Protein 2KSB (pdb70)

Organism: Homo sapiens (NCBI:txid9606)

GO terms:
  GO:0007189 adenylate cyclase-activating G protein-coupled receptor signaling pathway (P, IDA)
  GO:0007209 phospholipase C-activating tachykinin receptor signaling pathway (P, IDA)
  GO:0005886 plasma membrane (C, IDA)
  GO:0016496 substance P receptor activity (F, IDA)
  GO:0004995 tachykinin receptor activity (F, TAS)
  GO:0005886 plasma membrane (C, TAS)
  GO:0009582 detection of abiotic stimulus (P, TAS)
  GO:0006954 inflammatory response (P, TAS)
  GO:0007200 phospholipase C-activating G protein-coupled receptor signaling pathway (P, TAS)
  GO:0007217 tachykinin receptor signaling pathway (P, TAS)
  GO:0005515 protein binding (F, IPI)
  GO:0007217 tachykinin receptor signaling pathway (P, IDA)
  GO:0036126 sperm flagellum (C, IDA)
  GO:0061827 sperm head (C, IDA)
  GO:0097225 sperm midpiece (C, IDA)
  GO:0007204 positive regulation of cytosolic calcium ion concentration (P, IDA)
  GO:0016496 substance P receptor activity (F, IMP)
  GO:1902093 positive regulation of flagellated sperm motility (P, IMP)
  GO:0007217 tachykinin receptor signaling pathway (P, IMP)

B-factor: mean 202.48, std 189.64, range [1.0, 999.99]

CATH classification: 1.20.1070.10

Structure (mmCIF, N/CA/C/O backbone):
data_2KSB
#
_entry.id   2KSB
#
loop_
_entity.id
_entity.type
_entity.pdbx_description
1 polymer 'Substance-P receptor'
2 polymer 'Substance P'
#
loop_
_atom_site.group_PDB
_atom_site.id
_atom_site.type_symbol
_atom_site.label_atom_id
_atom_site.label_alt_id
_atom_site.label_comp_id
_atom_site.label_asym_id
_atom_site.label_entity_id
_atom_site.label_seq_id
_atom_site.pdbx_PDB_ins_code
_atom_site.Cartn_x
_atom_site.Cartn_y
_atom_site.Cartn_z
_atom_site.occupancy
_atom_site.B_iso_or_equiv
_atom_site.auth_seq_id
_atom_site.auth_comp_id
_atom_site.auth_asym_id
_atom_site.auth_atom_id
_atom_site.pdbx_PDB_model_num
ATOM 1 N N . ASP A 1 2 ? -17.547 -22.136 -19.670 1.00 97.08 2 ASP A N 1
ATOM 2 C CA . ASP A 1 2 ? -17.680 -21.690 -18.318 1.00 97.08 2 ASP A CA 1
ATOM 3 C C . ASP A 1 2 ? -17.663 -20.197 -18.311 1.00 97.08 2 ASP A C 1
ATOM 4 O O . ASP A 1 2 ? -18.325 -19.559 -17.494 1.00 97.08 2 ASP A O 1
ATOM 13 N N . ASN A 1 3 ? -16.905 -19.604 -19.247 1.00 123.41 3 ASN A N 1
ATOM 14 C CA . ASN A 1 3 ? -16.670 -18.192 -19.247 1.00 123.41 3 ASN A CA 1
ATOM 15 C C . ASN A 1 3 ? -17.370 -17.536 -20.404 1.00 123.41 3 ASN A C 1
ATOM 16 O O . ASN A 1 3 ? -17.692 -18.161 -21.412 1.00 123.41 3 ASN A O 1
ATOM 27 N N . VAL A 1 4 ? -17.654 -16.230 -20.223 1.00 151.30 4 VAL A N 1
ATOM 28 C CA . VAL A 1 4 ? -18.199 -15.311 -21.183 1.00 151.30 4 VAL A CA 1
ATOM 29 C C . VAL A 1 4 ? -17.307 -14.143 -20.961 1.00 151.30 4 VAL A C 1
ATOM 30 O O . VAL A 1 4 ? -16.240 -14.342 -20.398 1.00 151.30 4 VAL A O 1
ATOM 43 N N . LEU A 1 5 ? -17.648 -12.915 -21.389 1.00 169.25 5 LEU A N 1
ATOM 44 C CA . LEU A 1 5 ? -16.721 -11.859 -21.077 1.00 169.25 5 LEU A CA 1
ATOM 45 C C . LEU A 1 5 ? -16.634 -11.809 -19.571 1.00 169.25 5 LEU A C 1
ATOM 46 O O . LEU A 1 5 ? -15.557 -11.618 -19.008 1.00 169.25 5 LEU A O 1
ATOM 62 N N . PRO A 1 6 ? -17.743 -11.999 -18.908 1.00 185.76 6 PRO A N 1
ATOM 63 C CA . PRO A 1 6 ? -17.708 -12.153 -17.475 1.00 185.76 6 PRO A CA 1
ATOM 64 C C . PRO A 1 6 ? -17.338 -13.562 -17.105 1.00 185.76 6 PRO A C 1
ATOM 65 O O . PRO A 1 6 ? -17.350 -14.439 -17.968 1.00 185.76 6 PRO A O 1
ATOM 76 N N . VAL A 1 7 ? -17.036 -13.786 -15.810 1.00 145.47 7 VAL A N 1
ATOM 77 C CA . VAL A 1 7 ? -16.613 -15.028 -15.222 1.00 145.47 7 VAL A CA 1
ATOM 78 C C . VAL A 1 7 ? -17.705 -16.050 -15.321 1.00 145.47 7 VAL A C 1
ATOM 79 O O . VAL A 1 7 ? -17.433 -17.243 -15.250 1.00 145.47 7 VAL A O 1
ATOM 92 N N . ASP A 1 8 ? -18.982 -15.632 -15.396 1.00 102.76 8 ASP A N 1
ATOM 93 C CA . ASP A 1 8 ? -20.051 -16.594 -15.465 1.00 102.76 8 ASP A CA 1
ATOM 94 C C . ASP A 1 8 ? -20.244 -17.025 -16.888 1.00 102.76 8 ASP A C 1
ATOM 95 O O . ASP A 1 8 ? -19.859 -16.324 -17.821 1.00 102.76 8 ASP A O 1
ATOM 104 N N . SER A 1 9 ? -20.843 -18.218 -17.089 1.00 106.25 9 SER A N 1
ATOM 105 C CA . SER A 1 9 ? -21.095 -18.709 -18.414 1.00 106.25 9 SER A CA 1
ATOM 106 C C . SER A 1 9 ? -22.358 -18.085 -18.904 1.00 106.25 9 SER A C 1
ATOM 107 O O . SER A 1 9 ? -23.224 -17.694 -18.122 1.00 106.25 9 SER A O 1
ATOM 115 N N . ASP A 1 10 ? -22.499 -17.969 -20.235 1.00 157.81 10 ASP A N 1
ATOM 116 C CA . ASP A 1 10 ? -23.716 -17.407 -20.729 1.00 157.81 10 ASP A CA 1
ATOM 117 C C . ASP A 1 10 ? -24.527 -18.518 -21.299 1.00 157.81 10 ASP A C 1
ATOM 118 O O . ASP A 1 10 ? -25.029 -18.419 -22.418 1.00 157.81 10 ASP A O 1
ATOM 127 N N . LEU A 1 11 ? -24.724 -19.588 -20.501 1.00 150.20 11 LEU A N 1
ATOM 128 C CA . LEU A 1 11 ? -25.520 -20.687 -20.954 1.00 150.20 11 LEU A CA 1
ATOM 129 C C . LEU A 1 11 ? -26.844 -20.075 -21.211 1.00 150.20 11 LEU A C 1
ATOM 130 O O . LEU A 1 11 ? -27.469 -20.296 -22.249 1.00 150.20 11 LEU A O 1
ATOM 146 N N . SER A 1 12 ? -27.295 -19.252 -20.249 1.00 183.52 12 SER A N 1
ATOM 147 C CA . SER A 1 12 ? -28.474 -18.490 -20.473 1.00 183.52 12 SER A CA 1
ATOM 148 C C . SER A 1 12 ? -27.974 -17.256 -21.142 1.00 183.52 12 SER A C 1
ATOM 149 O O . SER A 1 12 ? -26.781 -16.980 -21.168 1.00 183.52 12 SER A O 1
ATOM 157 N N . PRO A 1 13 ? -28.854 -16.531 -21.726 1.00 235.61 13 PRO A N 1
ATOM 158 C CA . PRO A 1 13 ? -28.482 -15.284 -22.335 1.00 235.61 13 PRO A CA 1
ATOM 159 C C . PRO A 1 13 ? -28.291 -14.235 -21.280 1.00 235.61 13 PRO A C 1
ATOM 160 O O . PRO A 1 13 ? -28.090 -13.075 -21.634 1.00 235.61 13 PRO A O 1
ATOM 171 N N . ASN A 1 14 ? -28.345 -14.626 -19.991 1.00 113.77 14 ASN A N 1
ATOM 172 C CA . ASN A 1 14 ? -28.386 -13.736 -18.866 1.00 113.77 14 ASN A CA 1
ATOM 173 C C . ASN A 1 14 ? -27.211 -12.795 -18.805 1.00 113.77 14 ASN A C 1
ATOM 174 O O . ASN A 1 14 ? -27.399 -11.621 -18.497 1.00 113.77 14 ASN A O 1
ATOM 185 N N . ILE A 1 15 ? -25.977 -13.253 -19.093 1.00 150.85 15 ILE A N 1
ATOM 186 C CA . ILE A 1 15 ? -24.802 -12.429 -18.976 1.00 150.85 15 ILE A CA 1
ATOM 187 C C . ILE A 1 15 ? -24.975 -11.137 -19.721 1.00 150.85 15 ILE A C 1
ATOM 188 O O . ILE A 1 15 ? -25.494 -11.112 -20.838 1.00 150.85 15 ILE A O 1
ATOM 204 N N . SER A 1 16 ? -24.554 -10.015 -19.077 1.00 100.42 16 SER A N 1
ATOM 205 C CA . SER A 1 16 ? -24.619 -8.711 -19.685 1.00 100.42 16 SER A CA 1
ATOM 206 C C . SER A 1 16 ? -23.368 -7.970 -19.307 1.00 100.42 16 SER A C 1
ATOM 207 O O . SER A 1 16 ? -22.750 -8.251 -18.283 1.00 100.42 16 SER A O 1
ATOM 215 N N . THR A 1 17 ? -22.973 -6.968 -20.115 1.00 129.36 17 THR A N 1
ATOM 216 C CA . THR A 1 17 ? -21.728 -6.290 -19.879 1.00 129.36 17 THR A CA 1
ATOM 217 C C . THR A 1 17 ? -21.773 -5.552 -18.577 1.00 129.36 17 THR A C 1
ATOM 218 O O . THR A 1 17 ? -22.783 -4.965 -18.197 1.00 129.36 17 THR A O 1
ATOM 229 N N . ASN A 1 18 ? -20.621 -5.563 -17.880 1.00 112.34 18 ASN A N 1
ATOM 230 C CA . ASN A 1 18 ? -20.402 -4.971 -16.589 1.00 112.34 18 ASN A CA 1
ATOM 231 C C . ASN A 1 18 ? -20.603 -3.500 -16.752 1.00 112.34 18 ASN A C 1
ATOM 232 O O . ASN A 1 18 ? -20.820 -2.765 -15.789 1.00 112.34 18 ASN A O 1
ATOM 243 N N . THR A 1 19 ? -20.393 -3.021 -17.987 1.00 131.73 19 THR A N 1
ATOM 244 C CA . THR A 1 19 ? -20.599 -1.638 -18.308 1.00 131.73 19 THR A CA 1
ATOM 245 C C . THR A 1 19 ? -22.063 -1.297 -18.392 1.00 131.73 19 THR A C 1
ATOM 246 O O . THR A 1 19 ? -22.466 -0.194 -18.025 1.00 131.73 19 THR A O 1
ATOM 257 N N . SER A 1 20 ? -22.877 -2.201 -18.980 1.00 80.49 20 SER A N 1
ATOM 258 C CA . SER A 1 20 ? -24.275 -1.948 -19.226 1.00 80.49 20 SER A CA 1
ATOM 259 C C . SER A 1 20 ? -25.228 -2.217 -18.092 1.00 80.49 20 SER A C 1
ATOM 260 O O . SER A 1 20 ? -26.142 -1.424 -17.870 1.00 80.49 20 SER A O 1
ATOM 268 N N . GLU A 1 21 ? -25.075 -3.340 -17.353 1.00 98.98 21 GLU A N 1
ATOM 269 C CA . GLU A 1 21 ? -26.127 -3.698 -16.433 1.00 98.98 21 GLU A CA 1
ATOM 270 C C . GLU A 1 21 ? -25.570 -4.355 -15.198 1.00 98.98 21 GLU A C 1
ATOM 271 O O . GLU A 1 21 ? -24.386 -4.660 -15.140 1.00 98.98 21 GLU A O 1
ATOM 283 N N . PRO A 1 22 ? -26.445 -4.619 -14.244 1.00 246.95 22 PRO A N 1
ATOM 284 C CA . PRO A 1 22 ? -26.103 -5.057 -12.898 1.00 246.95 22 PRO A CA 1
ATOM 285 C C . PRO A 1 22 ? -25.378 -6.317 -12.460 1.00 246.95 22 PRO A C 1
ATOM 286 O O . PRO A 1 22 ? -25.114 -6.413 -11.282 1.00 246.95 22 PRO A O 1
ATOM 297 N N . ASN A 1 23 ? -25.091 -7.359 -13.225 1.00 269.62 23 ASN A N 1
ATOM 298 C CA . ASN A 1 23 ? -24.305 -8.443 -12.661 1.00 269.62 23 ASN A CA 1
ATOM 299 C C . ASN A 1 23 ? -24.956 -9.134 -11.484 1.00 269.62 23 ASN A C 1
ATOM 300 O O . ASN A 1 23 ? -24.294 -9.875 -10.758 1.00 269.62 23 ASN A O 1
ATOM 311 N N . GLN A 1 24 ? -26.277 -8.965 -11.294 1.00 86.80 24 GLN A N 1
ATOM 312 C CA . GLN A 1 24 ? -27.006 -9.560 -10.204 1.00 86.80 24 GLN A CA 1
ATOM 313 C C . GLN A 1 24 ? -27.013 -11.041 -10.413 1.00 86.80 24 GLN A C 1
ATOM 314 O O . GLN A 1 24 ? -27.164 -11.827 -9.483 1.00 86.80 24 GLN A O 1
ATOM 328 N N . PHE A 1 25 ? -26.917 -11.473 -11.673 1.00 85.91 25 PHE A N 1
ATOM 329 C CA . PHE A 1 25 ? -26.942 -12.874 -11.962 1.00 85.91 25 PHE A CA 1
ATOM 330 C C . PHE A 1 25 ? -25.716 -13.546 -11.414 1.00 85.91 25 PHE A C 1
ATOM 331 O O . PHE A 1 25 ? -25.740 -14.744 -11.137 1.00 85.91 25 PHE A O 1
ATOM 348 N N . VAL A 1 26 ? -24.591 -12.807 -11.326 1.00 82.00 26 VAL A N 1
ATOM 349 C CA . VAL A 1 26 ? -23.325 -13.329 -10.880 1.00 82.00 26 VAL A CA 1
ATOM 350 C C . VAL A 1 26 ? -23.360 -13.674 -9.416 1.00 82.00 26 VAL A C 1
ATOM 351 O O . VAL A 1 26 ? -22.793 -14.685 -9.001 1.00 82.00 26 VAL A O 1
ATOM 364 N N . GLN A 1 27 ? -24.010 -12.832 -8.586 1.00 120.73 27 GLN A N 1
ATOM 365 C CA . GLN A 1 27 ? -24.058 -13.076 -7.167 1.00 120.73 27 GLN A CA 1
ATOM 366 C C . GLN A 1 27 ? -25.313 -12.485 -6.627 1.00 120.73 27 GLN A C 1
ATOM 367 O O . GLN A 1 27 ? -25.973 -11.686 -7.283 1.00 120.73 27 GLN A O 1
ATOM 381 N N . PRO A 1 28 ? -25.635 -12.826 -5.412 1.00 87.86 28 PRO A N 1
ATOM 382 C CA . PRO A 1 28 ? -26.825 -12.314 -4.802 1.00 87.86 28 PRO A CA 1
ATOM 383 C C . PRO A 1 28 ? -26.721 -10.835 -4.649 1.00 87.86 28 PRO A C 1
ATOM 384 O O . PRO A 1 28 ? -25.615 -10.318 -4.499 1.00 87.86 28 PRO A O 1
ATOM 395 N N . ALA A 1 29 ? -27.871 -10.140 -4.702 1.00 36.46 29 ALA A N 1
ATOM 396 C CA . ALA A 1 29 ? -27.919 -8.710 -4.651 1.00 36.46 29 ALA A CA 1
ATOM 397 C C . ALA A 1 29 ? -27.384 -8.257 -3.336 1.00 36.46 29 ALA A C 1
ATOM 398 O O . ALA A 1 29 ? -26.689 -7.246 -3.253 1.00 36.46 29 ALA A O 1
ATOM 405 N N . TRP A 1 30 ? -27.697 -9.007 -2.267 1.00 150.60 30 TRP A N 1
ATOM 406 C CA . TRP A 1 30 ? -27.293 -8.613 -0.952 1.00 150.60 30 TRP A CA 1
ATOM 407 C C . TRP A 1 30 ? -25.795 -8.628 -0.909 1.00 150.60 30 TRP A C 1
ATOM 408 O O . TRP A 1 30 ? -25.175 -7.833 -0.209 1.00 150.60 30 TRP A O 1
ATOM 429 N N . GLN A 1 31 ? -25.158 -9.557 -1.642 1.00 123.26 31 GLN A N 1
ATOM 430 C CA . GLN A 1 31 ? -23.725 -9.651 -1.619 1.00 123.26 31 GLN A CA 1
ATOM 431 C C . GLN A 1 31 ? -23.155 -8.378 -2.144 1.00 123.26 31 GLN A C 1
ATOM 432 O O . GLN A 1 31 ? -22.071 -7.953 -1.758 1.00 123.26 31 GLN A O 1
ATOM 446 N N . ILE A 1 32 ? -23.862 -7.755 -3.087 1.00 120.14 32 ILE A N 1
ATOM 447 C CA . ILE A 1 32 ? -23.468 -6.494 -3.628 1.00 120.14 32 ILE A CA 1
ATOM 448 C C . ILE A 1 32 ? -23.449 -5.477 -2.536 1.00 120.14 32 ILE A C 1
ATOM 449 O O . ILE A 1 32 ? -22.487 -4.719 -2.412 1.00 120.14 32 ILE A O 1
ATOM 465 N N . VAL A 1 33 ? -24.519 -5.436 -1.717 1.00 112.19 33 VAL A N 1
ATOM 466 C CA . VAL A 1 33 ? -24.581 -4.458 -0.674 1.00 112.19 33 VAL A CA 1
ATOM 467 C C . VAL A 1 33 ? -23.521 -4.785 0.324 1.00 112.19 33 VAL A C 1
ATOM 468 O O . VAL A 1 33 ? -22.988 -3.896 0.984 1.00 112.19 33 VAL A O 1
ATOM 481 N N . LEU A 1 34 ? -23.202 -6.083 0.480 1.00 60.87 34 LEU A N 1
ATOM 482 C CA . LEU A 1 34 ? -22.214 -6.465 1.444 1.00 60.87 34 LEU A CA 1
ATOM 483 C C . LEU A 1 34 ? -20.890 -5.868 1.071 1.00 60.87 34 LEU A C 1
ATOM 484 O O . LEU A 1 34 ? -20.215 -5.284 1.918 1.00 60.87 34 LEU A O 1
ATOM 500 N N . TRP A 1 35 ? -20.481 -5.980 -0.209 1.00 157.57 35 TRP A N 1
ATOM 501 C CA . TRP A 1 35 ? -19.226 -5.415 -0.612 1.00 157.57 35 TRP A CA 1
ATOM 502 C C . TRP A 1 35 ? -19.270 -3.930 -0.511 1.00 157.57 35 TRP A C 1
ATOM 503 O O . TRP A 1 35 ? -18.273 -3.303 -0.157 1.00 157.57 35 TRP A O 1
ATOM 524 N N . ALA A 1 36 ? -20.430 -3.324 -0.810 1.00 47.06 36 ALA A N 1
ATOM 525 C CA . ALA A 1 36 ? -20.555 -1.903 -0.694 1.00 47.06 36 ALA A CA 1
ATOM 526 C C . ALA A 1 36 ? -20.352 -1.519 0.745 1.00 47.06 36 ALA A C 1
ATOM 527 O O . ALA A 1 36 ? -19.699 -0.520 1.041 1.00 47.06 36 ALA A O 1
ATOM 534 N N . ALA A 1 37 ? -20.910 -2.305 1.685 1.00 43.94 37 ALA A N 1
ATOM 535 C CA . ALA A 1 37 ? -20.805 -1.989 3.084 1.00 43.94 37 ALA A CA 1
ATOM 536 C C . ALA A 1 37 ? -19.370 -2.042 3.503 1.00 43.94 37 ALA A C 1
ATOM 537 O O . ALA A 1 37 ? -18.902 -1.188 4.255 1.00 43.94 37 ALA A O 1
ATOM 544 N N . ALA A 1 38 ? -18.626 -3.050 3.014 1.00 42.61 38 ALA A N 1
ATOM 545 C CA . ALA A 1 38 ? -17.265 -3.214 3.426 1.00 42.61 38 ALA A CA 1
ATOM 546 C C . ALA A 1 38 ? -16.494 -2.006 3.021 1.00 42.61 38 ALA A C 1
ATOM 547 O O . ALA A 1 38 ? -15.695 -1.477 3.790 1.00 42.61 38 ALA A O 1
ATOM 554 N N . TYR A 1 39 ? -16.730 -1.527 1.791 1.00 140.66 39 TYR A N 1
ATOM 555 C CA . TYR A 1 39 ? -16.023 -0.395 1.286 1.00 140.66 39 TYR A CA 1
ATOM 556 C C . TYR A 1 39 ? -16.356 0.840 2.068 1.00 140.66 39 TYR A C 1
ATOM 557 O O . TYR A 1 39 ? -15.471 1.632 2.383 1.00 140.66 39 TYR A O 1
ATOM 575 N N . THR A 1 40 ? -17.634 1.044 2.429 1.00 116.04 40 THR A N 1
ATOM 576 C CA . THR A 1 40 ? -17.971 2.267 3.100 1.00 116.04 40 THR A CA 1
ATOM 577 C C . THR A 1 40 ? -17.234 2.364 4.403 1.00 116.04 40 THR A C 1
ATOM 578 O O . THR A 1 40 ? -16.687 3.415 4.736 1.00 116.04 40 THR A O 1
ATOM 589 N N . VAL A 1 41 ? -17.182 1.264 5.177 1.00 97.16 41 VAL A N 1
ATOM 590 C CA . VAL A 1 41 ? -16.536 1.310 6.457 1.00 97.16 41 VAL A CA 1
ATOM 591 C C . VAL A 1 41 ? -15.080 1.558 6.250 1.00 97.16 41 VAL A C 1
ATOM 592 O O . VAL A 1 41 ? -14.450 2.312 6.991 1.00 97.16 41 VAL A O 1
ATOM 605 N N . ILE A 1 42 ? -14.514 0.935 5.204 1.00 54.85 42 ILE A N 1
ATOM 606 C CA . ILE A 1 42 ? -13.114 1.037 4.936 1.00 54.85 42 ILE A CA 1
ATOM 607 C C . ILE A 1 42 ? -12.771 2.469 4.682 1.00 54.85 42 ILE A C 1
ATOM 608 O O . ILE A 1 42 ? -11.743 2.956 5.145 1.00 54.85 42 ILE A O 1
ATOM 624 N N . VAL A 1 43 ? -13.637 3.197 3.957 1.00 45.39 43 VAL A N 1
ATOM 625 C CA . VAL A 1 43 ? -13.326 4.550 3.600 1.00 45.39 43 VAL A CA 1
ATOM 626 C C . VAL A 1 43 ? -13.080 5.333 4.845 1.00 45.39 43 VAL A C 1
ATOM 627 O O . VAL A 1 43 ? -12.152 6.137 4.908 1.00 45.39 43 VAL A O 1
ATOM 640 N N . VAL A 1 44 ? -13.910 5.124 5.877 1.00 48.64 44 VAL A N 1
ATOM 641 C CA . VAL A 1 44 ? -13.735 5.894 7.071 1.00 48.64 44 VAL A CA 1
ATOM 642 C C . VAL A 1 44 ? -12.405 5.592 7.690 1.00 48.64 44 VAL A C 1
ATOM 643 O O . VAL A 1 44 ? -11.623 6.497 7.980 1.00 48.64 44 VAL A O 1
ATOM 656 N N . THR A 1 45 ? -12.099 4.296 7.886 1.00 116.65 45 THR A N 1
ATOM 657 C CA . THR A 1 45 ? -10.895 3.936 8.581 1.00 116.65 45 THR A CA 1
ATOM 658 C C . THR A 1 45 ? -9.672 4.343 7.818 1.00 116.65 45 THR A C 1
ATOM 659 O O . THR A 1 45 ? -8.763 4.954 8.379 1.00 116.65 45 THR A O 1
ATOM 670 N N . SER A 1 46 ? -9.632 4.046 6.508 1.00 51.16 46 SER A N 1
ATOM 671 C CA . SER A 1 46 ? -8.464 4.290 5.717 1.00 51.16 46 SER A CA 1
ATOM 672 C C . SER A 1 46 ? -8.164 5.751 5.700 1.00 51.16 46 SER A C 1
ATOM 673 O O . SER A 1 46 ? -7.008 6.151 5.831 1.00 51.16 46 SER A O 1
ATOM 681 N N . VAL A 1 47 ? -9.197 6.592 5.521 1.00 44.30 47 VAL A N 1
ATOM 682 C CA . VAL A 1 47 ? -8.961 8.003 5.431 1.00 44.30 47 VAL A CA 1
ATOM 683 C C . VAL A 1 47 ? -8.440 8.540 6.728 1.00 44.30 47 VAL A C 1
ATOM 684 O O . VAL A 1 47 ? -7.438 9.252 6.753 1.00 44.30 47 VAL A O 1
ATOM 697 N N . VAL A 1 48 ? -9.101 8.202 7.850 1.00 48.82 48 VAL A N 1
ATOM 698 C CA . VAL A 1 48 ? -8.720 8.769 9.115 1.00 48.82 48 VAL A CA 1
ATOM 699 C C . VAL A 1 48 ? -7.340 8.335 9.505 1.00 48.82 48 VAL A C 1
ATOM 700 O O . VAL A 1 48 ? -6.512 9.150 9.908 1.00 48.82 48 VAL A O 1
ATOM 713 N N . GLY A 1 49 ? -7.049 7.029 9.390 1.00 58.70 49 GLY A N 1
ATOM 714 C CA . GLY A 1 49 ? -5.790 6.518 9.858 1.00 58.70 49 GLY A CA 1
ATOM 715 C C . GLY A 1 49 ? -4.635 7.075 9.083 1.00 58.70 49 GLY A C 1
ATOM 716 O O . GLY A 1 49 ? -3.610 7.429 9.661 1.00 58.70 49 GLY A O 1
ATOM 720 N N . ASN A 1 50 ? -4.756 7.131 7.747 1.00 101.40 50 ASN A N 1
ATOM 721 C CA . ASN A 1 50 ? -3.671 7.556 6.908 1.00 101.40 50 ASN A CA 1
ATOM 722 C C . ASN A 1 50 ? -3.451 9.023 7.022 1.00 101.40 50 ASN A C 1
ATOM 723 O O . ASN A 1 50 ? -2.321 9.489 6.884 1.00 101.40 50 ASN A O 1
ATOM 734 N N . VAL A 1 51 ? -4.538 9.791 7.212 1.00 103.57 51 VAL A N 1
ATOM 735 C CA . VAL A 1 51 ? -4.412 11.209 7.346 1.00 103.57 51 VAL A CA 1
ATOM 736 C C . VAL A 1 51 ? -3.687 11.483 8.623 1.00 103.57 51 VAL A C 1
ATOM 737 O O . VAL A 1 51 ? -2.853 12.383 8.687 1.00 103.57 51 VAL A O 1
ATOM 750 N N . VAL A 1 52 ? -3.988 10.697 9.676 1.00 61.89 52 VAL A N 1
ATOM 751 C CA . VAL A 1 52 ? -3.373 10.880 10.959 1.00 61.89 52 VAL A CA 1
ATOM 752 C C . VAL A 1 52 ? -1.896 10.678 10.824 1.00 61.89 52 VAL A C 1
ATOM 753 O O . VAL A 1 52 ? -1.114 11.434 11.396 1.00 61.89 52 VAL A O 1
ATOM 766 N N . VAL A 1 53 ? -1.472 9.642 10.074 1.00 70.01 53 VAL A N 1
ATOM 767 C CA . VAL A 1 53 ? -0.068 9.377 9.931 1.00 70.01 53 VAL A CA 1
ATOM 768 C C . VAL A 1 53 ? 0.589 10.529 9.237 1.00 70.01 53 VAL A C 1
ATOM 769 O O . VAL A 1 53 ? 1.571 11.082 9.729 1.00 70.01 53 VAL A O 1
ATOM 782 N N . MET A 1 54 ? 0.033 10.950 8.086 1.00 132.10 54 MET A N 1
ATOM 783 C CA . MET A 1 54 ? 0.636 11.996 7.313 1.00 132.10 54 MET A CA 1
ATOM 784 C C . MET A 1 54 ? 0.646 13.254 8.116 1.00 132.10 54 MET A C 1
ATOM 785 O O . MET A 1 54 ? 1.642 13.973 8.148 1.00 132.10 54 MET A O 1
ATOM 799 N N . TRP A 1 55 ? -0.474 13.544 8.795 1.00 104.50 55 TRP A N 1
ATOM 800 C CA . TRP A 1 55 ? -0.618 14.754 9.549 1.00 104.50 55 TRP A CA 1
ATOM 801 C C . TRP A 1 55 ? 0.358 14.784 10.678 1.00 104.50 55 TRP A C 1
ATOM 802 O O . TRP A 1 55 ? 1.027 15.793 10.888 1.00 104.50 55 TRP A O 1
ATOM 823 N N . ILE A 1 56 ? 0.471 13.674 11.433 1.00 142.96 56 ILE A N 1
ATOM 824 C CA . ILE A 1 56 ? 1.292 13.681 12.606 1.00 142.96 56 ILE A CA 1
ATOM 825 C C . ILE A 1 56 ? 2.725 13.909 12.262 1.00 142.96 56 ILE A C 1
ATOM 826 O O . ILE A 1 56 ? 3.365 14.787 12.834 1.00 142.96 56 ILE A O 1
ATOM 842 N N . ILE A 1 57 ? 3.275 13.156 11.297 1.00 158.32 57 ILE A N 1
ATOM 843 C CA . ILE A 1 57 ? 4.668 13.336 11.052 1.00 158.32 57 ILE A CA 1
ATOM 844 C C . ILE A 1 57 ? 4.945 14.712 10.538 1.00 158.32 57 ILE A C 1
ATOM 845 O O . ILE A 1 57 ? 5.899 15.349 10.978 1.00 158.32 57 ILE A O 1
ATOM 861 N N . LEU A 1 58 ? 4.114 15.246 9.628 1.00 137.11 58 LEU A N 1
ATOM 862 C CA . LEU A 1 58 ? 4.382 16.582 9.183 1.00 137.11 58 LEU A CA 1
ATOM 863 C C . LEU A 1 58 ? 4.247 17.530 10.337 1.00 137.11 58 LEU A C 1
ATOM 864 O O . LEU A 1 58 ? 5.055 18.444 10.491 1.00 137.11 58 LEU A O 1
ATOM 880 N N . ALA A 1 59 ? 3.218 17.332 11.184 1.00 54.66 59 ALA A N 1
ATOM 881 C CA . ALA A 1 59 ? 2.959 18.220 12.282 1.00 54.66 59 ALA A CA 1
ATOM 882 C C . ALA A 1 59 ? 4.081 18.191 13.272 1.00 54.66 59 ALA A C 1
ATOM 883 O O . ALA A 1 59 ? 4.532 19.244 13.714 1.00 54.66 59 ALA A O 1
ATOM 890 N N . HIS A 1 60 ? 4.589 16.996 13.627 1.00 127.18 60 HIS A N 1
ATOM 891 C CA . HIS A 1 60 ? 5.588 16.894 14.652 1.00 127.18 60 HIS A CA 1
ATOM 892 C C . HIS A 1 60 ? 6.944 16.965 14.037 1.00 127.18 60 HIS A C 1
ATOM 893 O O . HIS A 1 60 ? 7.360 16.082 13.291 1.00 127.18 60 HIS A O 1
ATOM 908 N N . LYS A 1 61 ? 7.693 18.013 14.410 1.00 87.93 61 LYS A N 1
ATOM 909 C CA . LYS A 1 61 ? 8.989 18.306 13.873 1.00 87.93 61 LYS A CA 1
ATOM 910 C C . LYS A 1 61 ? 9.942 17.188 14.145 1.00 87.93 61 LYS A C 1
ATOM 911 O O . LYS A 1 61 ? 10.797 16.885 13.318 1.00 87.93 61 LYS A O 1
ATOM 930 N N . ARG A 1 62 ? 9.840 16.548 15.318 1.00 131.12 62 ARG A N 1
ATOM 931 C CA . ARG A 1 62 ? 10.789 15.529 15.671 1.00 131.12 62 ARG A CA 1
ATOM 932 C C . ARG A 1 62 ? 10.705 14.361 14.749 1.00 131.12 62 ARG A C 1
ATOM 933 O O . ARG A 1 62 ? 11.722 13.725 14.475 1.00 131.12 62 ARG A O 1
ATOM 954 N N . MET A 1 63 ? 9.501 14.012 14.260 1.00 246.56 63 MET A N 1
ATOM 955 C CA . MET A 1 63 ? 9.484 12.816 13.467 1.00 246.56 63 MET A CA 1
ATOM 956 C C . MET A 1 63 ? 9.950 13.127 12.079 1.00 246.56 63 MET A C 1
ATOM 957 O O . MET A 1 63 ? 9.182 13.063 11.121 1.00 246.56 63 MET A O 1
ATOM 971 N N . ARG A 1 64 ? 11.250 13.440 11.925 1.00 339.35 64 ARG A N 1
ATOM 972 C CA . ARG A 1 64 ? 11.761 13.692 10.618 1.00 339.35 64 ARG A CA 1
ATOM 973 C C . ARG A 1 64 ? 12.871 12.739 10.439 1.00 339.35 64 ARG A C 1
ATOM 974 O O . ARG A 1 64 ? 14.022 13.009 10.780 1.00 339.35 64 ARG A O 1
ATOM 995 N N . THR A 1 65 ? 12.542 11.576 9.888 1.00 114.66 65 THR A N 1
ATOM 996 C CA . THR A 1 65 ? 13.589 10.661 9.631 1.00 114.66 65 THR A CA 1
ATOM 997 C C . THR A 1 65 ? 13.447 10.391 8.181 1.00 114.66 65 THR A C 1
ATOM 998 O O . THR A 1 65 ? 12.438 10.754 7.579 1.00 114.66 65 THR A O 1
ATOM 1009 N N . VAL A 1 66 ? 14.472 9.794 7.561 1.00 143.28 66 VAL A N 1
ATOM 1010 C CA . VAL A 1 66 ? 14.334 9.503 6.171 1.00 143.28 66 VAL A CA 1
ATOM 1011 C C . VAL A 1 66 ? 13.209 8.530 6.044 1.00 143.28 66 VAL A C 1
ATOM 1012 O O . VAL A 1 66 ? 12.367 8.631 5.152 1.00 143.28 66 VAL A O 1
ATOM 1025 N N . THR A 1 67 ? 13.144 7.581 6.992 1.00 160.22 67 THR A N 1
ATOM 1026 C CA . THR A 1 67 ? 12.155 6.552 6.936 1.00 160.22 67 THR A CA 1
ATOM 1027 C C . THR A 1 67 ? 10.805 7.185 6.960 1.00 160.22 67 THR A C 1
ATOM 1028 O O . THR A 1 67 ? 9.899 6.726 6.270 1.00 160.22 67 THR A O 1
ATOM 1039 N N . ASN A 1 68 ? 10.640 8.263 7.750 1.00 120.54 68 ASN A N 1
ATOM 1040 C CA . ASN A 1 68 ? 9.362 8.905 7.877 1.00 120.54 68 ASN A CA 1
ATOM 1041 C C . ASN A 1 68 ? 8.953 9.432 6.545 1.00 120.54 68 ASN A C 1
ATOM 1042 O O . ASN A 1 68 ? 7.763 9.519 6.250 1.00 120.54 68 ASN A O 1
ATOM 1053 N N . TYR A 1 69 ? 9.933 9.837 5.720 1.00 67.22 69 TYR A N 1
ATOM 1054 C CA . TYR A 1 69 ? 9.635 10.322 4.402 1.00 67.22 69 TYR A CA 1
ATOM 1055 C C . TYR A 1 69 ? 9.019 9.218 3.589 1.00 67.22 69 TYR A C 1
ATOM 1056 O O . TYR A 1 69 ? 8.052 9.435 2.864 1.00 67.22 69 TYR A O 1
ATOM 1074 N N . PHE A 1 70 ? 9.577 7.997 3.669 1.00 138.60 70 PHE A N 1
ATOM 1075 C CA . PHE A 1 70 ? 9.090 6.892 2.886 1.00 138.60 70 PHE A CA 1
ATOM 1076 C C . PHE A 1 70 ? 7.709 6.526 3.335 1.00 138.60 70 PHE A C 1
ATOM 1077 O O . PHE A 1 70 ? 6.851 6.199 2.515 1.00 138.60 70 PHE A O 1
ATOM 1094 N N . LEU A 1 71 ? 7.470 6.557 4.661 1.00 151.46 71 LEU A N 1
ATOM 1095 C CA . LEU A 1 71 ? 6.191 6.218 5.223 1.00 151.46 71 LEU A CA 1
ATOM 1096 C C . LEU A 1 71 ? 5.144 7.179 4.766 1.00 151.46 71 LEU A C 1
ATOM 1097 O O . LEU A 1 71 ? 3.996 6.781 4.579 1.00 151.46 71 LEU A O 1
ATOM 1113 N N . VAL A 1 72 ? 5.480 8.475 4.604 1.00 117.93 72 VAL A N 1
ATOM 1114 C CA . VAL A 1 72 ? 4.451 9.374 4.163 1.00 117.93 72 VAL A CA 1
ATOM 1115 C C . VAL A 1 72 ? 4.028 8.911 2.808 1.00 117.93 72 VAL A C 1
ATOM 1116 O O . VAL A 1 72 ? 2.845 8.949 2.477 1.00 117.93 72 VAL A O 1
ATOM 1129 N N . ASN A 1 73 ? 5.000 8.449 1.994 1.00 56.82 73 ASN A N 1
ATOM 1130 C CA . ASN A 1 73 ? 4.736 8.032 0.648 1.00 56.82 73 ASN A CA 1
ATOM 1131 C C . ASN A 1 73 ? 3.751 6.907 0.701 1.00 56.82 73 ASN A C 1
ATOM 1132 O O . ASN A 1 73 ? 2.764 6.901 -0.033 1.00 56.82 73 ASN A O 1
ATOM 1143 N N . LEU A 1 74 ? 3.980 5.933 1.600 1.00 145.30 74 LEU A N 1
ATOM 1144 C CA . LEU A 1 74 ? 3.073 4.827 1.734 1.00 145.30 74 LEU A CA 1
ATOM 1145 C C . LEU A 1 74 ? 1.730 5.347 2.140 1.00 145.30 74 LEU A C 1
ATOM 1146 O O . LEU A 1 74 ? 0.706 4.922 1.608 1.00 145.30 74 LEU A O 1
ATOM 1162 N N . ALA A 1 75 ? 1.704 6.289 3.102 1.00 45.71 75 ALA A N 1
ATOM 1163 C CA . ALA A 1 75 ? 0.462 6.780 3.627 1.00 45.71 75 ALA A CA 1
ATOM 1164 C C . ALA A 1 75 ? -0.297 7.430 2.519 1.00 45.71 75 ALA A C 1
ATOM 1165 O O . ALA A 1 75 ? -1.511 7.270 2.408 1.00 45.71 75 ALA A O 1
ATOM 1172 N N . PHE A 1 76 ? 0.418 8.174 1.660 1.00 105.61 76 PHE A N 1
ATOM 1173 C CA . PHE A 1 76 ? -0.174 8.879 0.560 1.00 105.61 76 PHE A CA 1
ATOM 1174 C C . PHE A 1 76 ? -0.804 7.897 -0.378 1.00 105.61 76 PHE A C 1
ATOM 1175 O O . PHE A 1 76 ? -1.897 8.136 -0.885 1.00 105.61 76 PHE A O 1
ATOM 1192 N N . ALA A 1 77 ? -0.124 6.768 -0.648 1.00 47.89 77 ALA A N 1
ATOM 1193 C CA . ALA A 1 77 ? -0.651 5.787 -1.556 1.00 47.89 77 ALA A CA 1
ATOM 1194 C C . ALA A 1 77 ? -1.941 5.262 -0.999 1.00 47.89 77 ALA A C 1
ATOM 1195 O O . ALA A 1 77 ? -2.886 5.016 -1.746 1.00 47.89 77 ALA A O 1
ATOM 1202 N N . GLU A 1 78 ? -2.007 5.055 0.332 1.00 124.53 78 GLU A N 1
ATOM 1203 C CA . GLU A 1 78 ? -3.204 4.560 0.957 1.00 124.53 78 GLU A CA 1
ATOM 1204 C C . GLU A 1 78 ? -4.298 5.580 0.848 1.00 124.53 78 GLU A C 1
ATOM 1205 O O . GLU A 1 78 ? -5.464 5.229 0.670 1.00 124.53 78 GLU A O 1
ATOM 1217 N N . ALA A 1 79 ? -3.955 6.875 0.969 1.00 35.89 79 ALA A N 1
ATOM 1218 C CA . ALA A 1 79 ? -4.936 7.924 0.919 1.00 35.89 79 ALA A CA 1
ATOM 1219 C C . ALA A 1 79 ? -5.600 7.935 -0.422 1.00 35.89 79 ALA A C 1
ATOM 1220 O O . ALA A 1 79 ? -6.814 8.107 -0.517 1.00 35.89 79 ALA A O 1
ATOM 1227 N N . SER A 1 80 ? -4.823 7.744 -1.503 1.00 88.97 80 SER A N 1
ATOM 1228 C CA . SER A 1 80 ? -5.403 7.781 -2.814 1.00 88.97 80 SER A CA 1
ATOM 1229 C C . SER A 1 80 ? -6.394 6.671 -2.884 1.00 88.97 80 SER A C 1
ATOM 1230 O O . SER A 1 80 ? -7.453 6.812 -3.487 1.00 88.97 80 SER A O 1
ATOM 1238 N N . MET A 1 81 ? -6.083 5.525 -2.262 1.00 239.91 81 MET A N 1
ATOM 1239 C CA . MET A 1 81 ? -6.990 4.423 -2.308 1.00 239.91 81 MET A CA 1
ATOM 1240 C C . MET A 1 81 ? -8.277 4.820 -1.646 1.00 239.91 81 MET A C 1
ATOM 1241 O O . MET A 1 81 ? -9.360 4.660 -2.207 1.00 239.91 81 MET A O 1
ATOM 1255 N N . ALA A 1 82 ? -8.191 5.397 -0.436 1.00 146.10 82 ALA A N 1
ATOM 1256 C CA . ALA A 1 82 ? -9.379 5.746 0.281 1.00 146.10 82 ALA A CA 1
ATOM 1257 C C . ALA A 1 82 ? -10.135 6.817 -0.442 1.00 146.10 82 ALA A C 1
ATOM 1258 O O . ALA A 1 82 ? -11.362 6.804 -0.449 1.00 146.10 82 ALA A O 1
ATOM 1265 N N . ALA A 1 83 ? -9.452 7.853 -0.961 1.00 91.74 83 ALA A N 1
ATOM 1266 C CA . ALA A 1 83 ? -10.205 8.860 -1.654 1.00 91.74 83 ALA A CA 1
ATOM 1267 C C . ALA A 1 83 ? -10.649 8.448 -3.029 1.00 91.74 83 ALA A C 1
ATOM 1268 O O . ALA A 1 83 ? -11.839 8.465 -3.334 1.00 91.74 83 ALA A O 1
ATOM 1275 N N . PHE A 1 84 ? -9.678 8.095 -3.902 1.00 197.45 84 PHE A N 1
ATOM 1276 C CA . PHE A 1 84 ? -9.944 7.802 -5.285 1.00 197.45 84 PHE A CA 1
ATOM 1277 C C . PHE A 1 84 ? -10.557 6.460 -5.561 1.00 197.45 84 PHE A C 1
ATOM 1278 O O . PHE A 1 84 ? -11.670 6.371 -6.076 1.00 197.45 84 PHE A O 1
ATOM 1295 N N . ASN A 1 85 ? -9.843 5.368 -5.208 1.00 242.60 85 ASN A N 1
ATOM 1296 C CA . ASN A 1 85 ? -10.309 4.086 -5.658 1.00 242.60 85 ASN A CA 1
ATOM 1297 C C . ASN A 1 85 ? -11.496 3.577 -4.916 1.00 242.60 85 ASN A C 1
ATOM 1298 O O . ASN A 1 85 ? -12.430 3.066 -5.529 1.00 242.60 85 ASN A O 1
ATOM 1309 N N . THR A 1 86 ? -11.523 3.723 -3.583 1.00 215.61 86 THR A N 1
ATOM 1310 C CA . THR A 1 86 ? -12.575 3.095 -2.838 1.00 215.61 86 THR A CA 1
ATOM 1311 C C . THR A 1 86 ? -13.891 3.709 -3.201 1.00 215.61 86 THR A C 1
ATOM 1312 O O . THR A 1 86 ? -14.902 3.015 -3.273 1.00 215.61 86 THR A O 1
ATOM 1323 N N . VAL A 1 87 ? -13.919 5.032 -3.448 1.00 87.19 87 VAL A N 1
ATOM 1324 C CA . VAL A 1 87 ? -15.165 5.696 -3.703 1.00 87.19 87 VAL A CA 1
ATOM 1325 C C . VAL A 1 87 ? -15.831 5.114 -4.915 1.00 87.19 87 VAL A C 1
ATOM 1326 O O . VAL A 1 87 ? -17.025 4.825 -4.885 1.00 87.19 87 VAL A O 1
ATOM 1339 N N . VAL A 1 88 ? -15.079 4.929 -6.018 1.00 231.82 88 VAL A N 1
ATOM 1340 C CA . VAL A 1 88 ? -15.633 4.416 -7.244 1.00 231.82 88 VAL A CA 1
ATOM 1341 C C . VAL A 1 88 ? -16.079 3.002 -7.044 1.00 231.82 88 VAL A C 1
ATOM 1342 O O . VAL A 1 88 ? -17.154 2.615 -7.501 1.00 231.82 88 VAL A O 1
ATOM 1355 N N . ASN A 1 89 ? -15.264 2.201 -6.329 1.00 364.98 89 ASN A N 1
ATOM 1356 C CA . ASN A 1 89 ? -15.558 0.815 -6.118 1.00 364.98 89 ASN A CA 1
ATOM 1357 C C . ASN A 1 89 ? -16.846 0.717 -5.349 1.00 364.98 89 ASN A C 1
ATOM 1358 O O . ASN A 1 89 ? -17.595 -0.244 -5.501 1.00 364.98 89 ASN A O 1
ATOM 1369 N N . PHE A 1 90 ? -17.106 1.676 -4.440 1.00 181.63 90 PHE A N 1
ATOM 1370 C CA . PHE A 1 90 ? -18.321 1.681 -3.671 1.00 181.63 90 PHE A CA 1
ATOM 1371 C C . PHE A 1 90 ? -19.517 1.963 -4.541 1.00 181.63 90 PHE A C 1
ATOM 1372 O O . PHE A 1 90 ? -20.545 1.295 -4.433 1.00 181.63 90 PHE A O 1
ATOM 1389 N N . THR A 1 91 ? -19.411 2.963 -5.439 1.00 269.02 91 THR A N 1
ATOM 1390 C CA . THR A 1 91 ? -20.516 3.390 -6.253 1.00 269.02 91 THR A CA 1
ATOM 1391 C C . THR A 1 91 ? -20.932 2.235 -7.076 1.00 269.02 91 THR A C 1
ATOM 1392 O O . THR A 1 91 ? -22.113 1.907 -7.187 1.00 269.02 91 THR A O 1
ATOM 1403 N N . TYR A 1 92 ? -19.936 1.564 -7.662 1.00 562.66 92 TYR A N 1
ATOM 1404 C CA . TYR A 1 92 ? -20.255 0.456 -8.484 1.00 562.66 92 TYR A CA 1
ATOM 1405 C C . TYR A 1 92 ? -20.975 -0.559 -7.703 1.00 562.66 92 TYR A C 1
ATOM 1406 O O . TYR A 1 92 ? -21.965 -1.092 -8.198 1.00 562.66 92 TYR A O 1
ATOM 1424 N N . ALA A 1 93 ? -20.493 -0.859 -6.487 1.00 446.75 93 ALA A N 1
ATOM 1425 C CA . ALA A 1 93 ? -20.988 -2.020 -5.821 1.00 446.75 93 ALA A CA 1
ATOM 1426 C C . ALA A 1 93 ? -22.442 -1.847 -5.616 1.00 446.75 93 ALA A C 1
ATOM 1427 O O . ALA A 1 93 ? -23.224 -2.745 -5.906 1.00 446.75 93 ALA A O 1
ATOM 1434 N N . VAL A 1 94 ? -22.866 -0.665 -5.158 1.00 370.05 94 VAL A N 1
ATOM 1435 C CA . VAL A 1 94 ? -24.270 -0.548 -4.948 1.00 370.05 94 VAL A CA 1
ATOM 1436 C C . VAL A 1 94 ? -25.037 -0.515 -6.240 1.00 370.05 94 VAL A C 1
ATOM 1437 O O . VAL A 1 94 ? -26.218 -0.855 -6.268 1.00 370.05 94 VAL A O 1
ATOM 1450 N N . HIS A 1 95 ? -24.408 -0.062 -7.339 1.00 354.91 95 HIS A N 1
ATOM 1451 C CA . HIS A 1 95 ? -25.033 -0.093 -8.640 1.00 354.91 95 HIS A CA 1
ATOM 1452 C C . HIS A 1 95 ? -25.081 -1.481 -9.224 1.00 354.91 95 HIS A C 1
ATOM 1453 O O . HIS A 1 95 ? -25.959 -1.784 -10.033 1.00 354.91 95 HIS A O 1
ATOM 1468 N N . ASN A 1 96 ? -24.139 -2.359 -8.824 1.00 462.44 96 ASN A N 1
ATOM 1469 C CA . ASN A 1 96 ? -24.015 -3.714 -9.299 1.00 462.44 96 ASN A CA 1
ATOM 1470 C C . ASN A 1 96 ? -23.273 -3.785 -10.600 1.00 462.44 96 ASN A C 1
ATOM 1471 O O . ASN A 1 96 ? -23.111 -4.877 -11.144 1.00 462.44 96 ASN A O 1
ATOM 1482 N N . GLU A 1 97 ? -22.747 -2.648 -11.106 1.00 652.37 97 GLU A N 1
ATOM 1483 C CA . GLU A 1 97 ? -21.880 -2.683 -12.253 1.00 652.37 97 GLU A CA 1
ATOM 1484 C C . GLU A 1 97 ? -21.282 -1.346 -12.514 1.00 652.37 97 GLU A C 1
ATOM 1485 O O . GLU A 1 97 ? -21.548 -0.366 -11.820 1.00 652.37 97 GLU A O 1
ATOM 1497 N N . TRP A 1 98 ? -20.429 -1.329 -13.552 1.00 905.99 98 TRP A N 1
ATOM 1498 C CA . TRP A 1 98 ? -19.602 -0.257 -14.005 1.00 905.99 98 TRP A CA 1
ATOM 1499 C C . TRP A 1 98 ? -20.477 0.738 -14.699 1.00 905.99 98 TRP A C 1
ATOM 1500 O O . TRP A 1 98 ? -20.625 0.730 -15.919 1.00 905.99 98 TRP A O 1
ATOM 1521 N N . TYR A 1 99 ? -21.060 1.663 -13.916 1.00 570.43 99 TYR A N 1
ATOM 1522 C CA . TYR A 1 99 ? -21.970 2.615 -14.486 1.00 570.43 99 TYR A CA 1
ATOM 1523 C C . TYR A 1 99 ? -21.194 3.527 -15.379 1.00 570.43 99 TYR A C 1
ATOM 1524 O O . TYR A 1 99 ? -21.676 3.959 -16.425 1.00 570.43 99 TYR A O 1
ATOM 1542 N N . TYR A 1 100 ? -19.959 3.837 -14.953 1.00 453.22 100 TYR A N 1
ATOM 1543 C CA . TYR A 1 100 ? -19.083 4.778 -15.575 1.00 453.22 100 TYR A CA 1
ATOM 1544 C C . TYR A 1 100 ? -18.725 4.346 -16.972 1.00 453.22 100 TYR A C 1
ATOM 1545 O O . TYR A 1 100 ? -18.560 5.195 -17.844 1.00 453.22 100 TYR A O 1
ATOM 1563 N N . GLY A 1 101 ? -18.552 3.035 -17.240 1.00 445.63 101 GLY A N 1
ATOM 1564 C CA . GLY A 1 101 ? -18.255 2.636 -18.596 1.00 445.63 101 GLY A CA 1
ATOM 1565 C C . GLY A 1 101 ? -16.771 2.444 -18.760 1.00 445.63 101 GLY A C 1
ATOM 1566 O O . GLY A 1 101 ? -15.999 2.732 -17.854 1.00 445.63 101 GLY A O 1
ATOM 1570 N N . LEU A 1 102 ? -16.332 2.040 -19.975 1.00 457.72 102 LEU A N 1
ATOM 1571 C CA . LEU A 1 102 ? -14.985 1.608 -20.275 1.00 457.72 102 LEU A CA 1
ATOM 1572 C C . LEU A 1 102 ? -13.962 2.643 -19.919 1.00 457.72 102 LEU A C 1
ATOM 1573 O O . LEU A 1 102 ? -12.905 2.300 -19.389 1.00 457.72 102 LEU A O 1
ATOM 1589 N N . PHE A 1 103 ? -14.224 3.931 -20.191 1.00 340.58 103 PHE A N 1
ATOM 1590 C CA . PHE A 1 103 ? -13.230 4.918 -19.874 1.00 340.58 103 PHE A CA 1
ATOM 1591 C C . PHE A 1 103 ? -12.931 4.864 -18.421 1.00 340.58 103 PHE A C 1
ATOM 1592 O O . PHE A 1 103 ? -11.769 4.854 -18.016 1.00 340.58 103 PHE A O 1
ATOM 1609 N N . TYR A 1 104 ? -13.981 4.823 -17.593 1.00 453.60 104 TYR A N 1
ATOM 1610 C CA . TYR A 1 104 ? -13.748 4.852 -16.189 1.00 453.60 104 TYR A CA 1
ATOM 1611 C C . TYR A 1 104 ? -13.098 3.594 -15.714 1.00 453.60 104 TYR A C 1
ATOM 1612 O O . TYR A 1 104 ? -12.347 3.637 -14.745 1.00 453.60 104 TYR A O 1
ATOM 1630 N N . CYS A 1 105 ? -13.386 2.435 -16.345 1.00 541.48 105 CYS A N 1
ATOM 1631 C CA . CYS A 1 105 ? -12.763 1.212 -15.914 1.00 541.48 105 CYS A CA 1
ATOM 1632 C C . CYS A 1 105 ? -11.297 1.454 -15.980 1.00 541.48 105 CYS A C 1
ATOM 1633 O O . CYS A 1 105 ? -10.565 1.037 -15.084 1.00 541.48 105 CYS A O 1
ATOM 1640 N N . LYS A 1 106 ? -10.859 2.154 -17.048 1.00 466.68 106 LYS A N 1
ATOM 1641 C CA . LYS A 1 106 ? -9.477 2.469 -17.260 1.00 466.68 106 LYS A CA 1
ATOM 1642 C C . LYS A 1 106 ? -8.978 3.394 -16.210 1.00 466.68 106 LYS A C 1
ATOM 1643 O O . LYS A 1 106 ? -7.916 3.175 -15.629 1.00 466.68 106 LYS A O 1
ATOM 1662 N N . PHE A 1 107 ? -9.739 4.460 -15.925 1.00 427.34 107 PHE A N 1
ATOM 1663 C CA . PHE A 1 107 ? -9.251 5.374 -14.944 1.00 427.34 107 PHE A CA 1
ATOM 1664 C C . PHE A 1 107 ? -9.128 4.623 -13.659 1.00 427.34 107 PHE A C 1
ATOM 1665 O O . PHE A 1 107 ? -8.084 4.665 -13.010 1.00 427.34 107 PHE A O 1
ATOM 1682 N N . HIS A 1 108 ? -10.179 3.860 -13.302 1.00 537.87 108 HIS A N 1
ATOM 1683 C CA . HIS A 1 108 ? -10.229 3.194 -12.041 1.00 537.87 108 HIS A CA 1
ATOM 1684 C C . HIS A 1 108 ? -9.209 2.119 -11.927 1.00 537.87 108 HIS A C 1
ATOM 1685 O O . HIS A 1 108 ? -8.670 1.892 -10.854 1.00 537.87 108 HIS A O 1
ATOM 1700 N N . ASN A 1 109 ? -8.914 1.379 -12.994 1.00 422.12 109 ASN A N 1
ATOM 1701 C CA . ASN A 1 109 ? -7.860 0.420 -12.845 1.00 422.12 109 ASN A CA 1
ATOM 1702 C C . ASN A 1 109 ? -6.512 1.092 -12.701 1.00 422.12 109 ASN A C 1
ATOM 1703 O O . ASN A 1 109 ? -5.710 0.698 -11.855 1.00 422.12 109 ASN A O 1
ATOM 1714 N N . PHE A 1 110 ? -6.227 2.141 -13.505 1.00 340.17 110 PHE A N 1
ATOM 1715 C CA . PHE A 1 110 ? -4.915 2.738 -13.522 1.00 340.17 110 PHE A CA 1
ATOM 1716 C C . PHE A 1 110 ? -4.518 3.253 -12.168 1.00 340.17 110 PHE A C 1
ATOM 1717 O O . PHE A 1 110 ? -3.426 2.943 -11.693 1.00 340.17 110 PHE A O 1
ATOM 1734 N N . PHE A 1 111 ? -5.376 4.045 -11.497 1.00 258.06 111 PHE A N 1
ATOM 1735 C CA . PHE A 1 111 ? -4.972 4.600 -10.228 1.00 258.06 111 PHE A CA 1
ATOM 1736 C C . PHE A 1 111 ? -4.772 3.528 -9.189 1.00 258.06 111 PHE A C 1
ATOM 1737 O O . PHE A 1 111 ? -3.779 3.555 -8.465 1.00 258.06 111 PHE A O 1
ATOM 1754 N N . PRO A 1 112 ? -5.674 2.598 -9.054 1.00 305.71 112 PRO A N 1
ATOM 1755 C CA . PRO A 1 112 ? -5.436 1.542 -8.112 1.00 305.71 112 PRO A CA 1
ATOM 1756 C C . PRO A 1 112 ? -4.234 0.699 -8.386 1.00 305.71 112 PRO A C 1
ATOM 1757 O O . PRO A 1 112 ? -3.650 0.178 -7.437 1.00 305.71 112 PRO A O 1
ATOM 1768 N N . ILE A 1 113 ? -3.868 0.508 -9.661 1.00 252.70 113 ILE A N 1
ATOM 1769 C CA . ILE A 1 113 ? -2.730 -0.298 -9.982 1.00 252.70 113 ILE A CA 1
ATOM 1770 C C . ILE A 1 113 ? -1.497 0.434 -9.577 1.00 252.70 113 ILE A C 1
ATOM 1771 O O . ILE A 1 113 ? -0.555 -0.144 -9.038 1.00 252.70 113 ILE A O 1
ATOM 1787 N N . ALA A 1 114 ? -1.490 1.754 -9.823 1.00 149.27 114 ALA A N 1
ATOM 1788 C CA . ALA A 1 114 ? -0.352 2.548 -9.493 1.00 149.27 114 ALA A CA 1
ATOM 1789 C C . ALA A 1 114 ? -0.141 2.453 -8.014 1.00 149.27 114 ALA A C 1
ATOM 1790 O O . ALA A 1 114 ? 0.991 2.328 -7.551 1.00 149.27 114 ALA A O 1
ATOM 1797 N N . ALA A 1 115 ? -1.236 2.482 -7.230 1.00 138.08 115 ALA A N 1
ATOM 1798 C CA . ALA A 1 115 ? -1.112 2.470 -5.800 1.00 138.08 115 ALA A CA 1
ATOM 1799 C C . ALA A 1 115 ? -0.447 1.209 -5.314 1.00 138.08 115 ALA A C 1
ATOM 1800 O O . ALA A 1 115 ? 0.429 1.270 -4.454 1.00 138.08 115 ALA A O 1
ATOM 1807 N N . VAL A 1 116 ? -0.841 0.031 -5.838 1.00 132.89 116 VAL A N 1
ATOM 1808 C CA . VAL A 1 116 ? -0.291 -1.226 -5.392 1.00 132.89 116 VAL A CA 1
ATOM 1809 C C . VAL A 1 116 ? 1.159 -1.339 -5.762 1.00 132.89 116 VAL A C 1
ATOM 1810 O O . VAL A 1 116 ? 1.976 -1.810 -4.969 1.00 132.89 116 VAL A O 1
ATOM 1823 N N . PHE A 1 117 ? 1.517 -0.926 -6.992 1.00 193.61 117 PHE A N 1
ATOM 1824 C CA . PHE A 1 117 ? 2.879 -1.058 -7.419 1.00 193.61 117 PHE A CA 1
ATOM 1825 C C . PHE A 1 117 ? 3.744 -0.203 -6.549 1.00 193.61 117 PHE A C 1
ATOM 1826 O O . PHE A 1 117 ? 4.798 -0.637 -6.087 1.00 193.61 117 PHE A O 1
ATOM 1843 N N . ALA A 1 118 ? 3.295 1.040 -6.294 1.00 63.83 118 ALA A N 1
ATOM 1844 C CA . ALA A 1 118 ? 4.059 2.007 -5.559 1.00 63.83 118 ALA A CA 1
ATOM 1845 C C . ALA A 1 118 ? 4.322 1.508 -4.172 1.00 63.83 118 ALA A C 1
ATOM 1846 O O . ALA A 1 118 ? 5.389 1.756 -3.614 1.00 63.83 118 ALA A O 1
ATOM 1853 N N . SER A 1 119 ? 3.339 0.821 -3.562 1.00 76.40 119 SER A N 1
ATOM 1854 C CA . SER A 1 119 ? 3.497 0.355 -2.214 1.00 76.40 119 SER A CA 1
ATOM 1855 C C . SER A 1 119 ? 4.602 -0.651 -2.114 1.00 76.40 119 SER A C 1
ATOM 1856 O O . SER A 1 119 ? 5.513 -0.488 -1.304 1.00 76.40 119 SER A O 1
ATOM 1864 N N . ILE A 1 120 ? 4.572 -1.704 -2.953 1.00 171.13 120 ILE A N 1
ATOM 1865 C CA . ILE A 1 120 ? 5.543 -2.754 -2.832 1.00 171.13 120 ILE A CA 1
ATOM 1866 C C . ILE A 1 120 ? 6.897 -2.171 -3.095 1.00 171.13 120 ILE A C 1
ATOM 1867 O O . ILE A 1 120 ? 7.860 -2.478 -2.395 1.00 171.13 120 ILE A O 1
ATOM 1883 N N . TYR A 1 121 ? 7.007 -1.291 -4.107 1.00 78.30 121 TYR A N 1
ATOM 1884 C CA . TYR A 1 121 ? 8.268 -0.685 -4.416 1.00 78.30 121 TYR A CA 1
ATOM 1885 C C . TYR A 1 121 ? 8.738 0.165 -3.277 1.00 78.30 121 TYR A C 1
ATOM 1886 O O . TYR A 1 121 ? 9.930 0.218 -2.993 1.00 78.30 121 TYR A O 1
ATOM 1904 N N . SER A 1 122 ? 7.831 0.887 -2.603 1.00 92.36 122 SER A N 1
ATOM 1905 C CA . SER A 1 122 ? 8.275 1.733 -1.531 1.00 92.36 122 SER A CA 1
ATOM 1906 C C . SER A 1 122 ? 8.789 0.881 -0.411 1.00 92.36 122 SER A C 1
ATOM 1907 O O . SER A 1 122 ? 9.763 1.230 0.253 1.00 92.36 122 SER A O 1
ATOM 1915 N N . MET A 1 123 ? 8.154 -0.283 -0.192 1.00 93.73 123 MET A N 1
ATOM 1916 C CA . MET A 1 123 ? 8.541 -1.179 0.859 1.00 93.73 123 MET A CA 1
ATOM 1917 C C . MET A 1 123 ? 9.941 -1.639 0.589 1.00 93.73 123 MET A C 1
ATOM 1918 O O . MET A 1 123 ? 10.698 -1.904 1.521 1.00 93.73 123 MET A O 1
ATOM 1932 N N . THR A 1 124 ? 10.316 -1.803 -0.695 1.00 132.74 124 THR A N 1
ATOM 1933 C CA . THR A 1 124 ? 11.649 -2.253 -0.984 1.00 132.74 124 THR A CA 1
ATOM 1934 C C . THR A 1 124 ? 12.625 -1.192 -0.592 1.00 132.74 124 THR A C 1
ATOM 1935 O O . THR A 1 124 ? 13.667 -1.476 -0.003 1.00 132.74 124 THR A O 1
ATOM 1946 N N . ALA A 1 125 ? 12.300 0.079 -0.886 1.00 43.39 125 ALA A N 1
ATOM 1947 C CA . ALA A 1 125 ? 13.223 1.130 -0.580 1.00 43.39 125 ALA A CA 1
ATOM 1948 C C . ALA A 1 125 ? 13.445 1.106 0.896 1.00 43.39 125 ALA A C 1
ATOM 1949 O O . ALA A 1 125 ? 14.578 1.197 1.364 1.00 43.39 125 ALA A O 1
ATOM 1956 N N . VAL A 1 126 ? 12.359 0.917 1.666 1.00 59.34 126 VAL A N 1
ATOM 1957 C CA . VAL A 1 126 ? 12.439 0.897 3.095 1.00 59.34 126 VAL A CA 1
ATOM 1958 C C . VAL A 1 126 ? 13.390 -0.192 3.507 1.00 59.34 126 VAL A C 1
ATOM 1959 O O . VAL A 1 126 ? 14.198 -0.003 4.414 1.00 59.34 126 VAL A O 1
ATOM 1972 N N . ALA A 1 127 ? 13.318 -1.368 2.854 1.00 69.68 127 ALA A N 1
ATOM 1973 C CA . ALA A 1 127 ? 14.155 -2.484 3.208 1.00 69.68 127 ALA A CA 1
ATOM 1974 C C . ALA A 1 127 ? 15.597 -2.152 2.979 1.00 69.68 127 ALA A C 1
ATOM 1975 O O . ALA A 1 127 ? 16.456 -2.442 3.812 1.00 69.68 127 ALA A O 1
ATOM 1982 N N . PHE A 1 128 ? 15.900 -1.524 1.833 1.00 106.98 128 PHE A N 1
ATOM 1983 C CA . PHE A 1 128 ? 17.253 -1.206 1.488 1.00 106.98 128 PHE A CA 1
ATOM 1984 C C . PHE A 1 128 ? 17.766 -0.205 2.472 1.00 106.98 128 PHE A C 1
ATOM 1985 O O . PHE A 1 128 ? 18.897 -0.313 2.943 1.00 106.98 128 PHE A O 1
ATOM 2002 N N . ASP A 1 129 ? 16.938 0.802 2.816 1.00 147.63 129 ASP A N 1
ATOM 2003 C CA . ASP A 1 129 ? 17.393 1.817 3.719 1.00 147.63 129 ASP A CA 1
ATOM 2004 C C . ASP A 1 129 ? 17.666 1.193 5.056 1.00 147.63 129 ASP A C 1
ATOM 2005 O O . ASP A 1 129 ? 18.598 1.588 5.752 1.00 147.63 129 ASP A O 1
ATOM 2014 N N . ARG A 1 130 ? 16.864 0.192 5.462 1.00 190.06 130 ARG A N 1
ATOM 2015 C CA . ARG A 1 130 ? 17.113 -0.448 6.722 1.00 190.06 130 ARG A CA 1
ATOM 2016 C C . ARG A 1 130 ? 18.448 -1.110 6.662 1.00 190.06 130 ARG A C 1
ATOM 2017 O O . ARG A 1 130 ? 19.227 -1.049 7.612 1.00 190.06 130 ARG A O 1
ATOM 2038 N N . TYR A 1 131 ? 18.748 -1.754 5.521 1.00 118.85 131 TYR A N 1
ATOM 2039 C CA . TYR A 1 131 ? 19.986 -2.456 5.385 1.00 118.85 131 TYR A CA 1
ATOM 2040 C C . TYR A 1 131 ? 21.097 -1.477 5.531 1.00 118.85 131 TYR A C 1
ATOM 2041 O O . TYR A 1 131 ? 22.062 -1.746 6.239 1.00 118.85 131 TYR A O 1
ATOM 2059 N N . MET A 1 132 ? 20.973 -0.303 4.885 1.00 102.50 132 MET A N 1
ATOM 2060 C CA . MET A 1 132 ? 22.008 0.693 4.904 1.00 102.50 132 MET A CA 1
ATOM 2061 C C . MET A 1 132 ? 22.220 1.186 6.306 1.00 102.50 132 MET A C 1
ATOM 2062 O O . MET A 1 132 ? 23.356 1.372 6.741 1.00 102.50 132 MET A O 1
ATOM 2076 N N . ALA A 1 133 ? 21.126 1.425 7.053 1.00 89.98 133 ALA A N 1
ATOM 2077 C CA . ALA A 1 133 ? 21.248 1.963 8.379 1.00 89.98 133 ALA A CA 1
ATOM 2078 C C . ALA A 1 133 ? 21.945 0.985 9.259 1.00 89.98 133 ALA A C 1
ATOM 2079 O O . ALA A 1 133 ? 22.779 1.359 10.083 1.00 89.98 133 ALA A O 1
ATOM 2086 N N . ILE A 1 134 ? 21.601 -0.305 9.127 1.00 106.09 134 ILE A N 1
ATOM 2087 C CA . ILE A 1 134 ? 22.209 -1.255 9.998 1.00 106.09 134 ILE A CA 1
ATOM 2088 C C . ILE A 1 134 ? 23.682 -1.371 9.724 1.00 106.09 134 ILE A C 1
ATOM 2089 O O . ILE A 1 134 ? 24.480 -1.294 10.656 1.00 106.09 134 ILE A O 1
ATOM 2105 N N . ILE A 1 135 ? 24.099 -1.573 8.453 1.00 227.74 135 ILE A N 1
ATOM 2106 C CA . ILE A 1 135 ? 25.508 -1.793 8.252 1.00 227.74 135 ILE A CA 1
ATOM 2107 C C . ILE A 1 135 ? 26.295 -0.529 8.401 1.00 227.74 135 ILE A C 1
ATOM 2108 O O . ILE A 1 135 ? 27.302 -0.502 9.107 1.00 227.74 135 ILE A O 1
ATOM 2124 N N . HIS A 1 136 ? 25.864 0.569 7.747 1.00 262.55 136 HIS A N 1
ATOM 2125 C CA . HIS A 1 136 ? 26.702 1.728 7.834 1.00 262.55 136 HIS A CA 1
ATOM 2126 C C . HIS A 1 136 ? 25.964 2.843 8.482 1.00 262.55 136 HIS A C 1
ATOM 2127 O O . HIS A 1 136 ? 25.178 3.572 7.883 1.00 262.55 136 HIS A O 1
ATOM 2142 N N . PRO A 1 137 ? 26.264 2.987 9.728 1.00 210.25 137 PRO A N 1
ATOM 2143 C CA . PRO A 1 137 ? 25.667 4.006 10.528 1.00 210.25 137 PRO A CA 1
ATOM 2144 C C . PRO A 1 137 ? 26.142 5.361 10.125 1.00 210.25 137 PRO A C 1
ATOM 2145 O O . PRO A 1 137 ? 25.567 6.334 10.609 1.00 210.25 137 PRO A O 1
ATOM 2156 N N . LEU A 1 138 ? 27.180 5.456 9.263 1.00 270.58 138 LEU A N 1
ATOM 2157 C CA . LEU A 1 138 ? 27.695 6.742 8.881 1.00 270.58 138 LEU A CA 1
ATOM 2158 C C . LEU A 1 138 ? 26.542 7.517 8.341 1.00 270.58 138 LEU A C 1
ATOM 2159 O O . LEU A 1 138 ? 25.999 7.216 7.279 1.00 270.58 138 LEU A O 1
ATOM 2175 N N . GLN A 1 139 ? 26.153 8.565 9.087 1.00 129.84 139 GLN A N 1
ATOM 2176 C CA . GLN A 1 139 ? 25.014 9.367 8.764 1.00 129.84 139 GLN A CA 1
ATOM 2177 C C . GLN A 1 139 ? 25.206 10.144 7.505 1.00 129.84 139 GLN A C 1
ATOM 2178 O O . GLN A 1 139 ? 24.269 10.263 6.718 1.00 129.84 139 GLN A O 1
ATOM 2192 N N . PRO A 1 140 ? 26.366 10.680 7.257 1.00 330.71 140 PRO A N 1
ATOM 2193 C CA . PRO A 1 140 ? 26.479 11.519 6.103 1.00 330.71 140 PRO A CA 1
ATOM 2194 C C . PRO A 1 140 ? 26.205 10.874 4.789 1.00 330.71 140 PRO A C 1
ATOM 2195 O O . PRO A 1 140 ? 25.807 11.593 3.874 1.00 330.71 140 PRO A O 1
ATOM 2206 N N . ARG A 1 141 ? 26.398 9.553 4.633 1.00 204.51 141 ARG A N 1
ATOM 2207 C CA . ARG A 1 141 ? 26.092 9.060 3.327 1.00 204.51 141 ARG A CA 1
ATOM 2208 C C . ARG A 1 141 ? 24.615 8.871 3.260 1.00 204.51 141 ARG A C 1
ATOM 2209 O O . ARG A 1 141 ? 24.107 7.756 3.358 1.00 204.51 141 ARG A O 1
ATOM 2230 N N . LEU A 1 142 ? 23.882 9.992 3.097 1.00 387.41 142 LEU A N 1
ATOM 2231 C CA . LEU A 1 142 ? 22.457 9.921 2.998 1.00 387.41 142 LEU A CA 1
ATOM 2232 C C . LEU A 1 142 ? 21.940 11.329 2.931 1.00 387.41 142 LEU A C 1
ATOM 2233 O O . LEU A 1 142 ? 22.543 12.236 3.502 1.00 387.41 142 LEU A O 1
ATOM 2249 N N . SER A 1 143 ? 20.827 11.560 2.204 1.00 166.22 143 SER A N 1
ATOM 2250 C CA . SER A 1 143 ? 20.292 12.893 2.162 1.00 166.22 143 SER A CA 1
ATOM 2251 C C . SER A 1 143 ? 18.797 12.830 2.135 1.00 166.22 143 SER A C 1
ATOM 2252 O O . SER A 1 143 ? 18.208 11.888 1.607 1.00 166.22 143 SER A O 1
ATOM 2260 N N . ALA A 1 144 ? 18.145 13.835 2.758 1.00 44.23 144 ALA A N 1
ATOM 2261 C CA . ALA A 1 144 ? 16.715 13.949 2.752 1.00 44.23 144 ALA A CA 1
ATOM 2262 C C . ALA A 1 144 ? 16.284 14.237 1.349 1.00 44.23 144 ALA A C 1
ATOM 2263 O O . ALA A 1 144 ? 15.308 13.675 0.856 1.00 44.23 144 ALA A O 1
ATOM 2270 N N . THR A 1 145 ? 17.042 15.104 0.654 1.00 28.80 145 THR A N 1
ATOM 2271 C CA . THR A 1 145 ? 16.689 15.533 -0.668 1.00 28.80 145 THR A CA 1
ATOM 2272 C C . THR A 1 145 ? 16.638 14.331 -1.549 1.00 28.80 145 THR A C 1
ATOM 2273 O O . THR A 1 145 ? 15.769 14.220 -2.412 1.00 28.80 145 THR A O 1
ATOM 2284 N N . ALA A 1 146 ? 17.581 13.397 -1.349 1.00 30.29 146 ALA A N 1
ATOM 2285 C CA . ALA A 1 146 ? 17.644 12.208 -2.145 1.00 30.29 146 ALA A CA 1
ATOM 2286 C C . ALA A 1 146 ? 16.394 11.411 -1.935 1.00 30.29 146 ALA A C 1
ATOM 2287 O O . ALA A 1 146 ? 15.851 10.840 -2.878 1.00 30.29 146 ALA A O 1
ATOM 2294 N N . THR A 1 147 ? 15.893 11.367 -0.686 1.00 46.11 147 THR A N 1
ATOM 2295 C CA . THR A 1 147 ? 14.745 10.565 -0.366 1.00 46.11 147 THR A CA 1
ATOM 2296 C C . THR A 1 147 ? 13.588 11.018 -1.198 1.00 46.11 147 THR A C 1
ATOM 2297 O O . THR A 1 147 ? 12.841 10.195 -1.727 1.00 46.11 147 THR A O 1
ATOM 2308 N N . LYS A 1 148 ? 13.404 12.346 -1.335 1.00 87.33 148 LYS A N 1
ATOM 2309 C CA . LYS A 1 148 ? 12.306 12.841 -2.115 1.00 87.33 148 LYS A CA 1
ATOM 2310 C C . LYS A 1 148 ? 12.501 12.375 -3.520 1.00 87.33 148 LYS A C 1
ATOM 2311 O O . LYS A 1 148 ? 11.559 11.943 -4.181 1.00 87.33 148 LYS A O 1
ATOM 2330 N N . VAL A 1 149 ? 13.752 12.446 -4.008 1.00 23.69 149 VAL A N 1
ATOM 2331 C CA . VAL A 1 149 ? 14.041 12.063 -5.357 1.00 23.69 149 VAL A CA 1
ATOM 2332 C C . VAL A 1 149 ? 13.698 10.618 -5.508 1.00 23.69 149 VAL A C 1
ATOM 2333 O O . VAL A 1 149 ? 13.117 10.212 -6.512 1.00 23.69 149 VAL A O 1
ATOM 2346 N N . VAL A 1 150 ? 14.053 9.804 -4.497 1.00 43.86 150 VAL A N 1
ATOM 2347 C CA . VAL A 1 150 ? 13.815 8.391 -4.544 1.00 43.86 150 VAL A CA 1
ATOM 2348 C C . VAL A 1 150 ? 12.343 8.129 -4.602 1.00 43.86 150 VAL A C 1
ATOM 2349 O O . VAL A 1 150 ? 11.886 7.311 -5.398 1.00 43.86 150 VAL A O 1
ATOM 2362 N N . ILE A 1 151 ? 11.554 8.839 -3.775 1.00 91.13 151 ILE A N 1
ATOM 2363 C CA . ILE A 1 151 ? 10.141 8.602 -3.719 1.00 91.13 151 ILE A CA 1
ATOM 2364 C C . ILE A 1 151 ? 9.563 8.883 -5.070 1.00 91.13 151 ILE A C 1
ATOM 2365 O O . ILE A 1 151 ? 8.728 8.133 -5.571 1.00 91.13 151 ILE A O 1
ATOM 2381 N N . CYS A 1 152 ? 10.006 9.976 -5.712 1.00 65.88 152 CYS A N 1
ATOM 2382 C CA . CYS A 1 152 ? 9.471 10.331 -6.993 1.00 65.88 152 CYS A CA 1
ATOM 2383 C C . CYS A 1 152 ? 9.788 9.238 -7.967 1.00 65.88 152 CYS A C 1
ATOM 2384 O O . CYS A 1 152 ? 8.972 8.906 -8.826 1.00 65.88 152 CYS A O 1
ATOM 2391 N N . VAL A 1 153 ? 10.991 8.650 -7.849 1.00 33.86 153 VAL A N 1
ATOM 2392 C CA . VAL A 1 153 ? 11.424 7.630 -8.760 1.00 33.86 153 VAL A CA 1
ATOM 2393 C C . VAL A 1 153 ? 10.505 6.451 -8.666 1.00 33.86 153 VAL A C 1
ATOM 2394 O O . VAL A 1 153 ? 10.127 5.881 -9.688 1.00 33.86 153 VAL A O 1
ATOM 2407 N N . ILE A 1 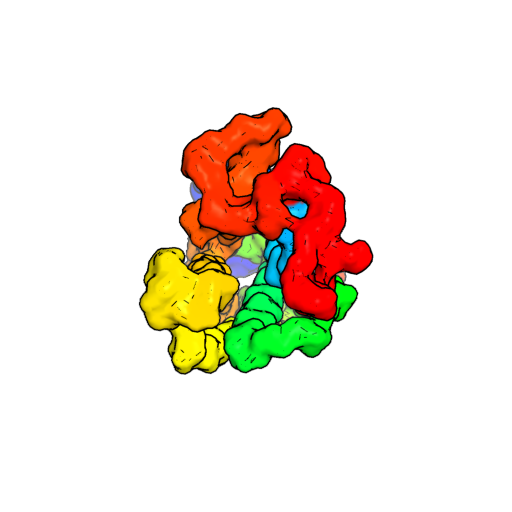154 ? 10.100 6.064 -7.438 1.00 146.52 154 ILE A N 1
ATOM 2408 C CA . ILE A 1 154 ? 9.274 4.899 -7.280 1.00 146.52 154 ILE A CA 1
ATOM 2409 C C . ILE A 1 154 ? 7.999 5.146 -8.019 1.00 146.52 154 ILE A C 1
ATOM 2410 O O . ILE A 1 154 ? 7.471 4.262 -8.693 1.00 146.52 154 ILE A O 1
ATOM 2426 N N . TRP A 1 155 ? 7.474 6.377 -7.928 1.00 75.44 155 TRP A N 1
ATOM 2427 C CA . TRP A 1 155 ? 6.264 6.679 -8.625 1.00 75.44 155 TRP A CA 1
ATOM 2428 C C . TRP A 1 155 ? 6.504 6.537 -10.099 1.00 75.44 155 TRP A C 1
ATOM 2429 O O . TRP A 1 155 ? 5.640 6.060 -10.828 1.00 75.44 155 TRP A O 1
ATOM 2450 N N . VAL A 1 156 ? 7.684 6.945 -10.598 1.00 43.64 156 VAL A N 1
ATOM 2451 C CA . VAL A 1 156 ? 7.915 6.865 -12.013 1.00 43.64 156 VAL A CA 1
ATOM 2452 C C . VAL A 1 156 ? 7.811 5.440 -12.462 1.00 43.64 156 VAL A C 1
ATOM 2453 O O . VAL A 1 156 ? 7.109 5.147 -13.427 1.00 43.64 156 VAL A O 1
ATOM 2466 N N . LEU A 1 157 ? 8.486 4.510 -11.756 1.00 102.57 157 LEU A N 1
ATOM 2467 C CA . LEU A 1 157 ? 8.476 3.125 -12.139 1.00 102.57 157 LEU A CA 1
ATOM 2468 C C . LEU A 1 157 ? 7.084 2.601 -12.032 1.00 102.57 157 LEU A C 1
ATOM 2469 O O . LEU A 1 157 ? 6.635 1.818 -12.868 1.00 102.57 157 LEU A O 1
ATOM 2485 N N . ALA A 1 158 ? 6.350 3.043 -10.998 1.00 58.16 158 ALA A N 1
ATOM 2486 C CA . ALA A 1 158 ? 5.017 2.557 -10.804 1.00 58.16 158 ALA A CA 1
ATOM 2487 C C . ALA A 1 158 ? 4.237 2.889 -12.033 1.00 58.16 158 ALA A C 1
ATOM 2488 O O . ALA A 1 158 ? 3.458 2.079 -12.531 1.00 58.16 158 ALA A O 1
ATOM 2495 N N . LEU A 1 159 ? 4.449 4.098 -12.574 1.00 121.11 159 LEU A N 1
ATOM 2496 C CA . LEU A 1 159 ? 3.767 4.491 -13.770 1.00 121.11 159 LEU A CA 1
ATOM 2497 C C . LEU A 1 159 ? 4.178 3.582 -14.888 1.00 121.11 159 LEU A C 1
ATOM 2498 O O . LEU A 1 159 ? 3.376 3.299 -15.776 1.00 121.11 159 LEU A O 1
ATOM 2514 N N . LEU A 1 160 ? 5.432 3.087 -14.884 1.00 153.15 160 LEU A N 1
ATOM 2515 C CA . LEU A 1 160 ? 5.841 2.243 -15.972 1.00 153.15 160 LEU A CA 1
ATOM 2516 C C . LEU A 1 160 ? 4.937 1.064 -16.067 1.00 153.15 160 LEU A C 1
ATOM 2517 O O . LEU A 1 160 ? 4.648 0.605 -17.167 1.00 153.15 160 LEU A O 1
ATOM 2533 N N . LEU A 1 161 ? 4.550 0.427 -14.955 1.00 133.67 161 LEU A N 1
ATOM 2534 C CA . LEU A 1 161 ? 3.565 -0.588 -15.201 1.00 133.67 161 LEU A CA 1
ATOM 2535 C C . LEU A 1 161 ? 2.173 -0.051 -15.332 1.00 133.67 161 LEU A C 1
ATOM 2536 O O . LEU A 1 161 ? 1.427 -0.420 -16.233 1.00 133.67 161 LEU A O 1
ATOM 2552 N N . ALA A 1 162 ? 1.781 0.876 -14.452 1.00 157.42 162 ALA A N 1
ATOM 2553 C CA . ALA A 1 162 ? 0.407 1.293 -14.424 1.00 157.42 162 ALA A CA 1
ATOM 2554 C C . ALA A 1 162 ? -0.010 1.942 -15.698 1.00 157.42 162 ALA A C 1
ATOM 2555 O O . ALA A 1 162 ? -1.138 1.749 -16.146 1.00 157.42 162 ALA A O 1
ATOM 2562 N N . PHE A 1 163 ? 0.866 2.767 -16.290 1.00 250.91 163 PHE A N 1
ATOM 2563 C CA . PHE A 1 163 ? 0.460 3.525 -17.441 1.00 250.91 163 PHE A CA 1
ATOM 2564 C C . PHE A 1 163 ? 0.339 2.728 -18.722 1.00 250.91 163 PHE A C 1
ATOM 2565 O O . PHE A 1 163 ? -0.547 3.013 -19.525 1.00 250.91 163 PHE A O 1
ATOM 2582 N N . PRO A 1 164 ? 1.163 1.753 -18.991 1.00 207.34 164 PRO A N 1
ATOM 2583 C CA . PRO A 1 164 ? 1.075 1.112 -20.281 1.00 207.34 164 PRO A CA 1
ATOM 2584 C C . PRO A 1 164 ? -0.212 0.464 -20.653 1.00 207.34 164 PRO A C 1
ATOM 2585 O O . PRO A 1 164 ? -0.481 0.356 -21.847 1.00 207.34 164 PRO A O 1
ATOM 2596 N N . GLN A 1 165 ? -1.030 0.035 -19.687 1.00 192.46 165 GLN A N 1
ATOM 2597 C CA . GLN A 1 165 ? -2.286 -0.550 -20.046 1.00 192.46 165 GLN A CA 1
ATOM 2598 C C . GLN A 1 165 ? -3.067 0.505 -20.782 1.00 192.46 165 GLN A C 1
ATOM 2599 O O . GLN A 1 165 ? -3.859 0.187 -21.668 1.00 192.46 165 GLN A O 1
ATOM 2613 N N . GLY A 1 166 ? -2.898 1.788 -20.387 1.00 261.00 166 GLY A N 1
ATOM 2614 C CA . GLY A 1 166 ? -3.549 2.905 -21.031 1.00 261.00 166 GLY A CA 1
ATOM 2615 C C . GLY A 1 166 ? -3.035 2.994 -22.428 1.00 261.00 166 GLY A C 1
ATOM 2616 O O . GLY A 1 166 ? -3.777 3.253 -23.376 1.00 261.00 166 GLY A O 1
ATOM 2620 N N . TYR A 1 167 ? -1.715 2.786 -22.586 1.00 491.40 167 TYR A N 1
ATOM 2621 C CA . TYR A 1 167 ? -1.127 2.688 -23.886 1.00 491.40 167 TYR A CA 1
ATOM 2622 C C . TYR A 1 167 ? -1.749 1.436 -24.400 1.00 491.40 167 TYR A C 1
ATOM 2623 O O . TYR A 1 167 ? -2.284 0.667 -23.605 1.00 491.40 167 TYR A O 1
ATOM 2641 N N . TYR A 1 168 ? -1.787 1.216 -25.726 1.00 386.10 168 TYR A N 1
ATOM 2642 C CA . TYR A 1 168 ? -2.471 0.029 -26.153 1.00 386.10 168 TYR A CA 1
ATOM 2643 C C . TYR A 1 168 ? -1.818 -1.170 -25.562 1.00 386.10 168 TYR A C 1
ATOM 2644 O O . TYR A 1 168 ? -0.758 -1.635 -25.974 1.00 386.10 168 TYR A O 1
ATOM 2662 N N . SER A 1 169 ? -2.528 -1.736 -24.581 1.00 289.80 169 SER A N 1
ATOM 2663 C CA . SER A 1 169 ? -2.073 -2.866 -23.862 1.00 289.80 169 SER A CA 1
ATOM 2664 C C . SER A 1 169 ? -3.333 -3.514 -23.396 1.00 289.80 169 SER A C 1
ATOM 2665 O O . SER A 1 169 ? -4.432 -3.202 -23.864 1.00 289.80 169 SER A O 1
ATOM 2673 N N . THR A 1 170 ? -3.182 -4.454 -22.456 1.00 402.06 170 THR A N 1
ATOM 2674 C CA . THR A 1 170 ? -4.289 -5.181 -21.898 1.00 402.06 170 THR A CA 1
ATOM 2675 C C . THR A 1 170 ? -5.217 -4.219 -21.175 1.00 402.06 170 THR A C 1
ATOM 2676 O O . THR A 1 170 ? -4.897 -3.031 -21.141 1.00 402.06 170 THR A O 1
ATOM 2687 N N . THR A 1 171 ? -6.400 -4.712 -20.648 1.00 690.53 171 THR A N 1
ATOM 2688 C CA . THR A 1 171 ? -7.421 -3.964 -19.873 1.00 690.53 171 THR A CA 1
ATOM 2689 C C . THR A 1 171 ? -8.471 -4.869 -19.102 1.00 690.53 171 THR A C 1
ATOM 2690 O O . THR A 1 171 ? -8.296 -6.078 -19.194 1.00 690.53 171 THR A O 1
ATOM 2701 N N . GLU A 1 172 ? -9.498 -4.339 -18.261 1.00 633.62 172 GLU A N 1
ATOM 2702 C CA . GLU A 1 172 ? -10.742 -5.066 -17.788 1.00 633.62 172 GLU A CA 1
ATOM 2703 C C . GLU A 1 172 ? -11.214 -5.068 -16.311 1.00 633.62 172 GLU A C 1
ATOM 2704 O O . GLU A 1 172 ? -10.443 -4.833 -15.388 1.00 633.62 172 GLU A O 1
ATOM 2716 N N . THR A 1 173 ? -12.540 -5.397 -16.061 1.00 617.99 173 THR A N 1
ATOM 2717 C CA . THR A 1 173 ? -13.202 -5.505 -14.751 1.00 617.99 173 THR A CA 1
ATOM 2718 C C . THR A 1 173 ? -13.000 -6.896 -14.151 1.00 617.99 173 THR A C 1
ATOM 2719 O O . THR A 1 173 ? -12.841 -7.876 -14.875 1.00 617.99 173 THR A O 1
ATOM 2730 N N . MET A 1 174 ? -13.050 -6.998 -12.792 1.00 434.98 174 MET A N 1
ATOM 2731 C CA . MET A 1 174 ? -12.811 -8.148 -11.921 1.00 434.98 174 MET A CA 1
ATOM 2732 C C . MET A 1 174 ? -14.026 -9.045 -11.759 1.00 434.98 174 MET A C 1
ATOM 2733 O O . MET A 1 174 ? -15.082 -8.680 -12.247 1.00 434.98 174 MET A O 1
ATOM 2747 N N . PRO A 1 175 ? -13.976 -10.201 -11.093 1.00 365.88 175 PRO A N 1
ATOM 2748 C CA . PRO A 1 175 ? -15.061 -11.148 -11.155 1.00 365.88 175 PRO A CA 1
ATOM 2749 C C . PRO A 1 175 ? -16.494 -10.734 -11.044 1.00 365.88 175 PRO A C 1
ATOM 2750 O O . PRO A 1 175 ? -17.199 -10.925 -12.025 1.00 365.88 175 PRO A O 1
ATOM 2761 N N . SER A 1 176 ? -16.986 -10.206 -9.900 1.00 635.81 176 SER A N 1
ATOM 2762 C CA . SER A 1 176 ? -18.367 -9.763 -9.792 1.00 635.81 176 SER A CA 1
ATOM 2763 C C . SER A 1 176 ? -18.363 -8.393 -10.316 1.00 635.81 176 SER A C 1
ATOM 2764 O O . SER A 1 176 ? -19.314 -7.638 -10.137 1.00 635.81 176 SER A O 1
ATOM 2772 N N . ARG A 1 177 ? -17.344 -8.083 -11.104 1.00 999.99 177 ARG A N 1
ATOM 2773 C CA . ARG A 1 177 ? -16.919 -6.830 -10.691 1.00 999.99 177 ARG A CA 1
ATOM 2774 C C . ARG A 1 177 ? -17.234 -5.523 -11.146 1.00 999.99 177 ARG A C 1
ATOM 2775 O O . ARG A 1 177 ? -17.710 -5.175 -12.221 1.00 999.99 177 ARG A O 1
ATOM 2796 N N . VAL A 1 178 ? -17.058 -4.770 -10.061 1.00 594.32 178 VAL A N 1
ATOM 2797 C CA . VAL A 1 178 ? -16.646 -3.468 -10.283 1.00 594.32 178 VAL A CA 1
ATOM 2798 C C . VAL A 1 178 ? -15.514 -3.059 -9.444 1.00 594.32 178 VAL A C 1
ATOM 2799 O O . VAL A 1 178 ? -15.565 -2.313 -8.469 1.00 594.32 178 VAL A O 1
ATOM 2812 N N . VAL A 1 179 ? -14.412 -3.650 -9.882 1.00 811.91 179 VAL A N 1
ATOM 2813 C CA . VAL A 1 179 ? -13.102 -3.245 -9.570 1.00 811.91 179 VAL A CA 1
ATOM 2814 C C . VAL A 1 179 ? -12.462 -3.557 -10.882 1.00 811.91 179 VAL A C 1
ATOM 2815 O O . VAL A 1 179 ? -12.900 -4.480 -11.566 1.00 811.91 179 VAL A O 1
ATOM 2828 N N . CYS A 1 180 ? -11.492 -2.755 -11.343 1.00 999.99 180 CYS A N 1
ATOM 2829 C CA . CYS A 1 180 ? -10.933 -3.077 -12.624 1.00 999.99 180 CYS A CA 1
ATOM 2830 C C . CYS A 1 180 ? -9.482 -3.372 -12.471 1.00 999.99 180 CYS A C 1
ATOM 2831 O O . CYS A 1 180 ? -8.813 -2.772 -11.636 1.00 999.99 180 CYS A O 1
ATOM 2838 N N . MET A 1 181 ? -8.977 -4.338 -13.276 1.00 431.86 181 MET A N 1
ATOM 2839 C CA . MET A 1 181 ? -7.610 -4.766 -13.196 1.00 431.86 181 MET A CA 1
ATOM 2840 C C . MET A 1 181 ? -7.114 -5.166 -14.559 1.00 431.86 181 MET A C 1
ATOM 2841 O O . MET A 1 181 ? -7.797 -5.018 -15.570 1.00 431.86 181 MET A O 1
ATOM 2855 N N . ILE A 1 182 ? -5.867 -5.676 -14.603 1.00 457.18 182 ILE A N 1
ATOM 2856 C CA . ILE A 1 182 ? -5.196 -6.075 -15.810 1.00 457.18 182 ILE A CA 1
ATOM 2857 C C . ILE A 1 182 ? -5.875 -7.303 -16.360 1.00 457.18 182 ILE A C 1
ATOM 2858 O O . ILE A 1 182 ? -6.414 -8.115 -15.609 1.00 457.18 182 ILE A O 1
ATOM 2874 N N . GLU A 1 183 ? -5.868 -7.450 -17.706 1.00 458.77 183 GLU A N 1
ATOM 2875 C CA . GLU A 1 183 ? -6.563 -8.502 -18.410 1.00 458.77 183 GLU A CA 1
ATOM 2876 C C . GLU A 1 183 ? -5.863 -9.827 -18.348 1.00 458.77 183 GLU A C 1
ATOM 2877 O O . GLU A 1 183 ? -5.087 -10.180 -19.232 1.00 458.77 183 GLU A O 1
ATOM 2889 N N . TRP A 1 184 ? -6.112 -10.591 -17.276 1.00 999.99 184 TRP A N 1
ATOM 2890 C CA . TRP A 1 184 ? -5.737 -11.973 -17.144 1.00 999.99 184 TRP A CA 1
ATOM 2891 C C . TRP A 1 184 ? -6.642 -12.896 -17.936 1.00 999.99 184 TRP A C 1
ATOM 2892 O O . TRP A 1 184 ? -6.162 -13.948 -18.361 1.00 999.99 184 TRP A O 1
ATOM 2913 N N . PRO A 1 185 ? -7.925 -12.631 -18.145 1.00 999.99 185 PRO A N 1
ATOM 2914 C CA . PRO A 1 185 ? -8.757 -13.604 -18.799 1.00 999.99 185 PRO A CA 1
ATOM 2915 C C . PRO A 1 185 ? -8.525 -13.975 -20.228 1.00 999.99 185 PRO A C 1
ATOM 2916 O O . PRO A 1 185 ? -8.519 -15.166 -20.530 1.00 999.99 185 PRO A O 1
ATOM 2927 N N . GLU A 1 186 ? -8.319 -13.005 -21.132 1.00 81.18 186 GLU A N 1
ATOM 2928 C CA . GLU A 1 186 ? -8.275 -13.393 -22.507 1.00 81.18 186 GLU A CA 1
ATOM 2929 C C . GLU A 1 186 ? -6.946 -13.026 -23.022 1.00 81.18 186 GLU A C 1
ATOM 2930 O O . GLU A 1 186 ? -6.158 -12.362 -22.351 1.00 81.18 186 GLU A O 1
ATOM 2942 N N . HIS A 1 187 ? -6.637 -13.459 -24.251 1.00 999.99 187 HIS A N 1
ATOM 2943 C CA . HIS A 1 187 ? -5.366 -13.052 -24.742 1.00 999.99 187 HIS A CA 1
ATOM 2944 C C . HIS A 1 187 ? -5.570 -12.048 -25.828 1.00 999.99 187 HIS A C 1
ATOM 2945 O O . HIS A 1 187 ? -4.793 -12.142 -26.770 1.00 999.99 187 HIS A O 1
ATOM 2960 N N . PRO A 1 188 ? -6.461 -11.051 -25.647 1.00 999.99 188 PRO A N 1
ATOM 2961 C CA . PRO A 1 188 ? -6.916 -10.109 -26.667 1.00 999.99 188 PRO A CA 1
ATOM 2962 C C . PRO A 1 188 ? -5.690 -9.732 -27.447 1.00 999.99 188 PRO A C 1
ATOM 2963 O O . PRO A 1 188 ? -4.873 -8.937 -26.991 1.00 999.99 188 PRO A O 1
ATOM 2974 N N . ASN A 1 189 ? -5.567 -10.351 -28.637 1.00 967.72 189 ASN A N 1
ATOM 2975 C CA . ASN A 1 189 ? -4.385 -10.422 -29.451 1.00 967.72 189 ASN A CA 1
ATOM 2976 C C . ASN A 1 189 ? -3.936 -9.081 -29.899 1.00 967.72 189 ASN A C 1
ATOM 2977 O O . ASN A 1 189 ? -2.746 -8.776 -29.842 1.00 967.72 189 ASN A O 1
ATOM 2988 N N . LYS A 1 190 ? -4.879 -8.237 -30.343 1.00 934.30 190 LYS A N 1
ATOM 2989 C CA . LYS A 1 190 ? -4.493 -6.970 -30.883 1.00 934.30 190 LYS A CA 1
ATOM 2990 C C . LYS A 1 190 ? -3.778 -6.243 -29.801 1.00 934.30 190 LYS A C 1
ATOM 2991 O O . LYS A 1 190 ? -2.811 -5.518 -30.028 1.00 934.30 190 LYS A O 1
ATOM 3010 N N . ILE A 1 191 ? -4.287 -6.459 -28.586 1.00 565.15 191 ILE A N 1
ATOM 3011 C CA . ILE A 1 191 ? -3.884 -5.914 -27.328 1.00 565.15 191 ILE A CA 1
ATOM 3012 C C . ILE A 1 191 ? -2.545 -6.419 -26.842 1.00 565.15 191 ILE A C 1
ATOM 3013 O O . ILE A 1 191 ? -1.859 -5.711 -26.101 1.00 565.15 191 ILE A O 1
ATOM 3029 N N . TYR A 1 192 ? -2.160 -7.669 -27.195 1.00 755.61 192 TYR A N 1
ATOM 3030 C CA . TYR A 1 192 ? -0.944 -8.257 -26.682 1.00 755.61 192 TYR A CA 1
ATOM 3031 C C . TYR A 1 192 ? -1.023 -8.370 -25.189 1.00 755.61 192 TYR A C 1
ATOM 3032 O O . TYR A 1 192 ? -0.173 -7.848 -24.468 1.00 755.61 192 TYR A O 1
ATOM 3050 N N . GLU A 1 193 ? -2.084 -9.044 -24.701 1.00 325.89 193 GLU A N 1
ATOM 3051 C CA . GLU A 1 193 ? -2.346 -9.250 -23.303 1.00 325.89 193 GLU A CA 1
ATOM 3052 C C . GLU A 1 193 ? -1.330 -10.130 -22.633 1.00 325.89 193 GLU A C 1
ATOM 3053 O O . GLU A 1 193 ? -0.752 -9.770 -21.609 1.00 325.89 193 GLU A O 1
ATOM 3065 N N . LYS A 1 194 ? -1.039 -11.289 -23.242 1.00 250.21 194 LYS A N 1
ATOM 3066 C CA . LYS A 1 194 ? -0.263 -12.333 -22.633 1.00 250.21 194 LYS A CA 1
ATOM 3067 C C . LYS A 1 194 ? 1.072 -11.835 -22.181 1.00 250.21 194 LYS A C 1
ATOM 3068 O O . LYS A 1 194 ? 1.511 -12.143 -21.072 1.00 250.21 194 LYS A O 1
ATOM 3087 N N . VAL A 1 195 ? 1.756 -11.055 -23.029 1.00 142.46 195 VAL A N 1
ATOM 3088 C CA . VAL A 1 195 ? 3.080 -10.621 -22.694 1.00 142.46 195 VAL A CA 1
ATOM 3089 C C . VAL A 1 195 ? 3.048 -9.732 -21.495 1.00 142.46 195 VAL A C 1
ATOM 3090 O O . VAL A 1 195 ? 3.848 -9.869 -20.569 1.00 142.46 195 VAL A O 1
ATOM 3103 N N . TYR A 1 196 ? 2.073 -8.817 -21.478 1.00 247.69 196 TYR A N 1
ATOM 3104 C CA . TYR A 1 196 ? 1.960 -7.788 -20.492 1.00 247.69 196 TYR A CA 1
ATOM 3105 C C . TYR A 1 196 ? 1.794 -8.427 -19.141 1.00 247.69 196 TYR A C 1
ATOM 3106 O O . TYR A 1 196 ? 2.399 -7.987 -18.165 1.00 247.69 196 TYR A O 1
ATOM 3124 N N . HIS A 1 197 ? 0.978 -9.496 -19.066 1.00 199.61 197 HIS A N 1
ATOM 3125 C CA . HIS A 1 197 ? 0.611 -10.183 -17.854 1.00 199.61 197 HIS A CA 1
ATOM 3126 C C . HIS A 1 197 ? 1.781 -10.760 -17.131 1.00 199.61 197 HIS A C 1
ATOM 3127 O O . HIS A 1 197 ? 1.944 -10.559 -15.927 1.00 199.61 197 HIS A O 1
ATOM 3142 N N . ILE A 1 198 ? 2.618 -11.524 -17.841 1.00 106.73 198 ILE A N 1
ATOM 3143 C CA . ILE A 1 198 ? 3.731 -12.138 -17.186 1.00 106.73 198 ILE A CA 1
ATOM 3144 C C . ILE A 1 198 ? 4.642 -11.052 -16.726 1.00 106.73 198 ILE A C 1
ATOM 3145 O O . ILE A 1 198 ? 5.102 -11.052 -15.585 1.00 106.73 198 ILE A O 1
ATOM 3161 N N . CYS A 1 199 ? 4.879 -10.069 -17.614 1.00 115.01 199 CYS A N 1
ATOM 3162 C CA . CYS A 1 199 ? 5.828 -9.022 -17.380 1.00 115.01 199 CYS A CA 1
ATOM 3163 C C . CYS A 1 199 ? 5.467 -8.266 -16.152 1.00 115.01 199 CYS A C 1
ATOM 3164 O O . CYS A 1 199 ? 6.301 -8.032 -15.279 1.00 115.01 199 CYS A O 1
ATOM 3171 N N . VAL A 1 200 ? 4.195 -7.871 -16.048 1.00 129.42 200 VAL A N 1
ATOM 3172 C CA . VAL A 1 200 ? 3.807 -7.039 -14.957 1.00 129.42 200 VAL A CA 1
ATOM 3173 C C . VAL A 1 200 ? 3.940 -7.743 -13.646 1.00 129.42 200 VAL A C 1
ATOM 3174 O O . VAL A 1 200 ? 4.545 -7.211 -12.719 1.00 129.42 200 VAL A O 1
ATOM 3187 N N . THR A 1 201 ? 3.411 -8.972 -13.523 1.00 172.48 201 THR A N 1
ATOM 3188 C CA . THR A 1 201 ? 3.400 -9.579 -12.223 1.00 172.48 201 THR A CA 1
ATOM 3189 C C . THR A 1 201 ? 4.789 -9.757 -11.736 1.00 172.48 201 THR A C 1
ATOM 3190 O O . THR A 1 201 ? 5.132 -9.287 -10.653 1.00 172.48 201 THR A O 1
ATOM 3201 N N . VAL A 1 202 ? 5.628 -10.408 -12.559 1.00 55.86 202 VAL A N 1
ATOM 3202 C CA . VAL A 1 202 ? 6.954 -10.731 -12.136 1.00 55.86 202 VAL A CA 1
ATOM 3203 C C . VAL A 1 202 ? 7.750 -9.494 -11.882 1.00 55.86 202 VAL A C 1
ATOM 3204 O O . VAL A 1 202 ? 8.293 -9.316 -10.794 1.00 55.86 202 VAL A O 1
ATOM 3217 N N . LEU A 1 203 ? 7.826 -8.589 -12.873 1.00 184.68 203 LEU A N 1
ATOM 3218 C CA . LEU A 1 203 ? 8.672 -7.448 -12.694 1.00 184.68 203 LEU A CA 1
ATOM 3219 C C . LEU A 1 203 ? 8.176 -6.565 -11.595 1.00 184.68 203 LEU A C 1
ATOM 3220 O O . LEU A 1 203 ? 8.944 -6.197 -10.708 1.00 184.68 203 LEU A O 1
ATOM 3236 N N . ILE A 1 204 ? 6.887 -6.173 -11.625 1.00 291.81 204 ILE A N 1
ATOM 3237 C CA . ILE A 1 204 ? 6.477 -5.234 -10.622 1.00 291.81 204 ILE A CA 1
ATOM 3238 C C . ILE A 1 204 ? 6.266 -5.825 -9.255 1.00 291.81 204 ILE A C 1
ATOM 3239 O O . ILE A 1 204 ? 6.746 -5.263 -8.278 1.00 291.81 204 ILE A O 1
ATOM 3255 N N . TYR A 1 205 ? 5.459 -6.899 -9.119 1.00 130.66 205 TYR A N 1
ATOM 3256 C CA . TYR A 1 205 ? 5.206 -7.481 -7.825 1.00 130.66 205 TYR A CA 1
ATOM 3257 C C . TYR A 1 205 ? 6.269 -8.430 -7.330 1.00 130.66 205 TYR A C 1
ATOM 3258 O O . TYR A 1 205 ? 6.828 -8.240 -6.252 1.00 130.66 205 TYR A O 1
ATOM 3276 N N . PHE A 1 206 ? 6.599 -9.468 -8.132 1.00 80.16 206 PHE A N 1
ATOM 3277 C CA . PHE A 1 206 ? 7.452 -10.540 -7.675 1.00 80.16 206 PHE A CA 1
ATOM 3278 C C . PHE A 1 206 ? 8.866 -10.134 -7.402 1.00 80.16 206 PHE A C 1
ATOM 3279 O O . PHE A 1 206 ? 9.408 -10.464 -6.348 1.00 80.16 206 PHE A O 1
ATOM 3296 N N . LEU A 1 207 ? 9.509 -9.411 -8.335 1.00 136.02 207 LEU A N 1
ATOM 3297 C CA . LEU A 1 207 ? 10.900 -9.100 -8.168 1.00 136.02 207 LEU A CA 1
ATOM 3298 C C . LEU A 1 207 ? 11.078 -8.241 -6.955 1.00 136.02 207 LEU A C 1
ATOM 3299 O O . LEU A 1 207 ? 11.965 -8.501 -6.144 1.00 136.02 207 LEU A O 1
ATOM 3315 N N . PRO A 1 208 ? 10.268 -7.237 -6.776 1.00 92.17 208 PRO A N 1
ATOM 3316 C CA . PRO A 1 208 ? 10.432 -6.389 -5.633 1.00 92.17 208 PRO A CA 1
ATOM 3317 C C . PRO A 1 208 ? 10.181 -7.147 -4.378 1.00 92.17 208 PRO A C 1
ATOM 3318 O O . PRO A 1 208 ? 10.704 -6.763 -3.335 1.00 92.17 208 PRO A O 1
ATOM 3329 N N . LEU A 1 209 ? 9.355 -8.202 -4.443 1.00 135.60 209 LEU A N 1
ATOM 3330 C CA . LEU A 1 209 ? 9.072 -8.953 -3.265 1.00 135.60 209 LEU A CA 1
ATOM 3331 C C . LEU A 1 209 ? 10.325 -9.685 -2.885 1.00 135.60 209 LEU A C 1
ATOM 3332 O O . LEU A 1 209 ? 10.683 -9.756 -1.711 1.00 135.60 209 LEU A O 1
ATOM 3348 N N . LEU A 1 210 ? 11.035 -10.240 -3.887 1.00 52.10 210 LEU A N 1
ATOM 3349 C CA . LEU A 1 210 ? 12.210 -11.020 -3.632 1.00 52.10 210 LEU A CA 1
ATOM 3350 C C . LEU A 1 210 ? 13.263 -10.154 -3.015 1.00 52.10 210 LEU A C 1
ATOM 3351 O O . LEU A 1 210 ? 13.896 -10.539 -2.033 1.00 52.10 210 LEU A O 1
ATOM 3367 N N . VAL A 1 211 ? 13.462 -8.941 -3.562 1.00 95.89 211 VAL A N 1
ATOM 3368 C CA . VAL A 1 211 ? 14.501 -8.082 -3.074 1.00 95.89 211 VAL A CA 1
ATOM 3369 C C . VAL A 1 211 ? 14.232 -7.755 -1.642 1.00 95.89 211 VAL A C 1
ATOM 3370 O O . VAL A 1 211 ? 15.138 -7.804 -0.811 1.00 95.89 211 VAL A O 1
ATOM 3383 N N . ILE A 1 212 ? 12.967 -7.446 -1.308 1.00 43.41 212 ILE A N 1
ATOM 3384 C CA . ILE A 1 212 ? 12.631 -7.084 0.035 1.00 43.41 212 ILE A CA 1
ATOM 3385 C C . ILE A 1 212 ? 12.963 -8.257 0.890 1.00 43.41 212 ILE A C 1
ATOM 3386 O O . ILE A 1 212 ? 13.520 -8.108 1.976 1.00 43.41 212 ILE A O 1
ATOM 3402 N N . GLY A 1 213 ? 12.627 -9.466 0.410 1.00 27.69 213 GLY A N 1
ATOM 3403 C CA . GLY A 1 213 ? 12.895 -10.648 1.172 1.00 27.69 213 GLY A CA 1
ATOM 3404 C C . GLY A 1 213 ? 14.375 -10.802 1.346 1.00 27.69 213 GLY A C 1
ATOM 3405 O O . GLY A 1 213 ? 14.841 -11.159 2.426 1.00 27.69 213 GLY A O 1
ATOM 3409 N N . TYR A 1 214 ? 15.154 -10.553 0.275 1.00 54.41 214 TYR A N 1
ATOM 3410 C CA . TYR A 1 214 ? 16.580 -10.723 0.338 1.00 54.41 214 TYR A CA 1
ATOM 3411 C C . TYR A 1 214 ? 17.183 -9.736 1.288 1.00 54.41 214 TYR A C 1
ATOM 3412 O O . TYR A 1 214 ? 17.973 -10.096 2.156 1.00 54.41 214 TYR A O 1
ATOM 3430 N N . ALA A 1 215 ? 16.797 -8.458 1.177 1.00 53.88 215 ALA A N 1
ATOM 3431 C CA . ALA A 1 215 ? 17.360 -7.439 2.014 1.00 53.88 215 ALA A CA 1
ATOM 3432 C C . ALA A 1 215 ? 17.022 -7.795 3.418 1.00 53.88 215 ALA A C 1
ATOM 3433 O O . ALA A 1 215 ? 17.782 -7.536 4.348 1.00 53.88 215 ALA A O 1
ATOM 3440 N N . TYR A 1 216 ? 15.842 -8.393 3.611 1.00 68.29 216 TYR A N 1
ATOM 3441 C CA . TYR A 1 216 ? 15.448 -8.779 4.927 1.00 68.29 216 TYR A CA 1
ATOM 3442 C C . TYR A 1 216 ? 16.447 -9.764 5.452 1.00 68.29 216 TYR A C 1
ATOM 3443 O O . TYR A 1 216 ? 16.824 -9.695 6.620 1.00 68.29 216 TYR A O 1
ATOM 3461 N N . THR A 1 217 ? 16.915 -10.708 4.608 1.00 107.59 217 THR A N 1
ATOM 3462 C CA . THR A 1 217 ? 17.797 -11.732 5.102 1.00 107.59 217 THR A CA 1
ATOM 3463 C C . THR A 1 217 ? 19.090 -11.136 5.564 1.00 107.59 217 THR A C 1
ATOM 3464 O O . THR A 1 217 ? 19.642 -11.565 6.575 1.00 107.59 217 THR A O 1
ATOM 3475 N N . VAL A 1 218 ? 19.618 -10.129 4.841 1.00 111.61 218 VAL A N 1
ATOM 3476 C CA . VAL A 1 218 ? 20.888 -9.575 5.218 1.00 111.61 218 VAL A CA 1
ATOM 3477 C C . VAL A 1 218 ? 20.780 -8.956 6.579 1.00 111.61 218 VAL A C 1
ATOM 3478 O O . VAL A 1 218 ? 21.694 -9.068 7.393 1.00 111.61 218 VAL A O 1
ATOM 3491 N N . VAL A 1 219 ? 19.639 -8.303 6.862 1.00 85.26 219 VAL A N 1
ATOM 3492 C CA . VAL A 1 219 ? 19.383 -7.637 8.108 1.00 85.26 219 VAL A CA 1
ATOM 3493 C C . VAL A 1 219 ? 19.380 -8.661 9.199 1.00 85.26 219 VAL A C 1
ATOM 3494 O O . VAL A 1 219 ? 19.554 -8.320 10.366 1.00 85.26 219 VAL A O 1
ATOM 3507 N N . GLY A 1 220 ? 19.135 -9.939 8.843 1.00 40.71 220 GLY A N 1
ATOM 3508 C CA . GLY A 1 220 ? 19.040 -11.012 9.795 1.00 40.71 220 GLY A CA 1
ATOM 3509 C C . GLY A 1 220 ? 20.322 -11.175 10.552 1.00 40.71 220 GLY A C 1
ATOM 3510 O O . GLY A 1 220 ? 20.302 -11.412 11.759 1.00 40.71 220 GLY A O 1
ATOM 3514 N N . ILE A 1 221 ? 21.475 -11.085 9.868 1.00 95.86 221 ILE A N 1
ATOM 3515 C CA . ILE A 1 221 ? 22.725 -11.253 10.553 1.00 95.86 221 ILE A CA 1
ATOM 3516 C C . ILE A 1 221 ? 22.880 -10.135 11.534 1.00 95.86 221 ILE A C 1
ATOM 3517 O O . ILE A 1 221 ? 23.250 -10.346 12.688 1.00 95.86 221 ILE A O 1
ATOM 3533 N N . THR A 1 222 ? 22.560 -8.907 11.093 1.00 144.37 222 THR A N 1
ATOM 3534 C CA . THR A 1 222 ? 22.729 -7.736 11.899 1.00 144.37 222 THR A CA 1
ATOM 3535 C C . THR A 1 222 ? 21.620 -7.686 12.898 1.00 144.37 222 THR A C 1
ATOM 3536 O O . THR A 1 222 ? 21.284 -8.703 13.501 1.00 144.37 222 THR A O 1
ATOM 3547 N N . LEU A 1 223 ? 21.038 -6.488 13.118 1.00 326.72 223 LEU A N 1
ATOM 3548 C CA . LEU A 1 223 ? 20.007 -6.344 14.103 1.00 326.72 223 LEU A CA 1
ATOM 3549 C C . LEU A 1 223 ? 18.937 -7.326 13.781 1.00 326.72 223 LEU A C 1
ATOM 3550 O O . LEU A 1 223 ? 18.497 -7.447 12.638 1.00 326.72 223 LEU A O 1
ATOM 3566 N N . TRP A 1 224 ? 18.504 -8.063 14.819 1.00 158.38 224 TRP A N 1
ATOM 3567 C CA . TRP A 1 224 ? 17.538 -9.105 14.660 1.00 158.38 224 TRP A CA 1
ATOM 3568 C C . TRP A 1 224 ? 16.369 -8.716 15.504 1.00 158.38 224 TRP A C 1
ATOM 3569 O O . TRP A 1 224 ? 16.258 -7.572 15.941 1.00 158.38 224 TRP A O 1
ATOM 3590 N N . ALA A 1 225 ? 15.435 -9.659 15.711 1.00 36.78 225 ALA A N 1
ATOM 3591 C CA . ALA A 1 225 ? 14.257 -9.393 16.478 1.00 36.78 225 ALA A CA 1
ATOM 3592 C C . ALA A 1 225 ? 14.637 -9.069 17.888 1.00 36.78 225 ALA A C 1
ATOM 3593 O O . ALA A 1 225 ? 14.094 -8.137 18.480 1.00 36.78 225 ALA A O 1
ATOM 3600 N N . SER A 1 226 ? 15.602 -9.812 18.463 1.00 85.46 226 SER A N 1
ATOM 3601 C CA . SER A 1 226 ? 15.914 -9.602 19.846 1.00 85.46 226 SER A CA 1
ATOM 3602 C C . SER A 1 226 ? 16.388 -8.201 20.051 1.00 85.46 226 SER A C 1
ATOM 3603 O O . SER A 1 226 ? 17.314 -7.736 19.388 1.00 85.46 226 SER A O 1
ATOM 3611 N N . GLU A 1 227 ? 15.730 -7.493 20.991 1.00 127.78 227 GLU A N 1
ATOM 3612 C CA . GLU A 1 227 ? 16.101 -6.158 21.359 1.00 127.78 227 GLU A CA 1
ATOM 3613 C C . GLU A 1 227 ? 15.648 -5.992 22.776 1.00 127.78 227 GLU A C 1
ATOM 3614 O O . GLU A 1 227 ? 14.482 -6.222 23.086 1.00 127.78 227 GLU A O 1
ATOM 3626 N N . ILE A 1 228 ? 16.558 -5.579 23.680 1.00 164.84 228 ILE A N 1
ATOM 3627 C CA . ILE A 1 228 ? 16.201 -5.405 25.060 1.00 164.84 228 ILE A CA 1
ATOM 3628 C C . ILE A 1 228 ? 15.650 -4.022 25.170 1.00 164.84 228 ILE A C 1
ATOM 3629 O O . ILE A 1 228 ? 16.156 -3.100 24.534 1.00 164.84 228 ILE A O 1
ATOM 3645 N N . PRO A 1 229 ? 14.611 -3.843 25.934 1.00 222.35 229 PRO A N 1
ATOM 3646 C CA . PRO A 1 229 ? 13.986 -2.558 26.013 1.00 222.35 229 PRO A CA 1
ATOM 3647 C C . PRO A 1 229 ? 14.906 -1.463 26.430 1.00 222.35 229 PRO A C 1
ATOM 3648 O O . PRO A 1 229 ? 14.811 -0.370 25.874 1.00 222.35 229 PRO A O 1
ATOM 3659 N N . GLY A 1 230 ? 15.809 -1.706 27.390 1.00 45.22 230 GLY A N 1
ATOM 3660 C CA . GLY A 1 230 ? 16.686 -0.634 27.736 1.00 45.22 230 GLY A CA 1
ATOM 3661 C C . GLY A 1 230 ? 17.792 -0.658 26.742 1.00 45.22 230 GLY A C 1
ATOM 3662 O O . GLY A 1 230 ? 17.955 -1.623 26.000 1.00 45.22 230 GLY A O 1
ATOM 3666 N N . ASP A 1 231 ? 18.591 0.416 26.704 1.00 107.57 231 ASP A N 1
ATOM 3667 C CA . ASP A 1 231 ? 19.705 0.439 25.812 1.00 107.57 231 ASP A CA 1
ATOM 3668 C C . ASP A 1 231 ? 20.581 -0.697 26.218 1.00 107.57 231 ASP A C 1
ATOM 3669 O O . ASP A 1 231 ? 21.024 -1.481 25.382 1.00 107.57 231 ASP A O 1
ATOM 3678 N N . SER A 1 232 ? 20.823 -0.840 27.532 1.00 167.96 232 SER A N 1
ATOM 3679 C CA . SER A 1 232 ? 21.735 -1.853 27.960 1.00 167.96 232 SER A CA 1
ATOM 3680 C C . SER A 1 232 ? 21.162 -3.192 27.644 1.00 167.96 232 SER A C 1
ATOM 3681 O O . SER A 1 232 ? 19.955 -3.408 27.741 1.00 167.96 232 SER A O 1
ATOM 3689 N N . SER A 1 233 ? 22.060 -4.106 27.222 1.00 280.68 233 SER A N 1
ATOM 3690 C CA . SER A 1 233 ? 21.804 -5.486 26.925 1.00 280.68 233 SER A CA 1
ATOM 3691 C C . SER A 1 233 ? 21.660 -5.666 25.449 1.00 280.68 233 SER A C 1
ATOM 3692 O O . SER A 1 233 ? 20.673 -5.261 24.840 1.00 280.68 233 SER A O 1
ATOM 3700 N N . ASP A 1 234 ? 22.692 -6.270 24.834 1.00 218.25 234 ASP A N 1
ATOM 3701 C CA . ASP A 1 234 ? 22.704 -6.647 23.451 1.00 218.25 234 ASP A CA 1
ATOM 3702 C C . ASP A 1 234 ? 22.425 -5.463 22.577 1.00 218.25 234 ASP A C 1
ATOM 3703 O O . ASP A 1 234 ? 22.232 -5.619 21.372 1.00 218.25 234 ASP A O 1
ATOM 3712 N N . ARG A 1 235 ? 22.442 -4.242 23.141 1.00 343.57 235 ARG A N 1
ATOM 3713 C CA . ARG A 1 235 ? 22.237 -3.076 22.339 1.00 343.57 235 ARG A CA 1
ATOM 3714 C C . ARG A 1 235 ? 23.439 -2.229 22.566 1.00 343.57 235 ARG A C 1
ATOM 3715 O O . ARG A 1 235 ? 23.920 -2.122 23.693 1.00 343.57 235 ARG A O 1
ATOM 3736 N N . TYR A 1 236 ? 23.984 -1.628 21.495 1.00 263.29 236 TYR A N 1
ATOM 3737 C CA . TYR A 1 236 ? 25.130 -0.793 21.697 1.00 263.29 236 TYR A CA 1
ATOM 3738 C C . TYR A 1 236 ? 24.700 0.607 21.417 1.00 263.29 236 TYR A C 1
ATOM 3739 O O . TYR A 1 236 ? 24.943 1.124 20.329 1.00 263.29 236 TYR A O 1
ATOM 3757 N N . HIS A 1 237 ? 24.068 1.240 22.429 1.00 261.92 237 HIS A N 1
ATOM 3758 C CA . HIS A 1 237 ? 23.556 2.583 22.412 1.00 261.92 237 HIS A CA 1
ATOM 3759 C C . HIS A 1 237 ? 22.072 2.522 22.274 1.00 261.92 237 HIS A C 1
ATOM 3760 O O . HIS A 1 237 ? 21.519 1.620 21.648 1.00 261.92 237 HIS A O 1
ATOM 3775 N N . GLU A 1 238 ? 21.395 3.503 22.898 1.00 106.81 238 GLU A N 1
ATOM 3776 C CA . GLU A 1 238 ? 19.967 3.589 22.926 1.00 106.81 238 GLU A CA 1
ATOM 3777 C C . GLU A 1 238 ? 19.493 3.771 21.528 1.00 106.81 238 GLU A C 1
ATOM 3778 O O . GLU A 1 238 ? 18.470 3.215 21.136 1.00 106.81 238 GLU A O 1
ATOM 3790 N N . GLN A 1 239 ? 20.232 4.555 20.727 1.00 112.20 239 GLN A N 1
ATOM 3791 C CA . GLN A 1 239 ? 19.786 4.768 19.385 1.00 112.20 239 GLN A CA 1
ATOM 3792 C C . GLN A 1 239 ? 19.781 3.444 18.697 1.00 112.20 239 GLN A C 1
ATOM 3793 O O . GLN A 1 239 ? 18.870 3.137 17.932 1.00 112.20 239 GLN A O 1
ATOM 3807 N N . VAL A 1 240 ? 20.806 2.614 18.962 1.00 45.41 240 VAL A N 1
ATOM 3808 C CA . VAL A 1 240 ? 20.894 1.325 18.341 1.00 45.41 240 VAL A CA 1
ATOM 3809 C C . VAL A 1 240 ? 19.742 0.483 18.787 1.00 45.41 240 VAL A C 1
ATOM 3810 O O . VAL A 1 240 ? 19.183 -0.278 18.000 1.00 45.41 240 VAL A O 1
ATOM 3823 N N . SER A 1 241 ? 19.378 0.576 20.078 1.00 97.62 241 SER A N 1
ATOM 3824 C CA . SER A 1 241 ? 18.305 -0.204 20.624 1.00 97.62 241 SER A CA 1
ATOM 3825 C C . SER A 1 241 ? 16.992 0.283 20.100 1.00 97.62 241 SER A C 1
ATOM 3826 O O . SER A 1 241 ? 16.049 -0.495 19.991 1.00 97.62 241 SER A O 1
ATOM 3834 N N . ALA A 1 242 ? 16.880 1.597 19.828 1.00 59.29 242 ALA A N 1
ATOM 3835 C CA . ALA A 1 242 ? 15.676 2.210 19.337 1.00 59.29 242 ALA A CA 1
ATOM 3836 C C . ALA A 1 242 ? 15.377 1.761 17.940 1.00 59.29 242 ALA A C 1
ATOM 3837 O O . ALA A 1 242 ? 14.221 1.532 17.592 1.00 59.29 242 ALA A O 1
ATOM 3844 N N . LYS A 1 243 ? 16.429 1.636 17.108 1.00 106.49 243 LYS A N 1
ATOM 3845 C CA . LYS A 1 243 ? 16.331 1.336 15.706 1.00 106.49 243 LYS A CA 1
ATOM 3846 C C . LYS A 1 243 ? 15.727 -0.012 15.497 1.00 106.49 243 LYS A C 1
ATOM 3847 O O . LYS A 1 243 ? 14.951 -0.218 14.565 1.00 106.49 243 LYS A O 1
ATOM 3866 N N . ARG A 1 244 ? 16.054 -0.963 16.380 1.00 106.62 244 ARG A N 1
ATOM 3867 C CA . ARG A 1 244 ? 15.590 -2.308 16.246 1.00 106.62 244 ARG A CA 1
ATOM 3868 C C . ARG A 1 244 ? 14.095 -2.294 16.275 1.00 106.62 244 ARG A C 1
ATOM 3869 O O . ARG A 1 244 ? 13.455 -3.170 15.700 1.00 106.62 244 ARG A O 1
ATOM 3890 N N . LYS A 1 245 ? 13.492 -1.334 16.998 1.00 75.97 245 LYS A N 1
ATOM 3891 C CA . LYS A 1 245 ? 12.062 -1.227 17.069 1.00 75.97 245 LYS A CA 1
ATOM 3892 C C . LYS A 1 245 ? 11.505 -0.865 15.721 1.00 75.97 245 LYS A C 1
ATOM 3893 O O . LYS A 1 245 ? 10.464 -1.376 15.312 1.00 75.97 245 LYS A O 1
ATOM 3912 N N . VAL A 1 246 ? 12.180 0.054 15.005 1.00 65.27 246 VAL A N 1
ATOM 3913 C CA . VAL A 1 246 ? 11.743 0.515 13.719 1.00 65.27 246 VAL A CA 1
ATOM 3914 C C . VAL A 1 246 ? 11.799 -0.607 12.734 1.00 65.27 246 VAL A C 1
ATOM 3915 O O . VAL A 1 246 ? 10.903 -0.753 11.904 1.00 65.27 246 VAL A O 1
ATOM 3928 N N . VAL A 1 247 ? 12.863 -1.430 12.793 1.00 107.94 247 VAL A N 1
ATOM 3929 C CA . VAL A 1 247 ? 13.010 -2.494 11.845 1.00 107.94 247 VAL A CA 1
ATOM 3930 C C . VAL A 1 247 ? 11.894 -3.483 12.001 1.00 107.94 247 VAL A C 1
ATOM 3931 O O . VAL A 1 247 ? 11.345 -3.963 11.012 1.00 107.94 247 VAL A O 1
ATOM 3944 N N . LYS A 1 248 ? 11.517 -3.815 13.250 1.00 87.98 248 LYS A N 1
ATOM 3945 C CA . LYS A 1 248 ? 10.502 -4.805 13.465 1.00 87.98 248 LYS A CA 1
ATOM 3946 C C . LYS A 1 248 ? 9.197 -4.342 12.897 1.00 87.98 248 LYS A C 1
ATOM 3947 O O . LYS A 1 248 ? 8.470 -5.125 12.288 1.00 87.98 248 LYS A O 1
ATOM 3966 N N . MET A 1 249 ? 8.857 -3.052 13.067 1.00 65.50 249 MET A N 1
ATOM 3967 C CA . MET A 1 249 ? 7.615 -2.587 12.523 1.00 65.50 249 MET A CA 1
ATOM 3968 C C . MET A 1 249 ? 7.676 -2.713 11.037 1.00 65.50 249 MET A C 1
ATOM 3969 O O . MET A 1 249 ? 6.717 -3.123 10.388 1.00 65.50 249 MET A O 1
ATOM 3983 N N . MET A 1 250 ? 8.831 -2.385 10.447 1.00 85.05 250 MET A N 1
ATOM 3984 C CA . MET A 1 250 ? 8.923 -2.428 9.021 1.00 85.05 250 MET A CA 1
ATOM 3985 C C . MET A 1 250 ? 8.681 -3.833 8.582 1.00 85.05 250 MET A C 1
ATOM 3986 O O . MET A 1 250 ? 8.073 -4.067 7.539 1.00 85.05 250 MET A O 1
ATOM 4000 N N . ILE A 1 251 ? 9.160 -4.812 9.369 1.00 42.25 251 ILE A N 1
ATOM 4001 C CA . ILE A 1 251 ? 8.964 -6.185 9.015 1.00 42.25 251 ILE A CA 1
ATOM 4002 C C . ILE A 1 251 ? 7.495 -6.488 9.022 1.00 42.25 251 ILE A C 1
ATOM 4003 O O . ILE A 1 251 ? 6.979 -7.102 8.089 1.00 42.25 251 ILE A O 1
ATOM 4019 N N . VAL A 1 252 ? 6.769 -6.047 10.069 1.00 91.01 252 VAL A N 1
ATOM 4020 C CA . VAL A 1 252 ? 5.375 -6.381 10.155 1.00 91.01 252 VAL A CA 1
ATOM 4021 C C . VAL A 1 252 ? 4.642 -5.752 9.013 1.00 91.01 252 VAL A C 1
ATOM 4022 O O . VAL A 1 252 ? 3.740 -6.360 8.439 1.00 91.01 252 VAL A O 1
ATOM 4035 N N . VAL A 1 253 ? 5.025 -4.518 8.641 1.00 66.09 253 VAL A N 1
ATOM 4036 C CA . VAL A 1 253 ? 4.359 -3.812 7.582 1.00 66.09 253 VAL A CA 1
ATOM 4037 C C . VAL A 1 253 ? 4.462 -4.639 6.339 1.00 66.09 253 VAL A C 1
ATOM 4038 O O . VAL A 1 253 ? 3.512 -4.740 5.564 1.00 66.09 253 VAL A O 1
ATOM 4051 N N . VAL A 1 254 ? 5.642 -5.234 6.103 1.00 52.39 254 VAL A N 1
ATOM 4052 C CA . VAL A 1 254 ? 5.837 -6.035 4.932 1.00 52.39 254 VAL A CA 1
ATOM 4053 C C . VAL A 1 254 ? 4.974 -7.264 4.991 1.00 52.39 254 VAL A C 1
ATOM 4054 O O . VAL A 1 254 ? 4.349 -7.638 4.000 1.00 52.39 254 VAL A O 1
ATOM 4067 N N . CYS A 1 255 ? 4.907 -7.922 6.165 1.00 46.42 255 CYS A N 1
ATOM 4068 C CA . CYS A 1 255 ? 4.205 -9.172 6.293 1.00 46.42 255 CYS A CA 1
ATOM 4069 C C . CYS A 1 255 ? 2.763 -8.977 5.978 1.00 46.42 255 CYS A C 1
ATOM 4070 O O . CYS A 1 255 ? 2.175 -9.736 5.208 1.00 46.42 255 CYS A O 1
ATOM 4077 N N . THR A 1 256 ? 2.161 -7.925 6.552 1.00 116.51 256 THR A N 1
ATOM 4078 C CA . THR A 1 256 ? 0.767 -7.688 6.351 1.00 116.51 256 THR A CA 1
ATOM 4079 C C . THR A 1 256 ? 0.537 -7.444 4.894 1.00 116.51 256 THR A C 1
ATOM 4080 O O . THR A 1 256 ? -0.454 -7.896 4.326 1.00 116.51 256 THR A O 1
ATOM 4091 N N . PHE A 1 257 ? 1.473 -6.735 4.245 1.00 65.18 257 PHE A N 1
ATOM 4092 C CA . PHE A 1 257 ? 1.357 -6.396 2.856 1.00 65.18 257 PHE A CA 1
ATOM 4093 C C . PHE A 1 257 ? 1.279 -7.652 2.042 1.00 65.18 257 PHE A C 1
ATOM 4094 O O . PHE A 1 257 ? 0.404 -7.796 1.189 1.00 65.18 257 PHE A O 1
ATOM 4111 N N . ALA A 1 258 ? 2.191 -8.607 2.300 1.00 51.33 258 ALA A N 1
ATOM 4112 C CA . ALA A 1 258 ? 2.263 -9.808 1.518 1.00 51.33 258 ALA A CA 1
ATOM 4113 C C . ALA A 1 258 ? 1.015 -10.606 1.674 1.00 51.33 258 ALA A C 1
ATOM 4114 O O . ALA A 1 258 ? 0.476 -11.130 0.700 1.00 51.33 258 ALA A O 1
ATOM 4121 N N . ILE A 1 259 ? 0.512 -10.713 2.912 1.00 126.30 259 ILE A N 1
ATOM 4122 C CA . ILE A 1 259 ? -0.636 -11.535 3.122 1.00 126.30 259 ILE A CA 1
ATOM 4123 C C . ILE A 1 259 ? -1.790 -10.963 2.362 1.00 126.30 259 ILE A C 1
ATOM 4124 O O . ILE A 1 259 ? -2.540 -11.692 1.715 1.00 126.30 259 ILE A O 1
ATOM 4140 N N . CYS A 1 260 ? -1.964 -9.632 2.413 1.00 133.94 260 CYS A N 1
ATOM 4141 C CA . CYS A 1 260 ? -3.098 -9.043 1.766 1.00 133.94 260 CYS A CA 1
ATOM 4142 C C . CYS A 1 260 ? -3.052 -9.198 0.272 1.00 133.94 260 CYS A C 1
ATOM 4143 O O . CYS A 1 260 ? -4.053 -9.557 -0.343 1.00 133.94 260 CYS A O 1
ATOM 4150 N N . TRP A 1 261 ? -1.913 -8.858 -0.356 1.00 134.84 261 TRP A N 1
ATOM 4151 C CA . TRP A 1 261 ? -1.745 -8.877 -1.786 1.00 134.84 261 TRP A CA 1
ATOM 4152 C C . TRP A 1 261 ? -1.461 -10.205 -2.416 1.00 134.84 261 TRP A C 1
ATOM 4153 O O . TRP A 1 261 ? -1.882 -10.447 -3.545 1.00 134.84 261 TRP A O 1
ATOM 4174 N N . LEU A 1 262 ? -0.737 -11.101 -1.727 1.00 72.23 262 LEU A N 1
ATOM 4175 C CA . LEU A 1 262 ? -0.216 -12.271 -2.378 1.00 72.23 262 LEU A CA 1
ATOM 4176 C C . LEU A 1 262 ? -1.304 -13.095 -2.983 1.00 72.23 262 LEU A C 1
ATOM 4177 O O . LEU A 1 262 ? -1.141 -13.583 -4.101 1.00 72.23 262 LEU A O 1
ATOM 4193 N N . PRO A 1 263 ? -2.408 -13.282 -2.333 1.00 106.13 263 PRO A N 1
ATOM 4194 C CA . PRO A 1 263 ? -3.419 -14.099 -2.928 1.00 106.13 263 PRO A CA 1
ATOM 4195 C C . PRO A 1 263 ? -3.883 -13.529 -4.230 1.00 106.13 263 PRO A C 1
ATOM 4196 O O . PRO A 1 263 ? -4.163 -14.296 -5.148 1.00 106.13 263 PRO A O 1
ATOM 4207 N N . PHE A 1 264 ? -3.960 -12.193 -4.350 1.00 128.35 264 PHE A N 1
ATOM 4208 C CA . PHE A 1 264 ? -4.433 -11.615 -5.573 1.00 128.35 264 PHE A CA 1
ATOM 4209 C C . PHE A 1 264 ? -3.466 -11.894 -6.679 1.00 128.35 264 PHE A C 1
ATOM 4210 O O . PHE A 1 264 ? -3.867 -12.274 -7.777 1.00 128.35 264 PHE A O 1
ATOM 4227 N N . HIS A 1 265 ? -2.159 -11.719 -6.412 1.00 100.73 265 HIS A N 1
ATOM 4228 C CA . HIS A 1 265 ? -1.148 -11.901 -7.415 1.00 100.73 265 HIS A CA 1
ATOM 4229 C C . HIS A 1 265 ? -1.114 -13.328 -7.861 1.00 100.73 265 HIS A C 1
ATOM 4230 O O . HIS A 1 265 ? -0.879 -13.596 -9.039 1.00 100.73 265 HIS A O 1
ATOM 4245 N N . ILE A 1 266 ? -1.307 -14.287 -6.933 1.00 172.72 266 ILE A N 1
ATOM 4246 C CA . ILE A 1 266 ? -1.261 -15.667 -7.328 1.00 172.72 266 ILE A CA 1
ATOM 4247 C C . ILE A 1 266 ? -2.401 -15.950 -8.259 1.00 172.72 266 ILE A C 1
ATOM 4248 O O . ILE A 1 266 ? -2.220 -16.581 -9.299 1.00 172.72 266 ILE A O 1
ATOM 4264 N N . PHE A 1 267 ? -3.609 -15.458 -7.922 1.00 249.23 267 PHE A N 1
ATOM 4265 C CA . PHE A 1 267 ? -4.771 -15.658 -8.739 1.00 249.23 267 PHE A CA 1
ATOM 4266 C C . PHE A 1 267 ? -4.573 -14.918 -10.021 1.00 249.23 267 PHE A C 1
ATOM 4267 O O . PHE A 1 267 ? -5.127 -15.262 -11.056 1.00 249.23 267 PHE A O 1
ATOM 4284 N N . PHE A 1 268 ? -3.792 -13.841 -9.988 1.00 259.78 268 PHE A N 1
ATOM 4285 C CA . PHE A 1 268 ? -3.515 -13.077 -11.167 1.00 259.78 268 PHE A CA 1
ATOM 4286 C C . PHE A 1 268 ? -2.946 -14.037 -12.181 1.00 259.78 268 PHE A C 1
ATOM 4287 O O . PHE A 1 268 ? -3.464 -14.175 -13.288 1.00 259.78 268 PHE A O 1
ATOM 4304 N N . LEU A 1 269 ? -1.868 -14.752 -11.801 1.00 233.11 269 LEU A N 1
ATOM 4305 C CA . LEU A 1 269 ? -1.156 -15.650 -12.674 1.00 233.11 269 LEU A CA 1
ATOM 4306 C C . LEU A 1 269 ? -1.938 -16.883 -13.037 1.00 233.11 269 LEU A C 1
ATOM 4307 O O . LEU A 1 269 ? -1.959 -17.265 -14.206 1.00 233.11 269 LEU A O 1
ATOM 4323 N N . LEU A 1 270 ? -2.615 -17.534 -12.067 1.00 169.54 270 LEU A N 1
ATOM 4324 C CA . LEU A 1 270 ? -3.203 -18.815 -12.360 1.00 169.54 270 LEU A CA 1
ATOM 4325 C C . LEU A 1 270 ? -4.227 -18.689 -13.450 1.00 169.54 270 LEU A C 1
ATOM 4326 O O . LEU A 1 270 ? -4.189 -19.466 -14.403 1.00 169.54 270 LEU A O 1
ATOM 4342 N N . PRO A 1 271 ? -5.133 -17.755 -13.387 1.00 255.47 271 PRO A N 1
ATOM 4343 C CA . PRO A 1 271 ? -6.000 -17.623 -14.516 1.00 255.47 271 PRO A CA 1
ATOM 4344 C C . PRO A 1 271 ? -5.308 -17.291 -15.798 1.00 255.47 271 PRO A C 1
ATOM 4345 O O . PRO A 1 271 ? -5.864 -17.595 -16.851 1.00 255.47 271 PRO A O 1
ATOM 4356 N N . TYR A 1 272 ? -4.118 -16.670 -15.759 1.00 279.03 272 TYR A N 1
ATOM 4357 C CA . TYR A 1 272 ? -3.420 -16.393 -16.980 1.00 279.03 272 TYR A CA 1
ATOM 4358 C C . TYR A 1 272 ? -3.068 -17.690 -17.643 1.00 279.03 272 TYR A C 1
ATOM 4359 O O . TYR A 1 272 ? -3.220 -17.831 -18.856 1.00 279.03 272 TYR A O 1
ATOM 4377 N N . ILE A 1 273 ? -2.569 -18.669 -16.862 1.00 162.21 273 ILE A N 1
ATOM 4378 C CA . ILE A 1 273 ? -2.181 -19.933 -17.418 1.00 162.21 273 ILE A CA 1
ATOM 4379 C C . ILE A 1 273 ? -3.388 -20.678 -17.891 1.00 162.21 273 ILE A C 1
ATOM 4380 O O . ILE A 1 273 ? -3.385 -21.233 -18.989 1.00 162.21 273 ILE A O 1
ATOM 4396 N N . ASN A 1 274 ? -4.463 -20.706 -17.080 1.00 128.13 274 ASN A N 1
ATOM 4397 C CA . ASN A 1 274 ? -5.616 -21.447 -17.491 1.00 128.13 274 ASN A CA 1
ATOM 4398 C C . ASN A 1 274 ? -6.791 -20.532 -17.453 1.00 128.13 274 ASN A C 1
ATOM 4399 O O . ASN A 1 274 ? -7.539 -20.477 -16.478 1.00 128.13 274 ASN A O 1
ATOM 4410 N N . PRO A 1 275 ? -6.962 -19.813 -18.516 1.00 278.35 275 PRO A N 1
ATOM 4411 C CA . PRO A 1 275 ? -8.096 -18.943 -18.588 1.00 278.35 275 PRO A CA 1
ATOM 4412 C C . PRO A 1 275 ? -9.243 -19.746 -19.084 1.00 278.35 275 PRO A C 1
ATOM 4413 O O . PRO A 1 275 ? -9.023 -20.838 -19.603 1.00 278.35 275 PRO A O 1
ATOM 4424 N N . ASP A 1 276 ? -10.471 -19.231 -18.921 1.00 312.91 276 ASP A N 1
ATOM 4425 C CA . ASP A 1 276 ? -11.621 -19.887 -19.457 1.00 312.91 276 ASP A CA 1
ATOM 4426 C C . ASP A 1 276 ? -11.818 -21.188 -18.757 1.00 312.91 276 ASP A C 1
ATOM 4427 O O . ASP A 1 276 ? -12.589 -22.035 -19.205 1.00 312.91 276 ASP A O 1
ATOM 4436 N N . LEU A 1 277 ? -11.150 -21.380 -17.610 1.00 353.54 277 LEU A N 1
ATOM 4437 C CA . LEU A 1 277 ? -11.378 -22.598 -16.902 1.00 353.54 277 LEU A CA 1
ATOM 4438 C C . LEU A 1 277 ? -11.599 -22.227 -15.485 1.00 353.54 277 LEU A C 1
ATOM 4439 O O . LEU A 1 277 ? -11.776 -21.052 -15.172 1.00 353.54 277 LEU A O 1
ATOM 4455 N N . TYR A 1 278 ? -11.644 -23.229 -14.594 1.00 251.26 278 TYR A N 1
ATOM 4456 C CA . TYR A 1 278 ? -11.860 -22.924 -13.217 1.00 251.26 278 TYR A CA 1
ATOM 4457 C C . TYR A 1 278 ? -10.631 -23.329 -12.471 1.00 251.26 278 TYR A C 1
ATOM 4458 O O . TYR A 1 278 ? -9.998 -24.327 -12.800 1.00 251.26 278 TYR A O 1
ATOM 4476 N N . LEU A 1 279 ? -10.237 -22.533 -11.457 1.00 175.26 279 LEU A N 1
ATOM 4477 C CA . LEU A 1 279 ? -9.072 -22.861 -10.688 1.00 175.26 279 LEU A CA 1
ATOM 4478 C C . LEU A 1 279 ? -9.578 -23.950 -9.804 1.00 175.26 279 LEU A C 1
ATOM 4479 O O . LEU A 1 279 ? -9.974 -25.003 -10.303 1.00 175.26 279 LEU A O 1
ATOM 4495 N N . LYS A 1 280 ? -9.551 -23.753 -8.473 1.00 99.07 280 LYS A N 1
ATOM 4496 C CA . LYS A 1 280 ? -10.178 -24.734 -7.644 1.00 99.07 280 LYS A CA 1
ATOM 4497 C C . LYS A 1 280 ? -11.585 -24.647 -8.121 1.00 99.07 280 LYS A C 1
ATOM 4498 O O . LYS A 1 280 ? -12.252 -25.645 -8.386 1.00 99.07 280 LYS A O 1
ATOM 4517 N N . LYS A 1 281 ? -12.034 -23.389 -8.266 1.00 243.21 281 LYS A N 1
ATOM 4518 C CA . LYS A 1 281 ? -13.276 -23.034 -8.876 1.00 243.21 281 LYS A CA 1
ATOM 4519 C C . LYS A 1 281 ? -13.007 -21.685 -9.454 1.00 243.21 281 LYS A C 1
ATOM 4520 O O . LYS A 1 281 ? -12.576 -20.783 -8.736 1.00 243.21 281 LYS A O 1
ATOM 4539 N N . PHE A 1 282 ? -13.223 -21.497 -10.769 1.00 201.04 282 PHE A N 1
ATOM 4540 C CA . PHE A 1 282 ? -12.973 -20.180 -11.264 1.00 201.04 282 PHE A CA 1
ATOM 4541 C C . PHE A 1 282 ? -14.271 -19.486 -11.194 1.00 201.04 282 PHE A C 1
ATOM 4542 O O . PHE A 1 282 ? -15.217 -19.822 -11.906 1.00 201.04 282 PHE A O 1
ATOM 4559 N N . ILE A 1 283 ? -14.348 -18.483 -10.314 1.00 201.36 283 ILE A N 1
ATOM 4560 C CA . ILE A 1 283 ? -15.623 -17.882 -10.167 1.00 201.36 283 ILE A CA 1
ATOM 4561 C C . ILE A 1 283 ? -15.440 -16.447 -9.846 1.00 201.36 283 ILE A C 1
ATOM 4562 O O . ILE A 1 283 ? -14.335 -15.943 -9.652 1.00 201.36 283 ILE A O 1
ATOM 4578 N N . GLN A 1 284 ? -16.584 -15.764 -9.819 1.00 203.82 284 GLN A N 1
ATOM 4579 C CA . GLN A 1 284 ? -16.737 -14.410 -9.436 1.00 203.82 284 GLN A CA 1
ATOM 4580 C C . GLN A 1 284 ? -16.257 -14.275 -8.025 1.00 203.82 284 GLN A C 1
ATOM 4581 O O . GLN A 1 284 ? -15.585 -13.315 -7.658 1.00 203.82 284 GLN A O 1
ATOM 4595 N N . GLN A 1 285 ? -16.596 -15.248 -7.175 1.00 215.06 285 GLN A N 1
ATOM 4596 C CA . GLN A 1 285 ? -16.316 -15.060 -5.786 1.00 215.06 285 GLN A CA 1
ATOM 4597 C C . GLN A 1 285 ? -14.853 -14.972 -5.504 1.00 215.06 285 GLN A C 1
ATOM 4598 O O . GLN A 1 285 ? -14.412 -14.086 -4.774 1.00 215.06 285 GLN A O 1
ATOM 4612 N N . VAL A 1 286 ? -14.049 -15.875 -6.085 1.00 125.28 286 VAL A N 1
ATOM 4613 C CA . VAL A 1 286 ? -12.673 -15.927 -5.684 1.00 125.28 286 VAL A CA 1
ATOM 4614 C C . VAL A 1 286 ? -11.918 -14.698 -6.045 1.00 125.28 286 VAL A C 1
ATOM 4615 O O . VAL A 1 286 ? -11.200 -14.130 -5.221 1.00 125.28 286 VAL A O 1
ATOM 4628 N N . TYR A 1 287 ? -12.083 -14.231 -7.287 1.00 268.90 287 TYR A N 1
ATOM 4629 C CA . TYR A 1 287 ? -11.266 -13.162 -7.766 1.00 268.90 287 TYR A CA 1
ATOM 4630 C C . TYR A 1 287 ? -11.588 -11.957 -6.943 1.00 268.90 287 TYR A C 1
ATOM 4631 O O . TYR A 1 287 ? -10.730 -11.134 -6.629 1.00 268.90 287 TYR A O 1
ATOM 4649 N N . LEU A 1 288 ? -12.877 -11.836 -6.604 1.00 280.88 288 LEU A N 1
ATOM 4650 C CA . LEU A 1 288 ? -13.463 -10.711 -5.950 1.00 280.88 288 LEU A CA 1
ATOM 4651 C C . LEU A 1 288 ? -12.941 -10.639 -4.563 1.00 280.88 288 LEU A C 1
ATOM 4652 O O . LEU A 1 288 ? -12.552 -9.570 -4.095 1.00 280.88 288 LEU A O 1
ATOM 4668 N N . ALA A 1 289 ? -12.903 -11.794 -3.880 1.00 184.47 289 ALA A N 1
ATOM 4669 C CA . ALA A 1 289 ? -12.560 -11.767 -2.494 1.00 184.47 289 ALA A CA 1
ATOM 4670 C C . ALA A 1 289 ? -11.193 -11.206 -2.345 1.00 184.47 289 ALA A C 1
ATOM 4671 O O . ALA A 1 289 ? -10.969 -10.305 -1.538 1.00 184.47 289 ALA A O 1
ATOM 4678 N N . ILE A 1 290 ? -10.244 -11.700 -3.156 1.00 167.92 290 ILE A N 1
ATOM 4679 C CA . ILE A 1 290 ? -8.889 -11.270 -2.991 1.00 167.92 290 ILE A CA 1
ATOM 4680 C C . ILE A 1 290 ? -8.690 -9.829 -3.355 1.00 167.92 290 ILE A C 1
ATOM 4681 O O . ILE A 1 290 ? -7.959 -9.124 -2.662 1.00 167.92 290 ILE A O 1
ATOM 4697 N N . MET A 1 291 ? -9.293 -9.339 -4.457 1.00 367.18 291 MET A N 1
ATOM 4698 C CA . MET A 1 291 ? -9.001 -7.981 -4.833 1.00 367.18 291 MET A CA 1
ATOM 4699 C C . MET A 1 291 ? -9.516 -7.024 -3.806 1.00 367.18 291 MET A C 1
ATOM 4700 O O . MET A 1 291 ? -8.879 -6.012 -3.516 1.00 367.18 291 MET A O 1
ATOM 4714 N N . TRP A 1 292 ? -10.704 -7.300 -3.242 1.00 173.97 292 TRP A N 1
ATOM 4715 C CA . TRP A 1 292 ? -11.240 -6.450 -2.218 1.00 173.97 292 TRP A CA 1
ATOM 4716 C C . TRP A 1 292 ? -10.401 -6.532 -0.976 1.00 173.97 292 TRP A C 1
ATOM 4717 O O . TRP A 1 292 ? -10.293 -5.553 -0.239 1.00 173.97 292 TRP A O 1
ATOM 4738 N N . LEU A 1 293 ? -9.807 -7.712 -0.703 1.00 119.66 293 LEU A N 1
ATOM 4739 C CA . LEU A 1 293 ? -8.983 -7.939 0.457 1.00 119.66 293 LEU A CA 1
ATOM 4740 C C . LEU A 1 293 ? -7.757 -7.080 0.385 1.00 119.66 293 LEU A C 1
ATOM 4741 O O . LEU A 1 293 ? -7.271 -6.578 1.398 1.00 119.66 293 LEU A O 1
ATOM 4757 N N . ALA A 1 294 ? -7.220 -6.900 -0.833 1.00 112.30 294 ALA A N 1
ATOM 4758 C CA . ALA A 1 294 ? -6.043 -6.115 -1.058 1.00 112.30 294 ALA A CA 1
ATOM 4759 C C . ALA A 1 294 ? -6.339 -4.717 -0.621 1.00 112.30 294 ALA A C 1
ATOM 4760 O O . ALA A 1 294 ? -5.469 -4.002 -0.127 1.00 112.30 294 ALA A O 1
ATOM 4767 N N . MET A 1 295 ? -7.596 -4.291 -0.809 1.00 174.17 295 MET A N 1
ATOM 4768 C CA . MET A 1 295 ? -8.017 -2.963 -0.481 1.00 174.17 295 MET A CA 1
ATOM 4769 C C . MET A 1 295 ? -7.882 -2.724 1.004 1.00 174.17 295 MET A C 1
ATOM 4770 O O . MET A 1 295 ? -7.631 -1.596 1.421 1.00 174.17 295 MET A O 1
ATOM 4784 N N . SER A 1 296 ? -8.065 -3.770 1.839 1.00 145.27 296 SER A N 1
ATOM 4785 C CA . SER A 1 296 ? -8.061 -3.681 3.283 1.00 145.27 296 SER A CA 1
ATOM 4786 C C . SER A 1 296 ? -6.721 -3.274 3.778 1.00 145.27 296 SER A C 1
ATOM 4787 O O . SER A 1 296 ? -6.575 -2.734 4.876 1.00 145.27 296 SER A O 1
ATOM 4795 N N . SER A 1 297 ? -5.701 -3.520 2.958 1.00 170.15 297 SER A N 1
ATOM 4796 C CA . SER A 1 297 ? -4.360 -3.255 3.364 1.00 170.15 297 SER A CA 1
ATOM 4797 C C . SER A 1 297 ? -4.263 -1.808 3.729 1.00 170.15 297 SER A C 1
ATOM 4798 O O . SER A 1 297 ? -3.612 -1.440 4.705 1.00 170.15 297 SER A O 1
ATOM 4806 N N . THR A 1 298 ? -5.005 -0.960 3.001 1.00 214.57 298 THR A N 1
ATOM 4807 C CA . THR A 1 298 ? -4.880 0.462 3.105 1.00 214.57 298 THR A CA 1
ATOM 4808 C C . THR A 1 298 ? -5.066 0.906 4.524 1.00 214.57 298 THR A C 1
ATOM 4809 O O . THR A 1 298 ? -4.528 1.943 4.905 1.00 214.57 298 THR A O 1
ATOM 4820 N N . MET A 1 299 ? -5.940 0.218 5.283 1.00 168.29 299 MET A N 1
ATOM 4821 C CA . MET A 1 299 ? -6.229 0.459 6.678 1.00 168.29 299 MET A CA 1
ATOM 4822 C C . MET A 1 299 ? -5.197 -0.049 7.653 1.00 168.29 299 MET A C 1
ATOM 4823 O O . MET A 1 299 ? -5.012 0.538 8.717 1.00 168.29 299 MET A O 1
ATOM 4837 N N . TYR A 1 300 ? -4.523 -1.177 7.349 1.00 167.15 300 TYR A N 1
ATOM 4838 C CA . TYR A 1 300 ? -3.711 -1.827 8.349 1.00 167.15 300 TYR A CA 1
ATOM 4839 C C . TYR A 1 300 ? -2.545 -1.011 8.813 1.00 167.15 300 TYR A C 1
ATOM 4840 O O . TYR A 1 300 ? -2.156 -1.111 9.973 1.00 167.15 300 TYR A O 1
ATOM 4858 N N . ASN A 1 301 ? -1.906 -0.211 7.947 1.00 165.13 301 ASN A N 1
ATOM 4859 C CA . ASN A 1 301 ? -0.695 0.383 8.433 1.00 165.13 301 ASN A CA 1
ATOM 4860 C C . ASN A 1 301 ? -0.898 1.325 9.581 1.00 165.13 301 ASN A C 1
ATOM 4861 O O . ASN A 1 301 ? -0.069 1.311 10.489 1.00 165.13 301 ASN A O 1
ATOM 4872 N N . PRO A 1 302 ? -1.917 2.133 9.659 1.00 123.92 302 PRO A N 1
ATOM 4873 C CA . PRO A 1 302 ? -1.999 3.007 10.792 1.00 123.92 302 PRO A CA 1
ATOM 4874 C C . PRO A 1 302 ? -2.116 2.232 12.068 1.00 123.92 302 PRO A C 1
ATOM 4875 O O . PRO A 1 302 ? -1.634 2.705 13.096 1.00 123.92 302 PRO A O 1
ATOM 4886 N N . ILE A 1 303 ? -2.758 1.048 12.040 1.00 110.55 303 ILE A N 1
ATOM 4887 C CA . ILE A 1 303 ? -2.895 0.305 13.260 1.00 110.55 303 ILE A CA 1
ATOM 4888 C C . ILE A 1 303 ? -1.555 -0.202 13.698 1.00 110.55 303 ILE A C 1
ATOM 4889 O O . ILE A 1 303 ? -1.220 -0.134 14.879 1.00 110.55 303 ILE A O 1
ATOM 4905 N N . ILE A 1 304 ? -0.740 -0.713 12.753 1.00 145.31 304 ILE A N 1
ATOM 4906 C CA . ILE A 1 304 ? 0.534 -1.265 13.120 1.00 145.31 304 ILE A CA 1
ATOM 4907 C C . ILE A 1 304 ? 1.362 -0.191 13.749 1.00 145.31 304 ILE A C 1
ATOM 4908 O O . ILE A 1 304 ? 2.037 -0.435 14.745 1.00 145.31 304 ILE A O 1
ATOM 4924 N N . TYR A 1 305 ? 1.315 1.045 13.219 1.00 246.68 305 TYR A N 1
ATOM 4925 C CA . TYR A 1 305 ? 2.144 2.083 13.772 1.00 246.68 305 TYR A CA 1
ATOM 4926 C C . TYR A 1 305 ? 1.834 2.260 15.223 1.00 246.68 305 TYR A C 1
ATOM 4927 O O . TYR A 1 305 ? 2.737 2.292 16.056 1.00 246.68 305 TYR A O 1
ATOM 4945 N N . CYS A 1 306 ? 0.540 2.375 15.570 1.00 64.43 306 CYS A N 1
ATOM 4946 C CA . CYS A 1 306 ? 0.197 2.693 16.925 1.00 64.43 306 CYS A CA 1
ATOM 4947 C C . CYS A 1 306 ? 0.678 1.615 17.826 1.00 64.43 306 CYS A C 1
ATOM 4948 O O . CYS A 1 306 ? 1.293 1.883 18.857 1.00 64.43 306 CYS A O 1
ATOM 4955 N N . CYS A 1 307 ? 0.402 0.358 17.458 1.00 80.72 307 CYS A N 1
ATOM 4956 C CA . CYS A 1 307 ? 0.798 -0.716 18.312 1.00 80.72 307 CYS A CA 1
ATOM 4957 C C . CYS A 1 307 ? 2.287 -0.811 18.366 1.00 80.72 307 CYS A C 1
ATOM 4958 O O . CYS A 1 307 ? 2.880 -0.965 19.434 1.00 80.72 307 CYS A O 1
ATOM 4965 N N . LEU A 1 308 ? 2.926 -0.719 17.186 1.00 140.44 308 LEU A N 1
ATOM 4966 C CA . LEU A 1 308 ? 4.332 -0.920 16.999 1.00 140.44 308 LEU A CA 1
ATOM 4967 C C . LEU A 1 308 ? 5.225 0.126 17.578 1.00 140.44 308 LEU A C 1
ATOM 4968 O O . LEU A 1 308 ? 6.326 -0.221 18.001 1.00 140.44 308 LEU A O 1
ATOM 4984 N N . ASN A 1 309 ? 4.859 1.425 17.581 1.00 178.87 309 ASN A N 1
ATOM 4985 C CA . ASN A 1 309 ? 5.871 2.284 18.123 1.00 178.87 309 ASN A CA 1
ATOM 4986 C C . ASN A 1 309 ? 5.323 3.324 19.047 1.00 178.87 309 ASN A C 1
ATOM 4987 O O . ASN A 1 309 ? 4.360 4.036 18.768 1.00 178.87 309 ASN A O 1
ATOM 4998 N N . ASP A 1 310 ? 5.983 3.436 20.209 1.00 110.22 310 ASP A N 1
ATOM 4999 C CA . ASP A 1 310 ? 5.567 4.348 21.226 1.00 110.22 310 ASP A CA 1
ATOM 5000 C C . ASP A 1 310 ? 5.707 5.760 20.741 1.00 110.22 310 ASP A C 1
ATOM 5001 O O . ASP A 1 310 ? 4.859 6.602 21.027 1.00 110.22 310 ASP A O 1
ATOM 5010 N N . ARG A 1 311 ? 6.763 6.055 19.960 1.00 174.78 311 ARG A N 1
ATOM 5011 C CA . ARG A 1 311 ? 7.028 7.410 19.562 1.00 174.78 311 ARG A CA 1
ATOM 5012 C C . ARG A 1 311 ? 5.846 7.963 18.838 1.00 174.78 311 ARG A C 1
ATOM 5013 O O . ARG A 1 311 ? 5.364 9.041 19.184 1.00 174.78 311 ARG A O 1
ATOM 5034 N N . PHE A 1 312 ? 5.336 7.232 17.827 1.00 161.84 312 PHE A N 1
ATOM 5035 C CA . PHE A 1 312 ? 4.180 7.696 17.113 1.00 161.84 312 PHE A CA 1
ATOM 5036 C C . PHE A 1 312 ? 3.032 7.720 18.053 1.00 161.84 312 PHE A C 1
ATOM 5037 O O . PHE A 1 312 ? 2.252 8.665 18.042 1.00 161.84 312 PHE A O 1
ATOM 5054 N N . ARG A 1 313 ? 2.904 6.683 18.900 1.00 117.20 313 ARG A N 1
ATOM 5055 C CA . ARG A 1 313 ? 1.746 6.579 19.737 1.00 117.20 313 ARG A CA 1
ATOM 5056 C C . ARG A 1 313 ? 1.632 7.809 20.571 1.00 117.20 313 ARG A C 1
ATOM 5057 O O . ARG A 1 313 ? 0.572 8.432 20.606 1.00 117.20 313 ARG A O 1
ATOM 5078 N N . LEU A 1 314 ? 2.726 8.202 21.247 1.00 112.60 314 LEU A N 1
ATOM 5079 C CA . LEU A 1 314 ? 2.673 9.346 22.110 1.00 112.60 314 LEU A CA 1
ATOM 5080 C C . LEU A 1 314 ? 2.499 10.605 21.323 1.00 112.60 314 LEU A C 1
ATOM 5081 O O . LEU A 1 314 ? 1.698 11.464 21.686 1.00 112.60 314 LEU A O 1
ATOM 5097 N N . GLY A 1 315 ? 3.248 10.750 20.216 1.00 101.46 315 GLY A N 1
ATOM 5098 C CA . GLY A 1 315 ? 3.174 11.946 19.435 1.00 101.46 315 GLY A CA 1
ATOM 5099 C C . GLY A 1 315 ? 1.800 12.108 18.841 1.00 101.46 315 GLY A C 1
ATOM 5100 O O . GLY A 1 315 ? 1.319 13.233 18.722 1.00 101.46 315 GLY A O 1
ATOM 5104 N N . PHE A 1 316 ? 1.148 11.003 18.412 1.00 151.49 316 PHE A N 1
ATOM 5105 C CA . PHE A 1 316 ? -0.165 11.067 17.808 1.00 151.49 316 PHE A CA 1
ATOM 5106 C C . PHE A 1 316 ? -1.141 11.614 18.794 1.00 151.49 316 PHE A C 1
ATOM 5107 O O . PHE A 1 316 ? -1.947 12.486 18.472 1.00 151.49 316 PHE A O 1
ATOM 5124 N N . LYS A 1 317 ? -1.076 11.091 20.029 1.00 142.32 317 LYS A N 1
ATOM 5125 C CA . LYS A 1 317 ? -1.978 11.412 21.092 1.00 142.32 317 LYS A CA 1
ATOM 5126 C C . LYS A 1 317 ? -1.858 12.877 21.336 1.00 142.32 317 LYS A C 1
ATOM 5127 O O . LYS A 1 317 ? -2.844 13.550 21.636 1.00 142.32 317 LYS A O 1
ATOM 5146 N N . HIS A 1 318 ? -0.630 13.411 21.205 1.00 109.09 318 HIS A N 1
ATOM 5147 C CA . HIS A 1 318 ? -0.450 14.814 21.411 1.00 109.09 318 HIS A CA 1
ATOM 5148 C C . HIS A 1 318 ? -1.311 15.511 20.417 1.00 109.09 318 HIS A C 1
ATOM 5149 O O . HIS A 1 318 ? -1.907 16.534 20.728 1.00 109.09 318 HIS A O 1
ATOM 5164 N N . ALA A 1 319 ? -1.340 15.013 19.168 1.00 76.11 319 ALA A N 1
ATOM 5165 C CA . ALA A 1 319 ? -2.128 15.620 18.133 1.00 76.11 319 ALA A CA 1
ATOM 5166 C C . ALA A 1 319 ? -3.594 15.483 18.422 1.00 76.11 319 ALA A C 1
ATOM 5167 O O . ALA A 1 319 ? -4.352 16.434 18.233 1.00 76.11 319 ALA A O 1
ATOM 5174 N N . PHE A 1 320 ? -4.038 14.296 18.890 1.00 120.24 320 PHE A N 1
ATOM 5175 C CA . PHE A 1 320 ? -5.447 14.076 19.060 1.00 120.24 320 PHE A CA 1
ATOM 5176 C C . PHE A 1 320 ? -5.982 15.051 20.051 1.00 120.24 320 PHE A C 1
ATOM 5177 O O . PHE A 1 320 ? -6.906 15.803 19.745 1.00 120.24 320 PHE A O 1
ATOM 5194 N N . ARG A 1 321 ? -5.409 15.097 21.268 1.00 192.73 321 ARG A N 1
ATOM 5195 C CA . ARG A 1 321 ? -5.925 16.096 22.146 1.00 192.73 321 ARG A CA 1
ATOM 5196 C C . ARG A 1 321 ? -5.354 17.348 21.596 1.00 192.73 321 ARG A C 1
ATOM 5197 O O . ARG A 1 321 ? -4.162 17.410 21.341 1.00 192.73 321 ARG A O 1
ATOM 5218 N N . CYS A 1 322 ? -6.169 18.392 21.397 1.00 176.29 322 CYS A N 1
ATOM 5219 C CA . CYS A 1 322 ? -5.661 19.554 20.722 1.00 176.29 322 CYS A CA 1
ATOM 5220 C C . CYS A 1 322 ? -4.503 20.099 21.488 1.00 176.29 322 CYS A C 1
ATOM 5221 O O . CYS A 1 322 ? -3.460 20.409 20.913 1.00 176.29 322 CYS A O 1
ATOM 5228 N N . CYS A 1 323 ? -4.645 20.176 22.820 1.00 69.68 323 CYS A N 1
ATOM 5229 C CA . CYS A 1 323 ? -3.583 20.662 23.646 1.00 69.68 323 CYS A CA 1
ATOM 5230 C C . CYS A 1 323 ? -2.626 19.534 23.802 1.00 69.68 323 CYS A C 1
ATOM 5231 O O . CYS A 1 323 ? -2.758 18.502 23.147 1.00 69.68 323 CYS A O 1
ATOM 5238 N N . PRO A 1 324 ? -1.596 19.727 24.570 1.00 191.05 324 PRO A N 1
ATOM 5239 C CA . PRO A 1 324 ? -0.705 18.635 24.796 1.00 191.05 324 PRO A CA 1
ATOM 5240 C C . PRO A 1 324 ? -1.387 17.455 25.410 1.00 191.05 324 PRO A C 1
ATOM 5241 O O . PRO A 1 324 ? -1.694 16.509 24.688 1.00 191.05 324 PRO A O 1
ATOM 5252 N N . PHE A 1 325 ? -1.693 17.522 26.723 1.00 287.03 325 PHE A N 1
ATOM 5253 C CA . PHE A 1 325 ? -2.370 16.455 27.403 1.00 287.03 325 PHE A CA 1
ATOM 5254 C C . PHE A 1 325 ? -1.722 15.152 27.069 1.00 287.03 325 PHE A C 1
ATOM 5255 O O . PHE A 1 325 ? -2.414 14.172 26.798 1.00 287.03 325 PHE A O 1
ATOM 5272 N N . ILE A 1 326 ? -0.379 15.072 27.064 1.00 292.29 326 ILE A N 1
ATOM 5273 C CA . ILE A 1 326 ? 0.100 13.774 26.714 1.00 292.29 326 ILE A CA 1
ATOM 5274 C C . ILE A 1 326 ? 0.579 13.075 27.921 1.00 292.29 326 ILE A C 1
ATOM 5275 O O . ILE A 1 326 ? 1.778 12.929 28.127 1.00 292.29 326 ILE A O 1
ATOM 5291 N N . SER A 1 327 ? -0.368 12.541 28.707 1.00 184.57 327 SER A N 1
ATOM 5292 C CA . SER A 1 327 ? -0.018 11.818 29.883 1.00 184.57 327 SER A CA 1
ATOM 5293 C C . SER A 1 327 ? 0.428 10.485 29.375 1.00 184.57 327 SER A C 1
ATOM 5294 O O . SER A 1 327 ? 0.924 10.374 28.258 1.00 184.57 327 SER A O 1
ATOM 5302 N N . ALA A 1 328 ? 0.294 9.433 30.19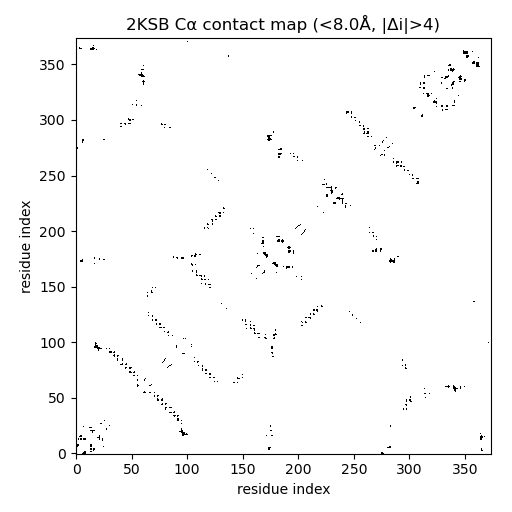0 1.00 274.56 328 ALA A N 1
ATOM 5303 C CA . ALA A 1 328 ? 0.628 8.111 29.752 1.00 274.56 328 ALA A CA 1
ATOM 5304 C C . ALA A 1 328 ? 2.108 7.881 29.652 1.00 274.56 328 ALA A C 1
ATOM 5305 O O . ALA A 1 328 ? 2.519 6.829 29.169 1.00 274.56 328 ALA A O 1
ATOM 5312 N N . GLY A 1 329 ? 2.960 8.811 30.128 1.00 268.24 329 GLY A N 1
ATOM 5313 C CA . GLY A 1 329 ? 4.361 8.479 30.167 1.00 268.24 329 GLY A CA 1
ATOM 5314 C C . GLY A 1 329 ? 5.138 9.035 29.013 1.00 268.24 329 GLY A C 1
ATOM 5315 O O . GLY A 1 329 ? 6.346 8.812 28.936 1.00 268.24 329 GLY A O 1
ATOM 5319 N N . ASP A 1 330 ? 4.490 9.777 28.096 1.00 200.06 330 ASP A N 1
ATOM 5320 C CA . ASP A 1 330 ? 5.191 10.375 26.992 1.00 200.06 330 ASP A CA 1
ATOM 5321 C C . ASP A 1 330 ? 6.016 9.354 26.272 1.00 200.06 330 ASP A C 1
ATOM 5322 O O . ASP A 1 330 ? 5.916 8.154 26.523 1.00 200.06 330 ASP A O 1
ATOM 5331 N N . TYR A 1 331 ? 6.845 9.833 25.323 1.00 114.44 331 TYR A N 1
ATOM 5332 C CA . TYR A 1 331 ? 7.692 8.978 24.548 1.00 114.44 331 TYR A CA 1
ATOM 5333 C C . TYR A 1 331 ? 8.665 8.333 25.477 1.00 114.44 331 TYR A C 1
ATOM 5334 O O . TYR A 1 331 ? 9.085 7.202 25.240 1.00 114.44 331 TYR A O 1
ATOM 5352 N N . GLU A 1 332 ? 9.061 9.065 26.540 1.00 263.81 332 GLU A N 1
ATOM 5353 C CA . GLU A 1 332 ? 10.025 8.631 27.513 1.00 263.81 332 GLU A CA 1
ATOM 5354 C C . GLU A 1 332 ? 11.272 8.286 26.787 1.00 263.81 332 GLU A C 1
ATOM 5355 O O . GLU A 1 332 ? 11.906 7.259 27.021 1.00 263.81 332 GLU A O 1
ATOM 5367 N N . GLY A 1 333 ? 11.639 9.197 25.876 1.00 103.79 333 GLY A N 1
ATOM 5368 C CA . GLY A 1 333 ? 12.790 9.110 25.042 1.00 103.79 333 GLY A CA 1
ATOM 5369 C C . GLY A 1 333 ? 12.658 10.309 24.187 1.00 103.79 333 GLY A C 1
ATOM 5370 O O . GLY A 1 333 ? 12.311 11.388 24.667 1.00 103.79 333 GLY A O 1
ATOM 5374 N N . LEU A 1 334 ? 12.923 10.167 22.884 1.00 117.30 334 LEU A N 1
ATOM 5375 C CA . LEU A 1 334 ? 12.716 11.332 22.101 1.00 117.30 334 LEU A CA 1
ATOM 5376 C C . LEU A 1 334 ? 11.292 11.294 21.678 1.00 117.30 334 LEU A C 1
ATOM 5377 O O . LEU A 1 334 ? 10.934 10.601 20.729 1.00 117.30 334 LEU A O 1
ATOM 5393 N N . GLU A 1 335 ? 10.409 11.982 22.423 1.00 231.58 335 GLU A N 1
ATOM 5394 C CA . GLU A 1 335 ? 9.128 12.152 21.833 1.00 231.58 335 GLU A CA 1
ATOM 5395 C C . GLU A 1 335 ? 9.532 13.007 20.710 1.00 231.58 335 GLU A C 1
ATOM 5396 O O . GLU A 1 335 ? 9.115 12.798 19.576 1.00 231.58 335 GLU A O 1
ATOM 5408 N N . MET A 1 336 ? 10.463 13.919 21.063 1.00 303.24 336 MET A N 1
ATOM 5409 C CA . MET A 1 336 ? 11.259 14.779 20.243 1.00 303.24 336 MET A CA 1
ATOM 5410 C C . MET A 1 336 ? 12.620 14.591 20.823 1.00 303.24 336 MET A C 1
ATOM 5411 O O . MET A 1 336 ? 12.748 14.072 21.930 1.00 303.24 336 MET A O 1
ATOM 5425 N N . LYS A 1 337 ? 13.685 14.982 20.104 1.00 112.72 337 LYS A N 1
ATOM 5426 C CA . LYS A 1 337 ? 14.963 14.793 20.720 1.00 112.72 337 LYS A CA 1
ATOM 5427 C C . LYS A 1 337 ? 15.017 15.625 21.959 1.00 112.72 337 LYS A C 1
ATOM 5428 O O . LYS A 1 337 ? 15.377 15.138 23.030 1.00 112.72 337 LYS A O 1
ATOM 5447 N N . SER A 1 338 ? 14.633 16.910 21.845 1.00 83.22 338 SER A N 1
ATOM 5448 C CA . SER A 1 338 ? 14.735 17.795 22.967 1.00 83.22 338 SER A CA 1
ATOM 5449 C C . SER A 1 338 ? 13.883 17.278 24.075 1.00 83.22 338 SER A C 1
ATOM 5450 O O . SER A 1 338 ? 14.377 16.904 25.137 1.00 83.22 338 SER A O 1
ATOM 5458 N N . THR A 1 339 ? 12.560 17.229 23.839 1.00 174.36 339 THR A N 1
ATOM 5459 C CA . THR A 1 339 ? 11.640 16.783 24.838 1.00 174.36 339 THR A CA 1
ATOM 5460 C C . THR A 1 339 ? 10.457 16.321 24.053 1.00 174.36 339 THR A C 1
ATOM 5461 O O . THR A 1 339 ? 10.601 15.508 23.142 1.00 174.36 339 THR A O 1
ATOM 5472 N N . ARG A 1 340 ? 9.255 16.840 24.371 1.00 202.73 340 ARG A N 1
ATOM 5473 C CA . ARG A 1 340 ? 8.088 16.483 23.624 1.00 202.73 340 ARG A CA 1
ATOM 5474 C C . ARG A 1 340 ? 8.351 16.923 22.230 1.00 202.73 340 ARG A C 1
ATOM 5475 O O . ARG A 1 340 ? 9.284 17.685 21.999 1.00 202.73 340 ARG A O 1
ATOM 5496 N N . TYR A 1 341 ? 7.613 16.381 21.245 1.00 180.62 341 TYR A N 1
ATOM 5497 C CA . TYR A 1 341 ? 7.811 16.861 19.912 1.00 180.62 341 TYR A CA 1
ATOM 5498 C C . TYR A 1 341 ? 6.462 17.138 19.342 1.00 180.62 341 TYR A C 1
ATOM 5499 O O . TYR A 1 341 ? 5.480 16.507 19.720 1.00 180.62 341 TYR A O 1
ATOM 5517 N N . LEU A 1 342 ? 6.375 18.131 18.441 1.00 145.25 342 LEU A N 1
ATOM 5518 C CA . LEU A 1 342 ? 5.141 18.469 17.789 1.00 145.25 342 LEU A CA 1
ATOM 5519 C C . LEU A 1 342 ? 5.481 19.588 16.848 1.00 145.25 342 LEU A C 1
ATOM 5520 O O . LEU A 1 342 ? 6.654 19.862 16.608 1.00 145.25 342 LEU A O 1
ATOM 5536 N N . GLN A 1 343 ? 4.475 20.222 16.218 1.00 66.05 343 GLN A N 1
ATOM 5537 C CA . GLN A 1 343 ? 4.746 21.372 15.409 1.00 66.05 343 GLN A CA 1
ATOM 5538 C C . GLN A 1 343 ? 5.222 22.429 16.340 1.00 66.05 343 GLN A C 1
ATOM 5539 O O . GLN A 1 343 ? 6.197 23.132 16.077 1.00 66.05 343 GLN A O 1
ATOM 5553 N N . THR A 1 344 ? 4.526 22.531 17.485 1.00 266.49 344 THR A N 1
ATOM 5554 C CA . THR A 1 344 ? 4.824 23.465 18.523 1.00 266.49 344 THR A CA 1
ATOM 5555 C C . THR A 1 344 ? 4.789 22.635 19.758 1.00 266.49 344 THR A C 1
ATOM 5556 O O . THR A 1 344 ? 5.080 21.443 19.712 1.00 266.49 344 THR A O 1
ATOM 5567 N N . GLN A 1 345 ? 4.467 23.226 20.915 1.00 219.20 345 GLN A N 1
ATOM 5568 C CA . GLN A 1 345 ? 4.431 22.399 22.078 1.00 219.20 345 GLN A CA 1
ATOM 5569 C C . GLN A 1 345 ? 5.817 21.940 22.351 1.00 219.20 345 GLN A C 1
ATOM 5570 O O . GLN A 1 345 ? 6.742 22.734 22.517 1.00 219.20 345 GLN A O 1
ATOM 5584 N N . GLY A 1 346 ? 5.957 20.607 22.434 1.00 94.78 346 GLY A N 1
ATOM 5585 C CA . GLY A 1 346 ? 7.178 19.952 22.769 1.00 94.78 346 GLY A CA 1
ATOM 5586 C C . GLY A 1 346 ? 8.249 20.158 21.743 1.00 94.78 346 GLY A C 1
ATOM 5587 O O . GLY A 1 346 ? 9.421 20.234 22.102 1.00 94.78 346 GLY A O 1
ATOM 5591 N N . SER A 1 347 ? 7.946 20.188 20.436 1.00 121.41 347 SER A N 1
ATOM 5592 C CA . SER A 1 347 ? 9.116 20.189 19.605 1.00 121.41 347 SER A CA 1
ATOM 5593 C C . SER A 1 347 ? 9.662 21.566 19.521 1.00 121.41 347 SER A C 1
ATOM 5594 O O . SER A 1 347 ? 9.206 22.379 18.719 1.00 121.41 347 SER A O 1
ATOM 5602 N N . VAL A 1 348 ? 10.719 21.822 20.317 1.00 85.34 348 VAL A N 1
ATOM 5603 C CA . VAL A 1 348 ? 11.311 23.121 20.393 1.00 85.34 348 VAL A CA 1
ATOM 5604 C C . VAL A 1 348 ? 12.074 23.379 19.140 1.00 85.34 348 VAL A C 1
ATOM 5605 O O . VAL A 1 348 ? 12.661 22.476 18.545 1.00 85.34 348 VAL A O 1
ATOM 5618 N N . TYR A 1 349 ? 12.068 24.655 18.715 1.00 267.57 349 TYR A N 1
ATOM 5619 C CA . TYR A 1 349 ? 12.749 25.083 17.533 1.00 267.57 349 TYR A CA 1
ATOM 5620 C C . TYR A 1 349 ? 14.189 24.731 17.683 1.00 267.57 349 TYR A C 1
ATOM 5621 O O . TYR A 1 349 ? 14.744 24.798 18.779 1.00 267.57 349 TYR A O 1
ATOM 5639 N N . LYS A 1 350 ? 14.821 24.329 16.563 1.00 226.10 350 LYS A N 1
ATOM 5640 C CA . LYS A 1 350 ? 16.199 23.943 16.570 1.00 226.10 350 LYS A CA 1
ATOM 5641 C C . LYS A 1 350 ? 16.435 22.956 17.663 1.00 226.10 350 LYS A C 1
ATOM 5642 O O . LYS A 1 350 ? 17.079 23.264 18.665 1.00 226.10 350 LYS A O 1
ATOM 5661 N N . VAL A 1 351 ? 15.885 21.736 17.486 1.00 154.84 351 VAL A N 1
ATOM 5662 C CA . VAL A 1 351 ? 16.066 20.676 18.432 1.00 154.84 351 VAL A CA 1
ATOM 5663 C C . VAL A 1 351 ? 17.535 20.564 18.687 1.00 154.84 351 VAL A C 1
ATOM 5664 O O . VAL A 1 351 ? 18.352 20.996 17.876 1.00 154.84 351 VAL A O 1
ATOM 5677 N N . SER A 1 352 ? 17.900 19.997 19.850 1.00 180.01 352 SER A N 1
ATOM 5678 C CA . SER A 1 352 ? 19.271 19.949 20.270 1.00 180.01 352 SER A CA 1
ATOM 5679 C C . SER A 1 352 ? 20.095 19.172 19.296 1.00 180.01 352 SER A C 1
ATOM 5680 O O . SER A 1 352 ? 19.579 18.420 18.471 1.00 180.01 352 SER A O 1
ATOM 5688 N N . ARG A 1 353 ? 21.428 19.377 19.377 1.00 333.78 353 ARG A N 1
ATOM 5689 C CA . ARG A 1 353 ? 22.378 18.744 18.508 1.00 333.78 353 ARG A CA 1
ATOM 5690 C C . ARG A 1 353 ? 23.210 17.838 19.358 1.00 333.78 353 ARG A C 1
ATOM 5691 O O . ARG A 1 353 ? 23.304 18.022 20.571 1.00 333.78 353 ARG A O 1
ATOM 5712 N N . LEU A 1 354 ? 23.823 16.811 18.736 1.00 335.20 354 LEU A N 1
ATOM 5713 C CA . LEU A 1 354 ? 24.638 15.900 19.483 1.00 335.20 354 LEU A CA 1
ATOM 5714 C C . LEU A 1 354 ? 26.022 15.965 18.910 1.00 335.20 354 LEU A C 1
ATOM 5715 O O . LEU A 1 354 ? 26.193 16.121 17.702 1.00 335.20 354 LEU A O 1
ATOM 5731 N N . GLU A 1 355 ? 27.048 15.878 19.784 1.00 266.47 355 GLU A N 1
ATOM 5732 C CA . GLU A 1 355 ? 28.424 15.909 19.368 1.00 266.47 355 GLU A CA 1
ATOM 5733 C C . GLU A 1 355 ? 28.839 17.330 19.191 1.00 266.47 355 GLU A C 1
ATOM 5734 O O . GLU A 1 355 ? 28.005 18.219 19.031 1.00 266.47 355 GLU A O 1
ATOM 5746 N N . THR A 1 356 ? 30.163 17.578 19.237 1.00 59.34 356 THR A N 1
ATOM 5747 C CA . THR A 1 356 ? 30.647 18.913 19.059 1.00 59.34 356 THR A CA 1
ATOM 5748 C C . THR A 1 356 ? 30.202 19.324 17.701 1.00 59.34 356 THR A C 1
ATOM 5749 O O . THR A 1 356 ? 29.655 20.410 17.512 1.00 59.34 356 THR A O 1
ATOM 5760 N N . THR A 1 357 ? 30.413 18.437 16.713 1.00 201.26 357 THR A N 1
ATOM 5761 C CA . THR A 1 357 ? 29.941 18.723 15.397 1.00 201.26 357 THR A CA 1
ATOM 5762 C C . THR A 1 357 ? 28.503 18.346 15.429 1.00 201.26 357 THR A C 1
ATOM 5763 O O . THR A 1 357 ? 28.024 17.810 16.428 1.00 201.26 357 THR A O 1
ATOM 5774 N N . ILE A 1 358 ? 27.755 18.625 14.350 1.00 56.23 358 ILE A N 1
ATOM 5775 C CA . ILE A 1 358 ? 26.376 18.262 14.424 1.00 56.23 358 ILE A CA 1
ATOM 5776 C C . ILE A 1 358 ? 26.278 16.929 13.762 1.00 56.23 358 ILE A C 1
ATOM 5777 O O . ILE A 1 358 ? 26.383 16.812 12.542 1.00 56.23 358 ILE A O 1
ATOM 5793 N N . SER A 1 359 ? 26.088 15.877 14.583 1.00 87.58 359 SER A N 1
ATOM 5794 C CA . SER A 1 359 ? 26.061 14.533 14.088 1.00 87.58 359 SER A CA 1
ATOM 5795 C C . SER A 1 359 ? 24.939 14.388 13.119 1.00 87.58 359 SER A C 1
ATOM 5796 O O . SER A 1 359 ? 25.153 14.068 11.951 1.00 87.58 359 SER A O 1
ATOM 5804 N N . THR A 1 360 ? 23.701 14.642 13.578 1.00 219.95 360 THR A N 1
ATOM 5805 C CA . THR A 1 360 ? 22.584 14.468 12.702 1.00 219.95 360 THR A CA 1
ATOM 5806 C C . THR A 1 360 ? 22.417 15.722 11.923 1.00 219.95 360 THR A C 1
ATOM 5807 O O . THR A 1 360 ? 22.822 16.793 12.364 1.00 219.95 360 THR A O 1
ATOM 5818 N N . VAL A 1 361 ? 21.829 15.624 10.717 1.00 121.79 361 VAL A N 1
ATOM 5819 C CA . VAL A 1 361 ? 21.626 16.846 10.011 1.00 121.79 361 VAL A CA 1
ATOM 5820 C C . VAL A 1 361 ? 20.376 17.428 10.576 1.00 121.79 361 VAL A C 1
ATOM 5821 O O . VAL A 1 361 ? 19.276 17.266 10.050 1.00 121.79 361 VAL A O 1
ATOM 5834 N N . VAL A 1 362 ? 20.536 18.137 11.705 1.00 53.85 362 VAL A N 1
ATOM 5835 C CA . VAL A 1 362 ? 19.421 18.737 12.365 1.00 53.85 362 VAL A CA 1
ATOM 5836 C C . VAL A 1 362 ? 19.972 19.896 13.121 1.00 53.85 362 VAL A C 1
ATOM 5837 O O . VAL A 1 362 ? 21.174 19.962 13.378 1.00 53.85 362 VAL A O 1
ATOM 5850 N N . GLY A 1 363 ? 19.110 20.860 13.482 1.00 196.55 363 GLY A N 1
ATOM 5851 C CA . GLY A 1 363 ? 19.597 21.985 14.214 1.00 196.55 363 GLY A CA 1
ATOM 5852 C C . GLY A 1 363 ? 20.385 22.798 13.244 1.00 196.55 363 GLY A C 1
ATOM 5853 O O . GLY A 1 363 ? 21.177 23.656 13.629 1.00 196.55 363 GLY A O 1
ATOM 5857 N N . ALA A 1 364 ? 20.179 22.531 11.941 1.00 35.88 364 ALA A N 1
ATOM 5858 C CA . ALA A 1 364 ? 20.898 23.234 10.923 1.00 35.88 364 ALA A CA 1
ATOM 5859 C C . ALA A 1 364 ? 20.487 24.697 10.987 1.00 35.88 364 ALA A C 1
ATOM 5860 O O . ALA A 1 364 ? 19.627 25.037 11.844 1.00 35.88 364 ALA A O 1
ATOM 5868 N N . ARG B 2 1 ? -25.613 -6.387 -23.866 1.00 1.00 365 ARG B N 1
ATOM 5869 C CA . ARG B 2 1 ? -24.860 -7.593 -23.416 1.00 1.00 365 ARG B CA 1
ATOM 5870 C C . ARG B 2 1 ? -23.372 -7.392 -23.739 1.00 1.00 365 ARG B C 1
ATOM 5871 O O . ARG B 2 1 ? -23.016 -6.544 -24.557 1.00 1.00 365 ARG B O 1
ATOM 5894 N N . PRO B 2 2 ? -22.510 -8.138 -23.096 1.00 1.00 366 PRO B N 1
ATOM 5895 C CA . PRO B 2 2 ? -21.028 -8.033 -23.293 1.00 1.00 366 PRO B CA 1
ATOM 5896 C C . PRO B 2 2 ? -20.557 -8.465 -24.689 1.00 1.00 366 PRO B C 1
ATOM 5897 O O . PRO B 2 2 ? -19.459 -8.102 -25.113 1.00 1.00 366 PRO B O 1
ATOM 5908 N N . LYS B 2 3 ? -21.374 -9.245 -25.398 1.00 1.00 367 LYS B N 1
ATOM 5909 C CA . LYS B 2 3 ? -20.998 -9.719 -26.738 1.00 1.00 367 LYS B CA 1
ATOM 5910 C C . LYS B 2 3 ? -21.297 -8.665 -27.819 1.00 1.00 367 LYS B C 1
ATOM 5911 O O . LYS B 2 3 ? -20.403 -8.300 -28.580 1.00 1.00 367 LYS B O 1
ATOM 5930 N N . PRO B 2 4 ? -22.517 -8.184 -27.923 1.00 1.00 368 PRO B N 1
ATOM 5931 C CA . PRO B 2 4 ? -22.880 -7.176 -28.958 1.00 1.00 368 PRO B CA 1
ATOM 5932 C C . PRO B 2 4 ? -22.066 -5.890 -28.810 1.00 1.00 368 PRO B C 1
ATOM 5933 O O . PRO B 2 4 ? -21.825 -5.181 -29.786 1.00 1.00 368 PRO B O 1
ATOM 5944 N N . GLN B 2 5 ? -21.636 -5.603 -27.582 1.00 1.00 369 GLN B N 1
ATOM 5945 C CA . GLN B 2 5 ? -20.839 -4.407 -27.310 1.00 1.00 369 GLN B CA 1
ATOM 5946 C C . GLN B 2 5 ? -19.359 -4.741 -27.341 1.00 1.00 369 GLN B C 1
ATOM 5947 O O . GLN B 2 5 ? -18.613 -4.393 -26.430 1.00 1.00 369 GLN B O 1
ATOM 5961 N N . GLN B 2 6 ? -18.939 -5.390 -28.415 1.00 1.00 370 GLN B N 1
ATOM 5962 C CA . GLN B 2 6 ? -17.539 -5.738 -28.580 1.00 1.00 370 GLN B CA 1
ATOM 5963 C C . GLN B 2 6 ? -16.816 -4.530 -29.148 1.00 1.00 370 GLN B C 1
ATOM 5964 O O . GLN B 2 6 ? -15.707 -4.632 -29.673 1.00 1.00 370 GLN B O 1
ATOM 5978 N N . PHE B 2 7 ? -17.478 -3.382 -29.034 1.00 1.00 371 PHE B N 1
ATOM 5979 C CA . PHE B 2 7 ? -16.932 -2.135 -29.533 1.00 1.00 371 PHE B CA 1
ATOM 5980 C C . PHE B 2 7 ? -15.840 -1.614 -28.605 1.00 1.00 371 PHE B C 1
ATOM 5981 O O . PHE B 2 7 ? -15.522 -0.425 -28.613 1.00 1.00 371 PHE B O 1
ATOM 5998 N N . PHE B 2 8 ? -15.271 -2.508 -27.802 1.00 1.00 372 PHE B N 1
ATOM 5999 C CA . PHE B 2 8 ? -14.219 -2.119 -26.872 1.00 1.00 372 PHE B CA 1
ATOM 6000 C C . PHE B 2 8 ? -12.911 -1.890 -27.620 1.00 1.00 372 PHE B C 1
ATOM 6001 O O . PHE B 2 8 ? -11.850 -1.758 -27.012 1.00 1.00 372 PHE B O 1
ATOM 6018 N N . GLY B 2 9 ? -12.992 -1.850 -28.945 1.00 1.00 373 GLY B N 1
ATOM 6019 C CA . GLY B 2 9 ? -11.806 -1.641 -29.766 1.00 1.00 373 GLY B CA 1
ATOM 6020 C C . GLY B 2 9 ? -11.118 -0.328 -29.409 1.00 1.00 373 GLY B C 1
ATOM 6021 O O . GLY B 2 9 ? -10.002 -0.061 -29.855 1.00 1.00 373 GLY B O 1
ATOM 6025 N N . LEU B 2 10 ? -11.790 0.494 -28.605 1.00 1.00 374 LEU B N 1
ATOM 6026 C CA . LEU B 2 10 ? -11.227 1.779 -28.201 1.00 1.00 374 LEU B CA 1
ATOM 6027 C C . LEU B 2 10 ? -10.050 1.579 -27.252 1.00 1.00 374 LEU B C 1
ATOM 6028 O O . LEU B 2 10 ? -9.026 2.251 -27.370 1.00 1.00 374 LEU B O 1
ATOM 6044 N N . MET B 2 11 ? -10.200 0.650 -26.312 1.00 1.00 375 MET B N 1
ATOM 6045 C CA . MET B 2 11 ? -9.141 0.370 -25.346 1.00 1.00 375 MET B CA 1
ATOM 6046 C C . MET B 2 11 ? -8.135 -0.615 -25.932 1.00 1.00 375 MET B C 1
ATOM 6047 O O . MET B 2 11 ? -8.331 -1.031 -27.061 1.00 1.00 375 MET B O 1
ATOM 6062 N N . ASP A 1 2 ? -17.482 -22.093 -19.706 1.00 97.08 2 ASP A N 2
ATOM 6063 C CA . ASP A 1 2 ? -17.619 -21.646 -18.355 1.00 97.08 2 ASP A CA 2
ATOM 6064 C C . ASP A 1 2 ? -17.598 -20.153 -18.349 1.00 97.08 2 ASP A C 2
ATOM 6065 O O . ASP A 1 2 ? -18.261 -19.512 -17.534 1.00 97.08 2 ASP A O 2
ATOM 6074 N N . ASN A 1 3 ? -16.835 -19.562 -19.282 1.00 123.41 3 ASN A N 2
ATOM 6075 C CA . ASN A 1 3 ? -16.596 -18.151 -19.283 1.00 123.41 3 ASN A CA 2
ATOM 6076 C C . ASN A 1 3 ? -17.290 -17.494 -20.442 1.00 123.41 3 ASN A C 2
ATOM 6077 O O . ASN A 1 3 ? -17.610 -18.119 -21.451 1.00 123.41 3 ASN A O 2
ATOM 6088 N N . VAL A 1 4 ? -17.571 -16.187 -20.263 1.00 151.30 4 VAL A N 2
ATOM 6089 C CA . VAL A 1 4 ? -18.111 -15.267 -21.226 1.00 151.30 4 VAL A CA 2
ATOM 6090 C C . VAL A 1 4 ? -17.216 -14.102 -21.002 1.00 151.30 4 VAL A C 2
ATOM 6091 O O . VAL A 1 4 ? -16.152 -14.303 -20.435 1.00 151.30 4 VAL A O 2
ATOM 6104 N N . LEU A 1 5 ? -17.553 -12.873 -21.432 1.00 169.25 5 LEU A N 2
ATOM 6105 C CA . LEU A 1 5 ? -16.624 -11.819 -21.117 1.00 169.25 5 LEU A CA 2
ATOM 6106 C C . LEU A 1 5 ? -16.542 -11.768 -19.611 1.00 169.25 5 LEU A C 2
ATOM 6107 O O . LEU A 1 5 ? -15.467 -11.580 -19.044 1.00 169.25 5 LEU A O 2
ATOM 6123 N N . PRO A 1 6 ? -17.654 -11.955 -18.952 1.00 185.76 6 PRO A N 2
ATOM 6124 C CA . PRO A 1 6 ? -17.624 -12.108 -17.519 1.00 185.76 6 PRO A CA 2
ATOM 6125 C C . PRO A 1 6 ? -17.259 -13.518 -17.146 1.00 185.76 6 PRO A C 2
ATOM 6126 O O . PRO A 1 6 ? -17.271 -14.395 -18.009 1.00 185.76 6 PRO A O 2
ATOM 6137 N N . VAL A 1 7 ? -16.963 -13.742 -15.850 1.00 145.47 7 VAL A N 2
ATOM 6138 C CA . VAL A 1 7 ? -16.545 -14.984 -15.260 1.00 145.47 7 VAL A CA 2
ATOM 6139 C C . VAL A 1 7 ? -17.639 -16.004 -15.362 1.00 145.47 7 VAL A C 2
ATOM 6140 O O . VAL A 1 7 ? -17.371 -17.197 -15.289 1.00 145.47 7 VAL A O 2
ATOM 6153 N N . ASP A 1 8 ? -18.915 -15.582 -15.442 1.00 102.76 8 ASP A N 2
ATOM 6154 C CA . ASP A 1 8 ? -19.986 -16.541 -15.514 1.00 102.76 8 ASP A CA 2
ATOM 6155 C C . ASP A 1 8 ? -20.175 -16.973 -16.937 1.00 102.76 8 ASP A C 2
ATOM 6156 O O . ASP A 1 8 ? -19.785 -16.274 -17.869 1.00 102.76 8 ASP A O 2
ATOM 6165 N N . SER A 1 9 ? -20.777 -18.165 -17.139 1.00 106.25 9 SER A N 2
ATOM 6166 C CA . SER A 1 9 ? -21.025 -18.656 -18.465 1.00 106.25 9 SER A CA 2
ATOM 6167 C C . SER A 1 9 ? -22.285 -18.029 -18.960 1.00 106.25 9 SER A C 2
ATOM 6168 O O . SER A 1 9 ? -23.153 -17.635 -18.181 1.00 106.25 9 SER A O 2
ATOM 6176 N N . ASP A 1 10 ? -22.421 -17.913 -20.291 1.00 157.81 10 ASP A N 2
ATOM 6177 C CA . ASP A 1 10 ? -23.635 -17.349 -20.790 1.00 157.81 10 ASP A CA 2
ATOM 6178 C C . ASP A 1 10 ? -24.447 -18.458 -21.362 1.00 157.81 10 ASP A C 2
ATOM 6179 O O . ASP A 1 10 ? -24.944 -18.358 -22.483 1.00 157.81 10 ASP A O 2
ATOM 6188 N N . LEU A 1 11 ? -24.649 -19.527 -20.564 1.00 150.20 11 LEU A N 2
ATOM 6189 C CA . LEU A 1 11 ? -25.447 -20.624 -21.019 1.00 150.20 11 LEU A CA 2
ATOM 6190 C C . LEU A 1 11 ? -26.768 -20.009 -21.281 1.00 150.20 11 LEU A C 2
ATOM 6191 O O . LEU A 1 11 ? -27.390 -20.229 -22.321 1.00 150.20 11 LEU A O 2
ATOM 6207 N N . SER A 1 12 ? -27.220 -19.184 -20.321 1.00 183.52 12 SER A N 2
ATOM 6208 C CA . SER A 1 12 ? -28.396 -18.419 -20.550 1.00 183.52 12 SER A CA 2
ATOM 6209 C C . SER A 1 12 ? -27.891 -17.187 -21.218 1.00 183.52 12 SER A C 2
ATOM 6210 O O . SER A 1 12 ? -26.697 -16.914 -21.240 1.00 183.52 12 SER A O 2
ATOM 6218 N N . PRO A 1 13 ? -28.767 -16.460 -21.806 1.00 235.61 13 PRO A N 2
ATOM 6219 C CA . PRO A 1 13 ? -28.389 -15.214 -22.414 1.00 235.61 13 PRO A CA 2
ATOM 6220 C C . PRO A 1 13 ? -28.199 -14.165 -21.359 1.00 235.61 13 PRO A C 2
ATOM 6221 O O . PRO A 1 13 ? -27.994 -13.006 -21.714 1.00 235.61 13 PRO A O 2
ATOM 6232 N N . ASN A 1 14 ? -28.259 -14.555 -20.070 1.00 113.77 14 ASN A N 2
ATOM 6233 C CA . ASN A 1 14 ? -28.302 -13.664 -18.946 1.00 113.77 14 ASN A CA 2
ATOM 6234 C C . ASN A 1 14 ? -27.124 -12.726 -18.882 1.00 113.77 14 ASN A C 2
ATOM 6235 O O . ASN A 1 14 ? -27.310 -11.551 -18.575 1.00 113.77 14 ASN A O 2
ATOM 6246 N N . ILE A 1 15 ? -25.891 -13.188 -19.165 1.00 150.85 15 ILE A N 2
ATOM 6247 C CA . ILE A 1 15 ? -24.714 -12.367 -19.044 1.00 150.85 15 ILE A CA 2
ATOM 6248 C C . ILE A 1 15 ? -24.881 -11.075 -19.791 1.00 150.85 15 ILE A C 2
ATOM 6249 O O . ILE A 1 15 ? -25.396 -11.049 -20.910 1.00 150.85 15 ILE A O 2
ATOM 6265 N N . SER A 1 16 ? -24.459 -9.953 -19.146 1.00 100.42 16 SER A N 2
ATOM 6266 C CA . SER A 1 16 ? -24.518 -8.650 -19.755 1.00 100.42 16 SER A CA 2
ATOM 6267 C C . SER A 1 16 ? -23.267 -7.912 -19.374 1.00 100.42 16 SER A C 2
ATOM 6268 O O . SER A 1 16 ? -22.653 -8.193 -18.347 1.00 100.42 16 SER A O 2
ATOM 6276 N N . THR A 1 17 ? -22.866 -6.911 -20.181 1.00 129.36 17 THR A N 2
ATOM 6277 C CA . THR A 1 17 ? -21.620 -6.236 -19.941 1.00 129.36 17 THR A CA 2
ATOM 6278 C C . THR A 1 17 ? -21.668 -5.497 -18.640 1.00 129.36 17 THR A C 2
ATOM 6279 O O . THR A 1 17 ? -22.678 -4.907 -18.264 1.00 129.36 17 THR A O 2
ATOM 6290 N N . ASN A 1 18 ? -20.519 -5.511 -17.939 1.00 112.34 18 ASN A N 2
ATOM 6291 C CA . ASN A 1 18 ? -20.303 -4.918 -16.647 1.00 112.34 18 ASN A CA 2
ATOM 6292 C C . ASN A 1 18 ? -20.499 -3.447 -16.812 1.00 112.34 18 ASN A C 2
ATOM 6293 O O . ASN A 1 18 ? -20.718 -2.711 -15.850 1.00 112.34 18 ASN A O 2
ATOM 6304 N N . THR A 1 19 ? -20.284 -2.969 -18.047 1.00 131.73 19 THR A N 2
ATOM 6305 C CA . THR A 1 19 ? -20.485 -1.586 -18.369 1.00 131.73 19 THR A CA 2
ATOM 6306 C C . THR A 1 19 ? -21.948 -1.241 -18.459 1.00 131.73 19 THR A C 2
ATOM 6307 O O . THR A 1 19 ? -22.349 -0.137 -18.094 1.00 131.73 19 THR A O 2
ATOM 6318 N N . SER A 1 20 ? -22.762 -2.144 -19.049 1.00 80.49 20 SER A N 2
ATOM 6319 C CA . SER A 1 20 ? -24.158 -1.887 -19.300 1.00 80.49 20 SER A CA 2
ATOM 6320 C C . SER A 1 20 ? -25.116 -2.153 -18.169 1.00 80.49 20 SER A C 2
ATOM 6321 O O . SER A 1 20 ? -26.029 -1.357 -17.951 1.00 80.49 20 SER A O 2
ATOM 6329 N N . GLU A 1 21 ? -24.969 -3.276 -17.429 1.00 98.98 21 GLU A N 2
ATOM 6330 C CA . GLU A 1 21 ? -26.025 -3.630 -16.512 1.00 98.98 21 GLU A CA 2
ATOM 6331 C C . GLU A 1 21 ? -25.474 -4.288 -15.275 1.00 98.98 21 GLU A C 2
ATOM 6332 O O . GLU A 1 21 ? -24.291 -4.596 -15.213 1.00 98.98 21 GLU A O 2
ATOM 6344 N N . PRO A 1 22 ? -26.353 -4.549 -14.324 1.00 246.95 22 PRO A N 2
ATOM 6345 C CA . PRO A 1 22 ? -26.017 -4.987 -12.976 1.00 246.95 22 PRO A CA 2
ATOM 6346 C C . PRO A 1 22 ? -25.297 -6.248 -12.535 1.00 246.95 22 PRO A C 2
ATOM 6347 O O . PRO A 1 22 ? -25.037 -6.344 -11.356 1.00 246.95 22 PRO A O 2
ATOM 6358 N N . ASN A 1 23 ? -25.010 -7.292 -13.298 1.00 269.62 23 ASN A N 2
ATOM 6359 C CA . ASN A 1 23 ? -24.229 -8.377 -12.731 1.00 269.62 23 ASN A CA 2
ATOM 6360 C C . ASN A 1 23 ? -24.886 -9.066 -11.555 1.00 269.62 23 ASN A C 2
ATOM 6361 O O . ASN A 1 23 ? -24.228 -9.808 -10.827 1.00 269.62 23 ASN A O 2
ATOM 6372 N N . GLN A 1 24 ? -26.207 -8.893 -11.370 1.00 86.80 24 GLN A N 2
ATOM 6373 C CA . GLN A 1 24 ? -26.941 -9.485 -10.282 1.00 86.80 24 GLN A CA 2
ATOM 6374 C C . GLN A 1 24 ? -26.951 -10.967 -10.490 1.00 86.80 24 GLN A C 2
ATOM 6375 O O . GLN A 1 24 ? -27.108 -11.751 -9.560 1.00 86.80 24 GLN A O 2
ATOM 6389 N N . PHE A 1 25 ? -26.852 -11.400 -11.750 1.00 85.91 25 PHE A N 2
ATOM 6390 C CA . PHE A 1 25 ? -26.880 -12.801 -12.038 1.00 85.91 25 PHE A CA 2
ATOM 6391 C C . PHE A 1 25 ? -25.657 -13.476 -11.485 1.00 85.91 25 PHE A C 2
ATOM 6392 O O . PHE A 1 25 ? -25.686 -14.673 -11.207 1.00 85.91 25 PHE A O 2
ATOM 6409 N N . VAL A 1 26 ? -24.531 -12.740 -11.393 1.00 82.00 26 VAL A N 2
ATOM 6410 C CA . VAL A 1 26 ? -23.268 -13.265 -10.943 1.00 82.00 26 VAL A CA 2
ATOM 6411 C C . VAL A 1 26 ? -23.309 -13.608 -9.479 1.00 82.00 26 VAL A C 2
ATOM 6412 O O . VAL A 1 26 ? -22.746 -14.621 -9.061 1.00 82.00 26 VAL A O 2
ATOM 6425 N N . GLN A 1 27 ? -23.960 -12.764 -8.651 1.00 120.73 27 GLN A N 2
ATOM 6426 C CA . GLN A 1 27 ? -24.013 -13.007 -7.232 1.00 120.73 27 GLN A CA 2
ATOM 6427 C C . GLN A 1 27 ? -25.269 -12.412 -6.697 1.00 120.73 27 GLN A C 2
ATOM 6428 O O . GLN A 1 27 ? -25.924 -11.612 -7.356 1.00 120.73 27 GLN A O 2
ATOM 6442 N N . PRO A 1 28 ? -25.596 -12.752 -5.483 1.00 87.86 28 PRO A N 2
ATOM 6443 C CA . PRO A 1 28 ? -26.787 -12.236 -4.878 1.00 87.86 28 PRO A CA 2
ATOM 6444 C C . PRO A 1 28 ? -26.679 -10.757 -4.725 1.00 87.86 28 PRO A C 2
ATOM 6445 O O . PRO A 1 28 ? -25.572 -10.243 -4.572 1.00 87.86 28 PRO A O 2
ATOM 6456 N N . ALA A 1 29 ? -27.827 -10.059 -4.783 1.00 36.46 29 ALA A N 2
ATOM 6457 C CA . ALA A 1 29 ? -27.872 -8.629 -4.733 1.00 36.46 29 ALA A CA 2
ATOM 6458 C C . ALA A 1 29 ? -27.340 -8.177 -3.417 1.00 36.46 29 ALA A C 2
ATOM 6459 O O . ALA A 1 29 ? -26.643 -7.167 -3.332 1.00 36.46 29 ALA A O 2
ATOM 6466 N N . TRP A 1 30 ? -27.659 -8.925 -2.348 1.00 150.60 30 TRP A N 2
ATOM 6467 C CA . TRP A 1 30 ? -27.258 -8.531 -1.032 1.00 150.60 30 TRP A CA 2
ATOM 6468 C C . TRP A 1 30 ? -25.761 -8.550 -0.984 1.00 150.60 30 TRP A C 2
ATOM 6469 O O . TRP A 1 30 ? -25.141 -7.756 -0.282 1.00 150.60 30 TRP A O 2
ATOM 6490 N N . GLN A 1 31 ? -25.124 -9.481 -1.714 1.00 123.26 31 GLN A N 2
ATOM 6491 C CA . GLN A 1 31 ? -23.691 -9.579 -1.686 1.00 123.26 31 GLN A CA 2
ATOM 6492 C C . GLN A 1 31 ? -23.116 -8.308 -2.210 1.00 123.26 31 GLN A C 2
ATOM 6493 O O . GLN A 1 31 ? -22.032 -7.885 -1.820 1.00 123.26 31 GLN A O 2
ATOM 6507 N N . ILE A 1 32 ? -23.818 -7.684 -3.156 1.00 120.14 32 ILE A N 2
ATOM 6508 C CA . ILE A 1 32 ? -23.418 -6.424 -3.696 1.00 120.14 32 ILE A CA 2
ATOM 6509 C C . ILE A 1 32 ? -23.401 -5.406 -2.605 1.00 120.14 32 ILE A C 2
ATOM 6510 O O . ILE A 1 32 ? -22.437 -4.651 -2.478 1.00 120.14 32 ILE A O 2
ATOM 6526 N N . VAL A 1 33 ? -24.473 -5.362 -1.790 1.00 112.19 33 VAL A N 2
ATOM 6527 C CA . VAL A 1 33 ? -24.537 -4.383 -0.747 1.00 112.19 33 VAL A CA 2
ATOM 6528 C C . VAL A 1 33 ? -23.481 -4.712 0.255 1.00 112.19 33 VAL A C 2
ATOM 6529 O O . VAL A 1 33 ? -22.948 -3.824 0.916 1.00 112.19 33 VAL A O 2
ATOM 6542 N N . LEU A 1 34 ? -23.166 -6.011 0.413 1.00 60.87 34 LEU A N 2
ATOM 6543 C CA . LEU A 1 34 ? -22.182 -6.395 1.380 1.00 60.87 34 LEU A CA 2
ATOM 6544 C C . LEU A 1 34 ? -20.855 -5.801 1.012 1.00 60.87 34 LEU A C 2
ATOM 6545 O O . LEU A 1 34 ? -20.182 -5.219 1.861 1.00 60.87 34 LEU A O 2
ATOM 6561 N N . TRP A 1 35 ? -20.442 -5.915 -0.267 1.00 157.57 35 TRP A N 2
ATOM 6562 C CA . TRP A 1 35 ? -19.184 -5.354 -0.666 1.00 157.57 35 TRP A CA 2
ATOM 6563 C C . TRP A 1 35 ? -19.225 -3.869 -0.566 1.00 157.57 35 TRP A C 2
ATOM 6564 O O . TRP A 1 35 ? -18.227 -3.244 -0.209 1.00 157.57 35 TRP A O 2
ATOM 6585 N N . ALA A 1 36 ? -20.382 -3.260 -0.870 1.00 47.06 36 ALA A N 2
ATOM 6586 C CA . ALA A 1 36 ? -20.504 -1.839 -0.755 1.00 47.06 36 ALA A CA 2
ATOM 6587 C C . ALA A 1 36 ? -20.305 -1.454 0.684 1.00 47.06 36 ALA A C 2
ATOM 6588 O O . ALA A 1 36 ? -19.650 -0.457 0.982 1.00 47.06 36 ALA A O 2
ATOM 6595 N N . ALA A 1 37 ? -20.868 -2.238 1.623 1.00 43.94 37 ALA A N 2
ATOM 6596 C CA . ALA A 1 37 ? -20.767 -1.921 3.022 1.00 43.94 37 ALA A CA 2
ATOM 6597 C C . ALA A 1 37 ? -19.334 -1.978 3.446 1.00 43.94 37 ALA A C 2
ATOM 6598 O O . ALA A 1 37 ? -18.866 -1.124 4.199 1.00 43.94 37 ALA A O 2
ATOM 6605 N N . ALA A 1 38 ? -18.591 -2.988 2.961 1.00 42.61 38 ALA A N 2
ATOM 6606 C CA . ALA A 1 38 ? -17.232 -3.155 3.378 1.00 42.61 38 ALA A CA 2
ATOM 6607 C C . ALA A 1 38 ? -16.456 -1.950 2.974 1.00 42.61 38 ALA A C 2
ATOM 6608 O O . ALA A 1 38 ? -15.659 -1.422 3.746 1.00 42.61 38 ALA A O 2
ATOM 6615 N N . TYR A 1 39 ? -16.687 -1.471 1.743 1.00 140.66 39 TYR A N 2
ATOM 6616 C CA . TYR A 1 39 ? -15.975 -0.341 1.240 1.00 140.66 39 TYR A CA 2
ATOM 6617 C C . TYR A 1 39 ? -16.307 0.895 2.020 1.00 140.66 39 TYR A C 2
ATOM 6618 O O . TYR A 1 39 ? -15.421 1.685 2.337 1.00 140.66 39 TYR A O 2
ATOM 6636 N N . THR A 1 40 ? -17.586 1.103 2.376 1.00 116.04 40 THR A N 2
ATOM 6637 C CA . THR A 1 40 ? -17.922 2.327 3.045 1.00 116.04 40 THR A CA 2
ATOM 6638 C C . THR A 1 40 ? -17.190 2.423 4.351 1.00 116.04 40 THR A C 2
ATOM 6639 O O . THR A 1 40 ? -16.641 3.473 4.685 1.00 116.04 40 THR A O 2
ATOM 6650 N N . VAL A 1 41 ? -17.143 1.324 5.126 1.00 97.16 41 VAL A N 2
ATOM 6651 C CA . VAL A 1 41 ? -16.502 1.369 6.408 1.00 97.16 41 VAL A CA 2
ATOM 6652 C C . VAL A 1 41 ? -15.044 1.613 6.206 1.00 97.16 41 VAL A C 2
ATOM 6653 O O . VAL A 1 41 ? -14.415 2.366 6.949 1.00 97.16 41 VAL A O 2
ATOM 6666 N N . ILE A 1 42 ? -14.476 0.988 5.162 1.00 54.85 42 ILE A N 2
ATOM 6667 C CA . ILE A 1 42 ? -13.075 1.086 4.899 1.00 54.85 42 ILE A CA 2
ATOM 6668 C C . ILE A 1 42 ? -12.727 2.517 4.645 1.00 54.85 42 ILE A C 2
ATOM 6669 O O . ILE A 1 42 ? -11.700 3.001 5.112 1.00 54.85 42 ILE A O 2
ATOM 6685 N N . VAL A 1 43 ? -13.589 3.247 3.917 1.00 45.39 43 VAL A N 2
ATOM 6686 C CA . VAL A 1 43 ? -13.273 4.598 3.560 1.00 45.39 43 VAL A CA 2
ATOM 6687 C C . VAL A 1 43 ? -13.029 5.382 4.805 1.00 45.39 43 VAL A C 2
ATOM 6688 O O . VAL A 1 43 ? -12.100 6.183 4.871 1.00 45.39 43 VAL A O 2
ATOM 6701 N N . VAL A 1 44 ? -13.864 5.176 5.834 1.00 48.64 44 VAL A N 2
ATOM 6702 C CA . VAL A 1 44 ? -13.691 5.946 7.029 1.00 48.64 44 VAL A CA 2
ATOM 6703 C C . VAL A 1 44 ? -12.364 5.641 7.652 1.00 48.64 44 VAL A C 2
ATOM 6704 O O . VAL A 1 44 ? -11.580 6.544 7.945 1.00 48.64 44 VAL A O 2
ATOM 6717 N N . THR A 1 45 ? -12.062 4.344 7.850 1.00 116.65 45 THR A N 2
ATOM 6718 C CA . THR A 1 45 ? -10.861 3.982 8.550 1.00 116.65 45 THR A CA 2
ATOM 6719 C C . THR A 1 45 ? -9.635 4.385 7.791 1.00 116.65 45 THR A C 2
ATOM 6720 O O . THR A 1 45 ? -8.726 4.994 8.355 1.00 116.65 45 THR A O 2
ATOM 6731 N N . SER A 1 46 ? -9.591 4.087 6.481 1.00 51.16 46 SER A N 2
ATOM 6732 C CA . SER A 1 46 ? -8.419 4.327 5.694 1.00 51.16 46 SER A CA 2
ATOM 6733 C C . SER A 1 46 ? -8.115 5.787 5.677 1.00 51.16 46 SER A C 2
ATOM 6734 O O . SER A 1 46 ? -6.959 6.184 5.812 1.00 51.16 46 SER A O 2
ATOM 6742 N N . VAL A 1 47 ? -9.146 6.631 5.494 1.00 44.30 47 VAL A N 2
ATOM 6743 C CA . VAL A 1 47 ? -8.906 8.041 5.404 1.00 44.30 47 VAL A CA 2
ATOM 6744 C C . VAL A 1 47 ? -8.388 8.578 6.702 1.00 44.30 47 VAL A C 2
ATOM 6745 O O . VAL A 1 47 ? -7.384 9.287 6.730 1.00 44.30 47 VAL A O 2
ATOM 6758 N N . VAL A 1 48 ? -9.054 8.242 7.822 1.00 48.82 48 VAL A N 2
ATOM 6759 C CA . VAL A 1 48 ? -8.676 8.809 9.088 1.00 48.82 48 VAL A CA 2
ATOM 6760 C C . VAL A 1 48 ? -7.298 8.372 9.483 1.00 48.82 48 VAL A C 2
ATOM 6761 O O . VAL A 1 48 ? -6.469 9.185 9.889 1.00 48.82 48 VAL A O 2
ATOM 6774 N N . GLY A 1 49 ? -7.010 7.065 9.370 1.00 58.70 49 GLY A N 2
ATOM 6775 C CA . GLY A 1 49 ? -5.754 6.551 9.843 1.00 58.70 49 GLY A CA 2
ATOM 6776 C C . GLY A 1 49 ? -4.595 7.105 9.072 1.00 58.70 49 GLY A C 2
ATOM 6777 O O . GLY A 1 49 ? -3.571 7.456 9.653 1.00 58.70 49 GLY A O 2
ATOM 6781 N N . ASN A 1 50 ? -4.711 7.160 7.735 1.00 101.40 50 ASN A N 2
ATOM 6782 C CA . ASN A 1 50 ? -3.622 7.581 6.900 1.00 101.40 50 ASN A CA 2
ATOM 6783 C C . ASN A 1 50 ? -3.399 9.048 7.014 1.00 101.40 50 ASN A C 2
ATOM 6784 O O . ASN A 1 50 ? -2.267 9.511 6.879 1.00 101.40 50 ASN A O 2
ATOM 6795 N N . VAL A 1 51 ? -4.484 9.819 7.199 1.00 103.57 51 VAL A N 2
ATOM 6796 C CA . VAL A 1 51 ? -4.355 11.237 7.333 1.00 103.57 51 VAL A CA 2
ATOM 6797 C C . VAL A 1 51 ? -3.634 11.510 8.612 1.00 103.57 51 VAL A C 2
ATOM 6798 O O . VAL A 1 51 ? -2.798 12.408 8.678 1.00 103.57 51 VAL A O 2
ATOM 6811 N N . VAL A 1 52 ? -3.941 10.725 9.665 1.00 61.89 52 VAL A N 2
ATOM 6812 C CA . VAL A 1 52 ? -3.330 10.908 10.950 1.00 61.89 52 VAL A CA 2
ATOM 6813 C C . VAL A 1 52 ? -1.853 10.702 10.820 1.00 61.89 52 VAL A C 2
ATOM 6814 O O . VAL A 1 52 ? -1.071 11.456 11.394 1.00 61.89 52 VAL A O 2
ATOM 6827 N N . VAL A 1 53 ? -1.429 9.664 10.072 1.00 70.01 53 VAL A N 2
ATOM 6828 C CA . VAL A 1 53 ? -0.025 9.395 9.934 1.00 70.01 53 VAL A CA 2
ATOM 6829 C C . VAL A 1 53 ? 0.638 10.545 9.242 1.00 70.01 53 VAL A C 2
ATOM 6830 O O . VAL A 1 53 ? 1.619 11.096 9.737 1.00 70.01 53 VAL A O 2
ATOM 6843 N N . MET A 1 54 ? 0.087 10.967 8.089 1.00 132.10 54 MET A N 2
ATOM 6844 C CA . MET A 1 54 ? 0.695 12.010 7.317 1.00 132.10 54 MET A CA 2
ATOM 6845 C C . MET A 1 54 ? 0.706 13.269 8.119 1.00 132.10 54 MET A C 2
ATOM 6846 O O . MET A 1 54 ? 1.703 13.985 8.154 1.00 132.10 54 MET A O 2
ATOM 6860 N N . TRP A 1 55 ? -0.416 13.562 8.794 1.00 104.50 55 TRP A N 2
ATOM 6861 C CA . TRP A 1 55 ? -0.559 14.773 9.547 1.00 104.50 55 TRP A CA 2
ATOM 6862 C C . TRP A 1 55 ? 0.413 14.802 10.679 1.00 104.50 55 TRP A C 2
ATOM 6863 O O . TRP A 1 55 ? 1.084 15.809 10.891 1.00 104.50 55 TRP A O 2
ATOM 6884 N N . ILE A 1 56 ? 0.520 13.692 11.435 1.00 142.96 56 ILE A N 2
ATOM 6885 C CA . ILE A 1 56 ? 1.337 13.698 12.611 1.00 142.96 56 ILE A CA 2
ATOM 6886 C C . ILE A 1 56 ? 2.772 13.921 12.272 1.00 142.96 56 ILE A C 2
ATOM 6887 O O . ILE A 1 56 ? 3.412 14.798 12.846 1.00 142.96 56 ILE A O 2
ATOM 6903 N N . ILE A 1 57 ? 3.323 13.166 11.310 1.00 158.32 57 ILE A N 2
ATOM 6904 C CA . ILE A 1 57 ? 4.717 13.343 11.069 1.00 158.32 57 ILE A CA 2
ATOM 6905 C C . ILE A 1 57 ? 5.000 14.717 10.555 1.00 158.32 57 ILE A C 2
ATOM 6906 O O . ILE A 1 57 ? 5.954 15.352 10.998 1.00 158.32 57 ILE A O 2
ATOM 6922 N N . LEU A 1 58 ? 4.174 15.253 9.642 1.00 137.11 58 LEU A N 2
ATOM 6923 C CA . LEU A 1 58 ? 4.447 16.588 9.197 1.00 137.11 58 LEU A CA 2
ATOM 6924 C C . LEU A 1 58 ? 4.310 17.537 10.350 1.00 137.11 58 LEU A C 2
ATOM 6925 O O . LEU A 1 58 ? 5.120 18.449 10.506 1.00 137.11 58 LEU A O 2
ATOM 6941 N N . ALA A 1 59 ? 3.278 17.342 11.193 1.00 54.66 59 ALA A N 2
ATOM 6942 C CA . ALA A 1 59 ? 3.017 18.232 12.290 1.00 54.66 59 ALA A CA 2
ATOM 6943 C C . ALA A 1 59 ? 4.135 18.201 13.284 1.00 54.66 59 ALA A C 2
ATOM 6944 O O . ALA A 1 59 ? 4.588 19.253 13.727 1.00 54.66 59 ALA A O 2
ATOM 6951 N N . HIS A 1 60 ? 4.639 17.005 13.642 1.00 127.18 60 HIS A N 2
ATOM 6952 C CA . HIS A 1 60 ? 5.634 16.901 14.670 1.00 127.18 60 HIS A CA 2
ATOM 6953 C C . HIS A 1 60 ? 6.992 16.968 14.060 1.00 127.18 60 HIS A C 2
ATOM 6954 O O . HIS A 1 60 ? 7.409 16.083 13.316 1.00 127.18 60 HIS A O 2
ATOM 6969 N N . LYS A 1 61 ? 7.743 18.014 14.435 1.00 87.93 61 LYS A N 2
ATOM 6970 C CA . LYS A 1 61 ? 9.042 18.303 13.902 1.00 87.93 61 LYS A CA 2
ATOM 6971 C C . LYS A 1 61 ? 9.991 17.183 14.178 1.00 87.93 61 LYS A C 2
ATOM 6972 O O . LYS A 1 61 ? 10.848 16.877 13.355 1.00 87.93 61 LYS A O 2
ATOM 6991 N N . ARG A 1 62 ? 9.883 16.544 15.351 1.00 131.12 62 ARG A N 2
ATOM 6992 C CA . ARG A 1 62 ? 10.828 15.523 15.708 1.00 131.12 62 ARG A CA 2
ATOM 6993 C C . ARG A 1 62 ? 10.744 14.354 14.787 1.00 131.12 62 ARG A C 2
ATOM 6994 O O . ARG A 1 62 ? 11.760 13.715 14.517 1.00 131.12 62 ARG A O 2
ATOM 7015 N N . MET A 1 63 ? 9.541 14.008 14.294 1.00 246.56 63 MET A N 2
ATOM 7016 C CA . MET A 1 63 ? 9.524 12.812 13.502 1.00 246.56 63 MET A CA 2
ATOM 7017 C C . MET A 1 63 ? 9.995 13.120 12.115 1.00 246.56 63 MET A C 2
ATOM 7018 O O . MET A 1 63 ? 9.230 13.058 11.155 1.00 246.56 63 MET A O 2
ATOM 7032 N N . ARG A 1 64 ? 11.297 13.430 11.966 1.00 339.35 64 ARG A N 2
ATOM 7033 C CA . ARG A 1 64 ? 11.813 13.680 10.660 1.00 339.35 64 ARG A CA 2
ATOM 7034 C C . ARG A 1 64 ? 12.921 12.724 10.486 1.00 339.35 64 ARG A C 2
ATOM 7035 O O . ARG A 1 64 ? 14.071 12.991 10.831 1.00 339.35 64 ARG A O 2
ATOM 7056 N N . THR A 1 65 ? 12.591 11.561 9.935 1.00 114.66 65 THR A N 2
ATOM 7057 C CA . THR A 1 65 ? 13.636 10.643 9.682 1.00 114.66 65 THR A CA 2
ATOM 7058 C C . THR A 1 65 ? 13.499 10.372 8.232 1.00 114.66 65 THR A C 2
ATOM 7059 O O . THR A 1 65 ? 12.493 10.738 7.626 1.00 114.66 65 THR A O 2
ATOM 7070 N N . VAL A 1 66 ? 14.524 9.772 7.616 1.00 143.28 66 VAL A N 2
ATOM 7071 C CA . VAL A 1 66 ? 14.391 9.481 6.225 1.00 143.28 66 VAL A CA 2
ATOM 7072 C C . VAL A 1 66 ? 13.263 8.510 6.095 1.00 143.28 66 VAL A C 2
ATOM 7073 O O . VAL A 1 66 ? 12.425 8.613 5.200 1.00 143.28 66 VAL A O 2
ATOM 7086 N N . THR A 1 67 ? 13.193 7.562 7.044 1.00 160.22 67 THR A N 2
ATOM 7087 C CA . THR A 1 67 ? 12.201 6.536 6.985 1.00 160.22 67 THR A CA 2
ATOM 7088 C C . THR A 1 67 ? 10.853 7.172 7.004 1.00 160.22 67 THR A C 2
ATOM 7089 O O . THR A 1 67 ? 9.948 6.715 6.311 1.00 160.22 67 THR A O 2
ATOM 7100 N N . ASN A 1 68 ? 10.688 8.251 7.792 1.00 120.54 68 ASN A N 2
ATOM 7101 C CA . ASN A 1 68 ? 9.411 8.897 7.914 1.00 120.54 68 ASN A CA 2
ATOM 7102 C C . ASN A 1 68 ? 9.008 9.424 6.580 1.00 120.54 68 ASN A C 2
ATOM 7103 O O . ASN A 1 68 ? 7.819 9.514 6.281 1.00 120.54 68 ASN A O 2
ATOM 7114 N N . TYR A 1 69 ? 9.992 9.826 5.759 1.00 67.22 69 TYR A N 2
ATOM 7115 C CA . TYR A 1 69 ? 9.700 10.311 4.439 1.00 67.22 69 TYR A CA 2
ATOM 7116 C C . TYR A 1 69 ? 9.084 9.208 3.625 1.00 67.22 69 TYR A C 2
ATOM 7117 O O . TYR A 1 69 ? 8.120 9.427 2.896 1.00 67.22 69 TYR A O 2
ATOM 7135 N N . PHE A 1 70 ? 9.638 7.985 3.708 1.00 138.60 70 PHE A N 2
ATOM 7136 C CA . PHE A 1 70 ? 9.151 6.881 2.924 1.00 138.60 70 PHE A CA 2
ATOM 7137 C C . PHE A 1 70 ? 7.768 6.519 3.368 1.00 138.60 70 PHE A C 2
ATOM 7138 O O . PHE A 1 70 ? 6.912 6.194 2.545 1.00 138.60 70 PHE A O 2
ATOM 7155 N N . LEU A 1 71 ? 7.524 6.552 4.693 1.00 151.46 71 LEU A N 2
ATOM 7156 C CA . LEU A 1 71 ? 6.242 6.216 5.251 1.00 151.46 71 LEU A CA 2
ATOM 7157 C C . LEU A 1 71 ? 5.200 7.180 4.790 1.00 151.46 71 LEU A C 2
ATOM 7158 O O . LEU A 1 71 ? 4.051 6.785 4.599 1.00 151.46 71 LEU A O 2
ATOM 7174 N N . VAL A 1 72 ? 5.539 8.475 4.628 1.00 117.93 72 VAL A N 2
ATOM 7175 C CA . VAL A 1 72 ? 4.514 9.376 4.182 1.00 117.93 72 VAL A CA 2
ATOM 7176 C C . VAL A 1 72 ? 4.095 8.913 2.826 1.00 117.93 72 VAL A C 2
ATOM 7177 O O . VAL A 1 72 ? 2.913 8.954 2.491 1.00 117.93 72 VAL A O 2
ATOM 7190 N N . ASN A 1 73 ? 5.069 8.448 2.016 1.00 56.82 73 ASN A N 2
ATOM 7191 C CA . ASN A 1 73 ? 4.808 8.031 0.669 1.00 56.82 73 ASN A CA 2
ATOM 7192 C C . ASN A 1 73 ? 3.820 6.909 0.720 1.00 56.82 73 ASN A C 2
ATOM 7193 O O . ASN A 1 73 ? 2.836 6.905 -0.018 1.00 56.82 73 ASN A O 2
ATOM 7204 N N . LEU A 1 74 ? 4.043 5.935 1.620 1.00 145.30 74 LEU A N 2
ATOM 7205 C CA . LEU A 1 74 ? 3.133 4.831 1.752 1.00 145.30 74 LEU A CA 2
ATOM 7206 C C . LEU A 1 74 ? 1.790 5.355 2.153 1.00 145.30 74 LEU A C 2
ATOM 7207 O O . LEU A 1 74 ? 0.767 4.932 1.617 1.00 145.30 74 LEU A O 2
ATOM 7223 N N . ALA A 1 75 ? 1.763 6.298 3.114 1.00 45.71 75 ALA A N 2
ATOM 7224 C CA . ALA A 1 75 ? 0.521 6.792 3.634 1.00 45.71 75 ALA A CA 2
ATOM 7225 C C . ALA A 1 75 ? -0.233 7.443 2.523 1.00 45.71 75 ALA A C 2
ATOM 7226 O O . ALA A 1 75 ? -1.447 7.287 2.408 1.00 45.71 75 ALA A O 2
ATOM 7233 N N . PHE A 1 76 ? 0.487 8.185 1.666 1.00 105.61 76 PHE A N 2
ATOM 7234 C CA . PHE A 1 76 ? -0.099 8.891 0.563 1.00 105.61 76 PHE A CA 2
ATOM 7235 C C . PHE A 1 76 ? -0.728 7.910 -0.376 1.00 105.61 76 PHE A C 2
ATOM 7236 O O . PHE A 1 76 ? -1.819 8.151 -0.887 1.00 105.61 76 PHE A O 2
ATOM 7253 N N . ALA A 1 77 ? -0.050 6.779 -0.643 1.00 47.89 77 ALA A N 2
ATOM 7254 C CA . ALA A 1 77 ? -0.577 5.798 -1.552 1.00 47.89 77 ALA A CA 2
ATOM 7255 C C . ALA A 1 77 ? -1.870 5.277 -0.999 1.00 47.89 77 ALA A C 2
ATOM 7256 O O . ALA A 1 77 ? -2.813 5.033 -1.749 1.00 47.89 77 ALA A O 2
ATOM 7263 N N . GLU A 1 78 ? -1.941 5.071 0.332 1.00 124.53 78 GLU A N 2
ATOM 7264 C CA . GLU A 1 78 ? -3.142 4.580 0.953 1.00 124.53 78 GLU A CA 2
ATOM 7265 C C . GLU A 1 78 ? -4.233 5.603 0.839 1.00 124.53 78 GLU A C 2
ATOM 7266 O O . GLU A 1 78 ? -5.399 5.255 0.657 1.00 124.53 78 GLU A O 2
ATOM 7278 N N . ALA A 1 79 ? -3.887 6.897 0.961 1.00 35.89 79 ALA A N 2
ATOM 7279 C CA . ALA A 1 79 ? -4.865 7.948 0.906 1.00 35.89 79 ALA A CA 2
ATOM 7280 C C . ALA A 1 79 ? -5.524 7.960 -0.437 1.00 35.89 79 ALA A C 2
ATOM 7281 O O . ALA A 1 79 ? -6.737 8.135 -0.536 1.00 35.89 79 ALA A O 2
ATOM 7288 N N . SER A 1 80 ? -4.744 7.766 -1.515 1.00 88.97 80 SER A N 2
ATOM 7289 C CA . SER A 1 80 ? -5.319 7.804 -2.828 1.00 88.97 80 SER A CA 2
ATOM 7290 C C . SER A 1 80 ? -6.313 6.697 -2.901 1.00 88.97 80 SER A C 2
ATOM 7291 O O . SER A 1 80 ? -7.369 6.840 -3.508 1.00 88.97 80 SER A O 2
ATOM 7299 N N . MET A 1 81 ? -6.007 5.550 -2.277 1.00 239.91 81 MET A N 2
ATOM 7300 C CA . MET A 1 81 ? -6.917 4.451 -2.325 1.00 239.91 81 MET A CA 2
ATOM 7301 C C . MET A 1 81 ? -8.205 4.851 -1.668 1.00 239.91 81 MET A C 2
ATOM 7302 O O . MET A 1 81 ? -9.286 4.694 -2.233 1.00 239.91 81 MET A O 2
ATOM 7316 N N . ALA A 1 82 ? -8.122 5.429 -0.458 1.00 146.10 82 ALA A N 2
ATOM 7317 C CA . ALA A 1 82 ? -9.311 5.782 0.254 1.00 146.10 82 ALA A CA 2
ATOM 7318 C C . ALA A 1 82 ? -10.062 6.854 -0.472 1.00 146.10 82 ALA A C 2
ATOM 7319 O O . ALA A 1 82 ? -11.289 6.844 -0.484 1.00 146.10 82 ALA A O 2
ATOM 7326 N N . ALA A 1 83 ? -9.374 7.888 -0.990 1.00 91.74 83 ALA A N 2
ATOM 7327 C CA . ALA A 1 83 ? -10.122 8.896 -1.686 1.00 91.74 83 ALA A CA 2
ATOM 7328 C C . ALA A 1 83 ? -10.562 8.485 -3.062 1.00 91.74 83 ALA A C 2
ATOM 7329 O O . ALA A 1 83 ? -11.751 8.505 -3.371 1.00 91.74 83 ALA A O 2
ATOM 7336 N N . PHE A 1 84 ? -9.589 8.128 -3.932 1.00 197.45 84 PHE A N 2
ATOM 7337 C CA . PHE A 1 84 ? -9.851 7.835 -5.315 1.00 197.45 84 PHE A CA 2
ATOM 7338 C C . PHE A 1 84 ? -10.467 6.495 -5.593 1.00 197.45 84 PHE A C 2
ATOM 7339 O O . PHE A 1 84 ? -11.578 6.408 -6.111 1.00 197.45 84 PHE A O 2
ATOM 7356 N N . ASN A 1 85 ? -9.757 5.401 -5.236 1.00 242.60 85 ASN A N 2
ATOM 7357 C CA . ASN A 1 85 ? -10.225 4.120 -5.687 1.00 242.60 85 ASN A CA 2
ATOM 7358 C C . ASN A 1 85 ? -11.416 3.615 -4.949 1.00 242.60 85 ASN A C 2
ATOM 7359 O O . ASN A 1 85 ? -12.349 3.106 -5.565 1.00 242.60 85 ASN A O 2
ATOM 7370 N N . THR A 1 86 ? -11.447 3.762 -3.616 1.00 215.61 86 THR A N 2
ATOM 7371 C CA . THR A 1 86 ? -12.503 3.137 -2.874 1.00 215.61 86 THR A CA 2
ATOM 7372 C C . THR A 1 86 ? -13.816 3.754 -3.242 1.00 215.61 86 THR A C 2
ATOM 7373 O O . THR A 1 86 ? -14.829 3.063 -3.317 1.00 215.61 86 THR A O 2
ATOM 7384 N N . VAL A 1 87 ? -13.840 5.077 -3.490 1.00 87.19 87 VAL A N 2
ATOM 7385 C CA . VAL A 1 87 ? -15.083 5.744 -3.750 1.00 87.19 87 VAL A CA 2
ATOM 7386 C C . VAL A 1 87 ? -15.746 5.163 -4.964 1.00 87.19 87 VAL A C 2
ATOM 7387 O O . VAL A 1 87 ? -16.941 4.877 -4.938 1.00 87.19 87 VAL A O 2
ATOM 7400 N N . VAL A 1 88 ? -14.991 4.975 -6.064 1.00 231.82 88 VAL A N 2
ATOM 7401 C CA . VAL A 1 88 ? -15.542 4.463 -7.292 1.00 231.82 88 VAL A CA 2
ATOM 7402 C C . VAL A 1 88 ? -15.992 3.050 -7.093 1.00 231.82 88 VAL A C 2
ATOM 7403 O O . VAL A 1 88 ? -17.067 2.666 -7.553 1.00 231.82 88 VAL A O 2
ATOM 7416 N N . ASN A 1 89 ? -15.182 2.247 -6.374 1.00 364.98 89 ASN A N 2
ATOM 7417 C CA . ASN A 1 89 ? -15.481 0.862 -6.163 1.00 364.98 89 ASN A CA 2
ATOM 7418 C C . ASN A 1 89 ? -16.771 0.768 -5.399 1.00 364.98 89 ASN A C 2
ATOM 7419 O O . ASN A 1 89 ? -17.522 -0.191 -5.553 1.00 364.98 89 ASN A O 2
ATOM 7430 N N . PHE A 1 90 ? -17.032 1.729 -4.491 1.00 181.63 90 PHE A N 2
ATOM 7431 C CA . PHE A 1 90 ? -18.250 1.737 -3.727 1.00 181.63 90 PHE A CA 2
ATOM 7432 C C . PHE A 1 90 ? -19.442 2.022 -4.601 1.00 181.63 90 PHE A C 2
ATOM 7433 O O . PHE A 1 90 ? -20.472 1.357 -4.496 1.00 181.63 90 PHE A O 2
ATOM 7450 N N . THR A 1 91 ? -19.330 3.021 -5.499 1.00 269.02 91 THR A N 2
ATOM 7451 C CA . THR A 1 91 ? -20.431 3.450 -6.318 1.00 269.02 91 THR A CA 2
ATOM 7452 C C . THR A 1 91 ? -20.847 2.296 -7.141 1.00 269.02 91 THR A C 2
ATOM 7453 O O . THR A 1 91 ? -22.029 1.971 -7.256 1.00 269.02 91 THR A O 2
ATOM 7464 N N . TYR A 1 92 ? -19.851 1.622 -7.723 1.00 562.66 92 TYR A N 2
ATOM 7465 C CA . TYR A 1 92 ? -20.170 0.514 -8.546 1.00 562.66 92 TYR A CA 2
ATOM 7466 C C . TYR A 1 92 ? -20.895 -0.499 -7.766 1.00 562.66 92 TYR A C 2
ATOM 7467 O O . TYR A 1 92 ? -21.885 -1.029 -8.265 1.00 562.66 92 TYR A O 2
ATOM 7485 N N . ALA A 1 93 ? -20.419 -0.799 -6.548 1.00 446.75 93 ALA A N 2
ATOM 7486 C CA . ALA A 1 93 ? -20.919 -1.958 -5.883 1.00 446.75 93 ALA A CA 2
ATOM 7487 C C . ALA A 1 93 ? -22.373 -1.781 -5.684 1.00 446.75 93 ALA A C 2
ATOM 7488 O O . ALA A 1 93 ? -23.157 -2.677 -5.976 1.00 446.75 93 ALA A O 2
ATOM 7495 N N . VAL A 1 94 ? -22.796 -0.598 -5.228 1.00 370.05 94 VAL A N 2
ATOM 7496 C CA . VAL A 1 94 ? -24.200 -0.477 -5.023 1.00 370.05 94 VAL A CA 2
ATOM 7497 C C . VAL A 1 94 ? -24.962 -0.443 -6.318 1.00 370.05 94 VAL A C 2
ATOM 7498 O O . VAL A 1 94 ? -26.144 -0.780 -6.350 1.00 370.05 94 VAL A O 2
ATOM 7511 N N . HIS A 1 95 ? -24.328 0.008 -7.415 1.00 354.91 95 HIS A N 2
ATOM 7512 C CA . HIS A 1 95 ? -24.949 -0.023 -8.718 1.00 354.91 95 HIS A CA 2
ATOM 7513 C C . HIS A 1 95 ? -24.998 -1.411 -9.301 1.00 354.91 95 HIS A C 2
ATOM 7514 O O . HIS A 1 95 ? -25.874 -1.712 -10.113 1.00 354.91 95 HIS A O 2
ATOM 7529 N N . ASN A 1 96 ? -24.060 -2.291 -8.897 1.00 462.44 96 ASN A N 2
ATOM 7530 C CA . ASN A 1 96 ? -23.938 -3.647 -9.371 1.00 462.44 96 ASN A CA 2
ATOM 7531 C C . ASN A 1 96 ? -23.192 -3.721 -10.669 1.00 462.44 96 ASN A C 2
ATOM 7532 O O . ASN A 1 96 ? -23.031 -4.813 -11.212 1.00 462.44 96 ASN A O 2
ATOM 7543 N N . GLU A 1 97 ? -22.661 -2.585 -11.174 1.00 652.37 97 GLU A N 2
ATOM 7544 C CA . GLU A 1 97 ? -21.790 -2.623 -12.318 1.00 652.37 97 GLU A CA 2
ATOM 7545 C C . GLU A 1 97 ? -21.188 -1.288 -12.578 1.00 652.37 97 GLU A C 2
ATOM 7546 O O . GLU A 1 97 ? -21.453 -0.307 -11.886 1.00 652.37 97 GLU A O 2
ATOM 7558 N N . TRP A 1 98 ? -20.331 -1.274 -13.613 1.00 905.99 98 TRP A N 2
ATOM 7559 C CA . TRP A 1 98 ? -19.499 -0.205 -14.064 1.00 905.99 98 TRP A CA 2
ATOM 7560 C C . TRP A 1 98 ? -20.369 0.792 -14.762 1.00 905.99 98 TRP A C 2
ATOM 7561 O O . TRP A 1 98 ? -20.513 0.784 -15.982 1.00 905.99 98 TRP A O 2
ATOM 7582 N N . TYR A 1 99 ? -20.953 1.719 -13.981 1.00 570.43 99 TYR A N 2
ATOM 7583 C CA . TYR A 1 99 ? -21.858 2.673 -14.555 1.00 570.43 99 TYR A CA 2
ATOM 7584 C C . TYR A 1 99 ? -21.077 3.583 -15.446 1.00 570.43 99 TYR A C 2
ATOM 7585 O O . TYR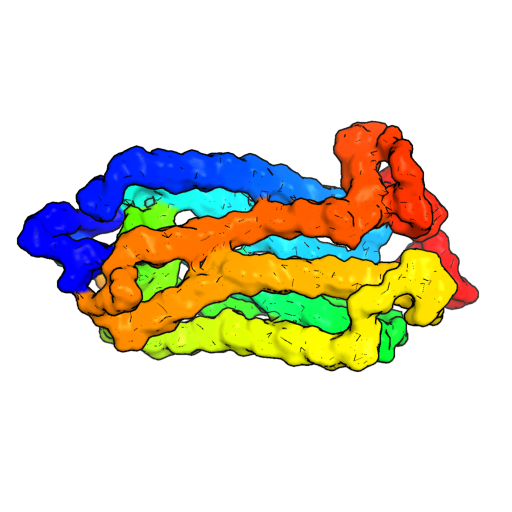 A 1 99 ? -21.554 4.015 -16.494 1.00 570.43 99 TYR A O 2
ATOM 7603 N N . TYR A 1 100 ? -19.842 3.890 -15.016 1.00 453.22 100 TYR A N 2
ATOM 7604 C CA . TYR A 1 100 ? -18.962 4.828 -15.635 1.00 453.22 100 TYR A CA 2
ATOM 7605 C C . TYR A 1 100 ? -18.600 4.394 -17.031 1.00 453.22 100 TYR A C 2
ATOM 7606 O O . TYR A 1 100 ? -18.429 5.242 -17.903 1.00 453.22 100 TYR A O 2
ATOM 7624 N N . GLY A 1 101 ? -18.429 3.082 -17.297 1.00 445.63 101 GLY A N 2
ATOM 7625 C CA . GLY A 1 101 ? -18.129 2.681 -18.652 1.00 445.63 101 GLY A CA 2
ATOM 7626 C C . GLY A 1 101 ? -16.644 2.485 -18.811 1.00 445.63 101 GLY A C 2
ATOM 7627 O O . GLY A 1 101 ? -15.875 2.772 -17.902 1.00 445.63 101 GLY A O 2
ATOM 7631 N N . LEU A 1 102 ? -16.202 2.079 -20.024 1.00 457.72 102 LEU A N 2
ATOM 7632 C CA . LEU A 1 102 ? -14.855 1.644 -20.319 1.00 457.72 102 LEU A CA 2
ATOM 7633 C C . LEU A 1 102 ? -13.831 2.676 -19.960 1.00 457.72 102 LEU A C 2
ATOM 7634 O O . LEU A 1 102 ? -12.777 2.331 -19.426 1.00 457.72 102 LEU A O 2
ATOM 7650 N N . PHE A 1 103 ? -14.089 3.965 -20.234 1.00 340.58 103 PHE A N 2
ATOM 7651 C CA . PHE A 1 103 ? -13.093 4.949 -19.914 1.00 340.58 103 PHE A CA 2
ATOM 7652 C C . PHE A 1 103 ? -12.799 4.896 -18.460 1.00 340.58 103 PHE A C 2
ATOM 7653 O O . PHE A 1 103 ? -11.639 4.883 -18.051 1.00 340.58 103 PHE A O 2
ATOM 7670 N N . TYR A 1 104 ? -13.852 4.858 -17.635 1.00 453.60 104 TYR A N 2
ATOM 7671 C CA . TYR A 1 104 ? -13.624 4.887 -16.231 1.00 453.60 104 TYR A CA 2
ATOM 7672 C C . TYR A 1 104 ? -12.979 3.628 -15.752 1.00 453.60 104 TYR A C 2
ATOM 7673 O O . TYR A 1 104 ? -12.232 3.670 -14.781 1.00 453.60 104 TYR A O 2
ATOM 7691 N N . CYS A 1 105 ? -13.268 2.469 -16.384 1.00 541.48 105 CYS A N 2
ATOM 7692 C CA . CYS A 1 105 ? -12.650 1.245 -15.950 1.00 541.48 105 CYS A CA 2
ATOM 7693 C C . CYS A 1 105 ? -11.183 1.483 -16.010 1.00 541.48 105 CYS A C 2
ATOM 7694 O O . CYS A 1 105 ? -10.455 1.065 -15.112 1.00 541.48 105 CYS A O 2
ATOM 7701 N N . LYS A 1 106 ? -10.739 2.181 -17.077 1.00 466.68 106 LYS A N 2
ATOM 7702 C CA . LYS A 1 106 ? -9.356 2.492 -17.285 1.00 466.68 106 LYS A CA 2
ATOM 7703 C C . LYS A 1 106 ? -8.858 3.417 -16.234 1.00 466.68 106 LYS A C 2
ATOM 7704 O O . LYS A 1 106 ? -7.799 3.195 -15.649 1.00 466.68 106 LYS A O 2
ATOM 7723 N N . PHE A 1 107 ? -9.617 4.485 -15.952 1.00 427.34 107 PHE A N 2
ATOM 7724 C CA . PHE A 1 107 ? -9.130 5.398 -14.970 1.00 427.34 107 PHE A CA 2
ATOM 7725 C C . PHE A 1 107 ? -9.014 4.648 -13.684 1.00 427.34 107 PHE A C 2
ATOM 7726 O O . PHE A 1 107 ? -7.972 4.688 -13.031 1.00 427.34 107 PHE A O 2
ATOM 7743 N N . HIS A 1 108 ? -10.068 3.888 -13.330 1.00 537.87 108 HIS A N 2
ATOM 7744 C CA . HIS A 1 108 ? -10.124 3.223 -12.069 1.00 537.87 108 HIS A CA 2
ATOM 7745 C C . HIS A 1 108 ? -9.108 2.146 -11.951 1.00 537.87 108 HIS A C 2
ATOM 7746 O O . HIS A 1 108 ? -8.573 1.918 -10.876 1.00 537.87 108 HIS A O 2
ATOM 7761 N N . ASN A 1 109 ? -8.811 1.404 -13.016 1.00 422.12 109 ASN A N 2
ATOM 7762 C CA . ASN A 1 109 ? -7.760 0.442 -12.863 1.00 422.12 109 ASN A CA 2
ATOM 7763 C C . ASN A 1 109 ? -6.411 1.111 -12.714 1.00 422.12 109 ASN A C 2
ATOM 7764 O O . ASN A 1 109 ? -5.613 0.715 -11.865 1.00 422.12 109 ASN A O 2
ATOM 7775 N N . PHE A 1 110 ? -6.120 2.159 -13.518 1.00 340.17 110 PHE A N 2
ATOM 7776 C CA . PHE A 1 110 ? -4.806 2.752 -13.531 1.00 340.17 110 PHE A CA 2
ATOM 7777 C C . PHE A 1 110 ? -4.413 3.267 -12.176 1.00 340.17 110 PHE A C 2
ATOM 7778 O O . PHE A 1 110 ? -3.323 2.954 -11.697 1.00 340.17 110 PHE A O 2
ATOM 7795 N N . PHE A 1 111 ? -5.271 4.062 -11.508 1.00 258.06 111 PHE A N 2
ATOM 7796 C CA . PHE A 1 111 ? -4.870 4.617 -10.238 1.00 258.06 111 PHE A CA 2
ATOM 7797 C C . PHE A 1 111 ? -4.677 3.545 -9.198 1.00 258.06 111 PHE A C 2
ATOM 7798 O O . PHE A 1 111 ? -3.686 3.570 -8.470 1.00 258.06 111 PHE A O 2
ATOM 7815 N N . PRO A 1 112 ? -5.582 2.617 -9.065 1.00 305.71 112 PRO A N 2
ATOM 7816 C CA . PRO A 1 112 ? -5.350 1.561 -8.122 1.00 305.71 112 PRO A CA 2
ATOM 7817 C C . PRO A 1 112 ? -4.149 0.715 -8.391 1.00 305.71 112 PRO A C 2
ATOM 7818 O O . PRO A 1 112 ? -3.570 0.193 -7.440 1.00 305.71 112 PRO A O 2
ATOM 7829 N N . ILE A 1 113 ? -3.779 0.522 -9.665 1.00 252.70 113 ILE A N 2
ATOM 7830 C CA . ILE A 1 113 ? -2.642 -0.287 -9.981 1.00 252.70 113 ILE A CA 2
ATOM 7831 C C . ILE A 1 113 ? -1.408 0.442 -9.572 1.00 252.70 113 ILE A C 2
ATOM 7832 O O . ILE A 1 113 ? -0.470 -0.138 -9.029 1.00 252.70 113 ILE A O 2
ATOM 7848 N N . ALA A 1 114 ? -1.397 1.762 -9.819 1.00 149.27 114 ALA A N 2
ATOM 7849 C CA . ALA A 1 114 ? -0.258 2.553 -9.486 1.00 149.27 114 ALA A CA 2
ATOM 7850 C C . ALA A 1 114 ? -0.053 2.458 -8.006 1.00 149.27 114 ALA A C 2
ATOM 7851 O O . ALA A 1 114 ? 1.077 2.331 -7.539 1.00 149.27 114 ALA A O 2
ATOM 7858 N N . ALA A 1 115 ? -1.150 2.491 -7.226 1.00 138.08 115 ALA A N 2
ATOM 7859 C CA . ALA A 1 115 ? -1.031 2.480 -5.795 1.00 138.08 115 ALA A CA 2
ATOM 7860 C C . ALA A 1 115 ? -0.371 1.217 -5.306 1.00 138.08 115 ALA A C 2
ATOM 7861 O O . ALA A 1 115 ? 0.502 1.277 -4.443 1.00 138.08 115 ALA A O 2
ATOM 7868 N N . VAL A 1 116 ? -0.767 0.040 -5.831 1.00 132.89 116 VAL A N 2
ATOM 7869 C CA . VAL A 1 116 ? -0.222 -1.218 -5.382 1.00 132.89 116 VAL A CA 2
ATOM 7870 C C . VAL A 1 116 ? 1.229 -1.335 -5.746 1.00 132.89 116 VAL A C 2
ATOM 7871 O O . VAL A 1 116 ? 2.042 -1.808 -4.950 1.00 132.89 116 VAL A O 2
ATOM 7884 N N . PHE A 1 117 ? 1.593 -0.924 -6.976 1.00 193.61 117 PHE A N 2
ATOM 7885 C CA . PHE A 1 117 ? 2.956 -1.060 -7.398 1.00 193.61 117 PHE A CA 2
ATOM 7886 C C . PHE A 1 117 ? 3.820 -0.207 -6.525 1.00 193.61 117 PHE A C 2
ATOM 7887 O O . PHE A 1 117 ? 4.871 -0.643 -6.059 1.00 193.61 117 PHE A O 2
ATOM 7904 N N . ALA A 1 118 ? 3.374 1.038 -6.273 1.00 63.83 118 ALA A N 2
ATOM 7905 C CA . ALA A 1 118 ? 4.137 2.003 -5.536 1.00 63.83 118 ALA A CA 2
ATOM 7906 C C . ALA A 1 118 ? 4.394 1.505 -4.147 1.00 63.83 118 ALA A C 2
ATOM 7907 O O . ALA A 1 118 ? 5.460 1.750 -3.586 1.00 63.83 118 ALA A O 2
ATOM 7914 N N . SER A 1 119 ? 3.407 0.821 -3.540 1.00 76.40 119 SER A N 2
ATOM 7915 C CA . SER A 1 119 ? 3.559 0.355 -2.191 1.00 76.40 119 SER A CA 2
ATOM 7916 C C . SER A 1 119 ? 4.661 -0.654 -2.087 1.00 76.40 119 SER A C 2
ATOM 7917 O O . SER A 1 119 ? 5.570 -0.493 -1.274 1.00 76.40 119 SER A O 2
ATOM 7925 N N . ILE A 1 120 ? 4.631 -1.707 -2.925 1.00 171.13 120 ILE A N 2
ATOM 7926 C CA . ILE A 1 120 ? 5.599 -2.760 -2.800 1.00 171.13 120 ILE A CA 2
ATOM 7927 C C . ILE A 1 120 ? 6.956 -2.180 -3.059 1.00 171.13 120 ILE A C 2
ATOM 7928 O O . ILE A 1 120 ? 7.915 -2.489 -2.355 1.00 171.13 120 ILE A O 2
ATOM 7944 N N . TYR A 1 121 ? 7.072 -1.301 -4.071 1.00 78.30 121 TYR A N 2
ATOM 7945 C CA . TYR A 1 121 ? 8.335 -0.699 -4.376 1.00 78.30 121 TYR A CA 2
ATOM 7946 C C . TYR A 1 121 ? 8.803 0.151 -3.236 1.00 78.30 121 TYR A C 2
ATOM 7947 O O . TYR A 1 121 ? 9.995 0.201 -2.948 1.00 78.30 121 TYR A O 2
ATOM 7965 N N . SER A 1 122 ? 7.896 0.875 -2.565 1.00 92.36 122 SER A N 2
ATOM 7966 C CA . SER A 1 122 ? 8.338 1.721 -1.493 1.00 92.36 122 SER A CA 2
ATOM 7967 C C . SER A 1 122 ? 8.846 0.868 -0.370 1.00 92.36 122 SER A C 2
ATOM 7968 O O . SER A 1 122 ? 9.819 1.215 0.297 1.00 92.36 122 SER A O 2
ATOM 7976 N N . MET A 1 123 ? 8.207 -0.294 -0.153 1.00 93.73 123 MET A N 2
ATOM 7977 C CA . MET A 1 123 ? 8.588 -1.190 0.900 1.00 93.73 123 MET A CA 2
ATOM 7978 C C . MET A 1 123 ? 9.988 -1.654 0.636 1.00 93.73 123 MET A C 2
ATOM 7979 O O . MET A 1 123 ? 10.741 -1.920 1.571 1.00 93.73 123 MET A O 2
ATOM 7993 N N . THR A 1 124 ? 10.367 -1.820 -0.647 1.00 132.74 124 THR A N 2
ATOM 7994 C CA . THR A 1 124 ? 11.700 -2.273 -0.931 1.00 132.74 124 THR A CA 2
ATOM 7995 C C . THR A 1 124 ? 12.677 -1.215 -0.536 1.00 132.74 124 THR A C 2
ATOM 7996 O O . THR A 1 124 ? 13.717 -1.501 0.057 1.00 132.74 124 THR A O 2
ATOM 8007 N N . ALA A 1 125 ? 12.357 0.057 -0.832 1.00 43.39 125 ALA A N 2
ATOM 8008 C CA . ALA A 1 125 ? 13.281 1.106 -0.524 1.00 43.39 125 ALA A CA 2
ATOM 8009 C C . ALA A 1 125 ? 13.498 1.082 0.953 1.00 43.39 125 ALA A C 2
ATOM 8010 O O . ALA A 1 125 ? 14.630 1.171 1.425 1.00 43.39 125 ALA A O 2
ATOM 8017 N N . VAL A 1 126 ? 12.409 0.897 1.720 1.00 59.34 126 VAL A N 2
ATOM 8018 C CA . VAL A 1 126 ? 12.484 0.877 3.149 1.00 59.34 126 VAL A CA 2
ATOM 8019 C C . VAL A 1 126 ? 13.430 -0.214 3.565 1.00 59.34 126 VAL A C 2
ATOM 8020 O O . VAL A 1 126 ? 14.236 -0.026 4.475 1.00 59.34 126 VAL A O 2
ATOM 8033 N N . ALA A 1 127 ? 13.358 -1.390 2.913 1.00 69.68 127 ALA A N 2
ATOM 8034 C CA . ALA A 1 127 ? 14.191 -2.508 3.270 1.00 69.68 127 ALA A CA 2
ATOM 8035 C C . ALA A 1 127 ? 15.634 -2.180 3.046 1.00 69.68 127 ALA A C 2
ATOM 8036 O O . ALA A 1 127 ? 16.489 -2.472 3.882 1.00 69.68 127 ALA A O 2
ATOM 8043 N N . PHE A 1 128 ? 15.943 -1.554 1.901 1.00 106.98 128 PHE A N 2
ATOM 8044 C CA . PHE A 1 128 ? 17.298 -1.239 1.560 1.00 106.98 128 PHE A CA 2
ATOM 8045 C C . PHE A 1 128 ? 17.810 -0.239 2.545 1.00 106.98 128 PHE A C 2
ATOM 8046 O O . PHE A 1 128 ? 18.939 -0.350 3.021 1.00 106.98 128 PHE A O 2
ATOM 8063 N N . ASP A 1 129 ? 16.984 0.770 2.886 1.00 147.63 129 ASP A N 2
ATOM 8064 C CA . ASP A 1 129 ? 17.438 1.785 3.790 1.00 147.63 129 ASP A CA 2
ATOM 8065 C C . ASP A 1 129 ? 17.705 1.161 5.128 1.00 147.63 129 ASP A C 2
ATOM 8066 O O . ASP A 1 129 ? 18.635 1.554 5.827 1.00 147.63 129 ASP A O 2
ATOM 8075 N N . ARG A 1 130 ? 16.899 0.162 5.532 1.00 190.06 130 ARG A N 2
ATOM 8076 C CA . ARG A 1 130 ? 17.141 -0.477 6.793 1.00 190.06 130 ARG A CA 2
ATOM 8077 C C . ARG A 1 130 ? 18.475 -1.143 6.738 1.00 190.06 130 ARG A C 2
ATOM 8078 O O . ARG A 1 130 ? 19.251 -1.083 7.691 1.00 190.06 130 ARG A O 2
ATOM 8099 N N . TYR A 1 131 ? 18.777 -1.788 5.599 1.00 118.85 131 TYR A N 2
ATOM 8100 C CA . TYR A 1 131 ? 20.014 -2.494 5.468 1.00 118.85 131 TYR A CA 2
ATOM 8101 C C . TYR A 1 131 ? 21.127 -1.518 5.617 1.00 118.85 131 TYR A C 2
ATOM 8102 O O . TYR A 1 131 ? 22.089 -1.789 6.329 1.00 118.85 131 TYR A O 2
ATOM 8120 N N . MET A 1 132 ? 21.008 -0.344 4.970 1.00 102.50 132 MET A N 2
ATOM 8121 C CA . MET A 1 132 ? 22.046 0.650 4.992 1.00 102.50 132 MET A CA 2
ATOM 8122 C C . MET A 1 132 ? 22.254 1.143 6.394 1.00 102.50 132 MET A C 2
ATOM 8123 O O . MET A 1 132 ? 23.389 1.326 6.833 1.00 102.50 132 MET A O 2
ATOM 8137 N N . ALA A 1 133 ? 21.158 1.385 7.137 1.00 89.98 133 ALA A N 2
ATOM 8138 C CA . ALA A 1 133 ? 21.277 1.924 8.463 1.00 89.98 133 ALA A CA 2
ATOM 8139 C C . ALA A 1 133 ? 21.968 0.945 9.346 1.00 89.98 133 ALA A C 2
ATOM 8140 O O . ALA A 1 133 ? 22.800 1.317 10.173 1.00 89.98 133 ALA A O 2
ATOM 8147 N N . ILE A 1 134 ? 21.621 -0.344 9.214 1.00 106.09 134 ILE A N 2
ATOM 8148 C CA . ILE A 1 134 ? 22.224 -1.295 10.088 1.00 106.09 134 ILE A CA 2
ATOM 8149 C C . ILE A 1 134 ? 23.697 -1.415 9.819 1.00 106.09 134 ILE A C 2
ATOM 8150 O O . ILE A 1 134 ? 24.492 -1.340 10.754 1.00 106.09 134 ILE A O 2
ATOM 8166 N N . ILE A 1 135 ? 24.118 -1.619 8.550 1.00 227.74 135 ILE A N 2
ATOM 8167 C CA . ILE A 1 135 ? 25.527 -1.843 8.354 1.00 227.74 135 ILE A CA 2
ATOM 8168 C C . ILE A 1 135 ? 26.317 -0.581 8.505 1.00 227.74 135 ILE A C 2
ATOM 8169 O O . ILE A 1 135 ? 27.322 -0.556 9.214 1.00 227.74 135 ILE A O 2
ATOM 8185 N N . HIS A 1 136 ? 25.891 0.517 7.849 1.00 262.55 136 HIS A N 2
ATOM 8186 C CA . HIS A 1 136 ? 26.732 1.674 7.938 1.00 262.55 136 HIS A CA 2
ATOM 8187 C C . HIS A 1 136 ? 25.995 2.792 8.582 1.00 262.55 136 HIS A C 2
ATOM 8188 O O . HIS A 1 136 ? 25.213 3.522 7.980 1.00 262.55 136 HIS A O 2
ATOM 8203 N N . PRO A 1 137 ? 26.291 2.936 9.829 1.00 210.25 137 PRO A N 2
ATOM 8204 C CA . PRO A 1 137 ? 25.694 3.957 10.626 1.00 210.25 137 PRO A CA 2
ATOM 8205 C C . PRO A 1 137 ? 26.174 5.310 10.224 1.00 210.25 137 PRO A C 2
ATOM 8206 O O . PRO A 1 137 ? 25.599 6.285 10.705 1.00 210.25 137 PRO A O 2
ATOM 8217 N N . LEU A 1 138 ? 27.215 5.402 9.366 1.00 270.58 138 LEU A N 2
ATOM 8218 C CA . LEU A 1 138 ? 27.735 6.686 8.985 1.00 270.58 138 LEU A CA 2
ATOM 8219 C C . LEU A 1 138 ? 26.586 7.464 8.440 1.00 270.58 138 LEU A C 2
ATOM 8220 O O . LEU A 1 138 ? 26.046 7.164 7.376 1.00 270.58 138 LEU A O 2
ATOM 8236 N N . GLN A 1 139 ? 26.197 8.514 9.184 1.00 129.84 139 GLN A N 2
ATOM 8237 C CA . GLN A 1 139 ? 25.061 9.318 8.856 1.00 129.84 139 GLN A CA 2
ATOM 8238 C C . GLN A 1 139 ? 25.259 10.094 7.597 1.00 129.84 139 GLN A C 2
ATOM 8239 O O . GLN A 1 139 ? 24.326 10.215 6.807 1.00 129.84 139 GLN A O 2
ATOM 8253 N N . PRO A 1 140 ? 26.422 10.627 7.353 1.00 330.71 140 PRO A N 2
ATOM 8254 C CA . PRO A 1 140 ? 26.541 11.465 6.199 1.00 330.71 140 PRO A CA 2
ATOM 8255 C C . PRO A 1 140 ? 26.270 10.819 4.884 1.00 330.71 140 PRO A C 2
ATOM 8256 O O . PRO A 1 140 ? 25.877 11.539 3.968 1.00 330.71 140 PRO A O 2
ATOM 8267 N N . ARG A 1 141 ? 26.460 9.498 4.730 1.00 204.51 141 ARG A N 2
ATOM 8268 C CA . ARG A 1 141 ? 26.157 9.005 3.423 1.00 204.51 141 ARG A CA 2
ATOM 8269 C C . ARG A 1 141 ? 24.680 8.819 3.351 1.00 204.51 141 ARG A C 2
ATOM 8270 O O . ARG A 1 141 ? 24.169 7.706 3.448 1.00 204.51 141 ARG A O 2
ATOM 8291 N N . LEU A 1 142 ? 23.951 9.942 3.185 1.00 387.41 142 LEU A N 2
ATOM 8292 C CA . LEU A 1 142 ? 22.526 9.875 3.081 1.00 387.41 142 LEU A CA 2
ATOM 8293 C C . LEU A 1 142 ? 22.013 11.284 3.011 1.00 387.41 142 LEU A C 2
ATOM 8294 O O . LEU A 1 142 ? 22.616 12.190 3.584 1.00 387.41 142 LEU A O 2
ATOM 8310 N N . SER A 1 143 ? 20.903 11.518 2.280 1.00 166.22 143 SER A N 2
ATOM 8311 C CA . SER A 1 143 ? 20.372 12.852 2.235 1.00 166.22 143 SER A CA 2
ATOM 8312 C C . SER A 1 143 ? 18.877 12.793 2.203 1.00 166.22 143 SER A C 2
ATOM 8313 O O . SER A 1 143 ? 18.287 11.852 1.673 1.00 166.22 143 SER A O 2
ATOM 8321 N N . ALA A 1 144 ? 18.225 13.800 2.823 1.00 44.23 144 ALA A N 2
ATOM 8322 C CA . ALA A 1 144 ? 16.795 13.918 2.812 1.00 44.23 144 ALA A CA 2
ATOM 8323 C C . ALA A 1 144 ? 16.370 14.206 1.407 1.00 44.23 144 ALA A C 2
ATOM 8324 O O . ALA A 1 144 ? 15.394 13.646 0.911 1.00 44.23 144 ALA A O 2
ATOM 8331 N N . THR A 1 145 ? 17.133 15.071 0.714 1.00 28.80 145 THR A N 2
ATOM 8332 C CA . THR A 1 145 ? 16.786 15.499 -0.610 1.00 28.80 145 THR A CA 2
ATOM 8333 C C . THR A 1 145 ? 16.735 14.297 -1.490 1.00 28.80 145 THR A C 2
ATOM 8334 O O . THR A 1 145 ? 15.868 14.188 -2.356 1.00 28.80 145 THR A O 2
ATOM 8345 N N . ALA A 1 146 ? 17.674 13.361 -1.286 1.00 30.29 146 ALA A N 2
ATOM 8346 C CA . ALA A 1 146 ? 17.737 12.171 -2.081 1.00 30.29 146 ALA A CA 2
ATOM 8347 C C . ALA A 1 146 ? 16.484 11.377 -1.875 1.00 30.29 146 ALA A C 2
ATOM 8348 O O . ALA A 1 146 ? 15.943 10.807 -2.819 1.00 30.29 146 ALA A O 2
ATOM 8355 N N . THR A 1 147 ? 15.979 11.336 -0.627 1.00 46.11 147 THR A N 2
ATOM 8356 C CA . THR A 1 147 ? 14.827 10.537 -0.311 1.00 46.11 147 THR A CA 2
ATOM 8357 C C . THR A 1 147 ? 13.675 10.992 -1.147 1.00 46.11 147 THR A C 2
ATOM 8358 O O . THR A 1 147 ? 12.927 10.171 -1.678 1.00 46.11 147 THR A O 2
ATOM 8369 N N . LYS A 1 148 ? 13.495 12.321 -1.286 1.00 87.33 148 LYS A N 2
ATOM 8370 C CA . LYS A 1 148 ? 12.401 12.818 -2.070 1.00 87.33 148 LYS A CA 2
ATOM 8371 C C . LYS A 1 148 ? 12.599 12.350 -3.474 1.00 87.33 148 LYS A C 2
ATOM 8372 O O . LYS A 1 148 ? 11.659 11.920 -4.138 1.00 87.33 148 LYS A O 2
ATOM 8391 N N . VAL A 1 149 ? 13.852 12.418 -3.958 1.00 23.69 149 VAL A N 2
ATOM 8392 C CA . VAL A 1 149 ? 14.145 12.033 -5.305 1.00 23.69 149 VAL A CA 2
ATOM 8393 C C . VAL A 1 149 ? 13.799 10.589 -5.457 1.00 23.69 149 VAL A C 2
ATOM 8394 O O . VAL A 1 149 ? 13.220 10.184 -6.462 1.00 23.69 149 VAL A O 2
ATOM 8407 N N . VAL A 1 150 ? 14.148 9.775 -4.444 1.00 43.86 150 VAL A N 2
ATOM 8408 C CA . VAL A 1 150 ? 13.907 8.362 -4.491 1.00 43.86 150 VAL A CA 2
ATOM 8409 C C . VAL A 1 150 ? 12.434 8.104 -4.554 1.00 43.86 150 VAL A C 2
ATOM 8410 O O . VAL A 1 150 ? 11.978 7.287 -5.351 1.00 43.86 150 VAL A O 2
ATOM 8423 N N . ILE A 1 151 ? 11.644 8.817 -3.730 1.00 91.13 151 ILE A N 2
ATOM 8424 C CA . ILE A 1 151 ? 10.230 8.584 -3.679 1.00 91.13 151 ILE A CA 2
ATOM 8425 C C . ILE A 1 151 ? 9.658 8.865 -5.032 1.00 91.13 151 ILE A C 2
ATOM 8426 O O . ILE A 1 151 ? 8.823 8.117 -5.535 1.00 91.13 151 ILE A O 2
ATOM 8442 N N . CYS A 1 152 ? 10.106 9.956 -5.673 1.00 65.88 152 CYS A N 2
ATOM 8443 C CA . CYS A 1 152 ? 9.576 10.312 -6.956 1.00 65.88 152 CYS A CA 2
ATOM 8444 C C . CYS A 1 152 ? 9.894 9.217 -7.928 1.00 65.88 152 CYS A C 2
ATOM 8445 O O . CYS A 1 152 ? 9.080 8.887 -8.790 1.00 65.88 152 CYS A O 2
ATOM 8452 N N . VAL A 1 153 ? 11.095 8.626 -7.806 1.00 33.86 153 VAL A N 2
ATOM 8453 C CA . VAL A 1 153 ? 11.528 7.605 -8.714 1.00 33.86 153 VAL A CA 2
ATOM 8454 C C . VAL A 1 153 ? 10.606 6.428 -8.623 1.00 33.86 153 VAL A C 2
ATOM 8455 O O . VAL A 1 153 ? 10.230 5.858 -9.646 1.00 33.86 153 VAL A O 2
ATOM 8468 N N . ILE A 1 154 ? 10.196 6.043 -7.396 1.00 146.52 154 ILE A N 2
ATOM 8469 C CA . ILE A 1 154 ? 9.366 4.880 -7.240 1.00 146.52 154 ILE A CA 2
ATOM 8470 C C . ILE A 1 154 ? 8.094 5.130 -7.984 1.00 146.52 154 ILE A C 2
ATOM 8471 O O . ILE A 1 154 ? 7.566 4.247 -8.659 1.00 146.52 154 ILE A O 2
ATOM 8487 N N . TRP A 1 155 ? 7.572 6.363 -7.896 1.00 75.44 155 TRP A N 2
ATOM 8488 C CA . TRP A 1 155 ? 6.366 6.667 -8.597 1.00 75.44 155 TRP A CA 2
ATOM 8489 C C . TRP A 1 155 ? 6.610 6.524 -10.070 1.00 75.44 155 TRP A C 2
ATOM 8490 O O . TRP A 1 155 ? 5.748 6.048 -10.802 1.00 75.44 155 TRP A O 2
ATOM 8511 N N . VAL A 1 156 ? 7.793 6.928 -10.565 1.00 43.64 156 VAL A N 2
ATOM 8512 C CA . VAL A 1 156 ? 8.029 6.846 -11.979 1.00 43.64 156 VAL A CA 2
ATOM 8513 C C . VAL A 1 156 ? 7.923 5.421 -12.428 1.00 43.64 156 VAL A C 2
ATOM 8514 O O . VAL A 1 156 ? 7.224 5.130 -13.395 1.00 43.64 156 VAL A O 2
ATOM 8527 N N . LEU A 1 157 ? 8.593 4.490 -11.719 1.00 102.57 157 LEU A N 2
ATOM 8528 C CA . LEU A 1 157 ? 8.581 3.105 -12.101 1.00 102.57 157 LEU A CA 2
ATOM 8529 C C . LEU A 1 157 ? 7.187 2.585 -11.998 1.00 102.57 157 LEU A C 2
ATOM 8530 O O . LEU A 1 157 ? 6.739 1.802 -12.835 1.00 102.57 157 LEU A O 2
ATOM 8546 N N . ALA A 1 158 ? 6.450 3.029 -10.967 1.00 58.16 158 ALA A N 2
ATOM 8547 C CA . ALA A 1 158 ? 5.115 2.547 -10.778 1.00 58.16 158 ALA A CA 2
ATOM 8548 C C . ALA A 1 158 ? 4.341 2.880 -12.010 1.00 58.16 158 ALA A C 2
ATOM 8549 O O . ALA A 1 158 ? 3.561 2.072 -12.510 1.00 58.16 158 ALA A O 2
ATOM 8556 N N . LEU A 1 159 ? 4.558 4.088 -12.551 1.00 121.11 159 LEU A N 2
ATOM 8557 C CA . LEU A 1 159 ? 3.881 4.482 -13.749 1.00 121.11 159 LEU A CA 2
ATOM 8558 C C . LEU A 1 159 ? 4.294 3.571 -14.865 1.00 121.11 159 LEU A C 2
ATOM 8559 O O . LEU A 1 159 ? 3.494 3.290 -15.756 1.00 121.11 159 LEU A O 2
ATOM 8575 N N . LEU A 1 160 ? 5.546 3.073 -14.856 1.00 153.15 160 LEU A N 2
ATOM 8576 C CA . LEU A 1 160 ? 5.957 2.227 -15.942 1.00 153.15 160 LEU A CA 2
ATOM 8577 C C . LEU A 1 160 ? 5.050 1.050 -16.040 1.00 153.15 160 LEU A C 2
ATOM 8578 O O . LEU A 1 160 ? 4.764 0.591 -17.140 1.00 153.15 160 LEU A O 2
ATOM 8594 N N . LEU A 1 161 ? 4.658 0.415 -14.929 1.00 133.67 161 LEU A N 2
ATOM 8595 C CA . LEU A 1 161 ? 3.671 -0.597 -15.177 1.00 133.67 161 LEU A CA 2
ATOM 8596 C C . LEU A 1 161 ? 2.281 -0.057 -15.314 1.00 133.67 161 LEU A C 2
ATOM 8597 O O . LEU A 1 161 ? 1.537 -0.425 -16.217 1.00 133.67 161 LEU A O 2
ATOM 8613 N N . ALA A 1 162 ? 1.888 0.872 -14.436 1.00 157.42 162 ALA A N 2
ATOM 8614 C CA . ALA A 1 162 ? 0.515 1.292 -14.413 1.00 157.42 162 ALA A CA 2
ATOM 8615 C C . ALA A 1 162 ? 0.104 1.942 -15.689 1.00 157.42 162 ALA A C 2
ATOM 8616 O O . ALA A 1 162 ? -1.023 1.751 -16.141 1.00 157.42 162 ALA A O 2
ATOM 8623 N N . PHE A 1 163 ? 0.984 2.764 -16.278 1.00 250.91 163 PHE A N 2
ATOM 8624 C CA . PHE A 1 163 ? 0.585 3.522 -17.431 1.00 250.91 163 PHE A CA 2
ATOM 8625 C C . PHE A 1 163 ? 0.466 2.725 -18.712 1.00 250.91 163 PHE A C 2
ATOM 8626 O O . PHE A 1 163 ? -0.416 3.011 -19.519 1.00 250.91 163 PHE A O 2
ATOM 8643 N N . PRO A 1 164 ? 1.288 1.747 -18.978 1.00 207.34 164 PRO A N 2
ATOM 8644 C CA . PRO A 1 164 ? 1.203 1.105 -20.267 1.00 207.34 164 PRO A CA 2
ATOM 8645 C C . PRO A 1 164 ? -0.084 0.461 -20.644 1.00 207.34 164 PRO A C 2
ATOM 8646 O O . PRO A 1 164 ? -0.349 0.352 -21.838 1.00 207.34 164 PRO A O 2
ATOM 8657 N N . GLN A 1 165 ? -0.907 0.034 -19.680 1.00 192.46 165 GLN A N 2
ATOM 8658 C CA . GLN A 1 165 ? -2.163 -0.548 -20.043 1.00 192.46 165 GLN A CA 2
ATOM 8659 C C . GLN A 1 165 ? -2.939 0.509 -20.783 1.00 192.46 165 GLN A C 2
ATOM 8660 O O . GLN A 1 165 ? -3.728 0.192 -21.671 1.00 192.46 165 GLN A O 2
ATOM 8674 N N . GLY A 1 166 ? -2.768 1.792 -20.388 1.00 261.00 166 GLY A N 2
ATOM 8675 C CA . GLY A 1 166 ? -3.413 2.910 -21.035 1.00 261.00 166 GLY A CA 2
ATOM 8676 C C . GLY A 1 166 ? -2.894 2.997 -22.430 1.00 261.00 166 GLY A C 2
ATOM 8677 O O . GLY A 1 166 ? -3.632 3.257 -23.381 1.00 261.00 166 GLY A O 2
ATOM 8681 N N . TYR A 1 167 ? -1.574 2.785 -22.583 1.00 491.40 167 TYR A N 2
ATOM 8682 C CA . TYR A 1 167 ? -0.982 2.685 -23.881 1.00 491.40 167 TYR A CA 2
ATOM 8683 C C . TYR A 1 167 ? -1.605 1.434 -24.397 1.00 491.40 167 TYR A C 2
ATOM 8684 O O . TYR A 1 167 ? -2.145 0.667 -23.603 1.00 491.40 167 TYR A O 2
ATOM 8702 N N . TYR A 1 168 ? -1.639 1.213 -25.723 1.00 386.10 168 TYR A N 2
ATOM 8703 C CA . TYR A 1 168 ? -2.325 0.028 -26.151 1.00 386.10 168 TYR A CA 2
ATOM 8704 C C . TYR A 1 168 ? -1.677 -1.173 -25.557 1.00 386.10 168 TYR A C 2
ATOM 8705 O O . TYR A 1 168 ? -0.617 -1.641 -25.965 1.00 386.10 168 TYR A O 2
ATOM 8723 N N . SER A 1 169 ? -2.392 -1.736 -24.578 1.00 289.80 169 SER A N 2
ATOM 8724 C CA . SER A 1 169 ? -1.943 -2.867 -23.857 1.00 289.80 169 SER A CA 2
ATOM 8725 C C . SER A 1 169 ? -3.206 -3.511 -23.395 1.00 289.80 169 SER A C 2
ATOM 8726 O O . SER A 1 169 ? -4.302 -3.197 -23.867 1.00 289.80 169 SER A O 2
ATOM 8734 N N . THR A 1 170 ? -3.061 -4.451 -22.454 1.00 402.06 170 THR A N 2
ATOM 8735 C CA . THR A 1 170 ? -4.172 -5.175 -21.899 1.00 402.06 170 THR A CA 2
ATOM 8736 C C . THR A 1 170 ? -5.100 -4.210 -21.180 1.00 402.06 170 THR A C 2
ATOM 8737 O O . THR A 1 170 ? -4.777 -3.022 -21.146 1.00 402.06 170 THR A O 2
ATOM 8748 N N . THR A 1 171 ? -6.286 -4.699 -20.657 1.00 690.53 171 THR A N 2
ATOM 8749 C CA . THR A 1 171 ? -7.308 -3.948 -19.886 1.00 690.53 171 THR A CA 2
ATOM 8750 C C . THR A 1 171 ? -8.363 -4.850 -19.118 1.00 690.53 171 THR A C 2
ATOM 8751 O O . THR A 1 171 ? -8.190 -6.059 -19.209 1.00 690.53 171 THR A O 2
ATOM 8762 N N . GLU A 1 172 ? -9.391 -4.316 -18.281 1.00 633.62 172 GLU A N 2
ATOM 8763 C CA . GLU A 1 172 ? -10.639 -5.040 -17.812 1.00 633.62 172 GLU A CA 2
ATOM 8764 C C . GLU A 1 172 ? -11.116 -5.039 -16.337 1.00 633.62 172 GLU A C 2
ATOM 8765 O O . GLU A 1 172 ? -10.348 -4.806 -15.411 1.00 633.62 172 GLU A O 2
ATOM 8777 N N . THR A 1 173 ? -12.444 -5.365 -16.091 1.00 617.99 173 THR A N 2
ATOM 8778 C CA . THR A 1 173 ? -13.111 -5.470 -14.783 1.00 617.99 173 THR A CA 2
ATOM 8779 C C . THR A 1 173 ? -12.914 -6.861 -14.182 1.00 617.99 173 THR A C 2
ATOM 8780 O O . THR A 1 173 ? -12.755 -7.842 -14.904 1.00 617.99 173 THR A O 2
ATOM 8791 N N . MET A 1 174 ? -12.969 -6.962 -12.823 1.00 434.98 174 MET A N 2
ATOM 8792 C CA . MET A 1 174 ? -12.737 -8.112 -11.950 1.00 434.98 174 MET A CA 2
ATOM 8793 C C . MET A 1 174 ? -13.955 -9.006 -11.792 1.00 434.98 174 MET A C 2
ATOM 8794 O O . MET A 1 174 ? -15.008 -8.638 -12.284 1.00 434.98 174 MET A O 2
ATOM 8808 N N . PRO A 1 175 ? -13.910 -10.161 -11.125 1.00 365.88 175 PRO A N 2
ATOM 8809 C CA . PRO A 1 175 ? -14.997 -11.106 -11.190 1.00 365.88 175 PRO A CA 2
ATOM 8810 C C . PRO A 1 175 ? -16.429 -10.688 -11.084 1.00 365.88 175 PRO A C 2
ATOM 8811 O O . PRO A 1 175 ? -17.131 -10.878 -12.068 1.00 365.88 175 PRO A O 2
ATOM 8822 N N . SER A 1 176 ? -16.924 -10.158 -9.942 1.00 635.81 176 SER A N 2
ATOM 8823 C CA . SER A 1 176 ? -18.304 -9.711 -9.840 1.00 635.81 176 SER A CA 2
ATOM 8824 C C . SER A 1 176 ? -18.295 -8.341 -10.365 1.00 635.81 176 SER A C 2
ATOM 8825 O O . SER A 1 176 ? -19.245 -7.584 -10.189 1.00 635.81 176 SER A O 2
ATOM 8833 N N . ARG A 1 177 ? -17.272 -8.034 -11.149 1.00 999.99 177 ARG A N 2
ATOM 8834 C CA . ARG A 1 177 ? -16.845 -6.782 -10.736 1.00 999.99 177 ARG A CA 2
ATOM 8835 C C . ARG A 1 177 ? -17.155 -5.475 -11.193 1.00 999.99 177 ARG A C 2
ATOM 8836 O O . ARG A 1 177 ? -17.627 -5.126 -12.270 1.00 999.99 177 ARG A O 2
ATOM 8857 N N . VAL A 1 178 ? -16.981 -4.721 -10.108 1.00 594.32 178 VAL A N 2
ATOM 8858 C CA . VAL A 1 178 ? -16.565 -3.421 -10.329 1.00 594.32 178 VAL A CA 2
ATOM 8859 C C . VAL A 1 178 ? -15.435 -3.014 -9.486 1.00 594.32 178 VAL A C 2
ATOM 8860 O O . VAL A 1 178 ? -15.487 -2.267 -8.512 1.00 594.32 178 VAL A O 2
ATOM 8873 N N . VAL A 1 179 ? -14.333 -3.608 -9.920 1.00 811.91 179 VAL A N 2
ATOM 8874 C CA . VAL A 1 179 ? -13.023 -3.207 -9.604 1.00 811.91 179 VAL A CA 2
ATOM 8875 C C . VAL A 1 179 ? -12.379 -3.521 -10.913 1.00 811.91 179 VAL A C 2
ATOM 8876 O O . VAL A 1 179 ? -12.817 -4.444 -11.598 1.00 811.91 179 VAL A O 2
ATOM 8889 N N . CYS A 1 180 ? -11.405 -2.722 -11.371 1.00 999.99 180 CYS A N 2
ATOM 8890 C CA . CYS A 1 180 ? -10.843 -3.046 -12.650 1.00 999.99 180 CYS A CA 2
ATOM 8891 C C . CYS A 1 180 ? -9.393 -3.345 -12.492 1.00 999.99 180 CYS A C 2
ATOM 8892 O O . CYS A 1 180 ? -8.726 -2.746 -11.655 1.00 999.99 180 CYS A O 2
ATOM 8899 N N . MET A 1 181 ? -8.888 -4.313 -13.294 1.00 431.86 181 MET A N 2
ATOM 8900 C CA . MET A 1 181 ? -7.522 -4.745 -13.209 1.00 431.86 181 MET A CA 2
ATOM 8901 C C . MET A 1 181 ? -7.022 -5.147 -14.570 1.00 431.86 181 MET A C 2
ATOM 8902 O O . MET A 1 181 ? -7.702 -4.998 -15.584 1.00 431.86 181 MET A O 2
ATOM 8916 N N . ILE A 1 182 ? -5.777 -5.660 -14.609 1.00 457.18 182 ILE A N 2
ATOM 8917 C CA . ILE A 1 182 ? -5.102 -6.062 -15.814 1.00 457.18 182 ILE A CA 2
ATOM 8918 C C . ILE A 1 182 ? -5.783 -7.288 -16.365 1.00 457.18 182 ILE A C 2
ATOM 8919 O O . ILE A 1 182 ? -6.327 -8.098 -15.615 1.00 457.18 182 ILE A O 2
ATOM 8935 N N . GLU A 1 183 ? -5.771 -7.436 -17.711 1.00 458.77 183 GLU A N 2
ATOM 8936 C CA . GLU A 1 183 ? -6.467 -8.487 -18.417 1.00 458.77 183 GLU A CA 2
ATOM 8937 C C . GLU A 1 183 ? -5.770 -9.814 -18.351 1.00 458.77 183 GLU A C 2
ATOM 8938 O O . GLU A 1 183 ? -4.992 -10.170 -19.232 1.00 458.77 183 GLU A O 2
ATOM 8950 N N . TRP A 1 184 ? -6.025 -10.576 -17.280 1.00 999.99 184 TRP A N 2
ATOM 8951 C CA . TRP A 1 184 ? -5.654 -11.959 -17.145 1.00 999.99 184 TRP A CA 2
ATOM 8952 C C . TRP A 1 184 ? -6.559 -12.881 -17.940 1.00 999.99 184 TRP A C 2
ATOM 8953 O O . TRP A 1 184 ? -6.080 -13.934 -18.362 1.00 999.99 184 TRP A O 2
ATOM 8974 N N . PRO A 1 185 ? -7.840 -12.612 -18.154 1.00 999.99 185 PRO A N 2
ATOM 8975 C CA . PRO A 1 185 ? -8.673 -13.584 -18.810 1.00 999.99 185 PRO A CA 2
ATOM 8976 C C . PRO A 1 185 ? -8.437 -13.956 -20.238 1.00 999.99 185 PRO A C 2
ATOM 8977 O O . PRO A 1 185 ? -8.433 -15.147 -20.539 1.00 999.99 185 PRO A O 2
ATOM 8988 N N . GLU A 1 186 ? -8.225 -12.987 -21.142 1.00 81.18 186 GLU A N 2
ATOM 8989 C CA . GLU A 1 186 ? -8.177 -13.376 -22.516 1.00 81.18 186 GLU A CA 2
ATOM 8990 C C . GLU A 1 186 ? -6.845 -13.013 -23.027 1.00 81.18 186 GLU A C 2
ATOM 8991 O O . GLU A 1 186 ? -6.058 -12.351 -22.353 1.00 81.18 186 GLU A O 2
ATOM 9003 N N . HIS A 1 187 ? -6.533 -13.448 -24.254 1.00 999.99 187 HIS A N 2
ATOM 9004 C CA . HIS A 1 187 ? -5.259 -13.045 -24.741 1.00 999.99 187 HIS A CA 2
ATOM 9005 C C . HIS A 1 187 ? -5.457 -12.041 -25.829 1.00 999.99 187 HIS A C 2
ATOM 9006 O O . HIS A 1 187 ? -4.677 -12.138 -26.768 1.00 999.99 187 HIS A O 2
ATOM 9021 N N . PRO A 1 188 ? -6.346 -11.042 -25.651 1.00 999.99 188 PRO A N 2
ATOM 9022 C CA . PRO A 1 188 ? -6.795 -10.099 -26.674 1.00 999.99 188 PRO A CA 2
ATOM 9023 C C . PRO A 1 188 ? -5.565 -9.726 -27.450 1.00 999.99 188 PRO A C 2
ATOM 9024 O O . PRO A 1 188 ? -4.747 -8.933 -26.991 1.00 999.99 188 PRO A O 2
ATOM 9035 N N . ASN A 1 189 ? -5.439 -10.346 -28.639 1.00 967.72 189 ASN A N 2
ATOM 9036 C CA . ASN A 1 189 ? -4.255 -10.421 -29.449 1.00 967.72 189 ASN A CA 2
ATOM 9037 C C . ASN A 1 189 ? -3.801 -9.081 -29.896 1.00 967.72 189 ASN A C 2
ATOM 9038 O O . ASN A 1 189 ? -2.610 -8.779 -29.835 1.00 967.72 189 ASN A O 2
ATOM 9049 N N . LYS A 1 190 ? -4.740 -8.235 -30.344 1.00 934.30 190 LYS A N 2
ATOM 9050 C CA . LYS A 1 190 ? -4.348 -6.969 -30.883 1.00 934.30 190 LYS A CA 2
ATOM 9051 C C . LYS A 1 190 ? -3.635 -6.244 -29.799 1.00 934.30 190 LYS A C 2
ATOM 9052 O O . LYS A 1 190 ? -2.666 -5.521 -30.023 1.00 934.30 190 LYS A O 2
ATOM 9071 N N . ILE A 1 191 ? -4.149 -6.457 -28.586 1.00 565.15 191 ILE A N 2
ATOM 9072 C CA . ILE A 1 191 ? -3.749 -5.913 -27.327 1.00 565.15 191 ILE A CA 2
ATOM 9073 C C . ILE A 1 191 ? -2.413 -6.421 -26.836 1.00 565.15 191 ILE A C 2
ATOM 9074 O O . ILE A 1 191 ? -1.728 -5.714 -26.093 1.00 565.15 191 ILE A O 2
ATOM 9090 N N . TYR A 1 192 ? -2.030 -7.672 -27.187 1.00 755.61 192 TYR A N 2
ATOM 9091 C CA . TYR A 1 192 ? -0.818 -8.263 -26.669 1.00 755.61 192 TYR A CA 2
ATOM 9092 C C . TYR A 1 192 ? -0.902 -8.375 -25.176 1.00 755.61 192 TYR A C 2
ATOM 9093 O O . TYR A 1 192 ? -0.054 -7.854 -24.452 1.00 755.61 192 TYR A O 2
ATOM 9111 N N . GLU A 1 193 ? -1.967 -9.045 -24.691 1.00 325.89 193 GLU A N 2
ATOM 9112 C CA . GLU A 1 193 ? -2.234 -9.250 -23.294 1.00 325.89 193 GLU A CA 2
ATOM 9113 C C . GLU A 1 193 ? -1.223 -10.132 -22.620 1.00 325.89 193 GLU A C 2
ATOM 9114 O O . GLU A 1 193 ? -0.648 -9.773 -21.594 1.00 325.89 193 GLU A O 2
ATOM 9126 N N . LYS A 1 194 ? -0.933 -11.292 -23.227 1.00 250.21 194 LYS A N 2
ATOM 9127 C CA . LYS A 1 194 ? -0.162 -12.338 -22.615 1.00 250.21 194 LYS A CA 2
ATOM 9128 C C . LYS A 1 194 ? 1.173 -11.843 -22.158 1.00 250.21 194 LYS A C 2
ATOM 9129 O O . LYS A 1 194 ? 1.607 -12.151 -21.047 1.00 250.21 194 LYS A O 2
ATOM 9148 N N . VAL A 1 195 ? 1.862 -11.065 -23.004 1.00 142.46 195 VAL A N 2
ATOM 9149 C CA . VAL A 1 195 ? 3.186 -10.634 -22.665 1.00 142.46 195 VAL A CA 2
ATOM 9150 C C . VAL A 1 195 ? 3.152 -9.745 -21.467 1.00 142.46 195 VAL A C 2
ATOM 9151 O O . VAL A 1 195 ? 3.948 -9.883 -20.538 1.00 142.46 195 VAL A O 2
ATOM 9164 N N . TYR A 1 196 ? 2.179 -8.827 -21.454 1.00 247.69 196 TYR A N 2
ATOM 9165 C CA . TYR A 1 196 ? 2.066 -7.797 -20.469 1.00 247.69 196 TYR A CA 2
ATOM 9166 C C . TYR A 1 196 ? 1.893 -8.435 -19.118 1.00 247.69 196 TYR A C 2
ATOM 9167 O O . TYR A 1 196 ? 2.496 -7.995 -18.140 1.00 247.69 196 TYR A O 2
ATOM 9185 N N . HIS A 1 197 ? 1.074 -9.501 -19.045 1.00 199.61 197 HIS A N 2
ATOM 9186 C CA . HIS A 1 197 ? 0.701 -10.187 -17.834 1.00 199.61 197 HIS A CA 2
ATOM 9187 C C . HIS A 1 197 ? 1.867 -10.766 -17.107 1.00 199.61 197 HIS A C 2
ATOM 9188 O O . HIS A 1 197 ? 2.026 -10.565 -15.902 1.00 199.61 197 HIS A O 2
ATOM 9203 N N . ILE A 1 198 ? 2.704 -11.533 -17.813 1.00 106.73 198 ILE A N 2
ATOM 9204 C CA . ILE A 1 198 ? 3.813 -12.149 -17.154 1.00 106.73 198 ILE A CA 2
ATOM 9205 C C . ILE A 1 198 ? 4.726 -11.065 -16.691 1.00 106.73 198 ILE A C 2
ATOM 9206 O O . ILE A 1 198 ? 5.182 -11.066 -15.549 1.00 106.73 198 ILE A O 2
ATOM 9222 N N . CYS A 1 199 ? 4.968 -10.084 -17.579 1.00 115.01 199 CYS A N 2
ATOM 9223 C CA . CYS A 1 199 ? 5.919 -9.039 -17.342 1.00 115.01 199 CYS A CA 2
ATOM 9224 C C . CYS A 1 199 ? 5.556 -8.281 -16.116 1.00 115.01 199 CYS A C 2
ATOM 9225 O O . CYS A 1 199 ? 6.387 -8.049 -15.240 1.00 115.01 199 CYS A O 2
ATOM 9232 N N . VAL A 1 200 ? 4.285 -7.883 -16.017 1.00 129.42 200 VAL A N 2
ATOM 9233 C CA . VAL A 1 200 ? 3.895 -7.049 -14.928 1.00 129.42 200 VAL A CA 2
ATOM 9234 C C . VAL A 1 200 ? 4.021 -7.752 -13.616 1.00 129.42 200 VAL A C 2
ATOM 9235 O O . VAL A 1 200 ? 4.625 -7.221 -12.687 1.00 129.42 200 VAL A O 2
ATOM 9248 N N . THR A 1 201 ? 3.489 -8.980 -13.494 1.00 172.48 201 THR A N 2
ATOM 9249 C CA . THR A 1 201 ? 3.472 -9.586 -12.194 1.00 172.48 201 THR A CA 2
ATOM 9250 C C . THR A 1 201 ? 4.858 -9.767 -11.702 1.00 172.48 201 THR A C 2
ATOM 9251 O O . THR A 1 201 ? 5.199 -9.297 -10.618 1.00 172.48 201 THR A O 2
ATOM 9262 N N . VAL A 1 202 ? 5.699 -10.421 -12.521 1.00 55.86 202 VAL A N 2
ATOM 9263 C CA . VAL A 1 202 ? 7.022 -10.747 -12.093 1.00 55.86 202 VAL A CA 2
ATOM 9264 C C . VAL A 1 202 ? 7.821 -9.512 -11.837 1.00 55.86 202 VAL A C 2
ATOM 9265 O O . VAL A 1 202 ? 8.360 -9.335 -10.748 1.00 55.86 202 VAL A O 2
ATOM 9278 N N . LEU A 1 203 ? 7.902 -8.608 -12.829 1.00 184.68 203 LEU A N 2
ATOM 9279 C CA . LEU A 1 203 ? 8.751 -7.469 -12.648 1.00 184.68 203 LEU A CA 2
ATOM 9280 C C . LEU A 1 203 ? 8.253 -6.584 -11.551 1.00 184.68 203 LEU A C 2
ATOM 9281 O O . LEU A 1 203 ? 9.019 -6.217 -10.661 1.00 184.68 203 LEU A O 2
ATOM 9297 N N . ILE A 1 204 ? 6.965 -6.189 -11.586 1.00 291.81 204 ILE A N 2
ATOM 9298 C CA . ILE A 1 204 ? 6.554 -5.248 -10.585 1.00 291.81 204 ILE A CA 2
ATOM 9299 C C . ILE A 1 204 ? 6.337 -5.837 -9.218 1.00 291.81 204 ILE A C 2
ATOM 9300 O O . ILE A 1 204 ? 6.815 -5.276 -8.240 1.00 291.81 204 ILE A O 2
ATOM 9316 N N . TYR A 1 205 ? 5.527 -6.909 -9.084 1.00 130.66 205 TYR A N 2
ATOM 9317 C CA . TYR A 1 205 ? 5.267 -7.489 -7.791 1.00 130.66 205 TYR A CA 2
ATOM 9318 C C . TYR A 1 205 ? 6.326 -8.441 -7.291 1.00 130.66 205 TYR A C 2
ATOM 9319 O O . TYR A 1 205 ? 6.882 -8.252 -6.212 1.00 130.66 205 TYR A O 2
ATOM 9337 N N . PHE A 1 206 ? 6.656 -9.480 -8.091 1.00 80.16 206 PHE A N 2
ATOM 9338 C CA . PHE A 1 206 ? 7.505 -10.554 -7.631 1.00 80.16 206 PHE A CA 2
ATOM 9339 C C . PHE A 1 206 ? 8.919 -10.152 -7.353 1.00 80.16 206 PHE A C 2
ATOM 9340 O O . PHE A 1 206 ? 9.456 -10.482 -6.297 1.00 80.16 206 PHE A O 2
ATOM 9357 N N . LEU A 1 207 ? 9.567 -9.431 -8.284 1.00 136.02 207 LEU A N 2
ATOM 9358 C CA . LEU A 1 207 ? 10.958 -9.124 -8.112 1.00 136.02 207 LEU A CA 2
ATOM 9359 C C . LEU A 1 207 ? 11.134 -8.264 -6.899 1.00 136.02 207 LEU A C 2
ATOM 9360 O O . LEU A 1 207 ? 12.018 -8.526 -6.085 1.00 136.02 207 LEU A O 2
ATOM 9376 N N . PRO A 1 208 ? 10.326 -7.258 -6.724 1.00 92.17 208 PRO A N 2
ATOM 9377 C CA . PRO A 1 208 ? 10.489 -6.410 -5.581 1.00 92.17 208 PRO A CA 2
ATOM 9378 C C . PRO A 1 208 ? 10.231 -7.166 -4.326 1.00 92.17 208 PRO A C 2
ATOM 9379 O O . PRO A 1 208 ? 10.751 -6.783 -3.282 1.00 92.17 208 PRO A O 2
ATOM 9390 N N . LEU A 1 209 ? 9.403 -8.219 -4.394 1.00 135.60 209 LEU A N 2
ATOM 9391 C CA . LEU A 1 209 ? 9.113 -8.968 -3.216 1.00 135.60 209 LEU A CA 2
ATOM 9392 C C . LEU A 1 209 ? 10.363 -9.703 -2.831 1.00 135.60 209 LEU A C 2
ATOM 9393 O O . LEU A 1 209 ? 10.717 -9.774 -1.656 1.00 135.60 209 LEU A O 2
ATOM 9409 N N . LEU A 1 210 ? 11.075 -10.261 -3.830 1.00 52.10 210 LEU A N 2
ATOM 9410 C CA . LEU A 1 210 ? 12.247 -11.044 -3.571 1.00 52.10 210 LEU A CA 2
ATOM 9411 C C . LEU A 1 210 ? 13.300 -10.180 -2.950 1.00 52.10 210 LEU A C 2
ATOM 9412 O O . LEU A 1 210 ? 13.929 -10.566 -1.966 1.00 52.10 210 LEU A O 2
ATOM 9428 N N . VAL A 1 211 ? 13.504 -8.968 -3.498 1.00 95.89 211 VAL A N 2
ATOM 9429 C CA . VAL A 1 211 ? 14.544 -8.111 -3.006 1.00 95.89 211 VAL A CA 2
ATOM 9430 C C . VAL A 1 211 ? 14.271 -7.783 -1.576 1.00 95.89 211 VAL A C 2
ATOM 9431 O O . VAL A 1 211 ? 15.174 -7.833 -0.741 1.00 95.89 211 VAL A O 2
ATOM 9444 N N . 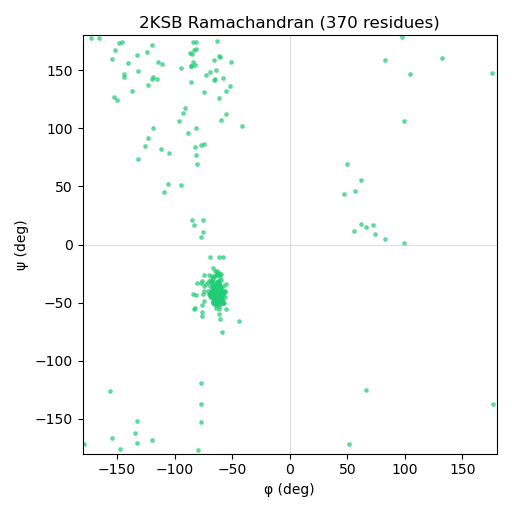ILE A 1 212 ? 13.005 -7.470 -1.246 1.00 43.41 212 ILE A N 2
ATOM 9445 C CA . ILE A 1 212 ? 12.666 -7.106 0.095 1.00 43.41 212 ILE A CA 2
ATOM 9446 C C . ILE A 1 212 ? 12.992 -8.280 0.952 1.00 43.41 212 ILE A C 2
ATOM 9447 O O . ILE A 1 212 ? 13.545 -8.131 2.040 1.00 43.41 212 ILE A O 2
ATOM 9463 N N . GLY A 1 213 ? 12.654 -9.488 0.472 1.00 27.69 213 GLY A N 2
ATOM 9464 C CA . GLY A 1 213 ? 12.916 -10.670 1.236 1.00 27.69 213 GLY A CA 2
ATOM 9465 C C . GLY A 1 213 ? 14.395 -10.828 1.415 1.00 27.69 213 GLY A C 2
ATOM 9466 O O . GLY A 1 213 ? 14.856 -11.185 2.497 1.00 27.69 213 GLY A O 2
ATOM 9470 N N . TYR A 1 214 ? 15.179 -10.582 0.347 1.00 54.41 214 TYR A N 2
ATOM 9471 C CA . TYR A 1 214 ? 16.604 -10.755 0.415 1.00 54.41 214 TYR A CA 2
ATOM 9472 C C . TYR A 1 214 ? 17.206 -9.769 1.366 1.00 54.41 214 TYR A C 2
ATOM 9473 O O . TYR A 1 214 ? 17.992 -10.131 2.237 1.00 54.41 214 TYR A O 2
ATOM 9491 N N . ALA A 1 215 ? 16.824 -8.490 1.253 1.00 53.88 215 ALA A N 2
ATOM 9492 C CA . ALA A 1 215 ? 17.387 -7.472 2.091 1.00 53.88 215 ALA A CA 2
ATOM 9493 C C . ALA A 1 215 ? 17.043 -7.826 3.494 1.00 53.88 215 ALA A C 2
ATOM 9494 O O . ALA A 1 215 ? 17.800 -7.569 4.427 1.00 53.88 215 ALA A O 2
ATOM 9501 N N . TYR A 1 216 ? 15.861 -8.421 3.683 1.00 68.29 216 TYR A N 2
ATOM 9502 C CA . TYR A 1 216 ? 15.461 -8.805 4.998 1.00 68.29 216 TYR A CA 2
ATOM 9503 C C . TYR A 1 216 ? 16.455 -9.792 5.528 1.00 68.29 216 TYR A C 2
ATOM 9504 O O . TYR A 1 216 ? 16.828 -9.724 6.697 1.00 68.29 216 TYR A O 2
ATOM 9522 N N . THR A 1 217 ? 16.924 -10.738 4.686 1.00 107.59 217 THR A N 2
ATOM 9523 C CA . THR A 1 217 ? 17.801 -11.764 5.184 1.00 107.59 217 THR A CA 2
ATOM 9524 C C . THR A 1 217 ? 19.094 -11.171 5.650 1.00 107.59 217 THR A C 2
ATOM 9525 O O . THR A 1 217 ? 19.642 -11.601 6.663 1.00 107.59 217 THR A O 2
ATOM 9536 N N . VAL A 1 218 ? 19.628 -10.166 4.928 1.00 111.61 218 VAL A N 2
ATOM 9537 C CA . VAL A 1 218 ? 20.898 -9.615 5.309 1.00 111.61 218 VAL A CA 2
ATOM 9538 C C . VAL A 1 218 ? 20.786 -8.995 6.669 1.00 111.61 218 VAL A C 2
ATOM 9539 O O . VAL A 1 218 ? 21.697 -9.109 7.487 1.00 111.61 218 VAL A O 2
ATOM 9552 N N . VAL A 1 219 ? 19.646 -8.339 6.948 1.00 85.26 219 VAL A N 2
ATOM 9553 C CA . VAL A 1 219 ? 19.388 -7.671 8.192 1.00 85.26 219 VAL A CA 2
ATOM 9554 C C . VAL A 1 219 ? 19.378 -8.694 9.284 1.00 85.26 219 VAL A C 2
ATOM 9555 O O . VAL A 1 219 ? 19.549 -8.353 10.451 1.00 85.26 219 VAL A O 2
ATOM 9568 N N . GLY A 1 220 ? 19.131 -9.972 8.928 1.00 40.71 220 GLY A N 2
ATOM 9569 C CA . GLY A 1 220 ? 19.030 -11.044 9.881 1.00 40.71 220 GLY A CA 2
ATOM 9570 C C . GLY A 1 220 ? 20.309 -11.210 10.642 1.00 40.71 220 GLY A C 2
ATOM 9571 O O . GLY A 1 220 ? 20.284 -11.446 11.849 1.00 40.71 220 GLY A O 2
ATOM 9575 N N . ILE A 1 221 ? 21.464 -11.123 9.962 1.00 95.86 221 ILE A N 2
ATOM 9576 C CA . ILE A 1 221 ? 22.711 -11.294 10.652 1.00 95.86 221 ILE A CA 2
ATOM 9577 C C . ILE A 1 221 ? 22.866 -10.176 11.633 1.00 95.86 221 ILE A C 2
ATOM 9578 O O . ILE A 1 221 ? 23.231 -10.387 12.788 1.00 95.86 221 ILE A O 2
ATOM 9594 N N . THR A 1 222 ? 22.551 -8.947 11.190 1.00 144.37 222 THR A N 2
ATOM 9595 C CA . THR A 1 222 ? 22.720 -7.776 11.995 1.00 144.37 222 THR A CA 2
ATOM 9596 C C . THR A 1 222 ? 21.607 -7.723 12.990 1.00 144.37 222 THR A C 2
ATOM 9597 O O . THR A 1 222 ? 21.267 -8.738 13.593 1.00 144.37 222 THR A O 2
ATOM 9608 N N . LEU A 1 223 ? 21.028 -6.523 13.207 1.00 326.72 223 LEU A N 2
ATOM 9609 C CA . LEU A 1 223 ? 19.994 -6.376 14.189 1.00 326.72 223 LEU A CA 2
ATOM 9610 C C . LEU A 1 223 ? 18.922 -7.355 13.864 1.00 326.72 223 LEU A C 2
ATOM 9611 O O . LEU A 1 223 ? 18.486 -7.476 12.719 1.00 326.72 223 LEU A O 2
ATOM 9627 N N . TRP A 1 224 ? 18.484 -8.090 14.901 1.00 158.38 224 TRP A N 2
ATOM 9628 C CA . TRP A 1 224 ? 17.516 -9.130 14.739 1.00 158.38 224 TRP A CA 2
ATOM 9629 C C . TRP A 1 224 ? 16.345 -8.737 15.578 1.00 158.38 224 TRP A C 2
ATOM 9630 O O . TRP A 1 224 ? 16.235 -7.592 16.014 1.00 158.38 224 TRP A O 2
ATOM 9651 N N . ALA A 1 225 ? 15.407 -9.677 15.783 1.00 36.78 225 ALA A N 2
ATOM 9652 C CA . ALA A 1 225 ? 14.227 -9.408 16.545 1.00 36.78 225 ALA A CA 2
ATOM 9653 C C . ALA A 1 225 ? 14.603 -9.084 17.957 1.00 36.78 225 ALA A C 2
ATOM 9654 O O . ALA A 1 225 ? 14.061 -8.150 18.546 1.00 36.78 225 ALA A O 2
ATOM 9661 N N . SER A 1 226 ? 15.564 -9.829 18.535 1.00 85.46 226 SER A N 2
ATOM 9662 C CA . SER A 1 226 ? 15.872 -9.619 19.919 1.00 85.46 226 SER A CA 2
ATOM 9663 C C . SER A 1 226 ? 16.349 -8.219 20.125 1.00 85.46 226 SER A C 2
ATOM 9664 O O . SER A 1 226 ? 17.278 -7.757 19.465 1.00 85.46 226 SER A O 2
ATOM 9672 N N . GLU A 1 227 ? 15.689 -7.508 21.062 1.00 127.78 227 GLU A N 2
ATOM 9673 C CA . GLU A 1 227 ? 16.063 -6.174 21.431 1.00 127.78 227 GLU A CA 2
ATOM 9674 C C . GLU A 1 227 ? 15.605 -6.006 22.846 1.00 127.78 227 GLU A C 2
ATOM 9675 O O . GLU A 1 227 ? 14.437 -6.233 23.152 1.00 127.78 227 GLU A O 2
ATOM 9687 N N . ILE A 1 228 ? 16.513 -5.595 23.753 1.00 164.84 228 ILE A N 2
ATOM 9688 C CA . ILE A 1 228 ? 16.151 -5.419 25.131 1.00 164.84 228 ILE A CA 2
ATOM 9689 C C . ILE A 1 228 ? 15.604 -4.034 25.239 1.00 164.84 228 ILE A C 2
ATOM 9690 O O . ILE A 1 228 ? 16.114 -3.114 24.604 1.00 164.84 228 ILE A O 2
ATOM 9706 N N . PRO A 1 229 ? 14.563 -3.852 25.999 1.00 222.35 229 PRO A N 2
ATOM 9707 C CA . PRO A 1 229 ? 13.941 -2.565 26.075 1.00 222.35 229 PRO A CA 2
ATOM 9708 C C . PRO A 1 229 ? 14.862 -1.472 26.494 1.00 222.35 229 PRO A C 2
ATOM 9709 O O . PRO A 1 229 ? 14.772 -0.379 25.937 1.00 222.35 229 PRO A O 2
ATOM 9720 N N . GLY A 1 230 ? 15.761 -1.717 27.457 1.00 45.22 230 GLY A N 2
ATOM 9721 C CA . GLY A 1 230 ? 16.640 -0.647 27.806 1.00 45.22 230 GLY A CA 2
ATOM 9722 C C . GLY A 1 230 ? 17.749 -0.675 26.816 1.00 45.22 230 GLY A C 2
ATOM 9723 O O . GLY A 1 230 ? 17.912 -1.641 26.075 1.00 45.22 230 GLY A O 2
ATOM 9727 N N . ASP A 1 231 ? 18.551 0.397 26.780 1.00 107.57 231 ASP A N 2
ATOM 9728 C CA . ASP A 1 231 ? 19.668 0.417 25.892 1.00 107.57 231 ASP A CA 2
ATOM 9729 C C . ASP A 1 231 ? 20.540 -0.721 26.302 1.00 107.57 231 ASP A C 2
ATOM 9730 O O . ASP A 1 231 ? 20.984 -1.507 25.468 1.00 107.57 231 ASP A O 2
ATOM 9739 N N . SER A 1 232 ? 20.777 -0.864 27.617 1.00 167.96 232 SER A N 2
ATOM 9740 C CA . SER A 1 232 ? 21.685 -1.879 28.048 1.00 167.96 232 SER A CA 2
ATOM 9741 C C . SER A 1 232 ? 21.109 -3.217 27.731 1.00 167.96 232 SER A C 2
ATOM 9742 O O . SER A 1 232 ? 19.901 -3.430 27.824 1.00 167.96 232 SER A O 2
ATOM 9750 N N . SER A 1 233 ? 22.006 -4.134 27.313 1.00 280.68 233 SER A N 2
ATOM 9751 C CA . SER A 1 233 ? 21.748 -5.513 27.016 1.00 280.68 233 SER A CA 2
ATOM 9752 C C . SER A 1 233 ? 21.608 -5.694 25.540 1.00 280.68 233 SER A C 2
ATOM 9753 O O . SER A 1 233 ? 20.625 -5.287 24.927 1.00 280.68 233 SER A O 2
ATOM 9761 N N . ASP A 1 234 ? 22.641 -6.301 24.929 1.00 218.25 234 ASP A N 2
ATOM 9762 C CA . ASP A 1 234 ? 22.657 -6.679 23.546 1.00 218.25 234 ASP A CA 2
ATOM 9763 C C . ASP A 1 234 ? 22.384 -5.495 22.671 1.00 218.25 234 ASP A C 2
ATOM 9764 O O . ASP A 1 234 ? 22.195 -5.651 21.465 1.00 218.25 234 ASP A O 2
ATOM 9773 N N . ARG A 1 235 ? 22.402 -4.273 23.234 1.00 343.57 235 ARG A N 2
ATOM 9774 C CA . ARG A 1 235 ? 22.203 -3.107 22.430 1.00 343.57 235 ARG A CA 2
ATOM 9775 C C . ARG A 1 235 ? 23.407 -2.263 22.661 1.00 343.57 235 ARG A C 2
ATOM 9776 O O . ARG A 1 235 ? 23.884 -2.157 23.789 1.00 343.57 235 ARG A O 2
ATOM 9797 N N . TYR A 1 236 ? 23.957 -1.665 21.591 1.00 263.29 236 TYR A N 2
ATOM 9798 C CA . TYR A 1 236 ? 25.104 -0.833 21.797 1.00 263.29 236 TYR A CA 2
ATOM 9799 C C . TYR A 1 236 ? 24.679 0.568 21.514 1.00 263.29 236 TYR A C 2
ATOM 9800 O O . TYR A 1 236 ? 24.927 1.084 20.427 1.00 263.29 236 TYR A O 2
ATOM 9818 N N . HIS A 1 237 ? 24.045 1.204 22.524 1.00 261.92 237 HIS A N 2
ATOM 9819 C CA . HIS A 1 237 ? 23.537 2.548 22.504 1.00 261.92 237 HIS A CA 2
ATOM 9820 C C . HIS A 1 237 ? 22.053 2.491 22.361 1.00 261.92 237 HIS A C 2
ATOM 9821 O O . HIS A 1 237 ? 21.500 1.590 21.733 1.00 261.92 237 HIS A O 2
ATOM 9836 N N . GLU A 1 238 ? 21.377 3.474 22.982 1.00 106.81 238 GLU A N 2
ATOM 9837 C CA . GLU A 1 238 ? 19.949 3.564 23.004 1.00 106.81 238 GLU A CA 2
ATOM 9838 C C . GLU A 1 238 ? 19.480 3.746 21.605 1.00 106.81 238 GLU A C 2
ATOM 9839 O O . GLU A 1 238 ? 18.457 3.193 21.209 1.00 106.81 238 GLU A O 2
ATOM 9851 N N . GLN A 1 239 ? 20.224 4.528 20.806 1.00 112.20 239 GLN A N 2
ATOM 9852 C CA . GLN A 1 239 ? 19.783 4.741 19.462 1.00 112.20 239 GLN A CA 2
ATOM 9853 C C . GLN A 1 239 ? 19.777 3.416 18.775 1.00 112.20 239 GLN A C 2
ATOM 9854 O O . GLN A 1 239 ? 18.868 3.111 18.007 1.00 112.20 239 GLN A O 2
ATOM 9868 N N . VAL A 1 240 ? 20.799 2.584 19.044 1.00 45.41 240 VAL A N 2
ATOM 9869 C CA . VAL A 1 240 ? 20.886 1.294 18.424 1.00 45.41 240 VAL A CA 2
ATOM 9870 C C . VAL A 1 240 ? 19.730 0.455 18.867 1.00 45.41 240 VAL A C 2
ATOM 9871 O O . VAL A 1 240 ? 19.172 -0.305 18.078 1.00 45.41 240 VAL A O 2
ATOM 9884 N N . SER A 1 241 ? 19.362 0.550 20.156 1.00 97.62 241 SER A N 2
ATOM 9885 C CA . SER A 1 241 ? 18.285 -0.226 20.699 1.00 97.62 241 SER A CA 2
ATOM 9886 C C . SER A 1 241 ? 16.975 0.264 20.170 1.00 97.62 241 SER A C 2
ATOM 9887 O O . SER A 1 241 ? 16.030 -0.512 20.058 1.00 97.62 241 SER A O 2
ATOM 9895 N N . ALA A 1 242 ? 16.867 1.578 19.897 1.00 59.29 242 ALA A N 2
ATOM 9896 C CA . ALA A 1 242 ? 15.667 2.194 19.401 1.00 59.29 242 ALA A CA 2
ATOM 9897 C C . ALA A 1 242 ? 15.372 1.744 18.003 1.00 59.29 242 ALA A C 2
ATOM 9898 O O . ALA A 1 242 ? 14.216 1.518 17.652 1.00 59.29 242 ALA A O 2
ATOM 9905 N N . LYS A 1 243 ? 16.426 1.616 17.175 1.00 106.49 243 LYS A N 2
ATOM 9906 C CA . LYS A 1 243 ? 16.332 1.315 15.773 1.00 106.49 243 LYS A CA 2
ATOM 9907 C C . LYS A 1 243 ? 15.726 -0.031 15.563 1.00 106.49 243 LYS A C 2
ATOM 9908 O O . LYS A 1 243 ? 14.952 -0.236 14.628 1.00 106.49 243 LYS A O 2
ATOM 9927 N N . ARG A 1 244 ? 16.047 -0.983 16.448 1.00 106.62 244 ARG A N 2
ATOM 9928 C CA . ARG A 1 244 ? 15.580 -2.326 16.313 1.00 106.62 244 ARG A CA 2
ATOM 9929 C C . ARG A 1 244 ? 14.085 -2.308 16.337 1.00 106.62 244 ARG A C 2
ATOM 9930 O O . ARG A 1 244 ? 13.445 -3.183 15.760 1.00 106.62 244 ARG A O 2
ATOM 9951 N N . LYS A 1 245 ? 13.482 -1.346 17.057 1.00 75.97 245 LYS A N 2
ATOM 9952 C CA . LYS A 1 245 ? 12.052 -1.236 17.123 1.00 75.97 245 LYS A CA 2
ATOM 9953 C C . LYS A 1 245 ? 11.501 -0.873 15.773 1.00 75.97 245 LYS A C 2
ATOM 9954 O O . LYS A 1 245 ? 10.460 -1.382 15.360 1.00 75.97 245 LYS A O 2
ATOM 9973 N N . VAL A 1 246 ? 12.180 0.044 15.058 1.00 65.27 246 VAL A N 2
ATOM 9974 C CA . VAL A 1 246 ? 11.749 0.505 13.771 1.00 65.27 246 VAL A CA 2
ATOM 9975 C C . VAL A 1 246 ? 11.806 -0.618 12.787 1.00 65.27 246 VAL A C 2
ATOM 9976 O O . VAL A 1 246 ? 10.912 -0.762 11.953 1.00 65.27 246 VAL A O 2
ATOM 9989 N N . VAL A 1 247 ? 12.867 -1.444 12.850 1.00 107.94 247 VAL A N 2
ATOM 9990 C CA . VAL A 1 247 ? 13.015 -2.509 11.903 1.00 107.94 247 VAL A CA 2
ATOM 9991 C C . VAL A 1 247 ? 11.896 -3.495 12.056 1.00 107.94 247 VAL A C 2
ATOM 9992 O O . VAL A 1 247 ? 11.349 -3.974 11.065 1.00 107.94 247 VAL A O 2
ATOM 10005 N N . LYS A 1 248 ? 11.514 -3.825 13.304 1.00 87.98 248 LYS A N 2
ATOM 10006 C CA . LYS A 1 248 ? 10.495 -4.812 13.516 1.00 87.98 248 LYS A CA 2
ATOM 10007 C C . LYS A 1 248 ? 9.193 -4.346 12.943 1.00 87.98 248 LYS A C 2
ATOM 10008 O O . LYS A 1 248 ? 8.466 -5.128 12.332 1.00 87.98 248 LYS A O 2
ATOM 10027 N N . MET A 1 249 ? 8.856 -3.055 13.111 1.00 65.50 249 MET A N 2
ATOM 10028 C CA . MET A 1 249 ? 7.617 -2.587 12.562 1.00 65.50 249 MET A CA 2
ATOM 10029 C C . MET A 1 249 ? 7.683 -2.714 11.076 1.00 65.50 249 MET A C 2
ATOM 10030 O O . MET A 1 249 ? 6.725 -3.122 10.424 1.00 65.50 249 MET A O 2
ATOM 10044 N N . MET A 1 250 ? 8.841 -2.390 10.490 1.00 85.05 250 MET A N 2
ATOM 10045 C CA . MET A 1 250 ? 8.938 -2.434 9.065 1.00 85.05 250 MET A CA 2
ATOM 10046 C C . MET A 1 250 ? 8.694 -3.839 8.626 1.00 85.05 250 MET A C 2
ATOM 10047 O O . MET A 1 250 ? 8.089 -4.072 7.581 1.00 85.05 250 MET A O 2
ATOM 10061 N N . ILE A 1 251 ? 9.168 -4.818 9.415 1.00 42.25 251 ILE A N 2
ATOM 10062 C CA . ILE A 1 251 ? 8.969 -6.191 9.061 1.00 42.25 251 ILE A CA 2
ATOM 10063 C C . ILE A 1 251 ? 7.499 -6.490 9.063 1.00 42.25 251 ILE A C 2
ATOM 10064 O O . ILE A 1 251 ? 6.985 -7.104 8.129 1.00 42.25 251 ILE A O 2
ATOM 10080 N N . VAL A 1 252 ? 6.771 -6.047 10.108 1.00 91.01 252 VAL A N 2
ATOM 10081 C CA . VAL A 1 252 ? 5.376 -6.377 10.189 1.00 91.01 252 VAL A CA 2
ATOM 10082 C C . VAL A 1 252 ? 4.648 -5.747 9.044 1.00 91.01 252 VAL A C 2
ATOM 10083 O O . VAL A 1 252 ? 3.747 -6.353 8.467 1.00 91.01 252 VAL A O 2
ATOM 10096 N N . VAL A 1 253 ? 5.036 -4.514 8.672 1.00 66.09 253 VAL A N 2
ATOM 10097 C CA . VAL A 1 253 ? 4.376 -3.807 7.611 1.00 66.09 253 VAL A CA 2
ATOM 10098 C C . VAL A 1 253 ? 4.481 -4.635 6.368 1.00 66.09 253 VAL A C 2
ATOM 10099 O O . VAL A 1 253 ? 3.533 -4.734 5.590 1.00 66.09 253 VAL A O 2
ATOM 10112 N N . VAL A 1 254 ? 5.660 -5.234 6.137 1.00 52.39 254 VAL A N 2
ATOM 10113 C CA . VAL A 1 254 ? 5.857 -6.036 4.967 1.00 52.39 254 VAL A CA 2
ATOM 10114 C C . VAL A 1 254 ? 4.991 -7.263 5.024 1.00 52.39 254 VAL A C 2
ATOM 10115 O O . VAL A 1 254 ? 4.368 -7.636 4.031 1.00 52.39 254 VAL A O 2
ATOM 10128 N N . CYS A 1 255 ? 4.918 -7.920 6.198 1.00 46.42 255 CYS A N 2
ATOM 10129 C CA . CYS A 1 255 ? 4.212 -9.168 6.325 1.00 46.42 255 CYS A CA 2
ATOM 10130 C C . CYS A 1 255 ? 2.772 -8.969 6.005 1.00 46.42 255 CYS A C 2
ATOM 10131 O O . CYS A 1 255 ? 2.184 -9.727 5.233 1.00 46.42 255 CYS A O 2
ATOM 10138 N N . THR A 1 256 ? 2.170 -7.915 6.576 1.00 116.51 256 THR A N 2
ATOM 10139 C CA . THR A 1 256 ? 0.778 -7.675 6.370 1.00 116.51 256 THR A CA 2
ATOM 10140 C C . THR A 1 256 ? 0.554 -7.431 4.912 1.00 116.51 256 THR A C 2
ATOM 10141 O O . THR A 1 256 ? -0.437 -7.881 4.340 1.00 116.51 256 THR A O 2
ATOM 10152 N N . PHE A 1 257 ? 1.494 -6.725 4.265 1.00 65.18 257 PHE A N 2
ATOM 10153 C CA . PHE A 1 257 ? 1.384 -6.387 2.876 1.00 65.18 257 PHE A CA 2
ATOM 10154 C C . PHE A 1 257 ? 1.305 -7.643 2.062 1.00 65.18 257 PHE A C 2
ATOM 10155 O O . PHE A 1 257 ? 0.433 -7.785 1.206 1.00 65.18 257 PHE A O 2
ATOM 10172 N N . ALA A 1 258 ? 2.214 -8.600 2.324 1.00 51.33 258 ALA A N 2
ATOM 10173 C CA . ALA A 1 258 ? 2.285 -9.802 1.543 1.00 51.33 258 ALA A CA 2
ATOM 10174 C C . ALA A 1 258 ? 1.035 -10.597 1.696 1.00 51.33 258 ALA A C 2
ATOM 10175 O O . ALA A 1 258 ? 0.498 -11.120 0.720 1.00 51.33 258 ALA A O 2
ATOM 10182 N N . ILE A 1 259 ? 0.527 -10.701 2.932 1.00 126.30 259 ILE A N 2
ATOM 10183 C CA . ILE A 1 259 ? -0.624 -11.520 3.138 1.00 126.30 259 ILE A CA 2
ATOM 10184 C C . ILE A 1 259 ? -1.774 -10.946 2.374 1.00 126.30 259 ILE A C 2
ATOM 10185 O O . ILE A 1 259 ? -2.523 -11.673 1.725 1.00 126.30 259 ILE A O 2
ATOM 10201 N N . CYS A 1 260 ? -1.944 -9.614 2.423 1.00 133.94 260 CYS A N 2
ATOM 10202 C CA . CYS A 1 260 ? -3.074 -9.023 1.772 1.00 133.94 260 CYS A CA 2
ATOM 10203 C C . CYS A 1 260 ? -3.024 -9.179 0.278 1.00 133.94 260 CYS A C 2
ATOM 10204 O O . CYS A 1 260 ? -4.023 -9.536 -0.340 1.00 133.94 260 CYS A O 2
ATOM 10211 N N . TRP A 1 261 ? -1.881 -8.842 -0.346 1.00 134.84 261 TRP A N 2
ATOM 10212 C CA . TRP A 1 261 ? -1.708 -8.863 -1.775 1.00 134.84 261 TRP A CA 2
ATOM 10213 C C . TRP A 1 261 ? -1.426 -10.192 -2.403 1.00 134.84 261 TRP A C 2
ATOM 10214 O O . TRP A 1 261 ? -1.843 -10.434 -3.534 1.00 134.84 261 TRP A O 2
ATOM 10235 N N . LEU A 1 262 ? -0.707 -11.089 -1.711 1.00 72.23 262 LEU A N 2
ATOM 10236 C CA . LEU A 1 262 ? -0.186 -12.261 -2.360 1.00 72.23 262 LEU A CA 2
ATOM 10237 C C . LEU A 1 262 ? -1.274 -13.083 -2.968 1.00 72.23 262 LEU A C 2
ATOM 10238 O O . LEU A 1 262 ? -1.109 -13.572 -4.085 1.00 72.23 262 LEU A O 2
ATOM 10254 N N . PRO A 1 263 ? -2.381 -13.266 -2.322 1.00 106.13 263 PRO A N 2
ATOM 10255 C CA . PRO A 1 263 ? -3.392 -14.081 -2.920 1.00 106.13 263 PRO A CA 2
ATOM 10256 C C . PRO A 1 263 ? -3.850 -13.511 -4.224 1.00 106.13 263 PRO A C 2
ATOM 10257 O O . PRO A 1 263 ? -4.129 -14.278 -5.142 1.00 106.13 263 PRO A O 2
ATOM 10268 N N . PHE A 1 264 ? -3.923 -12.175 -4.345 1.00 128.35 264 PHE A N 2
ATOM 10269 C CA . PHE A 1 264 ? -4.390 -11.596 -5.570 1.00 128.35 264 PHE A CA 2
ATOM 10270 C C . PHE A 1 264 ? -3.420 -11.879 -6.672 1.00 128.35 264 PHE A C 2
ATOM 10271 O O . PHE A 1 264 ? -3.818 -12.258 -7.772 1.00 128.35 264 PHE A O 2
ATOM 10288 N N . HIS A 1 265 ? -2.114 -11.707 -6.401 1.00 100.73 265 HIS A N 2
ATOM 10289 C CA . HIS A 1 265 ? -1.100 -11.892 -7.400 1.00 100.73 265 HIS A CA 2
ATOM 10290 C C . HIS A 1 265 ? -1.068 -13.320 -7.845 1.00 100.73 265 HIS A C 2
ATOM 10291 O O . HIS A 1 265 ? -0.829 -13.589 -9.022 1.00 100.73 265 HIS A O 2
ATOM 10306 N N . ILE A 1 266 ? -1.267 -14.278 -6.917 1.00 172.72 266 ILE A N 2
ATOM 10307 C CA . ILE A 1 266 ? -1.223 -15.658 -7.311 1.00 172.72 266 ILE A CA 2
ATOM 10308 C C . ILE A 1 266 ? -2.360 -15.939 -8.246 1.00 172.72 266 ILE A C 2
ATOM 10309 O O . ILE A 1 266 ? -2.177 -16.571 -9.285 1.00 172.72 266 ILE A O 2
ATOM 10325 N N . PHE A 1 267 ? -3.568 -15.443 -7.913 1.00 249.23 267 PHE A N 2
ATOM 10326 C CA . PHE A 1 267 ? -4.728 -15.641 -8.734 1.00 249.23 267 PHE A CA 2
ATOM 10327 C C . PHE A 1 267 ? -4.523 -14.902 -10.016 1.00 249.23 267 PHE A C 2
ATOM 10328 O O . PHE A 1 267 ? -5.074 -15.246 -11.053 1.00 249.23 267 PHE A O 2
ATOM 10345 N N . PHE A 1 268 ? -3.740 -13.827 -9.981 1.00 259.78 268 PHE A N 2
ATOM 10346 C CA . PHE A 1 268 ? -3.456 -13.065 -11.160 1.00 259.78 268 PHE A CA 2
ATOM 10347 C C . PHE A 1 268 ? -2.886 -14.027 -12.171 1.00 259.78 268 PHE A C 2
ATOM 10348 O O . PHE A 1 268 ? -3.401 -14.165 -13.280 1.00 259.78 268 PHE A O 2
ATOM 10365 N N . LEU A 1 269 ? -1.812 -14.745 -11.787 1.00 233.11 269 LEU A N 2
ATOM 10366 C CA . LEU A 1 269 ? -1.099 -15.645 -12.656 1.00 233.11 269 LEU A CA 2
ATOM 10367 C C . LEU A 1 269 ? -1.883 -16.876 -13.021 1.00 233.11 269 LEU A C 2
ATOM 10368 O O . LEU A 1 269 ? -1.901 -17.259 -14.190 1.00 233.11 269 LEU A O 2
ATOM 10384 N N . LEU A 1 270 ? -2.565 -17.525 -12.053 1.00 169.54 270 LEU A N 2
ATOM 10385 C CA . LEU A 1 270 ? -3.155 -18.805 -12.347 1.00 169.54 270 LEU A CA 2
ATOM 10386 C C . LEU A 1 270 ? -4.175 -18.677 -13.441 1.00 169.54 270 LEU A C 2
ATOM 10387 O O . LEU A 1 270 ? -4.136 -19.454 -14.394 1.00 169.54 270 LEU A O 2
ATOM 10403 N N . PRO A 1 271 ? -5.079 -17.740 -13.382 1.00 255.47 271 PRO A N 2
ATOM 10404 C CA . PRO A 1 271 ? -5.941 -17.607 -14.514 1.00 255.47 271 PRO A CA 2
ATOM 10405 C C . PRO A 1 271 ? -5.244 -17.277 -15.794 1.00 255.47 271 PRO A C 2
ATOM 10406 O O . PRO A 1 271 ? -5.797 -17.581 -16.849 1.00 255.47 271 PRO A O 2
ATOM 10417 N N . TYR A 1 272 ? -4.053 -16.660 -15.751 1.00 279.03 272 TYR A N 2
ATOM 10418 C CA . TYR A 1 272 ? -3.349 -16.385 -16.970 1.00 279.03 272 TYR A CA 2
ATOM 10419 C C . TYR A 1 272 ? -2.999 -17.684 -17.631 1.00 279.03 272 TYR A C 2
ATOM 10420 O O . TYR A 1 272 ? -3.147 -17.825 -18.844 1.00 279.03 272 TYR A O 2
ATOM 10438 N N . ILE A 1 273 ? -2.505 -18.663 -16.847 1.00 162.21 273 ILE A N 2
ATOM 10439 C CA . ILE A 1 273 ? -2.118 -19.929 -17.401 1.00 162.21 273 ILE A CA 2
ATOM 10440 C C . ILE A 1 273 ? -3.326 -20.671 -17.878 1.00 162.21 273 ILE A C 2
ATOM 10441 O O . ILE A 1 273 ? -3.320 -21.227 -18.975 1.00 162.21 273 ILE A O 2
ATOM 10457 N N . ASN A 1 274 ? -4.403 -20.696 -17.071 1.00 128.13 274 ASN A N 2
ATOM 10458 C CA . ASN A 1 274 ? -5.557 -21.434 -17.485 1.00 128.13 274 ASN A CA 2
ATOM 10459 C C . ASN A 1 274 ? -6.730 -20.516 -17.452 1.00 128.13 274 ASN A C 2
ATOM 10460 O O . ASN A 1 274 ? -7.481 -20.458 -16.480 1.00 128.13 274 ASN A O 2
ATOM 10471 N N . PRO A 1 275 ? -6.895 -19.797 -18.516 1.00 278.35 275 PRO A N 2
ATOM 10472 C CA . PRO A 1 275 ? -8.026 -18.924 -18.593 1.00 278.35 275 PRO A CA 2
ATOM 10473 C C . PRO A 1 275 ? -9.174 -19.724 -19.092 1.00 278.35 275 PRO A C 2
ATOM 10474 O O . PRO A 1 275 ? -8.955 -20.817 -19.610 1.00 278.35 275 PRO A O 2
ATOM 10485 N N . ASP A 1 276 ? -10.401 -19.206 -18.934 1.00 312.91 276 ASP A N 2
ATOM 10486 C CA . ASP A 1 276 ? -11.551 -19.859 -19.473 1.00 312.91 276 ASP A CA 2
ATOM 10487 C C . ASP A 1 276 ? -11.754 -21.159 -18.773 1.00 312.91 276 ASP A C 2
ATOM 10488 O O . ASP A 1 276 ? -12.525 -22.005 -19.223 1.00 312.91 276 ASP A O 2
ATOM 10497 N N . LEU A 1 277 ? -11.090 -21.352 -17.624 1.00 353.54 277 LEU A N 2
ATOM 10498 C CA . LEU A 1 277 ? -11.324 -22.569 -16.916 1.00 353.54 277 LEU A CA 2
ATOM 10499 C C . LEU A 1 277 ? -11.549 -22.197 -15.500 1.00 353.54 277 LEU A C 2
ATOM 10500 O O . LEU A 1 277 ? -11.724 -21.021 -15.188 1.00 353.54 277 LEU A O 2
ATOM 10516 N N . TYR A 1 278 ? -11.600 -23.198 -14.608 1.00 251.26 278 TYR A N 2
ATOM 10517 C CA . TYR A 1 278 ? -11.820 -22.891 -13.232 1.00 251.26 278 TYR A CA 2
ATOM 10518 C C . TYR A 1 278 ? -10.595 -23.299 -12.482 1.00 251.26 278 TYR A C 2
ATOM 10519 O O . TYR A 1 278 ? -9.963 -24.299 -12.808 1.00 251.26 278 TYR A O 2
ATOM 10537 N N . LEU A 1 279 ? -10.202 -22.503 -11.467 1.00 175.26 279 LEU A N 2
ATOM 10538 C CA . LEU A 1 279 ? -9.041 -22.834 -10.693 1.00 175.26 279 LEU A CA 2
ATOM 10539 C C . LEU A 1 279 ? -9.553 -23.921 -9.810 1.00 175.26 279 LEU A C 2
ATOM 10540 O O . LEU A 1 279 ? -9.950 -24.973 -10.310 1.00 175.26 279 LEU A O 2
ATOM 10556 N N . LYS A 1 280 ? -9.530 -23.723 -8.479 1.00 99.07 280 LYS A N 2
ATOM 10557 C CA . LYS A 1 280 ? -10.162 -24.702 -7.652 1.00 99.07 280 LYS A CA 2
ATOM 10558 C C . LYS A 1 280 ? -11.567 -24.611 -8.134 1.00 99.07 280 LYS A C 2
ATOM 10559 O O . LYS A 1 280 ? -12.236 -25.608 -8.401 1.00 99.07 280 LYS A O 2
ATOM 10578 N N . LYS A 1 281 ? -12.013 -23.352 -8.282 1.00 243.21 281 LYS A N 2
ATOM 10579 C CA . LYS A 1 281 ? -13.252 -22.995 -8.896 1.00 243.21 281 LYS A CA 2
ATOM 10580 C C . LYS A 1 281 ? -12.977 -21.647 -9.474 1.00 243.21 281 LYS A C 2
ATOM 10581 O O . LYS A 1 281 ? -12.546 -20.745 -8.755 1.00 243.21 281 LYS A O 2
ATOM 10600 N N . PHE A 1 282 ? -13.188 -21.459 -10.790 1.00 201.04 282 PHE A N 2
ATOM 10601 C CA . PHE A 1 282 ? -12.933 -20.143 -11.285 1.00 201.04 282 PHE A CA 2
ATOM 10602 C C . PHE A 1 282 ? -14.229 -19.446 -11.220 1.00 201.04 282 PHE A C 2
ATOM 10603 O O . PHE A 1 282 ? -15.173 -19.780 -11.935 1.00 201.04 282 PHE A O 2
ATOM 10620 N N . ILE A 1 283 ? -14.306 -18.442 -10.341 1.00 201.36 283 ILE A N 2
ATOM 10621 C CA . ILE A 1 283 ? -15.580 -17.837 -10.199 1.00 201.36 283 ILE A CA 2
ATOM 10622 C C . ILE A 1 283 ? -15.395 -16.403 -9.879 1.00 201.36 283 ILE A C 2
ATOM 10623 O O . ILE A 1 283 ? -14.289 -15.901 -9.681 1.00 201.36 283 ILE A O 2
ATOM 10639 N N . GLN A 1 284 ? -16.537 -15.717 -9.856 1.00 203.82 284 GLN A N 2
ATOM 10640 C CA . GLN A 1 284 ? -16.688 -14.362 -9.475 1.00 203.82 284 GLN A CA 2
ATOM 10641 C C . GLN A 1 284 ? -16.212 -14.227 -8.062 1.00 203.82 284 GLN A C 2
ATOM 10642 O O . GLN A 1 284 ? -15.539 -13.269 -7.693 1.00 203.82 284 GLN A O 2
ATOM 10656 N N . GLN A 1 285 ? -16.557 -15.199 -7.212 1.00 215.06 285 GLN A N 2
ATOM 10657 C CA . GLN A 1 285 ? -16.281 -15.010 -5.823 1.00 215.06 285 GLN A CA 2
ATOM 10658 C C . GLN A 1 285 ? -14.819 -14.926 -5.536 1.00 215.06 285 GLN A C 2
ATOM 10659 O O . GLN A 1 285 ? -14.378 -14.041 -4.805 1.00 215.06 285 GLN A O 2
ATOM 10673 N N . VAL A 1 286 ? -14.016 -15.832 -6.113 1.00 125.28 286 VAL A N 2
ATOM 10674 C CA . VAL A 1 286 ? -12.641 -15.887 -5.707 1.00 125.28 286 VAL A CA 2
ATOM 10675 C C . VAL A 1 286 ? -11.882 -14.660 -6.066 1.00 125.28 286 VAL A C 2
ATOM 10676 O O . VAL A 1 286 ? -11.165 -14.093 -5.240 1.00 125.28 286 VAL A O 2
ATOM 10689 N N . TYR A 1 287 ? -12.041 -14.194 -7.309 1.00 268.90 287 TYR A N 2
ATOM 10690 C CA . TYR A 1 287 ? -11.220 -13.127 -7.786 1.00 268.90 287 TYR A CA 2
ATOM 10691 C C . TYR A 1 287 ? -11.541 -11.921 -6.965 1.00 268.90 287 TYR A C 2
ATOM 10692 O O . TYR A 1 287 ? -10.682 -11.100 -6.649 1.00 268.90 287 TYR A O 2
ATOM 10710 N N . LEU A 1 288 ? -12.831 -11.796 -6.631 1.00 280.88 288 LEU A N 2
ATOM 10711 C CA . LEU A 1 288 ? -13.416 -10.669 -5.980 1.00 280.88 288 LEU A CA 2
ATOM 10712 C C . LEU A 1 288 ? -12.899 -10.597 -4.591 1.00 280.88 288 LEU A C 2
ATOM 10713 O O . LEU A 1 288 ? -12.509 -9.529 -4.122 1.00 280.88 288 LEU A O 2
ATOM 10729 N N . ALA A 1 289 ? -12.867 -11.752 -3.907 1.00 184.47 289 ALA A N 2
ATOM 10730 C CA . ALA A 1 289 ? -12.528 -11.725 -2.520 1.00 184.47 289 ALA A CA 2
ATOM 10731 C C . ALA A 1 289 ? -11.161 -11.167 -2.366 1.00 184.47 289 ALA A C 2
ATOM 10732 O O . ALA A 1 289 ? -10.937 -10.266 -1.559 1.00 184.47 289 ALA A O 2
ATOM 10739 N N . ILE A 1 290 ? -10.210 -11.664 -3.174 1.00 167.92 290 ILE A N 2
ATOM 10740 C CA . ILE A 1 290 ? -8.854 -11.238 -3.004 1.00 167.92 290 ILE A CA 2
ATOM 10741 C C . ILE A 1 290 ? -8.650 -9.798 -3.368 1.00 167.92 290 ILE A C 2
ATOM 10742 O O . ILE A 1 290 ? -7.920 -9.094 -2.673 1.00 167.92 290 ILE A O 2
ATOM 10758 N N . MET A 1 291 ? -9.248 -9.307 -4.473 1.00 367.18 291 MET A N 2
ATOM 10759 C CA . MET A 1 291 ? -8.951 -7.950 -4.849 1.00 367.18 291 MET A CA 2
ATOM 10760 C C . MET A 1 291 ? -9.467 -6.991 -3.824 1.00 367.18 291 MET A C 2
ATOM 10761 O O . MET A 1 291 ? -8.829 -5.980 -3.533 1.00 367.18 291 MET A O 2
ATOM 10775 N N . TRP A 1 292 ? -10.658 -7.263 -3.264 1.00 173.97 292 TRP A N 2
ATOM 10776 C CA . TRP A 1 292 ? -11.195 -6.411 -2.243 1.00 173.97 292 TRP A CA 2
ATOM 10777 C C . TRP A 1 292 ? -10.361 -6.494 -0.998 1.00 173.97 292 TRP A C 2
ATOM 10778 O O . TRP A 1 292 ? -10.253 -5.515 -0.261 1.00 173.97 292 TRP A O 2
ATOM 10799 N N . LEU A 1 293 ? -9.771 -7.676 -0.722 1.00 119.66 293 LEU A N 2
ATOM 10800 C CA . LEU A 1 293 ? -8.952 -7.904 0.441 1.00 119.66 293 LEU A CA 2
ATOM 10801 C C . LEU A 1 293 ? -7.723 -7.048 0.373 1.00 119.66 293 LEU A C 2
ATOM 10802 O O . LEU A 1 293 ? -7.240 -6.547 1.387 1.00 119.66 293 LEU A O 2
ATOM 10818 N N . ALA A 1 294 ? -7.182 -6.871 -0.843 1.00 112.30 294 ALA A N 2
ATOM 10819 C CA . ALA A 1 294 ? -6.002 -6.089 -1.065 1.00 112.30 294 ALA A CA 2
ATOM 10820 C C . ALA A 1 294 ? -6.296 -4.690 -0.630 1.00 112.30 294 ALA A C 2
ATOM 10821 O O . ALA A 1 294 ? -5.425 -3.977 -0.133 1.00 112.30 294 ALA A O 2
ATOM 10828 N N . MET A 1 295 ? -7.551 -4.261 -0.822 1.00 174.17 295 MET A N 2
ATOM 10829 C CA . MET A 1 295 ? -7.969 -2.931 -0.497 1.00 174.17 295 MET A CA 2
ATOM 10830 C C . MET A 1 295 ? -7.839 -2.692 0.988 1.00 174.17 295 MET A C 2
ATOM 10831 O O . MET A 1 295 ? -7.587 -1.564 1.406 1.00 174.17 295 MET A O 2
ATOM 10845 N N . SER A 1 296 ? -8.028 -3.737 1.824 1.00 145.27 296 SER A N 2
ATOM 10846 C CA . SER A 1 296 ? -8.029 -3.647 3.267 1.00 145.27 296 SER A CA 2
ATOM 10847 C C . SER A 1 296 ? -6.689 -3.243 3.767 1.00 145.27 296 SER A C 2
ATOM 10848 O O . SER A 1 296 ? -6.546 -2.702 4.865 1.00 145.27 296 SER A O 2
ATOM 10856 N N . SER A 1 297 ? -5.667 -3.492 2.951 1.00 170.15 297 SER A N 2
ATOM 10857 C CA . SER A 1 297 ? -4.327 -3.230 3.361 1.00 170.15 297 SER A CA 2
ATOM 10858 C C . SER A 1 297 ? -4.227 -1.783 3.726 1.00 170.15 297 SER A C 2
ATOM 10859 O O . SER A 1 297 ? -3.579 -1.416 4.704 1.00 170.15 297 SER A O 2
ATOM 10867 N N . THR A 1 298 ? -4.965 -0.934 2.994 1.00 214.57 298 THR A N 2
ATOM 10868 C CA . THR A 1 298 ? -4.836 0.488 3.098 1.00 214.57 298 THR A CA 2
ATOM 10869 C C . THR A 1 298 ? -5.026 0.933 4.516 1.00 214.57 298 THR A C 2
ATOM 10870 O O . THR A 1 298 ? -4.487 1.969 4.898 1.00 214.57 298 THR A O 2
ATOM 10881 N N . MET A 1 299 ? -5.905 0.248 5.272 1.00 168.29 299 MET A N 2
ATOM 10882 C CA . MET A 1 299 ? -6.198 0.491 6.666 1.00 168.29 299 MET A CA 2
ATOM 10883 C C . MET A 1 299 ? -5.171 -0.019 7.645 1.00 168.29 299 MET A C 2
ATOM 10884 O O . MET A 1 299 ? -4.988 0.568 8.709 1.00 168.29 299 MET A O 2
ATOM 10898 N N . TYR A 1 300 ? -4.499 -1.149 7.344 1.00 167.15 300 TYR A N 2
ATOM 10899 C CA . TYR A 1 300 ? -3.692 -1.800 8.348 1.00 167.15 300 TYR A CA 2
ATOM 10900 C C . TYR A 1 300 ? -2.525 -0.987 8.815 1.00 167.15 300 TYR A C 2
ATOM 10901 O O . TYR A 1 300 ? -2.141 -1.087 9.977 1.00 167.15 300 TYR A O 2
ATOM 10919 N N . ASN A 1 301 ? -1.881 -0.189 7.951 1.00 165.13 301 ASN A N 2
ATOM 10920 C CA . ASN A 1 301 ? -0.670 0.402 8.441 1.00 165.13 301 ASN A CA 2
ATOM 10921 C C . ASN A 1 301 ? -0.875 1.345 9.587 1.00 165.13 301 ASN A C 2
ATOM 10922 O O . ASN A 1 301 ? -0.049 1.330 10.498 1.00 165.13 301 ASN A O 2
ATOM 10933 N N . PRO A 1 302 ? -1.892 2.156 9.661 1.00 123.92 302 PRO A N 2
ATOM 10934 C CA . PRO A 1 302 ? -1.976 3.031 10.793 1.00 123.92 302 PRO A CA 2
ATOM 10935 C C . PRO A 1 302 ? -2.099 2.257 12.069 1.00 123.92 302 PRO A C 2
ATOM 10936 O O . PRO A 1 302 ? -1.620 2.730 13.099 1.00 123.92 302 PRO A O 2
ATOM 10947 N N . ILE A 1 303 ? -2.744 1.075 12.040 1.00 110.55 303 ILE A N 2
ATOM 10948 C CA . ILE A 1 303 ? -2.888 0.333 13.260 1.00 110.55 303 ILE A CA 2
ATOM 10949 C C . ILE A 1 303 ? -1.550 -0.177 13.703 1.00 110.55 303 ILE A C 2
ATOM 10950 O O . ILE A 1 303 ? -1.219 -0.109 14.885 1.00 110.55 303 ILE A O 2
ATOM 10966 N N . ILE A 1 304 ? -0.733 -0.691 12.761 1.00 145.31 304 ILE A N 2
ATOM 10967 C CA . ILE A 1 304 ? 0.538 -1.246 13.133 1.00 145.31 304 ILE A CA 2
ATOM 10968 C C . ILE A 1 304 ? 1.366 -0.174 13.764 1.00 145.31 304 ILE A C 2
ATOM 10969 O O . ILE A 1 304 ? 2.037 -0.419 14.763 1.00 145.31 304 ILE A O 2
ATOM 10985 N N . TYR A 1 305 ? 1.324 1.062 13.233 1.00 246.68 305 TYR A N 2
ATOM 10986 C CA . TYR A 1 305 ? 2.154 2.098 13.788 1.00 246.68 305 TYR A CA 2
ATOM 10987 C C . TYR A 1 305 ? 1.840 2.277 15.238 1.00 246.68 305 TYR A C 2
ATOM 10988 O O . TYR A 1 305 ? 2.740 2.307 16.074 1.00 246.68 305 TYR A O 2
ATOM 11006 N N . CYS A 1 306 ? 0.545 2.396 15.581 1.00 64.43 306 CYS A N 2
ATOM 11007 C CA . CYS A 1 306 ? 0.198 2.716 16.934 1.00 64.43 306 CYS A CA 2
ATOM 11008 C C . CYS A 1 306 ? 0.673 1.637 17.838 1.00 64.43 306 CYS A C 2
ATOM 11009 O O . CYS A 1 306 ? 1.285 1.904 18.871 1.00 64.43 306 CYS A O 2
ATOM 11016 N N . CYS A 1 307 ? 0.395 0.380 17.469 1.00 80.72 307 CYS A N 2
ATOM 11017 C CA . CYS A 1 307 ? 0.785 -0.694 18.326 1.00 80.72 307 CYS A CA 2
ATOM 11018 C C . CYS A 1 307 ? 2.273 -0.793 18.385 1.00 80.72 307 CYS A C 2
ATOM 11019 O O . CYS A 1 307 ? 2.862 -0.948 19.455 1.00 80.72 307 CYS A O 2
ATOM 11026 N N . LEU A 1 308 ? 2.917 -0.703 17.207 1.00 140.44 308 LEU A N 2
ATOM 11027 C CA . LEU A 1 308 ? 4.323 -0.908 17.025 1.00 140.44 308 LEU A CA 2
ATOM 11028 C C . LEU A 1 308 ? 5.217 0.136 17.607 1.00 140.44 308 LEU A C 2
ATOM 11029 O O . LEU A 1 308 ? 6.315 -0.214 18.034 1.00 140.44 308 LEU A O 2
ATOM 11045 N N . ASN A 1 309 ? 4.854 1.436 17.607 1.00 178.87 309 ASN A N 2
ATOM 11046 C CA . ASN A 1 309 ? 5.866 2.292 18.152 1.00 178.87 309 ASN A CA 2
ATOM 11047 C C . ASN A 1 309 ? 5.318 3.335 19.074 1.00 178.87 309 ASN A C 2
ATOM 11048 O O . ASN A 1 309 ? 4.358 4.049 18.791 1.00 178.87 309 ASN A O 2
ATOM 11059 N N . ASP A 1 310 ? 5.974 3.446 20.238 1.00 110.22 310 ASP A N 2
ATOM 11060 C CA . ASP A 1 310 ? 5.557 4.359 21.253 1.00 110.22 310 ASP A CA 2
ATOM 11061 C C . ASP A 1 310 ? 5.702 5.771 20.767 1.00 110.22 310 ASP A C 2
ATOM 11062 O O . ASP A 1 310 ? 4.855 6.615 21.050 1.00 110.22 310 ASP A O 2
ATOM 11071 N N . ARG A 1 311 ? 6.762 6.062 19.990 1.00 174.78 311 ARG A N 2
ATOM 11072 C CA . ARG A 1 311 ? 7.032 7.416 19.592 1.00 174.78 311 ARG A CA 2
ATOM 11073 C C . ARG A 1 311 ? 5.854 7.972 18.863 1.00 174.78 311 ARG A C 2
ATOM 11074 O O . ARG A 1 311 ? 5.373 9.052 19.207 1.00 174.78 311 ARG A O 2
ATOM 11095 N N . PHE A 1 312 ? 5.345 7.242 17.851 1.00 161.84 312 PHE A N 2
ATOM 11096 C CA . PHE A 1 312 ? 4.193 7.708 17.133 1.00 161.84 312 PHE A CA 2
ATOM 11097 C C . PHE A 1 312 ? 3.042 7.736 18.069 1.00 161.84 312 PHE A C 2
ATOM 11098 O O . PHE A 1 312 ? 2.264 8.683 18.054 1.00 161.84 312 PHE A O 2
ATOM 11115 N N . ARG A 1 313 ? 2.908 6.700 18.916 1.00 117.20 313 ARG A N 2
ATOM 11116 C CA . ARG A 1 313 ? 1.747 6.599 19.749 1.00 117.20 313 ARG A CA 2
ATOM 11117 C C . ARG A 1 313 ? 1.633 7.830 20.582 1.00 117.20 313 ARG A C 2
ATOM 11118 O O . ARG A 1 313 ? 0.575 8.456 20.612 1.00 117.20 313 ARG A O 2
ATOM 11139 N N . LEU A 1 314 ? 2.726 8.221 21.261 1.00 112.60 314 LEU A N 2
ATOM 11140 C CA . LEU A 1 314 ? 2.673 9.366 22.123 1.00 112.60 314 LEU A CA 2
ATOM 11141 C C . LEU A 1 314 ? 2.505 10.625 21.335 1.00 112.60 314 LEU A C 2
ATOM 11142 O O . LEU A 1 314 ? 1.705 11.486 21.694 1.00 112.60 314 LEU A O 2
ATOM 11158 N N . GLY A 1 315 ? 3.258 10.767 20.230 1.00 101.46 315 GLY A N 2
ATOM 11159 C CA . GLY A 1 315 ? 3.190 11.962 19.448 1.00 101.46 315 GLY A CA 2
ATOM 11160 C C . GLY A 1 315 ? 1.819 12.128 18.849 1.00 101.46 315 GLY A C 2
ATOM 11161 O O . GLY A 1 315 ? 1.341 13.254 18.728 1.00 101.46 315 GLY A O 2
ATOM 11165 N N . PHE A 1 316 ? 1.165 11.024 18.419 1.00 151.49 316 PHE A N 2
ATOM 11166 C CA . PHE A 1 316 ? -0.145 11.091 17.810 1.00 151.49 316 PHE A CA 2
ATOM 11167 C C . PHE A 1 316 ? -1.123 11.641 18.792 1.00 151.49 316 PHE A C 2
ATOM 11168 O O . PHE A 1 316 ? -1.926 12.515 18.467 1.00 151.49 316 PHE A O 2
ATOM 11185 N N . LYS A 1 317 ? -1.064 11.119 20.028 1.00 142.32 317 LYS A N 2
ATOM 11186 C CA . LYS A 1 317 ? -1.969 11.443 21.087 1.00 142.32 317 LYS A CA 2
ATOM 11187 C C . LYS A 1 317 ? -1.846 12.908 21.331 1.00 142.32 317 LYS A C 2
ATOM 11188 O O . LYS A 1 317 ? -2.831 13.584 21.627 1.00 142.32 317 LYS A O 2
ATOM 11207 N N . HIS A 1 318 ? -0.616 13.439 21.204 1.00 109.09 318 HIS A N 2
ATOM 11208 C CA . HIS A 1 318 ? -0.433 14.841 21.409 1.00 109.09 318 HIS A CA 2
ATOM 11209 C C . HIS A 1 318 ? -1.289 15.540 20.412 1.00 109.09 318 HIS A C 2
ATOM 11210 O O . HIS A 1 318 ? -1.883 16.565 20.720 1.00 109.09 318 HIS A O 2
ATOM 11225 N N . ALA A 1 319 ? -1.315 15.041 19.163 1.00 76.11 319 ALA A N 2
ATOM 11226 C CA . ALA A 1 319 ? -2.098 15.649 18.125 1.00 76.11 319 ALA A CA 2
ATOM 11227 C C . ALA A 1 319 ? -3.565 15.517 18.409 1.00 76.11 319 ALA A C 2
ATOM 11228 O O . ALA A 1 319 ? -4.320 16.469 18.216 1.00 76.11 319 ALA A O 2
ATOM 11235 N N . PHE A 1 320 ? -4.014 14.331 18.876 1.00 120.24 320 PHE A N 2
ATOM 11236 C CA . PHE A 1 320 ? -5.424 14.115 19.041 1.00 120.24 320 PHE A CA 2
ATOM 11237 C C . PHE A 1 320 ? -5.960 15.092 20.029 1.00 120.24 320 PHE A C 2
ATOM 11238 O O . PHE A 1 320 ? -6.881 15.846 19.720 1.00 120.24 320 PHE A O 2
ATOM 11255 N N . ARG A 1 321 ? -5.391 15.137 21.248 1.00 192.73 321 ARG A N 2
ATOM 11256 C CA . ARG A 1 321 ? -5.907 16.138 22.124 1.00 192.73 321 ARG A CA 2
ATOM 11257 C C . ARG A 1 321 ? -5.331 17.388 21.575 1.00 192.73 321 ARG A C 2
ATOM 11258 O O . ARG A 1 321 ? -4.138 17.447 21.324 1.00 192.73 321 ARG A O 2
ATOM 11279 N N . CYS A 1 322 ? -6.143 18.434 21.372 1.00 176.29 322 CYS A N 2
ATOM 11280 C CA . CYS A 1 322 ? -5.629 19.595 20.698 1.00 176.29 322 CYS A CA 2
ATOM 11281 C C . CYS A 1 322 ? -4.473 20.137 21.468 1.00 176.29 322 CYS A C 2
ATOM 11282 O O . CYS A 1 322 ? -3.427 20.444 20.897 1.00 176.29 322 CYS A O 2
ATOM 11289 N N . CYS A 1 323 ? -4.619 20.215 22.800 1.00 69.68 323 CYS A N 2
ATOM 11290 C CA . CYS A 1 323 ? -3.559 20.699 23.629 1.00 69.68 323 CYS A CA 2
ATOM 11291 C C . CYS A 1 323 ? -2.605 19.569 23.789 1.00 69.68 323 CYS A C 2
ATOM 11292 O O . CYS A 1 323 ? -2.738 18.537 23.134 1.00 69.68 323 CYS A O 2
ATOM 11299 N N . PRO A 1 324 ? -1.577 19.760 24.561 1.00 191.05 324 PRO A N 2
ATOM 11300 C CA . PRO A 1 324 ? -0.690 18.665 24.791 1.00 191.05 324 PRO A CA 2
ATOM 11301 C C . PRO A 1 324 ? -1.377 17.488 25.403 1.00 191.05 324 PRO A C 2
ATOM 11302 O O . PRO A 1 324 ? -1.684 16.542 24.681 1.00 191.05 324 PRO A O 2
ATOM 11313 N N . PHE A 1 325 ? -1.688 17.556 26.715 1.00 287.03 325 PHE A N 2
ATOM 11314 C CA . PHE A 1 325 ? -2.370 16.492 27.393 1.00 287.03 325 PHE A CA 2
ATOM 11315 C C . PHE A 1 325 ? -1.724 15.187 27.062 1.00 287.03 325 PHE A C 2
ATOM 11316 O O . PHE A 1 325 ? -2.418 14.208 26.790 1.00 287.03 325 PHE A O 2
ATOM 11333 N N . ILE A 1 326 ? -0.382 15.103 27.062 1.00 292.29 326 ILE A N 2
ATOM 11334 C CA . ILE A 1 326 ? 0.095 13.804 26.715 1.00 292.29 326 ILE A CA 2
ATOM 11335 C C . ILE A 1 326 ? 0.568 13.104 27.924 1.00 292.29 326 ILE A C 2
ATOM 11336 O O . ILE A 1 326 ? 1.766 12.955 28.134 1.00 292.29 326 ILE A O 2
ATOM 11352 N N . SER A 1 327 ? -0.383 12.573 28.707 1.00 184.57 327 SER A N 2
ATOM 11353 C CA . SER A 1 327 ? -0.039 11.850 29.885 1.00 184.57 327 SER A CA 2
ATOM 11354 C C . SER A 1 327 ? 0.405 10.516 29.379 1.00 184.57 327 SER A C 2
ATOM 11355 O O . SER A 1 327 ? 0.905 10.403 28.264 1.00 184.57 327 SER A O 2
ATOM 11363 N N . ALA A 1 328 ? 0.266 9.465 30.195 1.00 274.56 328 ALA A N 2
ATOM 11364 C CA . ALA A 1 328 ? 0.598 8.142 29.759 1.00 274.56 328 ALA A CA 2
ATOM 11365 C C . ALA A 1 328 ? 2.077 7.908 29.664 1.00 274.56 328 ALA A C 2
ATOM 11366 O O . ALA A 1 328 ? 2.487 6.854 29.183 1.00 274.56 328 ALA A O 2
ATOM 11373 N N . GLY A 1 329 ? 2.930 8.836 30.142 1.00 268.24 329 GLY A N 2
ATOM 11374 C CA . GLY A 1 329 ? 4.330 8.500 30.187 1.00 268.24 329 GLY A CA 2
ATOM 11375 C C . GLY A 1 329 ? 5.113 9.053 29.035 1.00 268.24 329 GLY A C 2
ATOM 11376 O O . GLY A 1 329 ? 6.320 8.827 28.962 1.00 268.24 329 GLY A O 2
ATOM 11380 N N . ASP A 1 330 ? 4.470 9.796 28.115 1.00 200.06 330 ASP A N 2
ATOM 11381 C CA . ASP A 1 330 ? 5.176 10.392 27.013 1.00 200.06 330 ASP A CA 2
ATOM 11382 C C . ASP A 1 330 ? 6.001 9.368 26.297 1.00 200.06 330 ASP A C 2
ATOM 11383 O O . ASP A 1 330 ? 5.897 8.168 26.548 1.00 200.06 330 ASP A O 2
ATOM 11392 N N . TYR A 1 331 ? 6.835 9.844 25.351 1.00 114.44 331 TYR A N 2
ATOM 11393 C CA . TYR A 1 331 ? 7.682 8.986 24.579 1.00 114.44 331 TYR A CA 2
ATOM 11394 C C . TYR A 1 331 ? 8.650 8.339 25.512 1.00 114.44 331 TYR A C 2
ATOM 11395 O O . TYR A 1 331 ? 9.068 7.207 25.277 1.00 114.44 331 TYR A O 2
ATOM 11413 N N . GLU A 1 332 ? 9.044 9.071 26.576 1.00 263.81 332 GLU A N 2
ATOM 11414 C CA . GLU A 1 332 ? 10.004 8.635 27.553 1.00 263.81 332 GLU A CA 2
ATOM 11415 C C . GLU A 1 332 ? 11.252 8.286 26.831 1.00 263.81 332 GLU A C 2
ATOM 11416 O O . GLU A 1 332 ? 11.883 7.258 27.068 1.00 263.81 332 GLU A O 2
ATOM 11428 N N . GLY A 1 333 ? 11.625 9.196 25.921 1.00 103.79 333 GLY A N 2
ATOM 11429 C CA . GLY A 1 333 ? 12.779 9.105 25.091 1.00 103.79 333 GLY A CA 2
ATOM 11430 C C . GLY A 1 333 ? 12.653 10.304 24.235 1.00 103.79 333 GLY A C 2
ATOM 11431 O O . GLY A 1 333 ? 12.307 11.384 24.713 1.00 103.79 333 GLY A O 2
ATOM 11435 N N . LEU A 1 334 ? 12.922 10.160 22.933 1.00 117.30 334 LEU A N 2
ATOM 11436 C CA . LEU A 1 334 ? 12.721 11.325 22.148 1.00 117.30 334 LEU A CA 2
ATOM 11437 C C . LEU A 1 334 ? 11.298 11.291 21.720 1.00 117.30 334 LEU A C 2
ATOM 11438 O O . LEU A 1 334 ? 10.942 10.598 20.770 1.00 117.30 334 LEU A O 2
ATOM 11454 N N . GLU A 1 335 ? 10.415 11.982 22.462 1.00 231.58 335 GLU A N 2
ATOM 11455 C CA . GLU A 1 335 ? 9.136 12.155 21.867 1.00 231.58 335 GLU A CA 2
ATOM 11456 C C . GLU A 1 335 ? 9.546 13.008 20.745 1.00 231.58 335 GLU A C 2
ATOM 11457 O O . GLU A 1 335 ? 9.133 12.799 19.609 1.00 231.58 335 GLU A O 2
ATOM 11469 N N . MET A 1 336 ? 10.479 13.917 21.100 1.00 303.24 336 MET A N 2
ATOM 11470 C CA . MET A 1 336 ? 11.280 14.775 20.283 1.00 303.24 336 MET A CA 2
ATOM 11471 C C . MET A 1 336 ? 12.638 14.584 20.868 1.00 303.24 336 MET A C 2
ATOM 11472 O O . MET A 1 336 ? 12.761 14.065 21.975 1.00 303.24 336 MET A O 2
ATOM 11486 N N . LYS A 1 337 ? 13.707 14.971 20.152 1.00 112.72 337 LYS A N 2
ATOM 11487 C CA . LYS A 1 337 ? 14.982 14.779 20.773 1.00 112.72 337 LYS A CA 2
ATOM 11488 C C . LYS A 1 337 ? 15.034 15.612 22.011 1.00 112.72 337 LYS A C 2
ATOM 11489 O O . LYS A 1 337 ? 15.389 15.125 23.084 1.00 112.72 337 LYS A O 2
ATOM 11508 N N . SER A 1 338 ? 14.654 16.898 21.895 1.00 83.22 338 SER A N 2
ATOM 11509 C CA . SER A 1 338 ? 14.754 17.784 23.017 1.00 83.22 338 SER A CA 2
ATOM 11510 C C . SER A 1 338 ? 13.897 17.270 24.122 1.00 83.22 338 SER A C 2
ATOM 11511 O O . SER A 1 338 ? 14.386 16.895 25.186 1.00 83.22 338 SER A O 2
ATOM 11519 N N . THR A 1 339 ? 12.574 17.224 23.882 1.00 174.36 339 THR A N 2
ATOM 11520 C CA . THR A 1 339 ? 11.650 16.781 24.878 1.00 174.36 339 THR A CA 2
ATOM 11521 C C . THR A 1 339 ? 10.468 16.322 24.089 1.00 174.36 339 THR A C 2
ATOM 11522 O O . THR A 1 339 ? 10.613 15.508 23.179 1.00 174.36 339 THR A O 2
ATOM 11533 N N . ARG A 1 340 ? 9.267 16.844 24.402 1.00 202.73 340 ARG A N 2
ATOM 11534 C CA . ARG A 1 340 ? 8.101 16.490 23.651 1.00 202.73 340 ARG A CA 2
ATOM 11535 C C . ARG A 1 340 ? 8.370 16.928 22.258 1.00 202.73 340 ARG A C 2
ATOM 11536 O O . ARG A 1 340 ? 9.306 17.687 22.030 1.00 202.73 340 ARG A O 2
ATOM 11557 N N . TYR A 1 341 ? 7.634 16.387 21.271 1.00 180.62 341 TYR A N 2
ATOM 11558 C CA . TYR A 1 341 ? 7.838 16.866 19.938 1.00 180.62 341 TYR A CA 2
ATOM 11559 C C . TYR A 1 341 ? 6.492 17.146 19.363 1.00 180.62 341 TYR A C 2
ATOM 11560 O O . TYR A 1 341 ? 5.507 16.518 19.738 1.00 180.62 341 TYR A O 2
ATOM 11578 N N . LEU A 1 342 ? 6.411 18.138 18.461 1.00 145.25 342 LEU A N 2
ATOM 11579 C CA . LEU A 1 342 ? 5.180 18.479 17.804 1.00 145.25 342 LEU A CA 2
ATOM 11580 C C . LEU A 1 342 ? 5.526 19.597 16.864 1.00 145.25 342 LEU A C 2
ATOM 11581 O O . LEU A 1 342 ? 6.701 19.867 16.628 1.00 145.25 342 LEU A O 2
ATOM 11597 N N . GLN A 1 343 ? 4.524 20.233 16.230 1.00 66.05 343 GLN A N 2
ATOM 11598 C CA . GLN A 1 343 ? 4.801 21.381 15.421 1.00 66.05 343 GLN A CA 2
ATOM 11599 C C . GLN A 1 343 ? 5.277 22.438 16.353 1.00 66.05 343 GLN A C 2
ATOM 11600 O O . GLN A 1 343 ? 6.254 23.138 16.093 1.00 66.05 343 GLN A O 2
ATOM 11614 N N . THR A 1 344 ? 4.577 22.542 17.495 1.00 266.49 344 THR A N 2
ATOM 11615 C CA . THR A 1 344 ? 4.874 23.476 18.534 1.00 266.49 344 THR A CA 2
ATOM 11616 C C . THR A 1 344 ? 4.832 22.647 19.769 1.00 266.49 344 THR A C 2
ATOM 11617 O O . THR A 1 344 ? 5.120 21.455 19.725 1.00 266.49 344 THR A O 2
ATOM 11628 N N . GLN A 1 345 ? 4.508 23.240 20.925 1.00 219.20 345 GLN A N 2
ATOM 11629 C CA . GLN A 1 345 ? 4.465 22.414 22.088 1.00 219.20 345 GLN A CA 2
ATOM 11630 C C . GLN A 1 345 ? 5.849 21.952 22.366 1.00 219.20 345 GLN A C 2
ATOM 11631 O O . GLN A 1 345 ? 6.776 22.743 22.535 1.00 219.20 345 GLN A O 2
ATOM 11645 N N . GLY A 1 346 ? 5.985 20.618 22.451 1.00 94.78 346 GLY A N 2
ATOM 11646 C CA . GLY A 1 346 ? 7.203 19.960 22.791 1.00 94.78 346 GLY A CA 2
ATOM 11647 C C . GLY A 1 346 ? 8.279 20.163 21.768 1.00 94.78 346 GLY A C 2
ATOM 11648 O O . GLY A 1 346 ? 9.449 20.236 22.131 1.00 94.78 346 GLY A O 2
ATOM 11652 N N . SER A 1 347 ? 7.980 20.193 20.460 1.00 121.41 347 SER A N 2
ATOM 11653 C CA . SER A 1 347 ? 9.153 20.190 19.633 1.00 121.41 347 SER A CA 2
ATOM 11654 C C . SER A 1 347 ? 9.703 21.565 19.550 1.00 121.41 347 SER A C 2
ATOM 11655 O O . SER A 1 347 ? 9.252 22.379 18.746 1.00 121.41 347 SER A O 2
ATOM 11663 N N . VAL A 1 348 ? 10.758 21.819 20.350 1.00 85.34 348 VAL A N 2
ATOM 11664 C CA . VAL A 1 348 ? 11.353 23.117 20.427 1.00 85.34 348 VAL A CA 2
ATOM 11665 C C . VAL A 1 348 ? 12.121 23.372 19.176 1.00 85.34 348 VAL A C 2
ATOM 11666 O O . VAL A 1 348 ? 12.708 22.467 18.584 1.00 85.34 348 VAL A O 2
ATOM 11679 N N . TYR A 1 349 ? 12.120 24.648 18.751 1.00 267.57 349 TYR A N 2
ATOM 11680 C CA . TYR A 1 349 ? 12.806 25.073 17.571 1.00 267.57 349 TYR A CA 2
ATOM 11681 C C . TYR A 1 349 ? 14.245 24.717 17.726 1.00 267.57 349 TYR A C 2
ATOM 11682 O O . TYR A 1 349 ? 14.796 24.784 18.824 1.00 267.57 349 TYR A O 2
ATOM 11700 N N . LYS A 1 350 ? 14.880 24.313 16.609 1.00 226.10 350 LYS A N 2
ATOM 11701 C CA . LYS A 1 350 ? 16.257 23.923 16.621 1.00 226.10 350 LYS A CA 2
ATOM 11702 C C . LYS A 1 350 ? 16.486 22.936 17.715 1.00 226.10 350 LYS A C 2
ATOM 11703 O O . LYS A 1 350 ? 17.128 23.243 18.719 1.00 226.10 350 LYS A O 2
ATOM 11722 N N . VAL A 1 351 ? 15.934 21.718 17.537 1.00 154.84 351 VAL A N 2
ATOM 11723 C CA . VAL A 1 351 ? 16.109 20.658 18.485 1.00 154.84 351 VAL A CA 2
ATOM 11724 C C . VAL A 1 351 ? 17.576 20.542 18.745 1.00 154.84 351 VAL A C 2
ATOM 11725 O O . VAL A 1 351 ? 18.397 20.971 17.936 1.00 154.84 351 VAL A O 2
ATOM 11738 N N . SER A 1 352 ? 17.936 19.975 19.909 1.00 180.01 352 SER A N 2
ATOM 11739 C CA . SER A 1 352 ? 19.305 19.924 20.334 1.00 180.01 352 SER A CA 2
ATOM 11740 C C . SER A 1 352 ? 20.131 19.144 19.364 1.00 180.01 352 SER A C 2
ATOM 11741 O O . SER A 1 352 ? 19.615 18.393 18.538 1.00 180.01 352 SER A O 2
ATOM 11749 N N . ARG A 1 353 ? 21.464 19.345 19.449 1.00 333.78 353 ARG A N 2
ATOM 11750 C CA . ARG A 1 353 ? 22.415 18.709 18.584 1.00 333.78 353 ARG A CA 2
ATOM 11751 C C . ARG A 1 353 ? 23.242 17.802 19.438 1.00 333.78 353 ARG A C 2
ATOM 11752 O O . ARG A 1 353 ? 23.332 17.986 20.651 1.00 333.78 353 ARG A O 2
ATOM 11773 N N . LEU A 1 354 ? 23.854 16.773 18.819 1.00 335.20 354 LEU A N 2
ATOM 11774 C CA . LEU A 1 354 ? 24.664 15.860 19.569 1.00 335.20 354 LEU A CA 2
ATOM 11775 C C . LEU A 1 354 ? 26.050 15.921 19.001 1.00 335.20 354 LEU A C 2
ATOM 11776 O O . LEU A 1 354 ? 26.226 16.076 17.794 1.00 335.20 354 LEU A O 2
ATOM 11792 N N . GLU A 1 355 ? 27.073 15.832 19.879 1.00 266.47 355 GLU A N 2
ATOM 11793 C CA . GLU A 1 355 ? 28.451 15.859 19.468 1.00 266.47 355 GLU A CA 2
ATOM 11794 C C . GLU A 1 355 ? 28.870 17.279 19.291 1.00 266.47 355 GLU A C 2
ATOM 11795 O O . GLU A 1 355 ? 28.039 18.170 19.128 1.00 266.47 355 GLU A O 2
ATOM 11807 N N . THR A 1 356 ? 30.194 17.523 19.342 1.00 59.34 356 THR A N 2
ATOM 11808 C CA . THR A 1 356 ? 30.683 18.857 19.164 1.00 59.34 356 THR A CA 2
ATOM 11809 C C . THR A 1 356 ? 30.243 19.268 17.805 1.00 59.34 356 THR A C 2
ATOM 11810 O O . THR A 1 356 ? 29.700 20.355 17.613 1.00 59.34 356 THR A O 2
ATOM 11821 N N . THR A 1 357 ? 30.456 18.380 16.818 1.00 201.26 357 THR A N 2
ATOM 11822 C CA . THR A 1 357 ? 29.989 18.666 15.500 1.00 201.26 357 THR A CA 2
ATOM 11823 C C . THR A 1 357 ? 28.550 18.293 15.527 1.00 201.26 357 THR A C 2
ATOM 11824 O O . THR A 1 357 ? 28.066 17.759 16.525 1.00 201.26 357 THR A O 2
ATOM 11835 N N . ILE A 1 358 ? 27.806 18.573 14.445 1.00 56.23 358 ILE A N 2
ATOM 11836 C CA . ILE A 1 358 ? 26.426 18.214 14.515 1.00 56.23 358 ILE A CA 2
ATOM 11837 C C . ILE A 1 358 ? 26.327 16.881 13.853 1.00 56.23 358 ILE A C 2
ATOM 11838 O O . ILE A 1 358 ? 26.436 16.762 12.634 1.00 56.23 358 ILE A O 2
ATOM 11854 N N . SER A 1 359 ? 26.131 15.830 14.674 1.00 87.58 359 SER A N 2
ATOM 11855 C CA . SER A 1 359 ? 26.103 14.485 14.180 1.00 87.58 359 SER A CA 2
ATOM 11856 C C . SER A 1 359 ? 24.984 14.343 13.207 1.00 87.58 359 SER A C 2
ATOM 11857 O O . SER A 1 359 ? 25.201 14.021 12.040 1.00 87.58 359 SER A O 2
ATOM 11865 N N . THR A 1 360 ? 23.745 14.600 13.662 1.00 219.95 360 THR A N 2
ATOM 11866 C CA . THR A 1 360 ? 22.630 14.429 12.782 1.00 219.95 360 THR A CA 2
ATOM 11867 C C . THR A 1 360 ? 22.469 15.682 12.002 1.00 219.95 360 THR A C 2
ATOM 11868 O O . THR A 1 360 ? 22.876 16.753 12.443 1.00 219.95 360 THR A O 2
ATOM 11879 N N . VAL A 1 361 ? 21.886 15.585 10.794 1.00 121.79 361 VAL A N 2
ATOM 11880 C CA . VAL A 1 361 ? 21.688 16.807 10.086 1.00 121.79 361 VAL A CA 2
ATOM 11881 C C . VAL A 1 361 ? 20.438 17.393 10.646 1.00 121.79 361 VAL A C 2
ATOM 11882 O O . VAL A 1 361 ? 19.339 17.233 10.116 1.00 121.79 361 VAL A O 2
ATOM 11895 N N . VAL A 1 362 ? 20.596 18.102 11.775 1.00 53.85 362 VAL A N 2
ATOM 11896 C CA . VAL A 1 362 ? 19.480 18.706 12.431 1.00 53.85 362 VAL A CA 2
ATOM 11897 C C . VAL A 1 362 ? 20.031 19.864 13.188 1.00 53.85 362 VAL A C 2
ATOM 11898 O O . VAL A 1 362 ? 21.233 19.927 13.449 1.00 53.85 362 VAL A O 2
ATOM 11911 N N . GLY A 1 363 ? 19.171 20.830 13.545 1.00 196.55 363 GLY A N 2
ATOM 11912 C CA . GLY A 1 363 ? 19.658 21.955 14.278 1.00 196.55 363 GLY A CA 2
ATOM 11913 C C . GLY A 1 363 ? 20.451 22.765 13.310 1.00 196.55 363 GLY A C 2
ATOM 11914 O O . GLY A 1 363 ? 21.244 23.621 13.698 1.00 196.55 363 GLY A O 2
ATOM 11918 N N . ALA A 1 364 ? 20.249 22.497 12.007 1.00 35.88 364 ALA A N 2
ATOM 11919 C CA . ALA A 1 364 ? 20.974 23.198 10.991 1.00 35.88 364 ALA A CA 2
ATOM 11920 C C . ALA A 1 364 ? 20.566 24.662 11.052 1.00 35.88 364 ALA A C 2
ATOM 11921 O O . ALA A 1 364 ? 19.704 25.005 11.906 1.00 35.88 364 ALA A O 2
ATOM 11929 N N . ARG B 2 1 ? -22.023 -13.178 -25.404 1.00 1.00 365 ARG B N 2
ATOM 11930 C CA . ARG B 2 1 ? -20.935 -13.567 -26.348 1.00 1.00 365 ARG B CA 2
ATOM 11931 C C . ARG B 2 1 ? -20.189 -12.296 -26.786 1.00 1.00 365 ARG B C 2
ATOM 11932 O O . ARG B 2 1 ? -20.702 -11.186 -26.643 1.00 1.00 365 ARG B O 2
ATOM 11955 N N . PRO B 2 2 ? -18.992 -12.445 -27.292 1.00 1.00 366 PRO B N 2
ATOM 11956 C CA . PRO B 2 2 ? -18.142 -11.295 -27.738 1.00 1.00 366 PRO B CA 2
ATOM 11957 C C . PRO B 2 2 ? -18.704 -10.546 -28.956 1.00 1.00 366 PRO B C 2
ATOM 11958 O O . PRO B 2 2 ? -18.331 -9.400 -29.206 1.00 1.00 366 PRO B O 2
ATOM 11969 N N . LYS B 2 3 ? -19.588 -11.192 -29.717 1.00 1.00 367 LYS B N 2
ATOM 11970 C CA . LYS B 2 3 ? -20.166 -10.558 -30.912 1.00 1.00 367 LYS B CA 2
ATOM 11971 C C . LYS B 2 3 ? -21.354 -9.647 -30.554 1.00 1.00 367 LYS B C 2
ATOM 11972 O O . LYS B 2 3 ? -21.355 -8.473 -30.920 1.00 1.00 367 LYS B O 2
ATOM 11991 N N . PRO B 2 4 ? -22.362 -10.147 -29.873 1.00 1.00 368 PRO B N 2
ATOM 11992 C CA . PRO B 2 4 ? -23.550 -9.326 -29.509 1.00 1.00 368 PRO B CA 2
ATOM 11993 C C . PRO B 2 4 ? -23.170 -8.129 -28.637 1.00 1.00 368 PRO B C 2
ATOM 11994 O O . PRO B 2 4 ? -23.841 -7.098 -28.654 1.00 1.00 368 PRO B O 2
ATOM 12005 N N . GLN B 2 5 ? -22.080 -8.272 -27.884 1.00 1.00 369 GLN B N 2
ATOM 12006 C CA . GLN B 2 5 ? -21.605 -7.195 -27.014 1.00 1.00 369 GLN B CA 2
ATOM 12007 C C . GLN B 2 5 ? -20.545 -6.373 -27.724 1.00 1.00 369 GLN B C 2
ATOM 12008 O O . GLN B 2 5 ? -19.476 -6.115 -27.179 1.00 1.00 369 GLN B O 2
ATOM 12022 N N . GLN B 2 6 ? -20.871 -5.936 -28.931 1.00 1.00 370 GLN B N 2
ATOM 12023 C CA . GLN B 2 6 ? -19.957 -5.110 -29.699 1.00 1.00 370 GLN B CA 2
ATOM 12024 C C . GLN B 2 6 ? -20.122 -3.671 -29.242 1.00 1.00 370 GLN B C 2
ATOM 12025 O O . GLN B 2 6 ? -19.711 -2.728 -29.919 1.00 1.00 370 GLN B O 2
ATOM 12039 N N . PHE B 2 7 ? -20.741 -3.527 -28.073 1.00 1.00 371 PHE B N 2
ATOM 12040 C CA . PHE B 2 7 ? -20.986 -2.220 -27.497 1.00 1.00 371 PHE B CA 2
ATOM 12041 C C . PHE B 2 7 ? -19.706 -1.641 -26.905 1.00 1.00 371 PHE B C 2
ATOM 12042 O O . PHE B 2 7 ? -19.750 -0.756 -26.050 1.00 1.00 371 PHE B O 2
ATOM 12059 N N . PHE B 2 8 ? -18.563 -2.147 -27.361 1.00 1.00 372 PHE B N 2
ATOM 12060 C CA . PHE B 2 8 ? -17.280 -1.671 -26.862 1.00 1.00 372 PHE B CA 2
ATOM 12061 C C . PHE B 2 8 ? -16.961 -0.300 -27.451 1.00 1.00 372 PHE B C 2
ATOM 12062 O O . PHE B 2 8 ? -15.841 0.194 -27.330 1.00 1.00 372 PHE B O 2
ATOM 12079 N N . GLY B 2 9 ? -17.951 0.306 -28.095 1.00 1.00 373 GLY B N 2
ATOM 12080 C CA . GLY B 2 9 ? -17.763 1.617 -28.702 1.00 1.00 373 GLY B CA 2
ATOM 12081 C C . GLY B 2 9 ? -17.327 2.645 -27.662 1.00 1.00 373 GLY B C 2
ATOM 12082 O O . GLY B 2 9 ? -16.937 3.761 -28.006 1.00 1.00 373 GLY B O 2
ATOM 12086 N N . LEU B 2 10 ? -17.400 2.266 -26.387 1.00 1.00 374 LEU B N 2
ATOM 12087 C CA . LEU B 2 10 ? -17.012 3.171 -25.309 1.00 1.00 374 LEU B CA 2
ATOM 12088 C C . LEU B 2 10 ? -15.503 3.393 -25.308 1.00 1.00 374 LEU B C 2
ATOM 12089 O O . LEU B 2 10 ? -15.032 4.516 -25.128 1.00 1.00 374 LEU B O 2
ATOM 12105 N N . MET B 2 11 ? -14.747 2.317 -25.511 1.00 1.00 375 MET B N 2
ATOM 12106 C CA . MET B 2 11 ? -13.290 2.407 -25.531 1.00 1.00 375 MET B CA 2
ATOM 12107 C C . MET B 2 11 ? -12.801 2.813 -26.917 1.00 1.00 375 MET B C 2
ATOM 12108 O O . MET B 2 11 ? -13.634 2.993 -27.788 1.00 1.00 375 MET B O 2
ATOM 12123 N N . ASP A 1 2 ? -17.637 -21.739 -19.838 1.00 97.08 2 ASP A N 3
ATOM 12124 C CA . ASP A 1 2 ? -17.769 -21.302 -18.483 1.00 97.08 2 ASP A CA 3
ATOM 12125 C C . ASP A 1 2 ? -17.743 -19.809 -18.465 1.00 97.08 2 ASP A C 3
ATOM 12126 O O . ASP A 1 2 ? -18.402 -19.174 -17.644 1.00 97.08 2 ASP A O 3
ATOM 12135 N N . ASN A 1 3 ? -16.980 -19.214 -19.396 1.00 123.41 3 ASN A N 3
ATOM 12136 C CA . ASN A 1 3 ? -16.737 -17.803 -19.385 1.00 123.41 3 ASN A CA 3
ATOM 12137 C C . ASN A 1 3 ? -17.432 -17.134 -20.537 1.00 123.41 3 ASN A C 3
ATOM 12138 O O . ASN A 1 3 ? -17.756 -17.750 -21.550 1.00 123.41 3 ASN A O 3
ATOM 12149 N N . VAL A 1 4 ? -17.708 -15.828 -20.347 1.00 151.30 4 VAL A N 3
ATOM 12150 C CA . VAL A 1 4 ? -18.246 -14.899 -21.300 1.00 151.30 4 VAL A CA 3
ATOM 12151 C C . VAL A 1 4 ? -17.347 -13.738 -21.068 1.00 151.30 4 VAL A C 3
ATOM 12152 O O . VAL A 1 4 ? -16.282 -13.948 -20.506 1.00 151.30 4 VAL A O 3
ATOM 12165 N N . LEU A 1 5 ? -17.681 -12.504 -21.487 1.00 169.25 5 LEU A N 3
ATOM 12166 C CA . LEU A 1 5 ? -16.747 -11.457 -21.166 1.00 169.25 5 LEU A CA 3
ATOM 12167 C C . LEU A 1 5 ? -16.661 -11.419 -19.660 1.00 169.25 5 LEU A C 3
ATOM 12168 O O . LEU A 1 5 ? -15.584 -11.238 -19.095 1.00 169.25 5 LEU A O 3
ATOM 12184 N N . PRO A 1 6 ? -17.772 -11.607 -18.999 1.00 185.76 6 PRO A N 3
ATOM 12185 C CA . PRO A 1 6 ? -17.739 -11.772 -17.568 1.00 185.76 6 PRO A CA 3
ATOM 12186 C C . PRO A 1 6 ? -17.378 -13.186 -17.208 1.00 185.76 6 PRO A C 3
ATOM 12187 O O . PRO A 1 6 ? -17.395 -14.056 -18.078 1.00 185.76 6 PRO A O 3
ATOM 12198 N N . VAL A 1 7 ? -17.079 -13.422 -15.915 1.00 145.47 7 VAL A N 3
ATOM 12199 C CA . VAL A 1 7 ? -16.664 -14.671 -15.336 1.00 145.47 7 VAL A CA 3
ATOM 12200 C C . VAL A 1 7 ? -17.762 -15.685 -15.443 1.00 145.47 7 VAL A C 3
ATOM 12201 O O . VAL A 1 7 ? -17.497 -16.880 -15.381 1.00 145.47 7 VAL A O 3
ATOM 12214 N N . ASP A 1 8 ? -19.036 -15.259 -15.516 1.00 102.76 8 ASP A N 3
ATOM 12215 C CA . ASP A 1 8 ? -20.111 -16.214 -15.594 1.00 102.76 8 ASP A CA 3
ATOM 12216 C C . ASP A 1 8 ? -20.306 -16.633 -17.020 1.00 102.76 8 ASP A C 3
ATOM 12217 O O . ASP A 1 8 ? -19.915 -15.927 -17.947 1.00 102.76 8 ASP A O 3
ATOM 12226 N N . SER A 1 9 ? -20.912 -17.820 -17.231 1.00 106.25 9 SER A N 3
ATOM 12227 C CA . SER A 1 9 ? -21.165 -18.300 -18.559 1.00 106.25 9 SER A CA 3
ATOM 12228 C C . SER A 1 9 ? -22.424 -17.664 -19.046 1.00 106.25 9 SER A C 3
ATOM 12229 O O . SER A 1 9 ? -23.288 -17.274 -18.262 1.00 106.25 9 SER A O 3
ATOM 12237 N N . ASP A 1 10 ? -22.563 -17.537 -20.376 1.00 157.81 10 ASP A N 3
ATOM 12238 C CA . ASP A 1 10 ? -23.776 -16.964 -20.867 1.00 157.81 10 ASP A CA 3
ATOM 12239 C C . ASP A 1 10 ? -24.594 -18.066 -21.446 1.00 157.81 10 ASP A C 3
ATOM 12240 O O . ASP A 1 10 ? -25.094 -17.955 -22.564 1.00 157.81 10 ASP A O 3
ATOM 12249 N N . LEU A 1 11 ? -24.798 -19.141 -20.656 1.00 150.20 11 LEU A N 3
ATOM 12250 C CA . LEU A 1 11 ? -25.600 -20.231 -21.118 1.00 150.20 11 LEU A CA 3
ATOM 12251 C C . LEU A 1 11 ? -26.920 -19.609 -21.372 1.00 150.20 11 LEU A C 3
ATOM 12252 O O . LEU A 1 11 ? -27.546 -19.819 -22.412 1.00 150.20 11 LEU A O 3
ATOM 12268 N N . SER A 1 12 ? -27.367 -18.791 -20.404 1.00 183.52 12 SER A N 3
ATOM 12269 C CA . SER A 1 12 ? -28.541 -18.020 -20.623 1.00 183.52 12 SER A CA 3
ATOM 12270 C C . SER A 1 12 ? -28.033 -16.784 -21.282 1.00 183.52 12 SER A C 3
ATOM 12271 O O . SER A 1 12 ? -26.838 -16.515 -21.305 1.00 183.52 12 SER A O 3
ATOM 12279 N N . PRO A 1 13 ? -28.908 -16.049 -21.861 1.00 235.61 13 PRO A N 3
ATOM 12280 C CA . PRO A 1 13 ? -28.528 -14.800 -22.461 1.00 235.61 13 PRO A CA 3
ATOM 12281 C C . PRO A 1 13 ? -28.331 -13.760 -21.397 1.00 235.61 13 PRO A C 3
ATOM 12282 O O . PRO A 1 13 ? -28.123 -12.599 -21.742 1.00 235.61 13 PRO A O 3
ATOM 12293 N N . ASN A 1 14 ? -28.389 -14.161 -20.111 1.00 113.77 14 ASN A N 3
ATOM 12294 C CA . ASN A 1 14 ? -28.426 -13.279 -18.980 1.00 113.77 14 ASN A CA 3
ATOM 12295 C C . ASN A 1 14 ? -27.245 -12.346 -18.911 1.00 113.77 14 ASN A C 3
ATOM 12296 O O . ASN A 1 14 ? -27.426 -11.173 -18.594 1.00 113.77 14 ASN A O 3
ATOM 12307 N N . ILE A 1 15 ? -26.013 -12.809 -19.201 1.00 150.85 15 ILE A N 3
ATOM 12308 C CA . ILE A 1 15 ? -24.834 -11.993 -19.077 1.00 150.85 15 ILE A CA 3
ATOM 12309 C C . ILE A 1 15 ? -24.998 -10.694 -19.812 1.00 150.85 15 ILE A C 3
ATOM 12310 O O . ILE A 1 15 ? -25.516 -10.658 -20.929 1.00 150.85 15 ILE A O 3
ATOM 12326 N N . SER A 1 16 ? -24.571 -9.580 -19.159 1.00 100.42 16 SER A N 3
ATOM 12327 C CA . SER A 1 16 ? -24.627 -8.271 -19.757 1.00 100.42 16 SER A CA 3
ATOM 12328 C C . SER A 1 16 ? -23.372 -7.541 -19.373 1.00 100.42 16 SER A C 3
ATOM 12329 O O . SER A 1 16 ? -22.757 -7.833 -18.350 1.00 100.42 16 SER A O 3
ATOM 12337 N N . THR A 1 17 ? -22.970 -6.535 -20.173 1.00 129.36 17 THR A N 3
ATOM 12338 C CA . THR A 1 17 ? -21.721 -5.866 -19.930 1.00 129.36 17 THR A CA 3
ATOM 12339 C C . THR A 1 17 ? -21.763 -5.138 -18.623 1.00 129.36 17 THR A C 3
ATOM 12340 O O . THR A 1 17 ? -22.770 -4.548 -18.239 1.00 129.36 17 THR A O 3
ATOM 12351 N N . ASN A 1 18 ? -20.612 -5.161 -17.925 1.00 112.34 18 ASN A N 3
ATOM 12352 C CA . ASN A 1 18 ? -20.390 -4.581 -16.629 1.00 112.34 18 ASN A CA 3
ATOM 12353 C C . ASN A 1 18 ? -20.582 -3.107 -16.781 1.00 112.34 18 ASN A C 3
ATOM 12354 O O . ASN A 1 18 ? -20.796 -2.378 -15.813 1.00 112.34 18 ASN A O 3
ATOM 12365 N N . THR A 1 19 ? -20.368 -2.620 -18.012 1.00 131.73 19 THR A N 3
ATOM 12366 C CA . THR A 1 19 ? -20.565 -1.233 -18.323 1.00 131.73 19 THR A CA 3
ATOM 12367 C C . THR A 1 19 ? -22.027 -0.883 -18.406 1.00 131.73 19 THR A C 3
ATOM 12368 O O . THR A 1 19 ? -22.424 0.220 -18.031 1.00 131.73 19 THR A O 3
ATOM 12379 N N . SER A 1 20 ? -22.846 -1.777 -19.001 1.00 80.49 20 SER A N 3
ATOM 12380 C CA . SER A 1 20 ? -24.242 -1.514 -19.246 1.00 80.49 20 SER A CA 3
ATOM 12381 C C . SER A 1 20 ? -25.198 -1.786 -18.115 1.00 80.49 20 SER A C 3
ATOM 12382 O O . SER A 1 20 ? -26.107 -0.989 -17.888 1.00 80.49 20 SER A O 3
ATOM 12390 N N . GLU A 1 21 ? -25.053 -2.915 -17.385 1.00 98.98 21 GLU A N 3
ATOM 12391 C CA . GLU A 1 21 ? -26.108 -3.274 -16.468 1.00 98.98 21 GLU A CA 3
ATOM 12392 C C . GLU A 1 21 ? -25.556 -3.944 -15.238 1.00 98.98 21 GLU A C 3
ATOM 12393 O O . GLU A 1 21 ? -24.374 -4.256 -15.181 1.00 98.98 21 GLU A O 3
ATOM 12405 N N . PRO A 1 22 ? -26.433 -4.209 -14.287 1.00 246.95 22 PRO A N 3
ATOM 12406 C CA . PRO A 1 22 ? -26.095 -4.660 -12.944 1.00 246.95 22 PRO A CA 3
ATOM 12407 C C . PRO A 1 22 ? -25.378 -5.927 -12.515 1.00 246.95 22 PRO A C 3
ATOM 12408 O O . PRO A 1 22 ? -25.116 -6.034 -11.337 1.00 246.95 22 PRO A O 3
ATOM 12419 N N . ASN A 1 23 ? -25.097 -6.965 -13.288 1.00 269.62 23 ASN A N 3
ATOM 12420 C CA . ASN A 1 23 ? -24.318 -8.058 -12.731 1.00 269.62 23 ASN A CA 3
ATOM 12421 C C . ASN A 1 23 ? -24.974 -8.754 -11.560 1.00 269.62 23 ASN A C 3
ATOM 12422 O O . ASN A 1 23 ? -24.317 -9.505 -10.839 1.00 269.62 23 ASN A O 3
ATOM 12433 N N . GLN A 1 24 ? -26.294 -8.579 -11.370 1.00 86.80 24 GLN A N 3
ATOM 12434 C CA . GLN A 1 24 ? -27.028 -9.178 -10.285 1.00 86.80 24 GLN A CA 3
ATOM 12435 C C . GLN A 1 24 ? -27.044 -10.657 -10.505 1.00 86.80 24 GLN A C 3
ATOM 12436 O O . GLN A 1 24 ? -27.200 -11.449 -9.581 1.00 86.80 24 GLN A O 3
ATOM 12450 N N . PHE A 1 25 ? -26.949 -11.080 -11.768 1.00 85.91 25 PHE A N 3
ATOM 12451 C CA . PHE A 1 25 ? -26.983 -12.478 -12.068 1.00 85.91 25 PHE A CA 3
ATOM 12452 C C . PHE A 1 25 ? -25.761 -13.162 -11.524 1.00 85.91 25 PHE A C 3
ATOM 12453 O O . PHE A 1 25 ? -25.793 -14.362 -11.256 1.00 85.91 25 PHE A O 3
ATOM 12470 N N . VAL A 1 26 ? -24.632 -12.431 -11.430 1.00 82.00 26 VAL A N 3
ATOM 12471 C CA . VAL A 1 26 ? -23.369 -12.964 -10.987 1.00 82.00 26 VAL A CA 3
ATOM 12472 C C . VAL A 1 26 ? -23.408 -13.320 -9.525 1.00 82.00 26 VAL A C 3
ATOM 12473 O O . VAL A 1 26 ? -22.847 -14.337 -9.118 1.00 82.00 26 VAL A O 3
ATOM 12486 N N . GLN A 1 27 ? -24.053 -12.480 -8.689 1.00 120.73 27 GLN A N 3
ATOM 12487 C CA . GLN A 1 27 ? -24.104 -12.735 -7.272 1.00 120.73 27 GLN A CA 3
ATOM 12488 C C . GLN A 1 27 ? -25.356 -12.140 -6.729 1.00 120.73 27 GLN A C 3
ATOM 12489 O O . GLN A 1 27 ? -26.011 -11.332 -7.379 1.00 120.73 27 GLN A O 3
ATOM 12503 N N . PRO A 1 28 ? -25.681 -12.488 -5.517 1.00 87.86 28 PRO A N 3
ATOM 12504 C CA . PRO A 1 28 ? -26.869 -11.974 -4.904 1.00 87.86 28 PRO A CA 3
ATOM 12505 C C . PRO A 1 28 ? -26.756 -10.497 -4.740 1.00 87.86 28 PRO A C 3
ATOM 12506 O O . PRO A 1 28 ? -25.647 -9.987 -4.585 1.00 87.86 28 PRO A O 3
ATOM 12517 N N . ALA A 1 29 ? -27.901 -9.794 -4.788 1.00 36.46 29 ALA A N 3
ATOM 12518 C CA . ALA A 1 29 ? -27.941 -8.364 -4.727 1.00 36.46 29 ALA A CA 3
ATOM 12519 C C . ALA A 1 29 ? -27.404 -7.925 -3.408 1.00 36.46 29 ALA A C 3
ATOM 12520 O O . ALA A 1 29 ? -26.703 -6.919 -3.316 1.00 36.46 29 ALA A O 3
ATOM 12527 N N . TRP A 1 30 ? -27.723 -8.681 -2.345 1.00 150.60 30 TRP A N 3
ATOM 12528 C CA . TRP A 1 30 ? -27.317 -8.299 -1.026 1.00 150.60 30 TRP A CA 3
ATOM 12529 C C . TRP A 1 30 ? -25.820 -8.324 -0.982 1.00 150.60 30 TRP A C 3
ATOM 12530 O O . TRP A 1 30 ? -25.195 -7.538 -0.276 1.00 150.60 30 TRP A O 3
ATOM 12551 N N . GLN A 1 31 ? -25.188 -9.251 -1.722 1.00 123.26 31 GLN A N 3
ATOM 12552 C CA . GLN A 1 31 ? -23.755 -9.354 -1.698 1.00 123.26 31 GLN A CA 3
ATOM 12553 C C . GLN A 1 31 ? -23.177 -8.080 -2.213 1.00 123.26 31 GLN A C 3
ATOM 12554 O O . GLN A 1 31 ? -22.091 -7.665 -1.823 1.00 123.26 31 GLN A O 3
ATOM 12568 N N . ILE A 1 32 ? -23.879 -7.446 -3.152 1.00 120.14 32 ILE A N 3
ATOM 12569 C CA . ILE A 1 32 ? -23.477 -6.183 -3.683 1.00 120.14 32 ILE A CA 3
ATOM 12570 C C . ILE A 1 32 ? -23.453 -5.175 -2.583 1.00 120.14 32 ILE A C 3
ATOM 12571 O O . ILE A 1 32 ? -22.486 -4.424 -2.453 1.00 120.14 32 ILE A O 3
ATOM 12587 N N . VAL A 1 33 ? -24.523 -5.134 -1.765 1.00 112.19 33 VAL A N 3
ATOM 12588 C CA . VAL A 1 33 ? -24.580 -4.163 -0.714 1.00 112.19 33 VAL A CA 3
ATOM 12589 C C . VAL A 1 33 ? -23.523 -4.504 0.282 1.00 112.19 33 VAL A C 3
ATOM 12590 O O . VAL A 1 33 ? -22.986 -3.624 0.949 1.00 112.19 33 VAL A O 3
ATOM 12603 N N . LEU A 1 34 ? -23.212 -5.805 0.428 1.00 60.87 34 LEU A N 3
ATOM 12604 C CA . LEU A 1 34 ? -22.228 -6.201 1.390 1.00 60.87 34 LEU A CA 3
ATOM 12605 C C . LEU A 1 34 ? -20.900 -5.609 1.023 1.00 60.87 34 LEU A C 3
ATOM 12606 O O . LEU A 1 34 ? -20.222 -5.035 1.875 1.00 60.87 34 LEU A O 3
ATOM 12622 N N . TRP A 1 35 ? -20.490 -5.714 -0.258 1.00 157.57 35 TRP A N 3
ATOM 12623 C CA . TRP A 1 35 ? -19.231 -5.153 -0.655 1.00 157.57 35 TRP A CA 3
ATOM 12624 C C . TRP A 1 35 ? -19.266 -3.669 -0.543 1.00 157.57 35 TRP A C 3
ATOM 12625 O O . TRP A 1 35 ? -18.266 -3.051 -0.183 1.00 157.57 35 TRP A O 3
ATOM 12646 N N . ALA A 1 36 ? -20.422 -3.054 -0.838 1.00 47.06 36 ALA A N 3
ATOM 12647 C CA . ALA A 1 36 ? -20.539 -1.633 -0.712 1.00 47.06 36 ALA A CA 3
ATOM 12648 C C . ALA A 1 36 ? -20.335 -1.261 0.731 1.00 47.06 36 ALA A C 3
ATOM 12649 O O . ALA A 1 36 ? -19.676 -0.268 1.035 1.00 47.06 36 ALA A O 3
ATOM 12656 N N . ALA A 1 37 ? -20.898 -2.051 1.664 1.00 43.94 37 ALA A N 3
ATOM 12657 C CA . ALA A 1 37 ? -20.793 -1.746 3.066 1.00 43.94 37 ALA A CA 3
ATOM 12658 C C . ALA A 1 37 ? -19.359 -1.811 3.485 1.00 43.94 37 ALA A C 3
ATOM 12659 O O . ALA A 1 37 ? -18.886 -0.965 4.244 1.00 43.94 37 ALA A O 3
ATOM 12666 N N . ALA A 1 38 ? -18.620 -2.820 2.989 1.00 42.61 38 ALA A N 3
ATOM 12667 C CA . ALA A 1 38 ? -17.261 -2.995 3.401 1.00 42.61 38 ALA A CA 3
ATOM 12668 C C . ALA A 1 38 ? -16.482 -1.789 3.006 1.00 42.61 38 ALA A C 3
ATOM 12669 O O . ALA A 1 38 ? -15.680 -1.271 3.780 1.00 42.61 38 ALA A O 3
ATOM 12676 N N . TYR A 1 39 ? -16.714 -1.299 1.780 1.00 140.66 39 TYR A N 3
ATOM 12677 C CA . TYR A 1 39 ? -16.000 -0.168 1.284 1.00 140.66 39 TYR A CA 3
ATOM 12678 C C . TYR A 1 39 ? -16.326 1.064 2.075 1.00 140.66 39 TYR A C 3
ATOM 12679 O O . TYR A 1 39 ? -15.436 1.848 2.397 1.00 140.66 39 TYR A O 3
ATOM 12697 N N . THR A 1 40 ? -17.603 1.273 2.436 1.00 116.04 40 THR A N 3
ATOM 12698 C CA . THR A 1 40 ? -17.933 2.492 3.116 1.00 116.04 40 THR A CA 3
ATOM 12699 C C . THR A 1 40 ? -17.197 2.575 4.421 1.00 116.04 40 THR A C 3
ATOM 12700 O O . THR A 1 40 ? -16.643 3.620 4.762 1.00 116.04 40 THR A O 3
ATOM 12711 N N . VAL A 1 41 ? -17.152 1.469 5.186 1.00 97.16 41 VAL A N 3
ATOM 12712 C CA . VAL A 1 41 ? -16.507 1.501 6.467 1.00 97.16 41 VAL A CA 3
ATOM 12713 C C . VAL A 1 41 ? -15.049 1.742 6.263 1.00 97.16 41 VAL A C 3
ATOM 12714 O O . VAL A 1 41 ? -14.415 2.486 7.011 1.00 97.16 41 VAL A O 3
ATOM 12727 N N . ILE A 1 42 ? -14.486 1.123 5.213 1.00 54.85 42 ILE A N 3
ATOM 12728 C CA . ILE A 1 42 ? -13.085 1.219 4.947 1.00 54.85 42 ILE A CA 3
ATOM 12729 C C . ILE A 1 42 ? -12.733 2.651 4.704 1.00 54.85 42 ILE A C 3
ATOM 12730 O O . ILE A 1 42 ? -11.703 3.128 5.172 1.00 54.85 42 ILE A O 3
ATOM 12746 N N . VAL A 1 43 ? -13.594 3.389 3.984 1.00 45.39 43 VAL A N 3
ATOM 12747 C CA . VAL A 1 43 ? -13.275 4.743 3.638 1.00 45.39 43 VAL A CA 3
ATOM 12748 C C . VAL A 1 43 ? -13.025 5.515 4.889 1.00 45.39 43 VAL A C 3
ATOM 12749 O O . VAL A 1 43 ? -12.092 6.313 4.959 1.00 45.39 43 VAL A O 3
ATOM 12762 N N . VAL A 1 44 ? -13.857 5.303 5.918 1.00 48.64 44 VAL A N 3
ATOM 12763 C CA . VAL A 1 44 ? -13.678 6.063 7.118 1.00 48.64 44 VAL A CA 3
ATOM 12764 C C . VAL A 1 44 ? -12.351 5.748 7.736 1.00 48.64 44 VAL A C 3
ATOM 12765 O O . VAL A 1 44 ? -11.564 6.646 8.034 1.00 48.64 44 VAL A O 3
ATOM 12778 N N . THR A 1 45 ? -12.053 4.449 7.923 1.00 116.65 45 THR A N 3
ATOM 12779 C CA . THR A 1 45 ? -10.852 4.076 8.616 1.00 116.65 45 THR A CA 3
ATOM 12780 C C . THR A 1 45 ? -9.626 4.482 7.857 1.00 116.65 45 THR A C 3
ATOM 12781 O O . THR A 1 45 ? -8.713 5.083 8.423 1.00 116.65 45 THR A O 3
ATOM 12792 N N . SER A 1 46 ? -9.586 4.195 6.545 1.00 51.16 46 SER A N 3
ATOM 12793 C CA . SER A 1 46 ? -8.416 4.437 5.757 1.00 51.16 46 SER A CA 3
ATOM 12794 C C . SER A 1 46 ? -8.107 5.897 5.751 1.00 51.16 46 SER A C 3
ATOM 12795 O O . SER A 1 46 ? -6.949 6.289 5.886 1.00 51.16 46 SER A O 3
ATOM 12803 N N . VAL A 1 47 ? -9.135 6.745 5.578 1.00 44.30 47 VAL A N 3
ATOM 12804 C CA . VAL A 1 47 ? -8.890 8.155 5.499 1.00 44.30 47 VAL A CA 3
ATOM 12805 C C . VAL A 1 47 ? -8.367 8.679 6.800 1.00 44.30 47 VAL A C 3
ATOM 12806 O O . VAL A 1 47 ? -7.361 9.385 6.831 1.00 44.30 47 VAL A O 3
ATOM 12819 N N . VAL A 1 48 ? -9.031 8.337 7.919 1.00 48.82 48 VAL A N 3
ATOM 12820 C CA . VAL A 1 48 ? -8.648 8.892 9.189 1.00 48.82 48 VAL A CA 3
ATOM 12821 C C . VAL A 1 48 ? -7.271 8.447 9.576 1.00 48.82 48 VAL A C 3
ATOM 12822 O O . VAL A 1 48 ? -6.438 9.253 9.986 1.00 48.82 48 VAL A O 3
ATOM 12835 N N . GLY A 1 49 ? -6.988 7.140 9.452 1.00 58.70 49 GLY A N 3
ATOM 12836 C CA . GLY A 1 49 ? -5.732 6.617 9.917 1.00 58.70 49 GLY A CA 3
ATOM 12837 C C . GLY A 1 49 ? -4.573 7.173 9.147 1.00 58.70 49 GLY A C 3
ATOM 12838 O O . GLY A 1 49 ? -3.547 7.517 9.729 1.00 58.70 49 GLY A O 3
ATOM 12842 N N . ASN A 1 50 ? -4.693 7.240 7.812 1.00 101.40 50 ASN A N 3
ATOM 12843 C CA . ASN A 1 50 ? -3.604 7.665 6.977 1.00 101.40 50 ASN A CA 3
ATOM 12844 C C . ASN A 1 50 ? -3.376 9.130 7.102 1.00 101.40 50 ASN A C 3
ATOM 12845 O O . ASN A 1 50 ? -2.243 9.590 6.969 1.00 101.40 50 ASN A O 3
ATOM 12856 N N . VAL A 1 51 ? -4.458 9.903 7.297 1.00 103.57 51 VAL A N 3
ATOM 12857 C CA . VAL A 1 51 ? -4.323 11.319 7.442 1.00 103.57 51 VAL A CA 3
ATOM 12858 C C . VAL A 1 51 ? -3.598 11.579 8.722 1.00 103.57 51 VAL A C 3
ATOM 12859 O O . VAL A 1 51 ? -2.759 12.473 8.793 1.00 103.57 51 VAL A O 3
ATOM 12872 N N . VAL A 1 52 ? -3.905 10.787 9.768 1.00 61.89 52 VAL A N 3
ATOM 12873 C CA . VAL A 1 52 ? -3.290 10.956 11.053 1.00 61.89 52 VAL A CA 3
ATOM 12874 C C . VAL A 1 52 ? -1.814 10.746 10.918 1.00 61.89 52 VAL A C 3
ATOM 12875 O O . VAL A 1 52 ? -1.028 11.493 11.496 1.00 61.89 52 VAL A O 3
ATOM 12888 N N . VAL A 1 53 ? -1.396 9.713 10.160 1.00 70.01 53 VAL A N 3
ATOM 12889 C CA . VAL A 1 53 ? 0.007 9.441 10.017 1.00 70.01 53 VAL A CA 3
ATOM 12890 C C . VAL A 1 53 ? 0.672 10.594 9.332 1.00 70.01 53 VAL A C 3
ATOM 12891 O O . VAL A 1 53 ? 1.657 11.137 9.829 1.00 70.01 53 VAL A O 3
ATOM 12904 N N . MET A 1 54 ? 0.119 11.027 8.184 1.00 132.10 54 MET A N 3
ATOM 12905 C CA . MET A 1 54 ? 0.729 12.075 7.419 1.00 132.10 54 MET A CA 3
ATOM 12906 C C . MET A 1 54 ? 0.746 13.327 8.232 1.00 132.10 54 MET A C 3
ATOM 12907 O O . MET A 1 54 ? 1.747 14.040 8.270 1.00 132.10 54 MET A O 3
ATOM 12921 N N . TRP A 1 55 ? -0.373 13.619 8.912 1.00 104.50 55 TRP A N 3
ATOM 12922 C CA . TRP A 1 55 ? -0.510 14.824 9.675 1.00 104.50 55 TRP A CA 3
ATOM 12923 C C . TRP A 1 55 ? 0.465 14.839 10.805 1.00 104.50 55 TRP A C 3
ATOM 12924 O O . TRP A 1 55 ? 1.140 15.843 11.023 1.00 104.50 55 TRP A O 3
ATOM 12945 N N . ILE A 1 56 ? 0.571 13.723 11.552 1.00 142.96 56 ILE A N 3
ATOM 12946 C CA . ILE A 1 56 ? 1.391 13.716 12.725 1.00 142.96 56 ILE A CA 3
ATOM 12947 C C . ILE A 1 56 ? 2.825 13.938 12.384 1.00 142.96 56 ILE A C 3
ATOM 12948 O O . ILE A 1 56 ? 3.470 14.808 12.964 1.00 142.96 56 ILE A O 3
ATOM 12964 N N . ILE A 1 57 ? 3.372 13.189 11.414 1.00 158.32 57 ILE A N 3
ATOM 12965 C CA . ILE A 1 57 ? 4.766 13.362 11.172 1.00 158.32 57 ILE A CA 3
ATOM 12966 C C . ILE A 1 57 ? 5.052 14.740 10.668 1.00 158.32 57 ILE A C 3
ATOM 12967 O O . ILE A 1 57 ? 6.009 15.368 11.114 1.00 158.32 57 ILE A O 3
ATOM 12983 N N . LEU A 1 58 ? 4.225 15.286 9.762 1.00 137.11 58 LEU A N 3
ATOM 12984 C CA . LEU A 1 58 ? 4.501 16.624 9.327 1.00 137.11 58 LEU A CA 3
ATOM 12985 C C . LEU A 1 58 ? 4.371 17.564 10.488 1.00 137.11 58 LEU A C 3
ATOM 12986 O O . LEU A 1 58 ? 5.185 18.472 10.650 1.00 137.11 58 LEU A O 3
ATOM 13002 N N . ALA A 1 59 ? 3.340 17.366 11.333 1.00 54.66 59 ALA A N 3
ATOM 13003 C CA . ALA A 1 59 ? 3.086 18.247 12.437 1.00 54.66 59 ALA A CA 3
ATOM 13004 C C . ALA A 1 59 ? 4.207 18.204 13.428 1.00 54.66 59 ALA A C 3
ATOM 13005 O O . ALA A 1 59 ? 4.664 19.250 13.878 1.00 54.66 59 ALA A O 3
ATOM 13012 N N . HIS A 1 60 ? 4.707 17.003 13.774 1.00 127.18 60 HIS A N 3
ATOM 13013 C CA . HIS A 1 60 ? 5.704 16.887 14.799 1.00 127.18 60 HIS A CA 3
ATOM 13014 C C . HIS A 1 60 ? 7.061 16.954 14.186 1.00 127.18 60 HIS A C 3
ATOM 13015 O O . HIS A 1 60 ? 7.473 16.075 13.434 1.00 127.18 60 HIS A O 3
ATOM 13030 N N . LYS A 1 61 ? 7.816 17.995 14.568 1.00 87.93 61 LYS A N 3
ATOM 13031 C CA . LYS A 1 61 ? 9.115 18.284 14.034 1.00 87.93 61 LYS A CA 3
ATOM 13032 C C . LYS A 1 61 ? 10.061 17.158 14.298 1.00 87.93 61 LYS A C 3
ATOM 13033 O O . LYS A 1 61 ? 10.914 16.856 13.470 1.00 87.93 61 LYS A O 3
ATOM 13052 N N . ARG A 1 62 ? 9.954 16.510 15.466 1.00 131.12 62 ARG A N 3
ATOM 13053 C CA . ARG A 1 62 ? 10.896 15.483 15.812 1.00 131.12 62 ARG A CA 3
ATOM 13054 C C . ARG A 1 62 ? 10.806 14.322 14.882 1.00 131.12 62 ARG A C 3
ATOM 13055 O O . ARG A 1 62 ? 11.819 13.682 14.604 1.00 131.12 62 ARG A O 3
ATOM 13076 N N . MET A 1 63 ? 9.600 13.984 14.389 1.00 246.56 63 MET A N 3
ATOM 13077 C CA . MET A 1 63 ? 9.577 12.794 13.587 1.00 246.56 63 MET A CA 3
ATOM 13078 C C . MET A 1 63 ? 10.046 13.113 12.202 1.00 246.56 63 MET A C 3
ATOM 13079 O O . MET A 1 63 ? 9.278 13.061 11.242 1.00 246.56 63 MET A O 3
ATOM 13093 N N . ARG A 1 64 ? 11.348 13.419 12.051 1.00 339.35 64 ARG A N 3
ATOM 13094 C CA . ARG A 1 64 ? 11.861 13.678 10.746 1.00 339.35 64 ARG A CA 3
ATOM 13095 C C . ARG A 1 64 ? 12.966 12.720 10.561 1.00 339.35 64 ARG A C 3
ATOM 13096 O O . ARG A 1 64 ? 14.118 12.980 10.905 1.00 339.35 64 ARG A O 3
ATOM 13117 N N . THR A 1 65 ? 12.630 11.563 10.001 1.00 114.66 65 THR A N 3
ATOM 13118 C CA . THR A 1 65 ? 13.672 10.644 9.738 1.00 114.66 65 THR A CA 3
ATOM 13119 C C . THR A 1 65 ? 13.529 10.386 8.286 1.00 114.66 65 THR A C 3
ATOM 13120 O O . THR A 1 65 ? 12.523 10.759 7.686 1.00 114.66 65 THR A O 3
ATOM 13131 N N . VAL A 1 66 ? 14.551 9.787 7.662 1.00 143.28 66 VAL A N 3
ATOM 13132 C CA . VAL A 1 66 ? 14.413 9.507 6.270 1.00 143.28 66 VAL A CA 3
ATOM 13133 C C . VAL A 1 66 ? 13.282 8.542 6.135 1.00 143.28 66 VAL A C 3
ATOM 13134 O O . VAL A 1 66 ? 12.441 8.655 5.243 1.00 143.28 66 VAL A O 3
ATOM 13147 N N . THR A 1 67 ? 13.210 7.587 7.075 1.00 160.22 67 THR A N 3
ATOM 13148 C CA . THR A 1 67 ? 12.215 6.564 7.011 1.00 160.22 67 THR A CA 3
ATOM 13149 C C . THR A 1 67 ? 10.869 7.205 7.038 1.00 160.22 67 THR A C 3
ATOM 13150 O O . THR A 1 67 ? 9.961 6.757 6.344 1.00 160.22 67 THR A O 3
ATOM 13161 N N . ASN A 1 68 ? 10.710 8.278 7.836 1.00 120.54 68 ASN A N 3
ATOM 13162 C CA . ASN A 1 68 ? 9.436 8.927 7.967 1.00 120.54 68 ASN A CA 3
ATOM 13163 C C . ASN A 1 68 ? 9.031 9.467 6.639 1.00 120.54 68 ASN A C 3
ATOM 13164 O O . ASN A 1 68 ? 7.842 9.563 6.343 1.00 120.54 68 ASN A O 3
ATOM 13175 N N . TYR A 1 69 ? 10.014 9.872 5.818 1.00 67.22 69 TYR A N 3
ATOM 13176 C CA . TYR A 1 69 ? 9.721 10.369 4.503 1.00 67.22 69 TYR A CA 3
ATOM 13177 C C . TYR A 1 69 ? 9.099 9.275 3.681 1.00 67.22 69 TYR A C 3
ATOM 13178 O O . TYR A 1 69 ? 8.134 9.503 2.957 1.00 67.22 69 TYR A O 3
ATOM 13196 N N . PHE A 1 70 ? 9.649 8.050 3.752 1.00 138.60 70 PHE A N 3
ATOM 13197 C CA . PHE A 1 70 ? 9.156 6.954 2.961 1.00 138.60 70 PHE A CA 3
ATOM 13198 C C . PHE A 1 70 ? 7.772 6.593 3.406 1.00 138.60 70 PHE A C 3
ATOM 13199 O O . PHE A 1 70 ? 6.913 6.277 2.582 1.00 138.60 70 PHE A O 3
ATOM 13216 N N . LEU A 1 71 ? 7.532 6.615 4.732 1.00 151.46 71 LEU A N 3
ATOM 13217 C CA . LEU A 1 71 ? 6.251 6.280 5.290 1.00 151.46 71 LEU A CA 3
ATOM 13218 C C . LEU A 1 71 ? 5.210 7.250 4.839 1.00 151.46 71 LEU A C 3
ATOM 13219 O O . LEU A 1 71 ? 4.060 6.861 4.648 1.00 151.46 71 LEU A O 3
ATOM 13235 N N . VAL A 1 72 ? 5.554 8.546 4.688 1.00 117.93 72 VAL A N 3
ATOM 13236 C CA . VAL A 1 72 ? 4.531 9.454 4.253 1.00 117.93 72 VAL A CA 3
ATOM 13237 C C . VAL A 1 72 ? 4.106 9.004 2.894 1.00 117.93 72 VAL A C 3
ATOM 13238 O O . VAL A 1 72 ? 2.924 9.052 2.562 1.00 117.93 72 VAL A O 3
ATOM 13251 N N . ASN A 1 73 ? 5.076 8.542 2.077 1.00 56.82 73 ASN A N 3
ATOM 13252 C CA . ASN A 1 73 ? 4.811 8.137 0.728 1.00 56.82 73 ASN A CA 3
ATOM 13253 C C . ASN A 1 73 ? 3.819 7.018 0.771 1.00 56.82 73 ASN A C 3
ATOM 13254 O O . ASN A 1 73 ? 2.833 7.023 0.036 1.00 56.82 73 ASN A O 3
ATOM 13265 N N . LEU A 1 74 ? 4.041 6.036 1.663 1.00 145.30 74 LEU A N 3
ATOM 13266 C CA . LEU A 1 74 ? 3.128 4.934 1.788 1.00 145.30 74 LEU A CA 3
ATOM 13267 C C . LEU A 1 74 ? 1.787 5.459 2.197 1.00 145.30 74 LEU A C 3
ATOM 13268 O O . LEU A 1 74 ? 0.761 5.045 1.661 1.00 145.30 74 LEU A O 3
ATOM 13284 N N . ALA A 1 75 ? 1.766 6.394 3.166 1.00 45.71 75 ALA A N 3
ATOM 13285 C CA . ALA A 1 75 ? 0.527 6.889 3.693 1.00 45.71 75 ALA A CA 3
ATOM 13286 C C . ALA A 1 75 ? -0.227 7.552 2.590 1.00 45.71 75 ALA A C 3
ATOM 13287 O O . ALA A 1 75 ? -1.442 7.400 2.476 1.00 45.71 75 ALA A O 3
ATOM 13294 N N . PHE A 1 76 ? 0.493 8.298 1.737 1.00 105.61 76 PHE A N 3
ATOM 13295 C CA . PHE A 1 76 ? -0.094 9.015 0.642 1.00 105.61 76 PHE A CA 3
ATOM 13296 C C . PHE A 1 76 ? -0.729 8.044 -0.304 1.00 105.61 76 PHE A C 3
ATOM 13297 O O . PHE A 1 76 ? -1.820 8.293 -0.810 1.00 105.61 76 PHE A O 3
ATOM 13314 N N . ALA A 1 77 ? -0.055 6.913 -0.582 1.00 47.89 77 ALA A N 3
ATOM 13315 C CA . ALA A 1 77 ? -0.588 5.942 -1.498 1.00 47.89 77 ALA A CA 3
ATOM 13316 C C . ALA A 1 77 ? -1.881 5.421 -0.946 1.00 47.89 77 ALA A C 3
ATOM 13317 O O . ALA A 1 77 ? -2.827 5.186 -1.696 1.00 47.89 77 ALA A O 3
ATOM 13324 N N . GLU A 1 78 ? -1.950 5.204 0.383 1.00 124.53 78 GLU A N 3
ATOM 13325 C CA . GLU A 1 78 ? -3.150 4.711 1.003 1.00 124.53 78 GLU A CA 3
ATOM 13326 C C . GLU A 1 78 ? -4.238 5.739 0.901 1.00 124.53 78 GLU A C 3
ATOM 13327 O O . GLU A 1 78 ? -5.406 5.396 0.720 1.00 124.53 78 GLU A O 3
ATOM 13339 N N . ALA A 1 79 ? -3.887 7.031 1.032 1.00 35.89 79 ALA A N 3
ATOM 13340 C CA . ALA A 1 79 ? -4.862 8.086 0.990 1.00 35.89 79 ALA A CA 3
ATOM 13341 C C . ALA A 1 79 ? -5.524 8.111 -0.352 1.00 35.89 79 ALA A C 3
ATOM 13342 O O . ALA A 1 79 ? -6.737 8.292 -0.447 1.00 35.89 79 ALA A O 3
ATOM 13349 N N . SER A 1 80 ? -4.748 7.924 -1.434 1.00 88.97 80 SER A N 3
ATOM 13350 C CA . SER A 1 80 ? -5.326 7.974 -2.745 1.00 88.97 80 SER A CA 3
ATOM 13351 C C . SER A 1 80 ? -6.324 6.871 -2.824 1.00 88.97 80 SER A C 3
ATOM 13352 O O . SER A 1 80 ? -7.381 7.023 -3.427 1.00 88.97 80 SER A O 3
ATOM 13360 N N . MET A 1 81 ? -6.020 5.719 -2.211 1.00 239.91 81 MET A N 3
ATOM 13361 C CA . MET A 1 81 ? -6.934 4.622 -2.266 1.00 239.91 81 MET A CA 3
ATOM 13362 C C . MET A 1 81 ? -8.219 5.022 -1.602 1.00 239.91 81 MET A C 3
ATOM 13363 O O . MET A 1 81 ? -9.303 4.873 -2.165 1.00 239.91 81 MET A O 3
ATOM 13377 N N . ALA A 1 82 ? -8.131 5.590 -0.387 1.00 146.10 82 ALA A N 3
ATOM 13378 C CA . ALA A 1 82 ? -9.317 5.940 0.331 1.00 146.10 82 ALA A CA 3
ATOM 13379 C C . ALA A 1 82 ? -10.066 7.021 -0.384 1.00 146.10 82 ALA A C 3
ATOM 13380 O O . ALA A 1 82 ? -11.293 7.016 -0.392 1.00 146.10 82 ALA A O 3
ATOM 13387 N N . ALA A 1 83 ? -9.376 8.057 -0.895 1.00 91.74 83 ALA A N 3
ATOM 13388 C CA . ALA A 1 83 ? -10.123 9.074 -1.581 1.00 91.74 83 ALA A CA 3
ATOM 13389 C C . ALA A 1 83 ? -10.568 8.675 -2.959 1.00 91.74 83 ALA A C 3
ATOM 13390 O O . ALA A 1 83 ? -11.757 8.702 -3.265 1.00 91.74 83 ALA A O 3
ATOM 13397 N N . PHE A 1 84 ? -9.598 8.323 -3.834 1.00 197.45 84 PHE A N 3
ATOM 13398 C CA . PHE A 1 84 ? -9.865 8.042 -5.219 1.00 197.45 84 PHE A CA 3
ATOM 13399 C C . PHE A 1 84 ? -10.486 6.706 -5.506 1.00 197.45 84 PHE A C 3
ATOM 13400 O O . PHE A 1 84 ? -11.599 6.628 -6.023 1.00 197.45 84 PHE A O 3
ATOM 13417 N N . ASN A 1 85 ? -9.779 5.607 -5.161 1.00 242.60 85 ASN A N 3
ATOM 13418 C CA . ASN A 1 85 ? -10.252 4.331 -5.621 1.00 242.60 85 ASN A CA 3
ATOM 13419 C C . ASN A 1 85 ? -11.443 3.824 -4.884 1.00 242.60 85 ASN A C 3
ATOM 13420 O O . ASN A 1 85 ? -12.379 3.323 -5.502 1.00 242.60 85 ASN A O 3
ATOM 13431 N N . THR A 1 86 ? -11.470 3.960 -3.550 1.00 215.61 86 THR A N 3
ATOM 13432 C CA . THR A 1 86 ? -12.527 3.333 -2.811 1.00 215.61 86 THR A CA 3
ATOM 13433 C C . THR A 1 86 ? -13.839 3.957 -3.170 1.00 215.61 86 THR A C 3
ATOM 13434 O O . THR A 1 86 ? -14.854 3.270 -3.248 1.00 215.61 86 THR A O 3
ATOM 13445 N N . VAL A 1 87 ? -13.858 5.282 -3.407 1.00 87.19 87 VAL A N 3
ATOM 13446 C CA . VAL A 1 87 ? -15.100 5.956 -3.658 1.00 87.19 87 VAL A CA 3
ATOM 13447 C C . VAL A 1 87 ? -15.768 5.387 -4.875 1.00 87.19 87 VAL A C 3
ATOM 13448 O O . VAL A 1 87 ? -16.964 5.105 -4.848 1.00 87.19 87 VAL A O 3
ATOM 13461 N N . VAL A 1 88 ? -15.017 5.206 -5.979 1.00 231.82 88 VAL A N 3
ATOM 13462 C CA . VAL A 1 88 ? -15.573 4.706 -7.209 1.00 231.82 88 VAL A CA 3
ATOM 13463 C C . VAL A 1 88 ? -16.027 3.293 -7.020 1.00 231.82 88 VAL A C 3
ATOM 13464 O O . VAL A 1 88 ? -17.104 2.916 -7.481 1.00 231.82 88 VAL A O 3
ATOM 13477 N N . ASN A 1 89 ? -15.218 2.482 -6.311 1.00 364.98 89 ASN A N 3
ATOM 13478 C CA . ASN A 1 89 ? -15.521 1.096 -6.110 1.00 364.98 89 ASN A CA 3
ATOM 13479 C C . ASN A 1 89 ? -16.810 1.000 -5.343 1.00 364.98 89 ASN A C 3
ATOM 13480 O O . ASN A 1 89 ? -17.565 0.045 -5.503 1.00 364.98 89 ASN A O 3
ATOM 13491 N N . PHE A 1 90 ? -17.065 1.954 -4.427 1.00 181.63 90 PHE A N 3
ATOM 13492 C CA . PHE A 1 90 ? -18.280 1.960 -3.659 1.00 181.63 90 PHE A CA 3
ATOM 13493 C C . PHE A 1 90 ? -19.474 2.256 -4.528 1.00 181.63 90 PHE A C 3
ATOM 13494 O O . PHE A 1 90 ? -20.506 1.594 -4.426 1.00 181.63 90 PHE A O 3
ATOM 13511 N N . THR A 1 91 ? -19.361 3.262 -5.418 1.00 269.02 91 THR A N 3
ATOM 13512 C CA . THR A 1 91 ? -20.463 3.702 -6.230 1.00 269.02 91 THR A CA 3
ATOM 13513 C C . THR A 1 91 ? -20.885 2.556 -7.062 1.00 269.02 91 THR A C 3
ATOM 13514 O O . THR A 1 91 ? -22.068 2.236 -7.177 1.00 269.02 91 THR A O 3
ATOM 13525 N N . TYR A 1 92 ? -19.893 1.883 -7.652 1.00 562.66 92 TYR A N 3
ATOM 13526 C CA . TYR A 1 92 ? -20.218 0.784 -8.483 1.00 562.66 92 TYR A CA 3
ATOM 13527 C C . TYR A 1 92 ? -20.944 -0.233 -7.710 1.00 562.66 92 TYR A C 3
ATOM 13528 O O . TYR A 1 92 ? -21.937 -0.756 -8.210 1.00 562.66 92 TYR A O 3
ATOM 13546 N N . ALA A 1 93 ? -20.465 -0.545 -6.496 1.00 446.75 93 ALA A N 3
ATOM 13547 C CA . ALA A 1 93 ? -20.968 -1.708 -5.840 1.00 446.75 93 ALA A CA 3
ATOM 13548 C C . ALA A 1 93 ? -22.421 -1.528 -5.635 1.00 446.75 93 ALA A C 3
ATOM 13549 O O . ALA A 1 93 ? -23.208 -2.419 -5.932 1.00 446.75 93 ALA A O 3
ATOM 13556 N N . VAL A 1 94 ? -22.838 -0.347 -5.168 1.00 370.05 94 VAL A N 3
ATOM 13557 C CA . VAL A 1 94 ? -24.242 -0.223 -4.958 1.00 370.05 94 VAL A CA 3
ATOM 13558 C C . VAL A 1 94 ? -25.007 -0.175 -6.251 1.00 370.05 94 VAL A C 3
ATOM 13559 O O . VAL A 1 94 ? -26.190 -0.508 -6.282 1.00 370.05 94 VAL A O 3
ATOM 13572 N N . HIS A 1 95 ? -24.375 0.282 -7.346 1.00 354.91 95 HIS A N 3
ATOM 13573 C CA . HIS A 1 95 ? -24.999 0.265 -8.647 1.00 354.91 95 HIS A CA 3
ATOM 13574 C C . HIS A 1 95 ? -25.055 -1.118 -9.242 1.00 354.91 95 HIS A C 3
ATOM 13575 O O . HIS A 1 95 ? -25.934 -1.410 -10.054 1.00 354.91 95 HIS A O 3
ATOM 13590 N N . ASN A 1 96 ? -24.118 -2.005 -8.848 1.00 462.44 96 ASN A N 3
ATOM 13591 C CA . ASN A 1 96 ? -24.002 -3.357 -9.333 1.00 462.44 96 ASN A CA 3
ATOM 13592 C C . ASN A 1 96 ? -23.259 -3.423 -10.634 1.00 462.44 96 ASN A C 3
ATOM 13593 O O . ASN A 1 96 ? -23.104 -4.511 -11.186 1.00 462.44 96 ASN A O 3
ATOM 13604 N N . GLU A 1 97 ? -22.726 -2.285 -11.131 1.00 652.37 97 GLU A N 3
ATOM 13605 C CA . GLU A 1 97 ? -21.858 -2.317 -12.277 1.00 652.37 97 GLU A CA 3
ATOM 13606 C C . GLU A 1 97 ? -21.252 -0.981 -12.528 1.00 652.37 97 GLU A C 3
ATOM 13607 O O . GLU A 1 97 ? -21.513 -0.005 -11.826 1.00 652.37 97 GLU A O 3
ATOM 13619 N N . TRP A 1 98 ? -20.398 -0.962 -13.565 1.00 905.99 98 TRP A N 3
ATOM 13620 C CA . TRP A 1 98 ? -19.564 0.109 -14.009 1.00 905.99 98 TRP A CA 3
ATOM 13621 C C . TRP A 1 98 ? -20.432 1.114 -14.696 1.00 905.99 98 TRP A C 3
ATOM 13622 O O . TRP A 1 98 ? -20.579 1.116 -15.916 1.00 905.99 98 TRP A O 3
ATOM 13643 N N . TYR A 1 99 ? -21.010 2.037 -13.906 1.00 570.43 99 TYR A N 3
ATOM 13644 C CA . TYR A 1 99 ? -21.914 2.999 -14.470 1.00 570.43 99 TYR A CA 3
ATOM 13645 C C . TYR A 1 99 ? -21.132 3.913 -15.355 1.00 570.43 99 TYR A C 3
ATOM 13646 O O . TYR A 1 99 ? -21.610 4.356 -16.398 1.00 570.43 99 TYR A O 3
ATOM 13664 N N . TYR A 1 100 ? -19.895 4.212 -14.926 1.00 453.22 100 TYR A N 3
ATOM 13665 C CA . TYR A 1 100 ? -19.013 5.152 -15.540 1.00 453.22 100 TYR A CA 3
ATOM 13666 C C . TYR A 1 100 ? -18.656 4.729 -16.940 1.00 453.22 100 TYR A C 3
ATOM 13667 O O . TYR A 1 100 ? -18.485 5.583 -17.805 1.00 453.22 100 TYR A O 3
ATOM 13685 N N . GLY A 1 101 ? -18.491 3.419 -17.218 1.00 445.63 101 GLY A N 3
ATOM 13686 C CA . GLY A 1 101 ? -18.195 3.028 -18.576 1.00 445.63 101 GLY A CA 3
ATOM 13687 C C . GLY A 1 101 ? -16.712 2.828 -18.741 1.00 445.63 101 GLY A C 3
ATOM 13688 O O . GLY A 1 101 ? -15.939 3.105 -17.832 1.00 445.63 101 GLY A O 3
ATOM 13692 N N . LEU A 1 102 ? -16.275 2.431 -19.958 1.00 457.72 102 LEU A N 3
ATOM 13693 C CA . LEU A 1 102 ? -14.930 1.993 -20.260 1.00 457.72 102 LEU A CA 3
ATOM 13694 C C . LEU A 1 102 ? -13.901 3.019 -19.896 1.00 457.72 102 LEU A C 3
ATOM 13695 O O . LEU A 1 102 ? -12.847 2.666 -19.367 1.00 457.72 102 LEU A O 3
ATOM 13711 N N . PHE A 1 103 ? -14.155 4.311 -20.158 1.00 340.58 103 PHE A N 3
ATOM 13712 C CA . PHE A 1 103 ? -13.155 5.289 -19.833 1.00 340.58 103 PHE A CA 3
ATOM 13713 C C . PHE A 1 103 ? -12.858 5.222 -18.380 1.00 340.58 103 PHE A C 3
ATOM 13714 O O . PHE A 1 103 ? -11.696 5.202 -17.974 1.00 340.58 103 PHE A O 3
ATOM 13731 N N . TYR A 1 104 ? -13.909 5.181 -17.553 1.00 453.60 104 TYR A N 3
ATOM 13732 C CA . TYR A 1 104 ? -13.677 5.198 -16.149 1.00 453.60 104 TYR A CA 3
ATOM 13733 C C . TYR A 1 104 ? -13.035 3.933 -15.683 1.00 453.60 104 TYR A C 3
ATOM 13734 O O . TYR A 1 104 ? -12.285 3.964 -14.713 1.00 453.60 104 TYR A O 3
ATOM 13752 N N . CYS A 1 105 ? -13.330 2.780 -16.323 1.00 541.48 105 CYS A N 3
ATOM 13753 C CA . CYS A 1 105 ? -12.714 1.550 -15.901 1.00 541.48 105 CYS A CA 3
ATOM 13754 C C . CYS A 1 105 ? -11.247 1.784 -15.964 1.00 541.48 105 CYS A C 3
ATOM 13755 O O . CYS A 1 105 ? -10.518 1.356 -15.070 1.00 541.48 105 CYS A O 3
ATOM 13762 N N . LYS A 1 106 ? -10.804 2.489 -17.026 1.00 466.68 106 LYS A N 3
ATOM 13763 C CA . LYS A 1 106 ? -9.420 2.798 -17.234 1.00 466.68 106 LYS A CA 3
ATOM 13764 C C . LYS A 1 106 ? -8.916 3.711 -16.177 1.00 466.68 106 LYS A C 3
ATOM 13765 O O . LYS A 1 106 ? -7.856 3.482 -15.597 1.00 466.68 106 LYS A O 3
ATOM 13784 N N . PHE A 1 107 ? -9.671 4.780 -15.884 1.00 427.34 107 PHE A N 3
ATOM 13785 C CA . PHE A 1 107 ? -9.178 5.683 -14.896 1.00 427.34 107 PHE A CA 3
ATOM 13786 C C . PHE A 1 107 ? -9.061 4.922 -13.617 1.00 427.34 107 PHE A C 3
ATOM 13787 O O . PHE A 1 107 ? -8.017 4.953 -12.967 1.00 427.34 107 PHE A O 3
ATOM 13804 N N . HIS A 1 108 ? -10.117 4.163 -13.266 1.00 537.87 108 HIS A N 3
ATOM 13805 C CA . HIS A 1 108 ? -10.172 3.487 -12.011 1.00 537.87 108 HIS A CA 3
ATOM 13806 C C . HIS A 1 108 ? -9.158 2.405 -11.904 1.00 537.87 108 HIS A C 3
ATOM 13807 O O . HIS A 1 108 ? -8.622 2.167 -10.832 1.00 537.87 108 HIS A O 3
ATOM 13822 N N . ASN A 1 109 ? -8.867 1.672 -12.976 1.00 422.12 109 ASN A N 3
ATOM 13823 C CA . ASN A 1 109 ? -7.819 0.705 -12.834 1.00 422.12 109 ASN A CA 3
ATOM 13824 C C . ASN A 1 109 ? -6.467 1.368 -12.683 1.00 422.12 109 ASN A C 3
ATOM 13825 O O . ASN A 1 109 ? -5.668 0.962 -11.840 1.00 422.12 109 ASN A O 3
ATOM 13836 N N . PHE A 1 110 ? -6.175 2.421 -13.479 1.00 340.17 110 PHE A N 3
ATOM 13837 C CA . PHE A 1 110 ? -4.859 3.010 -13.490 1.00 340.17 110 PHE A CA 3
ATOM 13838 C C . PHE A 1 110 ? -4.460 3.512 -12.132 1.00 340.17 110 PHE A C 3
ATOM 13839 O O . PHE A 1 110 ? -3.371 3.192 -11.659 1.00 340.17 110 PHE A O 3
ATOM 13856 N N . PHE A 1 111 ? -5.314 4.305 -11.456 1.00 258.06 111 PHE A N 3
ATOM 13857 C CA . PHE A 1 111 ? -4.908 4.847 -10.182 1.00 258.06 111 PHE A CA 3
ATOM 13858 C C . PHE A 1 111 ? -4.715 3.766 -9.151 1.00 258.06 111 PHE A C 3
ATOM 13859 O O . PHE A 1 111 ? -3.723 3.782 -8.426 1.00 258.06 111 PHE A O 3
ATOM 13876 N N . PRO A 1 112 ? -5.623 2.841 -9.024 1.00 305.71 112 PRO A N 3
ATOM 13877 C CA . PRO A 1 112 ? -5.393 1.776 -8.090 1.00 305.71 112 PRO A CA 3
ATOM 13878 C C . PRO A 1 112 ? -4.195 0.928 -8.370 1.00 305.71 112 PRO A C 3
ATOM 13879 O O . PRO A 1 112 ? -3.615 0.396 -7.424 1.00 305.71 112 PRO A O 3
ATOM 13890 N N . ILE A 1 113 ? -3.829 0.745 -9.646 1.00 252.70 113 ILE A N 3
ATOM 13891 C CA . ILE A 1 113 ? -2.696 -0.066 -9.972 1.00 252.70 113 ILE A CA 3
ATOM 13892 C C . ILE A 1 113 ? -1.459 0.655 -9.560 1.00 252.70 113 ILE A C 3
ATOM 13893 O O . ILE A 1 113 ? -0.521 0.068 -9.025 1.00 252.70 113 ILE A O 3
ATOM 13909 N N . ALA A 1 114 ? -1.444 1.977 -9.796 1.00 149.27 114 ALA A N 3
ATOM 13910 C CA . ALA A 1 114 ? -0.301 2.762 -9.459 1.00 149.27 114 ALA A CA 3
ATOM 13911 C C . ALA A 1 114 ? -0.092 2.654 -7.981 1.00 149.27 114 ALA A C 3
ATOM 13912 O O . ALA A 1 114 ? 1.039 2.519 -7.518 1.00 149.27 114 ALA A O 3
ATOM 13919 N N . ALA A 1 115 ? -1.188 2.684 -7.197 1.00 138.08 115 ALA A N 3
ATOM 13920 C CA . ALA A 1 115 ? -1.065 2.660 -5.767 1.00 138.08 115 ALA A CA 3
ATOM 13921 C C . ALA A 1 115 ? -0.408 1.392 -5.291 1.00 138.08 115 ALA A C 3
ATOM 13922 O O . ALA A 1 115 ? 0.467 1.441 -4.429 1.00 138.08 115 ALA A O 3
ATOM 13929 N N . VAL A 1 116 ? -0.809 0.220 -5.824 1.00 132.89 116 VAL A N 3
ATOM 13930 C CA . VAL A 1 116 ? -0.267 -1.044 -5.387 1.00 132.89 116 VAL A CA 3
ATOM 13931 C C . VAL A 1 116 ? 1.183 -1.163 -5.757 1.00 132.89 116 VAL A C 3
ATOM 13932 O O . VAL A 1 116 ? 1.996 -1.645 -4.966 1.00 132.89 116 VAL A O 3
ATOM 13945 N N . PHE A 1 117 ? 1.544 -0.743 -6.983 1.00 193.61 117 PHE A N 3
ATOM 13946 C CA . PHE A 1 117 ? 2.906 -0.880 -7.410 1.00 193.61 117 PHE A CA 3
ATOM 13947 C C . PHE A 1 117 ? 3.775 -0.037 -6.533 1.00 193.61 117 PHE A C 3
ATOM 13948 O O . PHE A 1 117 ? 4.826 -0.481 -6.073 1.00 193.61 117 PHE A O 3
ATOM 13965 N N . ALA A 1 118 ? 3.334 1.207 -6.269 1.00 63.83 118 ALA A N 3
ATOM 13966 C CA . ALA A 1 118 ? 4.103 2.164 -5.526 1.00 63.83 118 ALA A CA 3
ATOM 13967 C C . ALA A 1 118 ? 4.362 1.653 -4.142 1.00 63.83 118 ALA A C 3
ATOM 13968 O O . ALA A 1 118 ? 5.430 1.890 -3.581 1.00 63.83 118 ALA A O 3
ATOM 13975 N N . SER A 1 119 ? 3.374 0.967 -3.538 1.00 76.40 119 SER A N 3
ATOM 13976 C CA . SER A 1 119 ? 3.528 0.490 -2.194 1.00 76.40 119 SER A CA 3
ATOM 13977 C C . SER A 1 119 ? 4.627 -0.524 -2.100 1.00 76.40 119 SER A C 3
ATOM 13978 O O . SER A 1 119 ? 5.538 -0.372 -1.288 1.00 76.40 119 SER A O 3
ATOM 13986 N N . ILE A 1 120 ? 4.591 -1.570 -2.948 1.00 171.13 120 ILE A N 3
ATOM 13987 C CA . ILE A 1 120 ? 5.555 -2.627 -2.834 1.00 171.13 120 ILE A CA 3
ATOM 13988 C C . ILE A 1 120 ? 6.913 -2.050 -3.091 1.00 171.13 120 ILE A C 3
ATOM 13989 O O . ILE A 1 120 ? 7.874 -2.368 -2.393 1.00 171.13 120 ILE A O 3
ATOM 14005 N N . TYR A 1 121 ? 7.029 -1.163 -4.096 1.00 78.30 121 TYR A N 3
ATOM 14006 C CA . TYR A 1 121 ? 8.294 -0.562 -4.400 1.00 78.30 121 TYR A CA 3
ATOM 14007 C C . TYR A 1 121 ? 8.768 0.276 -3.254 1.00 78.30 121 TYR A C 3
ATOM 14008 O O . TYR A 1 121 ? 9.961 0.320 -2.968 1.00 78.30 121 TYR A O 3
ATOM 14026 N N . SER A 1 122 ? 7.865 0.998 -2.575 1.00 92.36 122 SER A N 3
ATOM 14027 C CA . SER A 1 122 ? 8.313 1.833 -1.496 1.00 92.36 122 SER A CA 3
ATOM 14028 C C . SER A 1 122 ? 8.821 0.970 -0.382 1.00 92.36 122 SER A C 3
ATOM 14029 O O . SER A 1 122 ? 9.797 1.308 0.285 1.00 92.36 122 SER A O 3
ATOM 14037 N N . MET A 1 123 ? 8.179 -0.192 -0.173 1.00 93.73 123 MET A N 3
ATOM 14038 C CA . MET A 1 123 ? 8.560 -1.098 0.872 1.00 93.73 123 MET A CA 3
ATOM 14039 C C . MET A 1 123 ? 9.957 -1.565 0.599 1.00 93.73 123 MET A C 3
ATOM 14040 O O . MET A 1 123 ? 10.712 -1.841 1.530 1.00 93.73 123 MET A O 3
ATOM 14054 N N . THR A 1 124 ? 10.332 -1.721 -0.685 1.00 132.74 124 THR A N 3
ATOM 14055 C CA . THR A 1 124 ? 11.663 -2.177 -0.977 1.00 132.74 124 THR A CA 3
ATOM 14056 C C . THR A 1 124 ? 12.645 -1.125 -0.576 1.00 132.74 124 THR A C 3
ATOM 14057 O O . THR A 1 124 ? 13.684 -1.420 0.012 1.00 132.74 124 THR A O 3
ATOM 14068 N N . ALA A 1 125 ? 12.328 0.150 -0.860 1.00 43.39 125 ALA A N 3
ATOM 14069 C CA . ALA A 1 125 ? 13.257 1.193 -0.546 1.00 43.39 125 ALA A CA 3
ATOM 14070 C C . ALA A 1 125 ? 13.477 1.156 0.930 1.00 43.39 125 ALA A C 3
ATOM 14071 O O . ALA A 1 125 ? 14.610 1.237 1.400 1.00 43.39 125 ALA A O 3
ATOM 14078 N N . VAL A 1 126 ? 12.390 0.968 1.698 1.00 59.34 126 VAL A N 3
ATOM 14079 C CA . VAL A 1 126 ? 12.468 0.937 3.127 1.00 59.34 126 VAL A CA 3
ATOM 14080 C C . VAL A 1 126 ? 13.412 -0.161 3.531 1.00 59.34 126 VAL A C 3
ATOM 14081 O O . VAL A 1 126 ? 14.220 0.016 4.440 1.00 59.34 126 VAL A O 3
ATOM 14094 N N . ALA A 1 127 ? 13.334 -1.332 2.869 1.00 69.68 127 ALA A N 3
ATOM 14095 C CA . ALA A 1 127 ? 14.163 -2.455 3.216 1.00 69.68 127 ALA A CA 3
ATOM 14096 C C . ALA A 1 127 ? 15.608 -2.130 2.990 1.00 69.68 127 ALA A C 3
ATOM 14097 O O . ALA A 1 127 ? 16.464 -2.432 3.822 1.00 69.68 127 ALA A O 3
ATOM 14104 N N . PHE A 1 128 ? 15.915 -1.496 1.849 1.00 106.98 128 PHE A N 3
ATOM 14105 C CA . PHE A 1 128 ? 17.271 -1.183 1.508 1.00 106.98 128 PHE A CA 3
ATOM 14106 C C . PHE A 1 128 ? 17.789 -0.193 2.500 1.00 106.98 128 PHE A C 3
ATOM 14107 O O . PHE A 1 128 ? 18.919 -0.311 2.971 1.00 106.98 128 PHE A O 3
ATOM 14124 N N . ASP A 1 129 ? 16.967 0.817 2.851 1.00 147.63 129 ASP A N 3
ATOM 14125 C CA . ASP A 1 129 ? 17.427 1.822 3.762 1.00 147.63 129 ASP A CA 3
ATOM 14126 C C . ASP A 1 129 ? 17.695 1.186 5.094 1.00 147.63 129 ASP A C 3
ATOM 14127 O O . ASP A 1 129 ? 18.629 1.570 5.794 1.00 147.63 129 ASP A O 3
ATOM 14136 N N . ARG A 1 130 ? 16.887 0.187 5.492 1.00 190.06 130 ARG A N 3
ATOM 14137 C CA . ARG A 1 130 ? 17.131 -0.464 6.747 1.00 190.06 130 ARG A CA 3
ATOM 14138 C C . ARG A 1 130 ? 18.462 -1.134 6.684 1.00 190.06 130 ARG A C 3
ATOM 14139 O O . ARG A 1 130 ? 19.240 -1.085 7.635 1.00 190.06 130 ARG A O 3
ATOM 14160 N N . TYR A 1 131 ? 18.759 -1.771 5.538 1.00 118.85 131 TYR A N 3
ATOM 14161 C CA . TYR A 1 131 ? 19.992 -2.479 5.398 1.00 118.85 131 TYR A CA 3
ATOM 14162 C C . TYR A 1 131 ? 21.109 -1.508 5.552 1.00 118.85 131 TYR A C 3
ATOM 14163 O O . TYR A 1 131 ? 22.072 -1.789 6.259 1.00 118.85 131 TYR A O 3
ATOM 14181 N N . MET A 1 132 ? 20.993 -0.329 4.915 1.00 102.50 132 MET A N 3
ATOM 14182 C CA . MET A 1 132 ? 22.034 0.661 4.942 1.00 102.50 132 MET A CA 3
ATOM 14183 C C . MET A 1 132 ? 22.248 1.142 6.348 1.00 102.50 132 MET A C 3
ATOM 14184 O O . MET A 1 132 ? 23.385 1.317 6.786 1.00 102.50 132 MET A O 3
ATOM 14198 N N . ALA A 1 133 ? 21.155 1.382 7.096 1.00 89.98 133 ALA A N 3
ATOM 14199 C CA . ALA A 1 133 ? 21.279 1.909 8.426 1.00 89.98 133 ALA A CA 3
ATOM 14200 C C . ALA A 1 133 ? 21.969 0.920 9.299 1.00 89.98 133 ALA A C 3
ATOM 14201 O O . ALA A 1 133 ? 22.804 1.283 10.127 1.00 89.98 133 ALA A O 3
ATOM 14208 N N . ILE A 1 134 ? 21.617 -0.367 9.157 1.00 106.09 134 ILE A N 3
ATOM 14209 C CA . ILE A 1 134 ? 22.219 -1.327 10.022 1.00 106.09 134 ILE A CA 3
ATOM 14210 C C . ILE A 1 134 ? 23.691 -1.450 9.748 1.00 106.09 134 ILE A C 3
ATOM 14211 O O . ILE A 1 134 ? 24.489 -1.385 10.681 1.00 106.09 134 ILE A O 3
ATOM 14227 N N . ILE A 1 135 ? 24.108 -1.645 8.476 1.00 227.74 135 ILE A N 3
ATOM 14228 C CA . ILE A 1 135 ? 25.516 -1.872 8.274 1.00 227.74 135 ILE A CA 3
ATOM 14229 C C . ILE A 1 135 ? 26.310 -0.614 8.434 1.00 227.74 135 ILE A C 3
ATOM 14230 O O . ILE A 1 135 ? 27.317 -0.599 9.141 1.00 227.74 135 ILE A O 3
ATOM 14246 N N . HIS A 1 136 ? 25.887 0.492 7.788 1.00 262.55 136 HIS A N 3
ATOM 14247 C CA . HIS A 1 136 ? 26.732 1.645 7.884 1.00 262.55 136 HIS A CA 3
ATOM 14248 C C . HIS A 1 136 ? 26.000 2.759 8.540 1.00 262.55 136 HIS A C 3
ATOM 14249 O O . HIS A 1 136 ? 25.219 3.498 7.946 1.00 262.55 136 HIS A O 3
ATOM 14264 N N . PRO A 1 137 ? 26.300 2.892 9.787 1.00 210.25 137 PRO A N 3
ATOM 14265 C CA . PRO A 1 137 ? 25.708 3.908 10.595 1.00 210.25 137 PRO A CA 3
ATOM 14266 C C . PRO A 1 137 ? 26.192 5.264 10.202 1.00 210.25 137 PRO A C 3
ATOM 14267 O O . PRO A 1 137 ? 25.622 6.236 10.693 1.00 210.25 137 PRO A O 3
ATOM 14278 N N . LEU A 1 138 ? 27.231 5.359 9.342 1.00 270.58 138 LEU A N 3
ATOM 14279 C CA . LEU A 1 138 ? 27.754 6.644 8.970 1.00 270.58 138 LEU A CA 3
ATOM 14280 C C . LEU A 1 138 ? 26.607 7.431 8.435 1.00 270.58 138 LEU A C 3
ATOM 14281 O O . LEU A 1 138 ? 26.063 7.141 7.370 1.00 270.58 138 LEU A O 3
ATOM 14297 N N . GLN A 1 139 ? 26.223 8.475 9.189 1.00 129.84 139 GLN A N 3
ATOM 14298 C CA . GLN A 1 139 ? 25.089 9.287 8.871 1.00 129.84 139 GLN A CA 3
ATOM 14299 C C . GLN A 1 139 ? 25.287 10.072 7.618 1.00 129.84 139 GLN A C 3
ATOM 14300 O O . GLN A 1 139 ? 24.352 10.203 6.831 1.00 129.84 139 GLN A O 3
ATOM 14314 N N . PRO A 1 140 ? 26.451 10.603 7.375 1.00 330.71 140 PRO A N 3
ATOM 14315 C CA . PRO A 1 140 ? 26.570 11.450 6.228 1.00 330.71 140 PRO A CA 3
ATOM 14316 C C . PRO A 1 140 ? 26.293 10.816 4.908 1.00 330.71 140 PRO A C 3
ATOM 14317 O O . PRO A 1 140 ? 25.900 11.545 3.999 1.00 330.71 140 PRO A O 3
ATOM 14328 N N . ARG A 1 141 ? 26.478 9.496 4.743 1.00 204.51 141 ARG A N 3
ATOM 14329 C CA . ARG A 1 141 ? 26.170 9.014 3.433 1.00 204.51 141 ARG A CA 3
ATOM 14330 C C . ARG A 1 141 ? 24.692 8.835 3.363 1.00 204.51 141 ARG A C 3
ATOM 14331 O O . ARG A 1 141 ? 24.178 7.722 3.452 1.00 204.51 141 ARG A O 3
ATOM 14352 N N . LEU A 1 142 ? 23.966 9.962 3.208 1.00 387.41 142 LEU A N 3
ATOM 14353 C CA . LEU A 1 142 ? 22.541 9.900 3.107 1.00 387.41 142 LEU A CA 3
ATOM 14354 C C . LEU A 1 142 ? 22.033 11.312 3.050 1.00 387.41 142 LEU A C 3
ATOM 14355 O O . LEU A 1 142 ? 22.641 12.211 3.629 1.00 387.41 142 LEU A O 3
ATOM 14371 N N . SER A 1 143 ? 20.922 11.555 2.324 1.00 166.22 143 SER A N 3
ATOM 14372 C CA . SER A 1 143 ? 20.395 12.891 2.292 1.00 166.22 143 SER A CA 3
ATOM 14373 C C . SER A 1 143 ? 18.900 12.838 2.263 1.00 166.22 143 SER A C 3
ATOM 14374 O O . SER A 1 143 ? 18.305 11.903 1.727 1.00 166.22 143 SER A O 3
ATOM 14382 N N . ALA A 1 144 ? 18.253 13.842 2.893 1.00 44.23 144 ALA A N 3
ATOM 14383 C CA . ALA A 1 144 ? 16.824 13.965 2.887 1.00 44.23 144 ALA A CA 3
ATOM 14384 C C . ALA A 1 144 ? 16.396 14.266 1.486 1.00 44.23 144 ALA A C 3
ATOM 14385 O O . ALA A 1 144 ? 15.417 13.714 0.988 1.00 44.23 144 ALA A O 3
ATOM 14392 N N . THR A 1 145 ? 17.160 15.134 0.798 1.00 28.80 145 THR A N 3
ATOM 14393 C CA . THR A 1 145 ? 16.811 15.575 -0.521 1.00 28.80 145 THR A CA 3
ATOM 14394 C C . THR A 1 145 ? 16.753 14.380 -1.411 1.00 28.80 145 THR A C 3
ATOM 14395 O O . THR A 1 145 ? 15.884 14.281 -2.276 1.00 28.80 145 THR A O 3
ATOM 14406 N N . ALA A 1 146 ? 17.690 13.439 -1.217 1.00 30.29 146 ALA A N 3
ATOM 14407 C CA . ALA A 1 146 ? 17.747 12.255 -2.022 1.00 30.29 146 ALA A CA 3
ATOM 14408 C C . ALA A 1 146 ? 16.492 11.465 -1.820 1.00 30.29 146 ALA A C 3
ATOM 14409 O O . ALA A 1 146 ? 15.946 10.904 -2.767 1.00 30.29 146 ALA A O 3
ATOM 14416 N N . THR A 1 147 ? 15.989 11.414 -0.571 1.00 46.11 147 THR A N 3
ATOM 14417 C CA . THR A 1 147 ? 14.836 10.617 -0.258 1.00 46.11 147 THR A CA 3
ATOM 14418 C C . THR A 1 147 ? 13.683 11.083 -1.088 1.00 46.11 147 THR A C 3
ATOM 14419 O O . THR A 1 147 ? 12.931 10.269 -1.624 1.00 46.11 147 THR A O 3
ATOM 14430 N N . LYS A 1 148 ? 13.507 12.413 -1.215 1.00 87.33 148 LYS A N 3
ATOM 14431 C CA . LYS A 1 148 ? 12.413 12.921 -1.992 1.00 87.33 148 LYS A CA 3
ATOM 14432 C C . LYS A 1 148 ? 12.606 12.464 -3.401 1.00 87.33 148 LYS A C 3
ATOM 14433 O O . LYS A 1 148 ? 11.662 12.043 -4.066 1.00 87.33 148 LYS A O 3
ATOM 14452 N N . VAL A 1 149 ? 13.858 12.531 -3.887 1.00 23.69 149 VAL A N 3
ATOM 14453 C CA . VAL A 1 149 ? 14.146 12.157 -5.239 1.00 23.69 149 VAL A CA 3
ATOM 14454 C C . VAL A 1 149 ? 13.794 10.715 -5.401 1.00 23.69 149 VAL A C 3
ATOM 14455 O O . VAL A 1 149 ? 13.212 10.320 -6.408 1.00 23.69 149 VAL A O 3
ATOM 14468 N N . VAL A 1 150 ? 14.143 9.891 -4.396 1.00 43.86 150 VAL A N 3
ATOM 14469 C CA . VAL A 1 150 ? 13.897 8.480 -4.454 1.00 43.86 150 VAL A CA 3
ATOM 14470 C C . VAL A 1 150 ? 12.423 8.228 -4.515 1.00 43.86 150 VAL A C 3
ATOM 14471 O O . VAL A 1 150 ? 11.962 7.419 -5.318 1.00 43.86 150 VAL A O 3
ATOM 14484 N N . ILE A 1 151 ? 11.638 8.936 -3.683 1.00 91.13 151 ILE A N 3
ATOM 14485 C CA . ILE A 1 151 ? 10.223 8.707 -3.630 1.00 91.13 151 ILE A CA 3
ATOM 14486 C C . ILE A 1 151 ? 9.648 9.002 -4.980 1.00 91.13 151 ILE A C 3
ATOM 14487 O O . ILE A 1 151 ? 8.809 8.261 -5.487 1.00 91.13 151 ILE A O 3
ATOM 14503 N N . CYS A 1 152 ? 10.098 10.097 -5.613 1.00 65.88 152 CYS A N 3
ATOM 14504 C CA . CYS A 1 152 ? 9.567 10.465 -6.892 1.00 65.88 152 CYS A CA 3
ATOM 14505 C C . CYS A 1 152 ? 9.878 9.378 -7.874 1.00 65.88 152 CYS A C 3
ATOM 14506 O O . CYS A 1 152 ? 9.061 9.057 -8.736 1.00 65.88 152 CYS A O 3
ATOM 14513 N N . VAL A 1 153 ? 11.077 8.782 -7.759 1.00 33.86 153 VAL A N 3
ATOM 14514 C CA . VAL A 1 153 ? 11.505 7.766 -8.677 1.00 33.86 153 VAL A CA 3
ATOM 14515 C C . VAL A 1 153 ? 10.579 6.592 -8.593 1.00 33.86 153 VAL A C 3
ATOM 14516 O O . VAL A 1 153 ? 10.198 6.032 -9.620 1.00 33.86 153 VAL A O 3
ATOM 14529 N N . ILE A 1 154 ? 10.170 6.198 -7.369 1.00 146.52 154 ILE A N 3
ATOM 14530 C CA . ILE A 1 154 ? 9.337 5.037 -7.220 1.00 146.52 154 ILE A CA 3
ATOM 14531 C C . ILE A 1 154 ? 8.064 5.297 -7.958 1.00 146.52 154 ILE A C 3
ATOM 14532 O O . ILE A 1 154 ? 7.531 4.422 -8.639 1.00 146.52 154 ILE A O 3
ATOM 14548 N N . TRP A 1 155 ? 7.547 6.531 -7.858 1.00 75.44 155 TRP A N 3
ATOM 14549 C CA . TRP A 1 155 ? 6.339 6.846 -8.554 1.00 75.44 155 TRP A CA 3
ATOM 14550 C C . TRP A 1 155 ? 6.580 6.713 -10.029 1.00 75.44 155 TRP A C 3
ATOM 14551 O O . TRP A 1 155 ? 5.713 6.247 -10.762 1.00 75.44 155 TRP A O 3
ATOM 14572 N N . VAL A 1 156 ? 7.762 7.118 -10.524 1.00 43.64 156 VAL A N 3
ATOM 14573 C CA . VAL A 1 156 ? 7.994 7.047 -11.939 1.00 43.64 156 VAL A CA 3
ATOM 14574 C C . VAL A 1 156 ? 7.882 5.626 -12.399 1.00 43.64 156 VAL A C 3
ATOM 14575 O O . VAL A 1 156 ? 7.179 5.345 -13.367 1.00 43.64 156 VAL A O 3
ATOM 14588 N N . LEU A 1 157 ? 8.551 4.687 -11.700 1.00 102.57 157 LEU A N 3
ATOM 14589 C CA . LEU A 1 157 ? 8.533 3.305 -12.093 1.00 102.57 157 LEU A CA 3
ATOM 14590 C C . LEU A 1 157 ? 7.137 2.789 -11.991 1.00 102.57 157 LEU A C 3
ATOM 14591 O O . LEU A 1 157 ? 6.684 2.015 -12.834 1.00 102.57 157 LEU A O 3
ATOM 14607 N N . ALA A 1 158 ? 6.405 3.227 -10.955 1.00 58.16 158 ALA A N 3
ATOM 14608 C CA . ALA A 1 158 ? 5.069 2.748 -10.765 1.00 58.16 158 ALA A CA 3
ATOM 14609 C C . ALA A 1 158 ? 4.292 3.094 -11.993 1.00 58.16 158 ALA A C 3
ATOM 14610 O O . ALA A 1 158 ? 3.509 2.293 -12.497 1.00 58.16 158 ALA A O 3
ATOM 14617 N N . LEU A 1 159 ? 4.512 4.306 -12.524 1.00 121.11 159 LEU A N 3
ATOM 14618 C CA . LEU A 1 159 ? 3.833 4.712 -13.718 1.00 121.11 159 LEU A CA 3
ATOM 14619 C C . LEU A 1 159 ? 4.240 3.809 -14.842 1.00 121.11 159 LEU A C 3
ATOM 14620 O O . LEU A 1 159 ? 3.437 3.538 -15.733 1.00 121.11 159 LEU A O 3
ATOM 14636 N N . LEU A 1 160 ? 5.491 3.306 -14.841 1.00 153.15 160 LEU A N 3
ATOM 14637 C CA . LEU A 1 160 ? 5.896 2.468 -15.935 1.00 153.15 160 LEU A CA 3
ATOM 14638 C C . LEU A 1 160 ? 4.985 1.296 -16.040 1.00 153.15 160 LEU A C 3
ATOM 14639 O O . LEU A 1 160 ? 4.694 0.847 -17.143 1.00 153.15 160 LEU A O 3
ATOM 14655 N N . LEU A 1 161 ? 4.593 0.652 -14.933 1.00 133.67 161 LEU A N 3
ATOM 14656 C CA . LEU A 1 161 ? 3.602 -0.355 -15.188 1.00 133.67 161 LEU A CA 3
ATOM 14657 C C . LEU A 1 161 ? 2.213 0.192 -15.316 1.00 133.67 161 LEU A C 3
ATOM 14658 O O . LEU A 1 161 ? 1.466 -0.166 -16.220 1.00 133.67 161 LEU A O 3
ATOM 14674 N N . ALA A 1 162 ? 1.826 1.114 -14.429 1.00 157.42 162 ALA A N 3
ATOM 14675 C CA . ALA A 1 162 ? 0.455 1.540 -14.399 1.00 157.42 162 ALA A CA 3
ATOM 14676 C C . ALA A 1 162 ? 0.043 2.201 -15.668 1.00 157.42 162 ALA A C 3
ATOM 14677 O O . ALA A 1 162 ? -1.086 2.018 -16.119 1.00 157.42 162 ALA A O 3
ATOM 14684 N N . PHE A 1 163 ? 0.924 3.025 -16.253 1.00 250.91 163 PHE A N 3
ATOM 14685 C CA . PHE A 1 163 ? 0.524 3.794 -17.399 1.00 250.91 163 PHE A CA 3
ATOM 14686 C C . PHE A 1 163 ? 0.399 3.008 -18.686 1.00 250.91 163 PHE A C 3
ATOM 14687 O O . PHE A 1 163 ? -0.484 3.304 -19.487 1.00 250.91 163 PHE A O 3
ATOM 14704 N N . PRO A 1 164 ? 1.217 2.030 -18.962 1.00 207.34 164 PRO A N 3
ATOM 14705 C CA . PRO A 1 164 ? 1.127 1.399 -20.257 1.00 207.34 164 PRO A CA 3
ATOM 14706 C C . PRO A 1 164 ? -0.164 0.762 -20.635 1.00 207.34 164 PRO A C 3
ATOM 14707 O O . PRO A 1 164 ? -0.432 0.665 -21.830 1.00 207.34 164 PRO A O 3
ATOM 14718 N N . GLN A 1 165 ? -0.985 0.331 -19.673 1.00 192.46 165 GLN A N 3
ATOM 14719 C CA . GLN A 1 165 ? -2.245 -0.244 -20.037 1.00 192.46 165 GLN A CA 3
ATOM 14720 C C . GLN A 1 165 ? -3.018 0.821 -20.766 1.00 192.46 165 GLN A C 3
ATOM 14721 O O . GLN A 1 165 ? -3.812 0.515 -21.655 1.00 192.46 165 GLN A O 3
ATOM 14735 N N . GLY A 1 166 ? -2.842 2.100 -20.361 1.00 261.00 166 GLY A N 3
ATOM 14736 C CA . GLY A 1 166 ? -3.486 3.226 -20.997 1.00 261.00 166 GLY A CA 3
ATOM 14737 C C . GLY A 1 166 ? -2.970 3.322 -22.393 1.00 261.00 166 GLY A C 3
ATOM 14738 O O . GLY A 1 166 ? -3.709 3.593 -23.339 1.00 261.00 166 GLY A O 3
ATOM 14742 N N . TYR A 1 167 ? -1.651 3.108 -22.551 1.00 491.40 167 TYR A N 3
ATOM 14743 C CA . TYR A 1 167 ? -1.062 3.016 -23.851 1.00 491.40 167 TYR A CA 3
ATOM 14744 C C . TYR A 1 167 ? -1.692 1.772 -24.375 1.00 491.40 167 TYR A C 3
ATOM 14745 O O . TYR A 1 167 ? -2.232 1.000 -23.587 1.00 491.40 167 TYR A O 3
ATOM 14763 N N . TYR A 1 168 ? -1.730 1.562 -25.703 1.00 386.10 168 TYR A N 3
ATOM 14764 C CA . TYR A 1 168 ? -2.421 0.383 -26.140 1.00 386.10 168 TYR A CA 3
ATOM 14765 C C . TYR A 1 168 ? -1.775 -0.825 -25.557 1.00 386.10 168 TYR A C 3
ATOM 14766 O O . TYR A 1 168 ? -0.718 -1.293 -25.972 1.00 386.10 168 TYR A O 3
ATOM 14784 N N . SER A 1 169 ? -2.490 -1.394 -24.581 1.00 289.80 169 SER A N 3
ATOM 14785 C CA . SER A 1 169 ? -2.042 -2.532 -23.870 1.00 289.80 169 SER A CA 3
ATOM 14786 C C . SER A 1 169 ? -3.307 -3.176 -23.410 1.00 289.80 169 SER A C 3
ATOM 14787 O O . SER A 1 169 ? -4.403 -2.854 -23.877 1.00 289.80 169 SER A O 3
ATOM 14795 N N . THR A 1 170 ? -3.162 -4.124 -22.477 1.00 402.06 170 THR A N 3
ATOM 14796 C CA . THR A 1 170 ? -4.274 -4.848 -21.926 1.00 402.06 170 THR A CA 3
ATOM 14797 C C . THR A 1 170 ? -5.197 -3.886 -21.196 1.00 402.06 170 THR A C 3
ATOM 14798 O O . THR A 1 170 ? -4.870 -2.701 -21.153 1.00 402.06 170 THR A O 3
ATOM 14809 N N . THR A 1 171 ? -6.383 -4.376 -20.674 1.00 690.53 171 THR A N 3
ATOM 14810 C CA . THR A 1 171 ? -7.400 -3.628 -19.894 1.00 690.53 171 THR A CA 3
ATOM 14811 C C . THR A 1 171 ? -8.457 -4.532 -19.131 1.00 690.53 171 THR A C 3
ATOM 14812 O O . THR A 1 171 ? -8.289 -5.742 -19.232 1.00 690.53 171 THR A O 3
ATOM 14823 N N . GLU A 1 172 ? -9.481 -4.002 -18.287 1.00 633.62 172 GLU A N 3
ATOM 14824 C CA . GLU A 1 172 ? -10.730 -4.725 -17.821 1.00 633.62 172 GLU A CA 3
ATOM 14825 C C . GLU A 1 172 ? -11.203 -4.736 -16.344 1.00 633.62 172 GLU A C 3
ATOM 14826 O O . GLU A 1 172 ? -10.432 -4.512 -15.419 1.00 633.62 172 GLU A O 3
ATOM 14838 N N . THR A 1 173 ? -12.532 -5.059 -16.098 1.00 617.99 173 THR A N 3
ATOM 14839 C CA . THR A 1 173 ? -13.195 -5.172 -14.789 1.00 617.99 173 THR A CA 3
ATOM 14840 C C . THR A 1 173 ? -13.002 -6.569 -14.200 1.00 617.99 173 THR A C 3
ATOM 14841 O O . THR A 1 173 ? -12.849 -7.545 -14.931 1.00 617.99 173 THR A O 3
ATOM 14852 N N . MET A 1 174 ? -13.054 -6.681 -12.842 1.00 434.98 174 MET A N 3
ATOM 14853 C CA . MET A 1 174 ? -12.823 -7.839 -11.979 1.00 434.98 174 MET A CA 3
ATOM 14854 C C . MET A 1 174 ? -14.044 -8.730 -11.825 1.00 434.98 174 MET A C 3
ATOM 14855 O O . MET A 1 174 ? -15.097 -8.355 -12.311 1.00 434.98 174 MET A O 3
ATOM 14869 N N . PRO A 1 175 ? -14.001 -9.891 -11.168 1.00 365.88 175 PRO A N 3
ATOM 14870 C CA . PRO A 1 175 ? -15.092 -10.831 -11.238 1.00 365.88 175 PRO A CA 3
ATOM 14871 C C . PRO A 1 175 ? -16.523 -10.409 -11.125 1.00 365.88 175 PRO A C 3
ATOM 14872 O O . PRO A 1 175 ? -17.228 -10.589 -12.108 1.00 365.88 175 PRO A O 3
ATOM 14883 N N . SER A 1 176 ? -17.012 -9.887 -9.977 1.00 635.81 176 SER A N 3
ATOM 14884 C CA . SER A 1 176 ? -18.391 -9.436 -9.867 1.00 635.81 176 SER A CA 3
ATOM 14885 C C . SER A 1 176 ? -18.378 -8.063 -10.381 1.00 635.81 176 SER A C 3
ATOM 14886 O O . SER A 1 176 ? -19.324 -7.303 -10.197 1.00 635.81 176 SER A O 3
ATOM 14894 N N . ARG A 1 177 ? -17.356 -7.753 -11.166 1.00 999.99 177 ARG A N 3
ATOM 14895 C CA . ARG A 1 177 ? -16.924 -6.506 -10.743 1.00 999.99 177 ARG A CA 3
ATOM 14896 C C . ARG A 1 177 ? -17.231 -5.193 -11.188 1.00 999.99 177 ARG A C 3
ATOM 14897 O O . ARG A 1 177 ? -17.704 -4.834 -12.261 1.00 999.99 177 ARG A O 3
ATOM 14918 N N . VAL A 1 178 ? -17.051 -4.450 -10.097 1.00 594.32 178 VAL A N 3
ATOM 14919 C CA . VAL A 1 178 ? -16.631 -3.149 -10.309 1.00 594.32 178 VAL A CA 3
ATOM 14920 C C . VAL A 1 178 ? -15.497 -2.753 -9.466 1.00 594.32 178 VAL A C 3
ATOM 14921 O O . VAL A 1 178 ? -15.545 -2.014 -8.485 1.00 594.32 178 VAL A O 3
ATOM 14934 N N . VAL A 1 179 ? -14.398 -3.347 -9.907 1.00 811.91 179 VAL A N 3
ATOM 14935 C CA . VAL A 1 179 ? -13.086 -2.953 -9.591 1.00 811.91 179 VAL A CA 3
ATOM 14936 C C . VAL A 1 179 ? -12.447 -3.259 -10.905 1.00 811.91 179 VAL A C 3
ATOM 14937 O O . VAL A 1 179 ? -12.890 -4.174 -11.596 1.00 811.91 179 VAL A O 3
ATOM 14950 N N . CYS A 1 180 ? -11.472 -2.459 -11.359 1.00 999.99 180 CYS A N 3
ATOM 14951 C CA . CYS A 1 180 ? -10.914 -2.775 -12.642 1.00 999.99 180 CYS A CA 3
ATOM 14952 C C . CYS A 1 180 ? -9.464 -3.080 -12.490 1.00 999.99 180 CYS A C 3
ATOM 14953 O O . CYS A 1 180 ? -8.793 -2.490 -11.650 1.00 999.99 180 CYS A O 3
ATOM 14960 N N . MET A 1 181 ? -8.965 -4.043 -13.302 1.00 431.86 181 MET A N 3
ATOM 14961 C CA . MET A 1 181 ? -7.600 -4.479 -13.224 1.00 431.86 181 MET A CA 3
ATOM 14962 C C . MET A 1 181 ? -7.106 -4.872 -14.589 1.00 431.86 181 MET A C 3
ATOM 14963 O O . MET A 1 181 ? -7.787 -4.712 -15.600 1.00 431.86 181 MET A O 3
ATOM 14977 N N . ILE A 1 182 ? -5.862 -5.389 -14.636 1.00 457.18 182 ILE A N 3
ATOM 14978 C CA . ILE A 1 182 ? -5.192 -5.783 -15.846 1.00 457.18 182 ILE A CA 3
ATOM 14979 C C . ILE A 1 182 ? -5.878 -7.003 -16.406 1.00 457.18 182 ILE A C 3
ATOM 14980 O O . ILE A 1 182 ? -6.423 -7.817 -15.661 1.00 457.18 182 ILE A O 3
ATOM 14996 N N . GLU A 1 183 ? -5.871 -7.140 -17.753 1.00 458.77 183 GLU A N 3
ATOM 14997 C CA . GLU A 1 183 ? -6.571 -8.182 -18.465 1.00 458.77 183 GLU A CA 3
ATOM 14998 C C . GLU A 1 183 ? -5.880 -9.512 -18.413 1.00 458.77 183 GLU A C 3
ATOM 14999 O O . GLU A 1 183 ? -5.105 -9.863 -19.299 1.00 458.77 183 GLU A O 3
ATOM 15011 N N . TRP A 1 184 ? -6.134 -10.282 -17.347 1.00 999.99 184 TRP A N 3
ATOM 15012 C CA . TRP A 1 184 ? -5.768 -11.668 -17.225 1.00 999.99 184 TRP A CA 3
ATOM 15013 C C . TRP A 1 184 ? -6.678 -12.579 -18.025 1.00 999.99 184 TRP A C 3
ATOM 15014 O O . TRP A 1 184 ? -6.204 -13.631 -18.457 1.00 999.99 184 TRP A O 3
ATOM 15035 N N . PRO A 1 185 ? -7.959 -12.304 -18.233 1.00 999.99 185 PRO A N 3
ATOM 15036 C CA . PRO A 1 185 ? -8.796 -13.267 -18.895 1.00 999.99 185 PRO A CA 3
ATOM 15037 C C . PRO A 1 185 ? -8.565 -13.629 -20.327 1.00 999.99 185 PRO A C 3
ATOM 15038 O O . PRO A 1 185 ? -8.566 -14.818 -20.638 1.00 999.99 185 PRO A O 3
ATOM 15049 N N . GLU A 1 186 ? -8.352 -12.653 -21.223 1.00 81.18 186 GLU A N 3
ATOM 15050 C CA . GLU A 1 186 ? -8.310 -13.031 -22.601 1.00 81.18 186 GLU A CA 3
ATOM 15051 C C . GLU A 1 186 ? -6.978 -12.668 -23.112 1.00 81.18 186 GLU A C 3
ATOM 15052 O O . GLU A 1 186 ? -6.186 -12.014 -22.435 1.00 81.18 186 GLU A O 3
ATOM 15064 N N . HIS A 1 187 ? -6.670 -13.094 -24.344 1.00 999.99 187 HIS A N 3
ATOM 15065 C CA . HIS A 1 187 ? -5.397 -12.691 -24.831 1.00 999.99 187 HIS A CA 3
ATOM 15066 C C . HIS A 1 187 ? -5.593 -11.677 -25.909 1.00 999.99 187 HIS A C 3
ATOM 15067 O O . HIS A 1 187 ? -4.816 -11.769 -26.851 1.00 999.99 187 HIS A O 3
ATOM 15082 N N . PRO A 1 188 ? -6.479 -10.676 -25.721 1.00 999.99 188 PRO A N 3
ATOM 15083 C CA . PRO A 1 188 ? -6.927 -9.724 -26.735 1.00 999.99 188 PRO A CA 3
ATOM 15084 C C . PRO A 1 188 ? -5.698 -9.348 -27.511 1.00 999.99 188 PRO A C 3
ATOM 15085 O O . PRO A 1 188 ? -4.876 -8.562 -27.048 1.00 999.99 188 PRO A O 3
ATOM 15096 N N . ASN A 1 189 ? -5.578 -9.959 -28.705 1.00 967.72 189 ASN A N 3
ATOM 15097 C CA . ASN A 1 189 ? -4.395 -10.031 -29.519 1.00 967.72 189 ASN A CA 3
ATOM 15098 C C . ASN A 1 189 ? -3.938 -8.690 -29.956 1.00 967.72 189 ASN A C 3
ATOM 15099 O O . ASN A 1 189 ? -2.746 -8.392 -29.896 1.00 967.72 189 ASN A O 3
ATOM 15110 N N . LYS A 1 190 ? -4.875 -7.836 -30.395 1.00 934.30 190 LYS A N 3
ATOM 15111 C CA . LYS A 1 190 ? -4.481 -6.568 -30.925 1.00 934.30 190 LYS A CA 3
ATOM 15112 C C . LYS A 1 190 ? -3.763 -5.853 -29.836 1.00 934.30 190 LYS A C 3
ATOM 15113 O O . LYS A 1 190 ? -2.791 -5.133 -30.057 1.00 934.30 190 LYS A O 3
ATOM 15132 N N . ILE A 1 191 ? -4.274 -6.076 -28.624 1.00 565.15 191 ILE A N 3
ATOM 15133 C CA . ILE A 1 191 ? -3.869 -5.543 -27.361 1.00 565.15 191 ILE A CA 3
ATOM 15134 C C . ILE A 1 191 ? -2.533 -6.059 -26.878 1.00 565.15 191 ILE A C 3
ATOM 15135 O O . ILE A 1 191 ? -1.844 -5.361 -26.131 1.00 565.15 191 ILE A O 3
ATOM 15151 N N . TYR A 1 192 ? -2.156 -7.309 -27.240 1.00 755.61 192 TYR A N 3
ATOM 15152 C CA . TYR A 1 192 ? -0.944 -7.908 -26.730 1.00 755.61 192 TYR A CA 3
ATOM 15153 C C . TYR A 1 192 ? -1.025 -8.032 -25.238 1.00 755.61 192 TYR A C 3
ATOM 15154 O O . TYR A 1 192 ? -0.172 -7.521 -24.513 1.00 755.61 192 TYR A O 3
ATOM 15172 N N . GLU A 1 193 ? -2.090 -8.703 -24.756 1.00 325.89 193 GLU A N 3
ATOM 15173 C CA . GLU A 1 193 ? -2.355 -8.918 -23.360 1.00 325.89 193 GLU A CA 3
ATOM 15174 C C . GLU A 1 193 ? -1.345 -9.810 -22.696 1.00 325.89 193 GLU A C 3
ATOM 15175 O O . GLU A 1 193 ? -0.765 -9.461 -21.669 1.00 325.89 193 GLU A O 3
ATOM 15187 N N . LYS A 1 194 ? -1.060 -10.966 -23.314 1.00 250.21 194 LYS A N 3
ATOM 15188 C CA . LYS A 1 194 ? -0.291 -12.019 -22.712 1.00 250.21 194 LYS A CA 3
ATOM 15189 C C . LYS A 1 194 ? 1.046 -11.533 -22.255 1.00 250.21 194 LYS A C 3
ATOM 15190 O O . LYS A 1 194 ? 1.483 -11.852 -21.148 1.00 250.21 194 LYS A O 3
ATOM 15209 N N . VAL A 1 195 ? 1.736 -10.751 -23.097 1.00 142.46 195 VAL A N 3
ATOM 15210 C CA . VAL A 1 195 ? 3.062 -10.327 -22.757 1.00 142.46 195 VAL A CA 3
ATOM 15211 C C . VAL A 1 195 ? 3.035 -9.447 -21.551 1.00 142.46 195 VAL A C 3
ATOM 15212 O O . VAL A 1 195 ? 3.833 -9.596 -20.626 1.00 142.46 195 VAL A O 3
ATOM 15225 N N . TYR A 1 196 ? 2.065 -8.526 -21.528 1.00 247.69 196 TYR A N 3
ATOM 15226 C CA . TYR A 1 196 ? 1.958 -7.504 -20.5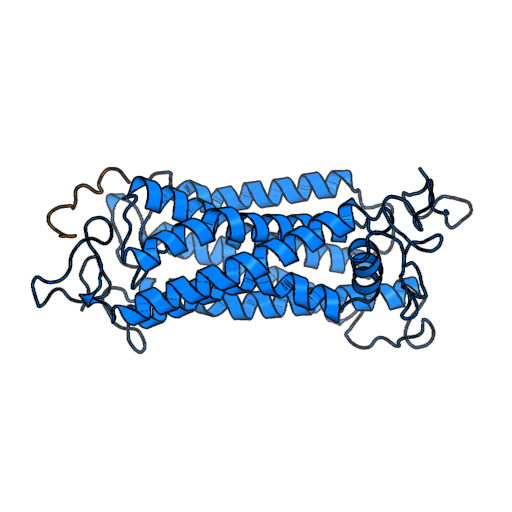35 1.00 247.69 196 TYR A CA 3
ATOM 15227 C C . TYR A 1 196 ? 1.786 -8.152 -19.189 1.00 247.69 196 TYR A C 3
ATOM 15228 O O . TYR A 1 196 ? 2.393 -7.724 -18.209 1.00 247.69 196 TYR A O 3
ATOM 15246 N N . HIS A 1 197 ? 0.964 -9.217 -19.122 1.00 199.61 197 HIS A N 3
ATOM 15247 C CA . HIS A 1 197 ? 0.592 -9.911 -17.916 1.00 199.61 197 HIS A CA 3
ATOM 15248 C C . HIS A 1 197 ? 1.757 -10.501 -17.196 1.00 199.61 197 HIS A C 3
ATOM 15249 O O . HIS A 1 197 ? 1.921 -10.310 -15.991 1.00 199.61 197 HIS A O 3
ATOM 15264 N N . ILE A 1 198 ? 2.590 -11.264 -17.912 1.00 106.73 198 ILE A N 3
ATOM 15265 C CA . ILE A 1 198 ? 3.699 -11.890 -17.260 1.00 106.73 198 ILE A CA 3
ATOM 15266 C C . ILE A 1 198 ? 4.616 -10.813 -16.791 1.00 106.73 198 ILE A C 3
ATOM 15267 O O . ILE A 1 198 ? 5.075 -10.825 -15.650 1.00 106.73 198 ILE A O 3
ATOM 15283 N N . CYS A 1 199 ? 4.860 -9.825 -17.672 1.00 115.01 199 CYS A N 3
ATOM 15284 C CA . CYS A 1 199 ? 5.815 -8.785 -17.429 1.00 115.01 199 CYS A CA 3
ATOM 15285 C C . CYS A 1 199 ? 5.458 -8.037 -16.195 1.00 115.01 199 CYS A C 3
ATOM 15286 O O . CYS A 1 199 ? 6.292 -7.814 -15.320 1.00 115.01 199 CYS A O 3
ATOM 15293 N N . VAL A 1 200 ? 4.188 -7.635 -16.089 1.00 129.42 200 VAL A N 3
ATOM 15294 C CA . VAL A 1 200 ? 3.804 -6.809 -14.992 1.00 129.42 200 VAL A CA 3
ATOM 15295 C C . VAL A 1 200 ? 3.932 -7.523 -13.687 1.00 129.42 200 VAL A C 3
ATOM 15296 O O . VAL A 1 200 ? 4.539 -7.002 -12.755 1.00 129.42 200 VAL A O 3
ATOM 15309 N N . THR A 1 201 ? 3.395 -8.750 -13.574 1.00 172.48 201 THR A N 3
ATOM 15310 C CA . THR A 1 201 ? 3.379 -9.367 -12.278 1.00 172.48 201 THR A CA 3
ATOM 15311 C C . THR A 1 201 ? 4.767 -9.557 -11.791 1.00 172.48 201 THR A C 3
ATOM 15312 O O . THR A 1 201 ? 5.112 -9.097 -10.705 1.00 172.48 201 THR A O 3
ATOM 15323 N N . VAL A 1 202 ? 5.602 -10.207 -12.619 1.00 55.86 202 VAL A N 3
ATOM 15324 C CA . VAL A 1 202 ? 6.926 -10.541 -12.197 1.00 55.86 202 VAL A CA 3
ATOM 15325 C C . VAL A 1 202 ? 7.729 -9.311 -11.933 1.00 55.86 202 VAL A C 3
ATOM 15326 O O . VAL A 1 202 ? 8.272 -9.145 -10.843 1.00 55.86 202 VAL A O 3
ATOM 15339 N N . LEU A 1 203 ? 7.812 -8.399 -12.917 1.00 184.68 203 LEU A N 3
ATOM 15340 C CA . LEU A 1 203 ? 8.665 -7.265 -12.728 1.00 184.68 203 LEU A CA 3
ATOM 15341 C C . LEU A 1 203 ? 8.173 -6.387 -11.623 1.00 184.68 203 LEU A C 3
ATOM 15342 O O . LEU A 1 203 ? 8.942 -6.030 -10.733 1.00 184.68 203 LEU A O 3
ATOM 15358 N N . ILE A 1 204 ? 6.886 -5.987 -11.651 1.00 291.81 204 ILE A N 3
ATOM 15359 C CA . ILE A 1 204 ? 6.481 -5.053 -10.642 1.00 291.81 204 ILE A CA 3
ATOM 15360 C C . ILE A 1 204 ? 6.265 -5.653 -9.279 1.00 291.81 204 ILE A C 3
ATOM 15361 O O . ILE A 1 204 ? 6.748 -5.102 -8.298 1.00 291.81 204 ILE A O 3
ATOM 15377 N N . TYR A 1 205 ? 5.452 -6.723 -9.152 1.00 130.66 205 TYR A N 3
ATOM 15378 C CA . TYR A 1 205 ? 5.194 -7.313 -7.863 1.00 130.66 205 TYR A CA 3
ATOM 15379 C C . TYR A 1 205 ? 6.251 -8.273 -7.374 1.00 130.66 205 TYR A C 3
ATOM 15380 O O . TYR A 1 205 ? 6.810 -8.094 -6.294 1.00 130.66 205 TYR A O 3
ATOM 15398 N N . PHE A 1 206 ? 6.575 -9.307 -8.184 1.00 80.16 206 PHE A N 3
ATOM 15399 C CA . PHE A 1 206 ? 7.421 -10.387 -7.734 1.00 80.16 206 PHE A CA 3
ATOM 15400 C C . PHE A 1 206 ? 8.837 -9.992 -7.457 1.00 80.16 206 PHE A C 3
ATOM 15401 O O . PHE A 1 206 ? 9.376 -10.333 -6.405 1.00 80.16 206 PHE A O 3
ATOM 15418 N N . LEU A 1 207 ? 9.486 -9.266 -8.384 1.00 136.02 207 LEU A N 3
ATOM 15419 C CA . LEU A 1 207 ? 10.878 -8.965 -8.213 1.00 136.02 207 LEU A CA 3
ATOM 15420 C C . LEU A 1 207 ? 11.060 -8.116 -6.994 1.00 136.02 207 LEU A C 3
ATOM 15421 O O . LEU A 1 207 ? 11.945 -8.387 -6.184 1.00 136.02 207 LEU A O 3
ATOM 15437 N N . PRO A 1 208 ? 10.256 -7.108 -6.808 1.00 92.17 208 PRO A N 3
ATOM 15438 C CA . PRO A 1 208 ? 10.425 -6.270 -5.658 1.00 92.17 208 PRO A CA 3
ATOM 15439 C C . PRO A 1 208 ? 10.168 -7.036 -4.409 1.00 92.17 208 PRO A C 3
ATOM 15440 O O . PRO A 1 208 ? 10.692 -6.663 -3.363 1.00 92.17 208 PRO A O 3
ATOM 15451 N N . LEU A 1 209 ? 9.335 -8.085 -4.483 1.00 135.60 209 LEU A N 3
ATOM 15452 C CA . LEU A 1 209 ? 9.047 -8.844 -3.311 1.00 135.60 209 LEU A CA 3
ATOM 15453 C C . LEU A 1 209 ? 10.295 -9.586 -2.935 1.00 135.60 209 LEU A C 3
ATOM 15454 O O . LEU A 1 209 ? 10.652 -9.668 -1.762 1.00 135.60 209 LEU A O 3
ATOM 15470 N N . LEU A 1 210 ? 11.003 -10.138 -3.941 1.00 52.10 210 LEU A N 3
ATOM 15471 C CA . LEU A 1 210 ? 12.173 -10.927 -3.691 1.00 52.10 210 LEU A CA 3
ATOM 15472 C C . LEU A 1 210 ? 13.230 -10.072 -3.066 1.00 52.10 210 LEU A C 3
ATOM 15473 O O . LEU A 1 210 ? 13.860 -10.468 -2.087 1.00 52.10 210 LEU A O 3
ATOM 15489 N N . VAL A 1 211 ? 13.437 -8.856 -3.604 1.00 95.89 211 VAL A N 3
ATOM 15490 C CA . VAL A 1 211 ? 14.481 -8.007 -3.109 1.00 95.89 211 VAL A CA 3
ATOM 15491 C C . VAL A 1 211 ? 14.213 -7.690 -1.674 1.00 95.89 211 VAL A C 3
ATOM 15492 O O . VAL A 1 211 ? 15.118 -7.750 -0.843 1.00 95.89 211 VAL A O 3
ATOM 15505 N N . ILE A 1 212 ? 12.949 -7.375 -1.339 1.00 43.41 212 ILE A N 3
ATOM 15506 C CA . ILE A 1 212 ? 12.614 -7.022 0.006 1.00 43.41 212 ILE A CA 3
ATOM 15507 C C . ILE A 1 212 ? 12.938 -8.203 0.853 1.00 43.41 212 ILE A C 3
ATOM 15508 O O . ILE A 1 212 ? 13.495 -8.066 1.940 1.00 43.41 212 ILE A O 3
ATOM 15524 N N . GLY A 1 213 ? 12.595 -9.406 0.363 1.00 27.69 213 GLY A N 3
ATOM 15525 C CA . GLY A 1 213 ? 12.855 -10.596 1.116 1.00 27.69 213 GLY A CA 3
ATOM 15526 C C . GLY A 1 213 ? 14.334 -10.760 1.290 1.00 27.69 213 GLY A C 3
ATOM 15527 O O . GLY A 1 213 ? 14.797 -11.128 2.368 1.00 27.69 213 GLY A O 3
ATOM 15531 N N . TYR A 1 214 ? 15.116 -10.508 0.222 1.00 54.41 214 TYR A N 3
ATOM 15532 C CA . TYR A 1 214 ? 16.541 -10.687 0.285 1.00 54.41 214 TYR A CA 3
ATOM 15533 C C . TYR A 1 214 ? 17.149 -9.711 1.243 1.00 54.41 214 TYR A C 3
ATOM 15534 O O . TYR A 1 214 ? 17.936 -10.082 2.109 1.00 54.41 214 TYR A O 3
ATOM 15552 N N . ALA A 1 215 ? 16.771 -8.430 1.141 1.00 53.88 215 ALA A N 3
ATOM 15553 C CA . ALA A 1 215 ? 17.339 -7.421 1.987 1.00 53.88 215 ALA A CA 3
ATOM 15554 C C . ALA A 1 215 ? 16.998 -7.785 3.388 1.00 53.88 215 ALA A C 3
ATOM 15555 O O . ALA A 1 215 ? 17.758 -7.538 4.320 1.00 53.88 215 ALA A O 3
ATOM 15562 N N . TYR A 1 216 ? 15.814 -8.377 3.575 1.00 68.29 216 TYR A N 3
ATOM 15563 C CA . TYR A 1 216 ? 15.416 -8.771 4.888 1.00 68.29 216 TYR A CA 3
ATOM 15564 C C . TYR A 1 216 ? 16.409 -9.766 5.406 1.00 68.29 216 TYR A C 3
ATOM 15565 O O . TYR A 1 216 ? 16.785 -9.708 6.575 1.00 68.29 216 TYR A O 3
ATOM 15583 N N . THR A 1 217 ? 16.872 -10.706 4.555 1.00 107.59 217 THR A N 3
ATOM 15584 C CA . THR A 1 217 ? 17.747 -11.740 5.042 1.00 107.59 217 THR A CA 3
ATOM 15585 C C . THR A 1 217 ? 19.043 -11.155 5.510 1.00 107.59 217 THR A C 3
ATOM 15586 O O . THR A 1 217 ? 19.592 -11.595 6.518 1.00 107.59 217 THR A O 3
ATOM 15597 N N . VAL A 1 218 ? 19.578 -10.146 4.795 1.00 111.61 218 VAL A N 3
ATOM 15598 C CA . VAL A 1 218 ? 20.851 -9.602 5.177 1.00 111.61 218 VAL A CA 3
ATOM 15599 C C . VAL A 1 218 ? 20.746 -8.993 6.543 1.00 111.61 218 VAL A C 3
ATOM 15600 O O . VAL A 1 218 ? 21.658 -9.117 7.357 1.00 111.61 218 VAL A O 3
ATOM 15613 N N . VAL A 1 219 ? 19.609 -8.335 6.830 1.00 85.26 219 VAL A N 3
ATOM 15614 C CA . VAL A 1 219 ? 19.355 -7.677 8.081 1.00 85.26 219 VAL A CA 3
ATOM 15615 C C . VAL A 1 219 ? 19.345 -8.709 9.164 1.00 85.26 219 VAL A C 3
ATOM 15616 O O . VAL A 1 219 ? 19.520 -8.378 10.333 1.00 85.26 219 VAL A O 3
ATOM 15629 N N . GLY A 1 220 ? 19.093 -9.983 8.798 1.00 40.71 220 GLY A N 3
ATOM 15630 C CA . GLY A 1 220 ? 18.990 -11.063 9.742 1.00 40.71 220 GLY A CA 3
ATOM 15631 C C . GLY A 1 220 ? 20.271 -11.239 10.498 1.00 40.71 220 GLY A C 3
ATOM 15632 O O . GLY A 1 220 ? 20.248 -11.485 11.704 1.00 40.71 220 GLY A O 3
ATOM 15636 N N . ILE A 1 221 ? 21.425 -11.151 9.816 1.00 95.86 221 ILE A N 3
ATOM 15637 C CA . ILE A 1 221 ? 22.673 -11.332 10.501 1.00 95.86 221 ILE A CA 3
ATOM 15638 C C . ILE A 1 221 ? 22.834 -10.223 11.490 1.00 95.86 221 ILE A C 3
ATOM 15639 O O . ILE A 1 221 ? 23.202 -10.445 12.643 1.00 95.86 221 ILE A O 3
ATOM 15655 N N . THR A 1 222 ? 22.522 -8.989 11.059 1.00 144.37 222 THR A N 3
ATOM 15656 C CA . THR A 1 222 ? 22.697 -7.826 11.874 1.00 144.37 222 THR A CA 3
ATOM 15657 C C . THR A 1 222 ? 21.588 -7.776 12.872 1.00 144.37 222 THR A C 3
ATOM 15658 O O . THR A 1 222 ? 21.245 -8.796 13.467 1.00 144.37 222 THR A O 3
ATOM 15669 N N . LEU A 1 223 ? 21.013 -6.577 13.101 1.00 326.72 223 LEU A N 3
ATOM 15670 C CA . LEU A 1 223 ? 19.982 -6.434 14.086 1.00 326.72 223 LEU A CA 3
ATOM 15671 C C . LEU A 1 223 ? 18.906 -7.407 13.755 1.00 326.72 223 LEU A C 3
ATOM 15672 O O . LEU A 1 223 ? 18.467 -7.516 12.611 1.00 326.72 223 LEU A O 3
ATOM 15688 N N . TRP A 1 224 ? 18.468 -8.149 14.787 1.00 158.38 224 TRP A N 3
ATOM 15689 C CA . TRP A 1 224 ? 17.496 -9.184 14.620 1.00 158.38 224 TRP A CA 3
ATOM 15690 C C . TRP A 1 224 ? 16.328 -8.794 15.466 1.00 158.38 224 TRP A C 3
ATOM 15691 O O . TRP A 1 224 ? 16.224 -7.653 15.911 1.00 158.38 224 TRP A O 3
ATOM 15712 N N . ALA A 1 225 ? 15.388 -9.733 15.665 1.00 36.78 225 ALA A N 3
ATOM 15713 C CA . ALA A 1 225 ? 14.211 -9.466 16.433 1.00 36.78 225 ALA A CA 3
ATOM 15714 C C . ALA A 1 225 ? 14.592 -9.155 17.845 1.00 36.78 225 ALA A C 3
ATOM 15715 O O . ALA A 1 225 ? 14.054 -8.224 18.444 1.00 36.78 225 ALA A O 3
ATOM 15722 N N . SER A 1 226 ? 15.552 -9.908 18.416 1.00 85.46 226 SER A N 3
ATOM 15723 C CA . SER A 1 226 ? 15.864 -9.710 19.800 1.00 85.46 226 SER A CA 3
ATOM 15724 C C . SER A 1 226 ? 16.346 -8.314 20.016 1.00 85.46 226 SER A C 3
ATOM 15725 O O . SER A 1 226 ? 17.276 -7.849 19.358 1.00 85.46 226 SER A O 3
ATOM 15733 N N . GLU A 1 227 ? 15.692 -7.609 20.961 1.00 127.78 227 GLU A N 3
ATOM 15734 C CA . GLU A 1 227 ? 16.071 -6.279 21.340 1.00 127.78 227 GLU A CA 3
ATOM 15735 C C . GLU A 1 227 ? 15.617 -6.121 22.758 1.00 127.78 227 GLU A C 3
ATOM 15736 O O . GLU A 1 227 ? 14.450 -6.346 23.065 1.00 127.78 227 GLU A O 3
ATOM 15748 N N . ILE A 1 228 ? 16.529 -5.721 23.665 1.00 164.84 228 ILE A N 3
ATOM 15749 C CA . ILE A 1 228 ? 16.172 -5.555 25.046 1.00 164.84 228 ILE A CA 3
ATOM 15750 C C . ILE A 1 228 ? 15.629 -4.169 25.166 1.00 164.84 228 ILE A C 3
ATOM 15751 O O . ILE A 1 228 ? 16.141 -3.246 24.538 1.00 164.84 228 ILE A O 3
ATOM 15767 N N . PRO A 1 229 ? 14.591 -3.990 25.931 1.00 222.35 229 PRO A N 3
ATOM 15768 C CA . PRO A 1 229 ? 13.973 -2.702 26.019 1.00 222.35 229 PRO A CA 3
ATOM 15769 C C . PRO A 1 229 ? 14.900 -1.616 26.445 1.00 222.35 229 PRO A C 3
ATOM 15770 O O . PRO A 1 229 ? 14.812 -0.518 25.898 1.00 222.35 229 PRO A O 3
ATOM 15781 N N . GLY A 1 230 ? 15.800 -1.871 27.404 1.00 45.22 230 GLY A N 3
ATOM 15782 C CA . GLY A 1 230 ? 16.684 -0.807 27.759 1.00 45.22 230 GLY A CA 3
ATOM 15783 C C . GLY A 1 230 ? 17.790 -0.831 26.766 1.00 45.22 230 GLY A C 3
ATOM 15784 O O . GLY A 1 230 ? 17.948 -1.791 26.017 1.00 45.22 230 GLY A O 3
ATOM 15788 N N . ASP A 1 231 ? 18.596 0.239 26.737 1.00 107.57 231 ASP A N 3
ATOM 15789 C CA . ASP A 1 231 ? 19.711 0.262 25.846 1.00 107.57 231 ASP A CA 3
ATOM 15790 C C . ASP A 1 231 ? 20.579 -0.883 26.244 1.00 107.57 231 ASP A C 3
ATOM 15791 O O . ASP A 1 231 ? 21.018 -1.663 25.402 1.00 107.57 231 ASP A O 3
ATOM 15800 N N . SER A 1 232 ? 20.819 -1.037 27.557 1.00 167.96 232 SER A N 3
ATOM 15801 C CA . SER A 1 232 ? 21.725 -2.059 27.978 1.00 167.96 232 SER A CA 3
ATOM 15802 C C . SER A 1 232 ? 21.144 -3.392 27.651 1.00 167.96 232 SER A C 3
ATOM 15803 O O . SER A 1 232 ? 19.936 -3.601 27.746 1.00 167.96 232 SER A O 3
ATOM 15811 N N . SER A 1 233 ? 22.037 -4.308 27.223 1.00 280.68 233 SER A N 3
ATOM 15812 C CA . SER A 1 233 ? 21.773 -5.684 26.916 1.00 280.68 233 SER A CA 3
ATOM 15813 C C . SER A 1 233 ? 21.629 -5.852 25.438 1.00 280.68 233 SER A C 3
ATOM 15814 O O . SER A 1 233 ? 20.645 -5.437 24.831 1.00 280.68 233 SER A O 3
ATOM 15822 N N . ASP A 1 234 ? 22.658 -6.458 24.819 1.00 218.25 234 ASP A N 3
ATOM 15823 C CA . ASP A 1 234 ? 22.669 -6.824 23.434 1.00 218.25 234 ASP A CA 3
ATOM 15824 C C . ASP A 1 234 ? 22.398 -5.632 22.568 1.00 218.25 234 ASP A C 3
ATOM 15825 O O . ASP A 1 234 ? 22.205 -5.778 21.362 1.00 218.25 234 ASP A O 3
ATOM 15834 N N . ARG A 1 235 ? 22.422 -4.415 23.142 1.00 343.57 235 ARG A N 3
ATOM 15835 C CA . ARG A 1 235 ? 22.224 -3.242 22.348 1.00 343.57 235 ARG A CA 3
ATOM 15836 C C . ARG A 1 235 ? 23.431 -2.404 22.583 1.00 343.57 235 ARG A C 3
ATOM 15837 O O . ARG A 1 235 ? 23.912 -2.309 23.711 1.00 343.57 235 ARG A O 3
ATOM 15858 N N . TYR A 1 236 ? 23.981 -1.799 21.517 1.00 263.29 236 TYR A N 3
ATOM 15859 C CA . TYR A 1 236 ? 25.132 -0.972 21.726 1.00 263.29 236 TYR A CA 3
ATOM 15860 C C . TYR A 1 236 ? 24.711 0.433 21.457 1.00 263.29 236 TYR A C 3
ATOM 15861 O O . TYR A 1 236 ? 24.958 0.956 20.373 1.00 263.29 236 TYR A O 3
ATOM 15879 N N . HIS A 1 237 ? 24.082 1.062 22.473 1.00 261.92 237 HIS A N 3
ATOM 15880 C CA . HIS A 1 237 ? 23.578 2.408 22.466 1.00 261.92 237 HIS A CA 3
ATOM 15881 C C . HIS A 1 237 ? 22.094 2.357 22.326 1.00 261.92 237 HIS A C 3
ATOM 15882 O O . HIS A 1 237 ? 21.536 1.463 21.693 1.00 261.92 237 HIS A O 3
ATOM 15897 N N . GLU A 1 238 ? 21.422 3.337 22.957 1.00 106.81 238 GLU A N 3
ATOM 15898 C CA . GLU A 1 238 ? 19.995 3.432 22.984 1.00 106.81 238 GLU A CA 3
ATOM 15899 C C . GLU A 1 238 ? 19.523 3.627 21.587 1.00 106.81 238 GLU A C 3
ATOM 15900 O O . GLU A 1 238 ? 18.497 3.081 21.190 1.00 106.81 238 GLU A O 3
ATOM 15912 N N . GLN A 1 239 ? 20.267 4.413 20.793 1.00 112.20 239 GLN A N 3
ATOM 15913 C CA . GLN A 1 239 ? 19.824 4.639 19.452 1.00 112.20 239 GLN A CA 3
ATOM 15914 C C . GLN A 1 239 ? 19.812 3.320 18.754 1.00 112.20 239 GLN A C 3
ATOM 15915 O O . GLN A 1 239 ? 18.899 3.025 17.986 1.00 112.20 239 GLN A O 3
ATOM 15929 N N . VAL A 1 240 ? 20.831 2.482 19.014 1.00 45.41 240 VAL A N 3
ATOM 15930 C CA . VAL A 1 240 ? 20.912 1.197 18.383 1.00 45.41 240 VAL A CA 3
ATOM 15931 C C . VAL A 1 240 ? 19.754 0.359 18.821 1.00 45.41 240 VAL A C 3
ATOM 15932 O O . VAL A 1 240 ? 19.191 -0.393 18.028 1.00 45.41 240 VAL A O 3
ATOM 15945 N N . SER A 1 241 ? 19.390 0.444 20.113 1.00 97.62 241 SER A N 3
ATOM 15946 C CA . SER A 1 241 ? 18.312 -0.333 20.652 1.00 97.62 241 SER A CA 3
ATOM 15947 C C . SER A 1 241 ? 17.002 0.166 20.131 1.00 97.62 241 SER A C 3
ATOM 15948 O O . SER A 1 241 ? 16.054 -0.606 20.015 1.00 97.62 241 SER A O 3
ATOM 15956 N N . ALA A 1 242 ? 16.898 1.482 19.868 1.00 59.29 242 ALA A N 3
ATOM 15957 C CA . ALA A 1 242 ? 15.698 2.106 19.381 1.00 59.29 242 ALA A CA 3
ATOM 15958 C C . ALA A 1 242 ? 15.398 1.670 17.980 1.00 59.29 242 ALA A C 3
ATOM 15959 O O . ALA A 1 242 ? 14.241 1.451 17.630 1.00 59.29 242 ALA A O 3
ATOM 15966 N N . LYS A 1 243 ? 16.450 1.545 17.148 1.00 106.49 243 LYS A N 3
ATOM 15967 C CA . LYS A 1 243 ? 16.351 1.256 15.744 1.00 106.49 243 LYS A CA 3
ATOM 15968 C C . LYS A 1 243 ? 15.739 -0.087 15.524 1.00 106.49 243 LYS A C 3
ATOM 15969 O O . LYS A 1 243 ? 14.963 -0.281 14.590 1.00 106.49 243 LYS A O 3
ATOM 15988 N N . ARG A 1 244 ? 16.060 -1.046 16.400 1.00 106.62 244 ARG A N 3
ATOM 15989 C CA . ARG A 1 244 ? 15.588 -2.387 16.256 1.00 106.62 244 ARG A CA 3
ATOM 15990 C C . ARG A 1 244 ? 14.093 -2.364 16.284 1.00 106.62 244 ARG A C 3
ATOM 15991 O O . ARG A 1 244 ? 13.448 -3.232 15.701 1.00 106.62 244 ARG A O 3
ATOM 16012 N N . LYS A 1 245 ? 13.495 -1.406 17.013 1.00 75.97 245 LYS A N 3
ATOM 16013 C CA . LYS A 1 245 ? 12.066 -1.291 17.084 1.00 75.97 245 LYS A CA 3
ATOM 16014 C C . LYS A 1 245 ? 11.512 -0.915 15.738 1.00 75.97 245 LYS A C 3
ATOM 16015 O O . LYS A 1 245 ? 10.468 -1.417 15.324 1.00 75.97 245 LYS A O 3
ATOM 16034 N N . VAL A 1 246 ? 12.193 0.005 15.030 1.00 65.27 246 VAL A N 3
ATOM 16035 C CA . VAL A 1 246 ? 11.760 0.478 13.747 1.00 65.27 246 VAL A CA 3
ATOM 16036 C C . VAL A 1 246 ? 11.810 -0.636 12.754 1.00 65.27 246 VAL A C 3
ATOM 16037 O O . VAL A 1 246 ? 10.914 -0.771 11.922 1.00 65.27 246 VAL A O 3
ATOM 16050 N N . VAL A 1 247 ? 12.869 -1.466 12.807 1.00 107.94 247 VAL A N 3
ATOM 16051 C CA . VAL A 1 247 ? 13.011 -2.524 11.851 1.00 107.94 247 VAL A CA 3
ATOM 16052 C C . VAL A 1 247 ? 11.888 -3.507 11.999 1.00 107.94 247 VAL A C 3
ATOM 16053 O O . VAL A 1 247 ? 11.337 -3.976 11.006 1.00 107.94 247 VAL A O 3
ATOM 16066 N N . LYS A 1 248 ? 11.508 -3.847 13.245 1.00 87.98 248 LYS A N 3
ATOM 16067 C CA . LYS A 1 248 ? 10.487 -4.832 13.451 1.00 87.98 248 LYS A CA 3
ATOM 16068 C C . LYS A 1 248 ? 9.185 -4.357 12.886 1.00 87.98 248 LYS A C 3
ATOM 16069 O O . LYS A 1 248 ? 8.454 -5.131 12.270 1.00 87.98 248 LYS A O 3
ATOM 16088 N N . MET A 1 249 ? 8.853 -3.066 13.065 1.00 65.50 249 MET A N 3
ATOM 16089 C CA . MET A 1 249 ? 7.615 -2.589 12.524 1.00 65.50 249 MET A CA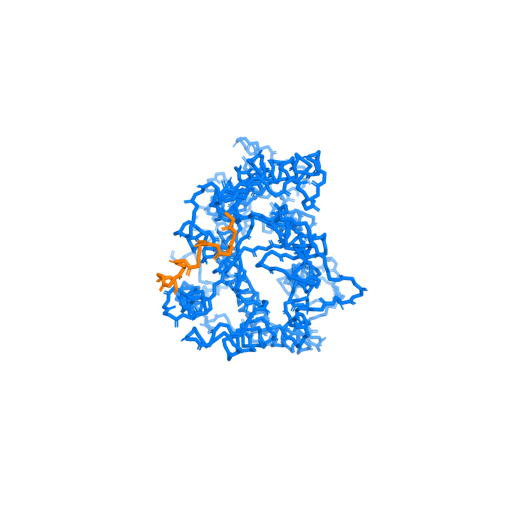 3
ATOM 16090 C C . MET A 1 249 ? 7.676 -2.704 11.037 1.00 65.50 249 MET A C 3
ATOM 16091 O O . MET A 1 249 ? 6.715 -3.103 10.384 1.00 65.50 249 MET A O 3
ATOM 16105 N N . MET A 1 250 ? 8.834 -2.379 10.451 1.00 85.05 250 MET A N 3
ATOM 16106 C CA . MET A 1 250 ? 8.927 -2.412 9.024 1.00 85.05 250 MET A CA 3
ATOM 16107 C C . MET A 1 250 ? 8.676 -3.812 8.574 1.00 85.05 250 MET A C 3
ATOM 16108 O O . MET A 1 250 ? 8.068 -4.034 7.529 1.00 85.05 250 MET A O 3
ATOM 16122 N N . ILE A 1 251 ? 9.149 -4.800 9.354 1.00 42.25 251 ILE A N 3
ATOM 16123 C CA . ILE A 1 251 ? 8.945 -6.169 8.990 1.00 42.25 251 ILE A CA 3
ATOM 16124 C C . ILE A 1 251 ? 7.474 -6.463 8.993 1.00 42.25 251 ILE A C 3
ATOM 16125 O O . ILE A 1 251 ? 6.955 -7.066 8.055 1.00 42.25 251 ILE A O 3
ATOM 16141 N N . VAL A 1 252 ? 6.750 -6.025 10.043 1.00 91.01 252 VAL A N 3
ATOM 16142 C CA . VAL A 1 252 ? 5.354 -6.351 10.125 1.00 91.01 252 VAL A CA 3
ATOM 16143 C C . VAL A 1 252 ? 4.625 -5.709 8.987 1.00 91.01 252 VAL A C 3
ATOM 16144 O O . VAL A 1 252 ? 3.720 -6.307 8.408 1.00 91.01 252 VAL A O 3
ATOM 16157 N N . VAL A 1 253 ? 5.016 -4.475 8.625 1.00 66.09 253 VAL A N 3
ATOM 16158 C CA . VAL A 1 253 ? 4.356 -3.757 7.571 1.00 66.09 253 VAL A CA 3
ATOM 16159 C C . VAL A 1 253 ? 4.455 -4.575 6.322 1.00 66.09 253 VAL A C 3
ATOM 16160 O O . VAL A 1 253 ? 3.505 -4.664 5.545 1.00 66.09 253 VAL A O 3
ATOM 16173 N N . VAL A 1 254 ? 5.631 -5.175 6.082 1.00 52.39 254 VAL A N 3
ATOM 16174 C CA . VAL A 1 254 ? 5.822 -5.968 4.905 1.00 52.39 254 VAL A CA 3
ATOM 16175 C C . VAL A 1 254 ? 4.952 -7.193 4.954 1.00 52.39 254 VAL A C 3
ATOM 16176 O O . VAL A 1 254 ? 4.325 -7.555 3.960 1.00 52.39 254 VAL A O 3
ATOM 16189 N N . CYS A 1 255 ? 4.880 -7.859 6.123 1.00 46.42 255 CYS A N 3
ATOM 16190 C CA . CYS A 1 255 ? 4.170 -9.106 6.241 1.00 46.42 255 CYS A CA 3
ATOM 16191 C C . CYS A 1 255 ? 2.730 -8.900 5.926 1.00 46.42 255 CYS A C 3
ATOM 16192 O O . CYS A 1 255 ? 2.138 -9.649 5.150 1.00 46.42 255 CYS A O 3
ATOM 16199 N N . THR A 1 256 ? 2.133 -7.848 6.508 1.00 116.51 256 THR A N 3
ATOM 16200 C CA . THR A 1 256 ? 0.741 -7.601 6.307 1.00 116.51 256 THR A CA 3
ATOM 16201 C C . THR A 1 256 ? 0.514 -7.345 4.852 1.00 116.51 256 THR A C 3
ATOM 16202 O O . THR A 1 256 ? -0.479 -7.786 4.280 1.00 116.51 256 THR A O 3
ATOM 16213 N N . PHE A 1 257 ? 1.455 -6.637 4.209 1.00 65.18 257 PHE A N 3
ATOM 16214 C CA . PHE A 1 257 ? 1.342 -6.286 2.823 1.00 65.18 257 PHE A CA 3
ATOM 16215 C C . PHE A 1 257 ? 1.257 -7.536 1.999 1.00 65.18 257 PHE A C 3
ATOM 16216 O O . PHE A 1 257 ? 0.382 -7.668 1.144 1.00 65.18 257 PHE A O 3
ATOM 16233 N N . ALA A 1 258 ? 2.163 -8.498 2.251 1.00 51.33 258 ALA A N 3
ATOM 16234 C CA . ALA A 1 258 ? 2.228 -9.693 1.460 1.00 51.33 258 ALA A CA 3
ATOM 16235 C C . ALA A 1 258 ? 0.975 -10.485 1.609 1.00 51.33 258 ALA A C 3
ATOM 16236 O O . ALA A 1 258 ? 0.434 -10.998 0.630 1.00 51.33 258 ALA A O 3
ATOM 16243 N N . ILE A 1 259 ? 0.471 -10.598 2.845 1.00 126.30 259 ILE A N 3
ATOM 16244 C CA . ILE A 1 259 ? -0.682 -11.415 3.048 1.00 126.30 259 ILE A CA 3
ATOM 16245 C C . ILE A 1 259 ? -1.832 -10.830 2.291 1.00 126.30 259 ILE A C 3
ATOM 16246 O O . ILE A 1 259 ? -2.586 -11.550 1.638 1.00 126.30 259 ILE A O 3
ATOM 16262 N N . CYS A 1 260 ? -1.998 -9.498 2.352 1.00 133.94 260 CYS A N 3
ATOM 16263 C CA . CYS A 1 260 ? -3.128 -8.898 1.709 1.00 133.94 260 CYS A CA 3
ATOM 16264 C C . CYS A 1 260 ? -3.082 -9.042 0.214 1.00 133.94 260 CYS A C 3
ATOM 16265 O O . CYS A 1 260 ? -4.084 -9.390 -0.405 1.00 133.94 260 CYS A O 3
ATOM 16272 N N . TRP A 1 261 ? -1.940 -8.704 -0.411 1.00 134.84 261 TRP A N 3
ATOM 16273 C CA . TRP A 1 261 ? -1.771 -8.713 -1.841 1.00 134.84 261 TRP A CA 3
ATOM 16274 C C . TRP A 1 261 ? -1.494 -10.038 -2.480 1.00 134.84 261 TRP A C 3
ATOM 16275 O O . TRP A 1 261 ? -1.916 -10.269 -3.612 1.00 134.84 261 TRP A O 3
ATOM 16296 N N . LEU A 1 262 ? -0.776 -10.943 -1.798 1.00 72.23 262 LEU A N 3
ATOM 16297 C CA . LEU A 1 262 ? -0.262 -12.112 -2.457 1.00 72.23 262 LEU A CA 3
ATOM 16298 C C . LEU A 1 262 ? -1.354 -12.924 -3.069 1.00 72.23 262 LEU A C 3
ATOM 16299 O O . LEU A 1 262 ? -1.193 -13.405 -4.191 1.00 72.23 262 LEU A O 3
ATOM 16315 N N . PRO A 1 263 ? -2.460 -13.109 -2.422 1.00 106.13 263 PRO A N 3
ATOM 16316 C CA . PRO A 1 263 ? -3.476 -13.916 -3.024 1.00 106.13 263 PRO A CA 3
ATOM 16317 C C . PRO A 1 263 ? -3.935 -13.333 -4.322 1.00 106.13 263 PRO A C 3
ATOM 16318 O O . PRO A 1 263 ? -4.219 -14.091 -5.246 1.00 106.13 263 PRO A O 3
ATOM 16329 N N . PHE A 1 264 ? -4.004 -11.996 -4.432 1.00 128.35 264 PHE A N 3
ATOM 16330 C CA . PHE A 1 264 ? -4.472 -11.406 -5.651 1.00 128.35 264 PHE A CA 3
ATOM 16331 C C . PHE A 1 264 ? -3.506 -11.682 -6.758 1.00 128.35 264 PHE A C 3
ATOM 16332 O O . PHE A 1 264 ? -3.908 -12.051 -7.859 1.00 128.35 264 PHE A O 3
ATOM 16349 N N . HIS A 1 265 ? -2.198 -11.517 -6.488 1.00 100.73 265 HIS A N 3
ATOM 16350 C CA . HIS A 1 265 ? -1.187 -11.698 -7.492 1.00 100.73 265 HIS A CA 3
ATOM 16351 C C . HIS A 1 265 ? -1.162 -13.121 -7.949 1.00 100.73 265 HIS A C 3
ATOM 16352 O O . HIS A 1 265 ? -0.927 -13.382 -9.129 1.00 100.73 265 HIS A O 3
ATOM 16367 N N . ILE A 1 266 ? -1.361 -14.086 -7.028 1.00 172.72 266 ILE A N 3
ATOM 16368 C CA . ILE A 1 266 ? -1.323 -15.463 -7.434 1.00 172.72 266 ILE A CA 3
ATOM 16369 C C . ILE A 1 266 ? -2.464 -15.732 -8.368 1.00 172.72 266 ILE A C 3
ATOM 16370 O O . ILE A 1 266 ? -2.286 -16.356 -9.412 1.00 172.72 266 ILE A O 3
ATOM 16386 N N . PHE A 1 267 ? -3.669 -15.236 -8.028 1.00 249.23 267 PHE A N 3
ATOM 16387 C CA . PHE A 1 267 ? -4.832 -15.422 -8.848 1.00 249.23 267 PHE A CA 3
ATOM 16388 C C . PHE A 1 267 ? -4.628 -14.674 -10.124 1.00 249.23 267 PHE A C 3
ATOM 16389 O O . PHE A 1 267 ? -5.183 -15.006 -11.162 1.00 249.23 267 PHE A O 3
ATOM 16406 N N . PHE A 1 268 ? -3.841 -13.602 -10.082 1.00 259.78 268 PHE A N 3
ATOM 16407 C CA . PHE A 1 268 ? -3.558 -12.831 -11.255 1.00 259.78 268 PHE A CA 3
ATOM 16408 C C . PHE A 1 268 ? -2.994 -13.786 -12.276 1.00 259.78 268 PHE A C 3
ATOM 16409 O O . PHE A 1 268 ? -3.512 -13.913 -13.384 1.00 259.78 268 PHE A O 3
ATOM 16426 N N . LEU A 1 269 ? -1.921 -14.511 -11.900 1.00 233.11 269 LEU A N 3
ATOM 16427 C CA . LEU A 1 269 ? -1.213 -15.406 -12.779 1.00 233.11 269 LEU A CA 3
ATOM 16428 C C . LEU A 1 269 ? -2.003 -16.632 -13.152 1.00 233.11 269 LEU A C 3
ATOM 16429 O O . LEU A 1 269 ? -2.025 -17.005 -14.324 1.00 233.11 269 LEU A O 3
ATOM 16445 N N . LEU A 1 270 ? -2.684 -17.286 -12.188 1.00 169.54 270 LEU A N 3
ATOM 16446 C CA . LEU A 1 270 ? -3.280 -18.561 -12.491 1.00 169.54 270 LEU A CA 3
ATOM 16447 C C . LEU A 1 270 ? -4.302 -18.421 -13.581 1.00 169.54 270 LEU A C 3
ATOM 16448 O O . LEU A 1 270 ? -4.268 -19.190 -14.540 1.00 169.54 270 LEU A O 3
ATOM 16464 N N . PRO A 1 271 ? -5.202 -17.482 -13.512 1.00 255.47 271 PRO A N 3
ATOM 16465 C CA . PRO A 1 271 ? -6.068 -17.336 -14.640 1.00 255.47 271 PRO A CA 3
ATOM 16466 C C . PRO A 1 271 ? -5.372 -16.998 -15.919 1.00 255.47 271 PRO A C 3
ATOM 16467 O O . PRO A 1 271 ? -5.929 -17.291 -16.975 1.00 255.47 271 PRO A O 3
ATOM 16478 N N . TYR A 1 272 ? -4.179 -16.385 -15.875 1.00 279.03 272 TYR A N 3
ATOM 16479 C CA . TYR A 1 272 ? -3.478 -16.103 -17.093 1.00 279.03 272 TYR A CA 3
ATOM 16480 C C . TYR A 1 272 ? -3.133 -17.397 -17.765 1.00 279.03 272 TYR A C 3
ATOM 16481 O O . TYR A 1 272 ? -3.285 -17.528 -18.980 1.00 279.03 272 TYR A O 3
ATOM 16499 N N . ILE A 1 273 ? -2.641 -18.385 -16.991 1.00 162.21 273 ILE A N 3
ATOM 16500 C CA . ILE A 1 273 ? -2.260 -19.647 -17.557 1.00 162.21 273 ILE A CA 3
ATOM 16501 C C . ILE A 1 273 ? -3.471 -20.381 -18.036 1.00 162.21 273 ILE A C 3
ATOM 16502 O O . ILE A 1 273 ? -3.471 -20.927 -19.139 1.00 162.21 273 ILE A O 3
ATOM 16518 N N . ASN A 1 274 ? -4.547 -20.408 -17.227 1.00 128.13 274 ASN A N 3
ATOM 16519 C CA . ASN A 1 274 ? -5.704 -21.139 -17.644 1.00 128.13 274 ASN A CA 3
ATOM 16520 C C . ASN A 1 274 ? -6.874 -20.217 -17.600 1.00 128.13 274 ASN A C 3
ATOM 16521 O O . ASN A 1 274 ? -7.622 -20.165 -16.625 1.00 128.13 274 ASN A O 3
ATOM 16532 N N . PRO A 1 275 ? -7.039 -19.489 -18.658 1.00 278.35 275 PRO A N 3
ATOM 16533 C CA . PRO A 1 275 ? -8.168 -18.612 -18.724 1.00 278.35 275 PRO A CA 3
ATOM 16534 C C . PRO A 1 275 ? -9.319 -19.404 -19.227 1.00 278.35 275 PRO A C 3
ATOM 16535 O O . PRO A 1 275 ? -9.106 -20.493 -19.754 1.00 278.35 275 PRO A O 3
ATOM 16546 N N . ASP A 1 276 ? -10.544 -18.883 -19.061 1.00 312.91 276 ASP A N 3
ATOM 16547 C CA . ASP A 1 276 ? -11.698 -19.528 -19.603 1.00 312.91 276 ASP A CA 3
ATOM 16548 C C . ASP A 1 276 ? -11.903 -20.833 -18.913 1.00 312.91 276 ASP A C 3
ATOM 16549 O O . ASP A 1 276 ? -12.679 -21.672 -19.368 1.00 312.91 276 ASP A O 3
ATOM 16558 N N . LEU A 1 277 ? -11.238 -21.037 -17.767 1.00 353.54 277 LEU A N 3
ATOM 16559 C CA . LEU A 1 277 ? -11.474 -22.259 -17.069 1.00 353.54 277 LEU A CA 3
ATOM 16560 C C . LEU A 1 277 ? -11.694 -21.898 -15.649 1.00 353.54 277 LEU A C 3
ATOM 16561 O O . LEU A 1 277 ? -11.864 -20.724 -15.327 1.00 353.54 277 LEU A O 3
ATOM 16577 N N . TYR A 1 278 ? -11.746 -22.906 -14.766 1.00 251.26 278 TYR A N 3
ATOM 16578 C CA . TYR A 1 278 ? -11.961 -22.610 -13.387 1.00 251.26 278 TYR A CA 3
ATOM 16579 C C . TYR A 1 278 ? -10.735 -23.029 -12.643 1.00 251.26 278 TYR A C 3
ATOM 16580 O O . TYR A 1 278 ? -10.108 -24.028 -12.979 1.00 251.26 278 TYR A O 3
ATOM 16598 N N . LEU A 1 279 ? -10.337 -22.243 -11.623 1.00 175.26 279 LEU A N 3
ATOM 16599 C CA . LEU A 1 279 ? -9.175 -22.584 -10.855 1.00 175.26 279 LEU A CA 3
ATOM 16600 C C . LEU A 1 279 ? -9.688 -23.676 -9.980 1.00 175.26 279 LEU A C 3
ATOM 16601 O O . LEU A 1 279 ? -10.090 -24.723 -10.487 1.00 175.26 279 LEU A O 3
ATOM 16617 N N . LYS A 1 280 ? -9.661 -23.490 -8.647 1.00 99.07 280 LYS A N 3
ATOM 16618 C CA . LYS A 1 280 ? -10.295 -24.473 -7.826 1.00 99.07 280 LYS A CA 3
ATOM 16619 C C . LYS A 1 280 ? -11.701 -24.374 -8.304 1.00 99.07 280 LYS A C 3
ATOM 16620 O O . LYS A 1 280 ? -12.374 -25.366 -8.577 1.00 99.07 280 LYS A O 3
ATOM 16639 N N . LYS A 1 281 ? -12.142 -23.112 -8.440 1.00 243.21 281 LYS A N 3
ATOM 16640 C CA . LYS A 1 281 ? -13.382 -22.745 -9.048 1.00 243.21 281 LYS A CA 3
ATOM 16641 C C . LYS A 1 281 ? -13.104 -21.393 -9.615 1.00 243.21 281 LYS A C 3
ATOM 16642 O O . LYS A 1 281 ? -12.668 -20.499 -8.890 1.00 243.21 281 LYS A O 3
ATOM 16661 N N . PHE A 1 282 ? -13.317 -21.194 -10.929 1.00 201.04 282 PHE A N 3
ATOM 16662 C CA . PHE A 1 282 ? -13.059 -19.875 -11.414 1.00 201.04 282 PHE A CA 3
ATOM 16663 C C . PHE A 1 282 ? -14.353 -19.173 -11.340 1.00 201.04 282 PHE A C 3
ATOM 16664 O O . PHE A 1 282 ? -15.300 -19.498 -12.055 1.00 201.04 282 PHE A O 3
ATOM 16681 N N . ILE A 1 283 ? -14.424 -18.177 -10.452 1.00 201.36 283 ILE A N 3
ATOM 16682 C CA . ILE A 1 283 ? -15.696 -17.569 -10.302 1.00 201.36 283 ILE A CA 3
ATOM 16683 C C . ILE A 1 283 ? -15.504 -16.138 -9.970 1.00 201.36 283 ILE A C 3
ATOM 16684 O O . ILE A 1 283 ? -14.397 -15.642 -9.771 1.00 201.36 283 ILE A O 3
ATOM 16700 N N . GLN A 1 284 ? -16.644 -15.448 -9.938 1.00 203.82 284 GLN A N 3
ATOM 16701 C CA . GLN A 1 284 ? -16.789 -14.096 -9.545 1.00 203.82 284 GLN A CA 3
ATOM 16702 C C . GLN A 1 284 ? -16.310 -13.975 -8.133 1.00 203.82 284 GLN A C 3
ATOM 16703 O O . GLN A 1 284 ? -15.632 -13.022 -7.758 1.00 203.82 284 GLN A O 3
ATOM 16717 N N . GLN A 1 285 ? -16.656 -14.952 -7.291 1.00 215.06 285 GLN A N 3
ATOM 16718 C CA . GLN A 1 285 ? -16.376 -14.776 -5.900 1.00 215.06 285 GLN A CA 3
ATOM 16719 C C . GLN A 1 285 ? -14.912 -14.699 -5.616 1.00 215.06 285 GLN A C 3
ATOM 16720 O O . GLN A 1 285 ? -14.467 -13.822 -4.879 1.00 215.06 285 GLN A O 3
ATOM 16734 N N . VAL A 1 286 ? -14.113 -15.603 -6.203 1.00 125.28 286 VAL A N 3
ATOM 16735 C CA . VAL A 1 286 ? -12.738 -15.666 -5.801 1.00 125.28 286 VAL A CA 3
ATOM 16736 C C . VAL A 1 286 ? -11.975 -14.439 -6.152 1.00 125.28 286 VAL A C 3
ATOM 16737 O O . VAL A 1 286 ? -11.255 -13.882 -5.324 1.00 125.28 286 VAL A O 3
ATOM 16750 N N . TYR A 1 287 ? -12.136 -13.962 -7.391 1.00 268.90 287 TYR A N 3
ATOM 16751 C CA . TYR A 1 287 ? -11.312 -12.894 -7.861 1.00 268.90 287 TYR A CA 3
ATOM 16752 C C . TYR A 1 287 ? -11.628 -11.693 -7.029 1.00 268.90 287 TYR A C 3
ATOM 16753 O O . TYR A 1 287 ? -10.765 -10.878 -6.708 1.00 268.90 287 TYR A O 3
ATOM 16771 N N . LEU A 1 288 ? -12.916 -11.567 -6.690 1.00 280.88 288 LEU A N 3
ATOM 16772 C CA . LEU A 1 288 ? -13.496 -10.444 -6.028 1.00 280.88 288 LEU A CA 3
ATOM 16773 C C . LEU A 1 288 ? -12.975 -10.385 -4.640 1.00 280.88 288 LEU A C 3
ATOM 16774 O O . LEU A 1 288 ? -12.580 -9.322 -4.164 1.00 280.88 288 LEU A O 3
ATOM 16790 N N . ALA A 1 289 ? -12.945 -11.546 -3.966 1.00 184.47 289 ALA A N 3
ATOM 16791 C CA . ALA A 1 289 ? -12.603 -11.531 -2.580 1.00 184.47 289 ALA A CA 3
ATOM 16792 C C . ALA A 1 289 ? -11.232 -10.980 -2.425 1.00 184.47 289 ALA A C 3
ATOM 16793 O O . ALA A 1 289 ? -11.004 -10.086 -1.611 1.00 184.47 289 ALA A O 3
ATOM 16800 N N . ILE A 1 290 ? -10.286 -11.473 -3.239 1.00 167.92 290 ILE A N 3
ATOM 16801 C CA . ILE A 1 290 ? -8.928 -11.053 -3.070 1.00 167.92 290 ILE A CA 3
ATOM 16802 C C . ILE A 1 290 ? -8.720 -9.611 -3.423 1.00 167.92 290 ILE A C 3
ATOM 16803 O O . ILE A 1 290 ? -7.985 -8.915 -2.724 1.00 167.92 290 ILE A O 3
ATOM 16819 N N . MET A 1 291 ? -9.319 -9.108 -4.521 1.00 367.18 291 MET A N 3
ATOM 16820 C CA . MET A 1 291 ? -9.018 -7.749 -4.887 1.00 367.18 291 MET A CA 3
ATOM 16821 C C . MET A 1 291 ? -9.529 -6.797 -3.853 1.00 367.18 291 MET A C 3
ATOM 16822 O O . MET A 1 291 ? -8.886 -5.791 -3.555 1.00 367.18 291 MET A O 3
ATOM 16836 N N . TRP A 1 292 ? -10.719 -7.070 -3.292 1.00 173.97 292 TRP A N 3
ATOM 16837 C CA . TRP A 1 292 ? -11.250 -6.225 -2.262 1.00 173.97 292 TRP A CA 3
ATOM 16838 C C . TRP A 1 292 ? -10.413 -6.321 -1.020 1.00 173.97 292 TRP A C 3
ATOM 16839 O O . TRP A 1 292 ? -10.300 -5.349 -0.276 1.00 173.97 292 TRP A O 3
ATOM 16860 N N . LEU A 1 293 ? -9.827 -7.507 -0.756 1.00 119.66 293 LEU A N 3
ATOM 16861 C CA . LEU A 1 293 ? -9.005 -7.748 0.403 1.00 119.66 293 LEU A CA 3
ATOM 16862 C C . LEU A 1 293 ? -7.774 -6.896 0.339 1.00 119.66 293 LEU A C 3
ATOM 16863 O O . LEU A 1 293 ? -7.286 -6.405 1.356 1.00 119.66 293 LEU A O 3
ATOM 16879 N N . ALA A 1 294 ? -7.235 -6.710 -0.877 1.00 112.30 294 ALA A N 3
ATOM 16880 C CA . ALA A 1 294 ? -6.053 -5.930 -1.095 1.00 112.30 294 ALA A CA 3
ATOM 16881 C C . ALA A 1 294 ? -6.340 -4.534 -0.648 1.00 112.30 294 ALA A C 3
ATOM 16882 O O . ALA A 1 294 ? -5.466 -3.828 -0.148 1.00 112.30 294 ALA A O 3
ATOM 16889 N N . MET A 1 295 ? -7.595 -4.099 -0.834 1.00 174.17 295 MET A N 3
ATOM 16890 C CA . MET A 1 295 ? -8.008 -2.771 -0.496 1.00 174.17 295 MET A CA 3
ATOM 16891 C C . MET A 1 295 ? -7.873 -2.544 0.991 1.00 174.17 295 MET A C 3
ATOM 16892 O O . MET A 1 295 ? -7.615 -1.421 1.417 1.00 174.17 295 MET A O 3
ATOM 16906 N N . SER A 1 296 ? -8.063 -3.595 1.818 1.00 145.27 296 SER A N 3
ATOM 16907 C CA . SER A 1 296 ? -8.060 -3.517 3.262 1.00 145.27 296 SER A CA 3
ATOM 16908 C C . SER A 1 296 ? -6.718 -3.122 3.762 1.00 145.27 296 SER A C 3
ATOM 16909 O O . SER A 1 296 ? -6.569 -2.591 4.864 1.00 145.27 296 SER A O 3
ATOM 16917 N N . SER A 1 297 ? -5.698 -3.368 2.941 1.00 170.15 297 SER A N 3
ATOM 16918 C CA . SER A 1 297 ? -4.356 -3.114 3.350 1.00 170.15 297 SER A CA 3
ATOM 16919 C C . SER A 1 297 ? -4.251 -1.671 3.726 1.00 170.15 297 SER A C 3
ATOM 16920 O O . SER A 1 297 ? -3.598 -1.314 4.705 1.00 170.15 297 SER A O 3
ATOM 16928 N N . THR A 1 298 ? -4.987 -0.813 3.004 1.00 214.57 298 THR A N 3
ATOM 16929 C CA . THR A 1 298 ? -4.853 0.608 3.119 1.00 214.57 298 THR A CA 3
ATOM 16930 C C . THR A 1 298 ? -5.038 1.042 4.541 1.00 214.57 298 THR A C 3
ATOM 16931 O O . THR A 1 298 ? -4.494 2.073 4.930 1.00 214.57 298 THR A O 3
ATOM 16942 N N . MET A 1 299 ? -5.917 0.353 5.294 1.00 168.29 299 MET A N 3
ATOM 16943 C CA . MET A 1 299 ? -6.205 0.586 6.690 1.00 168.29 299 MET A CA 3
ATOM 16944 C C . MET A 1 299 ? -5.177 0.064 7.662 1.00 168.29 299 MET A C 3
ATOM 16945 O O . MET A 1 299 ? -4.990 0.642 8.731 1.00 168.29 299 MET A O 3
ATOM 16959 N N . TYR A 1 300 ? -4.510 -1.066 7.350 1.00 167.15 300 TYR A N 3
ATOM 16960 C CA . TYR A 1 300 ? -3.703 -1.728 8.346 1.00 167.15 300 TYR A CA 3
ATOM 16961 C C . TYR A 1 300 ? -2.532 -0.923 8.817 1.00 167.15 300 TYR A C 3
ATOM 16962 O O . TYR A 1 300 ? -2.145 -1.034 9.977 1.00 167.15 300 TYR A O 3
ATOM 16980 N N . ASN A 1 301 ? -1.888 -0.120 7.958 1.00 165.13 301 ASN A N 3
ATOM 16981 C CA . ASN A 1 301 ? -0.674 0.462 8.450 1.00 165.13 301 ASN A CA 3
ATOM 16982 C C . ASN A 1 301 ? -0.872 1.397 9.605 1.00 165.13 301 ASN A C 3
ATOM 16983 O O . ASN A 1 301 ? -0.044 1.371 10.513 1.00 165.13 301 ASN A O 3
ATOM 16994 N N . PRO A 1 302 ? -1.886 2.211 9.688 1.00 123.92 302 PRO A N 3
ATOM 16995 C CA . PRO A 1 302 ? -1.964 3.076 10.827 1.00 123.92 302 PRO A CA 3
ATOM 16996 C C . PRO A 1 302 ? -2.087 2.292 12.097 1.00 123.92 302 PRO A C 3
ATOM 16997 O O . PRO A 1 302 ? -1.603 2.755 13.129 1.00 123.92 302 PRO A O 3
ATOM 17008 N N . ILE A 1 303 ? -2.736 1.113 12.060 1.00 110.55 303 ILE A N 3
ATOM 17009 C CA . ILE A 1 303 ? -2.878 0.361 13.274 1.00 110.55 303 ILE A CA 3
ATOM 17010 C C . ILE A 1 303 ? -1.542 -0.157 13.709 1.00 110.55 303 ILE A C 3
ATOM 17011 O O . ILE A 1 303 ? -1.207 -0.100 14.891 1.00 110.55 303 ILE A O 3
ATOM 17027 N N . ILE A 1 304 ? -0.729 -0.666 12.761 1.00 145.31 304 ILE A N 3
ATOM 17028 C CA . ILE A 1 304 ? 0.541 -1.229 13.125 1.00 145.31 304 ILE A CA 3
ATOM 17029 C C . ILE A 1 304 ? 1.375 -0.165 13.763 1.00 145.31 304 ILE A C 3
ATOM 17030 O O . ILE A 1 304 ? 2.048 -0.420 14.757 1.00 145.31 304 ILE A O 3
ATOM 17046 N N . TYR A 1 305 ? 1.336 1.076 13.242 1.00 246.68 305 TYR A N 3
ATOM 17047 C CA . TYR A 1 305 ? 2.171 2.104 13.804 1.00 246.68 305 TYR A CA 3
ATOM 17048 C C . TYR A 1 305 ? 1.861 2.272 15.256 1.00 246.68 305 TYR A C 3
ATOM 17049 O O . TYR A 1 305 ? 2.763 2.292 16.090 1.00 246.68 305 TYR A O 3
ATOM 17067 N N . CYS A 1 306 ? 0.567 2.393 15.603 1.00 64.43 306 CYS A N 3
ATOM 17068 C CA . CYS A 1 306 ? 0.225 2.702 16.960 1.00 64.43 306 CYS A CA 3
ATOM 17069 C C . CYS A 1 306 ? 0.699 1.615 17.853 1.00 64.43 306 CYS A C 3
ATOM 17070 O O . CYS A 1 306 ? 1.314 1.871 18.886 1.00 64.43 306 CYS A O 3
ATOM 17077 N N . CYS A 1 307 ? 0.415 0.362 17.475 1.00 80.72 307 CYS A N 3
ATOM 17078 C CA . CYS A 1 307 ? 0.804 -0.721 18.321 1.00 80.72 307 CYS A CA 3
ATOM 17079 C C . CYS A 1 307 ? 2.292 -0.825 18.376 1.00 80.72 307 CYS A C 3
ATOM 17080 O O . CYS A 1 307 ? 2.883 -0.991 19.443 1.00 80.72 307 CYS A O 3
ATOM 17087 N N . LEU A 1 308 ? 2.933 -0.728 17.197 1.00 140.44 308 LEU A N 3
ATOM 17088 C CA . LEU A 1 308 ? 4.338 -0.936 17.010 1.00 140.44 308 LEU A CA 3
ATOM 17089 C C . LEU A 1 308 ? 5.237 0.100 17.597 1.00 140.44 308 LEU A C 3
ATOM 17090 O O . LEU A 1 308 ? 6.335 -0.257 18.019 1.00 140.44 308 LEU A O 3
ATOM 17106 N N . ASN A 1 309 ? 4.878 1.401 17.610 1.00 178.87 309 ASN A N 3
ATOM 17107 C CA . ASN A 1 309 ? 5.895 2.250 18.159 1.00 178.87 309 ASN A CA 3
ATOM 17108 C C . ASN A 1 309 ? 5.353 3.286 19.091 1.00 178.87 309 ASN A C 3
ATOM 17109 O O . ASN A 1 309 ? 4.394 4.006 18.816 1.00 178.87 309 ASN A O 3
ATOM 17120 N N . ASP A 1 310 ? 6.012 3.385 20.254 1.00 110.22 310 ASP A N 3
ATOM 17121 C CA . ASP A 1 310 ? 5.601 4.292 21.278 1.00 110.22 310 ASP A CA 3
ATOM 17122 C C . ASP A 1 310 ? 5.750 5.706 20.804 1.00 110.22 310 ASP A C 3
ATOM 17123 O O . ASP A 1 310 ? 4.907 6.551 21.095 1.00 110.22 310 ASP A O 3
ATOM 17132 N N . ARG A 1 311 ? 6.809 6.001 20.026 1.00 174.78 311 ARG A N 3
ATOM 17133 C CA . ARG A 1 311 ? 7.082 7.357 19.638 1.00 174.78 311 ARG A CA 3
ATOM 17134 C C . ARG A 1 311 ? 5.904 7.923 18.918 1.00 174.78 311 ARG A C 3
ATOM 17135 O O . ARG A 1 311 ? 5.428 9.001 19.271 1.00 174.78 311 ARG A O 3
ATOM 17156 N N . PHE A 1 312 ? 5.391 7.203 17.901 1.00 161.84 312 PHE A N 3
ATOM 17157 C CA . PHE A 1 312 ? 4.238 7.679 17.189 1.00 161.84 312 PHE A CA 3
ATOM 17158 C C . PHE A 1 312 ? 3.089 7.703 18.128 1.00 161.84 312 PHE A C 3
ATOM 17159 O O . PHE A 1 312 ? 2.315 8.653 18.124 1.00 161.84 312 PHE A O 3
ATOM 17176 N N . ARG A 1 313 ? 2.954 6.661 18.967 1.00 117.20 313 ARG A N 3
ATOM 17177 C CA . ARG A 1 313 ? 1.795 6.557 19.802 1.00 117.20 313 ARG A CA 3
ATOM 17178 C C . ARG A 1 313 ? 1.688 7.782 20.646 1.00 117.20 313 ARG A C 3
ATOM 17179 O O . ARG A 1 313 ? 0.632 8.411 20.685 1.00 117.20 313 ARG A O 3
ATOM 17200 N N . LEU A 1 314 ? 2.784 8.163 21.326 1.00 112.60 314 LEU A N 3
ATOM 17201 C CA . LEU A 1 314 ? 2.737 9.300 22.197 1.00 112.60 314 LEU A CA 3
ATOM 17202 C C . LEU A 1 314 ? 2.571 10.566 21.420 1.00 112.60 314 LEU A C 3
ATOM 17203 O O . LEU A 1 314 ? 1.775 11.427 21.789 1.00 112.60 314 LEU A O 3
ATOM 17219 N N . GLY A 1 315 ? 3.322 10.715 20.315 1.00 101.46 315 GLY A N 3
ATOM 17220 C CA . GLY A 1 315 ? 3.256 11.918 19.543 1.00 101.46 315 GLY A CA 3
ATOM 17221 C C . GLY A 1 315 ? 1.884 12.092 18.949 1.00 101.46 315 GLY A C 3
ATOM 17222 O O . GLY A 1 315 ? 1.410 13.221 18.838 1.00 101.46 315 GLY A O 3
ATOM 17226 N N . PHE A 1 316 ? 1.225 10.995 18.511 1.00 151.49 316 PHE A N 3
ATOM 17227 C CA . PHE A 1 316 ? -0.087 11.071 17.906 1.00 151.49 316 PHE A CA 3
ATOM 17228 C C . PHE A 1 316 ? -1.060 11.617 18.895 1.00 151.49 316 PHE A C 3
ATOM 17229 O O . PHE A 1 316 ? -1.861 12.496 18.579 1.00 151.49 316 PHE A O 3
ATOM 17246 N N . LYS A 1 317 ? -1.000 11.084 20.126 1.00 142.32 317 LYS A N 3
ATOM 17247 C CA . LYS A 1 317 ? -1.901 11.402 21.191 1.00 142.32 317 LYS A CA 3
ATOM 17248 C C . LYS A 1 317 ? -1.772 12.865 21.446 1.00 142.32 317 LYS A C 3
ATOM 17249 O O . LYS A 1 317 ? -2.754 13.541 21.751 1.00 142.32 317 LYS A O 3
ATOM 17268 N N . HIS A 1 318 ? -0.541 13.392 21.320 1.00 109.09 318 HIS A N 3
ATOM 17269 C CA . HIS A 1 318 ? -0.352 14.793 21.537 1.00 109.09 318 HIS A CA 3
ATOM 17270 C C . HIS A 1 318 ? -1.208 15.502 20.548 1.00 109.09 318 HIS A C 3
ATOM 17271 O O . HIS A 1 318 ? -1.798 16.527 20.866 1.00 109.09 318 HIS A O 3
ATOM 17286 N N . ALA A 1 319 ? -1.239 15.014 19.295 1.00 76.11 319 ALA A N 3
ATOM 17287 C CA . ALA A 1 319 ? -2.022 15.634 18.264 1.00 76.11 319 ALA A CA 3
ATOM 17288 C C . ALA A 1 319 ? -3.489 15.503 18.551 1.00 76.11 319 ALA A C 3
ATOM 17289 O O . ALA A 1 319 ? -4.241 16.460 18.368 1.00 76.11 319 ALA A O 3
ATOM 17296 N N . PHE A 1 320 ? -3.941 14.316 19.009 1.00 120.24 320 PHE A N 3
ATOM 17297 C CA . PHE A 1 320 ? -5.351 14.103 19.176 1.00 120.24 320 PHE A CA 3
ATOM 17298 C C . PHE A 1 320 ? -5.881 15.074 20.174 1.00 120.24 320 PHE A C 3
ATOM 17299 O O . PHE A 1 320 ? -6.801 15.834 19.873 1.00 120.24 320 PHE A O 3
ATOM 17316 N N . ARG A 1 321 ? -5.309 15.107 21.392 1.00 192.73 321 ARG A N 3
ATOM 17317 C CA . ARG A 1 321 ? -5.820 16.102 22.277 1.00 192.73 321 ARG A CA 3
ATOM 17318 C C . ARG A 1 321 ? -5.241 17.355 21.737 1.00 192.73 321 ARG A C 3
ATOM 17319 O O . ARG A 1 321 ? -4.048 17.412 21.484 1.00 192.73 321 ARG A O 3
ATOM 17340 N N . CYS A 1 322 ? -6.049 18.405 21.546 1.00 176.29 322 CYS A N 3
ATOM 17341 C CA . CYS A 1 322 ? -5.534 19.569 20.880 1.00 176.29 322 CYS A CA 3
ATOM 17342 C C . CYS A 1 322 ? -4.373 20.101 21.651 1.00 176.29 322 CYS A C 3
ATOM 17343 O O . CYS A 1 322 ? -3.328 20.409 21.079 1.00 176.29 322 CYS A O 3
ATOM 17350 N N . CYS A 1 323 ? -4.516 20.169 22.984 1.00 69.68 323 CYS A N 3
ATOM 17351 C CA . CYS A 1 323 ? -3.451 20.642 23.814 1.00 69.68 323 CYS A CA 3
ATOM 17352 C C . CYS A 1 323 ? -2.502 19.507 23.962 1.00 69.68 323 CYS A C 3
ATOM 17353 O O . CYS A 1 323 ? -2.639 18.481 23.299 1.00 69.68 323 CYS A O 3
ATOM 17360 N N . PRO A 1 324 ? -1.471 19.688 24.733 1.00 191.05 324 PRO A N 3
ATOM 17361 C CA . PRO A 1 324 ? -0.587 18.589 24.951 1.00 191.05 324 PRO A CA 3
ATOM 17362 C C . PRO A 1 324 ? -1.277 17.409 25.555 1.00 191.05 324 PRO A C 3
ATOM 17363 O O . PRO A 1 324 ? -1.589 16.470 24.826 1.00 191.05 324 PRO A O 3
ATOM 17374 N N . PHE A 1 325 ? -1.583 17.468 26.869 1.00 287.03 325 PHE A N 3
ATOM 17375 C CA . PHE A 1 325 ? -2.268 16.400 27.540 1.00 287.03 325 PHE A CA 3
ATOM 17376 C C . PHE A 1 325 ? -1.627 15.095 27.197 1.00 287.03 325 PHE A C 3
ATOM 17377 O O . PHE A 1 325 ? -2.325 14.122 26.918 1.00 287.03 325 PHE A O 3
ATOM 17394 N N . ILE A 1 326 ? -0.285 15.007 27.192 1.00 292.29 326 ILE A N 3
ATOM 17395 C CA . ILE A 1 326 ? 0.187 13.709 26.833 1.00 292.29 326 ILE A CA 3
ATOM 17396 C C . ILE A 1 326 ? 0.660 12.998 28.035 1.00 292.29 326 ILE A C 3
ATOM 17397 O O . ILE A 1 326 ? 1.858 12.843 28.241 1.00 292.29 326 ILE A O 3
ATOM 17413 N N . SER A 1 327 ? -0.291 12.464 28.816 1.00 184.57 327 SER A N 3
ATOM 17414 C CA . SER A 1 327 ? 0.054 11.730 29.987 1.00 184.57 327 SER A CA 3
ATOM 17415 C C . SER A 1 327 ? 0.492 10.398 29.469 1.00 184.57 327 SER A C 3
ATOM 17416 O O . SER A 1 327 ? 0.989 10.292 28.351 1.00 184.57 327 SER A O 3
ATOM 17424 N N . ALA A 1 328 ? 0.351 9.340 30.276 1.00 274.56 328 ALA A N 3
ATOM 17425 C CA . ALA A 1 328 ? 0.677 8.020 29.828 1.00 274.56 328 ALA A CA 3
ATOM 17426 C C . ALA A 1 328 ? 2.156 7.782 29.727 1.00 274.56 328 ALA A C 3
ATOM 17427 O O . ALA A 1 328 ? 2.561 6.731 29.237 1.00 274.56 328 ALA A O 3
ATOM 17434 N N . GLY A 1 329 ? 3.013 8.703 30.211 1.00 268.24 329 GLY A N 3
ATOM 17435 C CA . GLY A 1 329 ? 4.412 8.362 30.249 1.00 268.24 329 GLY A CA 3
ATOM 17436 C C . GLY A 1 329 ? 5.194 8.922 29.100 1.00 268.24 329 GLY A C 3
ATOM 17437 O O . GLY A 1 329 ? 6.400 8.692 29.022 1.00 268.24 329 GLY A O 3
ATOM 17441 N N . ASP A 1 330 ? 4.551 9.675 28.188 1.00 200.06 330 ASP A N 3
ATOM 17442 C CA . ASP A 1 330 ? 5.257 10.277 27.089 1.00 200.06 330 ASP A CA 3
ATOM 17443 C C . ASP A 1 330 ? 6.076 9.256 26.362 1.00 200.06 330 ASP A C 3
ATOM 17444 O O . ASP A 1 330 ? 5.968 8.055 26.604 1.00 200.06 330 ASP A O 3
ATOM 17453 N N . TYR A 1 331 ? 6.909 9.737 25.417 1.00 114.44 331 TYR A N 3
ATOM 17454 C CA . TYR A 1 331 ? 7.751 8.883 24.637 1.00 114.44 331 TYR A CA 3
ATOM 17455 C C . TYR A 1 331 ? 8.719 8.225 25.562 1.00 114.44 331 TYR A C 3
ATOM 17456 O O . TYR A 1 331 ? 9.133 7.094 25.316 1.00 114.44 331 TYR A O 3
ATOM 17474 N N . GLU A 1 332 ? 9.119 8.947 26.630 1.00 263.81 332 GLU A N 3
ATOM 17475 C CA . GLU A 1 332 ? 10.079 8.499 27.601 1.00 263.81 332 GLU A CA 3
ATOM 17476 C C . GLU A 1 332 ? 11.325 8.152 26.873 1.00 263.81 332 GLU A C 3
ATOM 17477 O O . GLU A 1 332 ? 11.952 7.120 27.100 1.00 263.81 332 GLU A O 3
ATOM 17489 N N . GLY A 1 333 ? 11.698 9.068 25.970 1.00 103.79 333 GLY A N 3
ATOM 17490 C CA . GLY A 1 333 ? 12.850 8.980 25.136 1.00 103.79 333 GLY A CA 3
ATOM 17491 C C . GLY A 1 333 ? 12.726 10.187 24.290 1.00 103.79 333 GLY A C 3
ATOM 17492 O O . GLY A 1 333 ? 12.385 11.264 24.778 1.00 103.79 333 GLY A O 3
ATOM 17496 N N . LEU A 1 334 ? 12.991 10.053 22.986 1.00 117.30 334 LEU A N 3
ATOM 17497 C CA . LEU A 1 334 ? 12.792 11.225 22.212 1.00 117.30 334 LEU A CA 3
ATOM 17498 C C . LEU A 1 334 ? 11.368 11.199 21.787 1.00 117.30 334 LEU A C 3
ATOM 17499 O O . LEU A 1 334 ? 11.007 10.515 20.833 1.00 117.30 334 LEU A O 3
ATOM 17515 N N . GLU A 1 335 ? 10.488 11.887 22.537 1.00 231.58 335 GLU A N 3
ATOM 17516 C CA . GLU A 1 335 ? 9.209 12.069 21.947 1.00 231.58 335 GLU A CA 3
ATOM 17517 C C . GLU A 1 335 ? 9.619 12.930 20.831 1.00 231.58 335 GLU A C 3
ATOM 17518 O O . GLU A 1 335 ? 9.202 12.732 19.695 1.00 231.58 335 GLU A O 3
ATOM 17530 N N . MET A 1 336 ? 10.555 13.834 21.192 1.00 303.24 336 MET A N 3
ATOM 17531 C CA . MET A 1 336 ? 11.357 14.695 20.379 1.00 303.24 336 MET A CA 3
ATOM 17532 C C . MET A 1 336 ? 12.717 14.494 20.959 1.00 303.24 336 MET A C 3
ATOM 17533 O O . MET A 1 336 ? 12.841 13.966 22.062 1.00 303.24 336 MET A O 3
ATOM 17547 N N . LYS A 1 337 ? 13.785 14.884 20.244 1.00 112.72 337 LYS A N 3
ATOM 17548 C CA . LYS A 1 337 ? 15.061 14.683 20.859 1.00 112.72 337 LYS A CA 3
ATOM 17549 C C . LYS A 1 337 ? 15.119 15.505 22.105 1.00 112.72 337 LYS A C 3
ATOM 17550 O O . LYS A 1 337 ? 15.475 15.008 23.172 1.00 112.72 337 LYS A O 3
ATOM 17569 N N . SER A 1 338 ? 14.743 16.793 22.000 1.00 83.22 338 SER A N 3
ATOM 17570 C CA . SER A 1 338 ? 14.849 17.669 23.129 1.00 83.22 338 SER A CA 3
ATOM 17571 C C . SER A 1 338 ? 13.993 17.149 24.232 1.00 83.22 338 SER A C 3
ATOM 17572 O O . SER A 1 338 ? 14.484 16.764 25.292 1.00 83.22 338 SER A O 3
ATOM 17580 N N . THR A 1 339 ? 12.670 17.110 23.995 1.00 174.36 339 THR A N 3
ATOM 17581 C CA . THR A 1 339 ? 11.747 16.662 24.989 1.00 174.36 339 THR A CA 3
ATOM 17582 C C . THR A 1 339 ? 10.561 16.213 24.200 1.00 174.36 339 THR A C 3
ATOM 17583 O O . THR A 1 339 ? 10.701 15.406 23.283 1.00 174.36 339 THR A O 3
ATOM 17594 N N . ARG A 1 340 ? 9.362 16.737 24.521 1.00 202.73 340 ARG A N 3
ATOM 17595 C CA . ARG A 1 340 ? 8.194 16.392 23.770 1.00 202.73 340 ARG A CA 3
ATOM 17596 C C . ARG A 1 340 ? 8.461 16.841 22.380 1.00 202.73 340 ARG A C 3
ATOM 17597 O O . ARG A 1 340 ? 9.399 17.599 22.155 1.00 202.73 340 ARG A O 3
ATOM 17618 N N . TYR A 1 341 ? 7.720 16.311 21.390 1.00 180.62 341 TYR A N 3
ATOM 17619 C CA . TYR A 1 341 ? 7.922 16.800 20.061 1.00 180.62 341 TYR A CA 3
ATOM 17620 C C . TYR A 1 341 ? 6.576 17.090 19.492 1.00 180.62 341 TYR A C 3
ATOM 17621 O O . TYR A 1 341 ? 5.590 16.462 19.864 1.00 180.62 341 TYR A O 3
ATOM 17639 N N . LEU A 1 342 ? 6.496 18.090 18.598 1.00 145.25 342 LEU A N 3
ATOM 17640 C CA . LEU A 1 342 ? 5.264 18.441 17.948 1.00 145.25 342 LEU A CA 3
ATOM 17641 C C . LEU A 1 342 ? 5.612 19.565 17.016 1.00 145.25 342 LEU A C 3
ATOM 17642 O O . LEU A 1 342 ? 6.787 19.833 16.779 1.00 145.25 342 LEU A O 3
ATOM 17658 N N . GLN A 1 343 ? 4.610 20.210 16.390 1.00 66.05 343 GLN A N 3
ATOM 17659 C CA . GLN A 1 343 ? 4.889 21.364 15.590 1.00 66.05 343 GLN A CA 3
ATOM 17660 C C . GLN A 1 343 ? 5.371 22.411 16.529 1.00 66.05 343 GLN A C 3
ATOM 17661 O O . GLN A 1 343 ? 6.350 23.110 16.272 1.00 66.05 343 GLN A O 3
ATOM 17675 N N . THR A 1 344 ? 4.674 22.509 17.674 1.00 266.49 344 THR A N 3
ATOM 17676 C CA . THR A 1 344 ? 4.977 23.433 18.720 1.00 266.49 344 THR A CA 3
ATOM 17677 C C . THR A 1 344 ? 4.936 22.594 19.948 1.00 266.49 344 THR A C 3
ATOM 17678 O O . THR A 1 344 ? 5.220 21.400 19.894 1.00 266.49 344 THR A O 3
ATOM 17689 N N . GLN A 1 345 ? 4.616 23.178 21.110 1.00 219.20 345 GLN A N 3
ATOM 17690 C CA . GLN A 1 345 ? 4.574 22.342 22.266 1.00 219.20 345 GLN A CA 3
ATOM 17691 C C . GLN A 1 345 ? 5.957 21.873 22.537 1.00 219.20 345 GLN A C 3
ATOM 17692 O O . GLN A 1 345 ? 6.887 22.660 22.710 1.00 219.20 345 GLN A O 3
ATOM 17706 N N . GLY A 1 346 ? 6.089 20.538 22.610 1.00 94.78 346 GLY A N 3
ATOM 17707 C CA . GLY A 1 346 ? 7.306 19.873 22.941 1.00 94.78 346 GLY A CA 3
ATOM 17708 C C . GLY A 1 346 ? 8.379 20.081 21.917 1.00 94.78 346 GLY A C 3
ATOM 17709 O O . GLY A 1 346 ? 9.551 20.147 22.278 1.00 94.78 346 GLY A O 3
ATOM 17713 N N . SER A 1 347 ? 8.077 20.122 20.610 1.00 121.41 347 SER A N 3
ATOM 17714 C CA . SER A 1 347 ? 9.248 20.123 19.780 1.00 121.41 347 SER A CA 3
ATOM 17715 C C . SER A 1 347 ? 9.802 21.497 19.707 1.00 121.41 347 SER A C 3
ATOM 17716 O O . SER A 1 347 ? 9.352 22.319 18.911 1.00 121.41 347 SER A O 3
ATOM 17724 N N . VAL A 1 348 ? 10.860 21.740 20.506 1.00 85.34 348 VAL A N 3
ATOM 17725 C CA . VAL A 1 348 ? 11.460 23.035 20.593 1.00 85.34 348 VAL A CA 3
ATOM 17726 C C . VAL A 1 348 ? 12.226 23.298 19.342 1.00 85.34 348 VAL A C 3
ATOM 17727 O O . VAL A 1 348 ? 12.808 22.396 18.741 1.00 85.34 348 VAL A O 3
ATOM 17740 N N . TYR A 1 349 ? 12.228 24.577 18.927 1.00 267.57 349 TYR A N 3
ATOM 17741 C CA . TYR A 1 349 ? 12.913 25.010 17.749 1.00 267.57 349 TYR A CA 3
ATOM 17742 C C . TYR A 1 349 ? 14.350 24.648 17.897 1.00 267.57 349 TYR A C 3
ATOM 17743 O O . TYR A 1 349 ? 14.905 24.703 18.994 1.00 267.57 349 TYR A O 3
ATOM 17761 N N . LYS A 1 350 ? 14.981 24.251 16.775 1.00 226.10 350 LYS A N 3
ATOM 17762 C CA . LYS A 1 350 ? 16.357 23.856 16.780 1.00 226.10 350 LYS A CA 3
ATOM 17763 C C . LYS A 1 350 ? 16.586 22.860 17.866 1.00 226.10 350 LYS A C 3
ATOM 17764 O O . LYS A 1 350 ? 17.230 23.156 18.871 1.00 226.10 350 LYS A O 3
ATOM 17783 N N . VAL A 1 351 ? 16.028 21.644 17.679 1.00 154.84 351 VAL A N 3
ATOM 17784 C CA . VAL A 1 351 ? 16.202 20.576 18.617 1.00 154.84 351 VAL A CA 3
ATOM 17785 C C . VAL A 1 351 ? 17.670 20.453 18.872 1.00 154.84 351 VAL A C 3
ATOM 17786 O O . VAL A 1 351 ? 18.490 20.886 18.065 1.00 154.84 351 VAL A O 3
ATOM 17799 N N . SER A 1 352 ? 18.030 19.875 20.031 1.00 180.01 352 SER A N 3
ATOM 17800 C CA . SER A 1 352 ? 19.401 19.816 20.452 1.00 180.01 352 SER A CA 3
ATOM 17801 C C . SER A 1 352 ? 20.221 19.041 19.473 1.00 180.01 352 SER A C 3
ATOM 17802 O O . SER A 1 352 ? 19.701 18.298 18.642 1.00 180.01 352 SER A O 3
ATOM 17810 N N . ARG A 1 353 ? 21.555 19.237 19.557 1.00 333.78 353 ARG A N 3
ATOM 17811 C CA . ARG A 1 353 ? 22.502 18.605 18.684 1.00 333.78 353 ARG A CA 3
ATOM 17812 C C . ARG A 1 353 ? 23.328 17.688 19.528 1.00 333.78 353 ARG A C 3
ATOM 17813 O O . ARG A 1 353 ? 23.422 17.862 20.742 1.00 333.78 353 ARG A O 3
ATOM 17834 N N . LEU A 1 354 ? 23.935 16.662 18.898 1.00 335.20 354 LEU A N 3
ATOM 17835 C CA . LEU A 1 354 ? 24.744 15.740 19.639 1.00 335.20 354 LEU A CA 3
ATOM 17836 C C . LEU A 1 354 ? 26.129 15.801 19.068 1.00 335.20 354 LEU A C 3
ATOM 17837 O O . LEU A 1 354 ? 26.302 15.965 17.861 1.00 335.20 354 LEU A O 3
ATOM 17853 N N . GLU A 1 355 ? 27.153 15.701 19.942 1.00 266.47 355 GLU A N 3
ATOM 17854 C CA . GLU A 1 355 ? 28.530 15.727 19.527 1.00 266.47 355 GLU A CA 3
ATOM 17855 C C . GLU A 1 355 ? 28.954 17.146 19.361 1.00 266.47 355 GLU A C 3
ATOM 17856 O O . GLU A 1 355 ? 28.125 18.042 19.208 1.00 266.47 355 GLU A O 3
ATOM 17868 N N . THR A 1 356 ? 30.279 17.386 19.410 1.00 59.34 356 THR A N 3
ATOM 17869 C CA . THR A 1 356 ? 30.771 18.719 19.243 1.00 59.34 356 THR A CA 3
ATOM 17870 C C . THR A 1 356 ? 30.330 19.143 17.888 1.00 59.34 356 THR A C 3
ATOM 17871 O O . THR A 1 356 ? 29.790 20.234 17.707 1.00 59.34 356 THR A O 3
ATOM 17882 N N . THR A 1 357 ? 30.537 18.263 16.893 1.00 201.26 357 THR A N 3
ATOM 17883 C CA . THR A 1 357 ? 30.067 18.562 15.579 1.00 201.26 357 THR A CA 3
ATOM 17884 C C . THR A 1 357 ? 28.627 18.193 15.607 1.00 201.26 357 THR A C 3
ATOM 17885 O O . THR A 1 357 ? 28.144 17.652 16.602 1.00 201.26 357 THR A O 3
ATOM 17896 N N . ILE A 1 358 ? 27.882 18.485 14.530 1.00 56.23 358 ILE A N 3
ATOM 17897 C CA . ILE A 1 358 ? 26.501 18.130 14.600 1.00 56.23 358 ILE A CA 3
ATOM 17898 C C . ILE A 1 358 ? 26.395 16.802 13.927 1.00 56.23 358 ILE A C 3
ATOM 17899 O O . ILE A 1 358 ? 26.500 16.694 12.707 1.00 56.23 358 ILE A O 3
ATOM 17915 N N . SER A 1 359 ? 26.198 15.745 14.740 1.00 87.58 359 SER A N 3
ATOM 17916 C CA . SER A 1 359 ? 26.163 14.405 14.235 1.00 87.58 359 SER A CA 3
ATOM 17917 C C . SER A 1 359 ? 25.041 14.275 13.264 1.00 87.58 359 SER A C 3
ATOM 17918 O O . SER A 1 359 ? 25.254 13.962 12.094 1.00 87.58 359 SER A O 3
ATOM 17926 N N . THR A 1 360 ? 23.804 14.533 13.724 1.00 219.95 360 THR A N 3
ATOM 17927 C CA . THR A 1 360 ? 22.687 14.372 12.846 1.00 219.95 360 THR A CA 3
ATOM 17928 C C . THR A 1 360 ? 22.528 15.633 12.076 1.00 219.95 360 THR A C 3
ATOM 17929 O O . THR A 1 360 ? 22.940 16.698 12.525 1.00 219.95 360 THR A O 3
ATOM 17940 N N . VAL A 1 361 ? 21.941 15.548 10.869 1.00 121.79 361 VAL A N 3
ATOM 17941 C CA . VAL A 1 361 ? 21.746 16.776 10.172 1.00 121.79 361 VAL A CA 3
ATOM 17942 C C . VAL A 1 361 ? 20.499 17.362 10.740 1.00 121.79 361 VAL A C 3
ATOM 17943 O O . VAL A 1 361 ? 19.399 17.210 10.212 1.00 121.79 361 VAL A O 3
ATOM 17956 N N . VAL A 1 362 ? 20.662 18.061 11.875 1.00 53.85 362 VAL A N 3
ATOM 17957 C CA . VAL A 1 362 ? 19.550 18.663 12.538 1.00 53.85 362 VAL A CA 3
ATOM 17958 C C . VAL A 1 362 ? 20.108 19.813 13.304 1.00 53.85 362 VAL A C 3
ATOM 17959 O O . VAL A 1 362 ? 21.310 19.869 13.562 1.00 53.85 362 VAL A O 3
ATOM 17972 N N . GLY A 1 363 ? 19.251 20.779 13.671 1.00 196.55 363 GLY A N 3
ATOM 17973 C CA . GLY A 1 363 ? 19.745 21.896 14.412 1.00 196.55 363 GLY A CA 3
ATOM 17974 C C . GLY A 1 363 ? 20.538 22.711 13.449 1.00 196.55 363 GLY A C 3
ATOM 17975 O O . GLY A 1 363 ? 21.335 23.561 13.841 1.00 196.55 363 GLY A O 3
ATOM 17979 N N . ALA A 1 364 ? 20.332 22.455 12.144 1.00 35.88 364 ALA A N 3
ATOM 17980 C CA . ALA A 1 364 ? 21.056 23.162 11.132 1.00 35.88 364 ALA A CA 3
ATOM 17981 C C . ALA A 1 364 ? 20.654 24.627 11.207 1.00 35.88 364 ALA A C 3
ATOM 17982 O O . ALA A 1 364 ? 19.795 24.965 12.066 1.00 35.88 364 ALA A O 3
ATOM 17990 N N . ARG B 2 1 ? -14.432 -1.812 -30.455 1.00 1.00 365 ARG B N 3
ATOM 17991 C CA . ARG B 2 1 ? -13.429 -2.755 -31.032 1.00 1.00 365 ARG B CA 3
ATOM 17992 C C . ARG B 2 1 ? -14.012 -4.175 -30.996 1.00 1.00 365 ARG B C 3
ATOM 17993 O O . ARG B 2 1 ? -14.965 -4.445 -30.264 1.00 1.00 365 ARG B O 3
ATOM 18016 N N . PRO B 2 2 ? -13.471 -5.069 -31.784 1.00 1.00 366 PRO B N 3
ATOM 18017 C CA . PRO B 2 2 ? -13.953 -6.485 -31.870 1.00 1.00 366 PRO B CA 3
ATOM 18018 C C . PRO B 2 2 ? -13.728 -7.294 -30.584 1.00 1.00 366 PRO B C 3
ATOM 18019 O O . PRO B 2 2 ? -14.375 -8.321 -30.377 1.00 1.00 366 PRO B O 3
ATOM 18030 N N . LYS B 2 3 ? -12.808 -6.845 -29.730 1.00 1.00 367 LYS B N 3
ATOM 18031 C CA . LYS B 2 3 ? -12.515 -7.564 -28.481 1.00 1.00 367 LYS B CA 3
ATOM 18032 C C . LYS B 2 3 ? -13.518 -7.206 -27.370 1.00 1.00 367 LYS B C 3
ATOM 18033 O O . LYS B 2 3 ? -14.136 -8.098 -26.793 1.00 1.00 367 LYS B O 3
ATOM 18052 N N . PRO B 2 4 ? -13.685 -5.943 -27.042 1.00 1.00 368 PRO B N 3
ATOM 18053 C CA . PRO B 2 4 ? -14.624 -5.528 -25.964 1.00 1.00 368 PRO B CA 3
ATOM 18054 C C . PRO B 2 4 ? -16.063 -5.946 -26.270 1.00 1.00 368 PRO B C 3
ATOM 18055 O O . PRO B 2 4 ? -16.862 -6.170 -25.360 1.00 1.00 368 PRO B O 3
ATOM 18066 N N . GLN B 2 5 ? -16.381 -6.060 -27.558 1.00 1.00 369 GLN B N 3
ATOM 18067 C CA . GLN B 2 5 ? -17.722 -6.463 -27.983 1.00 1.00 369 GLN B CA 3
ATOM 18068 C C . GLN B 2 5 ? -17.770 -7.959 -28.229 1.00 1.00 369 GLN B C 3
ATOM 18069 O O . GLN B 2 5 ? -18.244 -8.416 -29.265 1.00 1.00 369 GLN B O 3
ATOM 18083 N N . GLN B 2 6 ? -17.305 -8.718 -27.248 1.00 1.00 370 GLN B N 3
ATOM 18084 C CA . GLN B 2 6 ? -17.326 -10.167 -27.346 1.00 1.00 370 GLN B CA 3
ATOM 18085 C C . GLN B 2 6 ? -18.706 -10.648 -26.932 1.00 1.00 370 GLN B C 3
ATOM 18086 O O . GLN B 2 6 ? -18.912 -11.822 -26.624 1.00 1.00 370 GLN B O 3
ATOM 18100 N N . PHE B 2 7 ? -19.644 -9.705 -26.927 1.00 1.00 371 PHE B N 3
ATOM 18101 C CA . PHE B 2 7 ? -21.013 -9.995 -26.548 1.00 1.00 371 PHE B CA 3
ATOM 18102 C C . PHE B 2 7 ? -21.739 -10.734 -27.668 1.00 1.00 371 PHE B C 3
ATOM 18103 O O . PHE B 2 7 ? -22.969 -10.734 -27.727 1.00 1.00 371 PHE B O 3
ATOM 18120 N N . PHE B 2 8 ? -20.974 -11.357 -28.557 1.00 1.00 372 PHE B N 3
ATOM 18121 C CA . PHE B 2 8 ? -21.561 -12.089 -29.671 1.00 1.00 372 PHE B CA 3
ATOM 18122 C C . PHE B 2 8 ? -22.151 -13.409 -29.183 1.00 1.00 372 PHE B C 3
ATOM 18123 O O . PHE B 2 8 ? -22.509 -14.273 -29.980 1.00 1.00 372 PHE B O 3
ATOM 18140 N N . GLY B 2 9 ? -22.240 -13.561 -27.867 1.00 1.00 373 GLY B N 3
ATOM 18141 C CA . GLY B 2 9 ? -22.782 -14.781 -27.285 1.00 1.00 373 GLY B CA 3
ATOM 18142 C C . GLY B 2 9 ? -24.204 -15.036 -27.774 1.00 1.00 373 GLY B C 3
ATOM 18143 O O . GLY B 2 9 ? -24.764 -16.108 -27.546 1.00 1.00 373 GLY B O 3
ATOM 18147 N N . LEU B 2 10 ? -24.787 -14.043 -28.442 1.00 1.00 374 LEU B N 3
ATOM 18148 C CA . LEU B 2 10 ? -26.149 -14.177 -28.952 1.00 1.00 374 LEU B CA 3
ATOM 18149 C C . LEU B 2 10 ? -26.198 -15.175 -30.104 1.00 1.00 374 LEU B C 3
ATOM 18150 O O . LEU B 2 10 ? -27.110 -15.999 -30.185 1.00 1.00 374 LEU B O 3
ATOM 18166 N N . MET B 2 11 ? -25.211 -15.100 -30.993 1.00 1.00 375 MET B N 3
ATOM 18167 C CA . MET B 2 11 ? -25.153 -16.005 -32.139 1.00 1.00 375 MET B CA 3
ATOM 18168 C C . MET B 2 11 ? -24.482 -17.317 -31.747 1.00 1.00 375 MET B C 3
ATOM 18169 O O . MET B 2 11 ? -24.093 -17.440 -30.598 1.00 1.00 375 MET B O 3
ATOM 18184 N N . ASP A 1 2 ? -17.784 -22.161 -19.452 1.00 97.08 2 ASP A N 4
ATOM 18185 C CA . ASP A 1 2 ? -17.906 -21.715 -18.099 1.00 97.08 2 ASP A CA 4
ATOM 18186 C C . ASP A 1 2 ? -17.890 -20.222 -18.091 1.00 97.08 2 ASP A C 4
ATOM 18187 O O . ASP A 1 2 ? -18.546 -19.585 -17.268 1.00 97.08 2 ASP A O 4
ATOM 18196 N N . ASN A 1 3 ? -17.141 -19.628 -19.034 1.00 123.41 3 ASN A N 4
ATOM 18197 C CA . ASN A 1 3 ? -16.907 -18.216 -19.035 1.00 123.41 3 ASN A CA 4
ATOM 18198 C C . ASN A 1 3 ? -17.618 -17.560 -20.186 1.00 123.41 3 ASN A C 4
ATOM 18199 O O . ASN A 1 3 ? -17.949 -18.185 -21.191 1.00 123.41 3 ASN A O 4
ATOM 18210 N N . VAL A 1 4 ? -17.902 -16.255 -20.002 1.00 151.30 4 VAL A N 4
ATOM 18211 C CA . VAL A 1 4 ? -18.457 -15.336 -20.957 1.00 151.30 4 VAL A CA 4
ATOM 18212 C C . VAL A 1 4 ? -17.564 -14.167 -20.742 1.00 151.30 4 VAL A C 4
ATOM 18213 O O . VAL A 1 4 ? -16.492 -14.365 -20.189 1.00 151.30 4 VAL A O 4
ATOM 18226 N N . LEU A 1 5 ? -17.910 -12.939 -21.167 1.00 169.25 5 LEU A N 4
ATOM 18227 C CA . LEU A 1 5 ? -16.981 -11.882 -20.863 1.00 169.25 5 LEU A CA 4
ATOM 18228 C C . LEU A 1 5 ? -16.881 -11.833 -19.358 1.00 169.25 5 LEU A C 4
ATOM 18229 O O . LEU A 1 5 ? -15.799 -11.641 -18.804 1.00 169.25 5 LEU A O 4
ATOM 18245 N N . PRO A 1 6 ? -17.984 -12.024 -18.685 1.00 185.76 6 PRO A N 4
ATOM 18246 C CA . PRO A 1 6 ? -17.936 -12.179 -17.252 1.00 185.76 6 PRO A CA 4
ATOM 18247 C C . PRO A 1 6 ? -17.561 -13.587 -16.886 1.00 185.76 6 PRO A C 4
ATOM 18248 O O . PRO A 1 6 ? -17.580 -14.464 -17.749 1.00 185.76 6 PRO A O 4
ATOM 18259 N N . VAL A 1 7 ? -17.248 -13.811 -15.594 1.00 145.47 7 VAL A N 4
ATOM 18260 C CA . VAL A 1 7 ? -16.818 -15.053 -15.010 1.00 145.47 7 VAL A CA 4
ATOM 18261 C C . VAL A 1 7 ? -17.910 -16.076 -15.100 1.00 145.47 7 VAL A C 4
ATOM 18262 O O . VAL A 1 7 ? -17.636 -17.269 -15.031 1.00 145.47 7 VAL A O 4
ATOM 18275 N N . ASP A 1 8 ? -19.188 -15.660 -15.163 1.00 102.76 8 ASP A N 4
ATOM 18276 C CA . ASP A 1 8 ? -20.257 -16.623 -15.223 1.00 102.76 8 ASP A CA 4
ATOM 18277 C C . ASP A 1 8 ? -20.462 -17.053 -16.645 1.00 102.76 8 ASP A C 4
ATOM 18278 O O . ASP A 1 8 ? -20.086 -16.352 -17.581 1.00 102.76 8 ASP A O 4
ATOM 18287 N N . SER A 1 9 ? -21.061 -18.247 -16.841 1.00 106.25 9 SER A N 4
ATOM 18288 C CA . SER A 1 9 ? -21.324 -18.738 -18.163 1.00 106.25 9 SER A CA 4
ATOM 18289 C C . SER A 1 9 ? -22.592 -18.115 -18.642 1.00 106.25 9 SER A C 4
ATOM 18290 O O . SER A 1 9 ? -23.452 -17.725 -17.852 1.00 106.25 9 SER A O 4
ATOM 18298 N N . ASP A 1 10 ? -22.745 -17.999 -19.972 1.00 157.81 10 ASP A N 4
ATOM 18299 C CA . ASP A 1 10 ? -23.967 -17.438 -20.455 1.00 157.81 10 ASP A CA 4
ATOM 18300 C C . ASP A 1 10 ? -24.782 -18.549 -21.018 1.00 157.81 10 ASP A C 4
ATOM 18301 O O . ASP A 1 10 ? -25.294 -18.451 -22.132 1.00 157.81 10 ASP A O 4
ATOM 18310 N N . LEU A 1 11 ? -24.971 -19.620 -20.219 1.00 150.20 11 LEU A N 4
ATOM 18311 C CA . LEU A 1 11 ? -25.770 -20.720 -20.665 1.00 150.20 11 LEU A CA 4
ATOM 18312 C C . LEU A 1 11 ? -27.097 -20.109 -20.910 1.00 150.20 11 LEU A C 4
ATOM 18313 O O . LEU A 1 11 ? -27.730 -20.330 -21.942 1.00 150.20 11 LEU A O 4
ATOM 18329 N N . SER A 1 12 ? -27.540 -19.287 -19.944 1.00 183.52 12 SER A N 4
ATOM 18330 C CA . SER A 1 12 ? -28.722 -18.526 -20.157 1.00 183.52 12 SER A CA 4
ATOM 18331 C C . SER A 1 12 ? -28.229 -17.291 -20.830 1.00 183.52 12 SER A C 4
ATOM 18332 O O . SER A 1 12 ? -27.036 -17.014 -20.867 1.00 183.52 12 SER A O 4
ATOM 18340 N N . PRO A 1 13 ? -29.115 -16.567 -21.406 1.00 235.61 13 PRO A N 4
ATOM 18341 C CA . PRO A 1 13 ? -28.749 -15.319 -22.018 1.00 235.61 13 PRO A CA 4
ATOM 18342 C C . PRO A 1 13 ? -28.550 -14.270 -20.964 1.00 235.61 13 PRO A C 4
ATOM 18343 O O . PRO A 1 13 ? -28.353 -13.110 -21.320 1.00 235.61 13 PRO A O 4
ATOM 18354 N N . ASN A 1 14 ? -28.592 -14.662 -19.675 1.00 113.77 14 ASN A N 4
ATOM 18355 C CA . ASN A 1 14 ? -28.624 -13.772 -18.549 1.00 113.77 14 ASN A CA 4
ATOM 18356 C C . ASN A 1 14 ? -27.450 -12.830 -18.498 1.00 113.77 14 ASN A C 4
ATOM 18357 O O . ASN A 1 14 ? -27.636 -11.656 -18.188 1.00 113.77 14 ASN A O 4
ATOM 18368 N N . ILE A 1 15 ? -26.218 -13.287 -18.798 1.00 150.85 15 ILE A N 4
ATOM 18369 C CA . ILE A 1 15 ? -25.043 -12.461 -18.691 1.00 150.85 15 ILE A CA 4
ATOM 18370 C C . ILE A 1 15 ? -25.224 -11.169 -19.434 1.00 150.85 15 ILE A C 4
ATOM 18371 O O . ILE A 1 15 ? -25.753 -11.145 -20.546 1.00 150.85 15 ILE A O 4
ATOM 18387 N N . SER A 1 16 ? -24.798 -10.047 -18.793 1.00 100.42 16 SER A N 4
ATOM 18388 C CA . SER A 1 16 ? -24.870 -8.743 -19.400 1.00 100.42 16 SER A CA 4
ATOM 18389 C C . SER A 1 16 ? -23.616 -8.001 -19.033 1.00 100.42 16 SER A C 4
ATOM 18390 O O . SER A 1 16 ? -22.989 -8.282 -18.014 1.00 100.42 16 SER A O 4
ATOM 18398 N N . THR A 1 17 ? -23.229 -6.998 -19.844 1.00 129.36 17 THR A N 4
ATOM 18399 C CA . THR A 1 17 ? -21.983 -6.319 -19.619 1.00 129.36 17 THR A CA 4
ATOM 18400 C C . THR A 1 17 ? -22.017 -5.581 -18.316 1.00 129.36 17 THR A C 4
ATOM 18401 O O . THR A 1 17 ? -23.025 -4.996 -17.927 1.00 129.36 17 THR A O 4
ATOM 18412 N N . ASN A 1 18 ? -20.859 -5.591 -17.629 1.00 112.34 18 ASN A N 4
ATOM 18413 C CA . ASN A 1 18 ? -20.629 -5.000 -16.340 1.00 112.34 18 ASN A CA 4
ATOM 18414 C C . ASN A 1 18 ? -20.833 -3.529 -16.501 1.00 112.34 18 ASN A C 4
ATOM 18415 O O . ASN A 1 18 ? -21.043 -2.794 -15.536 1.00 112.34 18 ASN A O 4
ATOM 18426 N N . THR A 1 19 ? -20.635 -3.049 -17.738 1.00 131.73 19 THR A N 4
ATOM 18427 C CA . THR A 1 19 ? -20.845 -1.666 -18.056 1.00 131.73 19 THR A CA 4
ATOM 18428 C C . THR A 1 19 ? -22.310 -1.327 -18.127 1.00 131.73 19 THR A C 4
ATOM 18429 O O . THR A 1 19 ? -22.711 -0.224 -17.756 1.00 131.73 19 THR A O 4
ATOM 18440 N N . SER A 1 20 ? -23.128 -2.231 -18.708 1.00 80.49 20 SER A N 4
ATOM 18441 C CA . SER A 1 20 ? -24.529 -1.980 -18.942 1.00 80.49 20 SER A CA 4
ATOM 18442 C C . SER A 1 20 ? -25.471 -2.250 -17.800 1.00 80.49 20 SER A C 4
ATOM 18443 O O . SER A 1 20 ? -26.384 -1.458 -17.569 1.00 80.49 20 SER A O 4
ATOM 18451 N N . GLU A 1 21 ? -25.311 -3.373 -17.062 1.00 98.98 21 GLU A N 4
ATOM 18452 C CA . GLU A 1 21 ? -26.354 -3.733 -16.133 1.00 98.98 21 GLU A CA 4
ATOM 18453 C C . GLU A 1 21 ? -25.786 -4.389 -14.903 1.00 98.98 21 GLU A C 4
ATOM 18454 O O . GLU A 1 21 ? -24.601 -4.693 -14.856 1.00 98.98 21 GLU A O 4
ATOM 18466 N N . PRO A 1 22 ? -26.652 -4.655 -13.942 1.00 246.95 22 PRO A N 4
ATOM 18467 C CA . PRO A 1 22 ? -26.298 -5.093 -12.599 1.00 246.95 22 PRO A CA 4
ATOM 18468 C C . PRO A 1 22 ? -25.567 -6.352 -12.168 1.00 246.95 22 PRO A C 4
ATOM 18469 O O . PRO A 1 22 ? -25.293 -6.448 -10.992 1.00 246.95 22 PRO A O 4
ATOM 18480 N N . ASN A 1 23 ? -25.286 -7.394 -12.936 1.00 269.62 23 ASN A N 4
ATOM 18481 C CA . ASN A 1 23 ? -24.494 -8.477 -12.379 1.00 269.62 23 ASN A CA 4
ATOM 18482 C C . ASN A 1 23 ? -25.134 -9.169 -11.196 1.00 269.62 23 ASN A C 4
ATOM 18483 O O . ASN A 1 23 ? -24.465 -9.910 -10.477 1.00 269.62 23 ASN A O 4
ATOM 18494 N N . GLN A 1 24 ? -26.453 -9.001 -10.995 1.00 86.80 24 GLN A N 4
ATOM 18495 C CA . GLN A 1 24 ? -27.172 -9.597 -9.899 1.00 86.80 24 GLN A CA 4
ATOM 18496 C C . GLN A 1 24 ? -27.179 -11.078 -10.108 1.00 86.80 24 GLN A C 4
ATOM 18497 O O . GLN A 1 24 ? -27.321 -11.865 -9.177 1.00 86.80 24 GLN A O 4
ATOM 18511 N N . PHE A 1 25 ? -27.094 -11.510 -11.369 1.00 85.91 25 PHE A N 4
ATOM 18512 C CA . PHE A 1 25 ? -27.120 -12.911 -11.658 1.00 85.91 25 PHE A CA 4
ATOM 18513 C C . PHE A 1 25 ? -25.889 -13.582 -11.121 1.00 85.91 25 PHE A C 4
ATOM 18514 O O . PHE A 1 25 ? -25.909 -14.780 -10.844 1.00 85.91 25 PHE A O 4
ATOM 18531 N N . VAL A 1 26 ? -24.764 -12.842 -11.043 1.00 82.00 26 VAL A N 4
ATOM 18532 C CA . VAL A 1 26 ? -23.493 -13.362 -10.608 1.00 82.00 26 VAL A CA 4
ATOM 18533 C C . VAL A 1 26 ? -23.515 -13.708 -9.144 1.00 82.00 26 VAL A C 4
ATOM 18534 O O . VAL A 1 26 ? -22.943 -14.718 -8.735 1.00 82.00 26 VAL A O 4
ATOM 18547 N N . GLN A 1 27 ? -24.158 -12.867 -8.308 1.00 120.73 27 GLN A N 4
ATOM 18548 C CA . GLN A 1 27 ? -24.194 -13.111 -6.889 1.00 120.73 27 GLN A CA 4
ATOM 18549 C C . GLN A 1 27 ? -25.444 -12.522 -6.338 1.00 120.73 27 GLN A C 4
ATOM 18550 O O . GLN A 1 27 ? -26.111 -11.723 -6.987 1.00 120.73 27 GLN A O 4
ATOM 18564 N N . PRO A 1 28 ? -25.755 -12.864 -5.120 1.00 87.86 28 PRO A N 4
ATOM 18565 C CA . PRO A 1 28 ? -26.940 -12.353 -4.499 1.00 87.86 28 PRO A CA 4
ATOM 18566 C C . PRO A 1 28 ? -26.837 -10.874 -4.347 1.00 87.86 28 PRO A C 4
ATOM 18567 O O . PRO A 1 28 ? -25.730 -10.356 -4.206 1.00 87.86 28 PRO A O 4
ATOM 18578 N N . ALA A 1 29 ? -27.988 -10.180 -4.389 1.00 36.46 29 ALA A N 4
ATOM 18579 C CA . ALA A 1 29 ? -28.037 -8.750 -4.337 1.00 36.46 29 ALA A CA 4
ATOM 18580 C C . ALA A 1 29 ? -27.491 -8.297 -3.027 1.00 36.46 29 ALA A C 4
ATOM 18581 O O . ALA A 1 29 ? -26.796 -7.285 -2.950 1.00 36.46 29 ALA A O 4
ATOM 18588 N N . TRP A 1 30 ? -27.793 -9.048 -1.956 1.00 150.60 30 TRP A N 4
ATOM 18589 C CA . TRP A 1 30 ? -27.378 -8.654 -0.644 1.00 150.60 30 TRP A CA 4
ATOM 18590 C C . TRP A 1 30 ? -25.880 -8.667 -0.614 1.00 150.60 30 TRP A C 4
ATOM 18591 O O . TRP A 1 30 ? -25.255 -7.872 0.080 1.00 150.60 30 TRP A O 4
ATOM 18612 N N . GLN A 1 31 ? -25.248 -9.595 -1.353 1.00 123.26 31 GLN A N 4
ATOM 18613 C CA . GLN A 1 31 ? -23.815 -9.688 -1.343 1.00 123.26 31 GLN A CA 4
ATOM 18614 C C . GLN A 1 31 ? -23.251 -8.414 -1.873 1.00 123.26 31 GLN A C 4
ATOM 18615 O O . GLN A 1 31 ? -22.164 -7.988 -1.496 1.00 123.26 31 GLN A O 4
ATOM 18629 N N . ILE A 1 32 ? -23.967 -7.791 -2.809 1.00 120.14 32 ILE A N 4
ATOM 18630 C CA . ILE A 1 32 ? -23.579 -6.530 -3.353 1.00 120.14 32 ILE A CA 4
ATOM 18631 C C . ILE A 1 32 ? -23.552 -5.513 -2.261 1.00 120.14 32 ILE A C 4
ATOM 18632 O O . ILE A 1 32 ? -22.589 -4.754 -2.145 1.00 120.14 32 ILE A O 4
ATOM 18648 N N . VAL A 1 33 ? -24.614 -5.474 -1.433 1.00 112.19 33 VAL A N 4
ATOM 18649 C CA . VAL A 1 33 ? -24.668 -4.496 -0.389 1.00 112.19 33 VAL A CA 4
ATOM 18650 C C . VAL A 1 33 ? -23.599 -4.822 0.600 1.00 112.19 33 VAL A C 4
ATOM 18651 O O . VAL A 1 33 ? -23.061 -3.933 1.255 1.00 112.19 33 VAL A O 4
ATOM 18664 N N . LEU A 1 34 ? -23.277 -6.120 0.753 1.00 60.87 34 LEU A N 4
ATOM 18665 C CA . LEU A 1 34 ? -22.280 -6.501 1.708 1.00 60.87 34 LEU A CA 4
ATOM 18666 C C . LEU A 1 34 ? -20.960 -5.903 1.323 1.00 60.87 34 LEU A C 4
ATOM 18667 O O . LEU A 1 34 ? -20.279 -5.318 2.164 1.00 60.87 34 LEU A O 4
ATOM 18683 N N . TRP A 1 35 ? -20.563 -6.014 0.040 1.00 157.57 35 TRP A N 4
ATOM 18684 C CA . TRP A 1 35 ? -19.312 -5.447 -0.374 1.00 157.57 35 TRP A CA 4
ATOM 18685 C C . TRP A 1 35 ? -19.356 -3.963 -0.273 1.00 157.57 35 TRP A C 4
ATOM 18686 O O . TRP A 1 35 ? -18.357 -3.335 0.073 1.00 157.57 35 TRP A O 4
ATOM 18707 N N . ALA A 1 36 ? -20.520 -3.358 -0.561 1.00 47.06 36 ALA A N 4
ATOM 18708 C CA . ALA A 1 36 ? -20.645 -1.937 -0.443 1.00 47.06 36 ALA A CA 4
ATOM 18709 C C . ALA A 1 36 ? -20.430 -1.553 0.994 1.00 47.06 36 ALA A C 4
ATOM 18710 O O . ALA A 1 36 ? -19.775 -0.553 1.284 1.00 47.06 36 ALA A O 4
ATOM 18717 N N . ALA A 1 37 ? -20.979 -2.340 1.938 1.00 43.94 37 ALA A N 4
ATOM 18718 C CA . ALA A 1 37 ? -20.862 -2.024 3.337 1.00 43.94 37 ALA A CA 4
ATOM 18719 C C . ALA A 1 37 ? -19.423 -2.076 3.743 1.00 43.94 37 ALA A C 4
ATOM 18720 O O . ALA A 1 37 ? -18.949 -1.222 4.491 1.00 43.94 37 ALA A O 4
ATOM 18727 N N . ALA A 1 38 ? -18.682 -3.083 3.247 1.00 42.61 38 ALA A N 4
ATOM 18728 C CA . ALA A 1 38 ? -17.317 -3.246 3.647 1.00 42.61 38 ALA A CA 4
ATOM 18729 C C . ALA A 1 38 ? -16.551 -2.037 3.235 1.00 42.61 38 ALA A C 4
ATOM 18730 O O . ALA A 1 38 ? -15.746 -1.507 3.998 1.00 42.61 38 ALA A O 4
ATOM 18737 N N . TYR A 1 39 ? -16.799 -1.558 2.008 1.00 140.66 39 TYR A N 4
ATOM 18738 C CA . TYR A 1 39 ? -16.097 -0.425 1.497 1.00 140.66 39 TYR A CA 4
ATOM 18739 C C . TYR A 1 39 ? -16.425 0.810 2.282 1.00 140.66 39 TYR A C 4
ATOM 18740 O O . TYR A 1 39 ? -15.538 1.602 2.590 1.00 140.66 39 TYR A O 4
ATOM 18758 N N . THR A 1 40 ? -17.700 1.012 2.655 1.00 116.04 40 THR A N 4
ATOM 18759 C CA . THR A 1 40 ? -18.032 2.235 3.329 1.00 116.04 40 THR A CA 4
ATOM 18760 C C . THR A 1 40 ? -17.284 2.332 4.625 1.00 116.04 40 THR A C 4
ATOM 18761 O O . THR A 1 40 ? -16.735 3.383 4.954 1.00 116.04 40 THR A O 4
ATOM 18772 N N . VAL A 1 41 ? -17.224 1.232 5.398 1.00 97.16 41 VAL A N 4
ATOM 18773 C CA . VAL A 1 41 ? -16.566 1.278 6.673 1.00 97.16 41 VAL A CA 4
ATOM 18774 C C . VAL A 1 41 ? -15.112 1.528 6.453 1.00 97.16 41 VAL A C 4
ATOM 18775 O O . VAL A 1 41 ? -14.477 2.282 7.189 1.00 97.16 41 VAL A O 4
ATOM 18788 N N . ILE A 1 42 ? -14.555 0.906 5.402 1.00 54.85 42 ILE A N 4
ATOM 18789 C CA . ILE A 1 42 ? -13.158 1.009 5.121 1.00 54.85 42 ILE A CA 4
ATOM 18790 C C . ILE A 1 42 ? -12.818 2.442 4.865 1.00 54.85 42 ILE A C 4
ATOM 18791 O O . ILE A 1 42 ? -11.787 2.929 5.319 1.00 54.85 42 ILE A O 4
ATOM 18807 N N . VAL A 1 43 ? -13.691 3.169 4.148 1.00 45.39 43 VAL A N 4
ATOM 18808 C CA . VAL A 1 43 ? -13.385 4.522 3.789 1.00 45.39 43 VAL A CA 4
ATOM 18809 C C . VAL A 1 43 ? -13.129 5.305 5.032 1.00 45.39 43 VAL A C 4
ATOM 18810 O O . VAL A 1 43 ? -12.201 6.110 5.087 1.00 45.39 43 VAL A O 4
ATOM 18823 N N . VAL A 1 44 ? -13.949 5.095 6.071 1.00 48.64 44 VAL A N 4
ATOM 18824 C CA . VAL A 1 44 ? -13.765 5.865 7.263 1.00 48.64 44 VAL A CA 4
ATOM 18825 C C . VAL A 1 44 ? -12.429 5.564 7.871 1.00 48.64 44 VAL A C 4
ATOM 18826 O O . VAL A 1 44 ? -11.645 6.470 8.154 1.00 48.64 44 VAL A O 4
ATOM 18839 N N . THR A 1 45 ? -12.120 4.268 8.063 1.00 116.65 45 THR A N 4
ATOM 18840 C CA . THR A 1 45 ? -10.909 3.909 8.748 1.00 116.65 45 THR A CA 4
ATOM 18841 C C . THR A 1 45 ? -9.694 4.318 7.974 1.00 116.65 45 THR A C 4
ATOM 18842 O O . THR A 1 45 ? -8.780 4.930 8.527 1.00 116.65 45 THR A O 4
ATOM 18853 N N . SER A 1 46 ? -9.665 4.021 6.664 1.00 51.16 46 SER A N 4
ATOM 18854 C CA . SER A 1 46 ? -8.504 4.267 5.862 1.00 51.16 46 SER A CA 4
ATOM 18855 C C . SER A 1 46 ? -8.206 5.728 5.843 1.00 51.16 46 SER A C 4
ATOM 18856 O O . SER A 1 46 ? -7.049 6.129 5.964 1.00 51.16 46 SER A O 4
ATOM 18864 N N . VAL A 1 47 ? -9.241 6.568 5.674 1.00 44.30 47 VAL A N 4
ATOM 18865 C CA . VAL A 1 47 ? -9.008 7.979 5.582 1.00 44.30 47 VAL A CA 4
ATOM 18866 C C . VAL A 1 47 ? -8.476 8.516 6.875 1.00 44.30 47 VAL A C 4
ATOM 18867 O O . VAL A 1 47 ? -7.474 9.229 6.891 1.00 44.30 47 VAL A O 4
ATOM 18880 N N . VAL A 1 48 ? -9.126 8.177 8.002 1.00 48.82 48 VAL A N 4
ATOM 18881 C CA . VAL A 1 48 ? -8.735 8.744 9.264 1.00 48.82 48 VAL A CA 4
ATOM 18882 C C . VAL A 1 48 ? -7.351 8.312 9.642 1.00 48.82 48 VAL A C 4
ATOM 18883 O O . VAL A 1 48 ? -6.520 9.127 10.038 1.00 48.82 48 VAL A O 4
ATOM 18896 N N . GLY A 1 49 ? -7.060 7.006 9.524 1.00 58.70 49 GLY A N 4
ATOM 18897 C CA . GLY A 1 49 ? -5.796 6.496 9.980 1.00 58.70 49 GLY A CA 4
ATOM 18898 C C . GLY A 1 49 ? -4.649 7.055 9.195 1.00 58.70 49 GLY A C 4
ATOM 18899 O O . GLY A 1 49 ? -3.619 7.409 9.764 1.00 58.70 49 GLY A O 4
ATOM 18903 N N . ASN A 1 50 ? -4.781 7.111 7.860 1.00 101.40 50 ASN A N 4
ATOM 18904 C CA . ASN A 1 50 ? -3.704 7.537 7.012 1.00 101.40 50 ASN A CA 4
ATOM 18905 C C . ASN A 1 50 ? -3.485 9.004 7.125 1.00 101.40 50 ASN A C 4
ATOM 18906 O O . ASN A 1 50 ? -2.357 9.472 6.977 1.00 101.40 50 ASN A O 4
ATOM 18917 N N . VAL A 1 51 ? -4.571 9.771 7.324 1.00 103.57 51 VAL A N 4
ATOM 18918 C CA . VAL A 1 51 ? -4.445 11.189 7.458 1.00 103.57 51 VAL A CA 4
ATOM 18919 C C . VAL A 1 51 ? -3.709 11.464 8.728 1.00 103.57 51 VAL A C 4
ATOM 18920 O O . VAL A 1 51 ? -2.876 12.365 8.785 1.00 103.57 51 VAL A O 4
ATOM 18933 N N . VAL A 1 52 ? -4.000 10.677 9.784 1.00 61.89 52 VAL A N 4
ATOM 18934 C CA . VAL A 1 52 ? -3.374 10.860 11.061 1.00 61.89 52 VAL A CA 4
ATOM 18935 C C . VAL A 1 52 ? -1.898 10.660 10.913 1.00 61.89 52 VAL A C 4
ATOM 18936 O O . VAL A 1 52 ? -1.112 11.416 11.478 1.00 61.89 52 VAL A O 4
ATOM 18949 N N . VAL A 1 53 ? -1.480 9.624 10.159 1.00 70.01 53 VAL A N 4
ATOM 18950 C CA . VAL A 1 53 ? -0.077 9.361 10.004 1.00 70.01 53 VAL A CA 4
ATOM 18951 C C . VAL A 1 53 ? 0.573 10.514 9.304 1.00 70.01 53 VAL A C 4
ATOM 18952 O O . VAL A 1 53 ? 1.559 11.068 9.788 1.00 70.01 53 VAL A O 4
ATOM 18965 N N . MET A 1 54 ? 0.006 10.935 8.158 1.00 132.10 54 MET A N 4
ATOM 18966 C CA . MET A 1 54 ? 0.602 11.982 7.380 1.00 132.10 54 MET A CA 4
ATOM 18967 C C . MET A 1 54 ? 0.617 13.239 8.184 1.00 132.10 54 MET A C 4
ATOM 18968 O O . MET A 1 54 ? 1.613 13.959 8.207 1.00 132.10 54 MET A O 4
ATOM 18982 N N . TRP A 1 55 ? -0.497 13.528 8.873 1.00 104.50 55 TRP A N 4
ATOM 18983 C CA . TRP A 1 55 ? -0.635 14.738 9.628 1.00 104.50 55 TRP A CA 4
ATOM 18984 C C . TRP A 1 55 ? 0.350 14.768 10.749 1.00 104.50 55 TRP A C 4
ATOM 18985 O O . TRP A 1 55 ? 1.020 15.778 10.953 1.00 104.50 55 TRP A O 4
ATOM 19006 N N . ILE A 1 56 ? 0.471 13.658 11.502 1.00 142.96 56 ILE A N 4
ATOM 19007 C CA . ILE A 1 56 ? 1.303 13.666 12.668 1.00 142.96 56 ILE A CA 4
ATOM 19008 C C . ILE A 1 56 ? 2.732 13.895 12.311 1.00 142.96 56 ILE A C 4
ATOM 19009 O O . ILE A 1 56 ? 3.376 14.774 12.878 1.00 142.96 56 ILE A O 4
ATOM 19025 N N . ILE A 1 57 ? 3.274 13.143 11.341 1.00 158.32 57 ILE A N 4
ATOM 19026 C CA . ILE A 1 57 ? 4.665 13.325 11.084 1.00 158.32 57 ILE A CA 4
ATOM 19027 C C . ILE A 1 57 ? 4.936 14.701 10.568 1.00 158.32 57 ILE A C 4
ATOM 19028 O O . ILE A 1 57 ? 5.893 15.339 11.000 1.00 158.32 57 ILE A O 4
ATOM 19044 N N . LEU A 1 58 ? 4.097 15.234 9.666 1.00 137.11 58 LEU A N 4
ATOM 19045 C CA . LEU A 1 58 ? 4.359 16.571 9.219 1.00 137.11 58 LEU A CA 4
ATOM 19046 C C . LEU A 1 58 ? 4.233 17.518 10.374 1.00 137.11 58 LEU A C 4
ATOM 19047 O O . LEU A 1 58 ? 5.042 18.433 10.521 1.00 137.11 58 LEU A O 4
ATOM 19063 N N . ALA A 1 59 ? 3.212 17.319 11.230 1.00 54.66 59 ALA A N 4
ATOM 19064 C CA . ALA A 1 59 ? 2.962 18.206 12.331 1.00 54.66 59 ALA A CA 4
ATOM 19065 C C . ALA A 1 59 ? 4.093 18.178 13.311 1.00 54.66 59 ALA A C 4
ATOM 19066 O O . ALA A 1 59 ? 4.547 19.232 13.749 1.00 54.66 59 ALA A O 4
ATOM 19073 N N . HIS A 1 60 ? 4.605 16.984 13.661 1.00 127.18 60 HIS A N 4
ATOM 19074 C CA . HIS A 1 60 ? 5.613 16.882 14.677 1.00 127.18 60 HIS A CA 4
ATOM 19075 C C . HIS A 1 60 ? 6.964 16.955 14.050 1.00 127.18 60 HIS A C 4
ATOM 19076 O O . HIS A 1 60 ? 7.374 16.073 13.300 1.00 127.18 60 HIS A O 4
ATOM 19091 N N . LYS A 1 61 ? 7.715 18.004 14.417 1.00 87.93 61 LYS A N 4
ATOM 19092 C CA . LYS A 1 61 ? 9.006 18.298 13.868 1.00 87.93 61 LYS A CA 4
ATOM 19093 C C . LYS A 1 61 ? 9.962 17.181 14.132 1.00 87.93 61 LYS A C 4
ATOM 19094 O O . LYS A 1 61 ? 10.810 16.879 13.297 1.00 87.93 61 LYS A O 4
ATOM 19113 N N . ARG A 1 62 ? 9.871 16.541 15.305 1.00 131.12 62 ARG A N 4
ATOM 19114 C CA . ARG A 1 62 ? 10.824 15.522 15.649 1.00 131.12 62 ARG A CA 4
ATOM 19115 C C . ARG A 1 62 ? 10.733 14.355 14.728 1.00 131.12 62 ARG A C 4
ATOM 19116 O O . ARG A 1 62 ? 11.749 13.720 14.445 1.00 131.12 62 ARG A O 4
ATOM 19137 N N . MET A 1 63 ? 9.526 14.005 14.249 1.00 246.56 63 MET A N 4
ATOM 19138 C CA . MET A 1 63 ? 9.503 12.809 13.456 1.00 246.56 63 MET A CA 4
ATOM 19139 C C . MET A 1 63 ? 9.956 13.121 12.064 1.00 246.56 63 MET A C 4
ATOM 19140 O O . MET A 1 63 ? 9.180 13.056 11.113 1.00 246.56 63 MET A O 4
ATOM 19154 N N . ARG A 1 64 ? 11.254 13.435 11.899 1.00 339.35 64 ARG A N 4
ATOM 19155 C CA . ARG A 1 64 ? 11.754 13.688 10.587 1.00 339.35 64 ARG A CA 4
ATOM 19156 C C . ARG A 1 64 ? 12.863 12.736 10.398 1.00 339.35 64 ARG A C 4
ATOM 19157 O O . ARG A 1 64 ? 14.017 13.007 10.729 1.00 339.35 64 ARG A O 4
ATOM 19178 N N . THR A 1 65 ? 12.530 11.573 9.850 1.00 114.66 65 THR A N 4
ATOM 19179 C CA . THR A 1 65 ? 13.576 10.659 9.583 1.00 114.66 65 THR A CA 4
ATOM 19180 C C . THR A 1 65 ? 13.421 10.389 8.135 1.00 114.66 65 THR A C 4
ATOM 19181 O O . THR A 1 65 ? 12.407 10.752 7.542 1.00 114.66 65 THR A O 4
ATOM 19192 N N . VAL A 1 66 ? 14.441 9.794 7.505 1.00 143.28 66 VAL A N 4
ATOM 19193 C CA . VAL A 1 66 ? 14.291 9.503 6.117 1.00 143.28 66 VAL A CA 4
ATOM 19194 C C . VAL A 1 66 ? 13.166 8.529 5.999 1.00 143.28 66 VAL A C 4
ATOM 19195 O O . VAL A 1 66 ? 12.316 8.629 5.115 1.00 143.28 66 VAL A O 4
ATOM 19208 N N . THR A 1 67 ? 13.111 7.580 6.947 1.00 160.22 67 THR A N 4
ATOM 19209 C CA . THR A 1 67 ? 12.122 6.550 6.900 1.00 160.22 67 THR A CA 4
ATOM 19210 C C . THR A 1 67 ? 10.772 7.181 6.936 1.00 160.22 67 THR A C 4
ATOM 19211 O O . THR A 1 67 ? 9.860 6.721 6.254 1.00 160.22 67 THR A O 4
ATOM 19222 N N . ASN A 1 68 ? 10.613 8.259 7.728 1.00 120.54 68 ASN A N 4
ATOM 19223 C CA . ASN A 1 68 ? 9.335 8.899 7.866 1.00 120.54 68 ASN A CA 4
ATOM 19224 C C . ASN A 1 68 ? 8.914 9.426 6.538 1.00 120.54 68 ASN A C 4
ATOM 19225 O O . ASN A 1 68 ? 7.721 9.512 6.254 1.00 120.54 68 ASN A O 4
ATOM 19236 N N . TYR A 1 69 ? 9.886 9.833 5.705 1.00 67.22 69 TYR A N 4
ATOM 19237 C CA . TYR A 1 69 ? 9.576 10.318 4.389 1.00 67.22 69 TYR A CA 4
ATOM 19238 C C . TYR A 1 69 ? 8.954 9.213 3.581 1.00 67.22 69 TYR A C 4
ATOM 19239 O O . TYR A 1 69 ? 7.981 9.430 2.865 1.00 67.22 69 TYR A O 4
ATOM 19257 N N . PHE A 1 70 ? 9.514 7.993 3.656 1.00 138.60 70 PHE A N 4
ATOM 19258 C CA . PHE A 1 70 ? 9.021 6.888 2.877 1.00 138.60 70 PHE A CA 4
ATOM 19259 C C . PHE A 1 70 ? 7.645 6.520 3.338 1.00 138.60 70 PHE A C 4
ATOM 19260 O O . PHE A 1 70 ? 6.780 6.192 2.526 1.00 138.60 70 PHE A O 4
ATOM 19277 N N . LEU A 1 71 ? 7.417 6.550 4.666 1.00 151.46 71 LEU A N 4
ATOM 19278 C CA . LEU A 1 71 ? 6.144 6.210 5.239 1.00 151.46 71 LEU A CA 4
ATOM 19279 C C . LEU A 1 71 ? 5.092 7.170 4.792 1.00 151.46 71 LEU A C 4
ATOM 19280 O O . LEU A 1 71 ? 3.943 6.771 4.615 1.00 151.46 71 LEU A O 4
ATOM 19296 N N . VAL A 1 72 ? 5.425 8.466 4.628 1.00 117.93 72 VAL A N 4
ATOM 19297 C CA . VAL A 1 72 ? 4.391 9.364 4.196 1.00 117.93 72 VAL A CA 4
ATOM 19298 C C . VAL A 1 72 ? 3.957 8.901 2.845 1.00 117.93 72 VAL A C 4
ATOM 19299 O O . VAL A 1 72 ? 2.771 8.938 2.524 1.00 117.93 72 VAL A O 4
ATOM 19312 N N . ASN A 1 73 ? 4.922 8.441 2.022 1.00 56.82 73 ASN A N 4
ATOM 19313 C CA . ASN A 1 73 ? 4.647 8.024 0.678 1.00 56.82 73 ASN A CA 4
ATOM 19314 C C . ASN A 1 73 ? 3.663 6.898 0.739 1.00 56.82 73 ASN A C 4
ATOM 19315 O O . ASN A 1 73 ? 2.670 6.891 0.014 1.00 56.82 73 ASN A O 4
ATOM 19326 N N . LEU A 1 74 ? 3.901 5.924 1.636 1.00 145.30 74 LEU A N 4
ATOM 19327 C CA . LEU A 1 74 ? 2.997 4.817 1.778 1.00 145.30 74 LEU A CA 4
ATOM 19328 C C . LEU A 1 74 ? 1.657 5.335 2.196 1.00 145.30 74 LEU A C 4
ATOM 19329 O O . LEU A 1 74 ? 0.628 4.909 1.673 1.00 145.30 74 LEU A O 4
ATOM 19345 N N . ALA A 1 75 ? 1.638 6.277 3.158 1.00 45.71 75 ALA A N 4
ATOM 19346 C CA . ALA A 1 75 ? 0.400 6.767 3.694 1.00 45.71 75 ALA A CA 4
ATOM 19347 C C . ALA A 1 75 ? -0.369 7.416 2.593 1.00 45.71 75 ALA A C 4
ATOM 19348 O O . ALA A 1 75 ? -1.584 7.255 2.493 1.00 45.71 75 ALA A O 4
ATOM 19355 N N . PHE A 1 76 ? 0.338 8.161 1.728 1.00 105.61 76 PHE A N 4
ATOM 19356 C CA . PHE A 1 76 ? -0.265 8.866 0.634 1.00 105.61 76 PHE A CA 4
ATOM 19357 C C . PHE A 1 76 ? -0.902 7.883 -0.299 1.00 105.61 76 PHE A C 4
ATOM 19358 O O . PHE A 1 76 ? -2.000 8.122 -0.796 1.00 105.61 76 PHE A O 4
ATOM 19375 N N . ALA A 1 77 ? -0.223 6.755 -0.575 1.00 47.89 77 ALA A N 4
ATOM 19376 C CA . ALA A 1 77 ? -0.757 5.774 -1.479 1.00 47.89 77 ALA A CA 4
ATOM 19377 C C . ALA A 1 77 ? -2.042 5.248 -0.911 1.00 47.89 77 ALA A C 4
ATOM 19378 O O . ALA A 1 77 ? -2.993 5.001 -1.649 1.00 47.89 77 ALA A O 4
ATOM 19385 N N . GLU A 1 78 ? -2.096 5.040 0.421 1.00 124.53 78 GLU A N 4
ATOM 19386 C CA . GLU A 1 78 ? -3.287 4.544 1.056 1.00 124.53 78 GLU A CA 4
ATOM 19387 C C . GLU A 1 78 ? -4.383 5.562 0.957 1.00 124.53 78 GLU A C 4
ATOM 19388 O O . GLU A 1 78 ? -5.550 5.210 0.789 1.00 124.53 78 GLU A O 4
ATOM 19400 N N . ALA A 1 79 ? -4.040 6.858 1.076 1.00 35.89 79 ALA A N 4
ATOM 19401 C CA . ALA A 1 79 ? -5.023 7.906 1.035 1.00 35.89 79 ALA A CA 4
ATOM 19402 C C . ALA A 1 79 ? -5.698 7.917 -0.301 1.00 35.89 79 ALA A C 4
ATOM 19403 O O . ALA A 1 79 ? -6.913 8.087 -0.385 1.00 35.89 79 ALA A O 4
ATOM 19410 N N . SER A 1 80 ? -4.931 7.727 -1.388 1.00 88.97 80 SER A N 4
ATOM 19411 C CA . SER A 1 80 ? -5.522 7.763 -2.694 1.00 88.97 80 SER A CA 4
ATOM 19412 C C . SER A 1 80 ? -6.513 6.652 -2.756 1.00 88.97 80 SER A C 4
ATOM 19413 O O . SER A 1 80 ? -7.577 6.793 -3.349 1.00 88.97 80 SER A O 4
ATOM 19421 N N . MET A 1 81 ? -6.195 5.507 -2.137 1.00 239.91 81 MET A N 4
ATOM 19422 C CA . MET A 1 81 ? -7.101 4.404 -2.175 1.00 239.91 81 MET A CA 4
ATOM 19423 C C . MET A 1 81 ? -8.383 4.799 -1.502 1.00 239.91 81 MET A C 4
ATOM 19424 O O . MET A 1 81 ? -9.471 4.638 -2.053 1.00 239.91 81 MET A O 4
ATOM 19438 N N . ALA A 1 82 ? -8.287 5.376 -0.292 1.00 146.10 82 ALA A N 4
ATOM 19439 C CA . ALA A 1 82 ? -9.469 5.723 0.435 1.00 146.10 82 ALA A CA 4
ATOM 19440 C C . ALA A 1 82 ? -10.232 6.794 -0.281 1.00 146.10 82 ALA A C 4
ATOM 19441 O O . ALA A 1 82 ? -11.459 6.780 -0.277 1.00 146.10 82 ALA A O 4
ATOM 19448 N N . ALA A 1 83 ? -9.555 7.831 -0.805 1.00 91.74 83 ALA A N 4
ATOM 19449 C CA . ALA A 1 83 ? -10.315 8.837 -1.491 1.00 91.74 83 ALA A CA 4
ATOM 19450 C C . ALA A 1 83 ? -10.771 8.425 -2.863 1.00 91.74 83 ALA A C 4
ATOM 19451 O O . ALA A 1 83 ? -11.963 8.441 -3.157 1.00 91.74 83 ALA A O 4
ATOM 19458 N N . PHE A 1 84 ? -9.807 8.073 -3.744 1.00 197.45 84 PHE A N 4
ATOM 19459 C CA . PHE A 1 84 ? -10.085 7.781 -5.125 1.00 197.45 84 PHE A CA 4
ATOM 19460 C C . PHE A 1 84 ? -10.699 6.438 -5.396 1.00 197.45 84 PHE A C 4
ATOM 19461 O O . PHE A 1 84 ? -11.817 6.348 -5.901 1.00 197.45 84 PHE A O 4
ATOM 19478 N N . ASN A 1 85 ? -9.981 5.347 -5.050 1.00 242.60 85 ASN A N 4
ATOM 19479 C CA . ASN A 1 85 ? -10.450 4.064 -5.496 1.00 242.60 85 ASN A CA 4
ATOM 19480 C C . ASN A 1 85 ? -11.629 3.554 -4.744 1.00 242.60 85 ASN A C 4
ATOM 19481 O O . ASN A 1 85 ? -12.568 3.042 -5.349 1.00 242.60 85 ASN A O 4
ATOM 19492 N N . THR A 1 86 ? -11.645 3.699 -3.410 1.00 215.61 86 THR A N 4
ATOM 19493 C CA . THR A 1 86 ? -12.690 3.070 -2.656 1.00 215.61 86 THR A CA 4
ATOM 19494 C C . THR A 1 86 ? -14.009 3.683 -3.007 1.00 215.61 86 THR A C 4
ATOM 19495 O O . THR A 1 86 ? -15.020 2.988 -3.071 1.00 215.61 86 THR A O 4
ATOM 19506 N N . VAL A 1 87 ? -14.041 5.006 -3.254 1.00 87.19 87 VAL A N 4
ATOM 19507 C CA . VAL A 1 87 ? -15.290 5.669 -3.498 1.00 87.19 87 VAL A CA 4
ATOM 19508 C C . VAL A 1 87 ? -15.966 5.086 -4.704 1.00 87.19 87 VAL A C 4
ATOM 19509 O O . VAL A 1 87 ? -17.159 4.796 -4.663 1.00 87.19 87 VAL A O 4
ATOM 19522 N N . VAL A 1 88 ? -15.223 4.903 -5.813 1.00 231.82 88 VAL A N 4
ATOM 19523 C CA . VAL A 1 88 ? -15.788 4.389 -7.035 1.00 231.82 88 VAL A CA 4
ATOM 19524 C C . VAL A 1 88 ? -16.230 2.975 -6.831 1.00 231.82 88 VAL A C 4
ATOM 19525 O O . VAL A 1 88 ? -17.309 2.587 -7.279 1.00 231.82 88 VAL A O 4
ATOM 19538 N N . ASN A 1 89 ? -15.408 2.174 -6.124 1.00 364.98 89 ASN A N 4
ATOM 19539 C CA . ASN A 1 89 ? -15.699 0.788 -5.911 1.00 364.98 89 ASN A CA 4
ATOM 19540 C C . ASN A 1 89 ? -16.980 0.688 -5.130 1.00 364.98 89 ASN A C 4
ATOM 19541 O O . ASN A 1 89 ? -17.729 -0.273 -5.276 1.00 364.98 89 ASN A O 4
ATOM 19552 N N . PHE A 1 90 ? -17.233 1.647 -4.219 1.00 181.63 90 PHE A N 4
ATOM 19553 C CA . PHE A 1 90 ? -18.441 1.650 -3.439 1.00 181.63 90 PHE A CA 4
ATOM 19554 C C . PHE A 1 90 ? -19.645 1.931 -4.298 1.00 181.63 90 PHE A C 4
ATOM 19555 O O . PHE A 1 90 ? -20.671 1.262 -4.181 1.00 181.63 90 PHE A O 4
ATOM 19572 N N . THR A 1 91 ? -19.548 2.932 -5.197 1.00 269.02 91 THR A N 4
ATOM 19573 C CA . THR A 1 91 ? -20.661 3.358 -6.001 1.00 269.02 91 THR A CA 4
ATOM 19574 C C . THR A 1 91 ? -21.083 2.203 -6.821 1.00 269.02 91 THR A C 4
ATOM 19575 O O . THR A 1 91 ? -22.264 1.874 -6.921 1.00 269.02 91 THR A O 4
ATOM 19586 N N . TYR A 1 92 ? -20.091 1.533 -7.416 1.00 562.66 92 TYR A N 4
ATOM 19587 C CA . TYR A 1 92 ? -20.416 0.425 -8.235 1.00 562.66 92 TYR A CA 4
ATOM 19588 C C . TYR A 1 92 ? -21.128 -0.591 -7.448 1.00 562.66 92 TYR A C 4
ATOM 19589 O O . TYR A 1 92 ? -22.122 -1.125 -7.934 1.00 562.66 92 TYR A O 4
ATOM 19607 N N . ALA A 1 93 ? -20.635 -0.891 -6.236 1.00 446.75 93 ALA A N 4
ATOM 19608 C CA . ALA A 1 93 ? -21.123 -2.053 -5.566 1.00 446.75 93 ALA A CA 4
ATOM 19609 C C . ALA A 1 93 ? -22.576 -1.881 -5.349 1.00 446.75 93 ALA A C 4
ATOM 19610 O O . ALA A 1 93 ? -23.359 -2.780 -5.632 1.00 446.75 93 ALA A O 4
ATOM 19617 N N . VAL A 1 94 ? -22.997 -0.700 -4.886 1.00 370.05 94 VAL A N 4
ATOM 19618 C CA . VAL A 1 94 ? -24.399 -0.584 -4.664 1.00 370.05 94 VAL A CA 4
ATOM 19619 C C . VAL A 1 94 ? -25.177 -0.552 -5.949 1.00 370.05 94 VAL A C 4
ATOM 19620 O O . VAL A 1 94 ? -26.358 -0.893 -5.967 1.00 370.05 94 VAL A O 4
ATOM 19633 N N . HIS A 1 95 ? -24.559 -0.098 -7.054 1.00 354.91 95 HIS A N 4
ATOM 19634 C CA . HIS A 1 95 ? -25.195 -0.129 -8.349 1.00 354.91 95 HIS A CA 4
ATOM 19635 C C . HIS A 1 95 ? -25.247 -1.517 -8.933 1.00 354.91 95 HIS A C 4
ATOM 19636 O O . HIS A 1 95 ? -26.132 -1.820 -9.734 1.00 354.91 95 HIS A O 4
ATOM 19651 N N . ASN A 1 96 ? -24.300 -2.394 -8.542 1.00 462.44 96 ASN A N 4
ATOM 19652 C CA . ASN A 1 96 ? -24.179 -3.749 -9.018 1.00 462.44 96 ASN A CA 4
ATOM 19653 C C . ASN A 1 96 ? -23.449 -3.818 -10.326 1.00 462.44 96 ASN A C 4
ATOM 19654 O O . ASN A 1 96 ? -23.290 -4.910 -10.871 1.00 462.44 96 ASN A O 4
ATOM 19665 N N . GLU A 1 97 ? -22.928 -2.681 -10.836 1.00 652.37 97 GLU A N 4
ATOM 19666 C CA . GLU A 1 97 ? -22.071 -2.715 -11.991 1.00 652.37 97 GLU A CA 4
ATOM 19667 C C . GLU A 1 97 ? -21.477 -1.377 -12.256 1.00 652.37 97 GLU A C 4
ATOM 19668 O O . GLU A 1 97 ? -21.738 -0.397 -11.560 1.00 652.37 97 GLU A O 4
ATOM 19680 N N . TRP A 1 98 ? -20.633 -1.359 -13.302 1.00 905.99 98 TRP A N 4
ATOM 19681 C CA . TRP A 1 98 ? -19.812 -0.286 -13.762 1.00 905.99 98 TRP A CA 4
ATOM 19682 C C . TRP A 1 98 ? -20.694 0.709 -14.448 1.00 905.99 98 TRP A C 4
ATOM 19683 O O . TRP A 1 98 ? -20.852 0.701 -15.666 1.00 905.99 98 TRP A O 4
ATOM 19704 N N . TYR A 1 99 ? -21.271 1.633 -13.659 1.00 570.43 99 TYR A N 4
ATOM 19705 C CA . TYR A 1 99 ? -22.187 2.584 -14.221 1.00 570.43 99 TYR A CA 4
ATOM 19706 C C . TYR A 1 99 ? -21.419 3.497 -15.120 1.00 570.43 99 TYR A C 4
ATOM 19707 O O . TYR A 1 99 ? -21.911 3.929 -16.162 1.00 570.43 99 TYR A O 4
ATOM 19725 N N . TYR A 1 100 ? -20.181 3.808 -14.705 1.00 453.22 100 TYR A N 4
ATOM 19726 C CA . TYR A 1 100 ? -19.312 4.750 -15.335 1.00 453.22 100 TYR A CA 4
ATOM 19727 C C . TYR A 1 100 ? -18.966 4.319 -16.735 1.00 453.22 100 TYR A C 4
ATOM 19728 O O . TYR A 1 100 ? -18.809 5.169 -17.608 1.00 453.22 100 TYR A O 4
ATOM 19746 N N . GLY A 1 101 ? -18.794 3.008 -17.005 1.00 445.63 101 GLY A N 4
ATOM 19747 C CA . GLY A 1 101 ? -18.508 2.610 -18.364 1.00 445.63 101 GLY A CA 4
ATOM 19748 C C . GLY A 1 101 ? -17.025 2.420 -18.541 1.00 445.63 101 GLY A C 4
ATOM 19749 O O . GLY A 1 101 ? -16.246 2.708 -17.642 1.00 445.63 101 GLY A O 4
ATOM 19753 N N . LEU A 1 102 ? -16.597 2.017 -19.760 1.00 457.72 102 LEU A N 4
ATOM 19754 C CA . LEU A 1 102 ? -15.252 1.586 -20.072 1.00 457.72 102 LEU A CA 4
ATOM 19755 C C . LEU A 1 102 ? -14.227 2.622 -19.725 1.00 457.72 102 LEU A C 4
ATOM 19756 O O . LEU A 1 102 ? -13.165 2.280 -19.204 1.00 457.72 102 LEU A O 4
ATOM 19772 N N . PHE A 1 103 ? -14.493 3.910 -19.994 1.00 340.58 103 PHE A N 4
ATOM 19773 C CA . PHE A 1 103 ? -13.497 4.898 -19.685 1.00 340.58 103 PHE A CA 4
ATOM 19774 C C . PHE A 1 103 ? -13.185 4.844 -18.235 1.00 340.58 103 PHE A C 4
ATOM 19775 O O . PHE A 1 103 ? -12.020 4.835 -17.840 1.00 340.58 103 PHE A O 4
ATOM 19792 N N . TYR A 1 104 ? -14.228 4.801 -17.398 1.00 453.60 104 TYR A N 4
ATOM 19793 C CA . TYR A 1 104 ? -13.982 4.830 -15.996 1.00 453.60 104 TYR A CA 4
ATOM 19794 C C . TYR A 1 104 ? -13.327 3.573 -15.527 1.00 453.60 104 TYR A C 4
ATOM 19795 O O . TYR A 1 104 ? -12.567 3.616 -14.565 1.00 453.60 104 TYR A O 4
ATOM 19813 N N . CYS A 1 105 ? -13.619 2.414 -16.156 1.00 541.48 105 CYS A N 4
ATOM 19814 C CA . CYS A 1 105 ? -12.991 1.191 -15.731 1.00 541.48 105 CYS A CA 4
ATOM 19815 C C . CYS A 1 105 ? -11.526 1.435 -15.810 1.00 541.48 105 CYS A C 4
ATOM 19816 O O . CYS A 1 105 ? -10.786 1.018 -14.920 1.00 541.48 105 CYS A O 4
ATOM 19823 N N . LYS A 1 106 ? -11.098 2.135 -16.881 1.00 466.68 106 LYS A N 4
ATOM 19824 C CA . LYS A 1 106 ? -9.718 2.452 -17.105 1.00 466.68 106 LYS A CA 4
ATOM 19825 C C . LYS A 1 106 ? -9.211 3.377 -16.060 1.00 466.68 106 LYS A C 4
ATOM 19826 O O . LYS A 1 106 ? -8.144 3.159 -15.488 1.00 466.68 106 LYS A O 4
ATOM 19845 N N . PHE A 1 107 ? -9.971 4.442 -15.767 1.00 427.34 107 PHE A N 4
ATOM 19846 C CA . PHE A 1 107 ? -9.475 5.356 -14.790 1.00 427.34 107 PHE A CA 4
ATOM 19847 C C . PHE A 1 107 ? -9.340 4.605 -13.507 1.00 427.34 107 PHE A C 4
ATOM 19848 O O . PHE A 1 107 ? -8.290 4.648 -12.867 1.00 427.34 107 PHE A O 4
ATOM 19865 N N . HIS A 1 108 ? -10.387 3.841 -13.141 1.00 537.87 108 HIS A N 4
ATOM 19866 C CA . HIS A 1 108 ? -10.425 3.174 -11.880 1.00 537.87 108 HIS A CA 4
ATOM 19867 C C . HIS A 1 108 ? -9.403 2.100 -11.775 1.00 537.87 108 HIS A C 4
ATOM 19868 O O . HIS A 1 108 ? -8.854 1.874 -10.707 1.00 537.87 108 HIS A O 4
ATOM 19883 N N . ASN A 1 109 ? -9.117 1.361 -12.845 1.00 422.12 109 ASN A N 4
ATOM 19884 C CA . ASN A 1 109 ? -8.060 0.403 -12.705 1.00 422.12 109 ASN A CA 4
ATOM 19885 C C . ASN A 1 109 ? -6.712 1.076 -12.573 1.00 422.12 109 ASN A C 4
ATOM 19886 O O . ASN A 1 109 ? -5.902 0.683 -11.734 1.00 422.12 109 ASN A O 4
ATOM 19897 N N . PHE A 1 110 ? -6.435 2.126 -13.379 1.00 340.17 110 PHE A N 4
ATOM 19898 C CA . PHE A 1 110 ? -5.124 2.724 -13.408 1.00 340.17 110 PHE A CA 4
ATOM 19899 C C . PHE A 1 110 ? -4.715 3.239 -12.057 1.00 340.17 110 PHE A C 4
ATOM 19900 O O . PHE A 1 110 ? -3.619 2.930 -11.592 1.00 340.17 110 PHE A O 4
ATOM 19917 N N . PHE A 1 111 ? -5.568 4.030 -11.378 1.00 258.06 111 PHE A N 4
ATOM 19918 C CA . PHE A 1 111 ? -5.154 4.585 -10.113 1.00 258.06 111 PHE A CA 4
ATOM 19919 C C . PHE A 1 111 ? -4.943 3.513 -9.076 1.00 258.06 111 PHE A C 4
ATOM 19920 O O . PHE A 1 111 ? -3.944 3.541 -8.361 1.00 258.06 111 PHE A O 4
ATOM 19937 N N . PRO A 1 112 ? -5.843 2.582 -8.933 1.00 305.71 112 PRO A N 4
ATOM 19938 C CA . PRO A 1 112 ? -5.596 1.526 -7.994 1.00 305.71 112 PRO A CA 4
ATOM 19939 C C . PRO A 1 112 ? -4.395 0.684 -8.279 1.00 305.71 112 PRO A C 4
ATOM 19940 O O . PRO A 1 112 ? -3.803 0.164 -7.335 1.00 305.71 112 PRO A O 4
ATOM 19951 N N . ILE A 1 113 ? -4.041 0.494 -9.557 1.00 252.70 113 ILE A N 4
ATOM 19952 C CA . ILE A 1 113 ? -2.905 -0.310 -9.888 1.00 252.70 113 ILE A CA 4
ATOM 19953 C C . ILE A 1 113 ? -1.669 0.423 -9.494 1.00 252.70 113 ILE A C 4
ATOM 19954 O O . ILE A 1 113 ? -0.721 -0.155 -8.963 1.00 252.70 113 ILE A O 4
ATOM 19970 N N . ALA A 1 114 ? -1.665 1.743 -9.739 1.00 149.27 114 ALA A N 4
ATOM 19971 C CA . ALA A 1 114 ? -0.525 2.538 -9.419 1.00 149.27 114 ALA A CA 4
ATOM 19972 C C . ALA A 1 114 ? -0.301 2.443 -7.942 1.00 149.27 114 ALA A C 4
ATOM 19973 O O . ALA A 1 114 ? 0.835 2.319 -7.489 1.00 149.27 114 ALA A O 4
ATOM 19980 N N . ALA A 1 115 ? -1.389 2.470 -7.149 1.00 138.08 115 ALA A N 4
ATOM 19981 C CA . ALA A 1 115 ? -1.253 2.458 -5.720 1.00 138.08 115 ALA A CA 4
ATOM 19982 C C . ALA A 1 115 ? -0.582 1.197 -5.240 1.00 138.08 115 ALA A C 4
ATOM 19983 O O . ALA A 1 115 ? 0.302 1.259 -4.388 1.00 138.08 115 ALA A O 4
ATOM 19990 N N . VAL A 1 116 ? -0.979 0.019 -5.761 1.00 132.89 116 VAL A N 4
ATOM 19991 C CA . VAL A 1 116 ? -0.424 -1.237 -5.320 1.00 132.89 116 VAL A CA 4
ATOM 19992 C C . VAL A 1 116 ? 1.023 -1.349 -5.703 1.00 132.89 116 VAL A C 4
ATOM 19993 O O . VAL A 1 116 ? 1.847 -1.819 -4.917 1.00 132.89 116 VAL A O 4
ATOM 20006 N N . PHE A 1 117 ? 1.369 -0.935 -6.936 1.00 193.61 117 PHE A N 4
ATOM 20007 C CA . PHE A 1 117 ? 2.728 -1.065 -7.375 1.00 193.61 117 PHE A CA 4
ATOM 20008 C C . PHE A 1 117 ? 3.599 -0.210 -6.513 1.00 193.61 117 PHE A C 4
ATOM 20009 O O . PHE A 1 117 ? 4.658 -0.643 -6.060 1.00 193.61 117 PHE A O 4
ATOM 20026 N N . ALA A 1 118 ? 3.151 1.033 -6.253 1.00 63.83 118 ALA A N 4
ATOM 20027 C CA . ALA A 1 118 ? 3.921 2.000 -5.525 1.00 63.83 118 ALA A CA 4
ATOM 20028 C C . ALA A 1 118 ? 4.197 1.501 -4.140 1.00 63.83 118 ALA A C 4
ATOM 20029 O O . ALA A 1 118 ? 5.268 1.750 -3.592 1.00 63.83 118 ALA A O 4
ATOM 20036 N N . SER A 1 119 ? 3.220 0.813 -3.522 1.00 76.40 119 SER A N 4
ATOM 20037 C CA . SER A 1 119 ? 3.390 0.347 -2.175 1.00 76.40 119 SER A CA 4
ATOM 20038 C C . SER A 1 119 ? 4.497 -0.658 -2.085 1.00 76.40 119 SER A C 4
ATOM 20039 O O . SER A 1 119 ? 5.415 -0.495 -1.283 1.00 76.40 119 SER A O 4
ATOM 20047 N N . ILE A 1 120 ? 4.461 -1.711 -2.924 1.00 171.13 120 ILE A N 4
ATOM 20048 C CA . ILE A 1 120 ? 5.434 -2.760 -2.812 1.00 171.13 120 ILE A CA 4
ATOM 20049 C C . ILE A 1 120 ? 6.785 -2.176 -3.087 1.00 171.13 120 ILE A C 4
ATOM 20050 O O . ILE A 1 120 ? 7.754 -2.482 -2.396 1.00 171.13 120 ILE A O 4
ATOM 20066 N N . TYR A 1 121 ? 6.885 -1.295 -4.100 1.00 78.30 121 TYR A N 4
ATOM 20067 C CA . TYR A 1 121 ? 8.143 -0.688 -4.420 1.00 78.30 121 TYR A CA 4
ATOM 20068 C C . TYR A 1 121 ? 8.622 0.162 -3.285 1.00 78.30 121 TYR A C 4
ATOM 20069 O O . TYR A 1 121 ? 9.816 0.216 -3.011 1.00 78.30 121 TYR A O 4
ATOM 20087 N N . SER A 1 122 ? 7.720 0.883 -2.602 1.00 92.36 122 SER A N 4
ATOM 20088 C CA . SER A 1 122 ? 8.173 1.729 -1.534 1.00 92.36 122 SER A CA 4
ATOM 20089 C C . SER A 1 122 ? 8.697 0.877 -0.419 1.00 92.36 122 SER A C 4
ATOM 20090 O O . SER A 1 122 ? 9.677 1.227 0.236 1.00 92.36 122 SER A O 4
ATOM 20098 N N . MET A 1 123 ? 8.066 -0.287 -0.195 1.00 93.73 123 MET A N 4
ATOM 20099 C CA . MET A 1 123 ? 8.463 -1.183 0.852 1.00 93.73 123 MET A CA 4
ATOM 20100 C C . MET A 1 123 ? 9.861 -1.642 0.570 1.00 93.73 123 MET A C 4
ATOM 20101 O O . MET A 1 123 ? 10.626 -1.906 1.495 1.00 93.73 123 MET A O 4
ATOM 20115 N N . THR A 1 124 ? 10.225 -1.805 -0.717 1.00 132.74 124 THR A N 4
ATOM 20116 C CA . THR A 1 124 ? 11.555 -2.253 -1.018 1.00 132.74 124 THR A CA 4
ATOM 20117 C C . THR A 1 124 ? 12.534 -1.192 -0.635 1.00 132.74 124 THR A C 4
ATOM 20118 O O . THR A 1 124 ? 13.581 -1.475 -0.055 1.00 132.74 124 THR A O 4
ATOM 20129 N N . ALA A 1 125 ? 12.205 0.079 -0.925 1.00 43.39 125 ALA A N 4
ATOM 20130 C CA . ALA A 1 125 ? 13.129 1.131 -0.627 1.00 43.39 125 ALA A CA 4
ATOM 20131 C C . ALA A 1 125 ? 13.365 1.107 0.847 1.00 43.39 125 ALA A C 4
ATOM 20132 O O . ALA A 1 125 ? 14.502 1.199 1.305 1.00 43.39 125 ALA A O 4
ATOM 20139 N N . VAL A 1 126 ? 12.286 0.916 1.626 1.00 59.34 126 VAL A N 4
ATOM 20140 C CA . VAL A 1 126 ? 12.378 0.896 3.055 1.00 59.34 126 VAL A CA 4
ATOM 20141 C C . VAL A 1 126 ? 13.334 -0.192 3.458 1.00 59.34 126 VAL A C 4
ATOM 20142 O O . VAL A 1 126 ? 14.150 -0.003 4.358 1.00 59.34 126 VAL A O 4
ATOM 20155 N N . ALA A 1 127 ? 13.257 -1.368 2.805 1.00 69.68 127 ALA A N 4
ATOM 20156 C CA . ALA A 1 127 ? 14.099 -2.483 3.151 1.00 69.68 127 ALA A CA 4
ATOM 20157 C C . ALA A 1 127 ? 15.538 -2.150 2.910 1.00 69.68 127 ALA A C 4
ATOM 20158 O O . ALA A 1 127 ? 16.405 -2.439 3.735 1.00 69.68 127 ALA A O 4
ATOM 20165 N N . PHE A 1 128 ? 15.830 -1.521 1.761 1.00 106.98 128 PHE A N 4
ATOM 20166 C CA . PHE A 1 128 ? 17.180 -1.201 1.404 1.00 106.98 128 PHE A CA 4
ATOM 20167 C C . PHE A 1 128 ? 17.701 -0.200 2.384 1.00 106.98 128 PHE A C 4
ATOM 20168 O O . PHE A 1 128 ? 18.836 -0.307 2.845 1.00 106.98 128 PHE A O 4
ATOM 20185 N N . ASP A 1 129 ? 16.875 0.806 2.736 1.00 147.63 129 ASP A N 4
ATOM 20186 C CA . ASP A 1 129 ? 17.337 1.821 3.635 1.00 147.63 129 ASP A CA 4
ATOM 20187 C C . ASP A 1 129 ? 17.622 1.197 4.969 1.00 147.63 129 ASP A C 4
ATOM 20188 O O . ASP A 1 129 ? 18.560 1.593 5.657 1.00 147.63 129 ASP A O 4
ATOM 20197 N N . ARG A 1 130 ? 16.825 0.195 5.382 1.00 190.06 130 ARG A N 4
ATOM 20198 C CA . ARG A 1 130 ? 17.085 -0.445 6.640 1.00 190.06 130 ARG A CA 4
ATOM 20199 C C . ARG A 1 130 ? 18.421 -1.106 6.568 1.00 190.06 130 ARG A C 4
ATOM 20200 O O . ARG A 1 130 ? 19.208 -1.044 7.511 1.00 190.06 130 ARG A O 4
ATOM 20221 N N . TYR A 1 131 ? 18.711 -1.749 5.424 1.00 118.85 131 TYR A N 4
ATOM 20222 C CA . TYR A 1 131 ? 19.949 -2.450 5.277 1.00 118.85 131 TYR A CA 4
ATOM 20223 C C . TYR A 1 131 ? 21.060 -1.470 5.413 1.00 118.85 131 TYR A C 4
ATOM 20224 O O . TYR A 1 131 ? 22.031 -1.738 6.113 1.00 118.85 131 TYR A O 4
ATOM 20242 N N . MET A 1 132 ? 20.929 -0.296 4.769 1.00 102.50 132 MET A N 4
ATOM 20243 C CA . MET A 1 132 ? 21.963 0.701 4.779 1.00 102.50 132 MET A CA 4
ATOM 20244 C C . MET A 1 132 ? 22.187 1.194 6.179 1.00 102.50 132 MET A C 4
ATOM 20245 O O . MET A 1 132 ? 23.327 1.381 6.604 1.00 102.50 132 MET A O 4
ATOM 20259 N N . ALA A 1 133 ? 21.099 1.432 6.936 1.00 89.98 133 ALA A N 4
ATOM 20260 C CA . ALA A 1 133 ? 21.232 1.969 8.261 1.00 89.98 133 ALA A CA 4
ATOM 20261 C C . ALA A 1 133 ? 21.938 0.992 9.134 1.00 89.98 133 ALA A C 4
ATOM 20262 O O . ALA A 1 133 ? 22.779 1.367 9.951 1.00 89.98 133 ALA A O 4
ATOM 20269 N N . ILE A 1 134 ? 21.594 -0.298 9.005 1.00 106.09 134 ILE A N 4
ATOM 20270 C CA . ILE A 1 134 ? 22.211 -1.248 9.870 1.00 106.09 134 ILE A CA 4
ATOM 20271 C C . ILE A 1 134 ? 23.682 -1.362 9.583 1.00 106.09 134 ILE A C 4
ATOM 20272 O O . ILE A 1 134 ? 24.488 -1.285 10.508 1.00 106.09 134 ILE A O 4
ATOM 20288 N N . ILE A 1 135 ? 24.088 -1.564 8.308 1.00 227.74 135 ILE A N 4
ATOM 20289 C CA . ILE A 1 135 ? 25.495 -1.782 8.095 1.00 227.74 135 ILE A CA 4
ATOM 20290 C C . ILE A 1 135 ? 26.282 -0.517 8.237 1.00 227.74 135 ILE A C 4
ATOM 20291 O O . ILE A 1 135 ? 27.295 -0.489 8.934 1.00 227.74 135 ILE A O 4
ATOM 20307 N N . HIS A 1 136 ? 25.844 0.580 7.588 1.00 262.55 136 HIS A N 4
ATOM 20308 C CA . HIS A 1 136 ? 26.682 1.740 7.668 1.00 262.55 136 HIS A CA 4
ATOM 20309 C C . HIS A 1 136 ? 25.948 2.854 8.322 1.00 262.55 136 HIS A C 4
ATOM 20310 O O . HIS A 1 136 ? 25.156 3.583 7.731 1.00 262.55 136 HIS A O 4
ATOM 20325 N N . PRO A 1 137 ? 26.259 2.998 9.566 1.00 210.25 137 PRO A N 4
ATOM 20326 C CA . PRO A 1 137 ? 25.668 4.016 10.371 1.00 210.25 137 PRO A CA 4
ATOM 20327 C C . PRO A 1 137 ? 26.138 5.372 9.965 1.00 210.25 137 PRO A C 4
ATOM 20328 O O . PRO A 1 137 ? 25.567 6.344 10.454 1.00 210.25 137 PRO A O 4
ATOM 20339 N N . LEU A 1 138 ? 27.168 5.468 9.093 1.00 270.58 138 LEU A N 4
ATOM 20340 C CA . LEU A 1 138 ? 27.679 6.755 8.707 1.00 270.58 138 LEU A CA 4
ATOM 20341 C C . LEU A 1 138 ? 26.520 7.529 8.178 1.00 270.58 138 LEU A C 4
ATOM 20342 O O . LEU A 1 138 ? 25.968 7.228 7.121 1.00 270.58 138 LEU A O 4
ATOM 20358 N N . GLN A 1 139 ? 26.137 8.576 8.928 1.00 129.84 139 GLN A N 4
ATOM 20359 C CA . GLN A 1 139 ? 24.994 9.377 8.615 1.00 129.84 139 GLN A CA 4
ATOM 20360 C C . GLN A 1 139 ? 25.174 10.155 7.355 1.00 129.84 139 GLN A C 4
ATOM 20361 O O . GLN A 1 139 ? 24.230 10.273 6.576 1.00 129.84 139 GLN A O 4
ATOM 20375 N N . PRO A 1 140 ? 26.331 10.692 7.096 1.00 330.71 140 PRO A N 4
ATOM 20376 C CA . PRO A 1 140 ? 26.433 11.532 5.942 1.00 330.71 140 PRO A CA 4
ATOM 20377 C C . PRO A 1 140 ? 26.148 10.887 4.630 1.00 330.71 140 PRO A C 4
ATOM 20378 O O . PRO A 1 140 ? 25.742 11.606 3.719 1.00 330.71 140 PRO A O 4
ATOM 20389 N N . ARG A 1 141 ? 26.341 9.566 4.472 1.00 204.51 141 ARG A N 4
ATOM 20390 C CA . ARG A 1 141 ? 26.024 9.073 3.169 1.00 204.51 141 ARG A CA 4
ATOM 20391 C C . ARG A 1 141 ? 24.547 8.883 3.115 1.00 204.51 141 ARG A C 4
ATOM 20392 O O . ARG A 1 141 ? 24.041 7.767 3.217 1.00 204.51 141 ARG A O 4
ATOM 20413 N N . LEU A 1 142 ? 23.811 10.003 2.958 1.00 387.41 142 LEU A N 4
ATOM 20414 C CA . LEU A 1 142 ? 22.386 9.930 2.872 1.00 387.41 142 LEU A CA 4
ATOM 20415 C C . LEU A 1 142 ? 21.867 11.338 2.810 1.00 387.41 142 LEU A C 4
ATOM 20416 O O . LEU A 1 142 ? 22.474 12.245 3.376 1.00 387.41 142 LEU A O 4
ATOM 20432 N N . SER A 1 143 ? 20.747 11.568 2.093 1.00 166.22 143 SER A N 4
ATOM 20433 C CA . SER A 1 143 ? 20.210 12.900 2.056 1.00 166.22 143 SER A CA 4
ATOM 20434 C C . SER A 1 143 ? 18.715 12.836 2.042 1.00 166.22 143 SER A C 4
ATOM 20435 O O . SER A 1 143 ? 18.123 11.893 1.519 1.00 166.22 143 SER A O 4
ATOM 20443 N N . ALA A 1 144 ? 18.068 13.840 2.671 1.00 44.23 144 ALA A N 4
ATOM 20444 C CA . ALA A 1 144 ? 16.638 13.953 2.678 1.00 44.23 144 ALA A CA 4
ATOM 20445 C C . ALA A 1 144 ? 16.194 14.241 1.279 1.00 44.23 144 ALA A C 4
ATOM 20446 O O . ALA A 1 144 ? 15.214 13.678 0.794 1.00 44.23 144 ALA A O 4
ATOM 20453 N N . THR A 1 145 ? 16.945 15.109 0.578 1.00 28.80 145 THR A N 4
ATOM 20454 C CA . THR A 1 145 ? 16.580 15.538 -0.741 1.00 28.80 145 THR A CA 4
ATOM 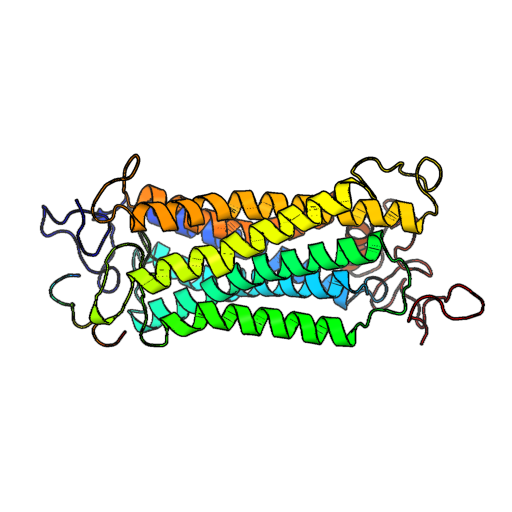20455 C C . THR A 1 145 ? 16.522 14.336 -1.622 1.00 28.80 145 THR A C 4
ATOM 20456 O O . THR A 1 145 ? 15.646 14.224 -2.477 1.00 28.80 145 THR A O 4
ATOM 20467 N N . ALA A 1 146 ? 17.468 13.403 -1.431 1.00 30.29 146 ALA A N 4
ATOM 20468 C CA . ALA A 1 146 ? 17.525 12.214 -2.228 1.00 30.29 146 ALA A CA 4
ATOM 20469 C C . ALA A 1 146 ? 16.278 11.416 -2.007 1.00 30.29 146 ALA A C 4
ATOM 20470 O O . ALA A 1 146 ? 15.727 10.844 -2.945 1.00 30.29 146 ALA A O 4
ATOM 20477 N N . THR A 1 147 ? 15.788 11.371 -0.753 1.00 46.11 147 THR A N 4
ATOM 20478 C CA . THR A 1 147 ? 14.644 10.568 -0.424 1.00 46.11 147 THR A CA 4
ATOM 20479 C C . THR A 1 147 ? 13.479 11.020 -1.245 1.00 46.11 147 THR A C 4
ATOM 20480 O O . THR A 1 147 ? 12.728 10.196 -1.768 1.00 46.11 147 THR A O 4
ATOM 20491 N N . LYS A 1 148 ? 13.292 12.347 -1.380 1.00 87.33 148 LYS A N 4
ATOM 20492 C CA . LYS A 1 148 ? 12.187 12.842 -2.150 1.00 87.33 148 LYS A CA 4
ATOM 20493 C C . LYS A 1 148 ? 12.370 12.376 -3.557 1.00 87.33 148 LYS A C 4
ATOM 20494 O O . LYS A 1 148 ? 11.423 11.943 -4.210 1.00 87.33 148 LYS A O 4
ATOM 20513 N N . VAL A 1 149 ? 13.616 12.449 -4.056 1.00 23.69 149 VAL A N 4
ATOM 20514 C CA . VAL A 1 149 ? 13.894 12.066 -5.408 1.00 23.69 149 VAL A CA 4
ATOM 20515 C C . VAL A 1 149 ? 13.551 10.621 -5.556 1.00 23.69 149 VAL A C 4
ATOM 20516 O O . VAL A 1 149 ? 12.962 10.215 -6.555 1.00 23.69 149 VAL A O 4
ATOM 20529 N N . VAL A 1 150 ? 13.916 9.807 -4.549 1.00 43.86 150 VAL A N 4
ATOM 20530 C CA . VAL A 1 150 ? 13.679 8.394 -4.594 1.00 43.86 150 VAL A CA 4
ATOM 20531 C C . VAL A 1 150 ? 12.207 8.130 -4.639 1.00 43.86 150 VAL A C 4
ATOM 20532 O O . VAL A 1 150 ? 11.744 7.312 -5.431 1.00 43.86 150 VAL A O 4
ATOM 20545 N N . ILE A 1 151 ? 11.424 8.839 -3.805 1.00 91.13 151 ILE A N 4
ATOM 20546 C CA . ILE A 1 151 ? 10.012 8.601 -3.736 1.00 91.13 151 ILE A CA 4
ATOM 20547 C C . ILE A 1 151 ? 9.422 8.882 -5.082 1.00 91.13 151 ILE A C 4
ATOM 20548 O O . ILE A 1 151 ? 8.583 8.131 -5.576 1.00 91.13 151 ILE A O 4
ATOM 20564 N N . CYS A 1 152 ? 9.858 9.975 -5.728 1.00 65.88 152 CYS A N 4
ATOM 20565 C CA . CYS A 1 152 ? 9.311 10.330 -7.004 1.00 65.88 152 CYS A CA 4
ATOM 20566 C C . CYS A 1 152 ? 9.621 9.238 -7.981 1.00 65.88 152 CYS A C 4
ATOM 20567 O O . CYS A 1 152 ? 8.798 8.905 -8.833 1.00 65.88 152 CYS A O 4
ATOM 20574 N N . VAL A 1 153 ? 10.826 8.651 -7.874 1.00 33.86 153 VAL A N 4
ATOM 20575 C CA . VAL A 1 153 ? 11.252 7.632 -8.789 1.00 33.86 153 VAL A CA 4
ATOM 20576 C C . VAL A 1 153 ? 10.335 6.452 -8.687 1.00 33.86 153 VAL A C 4
ATOM 20577 O O . VAL A 1 153 ? 9.948 5.882 -9.706 1.00 33.86 153 VAL A O 4
ATOM 20590 N N . ILE A 1 154 ? 9.941 6.064 -7.456 1.00 146.52 154 ILE A N 4
ATOM 20591 C CA . ILE A 1 154 ? 9.117 4.898 -7.291 1.00 146.52 154 ILE A CA 4
ATOM 20592 C C . ILE A 1 154 ? 7.836 5.144 -8.018 1.00 146.52 154 ILE A C 4
ATOM 20593 O O . ILE A 1 154 ? 7.303 4.260 -8.688 1.00 146.52 154 ILE A O 4
ATOM 20609 N N . TRP A 1 155 ? 7.310 6.374 -7.922 1.00 75.44 155 TRP A N 4
ATOM 20610 C CA . TRP A 1 155 ? 6.094 6.675 -8.608 1.00 75.44 155 TRP A CA 4
ATOM 20611 C C . TRP A 1 155 ? 6.321 6.534 -10.085 1.00 75.44 155 TRP A C 4
ATOM 20612 O O . TRP A 1 155 ? 5.451 6.056 -10.806 1.00 75.44 155 TRP A O 4
ATOM 20633 N N . VAL A 1 156 ? 7.496 6.943 -10.594 1.00 43.64 156 VAL A N 4
ATOM 20634 C CA . VAL A 1 156 ? 7.715 6.864 -12.011 1.00 43.64 156 VAL A CA 4
ATOM 20635 C C . VAL A 1 156 ? 7.608 5.439 -12.459 1.00 43.64 156 VAL A C 4
ATOM 20636 O O . VAL A 1 156 ? 6.898 5.146 -13.418 1.00 43.64 156 VAL A O 4
ATOM 20649 N N . LEU A 1 157 ? 8.290 4.510 -11.760 1.00 102.57 157 LEU A N 4
ATOM 20650 C CA . LEU A 1 157 ? 8.278 3.125 -12.143 1.00 102.57 157 LEU A CA 4
ATOM 20651 C C . LEU A 1 157 ? 6.888 2.599 -12.024 1.00 102.57 157 LEU A C 4
ATOM 20652 O O . LEU A 1 157 ? 6.432 1.816 -12.856 1.00 102.57 157 LEU A O 4
ATOM 20668 N N . ALA A 1 158 ? 6.163 3.040 -10.983 1.00 58.16 158 ALA A N 4
ATOM 20669 C CA . ALA A 1 158 ? 4.832 2.553 -10.778 1.00 58.16 158 ALA A CA 4
ATOM 20670 C C . ALA A 1 158 ? 4.041 2.884 -12.000 1.00 58.16 158 ALA A C 4
ATOM 20671 O O . ALA A 1 158 ? 3.258 2.074 -12.491 1.00 58.16 158 ALA A O 4
ATOM 20678 N N . LEU A 1 159 ? 4.247 4.094 -12.542 1.00 121.11 159 LEU A N 4
ATOM 20679 C CA . LEU A 1 159 ? 3.554 4.486 -13.732 1.00 121.11 159 LEU A CA 4
ATOM 20680 C C . LEU A 1 159 ? 3.956 3.578 -14.854 1.00 121.11 159 LEU A C 4
ATOM 20681 O O . LEU A 1 159 ? 3.146 3.295 -15.735 1.00 121.11 159 LEU A O 4
ATOM 20697 N N . LEU A 1 160 ? 5.210 3.084 -14.861 1.00 153.15 160 LEU A N 4
ATOM 20698 C CA . LEU A 1 160 ? 5.611 2.241 -15.953 1.00 153.15 160 LEU A CA 4
ATOM 20699 C C . LEU A 1 160 ? 4.707 1.061 -16.040 1.00 153.15 160 LEU A C 4
ATOM 20700 O O . LEU A 1 160 ? 4.409 0.602 -17.138 1.00 153.15 160 LEU A O 4
ATOM 20716 N N . LEU A 1 161 ? 4.330 0.424 -14.925 1.00 133.67 161 LEU A N 4
ATOM 20717 C CA . LEU A 1 161 ? 3.344 -0.592 -15.163 1.00 133.67 161 LEU A CA 4
ATOM 20718 C C . LEU A 1 161 ? 1.951 -0.057 -15.281 1.00 133.67 161 LEU A C 4
ATOM 20719 O O . LEU A 1 161 ? 1.197 -0.426 -16.176 1.00 133.67 161 LEU A O 4
ATOM 20735 N N . ALA A 1 162 ? 1.566 0.870 -14.398 1.00 157.42 162 ALA A N 4
ATOM 20736 C CA . ALA A 1 162 ? 0.191 1.285 -14.357 1.00 157.42 162 ALA A CA 4
ATOM 20737 C C . ALA A 1 162 ? -0.238 1.934 -15.627 1.00 157.42 162 ALA A C 4
ATOM 20738 O O . ALA A 1 162 ? -1.369 1.740 -16.065 1.00 157.42 162 ALA A O 4
ATOM 20745 N N . PHE A 1 163 ? 0.632 2.760 -16.227 1.00 250.91 163 PHE A N 4
ATOM 20746 C CA . PHE A 1 163 ? 0.215 3.518 -17.374 1.00 250.91 163 PHE A CA 4
ATOM 20747 C C . PHE A 1 163 ? 0.084 2.721 -18.654 1.00 250.91 163 PHE A C 4
ATOM 20748 O O . PHE A 1 163 ? -0.809 3.006 -19.449 1.00 250.91 163 PHE A O 4
ATOM 20765 N N . PRO A 1 164 ? 0.907 1.747 -18.931 1.00 207.34 164 PRO A N 4
ATOM 20766 C CA . PRO A 1 164 ? 0.808 1.107 -20.220 1.00 207.34 164 PRO A CA 4
ATOM 20767 C C . PRO A 1 164 ? -0.482 0.457 -20.581 1.00 207.34 164 PRO A C 4
ATOM 20768 O O . PRO A 1 164 ? -0.761 0.350 -21.772 1.00 207.34 164 PRO A O 4
ATOM 20779 N N . GLN A 1 165 ? -1.291 0.027 -19.608 1.00 192.46 165 GLN A N 4
ATOM 20780 C CA . GLN A 1 165 ? -2.549 -0.559 -19.956 1.00 192.46 165 GLN A CA 4
ATOM 20781 C C . GLN A 1 165 ? -3.338 0.496 -20.685 1.00 192.46 165 GLN A C 4
ATOM 20782 O O . GLN A 1 165 ? -4.137 0.177 -21.564 1.00 192.46 165 GLN A O 4
ATOM 20796 N N . GLY A 1 166 ? -3.167 1.779 -20.291 1.00 261.00 166 GLY A N 4
ATOM 20797 C CA . GLY A 1 166 ? -3.825 2.895 -20.928 1.00 261.00 166 GLY A CA 4
ATOM 20798 C C . GLY A 1 166 ? -3.323 2.985 -22.330 1.00 261.00 166 GLY A C 4
ATOM 20799 O O . GLY A 1 166 ? -4.074 3.244 -23.271 1.00 261.00 166 GLY A O 4
ATOM 20803 N N . TYR A 1 167 ? -2.004 2.779 -22.500 1.00 491.40 167 TYR A N 4
ATOM 20804 C CA . TYR A 1 167 ? -1.428 2.682 -23.805 1.00 491.40 167 TYR A CA 4
ATOM 20805 C C . TYR A 1 167 ? -2.053 1.429 -24.314 1.00 491.40 167 TYR A C 4
ATOM 20806 O O . TYR A 1 167 ? -2.580 0.659 -23.514 1.00 491.40 167 TYR A O 4
ATOM 20824 N N . TYR A 1 168 ? -2.102 1.209 -25.639 1.00 386.10 168 TYR A N 4
ATOM 20825 C CA . TYR A 1 168 ? -2.789 0.022 -26.061 1.00 386.10 168 TYR A CA 4
ATOM 20826 C C . TYR A 1 168 ? -2.129 -1.177 -25.476 1.00 386.10 168 TYR A C 4
ATOM 20827 O O . TYR A 1 168 ? -1.073 -1.640 -25.897 1.00 386.10 168 TYR A O 4
ATOM 20845 N N . SER A 1 169 ? -2.830 -1.744 -24.489 1.00 289.80 169 SER A N 4
ATOM 20846 C CA . SER A 1 169 ? -2.368 -2.873 -23.774 1.00 289.80 169 SER A CA 4
ATOM 20847 C C . SER A 1 169 ? -3.623 -3.523 -23.297 1.00 289.80 169 SER A C 4
ATOM 20848 O O . SER A 1 169 ? -4.726 -3.212 -23.756 1.00 289.80 169 SER A O 4
ATOM 20856 N N . THR A 1 170 ? -3.463 -4.463 -22.359 1.00 402.06 170 THR A N 4
ATOM 20857 C CA . THR A 1 170 ? -4.564 -5.191 -21.792 1.00 402.06 170 THR A CA 4
ATOM 20858 C C . THR A 1 170 ? -5.486 -4.231 -21.060 1.00 402.06 170 THR A C 4
ATOM 20859 O O . THR A 1 170 ? -5.167 -3.042 -21.028 1.00 402.06 170 THR A O 4
ATOM 20870 N N . THR A 1 171 ? -6.664 -4.725 -20.523 1.00 690.53 171 THR A N 4
ATOM 20871 C CA . THR A 1 171 ? -7.679 -3.978 -19.739 1.00 690.53 171 THR A CA 4
ATOM 20872 C C . THR A 1 171 ? -8.721 -4.885 -18.959 1.00 690.53 171 THR A C 4
ATOM 20873 O O . THR A 1 171 ? -8.546 -6.093 -19.052 1.00 690.53 171 THR A O 4
ATOM 20884 N N . GLU A 1 172 ? -9.741 -4.356 -18.108 1.00 633.62 172 GLU A N 4
ATOM 20885 C CA . GLU A 1 172 ? -10.980 -5.084 -17.625 1.00 633.62 172 GLU A CA 4
ATOM 20886 C C . GLU A 1 172 ? -11.439 -5.087 -16.143 1.00 633.62 172 GLU A C 4
ATOM 20887 O O . GLU A 1 172 ? -10.660 -4.852 -15.227 1.00 633.62 172 GLU A O 4
ATOM 20899 N N . THR A 1 173 ? -12.763 -5.418 -15.882 1.00 617.99 173 THR A N 4
ATOM 20900 C CA . THR A 1 173 ? -13.413 -5.527 -14.566 1.00 617.99 173 THR A CA 4
ATOM 20901 C C . THR A 1 173 ? -13.204 -6.918 -13.968 1.00 617.99 173 THR A C 4
ATOM 20902 O O . THR A 1 173 ? -13.051 -7.897 -14.694 1.00 617.99 173 THR A O 4
ATOM 20913 N N . MET A 1 174 ? -13.242 -7.020 -12.609 1.00 434.98 174 MET A N 4
ATOM 20914 C CA . MET A 1 174 ? -12.994 -8.170 -11.741 1.00 434.98 174 MET A CA 4
ATOM 20915 C C . MET A 1 174 ? -14.207 -9.069 -11.568 1.00 434.98 174 MET A C 4
ATOM 20916 O O . MET A 1 174 ? -15.267 -8.705 -12.047 1.00 434.98 174 MET A O 4
ATOM 20930 N N . PRO A 1 175 ? -14.150 -10.225 -10.903 1.00 365.88 175 PRO A N 4
ATOM 20931 C CA . PRO A 1 175 ? -15.234 -11.173 -10.956 1.00 365.88 175 PRO A CA 4
ATOM 20932 C C . PRO A 1 175 ? -16.667 -10.760 -10.832 1.00 365.88 175 PRO A C 4
ATOM 20933 O O . PRO A 1 175 ? -17.380 -10.952 -11.807 1.00 365.88 175 PRO A O 4
ATOM 20944 N N . SER A 1 176 ? -17.149 -10.233 -9.683 1.00 635.81 176 SER A N 4
ATOM 20945 C CA . SER A 1 176 ? -18.530 -9.792 -9.563 1.00 635.81 176 SER A CA 4
ATOM 20946 C C . SER A 1 176 ? -18.532 -8.422 -10.087 1.00 635.81 176 SER A C 4
ATOM 20947 O O . SER A 1 176 ? -19.482 -7.668 -9.899 1.00 635.81 176 SER A O 4
ATOM 20955 N N . ARG A 1 177 ? -17.520 -8.110 -10.883 1.00 999.99 177 ARG A N 4
ATOM 20956 C CA . ARG A 1 177 ? -17.093 -6.857 -10.474 1.00 999.99 177 ARG A CA 4
ATOM 20957 C C . ARG A 1 177 ? -17.413 -5.550 -10.926 1.00 999.99 177 ARG A C 4
ATOM 20958 O O . ARG A 1 177 ? -17.899 -5.202 -11.996 1.00 999.99 177 ARG A O 4
ATOM 20979 N N . VAL A 1 178 ? -17.228 -4.797 -9.842 1.00 594.32 178 VAL A N 4
ATOM 20980 C CA . VAL A 1 178 ? -16.819 -3.495 -10.067 1.00 594.32 178 VAL A CA 4
ATOM 20981 C C . VAL A 1 178 ? -15.680 -3.085 -9.238 1.00 594.32 178 VAL A C 4
ATOM 20982 O O . VAL A 1 178 ? -15.724 -2.339 -8.262 1.00 594.32 178 VAL A O 4
ATOM 20995 N N . VAL A 1 179 ? -14.582 -3.675 -9.686 1.00 811.91 179 VAL A N 4
ATOM 20996 C CA . VAL A 1 179 ? -13.269 -3.268 -9.385 1.00 811.91 179 VAL A CA 4
ATOM 20997 C C . VAL A 1 179 ? -12.641 -3.579 -10.703 1.00 811.91 179 VAL A C 4
ATOM 20998 O O . VAL A 1 179 ? -13.084 -4.502 -11.384 1.00 811.91 179 VAL A O 4
ATOM 21011 N N . CYS A 1 180 ? -11.676 -2.776 -11.172 1.00 999.99 180 CYS A N 4
ATOM 21012 C CA . CYS A 1 180 ? -11.128 -3.097 -12.458 1.00 999.99 180 CYS A CA 4
ATOM 21013 C C . CYS A 1 180 ? -9.675 -3.391 -12.318 1.00 999.99 180 CYS A C 4
ATOM 21014 O O . CYS A 1 180 ? -8.999 -2.790 -11.489 1.00 999.99 180 CYS A O 4
ATOM 21021 N N . MET A 1 181 ? -9.176 -4.356 -13.128 1.00 431.86 181 MET A N 4
ATOM 21022 C CA . MET A 1 181 ? -7.808 -4.783 -13.060 1.00 431.86 181 MET A CA 4
ATOM 21023 C C . MET A 1 181 ? -7.324 -5.182 -14.428 1.00 431.86 181 MET A C 4
ATOM 21024 O O . MET A 1 181 ? -8.016 -5.034 -15.433 1.00 431.86 181 MET A O 4
ATOM 21038 N N . ILE A 1 182 ? -6.077 -5.690 -14.483 1.00 457.18 182 ILE A N 4
ATOM 21039 C CA . ILE A 1 182 ? -5.416 -6.088 -15.696 1.00 457.18 182 ILE A CA 4
ATOM 21040 C C . ILE A 1 182 ? -6.099 -7.317 -16.240 1.00 457.18 182 ILE A C 4
ATOM 21041 O O . ILE A 1 182 ? -6.630 -8.130 -15.485 1.00 457.18 182 ILE A O 4
ATOM 21057 N N . GLU A 1 183 ? -6.103 -7.463 -17.586 1.00 458.77 183 GLU A N 4
ATOM 21058 C CA . GLU A 1 183 ? -6.803 -8.516 -18.285 1.00 458.77 183 GLU A CA 4
ATOM 21059 C C . GLU A 1 183 ? -6.102 -9.840 -18.229 1.00 458.77 183 GLU A C 4
ATOM 21060 O O . GLU A 1 183 ? -5.333 -10.192 -19.120 1.00 458.77 183 GLU A O 4
ATOM 21072 N N . TRP A 1 184 ? -6.340 -10.605 -17.155 1.00 999.99 184 TRP A N 4
ATOM 21073 C CA . TRP A 1 184 ? -5.963 -11.986 -17.027 1.00 999.99 184 TRP A CA 4
ATOM 21074 C C . TRP A 1 184 ? -6.874 -12.910 -17.811 1.00 999.99 184 TRP A C 4
ATOM 21075 O O . TRP A 1 184 ? -6.396 -13.961 -18.241 1.00 999.99 184 TRP A O 4
ATOM 21096 N N . PRO A 1 185 ? -8.159 -12.646 -18.009 1.00 999.99 185 PRO A N 4
ATOM 21097 C CA . PRO A 1 185 ? -8.996 -13.620 -18.656 1.00 999.99 185 PRO A CA 4
ATOM 21098 C C . PRO A 1 185 ? -8.776 -13.990 -20.087 1.00 999.99 185 PRO A C 4
ATOM 21099 O O . PRO A 1 185 ? -8.771 -15.181 -20.389 1.00 999.99 185 PRO A O 4
ATOM 21110 N N . GLU A 1 186 ? -8.579 -13.020 -20.992 1.00 81.18 186 GLU A N 4
ATOM 21111 C CA . GLU A 1 186 ? -8.547 -13.407 -22.368 1.00 81.18 186 GLU A CA 4
ATOM 21112 C C . GLU A 1 186 ? -7.223 -13.039 -22.895 1.00 81.18 186 GLU A C 4
ATOM 21113 O O . GLU A 1 186 ? -6.429 -12.374 -22.230 1.00 81.18 186 GLU A O 4
ATOM 21125 N N . HIS A 1 187 ? -6.924 -13.471 -24.126 1.00 999.99 187 HIS A N 4
ATOM 21126 C CA . HIS A 1 187 ? -5.658 -13.063 -24.628 1.00 999.99 187 HIS A CA 4
ATOM 21127 C C . HIS A 1 187 ? -5.872 -12.058 -25.712 1.00 999.99 187 HIS A C 4
ATOM 21128 O O . HIS A 1 187 ? -5.104 -12.151 -26.661 1.00 999.99 187 HIS A O 4
ATOM 21143 N N . PRO A 1 188 ? -6.763 -11.062 -25.523 1.00 999.99 188 PRO A N 4
ATOM 21144 C CA . PRO A 1 188 ? -7.228 -10.121 -26.539 1.00 999.99 188 PRO A CA 4
ATOM 21145 C C . PRO A 1 188 ? -6.009 -9.742 -27.329 1.00 999.99 188 PRO A C 4
ATOM 21146 O O . PRO A 1 188 ? -5.189 -8.946 -26.880 1.00 999.99 188 PRO A O 4
ATOM 21157 N N . ASN A 1 189 ? -5.896 -10.361 -28.521 1.00 967.72 189 ASN A N 4
ATOM 21158 C CA . ASN A 1 189 ? -4.721 -10.430 -29.345 1.00 967.72 189 ASN A CA 4
ATOM 21159 C C . ASN A 1 189 ? -4.278 -9.088 -29.797 1.00 967.72 189 ASN A C 4
ATOM 21160 O O . ASN A 1 189 ? -3.087 -8.782 -29.750 1.00 967.72 189 ASN A O 4
ATOM 21171 N N . LYS A 1 190 ? -5.225 -8.245 -30.232 1.00 934.30 190 LYS A N 4
ATOM 21172 C CA . LYS A 1 190 ? -4.845 -6.978 -30.775 1.00 934.30 190 LYS A CA 4
ATOM 21173 C C . LYS A 1 190 ? -4.122 -6.250 -29.699 1.00 934.30 190 LYS A C 4
ATOM 21174 O O . LYS A 1 190 ? -3.157 -5.524 -29.934 1.00 934.30 190 LYS A O 4
ATOM 21193 N N . ILE A 1 191 ? -4.620 -6.467 -28.480 1.00 565.15 191 ILE A N 4
ATOM 21194 C CA . ILE A 1 191 ? -4.206 -5.922 -27.225 1.00 565.15 191 ILE A CA 4
ATOM 21195 C C . ILE A 1 191 ? -2.862 -6.426 -26.751 1.00 565.15 191 ILE A C 4
ATOM 21196 O O . ILE A 1 191 ? -2.171 -5.717 -26.016 1.00 565.15 191 ILE A O 4
ATOM 21212 N N . TYR A 1 192 ? -2.479 -7.675 -27.108 1.00 755.61 192 TYR A N 4
ATOM 21213 C CA . TYR A 1 192 ? -1.258 -8.262 -26.606 1.00 755.61 192 TYR A CA 4
ATOM 21214 C C . TYR A 1 192 ? -1.324 -8.376 -25.112 1.00 755.61 192 TYR A C 4
ATOM 21215 O O . TYR A 1 192 ? -0.468 -7.853 -24.399 1.00 755.61 192 TYR A O 4
ATOM 21233 N N . GLU A 1 193 ? -2.380 -9.051 -24.615 1.00 325.89 193 GLU A N 4
ATOM 21234 C CA . GLU A 1 193 ? -2.629 -9.258 -23.215 1.00 325.89 193 GLU A CA 4
ATOM 21235 C C . GLU A 1 193 ? -1.606 -10.137 -22.554 1.00 325.89 193 GLU A C 4
ATOM 21236 O O . GLU A 1 193 ? -1.020 -9.777 -21.535 1.00 325.89 193 GLU A O 4
ATOM 21248 N N . LYS A 1 194 ? -1.320 -11.296 -23.166 1.00 250.21 194 LYS A N 4
ATOM 21249 C CA . LYS A 1 194 ? -0.537 -12.339 -22.564 1.00 250.21 194 LYS A CA 4
ATOM 21250 C C . LYS A 1 194 ? 0.801 -11.840 -22.124 1.00 250.21 194 LYS A C 4
ATOM 21251 O O . LYS A 1 194 ? 1.250 -12.148 -21.019 1.00 250.21 194 LYS A O 4
ATOM 21270 N N . VAL A 1 195 ? 1.477 -11.059 -22.978 1.00 142.46 195 VAL A N 4
ATOM 21271 C CA . VAL A 1 195 ? 2.803 -10.623 -22.654 1.00 142.46 195 VAL A CA 4
ATOM 21272 C C . VAL A 1 195 ? 2.781 -9.735 -21.455 1.00 142.46 195 VAL A C 4
ATOM 21273 O O . VAL A 1 195 ? 3.589 -9.871 -20.536 1.00 142.46 195 VAL A O 4
ATOM 21286 N N . TYR A 1 196 ? 1.805 -8.821 -21.429 1.00 247.69 196 TYR A N 4
ATOM 21287 C CA . TYR A 1 196 ? 1.700 -7.792 -20.442 1.00 247.69 196 TYR A CA 4
ATOM 21288 C C . TYR A 1 196 ? 1.547 -8.432 -19.089 1.00 247.69 196 TYR A C 4
ATOM 21289 O O . TYR A 1 196 ? 2.160 -7.992 -18.119 1.00 247.69 196 TYR A O 4
ATOM 21307 N N . HIS A 1 197 ? 0.732 -9.502 -19.008 1.00 199.61 197 HIS A N 4
ATOM 21308 C CA . HIS A 1 197 ? 0.377 -10.190 -17.793 1.00 199.61 197 HIS A CA 4
ATOM 21309 C C . HIS A 1 197 ? 1.554 -10.766 -17.080 1.00 199.61 197 HIS A C 4
ATOM 21310 O O . HIS A 1 197 ? 1.727 -10.565 -15.878 1.00 199.61 197 HIS A O 4
ATOM 21325 N N . ILE A 1 198 ? 2.385 -11.528 -17.798 1.00 106.73 198 ILE A N 4
ATOM 21326 C CA . ILE A 1 198 ? 3.505 -12.142 -17.153 1.00 106.73 198 ILE A CA 4
ATOM 21327 C C . ILE A 1 198 ? 4.419 -11.055 -16.701 1.00 106.73 198 ILE A C 4
ATOM 21328 O O . ILE A 1 198 ? 4.889 -11.055 -15.564 1.00 106.73 198 ILE A O 4
ATOM 21344 N N . CYS A 1 199 ? 4.647 -10.071 -17.590 1.00 115.01 199 CYS A N 4
ATOM 21345 C CA . CYS A 1 199 ? 5.597 -9.023 -17.364 1.00 115.01 199 CYS A CA 4
ATOM 21346 C C . CYS A 1 199 ? 5.246 -8.268 -16.133 1.00 115.01 199 CYS A C 4
ATOM 21347 O O . CYS A 1 199 ? 6.087 -8.033 -15.267 1.00 115.01 199 CYS A O 4
ATOM 21354 N N . VAL A 1 200 ? 3.974 -7.874 -16.018 1.00 129.42 200 VAL A N 4
ATOM 21355 C CA . VAL A 1 200 ? 3.595 -7.043 -14.923 1.00 129.42 200 VAL A CA 4
ATOM 21356 C C . VAL A 1 200 ? 3.740 -7.747 -13.613 1.00 129.42 200 VAL A C 4
ATOM 21357 O O . VAL A 1 200 ? 4.353 -7.215 -12.692 1.00 129.42 200 VAL A O 4
ATOM 21370 N N . THR A 1 201 ? 3.214 -8.977 -13.486 1.00 172.48 201 THR A N 4
ATOM 21371 C CA . THR A 1 201 ? 3.215 -9.584 -12.186 1.00 172.48 201 THR A CA 4
ATOM 21372 C C . THR A 1 201 ? 4.608 -9.761 -11.712 1.00 172.48 201 THR A C 4
ATOM 21373 O O . THR A 1 201 ? 4.960 -9.291 -10.632 1.00 172.48 201 THR A O 4
ATOM 21384 N N . VAL A 1 202 ? 5.441 -10.411 -12.542 1.00 55.86 202 VAL A N 4
ATOM 21385 C CA . VAL A 1 202 ? 6.771 -10.733 -12.131 1.00 55.86 202 VAL A CA 4
ATOM 21386 C C . VAL A 1 202 ? 7.568 -9.495 -11.884 1.00 55.86 202 VAL A C 4
ATOM 21387 O O . VAL A 1 202 ? 8.120 -9.317 -10.801 1.00 55.86 202 VAL A O 4
ATOM 21400 N N . LEU A 1 203 ? 7.634 -8.590 -12.875 1.00 184.68 203 LEU A N 4
ATOM 21401 C CA . LEU A 1 203 ? 8.480 -7.448 -12.703 1.00 184.68 203 LEU A CA 4
ATOM 21402 C C . LEU A 1 203 ? 7.993 -6.566 -11.600 1.00 184.68 203 LEU A C 4
ATOM 21403 O O . LEU A 1 203 ? 8.769 -6.197 -10.719 1.00 184.68 203 LEU A O 4
ATOM 21419 N N . ILE A 1 204 ? 6.704 -6.175 -11.618 1.00 291.81 204 ILE A N 4
ATOM 21420 C CA . ILE A 1 204 ? 6.301 -5.237 -10.611 1.00 291.81 204 ILE A CA 4
ATOM 21421 C C . ILE A 1 204 ? 6.103 -5.828 -9.243 1.00 291.81 204 ILE A C 4
ATOM 21422 O O . ILE A 1 204 ? 6.591 -5.266 -8.270 1.00 291.81 204 ILE A O 4
ATOM 21438 N N . TYR A 1 205 ? 5.299 -6.903 -9.100 1.00 130.66 205 TYR A N 4
ATOM 21439 C CA . TYR A 1 205 ? 5.058 -7.486 -7.804 1.00 130.66 205 TYR A CA 4
ATOM 21440 C C . TYR A 1 205 ? 6.126 -8.434 -7.318 1.00 130.66 205 TYR A C 4
ATOM 21441 O O . TYR A 1 205 ? 6.694 -8.244 -6.245 1.00 130.66 205 TYR A O 4
ATOM 21459 N N . PHE A 1 206 ? 6.450 -9.471 -8.124 1.00 80.16 206 PHE A N 4
ATOM 21460 C CA . PHE A 1 206 ? 7.308 -10.543 -7.675 1.00 80.16 206 PHE A CA 4
ATOM 21461 C C . PHE A 1 206 ? 8.724 -10.135 -7.414 1.00 80.16 206 PHE A C 4
ATOM 21462 O O . PHE A 1 206 ? 9.276 -10.465 -6.365 1.00 80.16 206 PHE A O 4
ATOM 21479 N N . LEU A 1 207 ? 9.358 -9.411 -8.352 1.00 136.02 207 LEU A N 4
ATOM 21480 C CA . LEU A 1 207 ? 10.750 -9.099 -8.198 1.00 136.02 207 LEU A CA 4
ATOM 21481 C C . LEU A 1 207 ? 10.938 -8.240 -6.986 1.00 136.02 207 LEU A C 4
ATOM 21482 O O . LEU A 1 207 ? 11.832 -8.500 -6.183 1.00 136.02 207 LEU A O 4
ATOM 21498 N N . PRO A 1 208 ? 10.128 -7.237 -6.799 1.00 92.17 208 PRO A N 4
ATOM 21499 C CA . PRO A 1 208 ? 10.302 -6.389 -5.658 1.00 92.17 208 PRO A CA 4
ATOM 21500 C C . PRO A 1 208 ? 10.063 -7.148 -4.401 1.00 92.17 208 PRO A C 4
ATOM 21501 O O . PRO A 1 208 ? 10.594 -6.764 -3.362 1.00 92.17 208 PRO A O 4
ATOM 21512 N N . LEU A 1 209 ? 9.237 -8.204 -4.459 1.00 135.60 209 LEU A N 4
ATOM 21513 C CA . LEU A 1 209 ? 8.965 -8.955 -3.279 1.00 135.60 209 LEU A CA 4
ATOM 21514 C C . LEU A 1 209 ? 10.222 -9.686 -2.910 1.00 135.60 209 LEU A C 4
ATOM 21515 O O . LEU A 1 209 ? 10.591 -9.757 -1.739 1.00 135.60 209 LEU A O 4
ATOM 21531 N N . LEU A 1 210 ? 10.924 -10.240 -3.918 1.00 52.10 210 LEU A N 4
ATOM 21532 C CA . LEU A 1 210 ? 12.102 -11.019 -3.674 1.00 52.10 210 LEU A CA 4
ATOM 21533 C C . LEU A 1 210 ? 13.160 -10.152 -3.066 1.00 52.10 210 LEU A C 4
ATOM 21534 O O . LEU A 1 210 ? 13.802 -10.537 -2.090 1.00 52.10 210 LEU A O 4
ATOM 21550 N N . VAL A 1 211 ? 13.352 -8.939 -3.614 1.00 95.89 211 VAL A N 4
ATOM 21551 C CA . VAL A 1 211 ? 14.395 -8.079 -3.135 1.00 95.89 211 VAL A CA 4
ATOM 21552 C C . VAL A 1 211 ? 14.138 -7.753 -1.701 1.00 95.89 211 VAL A C 4
ATOM 21553 O O . VAL A 1 211 ? 15.052 -7.801 -0.878 1.00 95.89 211 VAL A O 4
ATOM 21566 N N . ILE A 1 212 ? 12.876 -7.445 -1.356 1.00 43.41 212 ILE A N 4
ATOM 21567 C CA . ILE A 1 212 ? 12.551 -7.084 -0.010 1.00 43.41 212 ILE A CA 4
ATOM 21568 C C . ILE A 1 212 ? 12.892 -8.257 0.842 1.00 43.41 212 ILE A C 4
ATOM 21569 O O . ILE A 1 212 ? 13.459 -8.107 1.923 1.00 43.41 212 ILE A O 4
ATOM 21585 N N . GLY A 1 213 ? 12.553 -9.466 0.365 1.00 27.69 213 GLY A N 4
ATOM 21586 C CA . GLY A 1 213 ? 12.829 -10.648 1.124 1.00 27.69 213 GLY A CA 4
ATOM 21587 C C . GLY A 1 213 ? 14.311 -10.800 1.285 1.00 27.69 213 GLY A C 4
ATOM 21588 O O . GLY A 1 213 ? 14.787 -11.157 2.360 1.00 27.69 213 GLY A O 4
ATOM 21592 N N . TYR A 1 214 ? 15.080 -10.550 0.207 1.00 54.41 214 TYR A N 4
ATOM 21593 C CA . TYR A 1 214 ? 16.507 -10.719 0.257 1.00 54.41 214 TYR A CA 4
ATOM 21594 C C . TYR A 1 214 ? 17.117 -9.731 1.202 1.00 54.41 214 TYR A C 4
ATOM 21595 O O . TYR A 1 214 ? 17.915 -10.091 2.063 1.00 54.41 214 TYR A O 4
ATOM 21613 N N . ALA A 1 215 ? 16.729 -8.454 1.095 1.00 53.88 215 ALA A N 4
ATOM 21614 C CA . ALA A 1 215 ? 17.298 -7.435 1.927 1.00 53.88 215 ALA A CA 4
ATOM 21615 C C . ALA A 1 215 ? 16.973 -7.791 3.334 1.00 53.88 215 ALA A C 4
ATOM 21616 O O . ALA A 1 215 ? 17.741 -7.532 4.258 1.00 53.88 215 ALA A O 4
ATOM 21623 N N . TYR A 1 216 ? 15.795 -8.391 3.537 1.00 68.29 216 TYR A N 4
ATOM 21624 C CA . TYR A 1 216 ? 15.413 -8.777 4.857 1.00 68.29 216 TYR A CA 4
ATOM 21625 C C . TYR A 1 216 ? 16.418 -9.762 5.373 1.00 68.29 216 TYR A C 4
ATOM 21626 O O . TYR A 1 216 ? 16.805 -9.693 6.537 1.00 68.29 216 TYR A O 4
ATOM 21644 N N . THR A 1 217 ? 16.879 -10.705 4.524 1.00 107.59 217 THR A N 4
ATOM 21645 C CA . THR A 1 217 ? 17.767 -11.728 5.010 1.00 107.59 217 THR A CA 4
ATOM 21646 C C . THR A 1 217 ? 19.063 -11.131 5.461 1.00 107.59 217 THR A C 4
ATOM 21647 O O . THR A 1 217 ? 19.625 -11.560 6.467 1.00 107.59 217 THR A O 4
ATOM 21658 N N . VAL A 1 218 ? 19.584 -10.123 4.733 1.00 111.61 218 VAL A N 4
ATOM 21659 C CA . VAL A 1 218 ? 20.856 -9.568 5.099 1.00 111.61 218 VAL A CA 4
ATOM 21660 C C . VAL A 1 218 ? 20.760 -8.949 6.462 1.00 111.61 218 VAL A C 4
ATOM 21661 O O . VAL A 1 218 ? 21.681 -9.061 7.267 1.00 111.61 218 VAL A O 4
ATOM 21674 N N . VAL A 1 219 ? 19.621 -8.298 6.755 1.00 85.26 219 VAL A N 4
ATOM 21675 C CA . VAL A 1 219 ? 19.375 -7.632 8.003 1.00 85.26 219 VAL A CA 4
ATOM 21676 C C . VAL A 1 219 ? 19.383 -8.657 9.094 1.00 85.26 219 VAL A C 4
ATOM 21677 O O . VAL A 1 219 ? 19.567 -8.316 10.259 1.00 85.26 219 VAL A O 4
ATOM 21690 N N . GLY A 1 220 ? 19.136 -9.935 8.740 1.00 40.71 220 GLY A N 4
ATOM 21691 C CA . GLY A 1 220 ? 19.050 -11.008 9.692 1.00 40.71 220 GLY A CA 4
ATOM 21692 C C . GLY A 1 220 ? 20.339 -11.170 10.438 1.00 40.71 220 GLY A C 4
ATOM 21693 O O . GLY A 1 220 ? 20.330 -11.408 11.645 1.00 40.71 220 GLY A O 4
ATOM 21697 N N . ILE A 1 221 ? 21.486 -11.079 9.744 1.00 95.86 221 ILE A N 4
ATOM 21698 C CA . ILE A 1 221 ? 22.742 -11.246 10.417 1.00 95.86 221 ILE A CA 4
ATOM 21699 C C . ILE A 1 221 ? 22.905 -10.128 11.397 1.00 95.86 221 ILE A C 4
ATOM 21700 O O . ILE A 1 221 ? 23.285 -10.339 12.548 1.00 95.86 221 ILE A O 4
ATOM 21716 N N . THR A 1 222 ? 22.580 -8.900 10.960 1.00 144.37 222 THR A N 4
ATOM 21717 C CA . THR A 1 222 ? 22.755 -7.729 11.764 1.00 144.37 222 THR A CA 4
ATOM 21718 C C . THR A 1 222 ? 21.654 -7.681 12.773 1.00 144.37 222 THR A C 4
ATOM 21719 O O . THR A 1 222 ? 21.325 -8.698 13.379 1.00 144.37 222 THR A O 4
ATOM 21730 N N . LEU A 1 223 ? 21.073 -6.483 12.999 1.00 326.72 223 LEU A N 4
ATOM 21731 C CA . LEU A 1 223 ? 20.051 -6.341 13.993 1.00 326.72 223 LEU A CA 4
ATOM 21732 C C . LEU A 1 223 ? 18.979 -7.324 13.680 1.00 326.72 223 LEU A C 4
ATOM 21733 O O . LEU A 1 223 ? 18.529 -7.445 12.541 1.00 326.72 223 LEU A O 4
ATOM 21749 N N . TRP A 1 224 ? 18.556 -8.061 14.722 1.00 158.38 224 TRP A N 4
ATOM 21750 C CA . TRP A 1 224 ? 17.590 -9.104 14.571 1.00 158.38 224 TRP A CA 4
ATOM 21751 C C . TRP A 1 224 ? 16.428 -8.717 15.425 1.00 158.38 224 TRP A C 4
ATOM 21752 O O . TRP A 1 224 ? 16.319 -7.573 15.864 1.00 158.38 224 TRP A O 4
ATOM 21773 N N . ALA A 1 225 ? 15.497 -9.661 15.640 1.00 36.78 225 ALA A N 4
ATOM 21774 C CA . ALA A 1 225 ? 14.325 -9.396 16.418 1.00 36.78 225 ALA A CA 4
ATOM 21775 C C . ALA A 1 225 ? 14.717 -9.072 17.824 1.00 36.78 225 ALA A C 4
ATOM 21776 O O . ALA A 1 225 ? 14.178 -8.141 18.421 1.00 36.78 225 ALA A O 4
ATOM 21783 N N . SER A 1 226 ? 15.688 -9.815 18.391 1.00 85.46 226 SER A N 4
ATOM 21784 C CA . SER A 1 226 ? 16.012 -9.605 19.771 1.00 85.46 226 SER A CA 4
ATOM 21785 C C . SER A 1 226 ? 16.486 -8.203 19.972 1.00 85.46 226 SER A C 4
ATOM 21786 O O . SER A 1 226 ? 17.406 -7.737 19.301 1.00 85.46 226 SER A O 4
ATOM 21794 N N . GLU A 1 227 ? 15.836 -7.496 20.918 1.00 127.78 227 GLU A N 4
ATOM 21795 C CA . GLU A 1 227 ? 16.209 -6.161 21.283 1.00 127.78 227 GLU A CA 4
ATOM 21796 C C . GLU A 1 227 ? 15.768 -5.996 22.704 1.00 127.78 227 GLU A C 4
ATOM 21797 O O . GLU A 1 227 ? 14.605 -6.227 23.024 1.00 127.78 227 GLU A O 4
ATOM 21809 N N . ILE A 1 228 ? 16.686 -5.582 23.600 1.00 164.84 228 ILE A N 4
ATOM 21810 C CA . ILE A 1 228 ? 16.341 -5.409 24.983 1.00 164.84 228 ILE A CA 4
ATOM 21811 C C . ILE A 1 228 ? 15.789 -4.027 25.099 1.00 164.84 228 ILE A C 4
ATOM 21812 O O . ILE A 1 228 ? 16.289 -3.104 24.459 1.00 164.84 228 ILE A O 4
ATOM 21828 N N . PRO A 1 229 ? 14.757 -3.849 25.872 1.00 222.35 229 PRO A N 4
ATOM 21829 C CA . PRO A 1 229 ? 14.131 -2.565 25.957 1.00 222.35 229 PRO A CA 4
ATOM 21830 C C . PRO A 1 229 ? 15.054 -1.469 26.366 1.00 222.35 229 PRO A C 4
ATOM 21831 O O . PRO A 1 229 ? 14.953 -0.376 25.811 1.00 222.35 229 PRO A O 4
ATOM 21842 N N . GLY A 1 230 ? 15.966 -1.711 27.318 1.00 45.22 230 GLY A N 4
ATOM 21843 C CA . GLY A 1 230 ? 16.844 -0.638 27.657 1.00 45.22 230 GLY A CA 4
ATOM 21844 C C . GLY A 1 230 ? 17.942 -0.661 26.653 1.00 45.22 230 GLY A C 4
ATOM 21845 O O . GLY A 1 230 ? 18.099 -1.625 25.909 1.00 45.22 230 GLY A O 4
ATOM 21849 N N . ASP A 1 231 ? 18.739 0.414 26.608 1.00 107.57 231 ASP A N 4
ATOM 21850 C CA . ASP A 1 231 ? 19.845 0.438 25.706 1.00 107.57 231 ASP A CA 4
ATOM 21851 C C . ASP A 1 231 ? 20.726 -0.697 26.104 1.00 107.57 231 ASP A C 4
ATOM 21852 O O . ASP A 1 231 ? 21.162 -1.480 25.264 1.00 107.57 231 ASP A O 4
ATOM 21861 N N . SER A 1 232 ? 20.980 -0.840 27.416 1.00 167.96 232 SER A N 4
ATOM 21862 C CA . SER A 1 232 ? 21.897 -1.852 27.836 1.00 167.96 232 SER A CA 4
ATOM 21863 C C . SER A 1 232 ? 21.322 -3.192 27.524 1.00 167.96 232 SER A C 4
ATOM 21864 O O . SER A 1 232 ? 20.116 -3.409 27.632 1.00 167.96 232 SER A O 4
ATOM 21872 N N . SER A 1 233 ? 22.217 -4.105 27.094 1.00 280.68 233 SER A N 4
ATOM 21873 C CA . SER A 1 233 ? 21.960 -5.485 26.799 1.00 280.68 233 SER A CA 4
ATOM 21874 C C . SER A 1 233 ? 21.803 -5.664 25.324 1.00 280.68 233 SER A C 4
ATOM 21875 O O . SER A 1 233 ? 20.810 -5.260 24.724 1.00 280.68 233 SER A O 4
ATOM 21883 N N . ASP A 1 234 ? 22.830 -6.267 24.700 1.00 218.25 234 ASP A N 4
ATOM 21884 C CA . ASP A 1 234 ? 22.831 -6.644 23.317 1.00 218.25 234 ASP A CA 4
ATOM 21885 C C . ASP A 1 234 ? 22.543 -5.460 22.445 1.00 218.25 234 ASP A C 4
ATOM 21886 O O . ASP A 1 234 ? 22.339 -5.616 21.242 1.00 218.25 234 ASP A O 4
ATOM 21895 N N . ARG A 1 235 ? 22.563 -4.239 23.010 1.00 343.57 235 ARG A N 4
ATOM 21896 C CA . ARG A 1 235 ? 22.350 -3.073 22.210 1.00 343.57 235 ARG A CA 4
ATOM 21897 C C . ARG A 1 235 ? 23.553 -2.225 22.427 1.00 343.57 235 ARG A C 4
ATOM 21898 O O . ARG A 1 235 ? 24.044 -2.118 23.549 1.00 343.57 235 ARG A O 4
ATOM 21919 N N . TYR A 1 236 ? 24.088 -1.623 21.351 1.00 263.29 236 TYR A N 4
ATOM 21920 C CA . TYR A 1 236 ? 25.235 -0.787 21.543 1.00 263.29 236 TYR A CA 4
ATOM 21921 C C . TYR A 1 236 ? 24.801 0.613 21.267 1.00 263.29 236 TYR A C 4
ATOM 21922 O O . TYR A 1 236 ? 25.034 1.131 20.177 1.00 263.29 236 TYR A O 4
ATOM 21940 N N . HIS A 1 237 ? 24.177 1.245 22.285 1.00 261.92 237 HIS A N 4
ATOM 21941 C CA . HIS A 1 237 ? 23.664 2.587 22.273 1.00 261.92 237 HIS A CA 4
ATOM 21942 C C . HIS A 1 237 ? 22.179 2.525 22.148 1.00 261.92 237 HIS A C 4
ATOM 21943 O O . HIS A 1 237 ? 21.621 1.623 21.527 1.00 261.92 237 HIS A O 4
ATOM 21958 N N . GLU A 1 238 ? 21.506 3.505 22.778 1.00 106.81 238 GLU A N 4
ATOM 21959 C CA . GLU A 1 238 ? 20.078 3.590 22.819 1.00 106.81 238 GLU A CA 4
ATOM 21960 C C . GLU A 1 238 ? 19.592 3.772 21.425 1.00 106.81 238 GLU A C 4
ATOM 21961 O O . GLU A 1 238 ? 18.566 3.215 21.042 1.00 106.81 238 GLU A O 4
ATOM 21973 N N . GLN A 1 239 ? 20.323 4.557 20.618 1.00 112.20 239 GLN A N 4
ATOM 21974 C CA . GLN A 1 239 ? 19.865 4.770 19.280 1.00 112.20 239 GLN A CA 4
ATOM 21975 C C . GLN A 1 239 ? 19.855 3.446 18.592 1.00 112.20 239 GLN A C 4
ATOM 21976 O O . GLN A 1 239 ? 18.938 3.138 17.835 1.00 112.20 239 GLN A O 4
ATOM 21990 N N . VAL A 1 240 ? 20.883 2.617 18.848 1.00 45.41 240 VAL A N 4
ATOM 21991 C CA . VAL A 1 240 ? 20.967 1.328 18.225 1.00 45.41 240 VAL A CA 4
ATOM 21992 C C . VAL A 1 240 ? 19.820 0.485 18.681 1.00 45.41 240 VAL A C 4
ATOM 21993 O O . VAL A 1 240 ? 19.255 -0.277 17.899 1.00 45.41 240 VAL A O 4
ATOM 22006 N N . SER A 1 241 ? 19.467 0.577 19.975 1.00 97.62 241 SER A N 4
ATOM 22007 C CA . SER A 1 241 ? 18.400 -0.204 20.531 1.00 97.62 241 SER A CA 4
ATOM 22008 C C . SER A 1 241 ? 17.082 0.281 20.018 1.00 97.62 241 SER A C 4
ATOM 22009 O O . SER A 1 241 ? 16.139 -0.498 19.918 1.00 97.62 241 SER A O 4
ATOM 22017 N N . ALA A 1 242 ? 16.966 1.595 19.748 1.00 59.29 242 ALA A N 4
ATOM 22018 C CA . ALA A 1 242 ? 15.757 2.207 19.268 1.00 59.29 242 ALA A CA 4
ATOM 22019 C C . ALA A 1 242 ? 15.446 1.758 17.873 1.00 59.29 242 ALA A C 4
ATOM 22020 O O . ALA A 1 242 ? 14.288 1.528 17.535 1.00 59.29 242 ALA A O 4
ATOM 22027 N N . LYS A 1 243 ? 16.491 1.635 17.032 1.00 106.49 243 LYS A N 4
ATOM 22028 C CA . LYS A 1 243 ? 16.381 1.335 15.631 1.00 106.49 243 LYS A CA 4
ATOM 22029 C C . LYS A 1 243 ? 15.777 -0.013 15.427 1.00 106.49 243 LYS A C 4
ATOM 22030 O O . LYS A 1 243 ? 14.993 -0.220 14.502 1.00 106.49 243 LYS A O 4
ATOM 22049 N N . ARG A 1 244 ? 16.112 -0.964 16.306 1.00 106.62 244 ARG A N 4
ATOM 22050 C CA . ARG A 1 244 ? 15.649 -2.310 16.176 1.00 106.62 244 ARG A CA 4
ATOM 22051 C C . ARG A 1 244 ? 14.154 -2.297 16.218 1.00 106.62 244 ARG A C 4
ATOM 22052 O O . ARG A 1 244 ? 13.510 -3.174 15.649 1.00 106.62 244 ARG A O 4
ATOM 22073 N N . LYS A 1 245 ? 13.556 -1.338 16.947 1.00 75.97 245 LYS A N 4
ATOM 22074 C CA . LYS A 1 245 ? 12.127 -1.233 17.031 1.00 75.97 245 LYS A CA 4
ATOM 22075 C C . LYS A 1 245 ? 11.558 -0.871 15.688 1.00 75.97 245 LYS A C 4
ATOM 22076 O O . LYS A 1 245 ? 10.514 -1.383 15.288 1.00 75.97 245 LYS A O 4
ATOM 22095 N N . VAL A 1 246 ? 12.225 0.049 14.966 1.00 65.27 246 VAL A N 4
ATOM 22096 C CA . VAL A 1 246 ? 11.777 0.510 13.684 1.00 65.27 246 VAL A CA 4
ATOM 22097 C C . VAL A 1 246 ? 11.825 -0.612 12.698 1.00 65.27 246 VAL A C 4
ATOM 22098 O O . VAL A 1 246 ? 10.922 -0.758 11.876 1.00 65.27 246 VAL A O 4
ATOM 22111 N N . VAL A 1 247 ? 12.890 -1.434 12.748 1.00 107.94 247 VAL A N 4
ATOM 22112 C CA . VAL A 1 247 ? 13.030 -2.497 11.798 1.00 107.94 247 VAL A CA 4
ATOM 22113 C C . VAL A 1 247 ? 11.916 -3.487 11.964 1.00 107.94 247 VAL A C 4
ATOM 22114 O O . VAL A 1 247 ? 11.359 -3.968 10.979 1.00 107.94 247 VAL A O 4
ATOM 22127 N N . LYS A 1 248 ? 11.551 -3.820 13.216 1.00 87.98 248 LYS A N 4
ATOM 22128 C CA . LYS A 1 248 ? 10.539 -4.811 13.439 1.00 87.98 248 LYS A CA 4
ATOM 22129 C C . LYS A 1 248 ? 9.228 -4.349 12.883 1.00 87.98 248 LYS A C 4
ATOM 22130 O O . LYS A 1 248 ? 8.497 -5.133 12.280 1.00 87.98 248 LYS A O 4
ATOM 22149 N N . MET A 1 249 ? 8.889 -3.060 13.057 1.00 65.50 249 MET A N 4
ATOM 22150 C CA . MET A 1 249 ? 7.641 -2.596 12.524 1.00 65.50 249 MET A CA 4
ATOM 22151 C C . MET A 1 249 ? 7.689 -2.721 11.037 1.00 65.50 249 MET A C 4
ATOM 22152 O O . MET A 1 249 ? 6.725 -3.132 10.397 1.00 65.50 249 MET A O 4
ATOM 22166 N N . MET A 1 250 ? 8.839 -2.392 10.437 1.00 85.05 250 MET A N 4
ATOM 22167 C CA . MET A 1 250 ? 8.918 -2.434 9.010 1.00 85.05 250 MET A CA 4
ATOM 22168 C C . MET A 1 250 ? 8.674 -3.840 8.573 1.00 85.05 250 MET A C 4
ATOM 22169 O O . MET A 1 250 ? 8.057 -4.074 7.535 1.00 85.05 250 MET A O 4
ATOM 22183 N N . ILE A 1 251 ? 9.161 -4.818 9.355 1.00 42.25 251 ILE A N 4
ATOM 22184 C CA . ILE A 1 251 ? 8.963 -6.191 9.003 1.00 42.25 251 ILE A CA 4
ATOM 22185 C C . ILE A 1 251 ? 7.494 -6.496 9.023 1.00 42.25 251 ILE A C 4
ATOM 22186 O O . ILE A 1 251 ? 6.971 -7.110 8.094 1.00 42.25 251 ILE A O 4
ATOM 22202 N N . VAL A 1 252 ? 6.777 -6.056 10.076 1.00 91.01 252 VAL A N 4
ATOM 22203 C CA . VAL A 1 252 ? 5.384 -6.391 10.174 1.00 91.01 252 VAL A CA 4
ATOM 22204 C C . VAL A 1 252 ? 4.641 -5.763 9.039 1.00 91.01 252 VAL A C 4
ATOM 22205 O O . VAL A 1 252 ? 3.734 -6.372 8.473 1.00 91.01 252 VAL A O 4
ATOM 22218 N N . VAL A 1 253 ? 5.019 -4.528 8.664 1.00 66.09 253 VAL A N 4
ATOM 22219 C CA . VAL A 1 253 ? 4.343 -3.823 7.611 1.00 66.09 253 VAL A CA 4
ATOM 22220 C C . VAL A 1 253 ? 4.436 -4.649 6.367 1.00 66.09 253 VAL A C 4
ATOM 22221 O O . VAL A 1 253 ? 3.479 -4.751 5.601 1.00 66.09 253 VAL A O 4
ATOM 22234 N N . VAL A 1 254 ? 5.614 -5.243 6.121 1.00 52.39 254 VAL A N 4
ATOM 22235 C CA . VAL A 1 254 ? 5.800 -6.043 4.948 1.00 52.39 254 VAL A CA 4
ATOM 22236 C C . VAL A 1 254 ? 4.939 -7.273 5.014 1.00 52.39 254 VAL A C 4
ATOM 22237 O O . VAL A 1 254 ? 4.305 -7.648 4.028 1.00 52.39 254 VAL A O 4
ATOM 22250 N N . CYS A 1 255 ? 4.883 -7.932 6.188 1.00 46.42 255 CYS A N 4
ATOM 22251 C CA . CYS A 1 255 ? 4.183 -9.182 6.322 1.00 46.42 255 CYS A CA 4
ATOM 22252 C C . CYS A 1 255 ? 2.738 -8.989 6.020 1.00 46.42 255 CYS A C 4
ATOM 22253 O O . CYS A 1 255 ? 2.144 -9.748 5.255 1.00 46.42 255 CYS A O 4
ATOM 22260 N N . THR A 1 256 ? 2.140 -7.938 6.599 1.00 116.51 256 THR A N 4
ATOM 22261 C CA . THR A 1 256 ? 0.744 -7.702 6.411 1.00 116.51 256 THR A CA 4
ATOM 22262 C C . THR A 1 256 ? 0.501 -7.458 4.956 1.00 116.51 256 THR A C 4
ATOM 22263 O O . THR A 1 256 ? -0.494 -7.911 4.397 1.00 116.51 256 THR A O 4
ATOM 22274 N N . PHE A 1 257 ? 1.431 -6.748 4.299 1.00 65.18 257 PHE A N 4
ATOM 22275 C CA . PHE A 1 257 ? 1.302 -6.408 2.911 1.00 65.18 257 PHE A CA 4
ATOM 22276 C C . PHE A 1 257 ? 1.218 -7.664 2.098 1.00 65.18 257 PHE A C 4
ATOM 22277 O O . PHE A 1 257 ? 0.336 -7.809 1.252 1.00 65.18 257 PHE A O 4
ATOM 22294 N N . ALA A 1 258 ? 2.133 -8.618 2.347 1.00 51.33 258 ALA A N 4
ATOM 22295 C CA . ALA A 1 258 ? 2.200 -9.819 1.564 1.00 51.33 258 ALA A CA 4
ATOM 22296 C C . ALA A 1 258 ? 0.954 -10.618 1.731 1.00 51.33 258 ALA A C 4
ATOM 22297 O O . ALA A 1 258 ? 0.407 -11.143 0.762 1.00 51.33 258 ALA A O 4
ATOM 22304 N N . ILE A 1 259 ? 0.462 -10.726 2.973 1.00 126.30 259 ILE A N 4
ATOM 22305 C CA . ILE A 1 259 ? -0.683 -11.549 3.193 1.00 126.30 259 ILE A CA 4
ATOM 22306 C C . ILE A 1 259 ? -1.844 -10.978 2.444 1.00 126.30 259 ILE A C 4
ATOM 22307 O O . ILE A 1 259 ? -2.599 -11.708 1.803 1.00 126.30 259 ILE A O 4
ATOM 22323 N N . CYS A 1 260 ? -2.019 -9.648 2.497 1.00 133.94 260 CYS A N 4
ATOM 22324 C CA . CYS A 1 260 ? -3.160 -9.060 1.860 1.00 133.94 260 CYS A CA 4
ATOM 22325 C C . CYS A 1 260 ? -3.127 -9.214 0.365 1.00 133.94 260 CYS A C 4
ATOM 22326 O O . CYS A 1 260 ? -4.133 -9.574 -0.241 1.00 133.94 260 CYS A O 4
ATOM 22333 N N . TRP A 1 261 ? -1.994 -8.873 -0.273 1.00 134.84 261 TRP A N 4
ATOM 22334 C CA . TRP A 1 261 ? -1.838 -8.891 -1.704 1.00 134.84 261 TRP A CA 4
ATOM 22335 C C . TRP A 1 261 ? -1.559 -10.219 -2.337 1.00 134.84 261 TRP A C 4
ATOM 22336 O O . TRP A 1 261 ? -1.989 -10.461 -3.462 1.00 134.84 261 TRP A O 4
ATOM 22357 N N . LEU A 1 262 ? -0.828 -11.114 -1.655 1.00 72.23 262 LEU A N 4
ATOM 22358 C CA . LEU A 1 262 ? -0.311 -12.283 -2.311 1.00 72.23 262 LEU A CA 4
ATOM 22359 C C . LEU A 1 262 ? -1.404 -13.108 -2.906 1.00 72.23 262 LEU A C 4
ATOM 22360 O O . LEU A 1 262 ? -1.250 -13.596 -4.026 1.00 72.23 262 LEU A O 4
ATOM 22376 N N . PRO A 1 263 ? -2.502 -13.297 -2.247 1.00 106.13 263 PRO A N 4
ATOM 22377 C CA . PRO A 1 263 ? -3.517 -14.114 -2.833 1.00 106.13 263 PRO A CA 4
ATOM 22378 C C . PRO A 1 263 ? -3.993 -13.544 -4.131 1.00 106.13 263 PRO A C 4
ATOM 22379 O O . PRO A 1 263 ? -4.280 -14.311 -5.046 1.00 106.13 263 PRO A O 4
ATOM 22390 N N . PHE A 1 264 ? -4.072 -12.209 -4.249 1.00 128.35 264 PHE A N 4
ATOM 22391 C CA . PHE A 1 264 ? -4.557 -11.631 -5.468 1.00 128.35 264 PHE A CA 4
ATOM 22392 C C . PHE A 1 264 ? -3.599 -11.908 -6.583 1.00 128.35 264 PHE A C 4
ATOM 22393 O O . PHE A 1 264 ? -4.010 -12.288 -7.677 1.00 128.35 264 PHE A O 4
ATOM 22410 N N . HIS A 1 265 ? -2.290 -11.732 -6.327 1.00 100.73 265 HIS A N 4
ATOM 22411 C CA . HIS A 1 265 ? -1.288 -11.913 -7.339 1.00 100.73 265 HIS A CA 4
ATOM 22412 C C . HIS A 1 265 ? -1.256 -13.339 -7.786 1.00 100.73 265 HIS A C 4
ATOM 22413 O O . HIS A 1 265 ? -1.032 -13.607 -8.966 1.00 100.73 265 HIS A O 4
ATOM 22428 N N . ILE A 1 266 ? -1.440 -14.299 -6.856 1.00 172.72 266 ILE A N 4
ATOM 22429 C CA . ILE A 1 266 ? -1.396 -15.679 -7.252 1.00 172.72 266 ILE A CA 4
ATOM 22430 C C . ILE A 1 266 ? -2.544 -15.963 -8.173 1.00 172.72 266 ILE A C 4
ATOM 22431 O O . ILE A 1 266 ? -2.372 -16.593 -9.215 1.00 172.72 266 ILE A O 4
ATOM 22447 N N . PHE A 1 267 ? -3.750 -15.472 -7.825 1.00 249.23 267 PHE A N 4
ATOM 22448 C CA . PHE A 1 267 ? -4.919 -15.673 -8.632 1.00 249.23 267 PHE A CA 4
ATOM 22449 C C . PHE A 1 267 ? -4.733 -14.932 -9.916 1.00 249.23 267 PHE A C 4
ATOM 22450 O O . PHE A 1 267 ? -5.296 -15.277 -10.946 1.00 249.23 267 PHE A O 4
ATOM 22467 N N . PHE A 1 268 ? -3.953 -13.855 -9.889 1.00 259.78 268 PHE A N 4
ATOM 22468 C CA . PHE A 1 268 ? -3.687 -13.090 -11.070 1.00 259.78 268 PHE A CA 4
ATOM 22469 C C . PHE A 1 268 ? -3.126 -14.049 -12.090 1.00 259.78 268 PHE A C 4
ATOM 22470 O O . PHE A 1 268 ? -3.653 -14.187 -13.192 1.00 259.78 268 PHE A O 4
ATOM 22487 N N . LEU A 1 269 ? -2.044 -14.763 -11.719 1.00 233.11 269 LEU A N 4
ATOM 22488 C CA . LEU A 1 269 ? -1.339 -15.660 -12.599 1.00 233.11 269 LEU A CA 4
ATOM 22489 C C . LEU A 1 269 ? -2.123 -16.894 -12.955 1.00 233.11 269 LEU A C 4
ATOM 22490 O O . LEU A 1 269 ? -2.153 -17.275 -14.124 1.00 233.11 269 LEU A O 4
ATOM 22506 N N . LEU A 1 270 ? -2.790 -17.546 -11.980 1.00 169.54 270 LEU A N 4
ATOM 22507 C CA . LEU A 1 270 ? -3.379 -18.827 -12.268 1.00 169.54 270 LEU A CA 4
ATOM 22508 C C . LEU A 1 270 ? -4.413 -18.702 -13.349 1.00 169.54 270 LEU A C 4
ATOM 22509 O O . LEU A 1 270 ? -4.383 -19.479 -14.302 1.00 169.54 270 LEU A O 4
ATOM 22525 N N . PRO A 1 271 ? -5.320 -17.769 -13.277 1.00 255.47 271 PRO A N 4
ATOM 22526 C CA . PRO A 1 271 ? -6.197 -17.637 -14.399 1.00 255.47 271 PRO A CA 4
ATOM 22527 C C . PRO A 1 271 ? -5.516 -17.304 -15.687 1.00 255.47 271 PRO A C 4
ATOM 22528 O O . PRO A 1 271 ? -6.081 -17.609 -16.735 1.00 255.47 271 PRO A O 4
ATOM 22539 N N . TYR A 1 272 ? -4.327 -16.682 -15.658 1.00 279.03 272 TYR A N 4
ATOM 22540 C CA . TYR A 1 272 ? -3.640 -16.404 -16.885 1.00 279.03 272 TYR A CA 4
ATOM 22541 C C . TYR A 1 272 ? -3.292 -17.700 -17.552 1.00 279.03 272 TYR A C 4
ATOM 22542 O O . TYR A 1 272 ? -3.455 -17.841 -18.763 1.00 279.03 272 TYR A O 4
ATOM 22560 N N . ILE A 1 273 ? -2.785 -18.679 -16.775 1.00 162.21 273 ILE A N 4
ATOM 22561 C CA . ILE A 1 273 ? -2.401 -19.943 -17.335 1.00 162.21 273 ILE A CA 4
ATOM 22562 C C . ILE A 1 273 ? -3.611 -20.689 -17.798 1.00 162.21 273 ILE A C 4
ATOM 22563 O O . ILE A 1 273 ? -3.618 -21.243 -18.896 1.00 162.21 273 ILE A O 4
ATOM 22579 N N . ASN A 1 274 ? -4.679 -20.718 -16.977 1.00 128.13 274 ASN A N 4
ATOM 22580 C CA . ASN A 1 274 ? -5.835 -21.460 -17.378 1.00 128.13 274 ASN A CA 4
ATOM 22581 C C . ASN A 1 274 ? -7.011 -20.546 -17.330 1.00 128.13 274 ASN A C 4
ATOM 22582 O O . ASN A 1 274 ? -7.750 -20.492 -16.348 1.00 128.13 274 ASN A O 4
ATOM 22593 N N . PRO A 1 275 ? -7.192 -19.827 -18.391 1.00 278.35 275 PRO A N 4
ATOM 22594 C CA . PRO A 1 275 ? -8.327 -18.958 -18.452 1.00 278.35 275 PRO A CA 4
ATOM 22595 C C . PRO A 1 275 ? -9.478 -19.762 -18.939 1.00 278.35 275 PRO A C 4
ATOM 22596 O O . PRO A 1 275 ? -9.261 -20.854 -19.460 1.00 278.35 275 PRO A O 4
ATOM 22607 N N . ASP A 1 276 ? -10.705 -19.249 -18.765 1.00 312.91 276 ASP A N 4
ATOM 22608 C CA . ASP A 1 276 ? -11.859 -19.906 -19.291 1.00 312.91 276 ASP A CA 4
ATOM 22609 C C . ASP A 1 276 ? -12.048 -21.207 -18.589 1.00 312.91 276 ASP A C 4
ATOM 22610 O O . ASP A 1 276 ? -12.822 -22.055 -19.031 1.00 312.91 276 ASP A O 4
ATOM 22619 N N . LEU A 1 277 ? -11.370 -21.399 -17.448 1.00 353.54 277 LEU A N 4
ATOM 22620 C CA . LEU A 1 277 ? -11.590 -22.617 -16.739 1.00 353.54 277 LEU A CA 4
ATOM 22621 C C . LEU A 1 277 ? -11.799 -22.247 -15.320 1.00 353.54 277 LEU A C 4
ATOM 22622 O O . LEU A 1 277 ? -11.975 -21.072 -15.005 1.00 353.54 277 LEU A O 4
ATOM 22638 N N . TYR A 1 278 ? -11.835 -23.249 -14.429 1.00 251.26 278 TYR A N 4
ATOM 22639 C CA . TYR A 1 278 ? -12.040 -22.945 -13.050 1.00 251.26 278 TYR A CA 4
ATOM 22640 C C . TYR A 1 278 ? -10.804 -23.349 -12.315 1.00 251.26 278 TYR A C 4
ATOM 22641 O O . TYR A 1 278 ? -10.172 -24.346 -12.650 1.00 251.26 278 TYR A O 4
ATOM 22659 N N . LEU A 1 279 ? -10.401 -22.553 -11.304 1.00 175.26 279 LEU A N 4
ATOM 22660 C CA . LEU A 1 279 ? -9.229 -22.880 -10.545 1.00 175.26 279 LEU A CA 4
ATOM 22661 C C . LEU A 1 279 ? -9.726 -23.970 -9.657 1.00 175.26 279 LEU A C 4
ATOM 22662 O O . LEU A 1 279 ? -10.126 -25.023 -10.153 1.00 175.26 279 LEU A O 4
ATOM 22678 N N . LYS A 1 280 ? -9.688 -23.773 -8.327 1.00 99.07 280 LYS A N 4
ATOM 22679 C CA . LYS A 1 280 ? -10.306 -24.755 -7.492 1.00 99.07 280 LYS A CA 4
ATOM 22680 C C . LYS A 1 280 ? -11.718 -24.669 -7.957 1.00 99.07 280 LYS A C 4
ATOM 22681 O O . LYS A 1 280 ? -12.386 -25.668 -8.216 1.00 99.07 280 LYS A O 4
ATOM 22700 N N . LYS A 1 281 ? -12.169 -23.412 -8.097 1.00 243.21 281 LYS A N 4
ATOM 22701 C CA . LYS A 1 281 ? -13.417 -23.058 -8.696 1.00 243.21 281 LYS A CA 4
ATOM 22702 C C . LYS A 1 281 ? -13.154 -21.708 -9.276 1.00 243.21 281 LYS A C 4
ATOM 22703 O O . LYS A 1 281 ? -12.718 -20.806 -8.562 1.00 243.21 281 LYS A O 4
ATOM 22722 N N . PHE A 1 282 ? -13.382 -21.520 -10.589 1.00 201.04 282 PHE A N 4
ATOM 22723 C CA . PHE A 1 282 ? -13.138 -20.203 -11.086 1.00 201.04 282 PHE A CA 4
ATOM 22724 C C . PHE A 1 282 ? -14.436 -19.510 -11.004 1.00 201.04 282 PHE A C 4
ATOM 22725 O O . PHE A 1 282 ? -15.388 -19.847 -11.708 1.00 201.04 282 PHE A O 4
ATOM 22742 N N . ILE A 1 283 ? -14.506 -18.507 -10.123 1.00 201.36 283 ILE A N 4
ATOM 22743 C CA . ILE A 1 283 ? -15.781 -17.908 -9.965 1.00 201.36 283 ILE A CA 4
ATOM 22744 C C . ILE A 1 283 ? -15.596 -16.473 -9.645 1.00 201.36 283 ILE A C 4
ATOM 22745 O O . ILE A 1 283 ? -14.490 -15.968 -9.461 1.00 201.36 283 ILE A O 4
ATOM 22761 N N . GLN A 1 284 ? -16.741 -15.791 -9.608 1.00 203.82 284 GLN A N 4
ATOM 22762 C CA . GLN A 1 284 ? -16.892 -14.437 -9.223 1.00 203.82 284 GLN A CA 4
ATOM 22763 C C . GLN A 1 284 ? -16.399 -14.302 -7.816 1.00 203.82 284 GLN A C 4
ATOM 22764 O O . GLN A 1 284 ? -15.725 -13.341 -7.455 1.00 203.82 284 GLN A O 4
ATOM 22778 N N . GLN A 1 285 ? -16.730 -15.276 -6.964 1.00 215.06 285 GLN A N 4
ATOM 22779 C CA . GLN A 1 285 ? -16.438 -15.088 -5.577 1.00 215.06 285 GLN A CA 4
ATOM 22780 C C . GLN A 1 285 ? -14.972 -14.998 -5.308 1.00 215.06 285 GLN A C 4
ATOM 22781 O O . GLN A 1 285 ? -14.526 -14.112 -4.582 1.00 215.06 285 GLN A O 4
ATOM 22795 N N . VAL A 1 286 ? -14.173 -15.900 -5.896 1.00 125.28 286 VAL A N 4
ATOM 22796 C CA . VAL A 1 286 ? -12.793 -15.951 -5.508 1.00 125.28 286 VAL A CA 4
ATOM 22797 C C . VAL A 1 286 ? -12.043 -14.721 -5.875 1.00 125.28 286 VAL A C 4
ATOM 22798 O O . VAL A 1 286 ? -11.318 -14.153 -5.057 1.00 125.28 286 VAL A O 4
ATOM 22811 N N . TYR A 1 287 ? -12.219 -14.254 -7.115 1.00 268.90 287 TYR A N 4
ATOM 22812 C CA . TYR A 1 287 ? -11.407 -13.184 -7.601 1.00 268.90 287 TYR A CA 4
ATOM 22813 C C . TYR A 1 287 ? -11.723 -11.980 -6.775 1.00 268.90 287 TYR A C 4
ATOM 22814 O O . TYR A 1 287 ? -10.863 -11.156 -6.468 1.00 268.90 287 TYR A O 4
ATOM 22832 N N . LEU A 1 288 ? -13.009 -11.860 -6.424 1.00 280.88 288 LEU A N 4
ATOM 22833 C CA . LEU A 1 288 ? -13.591 -10.736 -5.765 1.00 280.88 288 LEU A CA 4
ATOM 22834 C C . LEU A 1 288 ? -13.057 -10.664 -4.382 1.00 280.88 288 LEU A C 4
ATOM 22835 O O . LEU A 1 288 ? -12.665 -9.594 -3.918 1.00 280.88 288 LEU A O 4
ATOM 22851 N N . ALA A 1 289 ? -13.011 -11.819 -3.700 1.00 184.47 289 ALA A N 4
ATOM 22852 C CA . ALA A 1 289 ? -12.656 -11.792 -2.317 1.00 184.47 289 ALA A CA 4
ATOM 22853 C C . ALA A 1 289 ? -11.288 -11.230 -2.180 1.00 184.47 289 ALA A C 4
ATOM 22854 O O . ALA A 1 289 ? -11.058 -10.329 -1.375 1.00 184.47 289 ALA A O 4
ATOM 22861 N N . ILE A 1 290 ? -10.346 -11.722 -3.000 1.00 167.92 290 ILE A N 4
ATOM 22862 C CA . ILE A 1 290 ? -8.990 -11.291 -2.847 1.00 167.92 290 ILE A CA 4
ATOM 22863 C C . ILE A 1 290 ? -8.796 -9.850 -3.212 1.00 167.92 290 ILE A C 4
ATOM 22864 O O . ILE A 1 290 ? -8.060 -9.144 -2.525 1.00 167.92 290 ILE A O 4
ATOM 22880 N N . MET A 1 291 ? -9.409 -9.360 -4.308 1.00 367.18 291 MET A N 4
ATOM 22881 C CA . MET A 1 291 ? -9.122 -8.002 -4.686 1.00 367.18 291 MET A CA 4
ATOM 22882 C C . MET A 1 291 ? -9.629 -7.045 -3.655 1.00 367.18 291 MET A C 4
ATOM 22883 O O . MET A 1 291 ? -8.990 -6.033 -3.370 1.00 367.18 291 MET A O 4
ATOM 22897 N N . TRP A 1 292 ? -10.811 -7.323 -3.080 1.00 173.97 292 TRP A N 4
ATOM 22898 C CA . TRP A 1 292 ? -11.339 -6.474 -2.051 1.00 173.97 292 TRP A CA 4
ATOM 22899 C C . TRP A 1 292 ? -10.489 -6.555 -0.817 1.00 173.97 292 TRP A C 4
ATOM 22900 O O . TRP A 1 292 ? -10.376 -5.576 -0.080 1.00 173.97 292 TRP A O 4
ATOM 22921 N N . LEU A 1 293 ? -9.892 -7.735 -0.549 1.00 119.66 293 LEU A N 4
ATOM 22922 C CA . LEU A 1 293 ? -9.057 -7.961 0.603 1.00 119.66 293 LEU A CA 4
ATOM 22923 C C . LEU A 1 293 ? -7.833 -7.101 0.521 1.00 119.66 293 LEU A C 4
ATOM 22924 O O . LEU A 1 293 ? -7.338 -6.599 1.529 1.00 119.66 293 LEU A O 4
ATOM 22940 N N . ALA A 1 294 ? -7.307 -6.920 -0.702 1.00 112.30 294 ALA A N 4
ATOM 22941 C CA . ALA A 1 294 ? -6.133 -6.134 -0.937 1.00 112.30 294 ALA A CA 4
ATOM 22942 C C . ALA A 1 294 ? -6.426 -4.736 -0.497 1.00 112.30 294 ALA A C 4
ATOM 22943 O O . ALA A 1 294 ? -5.553 -4.020 -0.011 1.00 112.30 294 ALA A O 4
ATOM 22950 N N . MET A 1 295 ? -7.685 -4.311 -0.674 1.00 174.17 295 MET A N 4
ATOM 22951 C CA . MET A 1 295 ? -8.105 -2.984 -0.342 1.00 174.17 295 MET A CA 4
ATOM 22952 C C . MET A 1 295 ? -7.957 -2.745 1.142 1.00 174.17 295 MET A C 4
ATOM 22953 O O . MET A 1 295 ? -7.703 -1.617 1.557 1.00 174.17 295 MET A O 4
ATOM 22967 N N . SER A 1 296 ? -8.131 -3.792 1.978 1.00 145.27 296 SER A N 4
ATOM 22968 C CA . SER A 1 296 ? -8.115 -3.703 3.422 1.00 145.27 296 SER A CA 4
ATOM 22969 C C . SER A 1 296 ? -6.771 -3.295 3.906 1.00 145.27 296 SER A C 4
ATOM 22970 O O . SER A 1 296 ? -6.616 -2.755 5.002 1.00 145.27 296 SER A O 4
ATOM 22978 N N . SER A 1 297 ? -5.758 -3.540 3.077 1.00 170.15 297 SER A N 4
ATOM 22979 C CA . SER A 1 297 ? -4.413 -3.273 3.471 1.00 170.15 297 SER A CA 4
ATOM 22980 C C . SER A 1 297 ? -4.315 -1.826 3.835 1.00 170.15 297 SER A C 4
ATOM 22981 O O . SER A 1 297 ? -3.656 -1.458 4.806 1.00 170.15 297 SER A O 4
ATOM 22989 N N . THR A 1 298 ? -5.064 -0.979 3.114 1.00 214.57 298 THR A N 4
ATOM 22990 C CA . THR A 1 298 ? -4.940 0.443 3.218 1.00 214.57 298 THR A CA 4
ATOM 22991 C C . THR A 1 298 ? -5.113 0.887 4.638 1.00 214.57 298 THR A C 4
ATOM 22992 O O . THR A 1 298 ? -4.573 1.924 5.015 1.00 214.57 298 THR A O 4
ATOM 23003 N N . MET A 1 299 ? -5.980 0.197 5.405 1.00 168.29 299 MET A N 4
ATOM 23004 C CA . MET A 1 299 ? -6.257 0.438 6.802 1.00 168.29 299 MET A CA 4
ATOM 23005 C C . MET A 1 299 ? -5.216 -0.070 7.768 1.00 168.29 299 MET A C 4
ATOM 23006 O O . MET A 1 299 ? -5.022 0.517 8.831 1.00 168.29 299 MET A O 4
ATOM 23020 N N . TYR A 1 300 ? -4.543 -1.197 7.458 1.00 167.15 300 TYR A N 4
ATOM 23021 C CA . TYR A 1 300 ? -3.722 -1.846 8.450 1.00 167.15 300 TYR A CA 4
ATOM 23022 C C . TYR A 1 300 ? -2.553 -1.029 8.904 1.00 167.15 300 TYR A C 4
ATOM 23023 O O . TYR A 1 300 ? -2.153 -1.129 10.061 1.00 167.15 300 TYR A O 4
ATOM 23041 N N . ASN A 1 301 ? -1.922 -0.228 8.033 1.00 165.13 301 ASN A N 4
ATOM 23042 C CA . ASN A 1 301 ? -0.708 0.367 8.508 1.00 165.13 301 ASN A CA 4
ATOM 23043 C C . ASN A 1 301 ? -0.901 1.308 9.658 1.00 165.13 301 ASN A C 4
ATOM 23044 O O . ASN A 1 301 ? -0.064 1.295 10.559 1.00 165.13 301 ASN A O 4
ATOM 23055 N N . PRO A 1 302 ? -1.920 2.115 9.746 1.00 123.92 302 PRO A N 4
ATOM 23056 C CA . PRO A 1 302 ? -1.993 2.989 10.880 1.00 123.92 302 PRO A CA 4
ATOM 23057 C C . PRO A 1 302 ? -2.098 2.213 12.156 1.00 123.92 302 PRO A C 4
ATOM 23058 O O . PRO A 1 302 ? -1.608 2.686 13.180 1.00 123.92 302 PRO A O 4
ATOM 23069 N N . ILE A 1 303 ? -2.739 1.029 12.134 1.00 110.55 303 ILE A N 4
ATOM 23070 C CA . ILE A 1 303 ? -2.865 0.285 13.355 1.00 110.55 303 ILE A CA 4
ATOM 23071 C C . ILE A 1 303 ? -1.520 -0.221 13.781 1.00 110.55 303 ILE A C 4
ATOM 23072 O O . ILE A 1 303 ? -1.175 -0.153 14.959 1.00 110.55 303 ILE A O 4
ATOM 23088 N N . ILE A 1 304 ? -0.713 -0.731 12.828 1.00 145.31 304 ILE A N 4
ATOM 23089 C CA . ILE A 1 304 ? 0.565 -1.281 13.184 1.00 145.31 304 ILE A CA 4
ATOM 23090 C C . ILE A 1 304 ? 1.397 -0.207 13.806 1.00 145.31 304 ILE A C 4
ATOM 23091 O O . ILE A 1 304 ? 2.081 -0.450 14.796 1.00 145.31 304 ILE A O 4
ATOM 23107 N N . TYR A 1 305 ? 1.344 1.029 13.277 1.00 246.68 305 TYR A N 4
ATOM 23108 C CA . TYR A 1 305 ? 2.177 2.068 13.823 1.00 246.68 305 TYR A CA 4
ATOM 23109 C C . TYR A 1 305 ? 1.879 2.244 15.276 1.00 246.68 305 TYR A C 4
ATOM 23110 O O . TYR A 1 305 ? 2.790 2.277 16.101 1.00 246.68 305 TYR A O 4
ATOM 23128 N N . CYS A 1 306 ? 0.588 2.358 15.635 1.00 64.43 306 CYS A N 4
ATOM 23129 C CA . CYS A 1 306 ? 0.257 2.675 16.993 1.00 64.43 306 CYS A CA 4
ATOM 23130 C C . CYS A 1 306 ? 0.747 1.597 17.889 1.00 64.43 306 CYS A C 4
ATOM 23131 O O . CYS A 1 306 ? 1.371 1.866 18.915 1.00 64.43 306 CYS A O 4
ATOM 23138 N N . CYS A 1 307 ? 0.469 0.340 17.523 1.00 80.72 307 CYS A N 4
ATOM 23139 C CA . CYS A 1 307 ? 0.874 -0.734 18.373 1.00 80.72 307 CYS A CA 4
ATOM 23140 C C . CYS A 1 307 ? 2.363 -0.827 18.414 1.00 80.72 307 CYS A C 4
ATOM 23141 O O . CYS A 1 307 ? 2.966 -0.981 19.477 1.00 80.72 307 CYS A O 4
ATOM 23148 N N . LEU A 1 308 ? 2.992 -0.734 17.229 1.00 140.44 308 LEU A N 4
ATOM 23149 C CA . LEU A 1 308 ? 4.396 -0.934 17.029 1.00 140.44 308 LEU A CA 4
ATOM 23150 C C . LEU A 1 308 ? 5.293 0.113 17.601 1.00 140.44 308 LEU A C 4
ATOM 23151 O O . LEU A 1 308 ? 6.398 -0.233 18.014 1.00 140.44 308 LEU A O 4
ATOM 23167 N N . ASN A 1 309 ? 4.926 1.412 17.607 1.00 178.87 309 ASN A N 4
ATOM 23168 C CA . ASN A 1 309 ? 5.942 2.272 18.141 1.00 178.87 309 ASN A CA 4
ATOM 23169 C C . ASN A 1 309 ? 5.401 3.311 19.070 1.00 178.87 309 ASN A C 4
ATOM 23170 O O . ASN A 1 309 ? 4.435 4.022 18.799 1.00 178.87 309 ASN A O 4
ATOM 23181 N N . ASP A 1 310 ? 6.071 3.423 20.226 1.00 110.22 310 ASP A N 4
ATOM 23182 C CA . ASP A 1 310 ? 5.663 4.334 21.247 1.00 110.22 310 ASP A CA 4
ATOM 23183 C C . ASP A 1 310 ? 5.797 5.747 20.761 1.00 110.22 310 ASP A C 4
ATOM 23184 O O . ASP A 1 310 ? 4.951 6.588 21.055 1.00 110.22 310 ASP A O 4
ATOM 23193 N N . ARG A 1 311 ? 6.846 6.043 19.971 1.00 174.78 311 ARG A N 4
ATOM 23194 C CA . ARG A 1 311 ? 7.106 7.398 19.571 1.00 174.78 311 ARG A CA 4
ATOM 23195 C C . ARG A 1 311 ? 5.917 7.950 18.858 1.00 174.78 311 ARG A C 4
ATOM 23196 O O . ARG A 1 311 ? 5.437 9.028 19.208 1.00 174.78 311 ARG A O 4
ATOM 23217 N N . PHE A 1 312 ? 5.399 7.219 17.851 1.00 161.84 312 PHE A N 4
ATOM 23218 C CA . PHE A 1 312 ? 4.236 7.682 17.147 1.00 161.84 312 PHE A CA 4
ATOM 23219 C C . PHE A 1 312 ? 3.097 7.705 18.097 1.00 161.84 312 PHE A C 4
ATOM 23220 O O . PHE A 1 312 ? 2.316 8.649 18.094 1.00 161.84 312 PHE A O 4
ATOM 23237 N N . ARG A 1 313 ? 2.977 6.667 18.945 1.00 117.20 313 ARG A N 4
ATOM 23238 C CA . ARG A 1 313 ? 1.827 6.562 19.792 1.00 117.20 313 ARG A CA 4
ATOM 23239 C C . ARG A 1 313 ? 1.719 7.791 20.628 1.00 117.20 313 ARG A C 4
ATOM 23240 O O . ARG A 1 313 ? 0.659 8.413 20.672 1.00 117.20 313 ARG A O 4
ATOM 23261 N N . LEU A 1 314 ? 2.819 8.185 21.294 1.00 112.60 314 LEU A N 4
ATOM 23262 C CA . LEU A 1 314 ? 2.772 9.329 22.158 1.00 112.60 314 LEU A CA 4
ATOM 23263 C C . LEU A 1 314 ? 2.590 10.588 21.373 1.00 112.60 314 LEU A C 4
ATOM 23264 O O . LEU A 1 314 ? 1.791 11.446 21.743 1.00 112.60 314 LEU A O 4
ATOM 23280 N N . GLY A 1 315 ? 3.329 10.734 20.259 1.00 101.46 315 GLY A N 4
ATOM 23281 C CA . GLY A 1 315 ? 3.247 11.930 19.479 1.00 101.46 315 GLY A CA 4
ATOM 23282 C C . GLY A 1 315 ? 1.867 12.091 18.898 1.00 101.46 315 GLY A C 4
ATOM 23283 O O . GLY A 1 315 ? 1.384 13.216 18.783 1.00 101.46 315 GLY A O 4
ATOM 23287 N N . PHE A 1 316 ? 1.213 10.986 18.474 1.00 151.49 316 PHE A N 4
ATOM 23288 C CA . PHE A 1 316 ? -0.106 11.048 17.882 1.00 151.49 316 PHE A CA 4
ATOM 23289 C C . PHE A 1 316 ? -1.073 11.594 18.877 1.00 151.49 316 PHE A C 4
ATOM 23290 O O . PHE A 1 316 ? -1.883 12.465 18.562 1.00 151.49 316 PHE A O 4
ATOM 23307 N N . LYS A 1 317 ? -0.997 11.071 20.111 1.00 142.32 317 LYS A N 4
ATOM 23308 C CA . LYS A 1 317 ? -1.890 11.390 21.182 1.00 142.32 317 LYS A CA 4
ATOM 23309 C C . LYS A 1 317 ? -1.769 12.856 21.425 1.00 142.32 317 LYS A C 4
ATOM 23310 O O . LYS A 1 317 ? -2.753 13.527 21.734 1.00 142.32 317 LYS A O 4
ATOM 23329 N N . HIS A 1 318 ? -0.543 13.391 21.283 1.00 109.09 318 HIS A N 4
ATOM 23330 C CA . HIS A 1 318 ? -0.363 14.794 21.488 1.00 109.09 318 HIS A CA 4
ATOM 23331 C C . HIS A 1 318 ? -1.233 15.490 20.502 1.00 109.09 318 HIS A C 4
ATOM 23332 O O . HIS A 1 318 ? -1.827 16.513 20.819 1.00 109.09 318 HIS A O 4
ATOM 23347 N N . ALA A 1 319 ? -1.273 14.993 19.253 1.00 76.11 319 ALA A N 4
ATOM 23348 C CA . ALA A 1 319 ? -2.070 15.599 18.226 1.00 76.11 319 ALA A CA 4
ATOM 23349 C C . ALA A 1 319 ? -3.534 15.461 18.527 1.00 76.11 319 ALA A C 4
ATOM 23350 O O . ALA A 1 319 ? -4.294 16.411 18.345 1.00 76.11 319 ALA A O 4
ATOM 23357 N N . PHE A 1 320 ? -3.972 14.273 18.999 1.00 120.24 320 PHE A N 4
ATOM 23358 C CA . PHE A 1 320 ? -5.379 14.052 19.181 1.00 120.24 320 PHE A CA 4
ATOM 23359 C C . PHE A 1 320 ? -5.907 15.026 20.177 1.00 120.24 320 PHE A C 4
ATOM 23360 O O . PHE A 1 320 ? -6.834 15.777 19.880 1.00 120.24 320 PHE A O 4
ATOM 23377 N N . ARG A 1 321 ? -5.323 15.072 21.389 1.00 192.73 321 ARG A N 4
ATOM 23378 C CA . ARG A 1 321 ? -5.832 16.070 22.272 1.00 192.73 321 ARG A CA 4
ATOM 23379 C C . ARG A 1 321 ? -5.267 17.323 21.718 1.00 192.73 321 ARG A C 4
ATOM 23380 O O . ARG A 1 321 ? -4.078 17.386 21.452 1.00 192.73 321 ARG A O 4
ATOM 23401 N N . CYS A 1 322 ? -6.085 18.366 21.526 1.00 176.29 322 CYS A N 4
ATOM 23402 C CA . CYS A 1 322 ? -5.584 19.529 20.847 1.00 176.29 322 CYS A CA 4
ATOM 23403 C C . CYS A 1 322 ? -4.420 20.075 21.603 1.00 176.29 322 CYS A C 4
ATOM 23404 O O . CYS A 1 322 ? -3.383 20.386 21.019 1.00 176.29 322 CYS A O 4
ATOM 23411 N N . CYS A 1 323 ? -4.551 20.151 22.936 1.00 69.68 323 CYS A N 4
ATOM 23412 C CA . CYS A 1 323 ? -3.482 20.638 23.753 1.00 69.68 323 CYS A CA 4
ATOM 23413 C C . CYS A 1 323 ? -2.522 19.511 23.900 1.00 69.68 323 CYS A C 4
ATOM 23414 O O . CYS A 1 323 ? -2.659 18.479 23.246 1.00 69.68 323 CYS A O 4
ATOM 23421 N N . PRO A 1 324 ? -1.486 19.705 24.659 1.00 191.05 324 PRO A N 4
ATOM 23422 C CA . PRO A 1 324 ? -0.592 18.614 24.877 1.00 191.05 324 PRO A CA 4
ATOM 23423 C C . PRO A 1 324 ? -1.267 17.433 25.496 1.00 191.05 324 PRO A C 4
ATOM 23424 O O . PRO A 1 324 ? -1.579 16.487 24.777 1.00 191.05 324 PRO A O 4
ATOM 23435 N N . PHE A 1 325 ? -1.561 17.499 26.812 1.00 287.03 325 PHE A N 4
ATOM 23436 C CA . PHE A 1 325 ? -2.231 16.431 27.498 1.00 287.03 325 PHE A CA 4
ATOM 23437 C C . PHE A 1 325 ? -1.585 15.129 27.157 1.00 287.03 325 PHE A C 4
ATOM 23438 O O . PHE A 1 325 ? -2.278 14.148 26.892 1.00 287.03 325 PHE A O 4
ATOM 23455 N N . ILE A 1 326 ? -0.242 15.050 27.141 1.00 292.29 326 ILE A N 4
ATOM 23456 C CA . ILE A 1 326 ? 0.235 13.753 26.786 1.00 292.29 326 ILE A CA 4
ATOM 23457 C C . ILE A 1 326 ? 0.726 13.054 27.988 1.00 292.29 326 ILE A C 4
ATOM 23458 O O . ILE A 1 326 ? 1.927 12.909 28.184 1.00 292.29 326 ILE A O 4
ATOM 23474 N N . SER A 1 327 ? -0.214 12.519 28.783 1.00 184.57 327 SER A N 4
ATOM 23475 C CA . SER A 1 327 ? 0.147 11.796 29.955 1.00 184.57 327 SER A CA 4
ATOM 23476 C C . SER A 1 327 ? 0.590 10.463 29.443 1.00 184.57 327 SER A C 4
ATOM 23477 O O . SER A 1 327 ? 1.076 10.353 28.321 1.00 184.57 327 SER A O 4
ATOM 23485 N N . ALA A 1 328 ? 0.464 9.411 30.259 1.00 274.56 328 ALA A N 4
ATOM 23486 C CA . ALA A 1 328 ? 0.796 8.089 29.817 1.00 274.56 328 ALA A CA 4
ATOM 23487 C C . ALA A 1 328 ? 2.275 7.861 29.704 1.00 274.56 328 ALA A C 4
ATOM 23488 O O . ALA A 1 328 ? 2.683 6.810 29.217 1.00 274.56 328 ALA A O 4
ATOM 23495 N N . GLY A 1 329 ? 3.130 8.792 30.173 1.00 268.24 329 GLY A N 4
ATOM 23496 C CA . GLY A 1 329 ? 4.532 8.461 30.199 1.00 268.24 329 GLY A CA 4
ATOM 23497 C C . GLY A 1 329 ? 5.298 9.018 29.039 1.00 268.24 329 GLY A C 4
ATOM 23498 O O . GLY A 1 329 ? 6.506 8.797 28.951 1.00 268.24 329 GLY A O 4
ATOM 23502 N N . ASP A 1 330 ? 4.641 9.760 28.128 1.00 200.06 330 ASP A N 4
ATOM 23503 C CA . ASP A 1 330 ? 5.332 10.359 27.018 1.00 200.06 330 ASP A CA 4
ATOM 23504 C C . ASP A 1 330 ? 6.152 9.339 26.290 1.00 200.06 330 ASP A C 4
ATOM 23505 O O . ASP A 1 330 ? 6.055 8.139 26.542 1.00 200.06 330 ASP A O 4
ATOM 23514 N N . TYR A 1 331 ? 6.972 9.819 25.334 1.00 114.44 331 TYR A N 4
ATOM 23515 C CA . TYR A 1 331 ? 7.813 8.965 24.551 1.00 114.44 331 TYR A CA 4
ATOM 23516 C C . TYR A 1 331 ? 8.795 8.321 25.471 1.00 114.44 331 TYR A C 4
ATOM 23517 O O . TYR A 1 331 ? 9.214 7.191 25.230 1.00 114.44 331 TYR A O 4
ATOM 23535 N N . GLU A 1 332 ? 9.199 9.053 26.531 1.00 263.81 332 GLU A N 4
ATOM 23536 C CA . GLU A 1 332 ? 10.172 8.620 27.495 1.00 263.81 332 GLU A CA 4
ATOM 23537 C C . GLU A 1 332 ? 11.413 8.276 26.758 1.00 263.81 332 GLU A C 4
ATOM 23538 O O . GLU A 1 332 ? 12.050 7.250 26.986 1.00 263.81 332 GLU A O 4
ATOM 23550 N N . GLY A 1 333 ? 11.771 9.188 25.844 1.00 103.79 333 GLY A N 4
ATOM 23551 C CA . GLY A 1 333 ? 12.915 9.103 25.000 1.00 103.79 333 GLY A CA 4
ATOM 23552 C C . GLY A 1 333 ? 12.774 10.302 24.147 1.00 103.79 333 GLY A C 4
ATOM 23553 O O . GLY A 1 333 ? 12.430 11.380 24.630 1.00 103.79 333 GLY A O 4
ATOM 23557 N N . LEU A 1 334 ? 13.028 10.160 22.842 1.00 117.30 334 LEU A N 4
ATOM 23558 C CA . LEU A 1 334 ? 12.812 11.325 22.061 1.00 117.30 334 LEU A CA 4
ATOM 23559 C C . LEU A 1 334 ? 11.385 11.286 21.650 1.00 117.30 334 LEU A C 4
ATOM 23560 O O . LEU A 1 334 ? 11.019 10.593 20.704 1.00 117.30 334 LEU A O 4
ATOM 23576 N N . GLU A 1 335 ? 10.508 11.973 22.403 1.00 231.58 335 GLU A N 4
ATOM 23577 C CA . GLU A 1 335 ? 9.221 12.142 21.825 1.00 231.58 335 GLU A CA 4
ATOM 23578 C C . GLU A 1 335 ? 9.615 12.998 20.699 1.00 231.58 335 GLU A C 4
ATOM 23579 O O . GLU A 1 335 ? 9.188 12.788 19.568 1.00 231.58 335 GLU A O 4
ATOM 23591 N N . MET A 1 336 ? 10.548 13.910 21.044 1.00 303.24 336 MET A N 4
ATOM 23592 C CA . MET A 1 336 ? 11.336 14.771 20.217 1.00 303.24 336 MET A CA 4
ATOM 23593 C C . MET A 1 336 ? 12.702 14.585 20.785 1.00 303.24 336 MET A C 4
ATOM 23594 O O . MET A 1 336 ? 12.840 14.065 21.890 1.00 303.24 336 MET A O 4
ATOM 23608 N N . LYS A 1 337 ? 13.760 14.977 20.056 1.00 112.72 337 LYS A N 4
ATOM 23609 C CA . LYS A 1 337 ? 15.044 14.789 20.661 1.00 112.72 337 LYS A CA 4
ATOM 23610 C C . LYS A 1 337 ? 15.108 15.621 21.900 1.00 112.72 337 LYS A C 4
ATOM 23611 O O . LYS A 1 337 ? 15.478 15.134 22.967 1.00 112.72 337 LYS A O 4
ATOM 23630 N N . SER A 1 338 ? 14.721 16.905 21.790 1.00 83.22 338 SER A N 4
ATOM 23631 C CA . SER A 1 338 ? 14.832 17.790 22.911 1.00 83.22 338 SER A CA 4
ATOM 23632 C C . SER A 1 338 ? 13.991 17.272 24.026 1.00 83.22 338 SER A C 4
ATOM 23633 O O . SER A 1 338 ? 14.495 16.898 25.084 1.00 83.22 338 SER A O 4
ATOM 23641 N N . THR A 1 339 ? 12.666 17.222 23.802 1.00 174.36 339 THR A N 4
ATOM 23642 C CA . THR A 1 339 ? 11.755 16.774 24.809 1.00 174.36 339 THR A CA 4
ATOM 23643 C C . THR A 1 339 ? 10.566 16.311 24.034 1.00 174.36 339 THR A C 4
ATOM 23644 O O . THR A 1 339 ? 10.702 15.499 23.122 1.00 174.36 339 THR A O 4
ATOM 23655 N N . ARG A 1 340 ? 9.366 16.829 24.363 1.00 202.73 340 ARG A N 4
ATOM 23656 C CA . ARG A 1 340 ? 8.193 16.471 23.626 1.00 202.73 340 ARG A CA 4
ATOM 23657 C C . ARG A 1 340 ? 8.443 16.912 22.230 1.00 202.73 340 ARG A C 4
ATOM 23658 O O . ARG A 1 340 ? 9.373 17.675 21.991 1.00 202.73 340 ARG A O 4
ATOM 23679 N N . TYR A 1 341 ? 7.697 16.369 21.252 1.00 180.62 341 TYR A N 4
ATOM 23680 C CA . TYR A 1 341 ? 7.883 16.850 19.917 1.00 180.62 341 TYR A CA 4
ATOM 23681 C C . TYR A 1 341 ? 6.528 17.126 19.359 1.00 180.62 341 TYR A C 4
ATOM 23682 O O . TYR A 1 341 ? 5.550 16.494 19.746 1.00 180.62 341 TYR A O 4
ATOM 23700 N N . LEU A 1 342 ? 6.432 18.119 18.459 1.00 145.25 342 LEU A N 4
ATOM 23701 C CA . LEU A 1 342 ? 5.192 18.456 17.818 1.00 145.25 342 LEU A CA 4
ATOM 23702 C C . LEU A 1 342 ? 5.523 19.576 16.875 1.00 145.25 342 LEU A C 4
ATOM 23703 O O . LEU A 1 342 ? 6.693 19.851 16.624 1.00 145.25 342 LEU A O 4
ATOM 23719 N N . GLN A 1 343 ? 4.511 20.209 16.254 1.00 66.05 343 GLN A N 4
ATOM 23720 C CA . GLN A 1 343 ? 4.773 21.359 15.443 1.00 66.05 343 GLN A CA 4
ATOM 23721 C C . GLN A 1 343 ? 5.256 22.416 16.370 1.00 66.05 343 GLN A C 4
ATOM 23722 O O . GLN A 1 343 ? 6.228 23.121 16.098 1.00 66.05 343 GLN A O 4
ATOM 23736 N N . THR A 1 344 ? 4.570 22.517 17.521 1.00 266.49 344 THR A N 4
ATOM 23737 C CA . THR A 1 344 ? 4.877 23.451 18.557 1.00 266.49 344 THR A CA 4
ATOM 23738 C C . THR A 1 344 ? 4.853 22.621 19.792 1.00 266.49 344 THR A C 4
ATOM 23739 O O . THR A 1 344 ? 5.145 21.429 19.743 1.00 266.49 344 THR A O 4
ATOM 23750 N N . GLN A 1 345 ? 4.541 23.211 20.952 1.00 219.20 345 GLN A N 4
ATOM 23751 C CA . GLN A 1 345 ? 4.516 22.384 22.115 1.00 219.20 345 GLN A CA 4
ATOM 23752 C C . GLN A 1 345 ? 5.905 21.926 22.375 1.00 219.20 345 GLN A C 4
ATOM 23753 O O . GLN A 1 345 ? 6.831 22.721 22.533 1.00 219.20 345 GLN A O 4
ATOM 23767 N N . GLY A 1 346 ? 6.047 20.593 22.457 1.00 94.78 346 GLY A N 4
ATOM 23768 C CA . GLY A 1 346 ? 7.272 19.939 22.781 1.00 94.78 346 GLY A CA 4
ATOM 23769 C C . GLY A 1 346 ? 8.333 20.147 21.745 1.00 94.78 346 GLY A C 4
ATOM 23770 O O . GLY A 1 346 ? 9.508 20.224 22.094 1.00 94.78 346 GLY A O 4
ATOM 23774 N N . SER A 1 347 ? 8.019 20.177 20.441 1.00 121.41 347 SER A N 4
ATOM 23775 C CA . SER A 1 347 ? 9.181 20.179 19.600 1.00 121.41 347 SER A CA 4
ATOM 23776 C C . SER A 1 347 ? 9.725 21.557 19.511 1.00 121.41 347 SER A C 4
ATOM 23777 O O . SER A 1 347 ? 9.261 22.370 18.714 1.00 121.41 347 SER A O 4
ATOM 23785 N N . VAL A 1 348 ? 10.789 21.814 20.298 1.00 85.34 348 VAL A N 4
ATOM 23786 C CA . VAL A 1 348 ? 11.380 23.113 20.369 1.00 85.34 348 VAL A CA 4
ATOM 23787 C C . VAL A 1 348 ? 12.132 23.373 19.109 1.00 85.34 348 VAL A C 4
ATOM 23788 O O . VAL A 1 348 ? 12.715 22.470 18.509 1.00 85.34 348 VAL A O 4
ATOM 23801 N N . TYR A 1 349 ? 12.121 24.649 18.685 1.00 267.57 349 TYR A N 4
ATOM 23802 C CA . TYR A 1 349 ? 12.791 25.078 17.497 1.00 267.57 349 TYR A CA 4
ATOM 23803 C C . TYR A 1 349 ? 14.233 24.727 17.634 1.00 267.57 349 TYR A C 4
ATOM 23804 O O . TYR A 1 349 ? 14.797 24.794 18.725 1.00 267.57 349 TYR A O 4
ATOM 23822 N N . LYS A 1 350 ? 14.855 24.326 16.509 1.00 226.10 350 LYS A N 4
ATOM 23823 C CA . LYS A 1 350 ? 16.233 23.942 16.503 1.00 226.10 350 LYS A CA 4
ATOM 23824 C C . LYS A 1 350 ? 16.480 22.955 17.594 1.00 226.10 350 LYS A C 4
ATOM 23825 O O . LYS A 1 350 ? 17.133 23.263 18.590 1.00 226.10 350 LYS A O 4
ATOM 23844 N N . VAL A 1 351 ? 15.930 21.734 17.421 1.00 154.84 351 VAL A N 4
ATOM 23845 C CA . VAL A 1 351 ? 16.120 20.674 18.365 1.00 154.84 351 VAL A CA 4
ATOM 23846 C C . VAL A 1 351 ? 17.592 20.563 18.607 1.00 154.84 351 VAL A C 4
ATOM 23847 O O . VAL A 1 351 ? 18.401 20.996 17.789 1.00 154.84 351 VAL A O 4
ATOM 23860 N N . SER A 1 352 ? 17.967 19.996 19.767 1.00 180.01 352 SER A N 4
ATOM 23861 C CA . SER A 1 352 ? 19.342 19.950 20.175 1.00 180.01 352 SER A CA 4
ATOM 23862 C C . SER A 1 352 ? 20.158 19.174 19.193 1.00 180.01 352 SER A C 4
ATOM 23863 O O . SER A 1 352 ? 19.636 18.422 18.373 1.00 180.01 352 SER A O 4
ATOM 23871 N N . ARG A 1 353 ? 21.492 19.380 19.262 1.00 333.78 353 ARG A N 4
ATOM 23872 C CA . ARG A 1 353 ? 22.435 18.748 18.385 1.00 333.78 353 ARG A CA 4
ATOM 23873 C C . ARG A 1 353 ? 23.275 17.843 19.227 1.00 333.78 353 ARG A C 4
ATOM 23874 O O . ARG A 1 353 ? 23.380 18.027 20.439 1.00 333.78 353 ARG A O 4
ATOM 23895 N N . LEU A 1 354 ? 23.884 16.817 18.599 1.00 335.20 354 LEU A N 4
ATOM 23896 C CA . LEU A 1 354 ? 24.706 15.906 19.339 1.00 335.20 354 LEU A CA 4
ATOM 23897 C C . LEU A 1 354 ? 26.085 15.973 18.754 1.00 335.20 354 LEU A C 4
ATOM 23898 O O . LEU A 1 354 ? 26.245 16.130 17.544 1.00 335.20 354 LEU A O 4
ATOM 23914 N N . GLU A 1 355 ? 27.119 15.887 19.619 1.00 266.47 355 GLU A N 4
ATOM 23915 C CA . GLU A 1 355 ? 28.491 15.919 19.190 1.00 266.47 355 GLU A CA 4
ATOM 23916 C C . GLU A 1 355 ? 28.903 17.341 19.010 1.00 266.47 355 GLU A C 4
ATOM 23917 O O . GLU A 1 355 ? 28.067 18.229 18.858 1.00 266.47 355 GLU A O 4
ATOM 23929 N N . THR A 1 356 ? 30.227 17.590 19.045 1.00 59.34 356 THR A N 4
ATOM 23930 C CA . THR A 1 356 ? 30.708 18.926 18.863 1.00 59.34 356 THR A CA 4
ATOM 23931 C C . THR A 1 356 ? 30.251 19.337 17.509 1.00 59.34 356 THR A C 4
ATOM 23932 O O . THR A 1 356 ? 29.701 20.422 17.325 1.00 59.34 356 THR A O 4
ATOM 23943 N N . THR A 1 357 ? 30.454 18.450 16.519 1.00 201.26 357 THR A N 4
ATOM 23944 C CA . THR A 1 357 ? 29.970 18.736 15.207 1.00 201.26 357 THR A CA 4
ATOM 23945 C C . THR A 1 357 ? 28.533 18.358 15.252 1.00 201.26 357 THR A C 4
ATOM 23946 O O . THR A 1 357 ? 28.063 17.821 16.255 1.00 201.26 357 THR A O 4
ATOM 23957 N N . ILE A 1 358 ? 27.775 18.636 14.179 1.00 56.23 358 ILE A N 4
ATOM 23958 C CA . ILE A 1 358 ? 26.397 18.272 14.266 1.00 56.23 358 ILE A CA 4
ATOM 23959 C C . ILE A 1 358 ? 26.294 16.939 13.604 1.00 56.23 358 ILE A C 4
ATOM 23960 O O . ILE A 1 358 ? 26.389 16.822 12.383 1.00 56.23 358 ILE A O 4
ATOM 23976 N N . SER A 1 359 ? 26.113 15.887 14.426 1.00 87.58 359 SER A N 4
ATOM 23977 C CA . SER A 1 359 ? 26.083 14.543 13.931 1.00 87.58 359 SER A CA 4
ATOM 23978 C C . SER A 1 359 ? 24.952 14.397 12.972 1.00 87.58 359 SER A C 4
ATOM 23979 O O . SER A 1 359 ? 25.156 14.077 11.802 1.00 87.58 359 SER A O 4
ATOM 23987 N N . THR A 1 360 ? 23.718 14.649 13.442 1.00 219.95 360 THR A N 4
ATOM 23988 C CA . THR A 1 360 ? 22.594 14.475 12.576 1.00 219.95 360 THR A CA 4
ATOM 23989 C C . THR A 1 360 ? 22.419 15.729 11.799 1.00 219.95 360 THR A C 4
ATOM 23990 O O . THR A 1 360 ? 22.826 16.800 12.237 1.00 219.95 360 THR A O 4
ATOM 24001 N N . VAL A 1 361 ? 21.820 15.630 10.598 1.00 121.79 361 VAL A N 4
ATOM 24002 C CA . VAL A 1 361 ? 21.610 16.852 9.894 1.00 121.79 361 VAL A CA 4
ATOM 24003 C C . VAL A 1 361 ? 20.364 17.433 10.470 1.00 121.79 361 VAL A C 4
ATOM 24004 O O . VAL A 1 361 ? 19.260 17.270 9.954 1.00 121.79 361 VAL A O 4
ATOM 24017 N N . VAL A 1 362 ? 20.533 18.142 11.598 1.00 53.85 362 VAL A N 4
ATOM 24018 C CA . VAL A 1 362 ? 19.424 18.740 12.268 1.00 53.85 362 VAL A CA 4
ATOM 24019 C C . VAL A 1 362 ? 19.980 19.900 13.020 1.00 53.85 362 VAL A C 4
ATOM 24020 O O . VAL A 1 362 ? 21.184 19.967 13.266 1.00 53.85 362 VAL A O 4
ATOM 24033 N N . GLY A 1 363 ? 19.120 20.863 13.389 1.00 196.55 363 GLY A N 4
ATOM 24034 C CA . GLY A 1 363 ? 19.613 21.988 14.117 1.00 196.55 363 GLY A CA 4
ATOM 24035 C C . GLY A 1 363 ? 20.391 22.802 13.140 1.00 196.55 363 GLY A C 4
ATOM 24036 O O . GLY A 1 363 ? 21.186 23.661 13.518 1.00 196.55 363 GLY A O 4
ATOM 24040 N N . ALA A 1 364 ? 20.174 22.535 11.839 1.00 35.88 364 ALA A N 4
ATOM 24041 C CA . ALA A 1 364 ? 20.883 23.239 10.815 1.00 35.88 364 ALA A CA 4
ATOM 24042 C C . ALA A 1 364 ? 20.471 24.702 10.883 1.00 35.88 364 ALA A C 4
ATOM 24043 O O . ALA A 1 364 ? 19.618 25.041 11.748 1.00 35.88 364 ALA A O 4
ATOM 24051 N N . ARG B 2 1 ? -13.205 -12.283 -26.841 1.00 1.00 365 ARG B N 4
ATOM 24052 C CA . ARG B 2 1 ? -13.193 -12.640 -28.289 1.00 1.00 365 ARG B CA 4
ATOM 24053 C C . ARG B 2 1 ? -13.131 -11.346 -29.114 1.00 1.00 365 ARG B C 4
ATOM 24054 O O . ARG B 2 1 ? -13.428 -10.263 -28.607 1.00 1.00 365 ARG B O 4
ATOM 24077 N N . PRO B 2 2 ? -12.732 -11.441 -30.357 1.00 1.00 366 PRO B N 4
ATOM 24078 C CA . PRO B 2 2 ? -12.601 -10.260 -31.267 1.00 1.00 366 PRO B CA 4
ATOM 24079 C C . PRO B 2 2 ? -13.940 -9.593 -31.614 1.00 1.00 366 PRO B C 4
ATOM 24080 O O . PRO B 2 2 ? -13.967 -8.437 -32.036 1.00 1.00 366 PRO B O 4
ATOM 24091 N N . LYS B 2 3 ? -15.047 -10.319 -31.449 1.00 1.00 367 LYS B N 4
ATOM 24092 C CA . LYS B 2 3 ? -16.372 -9.767 -31.769 1.00 1.00 367 LYS B CA 4
ATOM 24093 C C . LYS B 2 3 ? -16.928 -8.916 -30.614 1.00 1.00 367 LYS B C 4
ATOM 24094 O O . LYS B 2 3 ? -17.288 -7.760 -30.825 1.00 1.00 367 LYS B O 4
ATOM 24113 N N . PRO B 2 4 ? -17.027 -9.450 -29.416 1.00 1.00 368 PRO B N 4
ATOM 24114 C CA . PRO B 2 4 ? -17.574 -8.689 -28.258 1.00 1.00 368 PRO B CA 4
ATOM 24115 C C . PRO B 2 4 ? -16.747 -7.438 -27.958 1.00 1.00 368 PRO B C 4
ATOM 24116 O O . PRO B 2 4 ? -17.264 -6.451 -27.436 1.00 1.00 368 PRO B O 4
ATOM 24127 N N . GLN B 2 5 ? -15.460 -7.486 -28.301 1.00 1.00 369 GLN B N 4
ATOM 24128 C CA . GLN B 2 5 ? -14.566 -6.351 -28.077 1.00 1.00 369 GLN B CA 4
ATOM 24129 C C . GLN B 2 5 ? -14.477 -5.494 -29.325 1.00 1.00 369 GLN B C 4
ATOM 24130 O O . GLN B 2 5 ? -13.390 -5.152 -29.782 1.00 1.00 369 GLN B O 4
ATOM 24144 N N . GLN B 2 6 ? -15.634 -5.123 -29.851 1.00 1.00 370 GLN B N 4
ATOM 24145 C CA . GLN B 2 6 ? -15.684 -4.274 -31.027 1.00 1.00 370 GLN B CA 4
ATOM 24146 C C . GLN B 2 6 ? -15.540 -2.832 -30.575 1.00 1.00 370 GLN B C 4
ATOM 24147 O O . GLN B 2 6 ? -15.855 -1.893 -31.307 1.00 1.00 370 GLN B O 4
ATOM 24161 N N . PHE B 2 7 ? -15.062 -2.681 -29.343 1.00 1.00 371 PHE B N 4
ATOM 24162 C CA . PHE B 2 7 ? -14.871 -1.370 -28.754 1.00 1.00 371 PHE B CA 4
ATOM 24163 C C . PHE B 2 7 ? -13.634 -0.692 -29.334 1.00 1.00 371 PHE B C 4
ATOM 24164 O O . PHE B 2 7 ? -13.073 0.220 -28.727 1.00 1.00 371 PHE B O 4
ATOM 24181 N N . PHE B 2 8 ? -13.207 -1.146 -30.509 1.00 1.00 372 PHE B N 4
ATOM 24182 C CA . PHE B 2 8 ? -12.032 -0.574 -31.152 1.00 1.00 372 PHE B CA 4
ATOM 24183 C C . PHE B 2 8 ? -12.366 0.789 -31.747 1.00 1.00 372 PHE B C 4
ATOM 24184 O O . PHE B 2 8 ? -11.585 1.354 -32.512 1.00 1.00 372 PHE B O 4
ATOM 24201 N N . GLY B 2 9 ? -13.537 1.311 -31.399 1.00 1.00 373 GLY B N 4
ATOM 24202 C CA . GLY B 2 9 ? -13.966 2.606 -31.908 1.00 1.00 373 GLY B CA 4
ATOM 24203 C C . GLY B 2 9 ? -12.964 3.696 -31.544 1.00 1.00 373 GLY B C 4
ATOM 24204 O O . GLY B 2 9 ? -13.048 4.820 -32.041 1.00 1.00 373 GLY B O 4
ATOM 24208 N N . LEU B 2 10 ? -12.015 3.363 -30.670 1.00 1.00 374 LEU B N 4
ATOM 24209 C CA . LEU B 2 10 ? -11.007 4.330 -30.248 1.00 1.00 374 LEU B CA 4
ATOM 24210 C C . LEU B 2 10 ? -10.046 4.641 -31.390 1.00 1.00 374 LEU B C 4
ATOM 24211 O O . LEU B 2 10 ? -9.681 5.797 -31.608 1.00 1.00 374 LEU B O 4
ATOM 24227 N N . MET B 2 11 ? -9.639 3.606 -32.120 1.00 1.00 375 MET B N 4
ATOM 24228 C CA . MET B 2 11 ? -8.719 3.782 -33.240 1.00 1.00 375 MET B CA 4
ATOM 24229 C C . MET B 2 11 ? -9.485 4.165 -34.503 1.00 1.00 375 MET B C 4
ATOM 24230 O O . MET B 2 11 ? -10.699 4.260 -34.430 1.00 1.00 375 MET B O 4
ATOM 24245 N N . ASP A 1 2 ? -17.398 -22.536 -19.480 1.00 97.08 2 ASP A N 5
ATOM 24246 C CA . ASP A 1 2 ? -17.537 -22.075 -18.134 1.00 97.08 2 ASP A CA 5
ATOM 24247 C C . ASP A 1 2 ? -17.522 -20.582 -18.144 1.00 97.08 2 ASP A C 5
ATOM 24248 O O . ASP A 1 2 ? -18.188 -19.935 -17.337 1.00 97.08 2 ASP A O 5
ATOM 24257 N N . ASN A 1 3 ? -16.761 -19.998 -19.084 1.00 123.41 3 ASN A N 5
ATOM 24258 C CA . ASN A 1 3 ? -16.528 -18.586 -19.100 1.00 123.41 3 ASN A CA 5
ATOM 24259 C C . ASN A 1 3 ? -17.225 -17.945 -20.267 1.00 123.41 3 ASN A C 5
ATOM 24260 O O . ASN A 1 3 ? -17.542 -18.582 -21.269 1.00 123.41 3 ASN A O 5
ATOM 24271 N N . VAL A 1 4 ? -17.512 -16.637 -20.102 1.00 151.30 4 VAL A N 5
ATOM 24272 C CA . VAL A 1 4 ? -18.054 -15.730 -21.075 1.00 151.30 4 VAL A CA 5
ATOM 24273 C C . VAL A 1 4 ? -17.165 -14.558 -20.863 1.00 151.30 4 VAL A C 5
ATOM 24274 O O . VAL A 1 4 ? -16.100 -14.749 -20.294 1.00 151.30 4 VAL A O 5
ATOM 24287 N N . LEU A 1 5 ? -17.506 -13.336 -21.307 1.00 169.25 5 LEU A N 5
ATOM 24288 C CA . LEU A 1 5 ? -16.582 -12.275 -21.004 1.00 169.25 5 LEU A CA 5
ATOM 24289 C C . LEU A 1 5 ? -16.501 -12.207 -19.498 1.00 169.25 5 LEU A C 5
ATOM 24290 O O . LEU A 1 5 ? -15.426 -12.008 -18.933 1.00 169.25 5 LEU A O 5
ATOM 24306 N N . PRO A 1 6 ? -17.612 -12.391 -18.837 1.00 185.76 6 PRO A N 5
ATOM 24307 C CA . PRO A 1 6 ? -17.582 -12.528 -17.402 1.00 185.76 6 PRO A CA 5
ATOM 24308 C C . PRO A 1 6 ? -17.211 -13.932 -17.015 1.00 185.76 6 PRO A C 5
ATOM 24309 O O . PRO A 1 6 ? -17.219 -14.819 -17.867 1.00 185.76 6 PRO A O 5
ATOM 24320 N N . VAL A 1 7 ? -16.914 -14.141 -15.716 1.00 145.47 7 VAL A N 5
ATOM 24321 C CA . VAL A 1 7 ? -16.491 -15.375 -15.112 1.00 145.47 7 VAL A CA 5
ATOM 24322 C C . VAL A 1 7 ? -17.581 -16.400 -15.203 1.00 145.47 7 VAL A C 5
ATOM 24323 O O . VAL A 1 7 ? -17.308 -17.592 -15.117 1.00 145.47 7 VAL A O 5
ATOM 24336 N N . ASP A 1 8 ? -18.859 -15.985 -15.288 1.00 102.76 8 ASP A N 5
ATOM 24337 C CA . ASP A 1 8 ? -19.926 -16.949 -15.349 1.00 102.76 8 ASP A CA 5
ATOM 24338 C C . ASP A 1 8 ? -20.113 -17.397 -16.768 1.00 102.76 8 ASP A C 5
ATOM 24339 O O . ASP A 1 8 ? -19.726 -16.706 -17.708 1.00 102.76 8 ASP A O 5
ATOM 24348 N N . SER A 1 9 ? -20.709 -18.593 -16.957 1.00 106.25 9 SER A N 5
ATOM 24349 C CA . SER A 1 9 ? -20.956 -19.100 -18.277 1.00 106.25 9 SER A CA 5
ATOM 24350 C C . SER A 1 9 ? -22.218 -18.484 -18.780 1.00 106.25 9 SER A C 5
ATOM 24351 O O . SER A 1 9 ? -23.087 -18.085 -18.005 1.00 106.25 9 SER A O 5
ATOM 24359 N N . ASP A 1 10 ? -22.354 -18.384 -20.112 1.00 157.81 10 ASP A N 5
ATOM 24360 C CA . ASP A 1 10 ? -23.570 -17.829 -20.617 1.00 157.81 10 ASP A CA 5
ATOM 24361 C C . ASP A 1 10 ? -24.377 -18.948 -21.178 1.00 157.81 10 ASP A C 5
ATOM 24362 O O . ASP A 1 10 ? -24.875 -18.863 -22.299 1.00 157.81 10 ASP A O 5
ATOM 24371 N N . LEU A 1 11 ? -24.575 -20.009 -20.368 1.00 150.20 11 LEU A N 5
ATOM 24372 C CA . LEU A 1 11 ? -25.368 -21.114 -20.811 1.00 150.20 11 LEU A CA 5
ATOM 24373 C C . LEU A 1 11 ? -26.692 -20.507 -21.080 1.00 150.20 11 LEU A C 5
ATOM 24374 O O . LEU A 1 11 ? -27.313 -20.742 -22.118 1.00 150.20 11 LEU A O 5
ATOM 24390 N N . SER A 1 12 ? -27.148 -19.674 -20.130 1.00 183.52 12 SER A N 5
ATOM 24391 C CA . SER A 1 12 ? -28.327 -18.916 -20.367 1.00 183.52 12 SER A CA 5
ATOM 24392 C C . SER A 1 12 ? -27.826 -17.690 -21.048 1.00 183.52 12 SER A C 5
ATOM 24393 O O . SER A 1 12 ? -26.634 -17.412 -21.073 1.00 183.52 12 SER A O 5
ATOM 24401 N N . PRO A 1 13 ? -28.705 -16.973 -21.644 1.00 235.61 13 PRO A N 5
ATOM 24402 C CA . PRO A 1 13 ? -28.333 -15.732 -22.266 1.00 235.61 13 PRO A CA 5
ATOM 24403 C C . PRO A 1 13 ? -28.147 -14.671 -21.223 1.00 235.61 13 PRO A C 5
ATOM 24404 O O . PRO A 1 13 ? -27.947 -13.515 -21.590 1.00 235.61 13 PRO A O 5
ATOM 24415 N N . ASN A 1 14 ? -28.206 -15.047 -19.930 1.00 113.77 14 ASN A N 5
ATOM 24416 C CA . ASN A 1 14 ? -28.252 -14.144 -18.815 1.00 113.77 14 ASN A CA 5
ATOM 24417 C C . ASN A 1 14 ? -27.079 -13.200 -18.761 1.00 113.77 14 ASN A C 5
ATOM 24418 O O . ASN A 1 14 ? -27.270 -12.023 -18.467 1.00 113.77 14 ASN A O 5
ATOM 24429 N N . ILE A 1 15 ? -25.843 -13.660 -19.039 1.00 150.85 15 ILE A N 5
ATOM 24430 C CA . ILE A 1 15 ? -24.670 -12.833 -18.927 1.00 150.85 15 ILE A CA 5
ATOM 24431 C C . ILE A 1 15 ? -24.842 -11.550 -19.688 1.00 150.85 15 ILE A C 5
ATOM 24432 O O . ILE A 1 15 ? -25.357 -11.539 -20.807 1.00 150.85 15 ILE A O 5
ATOM 24448 N N . SER A 1 16 ? -24.425 -10.420 -19.055 1.00 100.42 16 SER A N 5
ATOM 24449 C CA . SER A 1 16 ? -24.490 -9.123 -19.679 1.00 100.42 16 SER A CA 5
ATOM 24450 C C . SER A 1 16 ? -23.241 -8.376 -19.305 1.00 100.42 16 SER A C 5
ATOM 24451 O O . SER A 1 16 ? -22.627 -8.644 -18.275 1.00 100.42 16 SER A O 5
ATOM 24459 N N . THR A 1 17 ? -22.845 -7.383 -20.123 1.00 129.36 17 THR A N 5
ATOM 24460 C CA . THR A 1 17 ? -21.602 -6.700 -19.890 1.00 129.36 17 THR A CA 5
ATOM 24461 C C . THR A 1 17 ? -21.653 -5.947 -18.597 1.00 129.36 17 THR A C 5
ATOM 24462 O O . THR A 1 17 ? -22.665 -5.357 -18.228 1.00 129.36 17 THR A O 5
ATOM 24473 N N . ASN A 1 18 ? -20.503 -5.948 -17.896 1.00 112.34 18 ASN A N 5
ATOM 24474 C CA . ASN A 1 18 ? -20.290 -5.341 -16.611 1.00 112.34 18 ASN A CA 5
ATOM 24475 C C . ASN A 1 18 ? -20.493 -3.872 -16.792 1.00 112.34 18 ASN A C 5
ATOM 24476 O O . ASN A 1 18 ? -20.714 -3.126 -15.838 1.00 112.34 18 ASN A O 5
ATOM 24487 N N . THR A 1 19 ? -20.279 -3.407 -18.031 1.00 131.73 19 THR A N 5
ATOM 24488 C CA . THR A 1 19 ? -20.486 -2.028 -18.369 1.00 131.73 19 THR A CA 5
ATOM 24489 C C . THR A 1 19 ? -21.950 -1.691 -18.463 1.00 131.73 19 THR A C 5
ATOM 24490 O O . THR A 1 19 ? -22.356 -0.584 -18.110 1.00 131.73 19 THR A O 5
ATOM 24501 N N . SER A 1 20 ? -22.760 -2.603 -19.043 1.00 80.49 20 SER A N 5
ATOM 24502 C CA . SER A 1 20 ? -24.158 -2.355 -19.298 1.00 80.49 20 SER A CA 5
ATOM 24503 C C . SER A 1 20 ? -25.114 -2.612 -18.164 1.00 80.49 20 SER A C 5
ATOM 24504 O O . SER A 1 20 ? -26.030 -1.818 -17.955 1.00 80.49 20 SER A O 5
ATOM 24512 N N . GLU A 1 21 ? -24.963 -3.726 -17.412 1.00 98.98 21 GLU A N 5
ATOM 24513 C CA . GLU A 1 21 ? -26.018 -4.075 -16.491 1.00 98.98 21 GLU A CA 5
ATOM 24514 C C . GLU A 1 21 ? -25.464 -4.716 -15.247 1.00 98.98 21 GLU A C 5
ATOM 24515 O O . GLU A 1 21 ? -24.280 -5.019 -15.181 1.00 98.98 21 GLU A O 5
ATOM 24527 N N . PRO A 1 22 ? -26.343 -4.970 -14.293 1.00 246.95 22 PRO A N 5
ATOM 24528 C CA . PRO A 1 22 ? -26.005 -5.392 -12.941 1.00 246.95 22 PRO A CA 5
ATOM 24529 C C . PRO A 1 22 ? -25.280 -6.646 -12.485 1.00 246.95 22 PRO A C 5
ATOM 24530 O O . PRO A 1 22 ? -25.020 -6.728 -11.305 1.00 246.95 22 PRO A O 5
ATOM 24541 N N . ASN A 1 23 ? -24.988 -7.696 -13.237 1.00 269.62 23 ASN A N 5
ATOM 24542 C CA . ASN A 1 23 ? -24.203 -8.772 -12.657 1.00 269.62 23 ASN A CA 5
ATOM 24543 C C . ASN A 1 23 ? -24.857 -9.451 -11.475 1.00 269.62 23 ASN A C 5
ATOM 24544 O O . ASN A 1 23 ? -24.197 -10.182 -10.738 1.00 269.62 23 ASN A O 5
ATOM 24555 N N . GLN A 1 24 ? -26.179 -9.281 -11.292 1.00 86.80 24 GLN A N 5
ATOM 24556 C CA . GLN A 1 24 ? -26.912 -9.865 -10.198 1.00 86.80 24 GLN A CA 5
ATOM 24557 C C . GLN A 1 24 ? -26.916 -11.348 -10.389 1.00 86.80 24 GLN A C 5
ATOM 24558 O O . GLN A 1 24 ? -27.069 -12.123 -9.451 1.00 86.80 24 GLN A O 5
ATOM 24572 N N . PHE A 1 25 ? -26.814 -11.795 -11.644 1.00 85.91 25 PHE A N 5
ATOM 24573 C CA . PHE A 1 25 ? -26.836 -13.199 -11.916 1.00 85.91 25 PHE A CA 5
ATOM 24574 C C . PHE A 1 25 ? -25.611 -13.863 -11.356 1.00 85.91 25 PHE A C 5
ATOM 24575 O O . PHE A 1 25 ? -25.634 -15.057 -11.065 1.00 85.91 25 PHE A O 5
ATOM 24592 N N . VAL A 1 26 ? -24.487 -13.121 -11.272 1.00 82.00 26 VAL A N 5
ATOM 24593 C CA . VAL A 1 26 ? -23.222 -13.636 -10.815 1.00 82.00 26 VAL A CA 5
ATOM 24594 C C . VAL A 1 26 ? -23.262 -13.964 -9.348 1.00 82.00 26 VAL A C 5
ATOM 24595 O O . VAL A 1 26 ? -22.696 -14.969 -8.919 1.00 82.00 26 VAL A O 5
ATOM 24608 N N . GLN A 1 27 ? -23.917 -13.113 -8.530 1.00 120.73 27 GLN A N 5
ATOM 24609 C CA . GLN A 1 27 ? -23.970 -13.340 -7.108 1.00 120.73 27 GLN A CA 5
ATOM 24610 C C . GLN A 1 27 ? -25.228 -12.745 -6.580 1.00 120.73 27 GLN A C 5
ATOM 24611 O O . GLN A 1 27 ? -25.887 -11.955 -7.248 1.00 120.73 27 GLN A O 5
ATOM 24625 N N . PRO A 1 28 ? -25.554 -13.072 -5.363 1.00 87.86 28 PRO A N 5
ATOM 24626 C CA . PRO A 1 28 ? -26.747 -12.555 -4.763 1.00 87.86 28 PRO A CA 5
ATOM 24627 C C . PRO A 1 28 ? -26.646 -11.074 -4.627 1.00 87.86 28 PRO A C 5
ATOM 24628 O O . PRO A 1 28 ? -25.541 -10.554 -4.479 1.00 87.86 28 PRO A O 5
ATOM 24639 N N . ALA A 1 29 ? -27.797 -10.382 -4.693 1.00 36.46 29 ALA A N 5
ATOM 24640 C CA . ALA A 1 29 ? -27.847 -8.951 -4.658 1.00 36.46 29 ALA A CA 5
ATOM 24641 C C . ALA A 1 29 ? -27.318 -8.482 -3.347 1.00 36.46 29 ALA A C 5
ATOM 24642 O O . ALA A 1 29 ? -26.625 -7.469 -3.273 1.00 36.46 29 ALA A O 5
ATOM 24649 N N . TRP A 1 30 ? -27.634 -9.220 -2.270 1.00 150.60 30 TRP A N 5
ATOM 24650 C CA . TRP A 1 30 ? -27.235 -8.810 -0.958 1.00 150.60 30 TRP A CA 5
ATOM 24651 C C . TRP A 1 30 ? -25.737 -8.822 -0.910 1.00 150.60 30 TRP A C 5
ATOM 24652 O O . TRP A 1 30 ? -25.121 -8.018 -0.217 1.00 150.60 30 TRP A O 5
ATOM 24673 N N . GLN A 1 31 ? -25.096 -9.759 -1.629 1.00 123.26 31 GLN A N 5
ATOM 24674 C CA . GLN A 1 31 ? -23.663 -9.850 -1.600 1.00 123.26 31 GLN A CA 5
ATOM 24675 C C . GLN A 1 31 ? -23.093 -8.583 -2.137 1.00 123.26 31 GLN A C 5
ATOM 24676 O O . GLN A 1 31 ? -22.011 -8.151 -1.752 1.00 123.26 31 GLN A O 5
ATOM 24690 N N . ILE A 1 32 ? -23.797 -7.972 -3.090 1.00 120.14 32 ILE A N 5
ATOM 24691 C CA . ILE A 1 32 ? -23.403 -6.717 -3.645 1.00 120.14 32 ILE A CA 5
ATOM 24692 C C . ILE A 1 32 ? -23.390 -5.687 -2.564 1.00 120.14 32 ILE A C 5
ATOM 24693 O O . ILE A 1 32 ? -22.430 -4.926 -2.446 1.00 120.14 32 ILE A O 5
ATOM 24709 N N . VAL A 1 33 ? -24.463 -5.638 -1.750 1.00 112.19 33 VAL A N 5
ATOM 24710 C CA . VAL A 1 33 ? -24.531 -4.648 -0.719 1.00 112.19 33 VAL A CA 5
ATOM 24711 C C . VAL A 1 33 ? -23.474 -4.962 0.287 1.00 112.19 33 VAL A C 5
ATOM 24712 O O . VAL A 1 33 ? -22.945 -4.064 0.939 1.00 112.19 33 VAL A O 5
ATOM 24725 N N . LEU A 1 34 ? -23.154 -6.257 0.459 1.00 60.87 34 LEU A N 5
ATOM 24726 C CA . LEU A 1 34 ? -22.169 -6.626 1.431 1.00 60.87 34 LEU A CA 5
ATOM 24727 C C . LEU A 1 34 ? -20.844 -6.032 1.057 1.00 60.87 34 LEU A C 5
ATOM 24728 O O . LEU A 1 34 ? -20.173 -5.437 1.899 1.00 60.87 34 LEU A O 5
ATOM 24744 N N . TRP A 1 35 ? -20.430 -6.158 -0.220 1.00 157.57 35 TRP A N 5
ATOM 24745 C CA . TRP A 1 35 ? -19.174 -5.596 -0.625 1.00 157.57 35 TRP A CA 5
ATOM 24746 C C . TRP A 1 35 ? -19.221 -4.110 -0.542 1.00 157.57 35 TRP A C 5
ATOM 24747 O O . TRP A 1 35 ? -18.226 -3.477 -0.191 1.00 157.57 35 TRP A O 5
ATOM 24768 N N . ALA A 1 36 ? -20.381 -3.509 -0.852 1.00 47.06 36 ALA A N 5
ATOM 24769 C CA . ALA A 1 36 ? -20.508 -2.087 -0.753 1.00 47.06 36 ALA A CA 5
ATOM 24770 C C . ALA A 1 36 ? -20.311 -1.686 0.682 1.00 47.06 36 ALA A C 5
ATOM 24771 O O . ALA A 1 36 ? -19.661 -0.683 0.968 1.00 47.06 36 ALA A O 5
ATOM 24778 N N . ALA A 1 37 ? -20.872 -2.462 1.629 1.00 43.94 37 ALA A N 5
ATOM 24779 C CA . ALA A 1 37 ? -20.773 -2.129 3.024 1.00 43.94 37 ALA A CA 5
ATOM 24780 C C . ALA A 1 37 ? -19.339 -2.175 3.449 1.00 43.94 37 ALA A C 5
ATOM 24781 O O . ALA 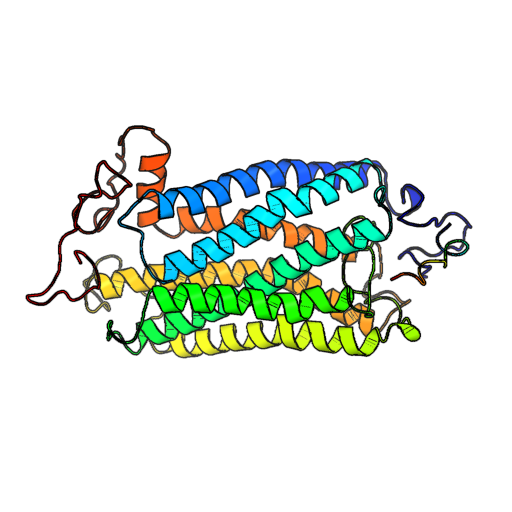A 1 37 ? -18.875 -1.312 4.193 1.00 43.94 37 ALA A O 5
ATOM 24788 N N . ALA A 1 38 ? -18.592 -3.188 2.975 1.00 42.61 38 ALA A N 5
ATOM 24789 C CA . ALA A 1 38 ? -17.232 -3.345 3.394 1.00 42.61 38 ALA A CA 5
ATOM 24790 C C . ALA A 1 38 ? -16.461 -2.140 2.978 1.00 42.61 38 ALA A C 5
ATOM 24791 O O . ALA A 1 38 ? -15.666 -1.601 3.744 1.00 42.61 38 ALA A O 5
ATOM 24798 N N . TYR A 1 39 ? -16.693 -1.676 1.741 1.00 140.66 39 TYR A N 5
ATOM 24799 C CA . TYR A 1 39 ? -15.986 -0.549 1.226 1.00 140.66 39 TYR A CA 5
ATOM 24800 C C . TYR A 1 39 ? -16.324 0.694 1.992 1.00 140.66 39 TYR A C 5
ATOM 24801 O O . TYR A 1 39 ? -15.441 1.491 2.301 1.00 140.66 39 TYR A O 5
ATOM 24819 N N . THR A 1 40 ? -17.604 0.901 2.346 1.00 116.04 40 THR A N 5
ATOM 24820 C CA . THR A 1 40 ? -17.945 2.131 3.001 1.00 116.04 40 THR A CA 5
ATOM 24821 C C . THR A 1 40 ? -17.213 2.244 4.306 1.00 116.04 40 THR A C 5
ATOM 24822 O O . THR A 1 40 ? -16.669 3.300 4.629 1.00 116.04 40 THR A O 5
ATOM 24833 N N . VAL A 1 41 ? -17.162 1.154 5.093 1.00 97.16 41 VAL A N 5
ATOM 24834 C CA . VAL A 1 41 ? -16.521 1.215 6.375 1.00 97.16 41 VAL A CA 5
ATOM 24835 C C . VAL A 1 41 ? -15.065 1.463 6.170 1.00 97.16 41 VAL A C 5
ATOM 24836 O O . VAL A 1 41 ? -14.439 2.227 6.905 1.00 97.16 41 VAL A O 5
ATOM 24849 N N . ILE A 1 42 ? -14.494 0.829 5.134 1.00 54.85 42 ILE A N 5
ATOM 24850 C CA . ILE A 1 42 ? -13.093 0.930 4.870 1.00 54.85 42 ILE A CA 5
ATOM 24851 C C . ILE A 1 42 ? -12.751 2.359 4.601 1.00 54.85 42 ILE A C 5
ATOM 24852 O O . ILE A 1 42 ? -11.726 2.853 5.062 1.00 54.85 42 ILE A O 5
ATOM 24868 N N . VAL A 1 43 ? -13.616 3.078 3.864 1.00 45.39 43 VAL A N 5
ATOM 24869 C CA . VAL A 1 43 ? -13.305 4.427 3.492 1.00 45.39 43 VAL A CA 5
ATOM 24870 C C . VAL A 1 43 ? -13.065 5.225 4.729 1.00 45.39 43 VAL A C 5
ATOM 24871 O O . VAL A 1 43 ? -12.139 6.031 4.786 1.00 45.39 43 VAL A O 5
ATOM 24884 N N . VAL A 1 44 ? -13.899 5.026 5.760 1.00 48.64 44 VAL A N 5
ATOM 24885 C CA . VAL A 1 44 ? -13.730 5.811 6.946 1.00 48.64 44 VAL A CA 5
ATOM 24886 C C . VAL A 1 44 ? -12.401 5.518 7.573 1.00 48.64 44 VAL A C 5
ATOM 24887 O O . VAL A 1 44 ? -11.622 6.427 7.855 1.00 48.64 44 VAL A O 5
ATOM 24900 N N . THR A 1 45 ? -12.094 4.225 7.785 1.00 116.65 45 THR A N 5
ATOM 24901 C CA . THR A 1 45 ? -10.892 3.875 8.489 1.00 116.65 45 THR A CA 5
ATOM 24902 C C . THR A 1 45 ? -9.667 4.275 7.726 1.00 116.65 45 THR A C 5
ATOM 24903 O O . THR A 1 45 ? -8.761 4.894 8.283 1.00 116.65 45 THR A O 5
ATOM 24914 N N . SER A 1 46 ? -9.622 3.962 6.420 1.00 51.16 46 SER A N 5
ATOM 24915 C CA . SER A 1 46 ? -8.451 4.199 5.630 1.00 51.16 46 SER A CA 5
ATOM 24916 C C . SER A 1 46 ? -8.153 5.660 5.598 1.00 51.16 46 SER A C 5
ATOM 24917 O O . SER A 1 46 ? -6.998 6.063 5.728 1.00 51.16 46 SER A O 5
ATOM 24925 N N . VAL A 1 47 ? -9.187 6.497 5.405 1.00 44.30 47 VAL A N 5
ATOM 24926 C CA . VAL A 1 47 ? -8.952 7.908 5.299 1.00 44.30 47 VAL A CA 5
ATOM 24927 C C . VAL A 1 47 ? -8.437 8.461 6.592 1.00 44.30 47 VAL A C 5
ATOM 24928 O O . VAL A 1 47 ? -7.436 9.174 6.612 1.00 44.30 47 VAL A O 5
ATOM 24941 N N . VAL A 1 48 ? -9.102 8.135 7.715 1.00 48.82 48 VAL A N 5
ATOM 24942 C CA . VAL A 1 48 ? -8.727 8.717 8.975 1.00 48.82 48 VAL A CA 5
ATOM 24943 C C . VAL A 1 48 ? -7.348 8.290 9.375 1.00 48.82 48 VAL A C 5
ATOM 24944 O O . VAL A 1 48 ? -6.522 9.111 9.772 1.00 48.82 48 VAL A O 5
ATOM 24957 N N . GLY A 1 49 ? -7.054 6.983 9.277 1.00 58.70 49 GLY A N 5
ATOM 24958 C CA . GLY A 1 49 ? -5.796 6.479 9.755 1.00 58.70 49 GLY A CA 5
ATOM 24959 C C . GLY A 1 49 ? -4.639 7.029 8.978 1.00 58.70 49 GLY A C 5
ATOM 24960 O O . GLY A 1 49 ? -3.617 7.391 9.556 1.00 58.70 49 GLY A O 5
ATOM 24964 N N . ASN A 1 50 ? -4.755 7.069 7.641 1.00 101.40 50 ASN A N 5
ATOM 24965 C CA . ASN A 1 50 ? -3.667 7.486 6.801 1.00 101.40 50 ASN A CA 5
ATOM 24966 C C . ASN A 1 50 ? -3.450 8.955 6.899 1.00 101.40 50 ASN A C 5
ATOM 24967 O O . ASN A 1 50 ? -2.320 9.421 6.760 1.00 101.40 50 ASN A O 5
ATOM 24978 N N . VAL A 1 51 ? -4.539 9.723 7.076 1.00 103.57 51 VAL A N 5
ATOM 24979 C CA . VAL A 1 51 ? -4.416 11.143 7.194 1.00 103.57 51 VAL A CA 5
ATOM 24980 C C . VAL A 1 51 ? -3.696 11.433 8.470 1.00 103.57 51 VAL A C 5
ATOM 24981 O O . VAL A 1 51 ? -2.863 12.335 8.527 1.00 103.57 51 VAL A O 5
ATOM 24994 N N . VAL A 1 52 ? -4.000 10.659 9.531 1.00 61.89 52 VAL A N 5
ATOM 24995 C CA . VAL A 1 52 ? -3.390 10.858 10.814 1.00 61.89 52 VAL A CA 5
ATOM 24996 C C . VAL A 1 52 ? -1.912 10.656 10.687 1.00 61.89 52 VAL A C 5
ATOM 24997 O O . VAL A 1 52 ? -1.133 11.420 11.253 1.00 61.89 52 VAL A O 5
ATOM 25010 N N . VAL A 1 53 ? -1.484 9.612 9.951 1.00 70.01 53 VAL A N 5
ATOM 25011 C CA . VAL A 1 53 ? -0.079 9.348 9.816 1.00 70.01 53 VAL A CA 5
ATOM 25012 C C . VAL A 1 53 ? 0.579 10.493 9.112 1.00 70.01 53 VAL A C 5
ATOM 25013 O O . VAL A 1 53 ? 1.558 11.053 9.601 1.00 70.01 53 VAL A O 5
ATOM 25026 N N . MET A 1 54 ? 0.027 10.899 7.954 1.00 132.10 54 MET A N 5
ATOM 25027 C CA . MET A 1 54 ? 0.631 11.937 7.171 1.00 132.10 54 MET A CA 5
ATOM 25028 C C . MET A 1 54 ? 0.636 13.204 7.959 1.00 132.10 54 MET A C 5
ATOM 25029 O O . MET A 1 54 ? 1.631 13.925 7.986 1.00 132.10 54 MET A O 5
ATOM 25043 N N . TRP A 1 55 ? -0.487 13.501 8.630 1.00 104.50 55 TRP A N 5
ATOM 25044 C CA . TRP A 1 55 ? -0.635 14.719 9.369 1.00 104.50 55 TRP A CA 5
ATOM 25045 C C . TRP A 1 55 ? 0.336 14.764 10.502 1.00 104.50 55 TRP A C 5
ATOM 25046 O O . TRP A 1 55 ? 1.003 15.776 10.702 1.00 104.50 55 TRP A O 5
ATOM 25067 N N . ILE A 1 56 ? 0.448 13.663 11.270 1.00 142.96 56 ILE A N 5
ATOM 25068 C CA . ILE A 1 56 ? 1.265 13.685 12.446 1.00 142.96 56 ILE A CA 5
ATOM 25069 C C . ILE A 1 56 ? 2.699 13.911 12.105 1.00 142.96 56 ILE A C 5
ATOM 25070 O O . ILE A 1 56 ? 3.335 14.797 12.669 1.00 142.96 56 ILE A O 5
ATOM 25086 N N . ILE A 1 57 ? 3.253 13.148 11.151 1.00 158.32 57 ILE A N 5
ATOM 25087 C CA . ILE A 1 57 ? 4.647 13.327 10.909 1.00 158.32 57 ILE A CA 5
ATOM 25088 C C . ILE A 1 57 ? 4.924 14.697 10.380 1.00 158.32 57 ILE A C 5
ATOM 25089 O O . ILE A 1 57 ? 5.875 15.341 10.816 1.00 158.32 57 ILE A O 5
ATOM 25105 N N . LEU A 1 58 ? 4.096 15.219 9.461 1.00 137.11 58 LEU A N 5
ATOM 25106 C CA . LEU A 1 58 ? 4.363 16.550 9.001 1.00 137.11 58 LEU A CA 5
ATOM 25107 C C . LEU A 1 58 ? 4.223 17.512 10.143 1.00 137.11 58 LEU A C 5
ATOM 25108 O O . LEU A 1 58 ? 5.029 18.429 10.290 1.00 137.11 58 LEU A O 5
ATOM 25124 N N . ALA A 1 59 ? 3.191 17.322 10.989 1.00 54.66 59 ALA A N 5
ATOM 25125 C CA . ALA A 1 59 ? 2.926 18.222 12.075 1.00 54.66 59 ALA A CA 5
ATOM 25126 C C . ALA A 1 59 ? 4.044 18.207 13.070 1.00 54.66 59 ALA A C 5
ATOM 25127 O O . ALA A 1 59 ? 4.492 19.265 13.501 1.00 54.66 59 ALA A O 5
ATOM 25134 N N . HIS A 1 60 ? 4.553 17.017 13.441 1.00 127.18 60 HIS A N 5
ATOM 25135 C CA . HIS A 1 60 ? 5.548 16.928 14.471 1.00 127.18 60 HIS A CA 5
ATOM 25136 C C . HIS A 1 60 ? 6.906 16.994 13.860 1.00 127.18 60 HIS A C 5
ATOM 25137 O O . HIS A 1 60 ? 7.326 16.103 13.126 1.00 127.18 60 HIS A O 5
ATOM 25152 N N . LYS A 1 61 ? 7.652 18.047 14.224 1.00 87.93 61 LYS A N 5
ATOM 25153 C CA . LYS A 1 61 ? 8.950 18.336 13.688 1.00 87.93 61 LYS A CA 5
ATOM 25154 C C . LYS A 1 61 ? 9.903 17.223 13.977 1.00 87.93 61 LYS A C 5
ATOM 25155 O O . LYS A 1 61 ? 10.762 16.912 13.157 1.00 87.93 61 LYS A O 5
ATOM 25174 N N . ARG A 1 62 ? 9.798 16.596 15.157 1.00 131.12 62 ARG A N 5
ATOM 25175 C CA . ARG A 1 62 ? 10.747 15.583 15.525 1.00 131.12 62 ARG A CA 5
ATOM 25176 C C . ARG A 1 62 ? 10.668 14.404 14.617 1.00 131.12 62 ARG A C 5
ATOM 25177 O O . ARG A 1 62 ? 11.687 13.767 14.354 1.00 131.12 62 ARG A O 5
ATOM 25198 N N . MET A 1 63 ? 9.467 14.048 14.127 1.00 246.56 63 MET A N 5
ATOM 25199 C CA . MET A 1 63 ? 9.455 12.843 13.348 1.00 246.56 63 MET A CA 5
ATOM 25200 C C . MET A 1 63 ? 9.925 13.138 11.958 1.00 246.56 63 MET A C 5
ATOM 25201 O O . MET A 1 63 ? 9.161 13.062 10.998 1.00 246.56 63 MET A O 5
ATOM 25215 N N . ARG A 1 64 ? 11.226 13.451 11.806 1.00 339.35 64 ARG A N 5
ATOM 25216 C CA . ARG A 1 64 ? 11.741 13.689 10.498 1.00 339.35 64 ARG A CA 5
ATOM 25217 C C . ARG A 1 64 ? 12.853 12.735 10.334 1.00 339.35 64 ARG A C 5
ATOM 25218 O O . ARG A 1 64 ? 14.002 13.011 10.676 1.00 339.35 64 ARG A O 5
ATOM 25239 N N . THR A 1 65 ? 12.528 11.565 9.796 1.00 114.66 65 THR A N 5
ATOM 25240 C CA . THR A 1 65 ? 13.577 10.649 9.553 1.00 114.66 65 THR A CA 5
ATOM 25241 C C . THR A 1 65 ? 13.441 10.362 8.106 1.00 114.66 65 THR A C 5
ATOM 25242 O O . THR A 1 65 ? 12.434 10.716 7.496 1.00 114.66 65 THR A O 5
ATOM 25253 N N . VAL A 1 66 ? 14.470 9.759 7.497 1.00 143.28 66 VAL A N 5
ATOM 25254 C CA . VAL A 1 66 ? 14.337 9.452 6.110 1.00 143.28 66 VAL A CA 5
ATOM 25255 C C . VAL A 1 66 ? 13.214 8.476 5.990 1.00 143.28 66 VAL A C 5
ATOM 25256 O O . VAL A 1 66 ? 12.375 8.565 5.094 1.00 143.28 66 VAL A O 5
ATOM 25269 N N . THR A 1 67 ? 13.147 7.538 6.949 1.00 160.22 67 THR A N 5
ATOM 25270 C CA . THR A 1 67 ? 12.160 6.507 6.901 1.00 160.22 67 THR A CA 5
ATOM 25271 C C . THR A 1 67 ? 10.809 7.138 6.913 1.00 160.22 67 THR A C 5
ATOM 25272 O O . THR A 1 67 ? 9.906 6.669 6.225 1.00 160.22 67 THR A O 5
ATOM 25283 N N . ASN A 1 68 ? 10.639 8.225 7.689 1.00 120.54 68 ASN A N 5
ATOM 25284 C CA . ASN A 1 68 ? 9.360 8.866 7.804 1.00 120.54 68 ASN A CA 5
ATOM 25285 C C . ASN A 1 68 ? 8.955 9.377 6.464 1.00 120.54 68 ASN A C 5
ATOM 25286 O O . ASN A 1 68 ? 7.766 9.459 6.164 1.00 120.54 68 ASN A O 5
ATOM 25297 N N . TYR A 1 69 ? 9.938 9.774 5.638 1.00 67.22 69 TYR A N 5
ATOM 25298 C CA . TYR A 1 69 ? 9.644 10.243 4.314 1.00 67.22 69 TYR A CA 5
ATOM 25299 C C . TYR A 1 69 ? 9.033 9.129 3.511 1.00 67.22 69 TYR A C 5
ATOM 25300 O O . TYR A 1 69 ? 8.068 9.336 2.780 1.00 67.22 69 TYR A O 5
ATOM 25318 N N . PHE A 1 70 ? 9.592 7.909 3.608 1.00 138.60 70 PHE A N 5
ATOM 25319 C CA . PHE A 1 70 ? 9.110 6.795 2.836 1.00 138.60 70 PHE A CA 5
ATOM 25320 C C . PHE A 1 70 ? 7.728 6.432 3.284 1.00 138.60 70 PHE A C 5
ATOM 25321 O O . PHE A 1 70 ? 6.873 6.094 2.465 1.00 138.60 70 PHE A O 5
ATOM 25338 N N . LEU A 1 71 ? 7.483 6.478 4.609 1.00 151.46 71 LEU A N 5
ATOM 25339 C CA . LEU A 1 71 ? 6.203 6.144 5.170 1.00 151.46 71 LEU A CA 5
ATOM 25340 C C . LEU A 1 71 ? 5.156 7.098 4.697 1.00 151.46 71 LEU A C 5
ATOM 25341 O O . LEU A 1 71 ? 4.009 6.696 4.511 1.00 151.46 71 LEU A O 5
ATOM 25357 N N . VAL A 1 72 ? 5.491 8.392 4.522 1.00 117.93 72 VAL A N 5
ATOM 25358 C CA . VAL A 1 72 ? 4.462 9.284 4.066 1.00 117.93 72 VAL A CA 5
ATOM 25359 C C . VAL A 1 72 ? 4.045 8.805 2.715 1.00 117.93 72 VAL A C 5
ATOM 25360 O O . VAL A 1 72 ? 2.863 8.837 2.379 1.00 117.93 72 VAL A O 5
ATOM 25373 N N . ASN A 1 73 ? 5.021 8.335 1.910 1.00 56.82 73 ASN A N 5
ATOM 25374 C CA . ASN A 1 73 ? 4.763 7.902 0.568 1.00 56.82 73 ASN A CA 5
ATOM 25375 C C . ASN A 1 73 ? 3.779 6.776 0.631 1.00 56.82 73 ASN A C 5
ATOM 25376 O O . ASN A 1 73 ? 2.795 6.760 -0.107 1.00 56.82 73 ASN A O 5
ATOM 25387 N N . LEU A 1 74 ? 4.006 5.813 1.542 1.00 145.30 74 LEU A N 5
ATOM 25388 C CA . LEU A 1 74 ? 3.100 4.707 1.685 1.00 145.30 74 LEU A CA 5
ATOM 25389 C C . LEU A 1 74 ? 1.755 5.230 2.080 1.00 145.30 74 LEU A C 5
ATOM 25390 O O . LEU A 1 74 ? 0.734 4.797 1.549 1.00 145.30 74 LEU A O 5
ATOM 25406 N N . ALA A 1 75 ? 1.724 6.183 3.031 1.00 45.71 75 ALA A N 5
ATOM 25407 C CA . ALA A 1 75 ? 0.479 6.678 3.545 1.00 45.71 75 ALA A CA 5
ATOM 25408 C C . ALA A 1 75 ? -0.277 7.314 2.427 1.00 45.71 75 ALA A C 5
ATOM 25409 O O . ALA A 1 75 ? -1.490 7.151 2.313 1.00 45.71 75 ALA A O 5
ATOM 25416 N N . PHE A 1 76 ? 0.441 8.049 1.562 1.00 105.61 76 PHE A N 5
ATOM 25417 C CA . PHE A 1 76 ? -0.148 8.740 0.452 1.00 105.61 76 PHE A CA 5
ATOM 25418 C C . PHE A 1 76 ? -0.773 7.746 -0.477 1.00 105.61 76 PHE A C 5
ATOM 25419 O O . PHE A 1 76 ? -1.865 7.978 -0.991 1.00 105.61 76 PHE A O 5
ATOM 25436 N N . ALA A 1 77 ? -0.091 6.615 -0.731 1.00 47.89 77 ALA A N 5
ATOM 25437 C CA . ALA A 1 77 ? -0.613 5.623 -1.630 1.00 47.89 77 ALA A CA 5
ATOM 25438 C C . ALA A 1 77 ? -1.904 5.102 -1.072 1.00 47.89 77 ALA A C 5
ATOM 25439 O O . ALA A 1 77 ? -2.846 4.846 -1.819 1.00 47.89 77 ALA A O 5
ATOM 25446 N N . GLU A 1 78 ? -1.975 4.911 0.261 1.00 124.53 78 GLU A N 5
ATOM 25447 C CA . GLU A 1 78 ? -3.173 4.421 0.888 1.00 124.53 78 GLU A CA 5
ATOM 25448 C C . GLU A 1 78 ? -4.268 5.438 0.763 1.00 124.53 78 GLU A C 5
ATOM 25449 O O . GLU A 1 78 ? -5.433 5.083 0.584 1.00 124.53 78 GLU A O 5
ATOM 25461 N N . ALA A 1 79 ? -3.928 6.735 0.870 1.00 35.89 79 ALA A N 5
ATOM 25462 C CA . ALA A 1 79 ? -4.910 7.782 0.804 1.00 35.89 79 ALA A CA 5
ATOM 25463 C C . ALA A 1 79 ? -5.569 7.776 -0.540 1.00 35.89 79 ALA A C 5
ATOM 25464 O O . ALA A 1 79 ? -6.783 7.945 -0.641 1.00 35.89 79 ALA A O 5
ATOM 25471 N N . SER A 1 80 ? -4.788 7.574 -1.616 1.00 88.97 80 SER A N 5
ATOM 25472 C CA . SER A 1 80 ? -5.363 7.595 -2.929 1.00 88.97 80 SER A CA 5
ATOM 25473 C C . SER A 1 80 ? -6.352 6.482 -2.990 1.00 88.97 80 SER A C 5
ATOM 25474 O O . SER A 1 80 ? -7.409 6.615 -3.599 1.00 88.97 80 SER A O 5
ATOM 25482 N N . MET A 1 81 ? -6.041 5.344 -2.353 1.00 239.91 81 MET A N 5
ATOM 25483 C CA . MET A 1 81 ? -6.947 4.240 -2.390 1.00 239.91 81 MET A CA 5
ATOM 25484 C C . MET A 1 81 ? -8.237 4.643 -1.737 1.00 239.91 81 MET A C 5
ATOM 25485 O O . MET A 1 81 ? -9.317 4.475 -2.301 1.00 239.91 81 MET A O 5
ATOM 25499 N N . ALA A 1 82 ? -8.156 5.234 -0.534 1.00 146.10 82 ALA A N 5
ATOM 25500 C CA . ALA A 1 82 ? -9.347 5.590 0.174 1.00 146.10 82 ALA A CA 5
ATOM 25501 C C . ALA A 1 82 ? -10.102 6.651 -0.564 1.00 146.10 82 ALA A C 5
ATOM 25502 O O . ALA A 1 82 ? -11.329 6.636 -0.575 1.00 146.10 82 ALA A O 5
ATOM 25509 N N . ALA A 1 83 ? -9.419 7.682 -1.092 1.00 91.74 83 ALA A N 5
ATOM 25510 C CA . ALA A 1 83 ? -10.171 8.680 -1.800 1.00 91.74 83 ALA A CA 5
ATOM 25511 C C . ALA A 1 83 ? -10.609 8.251 -3.172 1.00 91.74 83 ALA A C 5
ATOM 25512 O O . ALA A 1 83 ? -11.798 8.263 -3.482 1.00 91.74 83 ALA A O 5
ATOM 25519 N N . PHE A 1 84 ? -9.634 7.889 -4.037 1.00 197.45 84 PHE A N 5
ATOM 25520 C CA . PHE A 1 84 ? -9.894 7.580 -5.417 1.00 197.45 84 PHE A CA 5
ATOM 25521 C C . PHE A 1 84 ? -10.504 6.234 -5.680 1.00 197.45 84 PHE A C 5
ATOM 25522 O O . PHE A 1 84 ? -11.615 6.137 -6.198 1.00 197.45 84 PHE A O 5
ATOM 25539 N N . ASN A 1 85 ? -9.790 5.147 -5.312 1.00 242.60 85 ASN A N 5
ATOM 25540 C CA . ASN A 1 85 ? -10.252 3.859 -5.748 1.00 242.60 85 ASN A CA 5
ATOM 25541 C C . ASN A 1 85 ? -11.441 3.357 -5.005 1.00 242.60 85 ASN A C 5
ATOM 25542 O O . ASN A 1 85 ? -12.372 2.837 -5.615 1.00 242.60 85 ASN A O 5
ATOM 25553 N N . THR A 1 86 ? -11.474 3.519 -3.674 1.00 215.61 86 THR A N 5
ATOM 25554 C CA . THR A 1 86 ? -12.528 2.898 -2.925 1.00 215.61 86 THR A CA 5
ATOM 25555 C C . THR A 1 86 ? -13.843 3.505 -3.301 1.00 215.61 86 THR A C 5
ATOM 25556 O O . THR A 1 86 ? -14.853 2.809 -3.368 1.00 215.61 86 THR A O 5
ATOM 25567 N N . VAL A 1 87 ? -13.872 4.825 -3.563 1.00 87.19 87 VAL A N 5
ATOM 25568 C CA . VAL A 1 87 ? -15.118 5.484 -3.831 1.00 87.19 87 VAL A CA 5
ATOM 25569 C C . VAL A 1 87 ? -15.779 4.887 -5.038 1.00 87.19 87 VAL A C 5
ATOM 25570 O O . VAL A 1 87 ? -16.972 4.597 -5.009 1.00 87.19 87 VAL A O 5
ATOM 25583 N N . VAL A 1 88 ? -15.022 4.691 -6.136 1.00 231.82 88 VAL A N 5
ATOM 25584 C CA . VAL A 1 88 ? -15.571 4.162 -7.358 1.00 231.82 88 VAL A CA 5
ATOM 25585 C C . VAL A 1 88 ? -16.015 2.750 -7.143 1.00 231.82 88 VAL A C 5
ATOM 25586 O O . VAL A 1 88 ? -17.088 2.356 -7.600 1.00 231.82 88 VAL A O 5
ATOM 25599 N N . ASN A 1 89 ? -15.202 1.959 -6.416 1.00 364.98 89 ASN A N 5
ATOM 25600 C CA . ASN A 1 89 ? -15.495 0.575 -6.190 1.00 364.98 89 ASN A CA 5
ATOM 25601 C C . ASN A 1 89 ? -16.785 0.484 -5.425 1.00 364.98 89 ASN A C 5
ATOM 25602 O O . ASN A 1 89 ? -17.532 -0.480 -5.568 1.00 364.98 89 ASN A O 5
ATOM 25613 N N . PHE A 1 90 ? -17.050 1.453 -4.528 1.00 181.63 90 PHE A N 5
ATOM 25614 C CA . PHE A 1 90 ? -18.268 1.465 -3.764 1.00 181.63 90 PHE A CA 5
ATOM 25615 C C . PHE A 1 90 ? -19.461 1.735 -4.641 1.00 181.63 90 PHE A C 5
ATOM 25616 O O . PHE A 1 90 ? -20.489 1.067 -4.530 1.00 181.63 90 PHE A O 5
ATOM 25633 N N . THR A 1 91 ? -19.353 2.725 -5.551 1.00 269.02 91 THR A N 5
ATOM 25634 C CA . THR A 1 91 ? -20.456 3.141 -6.374 1.00 269.02 91 THR A CA 5
ATOM 25635 C C . THR A 1 91 ? -20.867 1.975 -7.185 1.00 269.02 91 THR A C 5
ATOM 25636 O O . THR A 1 91 ? -22.047 1.644 -7.296 1.00 269.02 91 THR A O 5
ATOM 25647 N N . TYR A 1 92 ? -19.868 1.299 -7.759 1.00 562.66 92 TYR A N 5
ATOM 25648 C CA . TYR A 1 92 ? -20.182 0.181 -8.569 1.00 562.66 92 TYR A CA 5
ATOM 25649 C C . TYR A 1 92 ? -20.904 -0.826 -7.779 1.00 562.66 92 TYR A C 5
ATOM 25650 O O . TYR A 1 92 ? -21.891 -1.366 -8.272 1.00 562.66 92 TYR A O 5
ATOM 25668 N N . ALA A 1 93 ? -20.426 -1.111 -6.558 1.00 446.75 93 ALA A N 5
ATOM 25669 C CA . ALA A 1 93 ? -20.922 -2.265 -5.880 1.00 446.75 93 ALA A CA 5
ATOM 25670 C C . ALA A 1 93 ? -22.377 -2.092 -5.683 1.00 446.75 93 ALA A C 5
ATOM 25671 O O . ALA A 1 93 ? -23.156 -2.994 -5.965 1.00 446.75 93 ALA A O 5
ATOM 25678 N N . VAL A 1 94 ? -22.804 -0.905 -5.240 1.00 370.05 94 VAL A N 5
ATOM 25679 C CA . VAL A 1 94 ? -24.209 -0.788 -5.037 1.00 370.05 94 VAL A CA 5
ATOM 25680 C C . VAL A 1 94 ? -24.971 -0.771 -6.332 1.00 370.05 94 VAL A C 5
ATOM 25681 O O . VAL A 1 94 ? -26.152 -1.113 -6.361 1.00 370.05 94 VAL A O 5
ATOM 25694 N N . HIS A 1 95 ? -24.339 -0.330 -7.434 1.00 354.91 95 HIS A N 5
ATOM 25695 C CA . HIS A 1 95 ? -24.959 -0.377 -8.737 1.00 354.91 95 HIS A CA 5
ATOM 25696 C C . HIS A 1 95 ? -25.002 -1.772 -9.305 1.00 354.91 95 HIS A C 5
ATOM 25697 O O . HIS A 1 95 ? -25.877 -2.086 -10.114 1.00 354.91 95 HIS A O 5
ATOM 25712 N N . ASN A 1 96 ? -24.061 -2.644 -8.891 1.00 462.44 96 ASN A N 5
ATOM 25713 C CA . ASN A 1 96 ? -23.933 -4.004 -9.350 1.00 462.44 96 ASN A CA 5
ATOM 25714 C C . ASN A 1 96 ? -23.186 -4.089 -10.647 1.00 462.44 96 ASN A C 5
ATOM 25715 O O . ASN A 1 96 ? -23.020 -5.187 -11.178 1.00 462.44 96 ASN A O 5
ATOM 25726 N N . GLU A 1 97 ? -22.659 -2.957 -11.164 1.00 652.37 97 GLU A N 5
ATOM 25727 C CA . GLU A 1 97 ? -21.788 -3.004 -12.307 1.00 652.37 97 GLU A CA 5
ATOM 25728 C C . GLU A 1 97 ? -21.191 -1.670 -12.582 1.00 652.37 97 GLU A C 5
ATOM 25729 O O . GLU A 1 97 ? -21.461 -0.682 -11.900 1.00 652.37 97 GLU A O 5
ATOM 25741 N N . TRP A 1 98 ? -20.334 -1.663 -13.617 1.00 905.99 98 TRP A N 5
ATOM 25742 C CA . TRP A 1 98 ? -19.507 -0.595 -14.079 1.00 905.99 98 TRP A CA 5
ATOM 25743 C C . TRP A 1 98 ? -20.381 0.390 -14.788 1.00 905.99 98 TRP A C 5
ATOM 25744 O O . TRP A 1 98 ? -20.524 0.367 -16.008 1.00 905.99 98 TRP A O 5
ATOM 25765 N N . TYR A 1 99 ? -20.968 1.323 -14.018 1.00 570.43 99 TYR A N 5
ATOM 25766 C CA . TYR A 1 99 ? -21.877 2.267 -14.603 1.00 570.43 99 TYR A CA 5
ATOM 25767 C C . TYR A 1 99 ? -21.099 3.170 -15.503 1.00 570.43 99 TYR A C 5
ATOM 25768 O O . TYR A 1 99 ? -21.578 3.589 -16.556 1.00 570.43 99 TYR A O 5
ATOM 25786 N N . TYR A 1 100 ? -19.866 3.487 -15.076 1.00 453.22 100 TYR A N 5
ATOM 25787 C CA . TYR A 1 100 ? -18.989 4.422 -15.706 1.00 453.22 100 TYR A CA 5
ATOM 25788 C C . TYR A 1 100 ? -18.626 3.974 -17.096 1.00 453.22 100 TYR A C 5
ATOM 25789 O O . TYR A 1 100 ? -18.458 4.813 -17.978 1.00 453.22 100 TYR A O 5
ATOM 25807 N N . GLY A 1 101 ? -18.450 2.660 -17.348 1.00 445.63 101 GLY A N 5
ATOM 25808 C CA . GLY A 1 101 ? -18.147 2.246 -18.698 1.00 445.63 101 GLY A CA 5
ATOM 25809 C C . GLY A 1 101 ? -16.662 2.054 -18.855 1.00 445.63 101 GLY A C 5
ATOM 25810 O O . GLY A 1 101 ? -15.894 2.354 -17.949 1.00 445.63 101 GLY A O 5
ATOM 25814 N N . LEU A 1 102 ? -16.218 1.637 -20.063 1.00 457.72 102 LEU A N 5
ATOM 25815 C CA . LEU A 1 102 ? -14.869 1.203 -20.353 1.00 457.72 102 LEU A CA 5
ATOM 25816 C C . LEU A 1 102 ? -13.849 2.244 -20.005 1.00 457.72 102 LEU A C 5
ATOM 25817 O O . LEU A 1 102 ? -12.793 1.909 -19.467 1.00 457.72 102 LEU A O 5
ATOM 25833 N N . PHE A 1 103 ? -14.112 3.528 -20.293 1.00 340.58 103 PHE A N 5
ATOM 25834 C CA . PHE A 1 103 ? -13.120 4.520 -19.984 1.00 340.58 103 PHE A CA 5
ATOM 25835 C C . PHE A 1 103 ? -12.827 4.484 -18.529 1.00 340.58 103 PHE A C 5
ATOM 25836 O O . PHE A 1 103 ? -11.666 4.480 -18.120 1.00 340.58 103 PHE A O 5
ATOM 25853 N N . TYR A 1 104 ? -13.880 4.451 -17.705 1.00 453.60 104 TYR A N 5
ATOM 25854 C CA . TYR A 1 104 ? -13.652 4.497 -16.301 1.00 453.60 104 TYR A CA 5
ATOM 25855 C C . TYR A 1 104 ? -13.002 3.245 -15.808 1.00 453.60 104 TYR A C 5
ATOM 25856 O O . TYR A 1 104 ? -12.255 3.301 -14.837 1.00 453.60 104 TYR A O 5
ATOM 25874 N N . CYS A 1 105 ? -13.286 2.078 -16.427 1.00 541.48 105 CYS A N 5
ATOM 25875 C CA . CYS A 1 105 ? -12.663 0.862 -15.979 1.00 541.48 105 CYS A CA 5
ATOM 25876 C C . CYS A 1 105 ? -11.197 1.105 -16.042 1.00 541.48 105 CYS A C 5
ATOM 25877 O O . CYS A 1 105 ? -10.468 0.700 -15.139 1.00 541.48 105 CYS A O 5
ATOM 25884 N N . LYS A 1 106 ? -10.756 1.793 -17.117 1.00 466.68 106 LYS A N 5
ATOM 25885 C CA . LYS A 1 106 ? -9.374 2.108 -17.327 1.00 466.68 106 LYS A CA 5
ATOM 25886 C C . LYS A 1 106 ? -8.880 3.046 -16.286 1.00 466.68 106 LYS A C 5
ATOM 25887 O O . LYS A 1 106 ? -7.820 2.835 -15.699 1.00 466.68 106 LYS A O 5
ATOM 25906 N N . PHE A 1 107 ? -9.644 4.114 -16.017 1.00 427.34 107 PHE A N 5
ATOM 25907 C CA . PHE A 1 107 ? -9.161 5.040 -15.045 1.00 427.34 107 PHE A CA 5
ATOM 25908 C C . PHE A 1 107 ? -9.042 4.304 -13.750 1.00 427.34 107 PHE A C 5
ATOM 25909 O O . PHE A 1 107 ? -8.000 4.355 -13.098 1.00 427.34 107 PHE A O 5
ATOM 25926 N N . HIS A 1 108 ? -10.093 3.544 -13.389 1.00 537.87 108 HIS A N 5
ATOM 25927 C CA . HIS A 1 108 ? -10.147 2.893 -12.120 1.00 537.87 108 HIS A CA 5
ATOM 25928 C C . HIS A 1 108 ? -9.126 1.821 -11.990 1.00 537.87 108 HIS A C 5
ATOM 25929 O O . HIS A 1 108 ? -8.590 1.607 -10.912 1.00 537.87 108 HIS A O 5
ATOM 25944 N N . ASN A 1 109 ? -8.825 1.069 -13.047 1.00 422.12 109 ASN A N 5
ATOM 25945 C CA . ASN A 1 109 ? -7.771 0.113 -12.883 1.00 422.12 109 ASN A CA 5
ATOM 25946 C C . ASN A 1 109 ? -6.424 0.789 -12.741 1.00 422.12 109 ASN A C 5
ATOM 25947 O O . ASN A 1 109 ? -5.625 0.406 -11.888 1.00 422.12 109 ASN A O 5
ATOM 25958 N N . PHE A 1 110 ? -6.138 1.829 -13.556 1.00 340.17 110 PHE A N 5
ATOM 25959 C CA . PHE A 1 110 ? -4.826 2.427 -13.575 1.00 340.17 110 PHE A CA 5
ATOM 25960 C C . PHE A 1 110 ? -4.435 2.959 -12.226 1.00 340.17 110 PHE A C 5
ATOM 25961 O O . PHE A 1 110 ? -3.345 2.656 -11.743 1.00 340.17 110 PHE A O 5
ATOM 25978 N N . PHE A 1 111 ? -5.297 3.757 -11.568 1.00 258.06 111 PHE A N 5
ATOM 25979 C CA . PHE A 1 111 ? -4.899 4.328 -10.304 1.00 258.06 111 PHE A CA 5
ATOM 25980 C C . PHE A 1 111 ? -4.701 3.268 -9.251 1.00 258.06 111 PHE A C 5
ATOM 25981 O O . PHE A 1 111 ? -3.711 3.305 -8.524 1.00 258.06 111 PHE A O 5
ATOM 25998 N N . PRO A 1 112 ? -5.602 2.339 -9.109 1.00 305.71 112 PRO A N 5
ATOM 25999 C CA . PRO A 1 112 ? -5.366 1.294 -8.154 1.00 305.71 112 PRO A CA 5
ATOM 26000 C C . PRO A 1 112 ? -4.162 0.450 -8.413 1.00 305.71 112 PRO A C 5
ATOM 26001 O O . PRO A 1 112 ? -3.581 -0.059 -7.456 1.00 305.71 112 PRO A O 5
ATOM 26012 N N . ILE A 1 113 ? -3.791 0.244 -9.685 1.00 252.70 113 ILE A N 5
ATOM 26013 C CA . ILE A 1 113 ? -2.650 -0.564 -9.992 1.00 252.70 113 ILE A CA 5
ATOM 26014 C C . ILE A 1 113 ? -1.420 0.175 -9.591 1.00 252.70 113 ILE A C 5
ATOM 26015 O O . ILE A 1 113 ? -0.479 -0.395 -9.041 1.00 252.70 113 ILE A O 5
ATOM 26031 N N . ALA A 1 114 ? -1.414 1.492 -9.852 1.00 149.27 114 ALA A N 5
ATOM 26032 C CA . ALA A 1 114 ? -0.279 2.292 -9.527 1.00 149.27 114 ALA A CA 5
ATOM 26033 C C . ALA A 1 114 ? -0.073 2.214 -8.046 1.00 149.27 114 ALA A C 5
ATOM 26034 O O . ALA A 1 114 ? 1.057 2.096 -7.578 1.00 149.27 114 ALA A O 5
ATOM 26041 N N . ALA A 1 115 ? -1.171 2.251 -7.267 1.00 138.08 115 ALA A N 5
ATOM 26042 C CA . ALA A 1 115 ? -1.052 2.256 -5.836 1.00 138.08 115 ALA A CA 5
ATOM 26043 C C . ALA A 1 115 ? -0.387 1.001 -5.333 1.00 138.08 115 ALA A C 5
ATOM 26044 O O . ALA A 1 115 ? 0.485 1.074 -4.471 1.00 138.08 115 ALA A O 5
ATOM 26051 N N . VAL A 1 116 ? -0.778 -0.183 -5.845 1.00 132.89 116 VAL A N 5
ATOM 26052 C CA . VAL A 1 116 ? -0.228 -1.434 -5.382 1.00 132.89 116 VAL A CA 5
ATOM 26053 C C . VAL A 1 116 ? 1.224 -1.549 -5.745 1.00 132.89 116 VAL A C 5
ATOM 26054 O O . VAL A 1 116 ? 2.039 -2.010 -4.944 1.00 132.89 116 VAL A O 5
ATOM 26067 N N . PHE A 1 117 ? 1.586 -1.150 -6.979 1.00 193.61 117 PHE A N 5
ATOM 26068 C CA . PHE A 1 117 ? 2.950 -1.285 -7.399 1.00 193.61 117 PHE A CA 5
ATOM 26069 C C . PHE A 1 117 ? 3.810 -0.419 -6.536 1.00 193.61 117 PHE A C 5
ATOM 26070 O O . PHE A 1 117 ? 4.863 -0.845 -6.065 1.00 193.61 117 PHE A O 5
ATOM 26087 N N . ALA A 1 118 ? 3.358 0.827 -6.297 1.00 63.83 118 ALA A N 5
ATOM 26088 C CA . ALA A 1 118 ? 4.118 1.803 -5.570 1.00 63.83 118 ALA A CA 5
ATOM 26089 C C . ALA A 1 118 ? 4.377 1.321 -4.177 1.00 63.83 118 ALA A C 5
ATOM 26090 O O . ALA A 1 118 ? 5.441 1.577 -3.618 1.00 63.83 118 ALA A O 5
ATOM 26097 N N . SER A 1 119 ? 3.392 0.640 -3.562 1.00 76.40 119 SER A N 5
ATOM 26098 C CA . SER A 1 119 ? 3.546 0.190 -2.208 1.00 76.40 119 SER A CA 5
ATOM 26099 C C . SER A 1 119 ? 4.652 -0.813 -2.093 1.00 76.40 119 SER A C 5
ATOM 26100 O O . SER A 1 119 ? 5.560 -0.639 -1.281 1.00 76.40 119 SER A O 5
ATOM 26108 N N . ILE A 1 120 ? 4.627 -1.876 -2.919 1.00 171.13 120 ILE A N 5
ATOM 26109 C CA . ILE A 1 120 ? 5.599 -2.923 -2.782 1.00 171.13 120 ILE A CA 5
ATOM 26110 C C . ILE A 1 120 ? 6.953 -2.341 -3.047 1.00 171.13 120 ILE A C 5
ATOM 26111 O O . ILE A 1 120 ? 7.914 -2.638 -2.340 1.00 171.13 120 ILE A O 5
ATOM 26127 N N . TYR A 1 121 ? 7.066 -1.473 -4.069 1.00 78.30 121 TYR A N 5
ATOM 26128 C CA . TYR A 1 121 ? 8.327 -0.869 -4.380 1.00 78.30 121 TYR A CA 5
ATOM 26129 C C . TYR A 1 121 ? 8.791 -0.005 -3.249 1.00 78.30 121 TYR A C 5
ATOM 26130 O O . TYR A 1 121 ? 9.982 0.054 -2.961 1.00 78.30 121 TYR A O 5
ATOM 26148 N N . SER A 1 122 ? 7.881 0.724 -2.587 1.00 92.36 122 SER A N 5
ATOM 26149 C CA . SER A 1 122 ? 8.319 1.583 -1.524 1.00 92.36 122 SER A CA 5
ATOM 26150 C C . SER A 1 122 ? 8.830 0.745 -0.392 1.00 92.36 122 SER A C 5
ATOM 26151 O O . SER A 1 122 ? 9.801 1.103 0.272 1.00 92.36 122 SER A O 5
ATOM 26159 N N . MET A 1 123 ? 8.196 -0.417 -0.161 1.00 93.73 123 MET A N 5
ATOM 26160 C CA . MET A 1 123 ? 8.580 -1.300 0.901 1.00 93.73 123 MET A CA 5
ATOM 26161 C C . MET A 1 123 ? 9.982 -1.761 0.642 1.00 93.73 123 MET A C 5
ATOM 26162 O O . MET A 1 123 ? 10.736 -2.014 1.580 1.00 93.73 123 MET A O 5
ATOM 26176 N N . THR A 1 124 ? 10.362 -1.940 -0.638 1.00 132.74 124 THR A N 5
ATOM 26177 C CA . THR A 1 124 ? 11.697 -2.391 -0.917 1.00 132.74 124 THR A CA 5
ATOM 26178 C C . THR A 1 124 ? 12.670 -1.324 -0.534 1.00 132.74 124 THR A C 5
ATOM 26179 O O . THR A 1 124 ? 13.710 -1.600 0.062 1.00 132.74 124 THR A O 5
ATOM 26190 N N . ALA A 1 125 ? 12.344 -0.057 -0.844 1.00 43.39 125 ALA A N 5
ATOM 26191 C CA . ALA A 1 125 ? 13.264 0.999 -0.547 1.00 43.39 125 ALA A CA 5
ATOM 26192 C C . ALA A 1 125 ? 13.481 0.992 0.930 1.00 43.39 125 ALA A C 5
ATOM 26193 O O . ALA A 1 125 ? 14.612 1.091 1.401 1.00 43.39 125 ALA A O 5
ATOM 26200 N N . VAL A 1 126 ? 12.392 0.811 1.698 1.00 59.34 126 VAL A N 5
ATOM 26201 C CA . VAL A 1 126 ? 12.467 0.808 3.128 1.00 59.34 126 VAL A CA 5
ATOM 26202 C C . VAL A 1 126 ? 13.418 -0.275 3.556 1.00 59.34 126 VAL A C 5
ATOM 26203 O O . VAL A 1 126 ? 14.222 -0.074 4.464 1.00 59.34 126 VAL A O 5
ATOM 26216 N N . ALA A 1 127 ? 13.350 -1.459 2.917 1.00 69.68 127 ALA A N 5
ATOM 26217 C CA . ALA A 1 127 ? 14.187 -2.569 3.287 1.00 69.68 127 ALA A CA 5
ATOM 26218 C C . ALA A 1 127 ? 15.630 -2.238 3.059 1.00 69.68 127 ALA A C 5
ATOM 26219 O O . ALA A 1 127 ? 16.486 -2.517 3.899 1.00 69.68 127 ALA A O 5
ATOM 26226 N N . PHE A 1 128 ? 15.936 -1.623 1.907 1.00 106.98 128 PHE A N 5
ATOM 26227 C CA . PHE A 1 128 ? 17.290 -1.307 1.564 1.00 106.98 128 PHE A CA 5
ATOM 26228 C C . PHE A 1 128 ? 17.798 -0.293 2.538 1.00 106.98 128 PHE A C 5
ATOM 26229 O O . PHE A 1 128 ? 18.927 -0.394 3.014 1.00 106.98 128 PHE A O 5
ATOM 26246 N N . ASP A 1 129 ? 16.967 0.716 2.867 1.00 147.63 129 ASP A N 5
ATOM 26247 C CA . ASP A 1 129 ? 17.417 1.742 3.760 1.00 147.63 129 ASP A CA 5
ATOM 26248 C C . ASP A 1 129 ? 17.686 1.134 5.105 1.00 147.63 129 ASP A C 5
ATOM 26249 O O . ASP A 1 129 ? 18.615 1.539 5.800 1.00 147.63 129 ASP A O 5
ATOM 26258 N N . ARG A 1 130 ? 16.884 0.137 5.520 1.00 190.06 130 ARG A N 5
ATOM 26259 C CA . ARG A 1 130 ? 17.129 -0.488 6.788 1.00 190.06 130 ARG A CA 5
ATOM 26260 C C . ARG A 1 130 ? 18.465 -1.148 6.741 1.00 190.06 130 ARG A C 5
ATOM 26261 O O . ARG A 1 130 ? 19.240 -1.075 7.693 1.00 190.06 130 ARG A O 5
ATOM 26282 N N . TYR A 1 131 ? 18.770 -1.805 5.609 1.00 118.85 131 TYR A N 5
ATOM 26283 C CA . TYR A 1 131 ? 20.010 -2.507 5.485 1.00 118.85 131 TYR A CA 5
ATOM 26284 C C . TYR A 1 131 ? 21.119 -1.525 5.624 1.00 118.85 131 TYR A C 5
ATOM 26285 O O . TYR A 1 131 ? 22.082 -1.784 6.339 1.00 118.85 131 TYR A O 5
ATOM 26303 N N . MET A 1 132 ? 20.996 -0.358 4.964 1.00 102.50 132 MET A N 5
ATOM 26304 C CA . MET A 1 132 ? 22.029 0.639 4.975 1.00 102.50 132 MET A CA 5
ATOM 26305 C C . MET A 1 132 ? 22.235 1.149 6.372 1.00 102.50 132 MET A C 5
ATOM 26306 O O . MET A 1 132 ? 23.369 1.342 6.809 1.00 102.50 132 MET A O 5
ATOM 26320 N N . ALA A 1 133 ? 21.138 1.395 7.112 1.00 89.98 133 ALA A N 5
ATOM 26321 C CA . ALA A 1 133 ? 21.254 1.949 8.432 1.00 89.98 133 ALA A CA 5
ATOM 26322 C C . ALA A 1 133 ? 21.949 0.982 9.326 1.00 89.98 133 ALA A C 5
ATOM 26323 O O . ALA A 1 133 ? 22.779 1.367 10.149 1.00 89.98 133 ALA A O 5
ATOM 26330 N N . ILE A 1 134 ? 21.608 -0.310 9.208 1.00 106.09 134 ILE A N 5
ATOM 26331 C CA . ILE A 1 134 ? 22.214 -1.249 10.092 1.00 106.09 134 ILE A CA 5
ATOM 26332 C C . ILE A 1 134 ? 23.688 -1.366 9.825 1.00 106.09 134 ILE A C 5
ATOM 26333 O O . ILE A 1 134 ? 24.482 -1.276 10.760 1.00 106.09 134 ILE A O 5
ATOM 26349 N N . ILE A 1 135 ? 24.110 -1.582 8.558 1.00 227.74 135 ILE A N 5
ATOM 26350 C CA . ILE A 1 135 ? 25.520 -1.802 8.365 1.00 227.74 135 ILE A CA 5
ATOM 26351 C C . ILE A 1 135 ? 26.305 -0.535 8.503 1.00 227.74 135 ILE A C 5
ATOM 26352 O O . ILE A 1 135 ? 27.309 -0.498 9.212 1.00 227.74 135 ILE A O 5
ATOM 26368 N N . HIS A 1 136 ? 25.874 0.555 7.834 1.00 262.55 136 HIS A N 5
ATOM 26369 C CA . HIS A 1 136 ? 26.710 1.716 7.911 1.00 262.55 136 HIS A CA 5
ATOM 26370 C C . HIS A 1 136 ? 25.968 2.837 8.543 1.00 262.55 136 HIS A C 5
ATOM 26371 O O . HIS A 1 136 ? 25.183 3.558 7.932 1.00 262.55 136 HIS A O 5
ATOM 26386 N N . PRO A 1 137 ? 26.263 2.996 9.788 1.00 210.25 137 PRO A N 5
ATOM 26387 C CA . PRO A 1 137 ? 25.662 4.024 10.574 1.00 210.25 137 PRO A CA 5
ATOM 26388 C C . PRO A 1 137 ? 26.136 5.374 10.157 1.00 210.25 137 PRO A C 5
ATOM 26389 O O . PRO A 1 137 ? 25.558 6.352 10.627 1.00 210.25 137 PRO A O 5
ATOM 26400 N N . LEU A 1 138 ? 27.177 5.461 9.298 1.00 270.58 138 LEU A N 5
ATOM 26401 C CA . LEU A 1 138 ? 27.692 6.743 8.903 1.00 270.58 138 LEU A CA 5
ATOM 26402 C C . LEU A 1 138 ? 26.540 7.510 8.349 1.00 270.58 138 LEU A C 5
ATOM 26403 O O . LEU A 1 138 ? 26.001 7.196 7.289 1.00 270.58 138 LEU A O 5
ATOM 26419 N N . GLN A 1 139 ? 26.146 8.566 9.082 1.00 129.84 139 GLN A N 5
ATOM 26420 C CA . GLN A 1 139 ? 25.007 9.363 8.745 1.00 129.84 139 GLN A CA 5
ATOM 26421 C C . GLN A 1 139 ? 25.203 10.125 7.478 1.00 129.84 139 GLN A C 5
ATOM 26422 O O . GLN A 1 139 ? 24.269 10.233 6.686 1.00 129.84 139 GLN A O 5
ATOM 26436 N N . PRO A 1 140 ? 26.363 10.660 7.228 1.00 330.71 140 PRO A N 5
ATOM 26437 C CA . PRO A 1 140 ? 26.479 11.486 6.064 1.00 330.71 140 PRO A CA 5
ATOM 26438 C C . PRO A 1 140 ? 26.211 10.825 4.757 1.00 330.71 140 PRO A C 5
ATOM 26439 O O . PRO A 1 140 ? 25.816 11.532 3.832 1.00 330.71 140 PRO A O 5
ATOM 26450 N N . ARG A 1 141 ? 26.407 9.502 4.617 1.00 204.51 141 ARG A N 5
ATOM 26451 C CA . ARG A 1 141 ? 26.107 8.994 3.316 1.00 204.51 141 ARG A CA 5
ATOM 26452 C C . ARG A 1 141 ? 24.630 8.802 3.246 1.00 204.51 141 ARG A C 5
ATOM 26453 O O . ARG A 1 141 ? 24.124 7.687 3.355 1.00 204.51 141 ARG A O 5
ATOM 26474 N N . LEU A 1 142 ? 23.896 9.919 3.067 1.00 387.41 142 LEU A N 5
ATOM 26475 C CA . LEU A 1 142 ? 22.472 9.845 2.963 1.00 387.41 142 LEU A CA 5
ATOM 26476 C C . LEU A 1 142 ? 21.953 11.251 2.878 1.00 387.41 142 LEU A C 5
ATOM 26477 O O . LEU A 1 142 ? 22.552 12.166 3.440 1.00 387.41 142 LEU A O 5
ATOM 26493 N N . SER A 1 143 ? 20.842 11.472 2.144 1.00 166.22 143 SER A N 5
ATOM 26494 C CA . SER A 1 143 ? 20.305 12.804 2.084 1.00 166.22 143 SER A CA 5
ATOM 26495 C C . SER A 1 143 ? 18.811 12.738 2.052 1.00 166.22 143 SER A C 5
ATOM 26496 O O . SER A 1 143 ? 18.225 11.789 1.533 1.00 166.22 143 SER A O 5
ATOM 26504 N N . ALA A 1 144 ? 18.155 13.749 2.661 1.00 44.23 144 ALA A N 5
ATOM 26505 C CA . ALA A 1 144 ? 16.725 13.861 2.648 1.00 44.23 144 ALA A CA 5
ATOM 26506 C C . ALA A 1 144 ? 16.299 14.132 1.240 1.00 44.23 144 ALA A C 5
ATOM 26507 O O . ALA A 1 144 ? 15.325 13.563 0.750 1.00 44.23 144 ALA A O 5
ATOM 26514 N N . THR A 1 145 ? 17.058 14.992 0.538 1.00 28.80 145 THR A N 5
ATOM 26515 C CA . THR A 1 145 ? 16.709 15.405 -0.790 1.00 28.80 145 THR A CA 5
ATOM 26516 C C . THR A 1 145 ? 16.664 14.193 -1.657 1.00 28.80 145 THR A C 5
ATOM 26517 O O . THR A 1 145 ? 15.798 14.070 -2.522 1.00 28.80 145 THR A O 5
ATOM 26528 N N . ALA A 1 146 ? 17.607 13.263 -1.443 1.00 30.29 146 ALA A N 5
ATOM 26529 C CA . ALA A 1 146 ? 17.675 12.064 -2.225 1.00 30.29 146 ALA A CA 5
ATOM 26530 C C . ALA A 1 146 ? 16.425 11.268 -2.010 1.00 30.29 146 ALA A C 5
ATOM 26531 O O . ALA A 1 146 ? 15.887 10.685 -2.948 1.00 30.29 146 ALA A O 5
ATOM 26538 N N . THR A 1 147 ? 15.920 11.238 -0.762 1.00 46.11 147 THR A N 5
ATOM 26539 C CA . THR A 1 147 ? 14.772 10.438 -0.437 1.00 46.11 147 THR A CA 5
ATOM 26540 C C . THR A 1 147 ? 13.617 10.879 -1.279 1.00 46.11 147 THR A C 5
ATOM 26541 O O . THR A 1 147 ? 12.873 10.049 -1.801 1.00 46.11 147 THR A O 5
ATOM 26552 N N . LYS A 1 148 ? 13.432 12.205 -1.432 1.00 87.33 148 LYS A N 5
ATOM 26553 C CA . LYS A 1 148 ? 12.336 12.690 -2.222 1.00 87.33 148 LYS A CA 5
ATOM 26554 C C . LYS A 1 148 ? 12.537 12.207 -3.621 1.00 87.33 148 LYS A C 5
ATOM 26555 O O . LYS A 1 148 ? 11.598 11.766 -4.280 1.00 87.33 148 LYS A O 5
ATOM 26574 N N . VAL A 1 149 ? 13.790 12.275 -4.105 1.00 23.69 149 VAL A N 5
ATOM 26575 C CA . VAL A 1 149 ? 14.084 11.876 -5.448 1.00 23.69 149 VAL A CA 5
ATOM 26576 C C . VAL A 1 149 ? 13.744 10.429 -5.584 1.00 23.69 149 VAL A C 5
ATOM 26577 O O . VAL A 1 149 ? 13.168 10.011 -6.585 1.00 23.69 149 VAL A O 5
ATOM 26590 N N . VAL A 1 150 ? 14.097 9.628 -4.562 1.00 43.86 150 VAL A N 5
ATOM 26591 C CA . VAL A 1 150 ? 13.861 8.214 -4.593 1.00 43.86 150 VAL A CA 5
ATOM 26592 C C . VAL A 1 150 ? 12.389 7.949 -4.654 1.00 43.86 150 VAL A C 5
ATOM 26593 O O . VAL A 1 150 ? 11.937 7.121 -5.442 1.00 43.86 150 VAL A O 5
ATOM 26606 N N . ILE A 1 151 ? 11.596 8.667 -3.838 1.00 91.13 151 ILE A N 5
ATOM 26607 C CA . ILE A 1 151 ? 10.183 8.429 -3.785 1.00 91.13 151 ILE A CA 5
ATOM 26608 C C . ILE A 1 151 ? 9.610 8.693 -5.141 1.00 91.13 151 ILE A C 5
ATOM 26609 O O . ILE A 1 151 ? 8.778 7.936 -5.636 1.00 91.13 151 ILE A O 5
ATOM 26625 N N . CYS A 1 152 ? 10.054 9.779 -5.794 1.00 65.88 152 CYS A N 5
ATOM 26626 C CA . CYS A 1 152 ? 9.523 10.118 -7.081 1.00 65.88 152 CYS A CA 5
ATOM 26627 C C . CYS A 1 152 ? 9.846 9.015 -8.041 1.00 65.88 152 CYS A C 5
ATOM 26628 O O . CYS A 1 152 ? 9.033 8.671 -8.899 1.00 65.88 152 CYS A O 5
ATOM 26635 N N . VAL A 1 153 ? 11.049 8.430 -7.912 1.00 33.86 153 VAL A N 5
ATOM 26636 C CA . VAL A 1 153 ? 11.487 7.400 -8.809 1.00 33.86 153 VAL A CA 5
ATOM 26637 C C . VAL A 1 153 ? 10.569 6.221 -8.705 1.00 33.86 153 VAL A C 5
ATOM 26638 O O . VAL A 1 153 ? 10.196 5.638 -9.721 1.00 33.86 153 VAL A O 5
ATOM 26651 N N . ILE A 1 154 ? 10.160 5.847 -7.474 1.00 146.52 154 ILE A N 5
ATOM 26652 C CA . ILE A 1 154 ? 9.335 4.683 -7.305 1.00 146.52 154 ILE A CA 5
ATOM 26653 C C . ILE A 1 154 ? 8.063 4.919 -8.052 1.00 146.52 154 ILE A C 5
ATOM 26654 O O . ILE A 1 154 ? 7.539 4.027 -8.718 1.00 146.52 154 ILE A O 5
ATOM 26670 N N . TRP A 1 155 ? 7.536 6.151 -7.977 1.00 75.44 155 TRP A N 5
ATOM 26671 C CA . TRP A 1 155 ? 6.328 6.443 -8.682 1.00 75.44 155 TRP A CA 5
ATOM 26672 C C . TRP A 1 155 ? 6.574 6.284 -10.154 1.00 75.44 155 TRP A C 5
ATOM 26673 O O . TRP A 1 155 ? 5.713 5.797 -10.880 1.00 75.44 155 TRP A O 5
ATOM 26694 N N . VAL A 1 156 ? 7.755 6.688 -10.653 1.00 43.64 156 VAL A N 5
ATOM 26695 C CA . VAL A 1 156 ? 7.992 6.591 -12.066 1.00 43.64 156 VAL A CA 5
ATOM 26696 C C . VAL A 1 156 ? 7.891 5.161 -12.499 1.00 43.64 156 VAL A C 5
ATOM 26697 O O . VAL A 1 156 ? 7.194 4.856 -13.463 1.00 43.64 156 VAL A O 5
ATOM 26710 N N . LEU A 1 157 ? 8.565 4.241 -11.779 1.00 102.57 157 LEU A N 5
ATOM 26711 C CA . LEU A 1 157 ? 8.559 2.851 -12.146 1.00 102.57 157 LEU A CA 5
ATOM 26712 C C . LEU A 1 157 ? 7.167 2.326 -12.038 1.00 102.57 157 LEU A C 5
ATOM 26713 O O . LEU A 1 157 ? 6.722 1.533 -12.867 1.00 102.57 157 LEU A O 5
ATOM 26729 N N . ALA A 1 158 ? 6.428 2.779 -11.012 1.00 58.16 158 ALA A N 5
ATOM 26730 C CA . ALA A 1 158 ? 5.095 2.293 -10.818 1.00 58.16 158 ALA A CA 5
ATOM 26731 C C . ALA A 1 158 ? 4.320 2.610 -12.054 1.00 58.16 158 ALA A C 5
ATOM 26732 O O . ALA A 1 158 ? 3.544 1.793 -12.545 1.00 58.16 158 ALA A O 5
ATOM 26739 N N . LEU A 1 159 ? 4.532 3.813 -12.608 1.00 121.11 159 LEU A N 5
ATOM 26740 C CA . LEU A 1 159 ? 3.854 4.191 -13.811 1.00 121.11 159 LEU A CA 5
ATOM 26741 C C . LEU A 1 159 ? 4.270 3.269 -14.917 1.00 121.11 159 LEU A C 5
ATOM 26742 O O . LEU A 1 159 ? 3.472 2.975 -15.804 1.00 121.11 159 LEU A O 5
ATOM 26758 N N . LEU A 1 160 ? 5.525 2.776 -14.902 1.00 153.15 160 LEU A N 5
ATOM 26759 C CA . LEU A 1 160 ? 5.940 1.920 -15.979 1.00 153.15 160 LEU A CA 5
ATOM 26760 C C . LEU A 1 160 ? 5.038 0.739 -16.063 1.00 153.15 160 LEU A C 5
ATOM 26761 O O . LEU A 1 160 ? 4.754 0.267 -17.159 1.00 153.15 160 LEU A O 5
ATOM 26777 N N . LEU A 1 161 ? 4.647 0.114 -14.945 1.00 133.67 161 LEU A N 5
ATOM 26778 C CA . LEU A 1 161 ? 3.665 -0.905 -15.183 1.00 133.67 161 LEU A CA 5
ATOM 26779 C C . LEU A 1 161 ? 2.273 -0.372 -15.326 1.00 133.67 161 LEU A C 5
ATOM 26780 O O . LEU A 1 161 ? 1.531 -0.752 -16.225 1.00 133.67 161 LEU A O 5
ATOM 26796 N N . ALA A 1 162 ? 1.876 0.565 -14.458 1.00 157.42 162 ALA A N 5
ATOM 26797 C CA . ALA A 1 162 ? 0.501 0.980 -14.440 1.00 157.42 162 ALA A CA 5
ATOM 26798 C C . ALA A 1 162 ? 0.088 1.614 -15.723 1.00 157.42 162 ALA A C 5
ATOM 26799 O O . ALA A 1 162 ? -1.038 1.414 -16.173 1.00 157.42 162 ALA A O 5
ATOM 26806 N N . PHE A 1 163 ? 0.965 2.433 -16.322 1.00 250.91 163 PHE A N 5
ATOM 26807 C CA . PHE A 1 163 ? 0.562 3.177 -17.483 1.00 250.91 163 PHE A CA 5
ATOM 26808 C C . PHE A 1 163 ? 0.447 2.365 -18.755 1.00 250.91 163 PHE A C 5
ATOM 26809 O O . PHE A 1 163 ? -0.436 2.639 -19.565 1.00 250.91 163 PHE A O 5
ATOM 26826 N N . PRO A 1 164 ? 1.274 1.388 -19.009 1.00 207.34 164 PRO A N 5
ATOM 26827 C CA . PRO A 1 164 ? 1.192 0.732 -20.292 1.00 207.34 164 PRO A CA 5
ATOM 26828 C C . PRO A 1 164 ? -0.093 0.077 -20.661 1.00 207.34 164 PRO A C 5
ATOM 26829 O O . PRO A 1 164 ? -0.357 -0.045 -21.855 1.00 207.34 164 PRO A O 5
ATOM 26840 N N . GLN A 1 165 ? -0.914 -0.342 -19.694 1.00 192.46 165 GLN A N 5
ATOM 26841 C CA . GLN A 1 165 ? -2.168 -0.933 -20.050 1.00 192.46 165 GLN A CA 5
ATOM 26842 C C . GLN A 1 165 ? -2.947 0.113 -20.802 1.00 192.46 165 GLN A C 5
ATOM 26843 O O . GLN A 1 165 ? -3.736 -0.217 -21.687 1.00 192.46 165 GLN A O 5
ATOM 26857 N N . GLY A 1 166 ? -2.782 1.400 -20.421 1.00 261.00 166 GLY A N 5
ATOM 26858 C CA . GLY A 1 166 ? -3.432 2.509 -21.081 1.00 261.00 166 GLY A CA 5
ATOM 26859 C C . GLY A 1 166 ? -2.913 2.582 -22.477 1.00 261.00 166 GLY A C 5
ATOM 26860 O O . GLY A 1 166 ? -3.652 2.829 -23.430 1.00 261.00 166 GLY A O 5
ATOM 26864 N N . TYR A 1 167 ? -1.592 2.374 -22.627 1.00 491.40 167 TYR A N 5
ATOM 26865 C CA . TYR A 1 167 ? -0.999 2.262 -23.924 1.00 491.40 167 TYR A CA 5
ATOM 26866 C C . TYR A 1 167 ? -1.617 1.003 -24.425 1.00 491.40 167 TYR A C 5
ATOM 26867 O O . TYR A 1 167 ? -2.154 0.243 -23.623 1.00 491.40 167 TYR A O 5
ATOM 26885 N N . TYR A 1 168 ? -1.650 0.768 -25.749 1.00 386.10 168 TYR A N 5
ATOM 26886 C CA . TYR A 1 168 ? -2.330 -0.425 -26.164 1.00 386.10 168 TYR A CA 5
ATOM 26887 C C . TYR A 1 168 ? -1.678 -1.616 -25.557 1.00 386.10 168 TYR A C 5
ATOM 26888 O O . TYR A 1 168 ? -0.615 -2.085 -25.960 1.00 386.10 168 TYR A O 5
ATOM 26906 N N . SER A 1 169 ? -2.391 -2.172 -24.572 1.00 289.80 169 SER A N 5
ATOM 26907 C CA . SER A 1 169 ? -1.937 -3.293 -23.838 1.00 289.80 169 SER A CA 5
ATOM 26908 C C . SER A 1 169 ? -3.197 -3.937 -23.370 1.00 289.80 169 SER A C 5
ATOM 26909 O O . SER A 1 169 ? -4.295 -3.632 -23.845 1.00 289.80 169 SER A O 5
ATOM 26917 N N . THR A 1 170 ? -3.049 -4.866 -22.418 1.00 402.06 170 THR A N 5
ATOM 26918 C CA . THR A 1 170 ? -4.157 -5.588 -21.856 1.00 402.06 170 THR A CA 5
ATOM 26919 C C . THR A 1 170 ? -5.089 -4.619 -21.148 1.00 402.06 170 THR A C 5
ATOM 26920 O O . THR A 1 170 ? -4.771 -3.430 -21.126 1.00 402.06 170 THR A O 5
ATOM 26931 N N . THR A 1 171 ? -6.273 -5.108 -20.619 1.00 690.53 171 THR A N 5
ATOM 26932 C CA . THR A 1 171 ? -7.298 -4.352 -19.857 1.00 690.53 171 THR A CA 5
ATOM 26933 C C . THR A 1 171 ? -8.350 -5.250 -19.079 1.00 690.53 171 THR A C 5
ATOM 26934 O O . THR A 1 171 ? -8.173 -6.459 -19.157 1.00 690.53 171 THR A O 5
ATOM 26945 N N . GLU A 1 172 ? -9.381 -4.712 -18.249 1.00 633.62 172 GLU A N 5
ATOM 26946 C CA . GLU A 1 172 ? -10.625 -5.435 -17.772 1.00 633.62 172 GLU A CA 5
ATOM 26947 C C . GLU A 1 172 ? -11.103 -5.420 -16.297 1.00 633.62 172 GLU A C 5
ATOM 26948 O O . GLU A 1 172 ? -10.336 -5.173 -15.374 1.00 633.62 172 GLU A O 5
ATOM 26960 N N . THR A 1 173 ? -12.430 -5.748 -16.048 1.00 617.99 173 THR A N 5
ATOM 26961 C CA . THR A 1 173 ? -13.096 -5.842 -14.739 1.00 617.99 173 THR A CA 5
ATOM 26962 C C . THR A 1 173 ? -12.895 -7.226 -14.122 1.00 617.99 173 THR A C 5
ATOM 26963 O O . THR A 1 173 ? -12.731 -8.214 -14.834 1.00 617.99 173 THR A O 5
ATOM 26974 N N . MET A 1 174 ? -12.950 -7.312 -12.762 1.00 434.98 174 MET A N 5
ATOM 26975 C CA . MET A 1 174 ? -12.712 -8.451 -11.877 1.00 434.98 174 MET A CA 5
ATOM 26976 C C . MET A 1 174 ? -13.927 -9.348 -11.709 1.00 434.98 174 MET A C 5
ATOM 26977 O O . MET A 1 174 ? -14.981 -8.990 -12.205 1.00 434.98 174 MET A O 5
ATOM 26991 N N . PRO A 1 175 ? -13.877 -10.496 -11.030 1.00 365.88 175 PRO A N 5
ATOM 26992 C CA . PRO A 1 175 ? -14.961 -11.445 -11.085 1.00 365.88 175 PRO A CA 5
ATOM 26993 C C . PRO A 1 175 ? -16.395 -11.032 -10.984 1.00 365.88 175 PRO A C 5
ATOM 26994 O O . PRO A 1 175 ? -17.096 -11.236 -11.965 1.00 365.88 175 PRO A O 5
ATOM 27005 N N . SER A 1 176 ? -16.892 -10.492 -9.848 1.00 635.81 176 SER A N 5
ATOM 27006 C CA . SER A 1 176 ? -18.274 -10.050 -9.750 1.00 635.81 176 SER A CA 5
ATOM 27007 C C . SER A 1 176 ? -18.270 -8.686 -10.290 1.00 635.81 176 SER A C 5
ATOM 27008 O O . SER A 1 176 ? -19.223 -7.930 -10.124 1.00 635.81 176 SER A O 5
ATOM 27016 N N . ARG A 1 177 ? -17.248 -8.384 -11.078 1.00 999.99 177 ARG A N 5
ATOM 27017 C CA . ARG A 1 177 ? -16.827 -7.125 -10.678 1.00 999.99 177 ARG A CA 5
ATOM 27018 C C . ARG A 1 177 ? -17.142 -5.824 -11.150 1.00 999.99 177 ARG A C 5
ATOM 27019 O O . ARG A 1 177 ? -17.614 -5.489 -12.230 1.00 999.99 177 ARG A O 5
ATOM 27040 N N . VAL A 1 178 ? -16.971 -5.058 -10.073 1.00 594.32 178 VAL A N 5
ATOM 27041 C CA . VAL A 1 178 ? -16.560 -3.758 -10.309 1.00 594.32 178 VAL A CA 5
ATOM 27042 C C . VAL A 1 178 ? -15.432 -3.338 -9.470 1.00 594.32 178 VAL A C 5
ATOM 27043 O O . VAL A 1 178 ? -15.488 -2.580 -8.504 1.00 594.32 178 VAL A O 5
ATOM 27056 N N . VAL A 1 179 ? -14.328 -3.932 -9.897 1.00 811.91 179 VAL A N 5
ATOM 27057 C CA . VAL A 1 179 ? -13.020 -3.521 -9.585 1.00 811.91 179 VAL A CA 5
ATOM 27058 C C . VAL A 1 179 ? -12.374 -3.848 -10.891 1.00 811.91 179 VAL A C 5
ATOM 27059 O O . VAL A 1 179 ? -12.808 -4.779 -11.565 1.00 811.91 179 VAL A O 5
ATOM 27072 N N . CYS A 1 180 ? -11.403 -3.050 -11.357 1.00 999.99 180 CYS A N 5
ATOM 27073 C CA . CYS A 1 180 ? -10.839 -3.386 -12.632 1.00 999.99 180 CYS A CA 5
ATOM 27074 C C . CYS A 1 180 ? -9.388 -3.677 -12.470 1.00 999.99 180 CYS A C 5
ATOM 27075 O O . CYS A 1 180 ? -8.723 -3.066 -11.640 1.00 999.99 180 CYS A O 5
ATOM 27082 N N . MET A 1 181 ? -8.879 -4.651 -13.262 1.00 431.86 181 MET A N 5
ATOM 27083 C CA . MET A 1 181 ? -7.511 -5.076 -13.172 1.00 431.86 181 MET A CA 5
ATOM 27084 C C . MET A 1 181 ? -7.010 -5.491 -14.528 1.00 431.86 181 MET A C 5
ATOM 27085 O O . MET A 1 181 ? -7.689 -5.356 -15.543 1.00 431.86 181 MET A O 5
ATOM 27099 N N . ILE A 1 182 ? -5.762 -6.000 -14.561 1.00 457.18 182 ILE A N 5
ATOM 27100 C CA . ILE A 1 182 ? -5.086 -6.412 -15.761 1.00 457.18 182 ILE A CA 5
ATOM 27101 C C . ILE A 1 182 ? -5.761 -7.648 -16.299 1.00 457.18 182 ILE A C 5
ATOM 27102 O O . ILE A 1 182 ? -6.301 -8.452 -15.541 1.00 457.18 182 ILE A O 5
ATOM 27118 N N . GLU A 1 183 ? -5.748 -7.810 -17.643 1.00 458.77 183 GLU A N 5
ATOM 27119 C CA . GLU A 1 183 ? -6.439 -8.871 -18.338 1.00 458.77 183 GLU A CA 5
ATOM 27120 C C . GLU A 1 183 ? -5.737 -10.195 -18.258 1.00 458.77 183 GLU A C 5
ATOM 27121 O O . GLU A 1 183 ? -4.957 -10.557 -19.134 1.00 458.77 183 GLU A O 5
ATOM 27133 N N . TRP A 1 184 ? -5.989 -10.946 -17.178 1.00 999.99 184 TRP A N 5
ATOM 27134 C CA . TRP A 1 184 ? -5.613 -12.326 -17.028 1.00 999.99 184 TRP A CA 5
ATOM 27135 C C . TRP A 1 184 ? -6.513 -13.260 -17.813 1.00 999.99 184 TRP A C 5
ATOM 27136 O O . TRP A 1 184 ? -6.030 -14.316 -18.224 1.00 999.99 184 TRP A O 5
ATOM 27157 N N . PRO A 1 185 ? -7.796 -12.999 -18.030 1.00 999.99 185 PRO A N 5
ATOM 27158 C CA . PRO A 1 185 ? -8.624 -13.981 -18.675 1.00 999.99 185 PRO A CA 5
ATOM 27159 C C . PRO A 1 185 ? -8.386 -14.368 -20.099 1.00 999.99 185 PRO A C 5
ATOM 27160 O O . PRO A 1 185 ? -8.377 -15.563 -20.387 1.00 999.99 185 PRO A O 5
ATOM 27171 N N . GLU A 1 186 ? -8.178 -13.409 -21.014 1.00 81.18 186 GLU A N 5
ATOM 27172 C CA . GLU A 1 186 ? -8.128 -13.813 -22.384 1.00 81.18 186 GLU A CA 5
ATOM 27173 C C . GLU A 1 186 ? -6.798 -13.450 -22.898 1.00 81.18 186 GLU A C 5
ATOM 27174 O O . GLU A 1 186 ? -6.013 -12.777 -22.232 1.00 81.18 186 GLU A O 5
ATOM 27186 N N . HIS A 1 187 ? -6.483 -13.897 -24.121 1.00 999.99 187 HIS A N 5
ATOM 27187 C CA . HIS A 1 187 ? -5.211 -13.493 -24.611 1.00 999.99 187 HIS A CA 5
ATOM 27188 C C . HIS A 1 187 ? -5.412 -12.502 -25.710 1.00 999.99 187 HIS A C 5
ATOM 27189 O O . HIS A 1 187 ? -4.632 -12.606 -26.648 1.00 999.99 187 HIS A O 5
ATOM 27204 N N . PRO A 1 188 ? -6.306 -11.505 -25.544 1.00 999.99 188 PRO A N 5
ATOM 27205 C CA . PRO A 1 188 ? -6.758 -10.575 -26.577 1.00 999.99 188 PRO A CA 5
ATOM 27206 C C . PRO A 1 188 ? -5.530 -10.206 -27.356 1.00 999.99 188 PRO A C 5
ATOM 27207 O O . PRO A 1 188 ? -4.716 -9.404 -26.907 1.00 999.99 188 PRO A O 5
ATOM 27218 N N . ASN A 1 189 ? -5.401 -10.838 -28.539 1.00 967.72 189 ASN A N 5
ATOM 27219 C CA . ASN A 1 189 ? -4.216 -10.917 -29.347 1.00 967.72 189 ASN A CA 5
ATOM 27220 C C . ASN A 1 189 ? -3.767 -9.581 -29.809 1.00 967.72 189 ASN A C 5
ATOM 27221 O O . ASN A 1 189 ? -2.578 -9.273 -29.751 1.00 967.72 189 ASN A O 5
ATOM 27232 N N . LYS A 1 190 ? -4.710 -8.744 -30.267 1.00 934.30 190 LYS A N 5
ATOM 27233 C CA . LYS A 1 190 ? -4.324 -7.482 -30.820 1.00 934.30 190 LYS A CA 5
ATOM 27234 C C . LYS A 1 190 ? -3.614 -6.742 -29.744 1.00 934.30 190 LYS A C 5
ATOM 27235 O O . LYS A 1 190 ? -2.647 -6.018 -29.976 1.00 934.30 190 LYS A O 5
ATOM 27254 N N . ILE A 1 191 ? -4.127 -6.944 -28.528 1.00 565.15 191 ILE A N 5
ATOM 27255 C CA . ILE A 1 191 ? -3.730 -6.384 -27.275 1.00 565.15 191 ILE A CA 5
ATOM 27256 C C . ILE A 1 191 ? -2.392 -6.881 -26.778 1.00 565.15 191 ILE A C 5
ATOM 27257 O O . ILE A 1 191 ? -1.710 -6.163 -26.043 1.00 565.15 191 ILE A O 5
ATOM 27273 N N . TYR A 1 192 ? -2.004 -8.135 -27.115 1.00 755.61 192 TYR A N 5
ATOM 27274 C CA . TYR A 1 192 ? -0.789 -8.715 -26.591 1.00 755.61 192 TYR A CA 5
ATOM 27275 C C . TYR A 1 192 ? -0.873 -8.810 -25.097 1.00 755.61 192 TYR A C 5
ATOM 27276 O O . TYR A 1 192 ? -0.027 -8.279 -24.379 1.00 755.61 192 TYR A O 5
ATOM 27294 N N . GLU A 1 193 ? -1.935 -9.480 -24.605 1.00 325.89 193 GLU A N 5
ATOM 27295 C CA . GLU A 1 193 ? -2.202 -9.670 -23.206 1.00 325.89 193 GLU A CA 5
ATOM 27296 C C . GLU A 1 193 ? -1.188 -10.541 -22.522 1.00 325.89 193 GLU A C 5
ATOM 27297 O O . GLU A 1 193 ? -0.614 -10.168 -21.500 1.00 325.89 193 GLU A O 5
ATOM 27309 N N . LYS A 1 194 ? -0.893 -11.706 -23.116 1.00 250.21 194 LYS A N 5
ATOM 27310 C CA . LYS A 1 194 ? -0.117 -12.742 -22.492 1.00 250.21 194 LYS A CA 5
ATOM 27311 C C . LYS A 1 194 ? 1.215 -12.237 -22.040 1.00 250.21 194 LYS A C 5
ATOM 27312 O O . LYS A 1 194 ? 1.650 -12.531 -20.926 1.00 250.21 194 LYS A O 5
ATOM 27331 N N . VAL A 1 195 ? 1.901 -11.466 -22.895 1.00 142.46 195 VAL A N 5
ATOM 27332 C CA . VAL A 1 195 ? 3.223 -11.026 -22.560 1.00 142.46 195 VAL A CA 5
ATOM 27333 C C . VAL A 1 195 ? 3.185 -10.123 -21.372 1.00 142.46 195 VAL A C 5
ATOM 27334 O O . VAL A 1 195 ? 3.982 -10.248 -20.441 1.00 142.46 195 VAL A O 5
ATOM 27347 N N . TYR A 1 196 ? 2.209 -9.209 -21.369 1.00 247.69 196 TYR A N 5
ATOM 27348 C CA . TYR A 1 196 ? 2.091 -8.169 -20.396 1.00 247.69 196 TYR A CA 5
ATOM 27349 C C . TYR A 1 196 ? 1.921 -8.792 -19.038 1.00 247.69 196 TYR A C 5
ATOM 27350 O O . TYR A 1 196 ? 2.521 -8.340 -18.065 1.00 247.69 196 TYR A O 5
ATOM 27368 N N . HIS A 1 197 ? 1.106 -9.862 -18.953 1.00 199.61 197 HIS A N 5
ATOM 27369 C CA . HIS A 1 197 ? 0.735 -10.535 -17.735 1.00 199.61 197 HIS A CA 5
ATOM 27370 C C . HIS A 1 197 ? 1.903 -11.102 -17.001 1.00 199.61 197 HIS A C 5
ATOM 27371 O O . HIS A 1 197 ? 2.061 -10.886 -15.799 1.00 199.61 197 HIS A O 5
ATOM 27386 N N . ILE A 1 198 ? 2.744 -11.873 -17.699 1.00 106.73 198 ILE A N 5
ATOM 27387 C CA . ILE A 1 198 ? 3.856 -12.477 -17.032 1.00 106.73 198 ILE A CA 5
ATOM 27388 C C . ILE A 1 198 ? 4.763 -11.384 -16.582 1.00 106.73 198 ILE A C 5
ATOM 27389 O O . ILE A 1 198 ? 5.219 -11.370 -15.439 1.00 106.73 198 ILE A O 5
ATOM 27405 N N . CYS A 1 199 ? 5.002 -10.412 -17.480 1.00 115.01 199 CYS A N 5
ATOM 27406 C CA . CYS A 1 199 ? 5.949 -9.360 -17.255 1.00 115.01 199 CYS A CA 5
ATOM 27407 C C . CYS A 1 199 ? 5.582 -8.591 -16.037 1.00 115.01 199 CYS A C 5
ATOM 27408 O O . CYS A 1 199 ? 6.412 -8.345 -15.164 1.00 115.01 199 CYS A O 5
ATOM 27415 N N . VAL A 1 200 ? 4.309 -8.196 -15.942 1.00 129.42 200 VAL A N 5
ATOM 27416 C CA . VAL A 1 200 ? 3.916 -7.352 -14.863 1.00 129.42 200 VAL A CA 5
ATOM 27417 C C . VAL A 1 200 ? 4.045 -8.041 -13.543 1.00 129.42 200 VAL A C 5
ATOM 27418 O O . VAL A 1 200 ? 4.645 -7.497 -12.620 1.00 129.42 200 VAL A O 5
ATOM 27431 N N . THR A 1 201 ? 3.517 -9.269 -13.408 1.00 172.48 201 THR A N 5
ATOM 27432 C CA . THR A 1 201 ? 3.502 -9.861 -12.101 1.00 172.48 201 THR A CA 5
ATOM 27433 C C . THR A 1 201 ? 4.889 -10.031 -11.606 1.00 172.48 201 THR A C 5
ATOM 27434 O O . THR A 1 201 ? 5.227 -9.548 -10.528 1.00 172.48 201 THR A O 5
ATOM 27445 N N . VAL A 1 202 ? 5.732 -10.690 -12.419 1.00 55.86 202 VAL A N 5
ATOM 27446 C CA . VAL A 1 202 ? 7.057 -11.006 -11.987 1.00 55.86 202 VAL A CA 5
ATOM 27447 C C . VAL A 1 202 ? 7.850 -9.765 -11.744 1.00 55.86 202 VAL A C 5
ATOM 27448 O O . VAL A 1 202 ? 8.389 -9.574 -10.656 1.00 55.86 202 VAL A O 5
ATOM 27461 N N . LEU A 1 203 ? 7.929 -8.872 -12.746 1.00 184.68 203 LEU A N 5
ATOM 27462 C CA . LEU A 1 203 ? 8.772 -7.727 -12.577 1.00 184.68 203 LEU A CA 5
ATOM 27463 C C . LEU A 1 203 ? 8.271 -6.832 -11.490 1.00 184.68 203 LEU A C 5
ATOM 27464 O O . LEU A 1 203 ? 9.035 -6.453 -10.604 1.00 184.68 203 LEU A O 5
ATOM 27480 N N . ILE A 1 204 ? 6.982 -6.443 -11.529 1.00 291.81 204 ILE A N 5
ATOM 27481 C CA . ILE A 1 204 ? 6.566 -5.493 -10.539 1.00 291.81 204 ILE A CA 5
ATOM 27482 C C . ILE A 1 204 ? 6.351 -6.068 -9.166 1.00 291.81 204 ILE A C 5
ATOM 27483 O O . ILE A 1 204 ? 6.826 -5.494 -8.194 1.00 291.81 204 ILE A O 5
ATOM 27499 N N . TYR A 1 205 ? 5.545 -7.141 -9.021 1.00 130.66 205 TYR A N 5
ATOM 27500 C CA . TYR A 1 205 ? 5.288 -7.709 -7.721 1.00 130.66 205 TYR A CA 5
ATOM 27501 C C . TYR A 1 205 ? 6.351 -8.650 -7.211 1.00 130.66 205 TYR A C 5
ATOM 27502 O O . TYR A 1 205 ? 6.905 -8.447 -6.133 1.00 130.66 205 TYR A O 5
ATOM 27520 N N . PHE A 1 206 ? 6.685 -9.697 -7.999 1.00 80.16 206 PHE A N 5
ATOM 27521 C CA . PHE A 1 206 ? 7.538 -10.762 -7.527 1.00 80.16 206 PHE A CA 5
ATOM 27522 C C . PHE A 1 206 ? 8.950 -10.351 -7.253 1.00 80.16 206 PHE A C 5
ATOM 27523 O O . PHE A 1 206 ? 9.489 -10.668 -6.193 1.00 80.16 206 PHE A O 5
ATOM 27540 N N . LEU A 1 207 ? 9.596 -9.638 -8.192 1.00 136.02 207 LEU A N 5
ATOM 27541 C CA . LEU A 1 207 ? 10.986 -9.323 -8.023 1.00 136.02 207 LEU A CA 5
ATOM 27542 C C . LEU A 1 207 ? 11.158 -8.449 -6.820 1.00 136.02 207 LEU A C 5
ATOM 27543 O O . LEU A 1 207 ? 12.042 -8.699 -6.002 1.00 136.02 207 LEU A O 5
ATOM 27559 N N . PRO A 1 208 ? 10.346 -7.445 -6.656 1.00 92.17 208 PRO A N 5
ATOM 27560 C CA . PRO A 1 208 ? 10.504 -6.583 -5.522 1.00 92.17 208 PRO A CA 5
ATOM 27561 C C . PRO A 1 208 ? 10.249 -7.327 -4.259 1.00 92.17 208 PRO A C 5
ATOM 27562 O O . PRO A 1 208 ? 10.768 -6.930 -3.219 1.00 92.17 208 PRO A O 5
ATOM 27573 N N . LEU A 1 209 ? 9.425 -8.384 -4.315 1.00 135.60 209 LEU A N 5
ATOM 27574 C CA . LEU A 1 209 ? 9.139 -9.121 -3.129 1.00 135.60 209 LEU A CA 5
ATOM 27575 C C . LEU A 1 209 ? 10.391 -9.847 -2.736 1.00 135.60 209 LEU A C 5
ATOM 27576 O O . LEU A 1 209 ? 10.745 -9.904 -1.560 1.00 135.60 209 LEU A O 5
ATOM 27592 N N . LEU A 1 210 ? 11.106 -10.412 -3.729 1.00 52.10 210 LEU A N 5
ATOM 27593 C CA . LEU A 1 210 ? 12.281 -11.188 -3.460 1.00 52.10 210 LEU A CA 5
ATOM 27594 C C . LEU A 1 210 ? 13.331 -10.313 -2.849 1.00 52.10 210 LEU A C 5
ATOM 27595 O O . LEU A 1 210 ? 13.960 -10.685 -1.861 1.00 52.10 210 LEU A O 5
ATOM 27611 N N . VAL A 1 211 ? 13.530 -9.106 -3.410 1.00 95.89 211 VAL A N 5
ATOM 27612 C CA . VAL A 1 211 ? 14.566 -8.240 -2.928 1.00 95.89 211 VAL A CA 5
ATOM 27613 C C . VAL A 1 211 ? 14.291 -7.897 -1.501 1.00 95.89 211 VAL A C 5
ATOM 27614 O O . VAL A 1 211 ? 15.194 -7.934 -0.666 1.00 95.89 211 VAL A O 5
ATOM 27627 N N . ILE A 1 212 ? 13.024 -7.586 -1.175 1.00 43.41 212 ILE A N 5
ATOM 27628 C CA . ILE A 1 212 ? 12.682 -7.208 0.162 1.00 43.41 212 ILE A CA 5
ATOM 27629 C C . ILE A 1 212 ? 13.013 -8.371 1.032 1.00 43.41 212 ILE A C 5
ATOM 27630 O O . ILE A 1 212 ? 13.565 -8.208 2.118 1.00 43.41 212 ILE A O 5
ATOM 27646 N N . GLY A 1 213 ? 12.680 -9.586 0.565 1.00 27.69 213 GLY A N 5
ATOM 27647 C CA . GLY A 1 213 ? 12.947 -10.758 1.342 1.00 27.69 213 GLY A CA 5
ATOM 27648 C C . GLY A 1 213 ? 14.427 -10.908 1.523 1.00 27.69 213 GLY A C 5
ATOM 27649 O O . GLY A 1 213 ? 14.889 -11.252 2.609 1.00 27.69 213 GLY A O 5
ATOM 27653 N N . TYR A 1 214 ? 15.210 -10.670 0.452 1.00 54.41 214 TYR A N 5
ATOM 27654 C CA . TYR A 1 214 ? 16.636 -10.838 0.523 1.00 54.41 214 TYR A CA 5
ATOM 27655 C C . TYR A 1 214 ? 17.233 -9.839 1.463 1.00 54.41 214 TYR A C 5
ATOM 27656 O O . TYR A 1 214 ? 18.021 -10.187 2.338 1.00 54.41 214 TYR A O 5
ATOM 27674 N N . ALA A 1 215 ? 16.846 -8.563 1.336 1.00 53.88 215 ALA A N 5
ATOM 27675 C CA . ALA A 1 215 ? 17.404 -7.533 2.163 1.00 53.88 215 ALA A CA 5
ATOM 27676 C C . ALA A 1 215 ? 17.061 -7.873 3.570 1.00 53.88 215 ALA A C 5
ATOM 27677 O O . ALA A 1 215 ? 17.818 -7.602 4.500 1.00 53.88 215 ALA A O 5
ATOM 27684 N N . TYR A 1 216 ? 15.882 -8.471 3.765 1.00 68.29 216 TYR A N 5
ATOM 27685 C CA . TYR A 1 216 ? 15.483 -8.842 5.084 1.00 68.29 216 TYR A CA 5
ATOM 27686 C C . TYR A 1 216 ? 16.482 -9.819 5.625 1.00 68.29 216 TYR A C 5
ATOM 27687 O O . TYR A 1 216 ? 16.854 -9.736 6.793 1.00 68.29 216 TYR A O 5
ATOM 27705 N N . THR A 1 217 ? 16.954 -10.772 4.793 1.00 107.59 217 THR A N 5
ATOM 27706 C CA . THR A 1 217 ? 17.836 -11.789 5.303 1.00 107.59 217 THR A CA 5
ATOM 27707 C C . THR A 1 217 ? 19.126 -11.186 5.763 1.00 107.59 217 THR A C 5
ATOM 27708 O O . THR A 1 217 ? 19.675 -11.602 6.781 1.00 107.59 217 THR A O 5
ATOM 27719 N N . VAL A 1 218 ? 19.656 -10.186 5.030 1.00 111.61 218 VAL A N 5
ATOM 27720 C CA . VAL A 1 218 ? 20.923 -9.626 5.405 1.00 111.61 218 VAL A CA 5
ATOM 27721 C C . VAL A 1 218 ? 20.809 -8.991 6.758 1.00 111.61 218 VAL A C 5
ATOM 27722 O O . VAL A 1 218 ? 21.720 -9.092 7.577 1.00 111.61 218 VAL A O 5
ATOM 27735 N N . VAL A 1 219 ? 19.666 -8.337 7.029 1.00 85.26 219 VAL A N 5
ATOM 27736 C CA . VAL A 1 219 ? 19.404 -7.657 8.267 1.00 85.26 219 VAL A CA 5
ATOM 27737 C C . VAL A 1 219 ? 19.399 -8.668 9.369 1.00 85.26 219 VAL A C 5
ATOM 27738 O O . VAL A 1 219 ? 19.568 -8.313 10.533 1.00 85.26 219 VAL A O 5
ATOM 27751 N N . GLY A 1 220 ? 19.157 -9.950 9.028 1.00 40.71 220 GLY A N 5
ATOM 27752 C CA . GLY A 1 220 ? 19.060 -11.012 9.992 1.00 40.71 220 GLY A CA 5
ATOM 27753 C C . GLY A 1 220 ? 20.339 -11.164 10.755 1.00 40.71 220 GLY A C 5
ATOM 27754 O O . GLY A 1 220 ? 20.315 -11.387 11.965 1.00 40.71 220 GLY A O 5
ATOM 27758 N N . ILE A 1 221 ? 21.495 -11.081 10.075 1.00 95.86 221 ILE A N 5
ATOM 27759 C CA . ILE A 1 221 ? 22.742 -11.239 10.766 1.00 95.86 221 ILE A CA 5
ATOM 27760 C C . ILE A 1 221 ? 22.892 -10.109 11.735 1.00 95.86 221 ILE A C 5
ATOM 27761 O O . ILE A 1 221 ? 23.258 -10.306 12.893 1.00 95.86 221 ILE A O 5
ATOM 27777 N N . THR A 1 222 ? 22.572 -8.887 11.278 1.00 144.37 222 THR A N 5
ATOM 27778 C CA . THR A 1 222 ? 22.736 -7.706 12.071 1.00 144.37 222 THR A CA 5
ATOM 27779 C C . THR A 1 222 ? 21.623 -7.646 13.065 1.00 144.37 222 THR A C 5
ATOM 27780 O O . THR A 1 222 ? 21.286 -8.656 13.679 1.00 144.37 222 THR A O 5
ATOM 27791 N N . LEU A 1 223 ? 21.039 -6.446 13.269 1.00 326.72 223 LEU A N 5
ATOM 27792 C CA . LEU A 1 223 ? 20.004 -6.293 14.248 1.00 326.72 223 LEU A CA 5
ATOM 27793 C C . LEU A 1 223 ? 18.936 -7.280 13.934 1.00 326.72 223 LEU A C 5
ATOM 27794 O O . LEU A 1 223 ? 18.501 -7.415 12.791 1.00 326.72 223 LEU A O 5
ATOM 27810 N N . TRP A 1 224 ? 18.500 -8.005 14.979 1.00 158.38 224 TRP A N 5
ATOM 27811 C CA . TRP A 1 224 ? 17.537 -9.051 14.828 1.00 158.38 224 TRP A CA 5
ATOM 27812 C C . TRP A 1 224 ? 16.364 -8.654 15.663 1.00 158.38 224 TRP A C 5
ATOM 27813 O O . TRP A 1 224 ? 16.249 -7.505 16.086 1.00 158.38 224 TRP A O 5
ATOM 27834 N N . ALA A 1 225 ? 15.430 -9.596 15.878 1.00 36.78 225 ALA A N 5
ATOM 27835 C CA . ALA A 1 225 ? 14.249 -9.322 16.637 1.00 36.78 225 ALA A CA 5
ATOM 27836 C C . ALA A 1 225 ? 14.623 -8.981 18.045 1.00 36.78 225 ALA A C 5
ATOM 27837 O O . ALA A 1 225 ? 14.077 -8.043 18.624 1.00 36.78 225 ALA A O 5
ATOM 27844 N N . SER A 1 226 ? 15.587 -9.716 18.632 1.00 85.46 226 SER A N 5
ATOM 27845 C CA . SER A 1 226 ? 15.894 -9.489 20.014 1.00 85.46 226 SER A CA 5
ATOM 27846 C C . SER A 1 226 ? 16.365 -8.085 20.204 1.00 85.46 226 SER A C 5
ATOM 27847 O O . SER A 1 226 ? 17.292 -7.627 19.539 1.00 85.46 226 SER A O 5
ATOM 27855 N N . GLU A 1 227 ? 15.702 -7.367 21.133 1.00 127.78 227 GLU A N 5
ATOM 27856 C CA . GLU A 1 227 ? 16.070 -6.028 21.487 1.00 127.78 227 GLU A CA 5
ATOM 27857 C C . GLU A 1 227 ? 15.611 -5.846 22.900 1.00 127.78 227 GLU A C 5
ATOM 27858 O O . GLU A 1 227 ? 14.444 -6.074 23.208 1.00 127.78 227 GLU A O 5
ATOM 27870 N N . ILE A 1 228 ? 16.517 -5.421 23.803 1.00 164.84 228 ILE A N 5
ATOM 27871 C CA . ILE A 1 228 ? 16.154 -5.231 25.179 1.00 164.84 228 ILE A CA 5
ATOM 27872 C C . ILE A 1 228 ? 15.601 -3.848 25.271 1.00 164.84 228 ILE A C 5
ATOM 27873 O O . ILE A 1 228 ? 16.108 -2.933 24.626 1.00 164.84 228 ILE A O 5
ATOM 27889 N N . PRO A 1 229 ? 14.559 -3.662 26.029 1.00 222.35 229 PRO A N 5
ATOM 27890 C CA . PRO A 1 229 ? 13.932 -2.377 26.090 1.00 222.35 229 PRO A CA 5
ATOM 27891 C C . PRO A 1 229 ? 14.848 -1.276 26.498 1.00 222.35 229 PRO A C 5
ATOM 27892 O O . PRO A 1 229 ? 14.754 -0.189 25.929 1.00 222.35 229 PRO A O 5
ATOM 27903 N N . GLY A 1 230 ? 15.748 -1.506 27.464 1.00 45.22 230 GLY A N 5
ATOM 27904 C CA . GLY A 1 230 ? 16.622 -0.429 27.801 1.00 45.22 230 GLY A CA 5
ATOM 27905 C C . GLY A 1 230 ? 17.732 -0.462 26.811 1.00 45.22 230 GLY A C 5
ATOM 27906 O O . GLY A 1 230 ? 17.899 -1.436 26.081 1.00 45.22 230 GLY A O 5
ATOM 27910 N N . ASP A 1 231 ? 18.529 0.612 26.764 1.00 107.57 231 ASP A N 5
ATOM 27911 C CA . ASP A 1 231 ? 19.647 0.626 25.876 1.00 107.57 231 ASP A CA 5
ATOM 27912 C C . ASP A 1 231 ? 20.523 -0.503 26.299 1.00 107.57 231 ASP A C 5
ATOM 27913 O O . ASP A 1 231 ? 20.970 -1.296 25.473 1.00 107.57 231 ASP A O 5
ATOM 27922 N N . SER A 1 232 ? 20.760 -0.631 27.615 1.00 167.96 232 SER A N 5
ATOM 27923 C CA . SER A 1 232 ? 21.672 -1.637 28.058 1.00 167.96 232 SER A CA 5
ATOM 27924 C C . SER A 1 232 ? 21.102 -2.981 27.756 1.00 167.96 232 SER A C 5
ATOM 27925 O O . SER A 1 232 ? 19.895 -3.197 27.851 1.00 167.96 232 SER A O 5
ATOM 27933 N N . SER A 1 233 ? 22.003 -3.898 27.348 1.00 280.68 233 SER A N 5
ATOM 27934 C CA . SER A 1 233 ? 21.750 -5.282 27.066 1.00 280.68 233 SER A CA 5
ATOM 27935 C C . SER A 1 233 ? 21.612 -5.479 25.592 1.00 280.68 233 SER A C 5
ATOM 27936 O O . SER A 1 233 ? 20.627 -5.083 24.974 1.00 280.68 233 SER A O 5
ATOM 27944 N N . ASP A 1 234 ? 22.647 -6.089 24.988 1.00 218.25 234 ASP A N 5
ATOM 27945 C CA . ASP A 1 234 ? 22.665 -6.482 23.609 1.00 218.25 234 ASP A CA 5
ATOM 27946 C C . ASP A 1 234 ? 22.388 -5.309 22.721 1.00 218.25 234 ASP A C 5
ATOM 27947 O O . ASP A 1 234 ? 22.200 -5.479 21.517 1.00 218.25 234 ASP A O 5
ATOM 27956 N N . ARG A 1 235 ? 22.401 -4.081 23.270 1.00 343.57 235 ARG A N 5
ATOM 27957 C CA . ARG A 1 235 ? 22.197 -2.925 22.454 1.00 343.57 235 ARG A CA 5
ATOM 27958 C C . ARG A 1 235 ? 23.397 -2.074 22.676 1.00 343.57 235 ARG A C 5
ATOM 27959 O O . ARG A 1 235 ? 23.874 -1.953 23.803 1.00 343.57 235 ARG A O 5
ATOM 27980 N N . TYR A 1 236 ? 23.945 -1.484 21.600 1.00 263.29 236 TYR A N 5
ATOM 27981 C CA . TYR A 1 236 ? 25.089 -0.645 21.796 1.00 263.29 236 TYR A CA 5
ATOM 27982 C C . TYR A 1 236 ? 24.658 0.751 21.498 1.00 263.29 236 TYR A C 5
ATOM 27983 O O . TYR A 1 236 ? 24.905 1.255 20.405 1.00 263.29 236 TYR A O 5
ATOM 28001 N N . HIS A 1 237 ? 24.021 1.395 22.500 1.00 261.92 237 HIS A N 5
ATOM 28002 C CA . HIS A 1 237 ? 23.508 2.736 22.466 1.00 261.92 237 HIS A CA 5
ATOM 28003 C C . HIS A 1 237 ? 22.024 2.672 22.323 1.00 261.92 237 HIS A C 5
ATOM 28004 O O . HIS A 1 237 ? 21.475 1.761 21.705 1.00 261.92 237 HIS A O 5
ATOM 28019 N N . GLU A 1 238 ? 21.343 3.659 22.933 1.00 106.81 238 GLU A N 5
ATOM 28020 C CA . GLU A 1 238 ? 19.915 3.743 22.954 1.00 106.81 238 GLU A CA 5
ATOM 28021 C C . GLU A 1 238 ? 19.446 3.908 21.552 1.00 106.81 238 GLU A C 5
ATOM 28022 O O . GLU A 1 238 ? 18.426 3.346 21.163 1.00 106.81 238 GLU A O 5
ATOM 28034 N N . GLN A 1 239 ? 20.187 4.684 20.745 1.00 112.20 239 GLN A N 5
ATOM 28035 C CA . GLN A 1 239 ? 19.746 4.880 19.399 1.00 112.20 239 GLN A CA 5
ATOM 28036 C C . GLN A 1 239 ? 19.745 3.548 18.727 1.00 112.20 239 GLN A C 5
ATOM 28037 O O . GLN A 1 239 ? 18.838 3.231 17.962 1.00 112.20 239 GLN A O 5
ATOM 28051 N N . VAL A 1 240 ? 20.771 2.723 19.005 1.00 45.41 240 VAL A N 5
ATOM 28052 C CA . VAL A 1 240 ? 20.863 1.427 18.400 1.00 45.41 240 VAL A CA 5
ATOM 28053 C C . VAL A 1 240 ? 19.711 0.588 18.851 1.00 45.41 240 VAL A C 5
ATOM 28054 O O . VAL A 1 240 ? 19.156 -0.183 18.071 1.00 45.41 240 VAL A O 5
ATOM 28067 N N . SER A 1 241 ? 19.341 0.696 20.140 1.00 97.62 241 SER A N 5
ATOM 28068 C CA . SER A 1 241 ? 18.268 -0.079 20.691 1.00 97.62 241 SER A CA 5
ATOM 28069 C C . SER A 1 241 ? 16.956 0.400 20.156 1.00 97.62 241 SER A C 5
ATOM 28070 O O . SER A 1 241 ? 16.014 -0.381 20.052 1.00 97.62 241 SER A O 5
ATOM 28078 N N . ALA A 1 242 ? 16.843 1.710 19.868 1.00 59.29 242 ALA A N 5
ATOM 28079 C CA . ALA A 1 242 ? 15.640 2.315 19.365 1.00 59.29 242 ALA A CA 5
ATOM 28080 C C . ALA A 1 242 ? 15.347 1.850 17.973 1.00 59.29 242 ALA A C 5
ATOM 28081 O O . ALA A 1 242 ? 14.193 1.615 17.623 1.00 59.29 242 ALA A O 5
ATOM 28088 N N . LYS A 1 243 ? 16.402 1.717 17.146 1.00 106.49 243 LYS A N 5
ATOM 28089 C CA . LYS A 1 243 ? 16.310 1.400 15.747 1.00 106.49 243 LYS A CA 5
ATOM 28090 C C . LYS A 1 243 ? 15.709 0.049 15.552 1.00 106.49 243 LYS A C 5
ATOM 28091 O O . LYS A 1 243 ? 14.937 -0.169 14.619 1.00 106.49 243 LYS A O 5
ATOM 28110 N N . ARG A 1 244 ? 16.034 -0.891 16.447 1.00 106.62 244 ARG A N 5
ATOM 28111 C CA . ARG A 1 244 ? 15.572 -2.239 16.327 1.00 106.62 244 ARG A CA 5
ATOM 28112 C C . ARG A 1 244 ? 14.077 -2.226 16.350 1.00 106.62 244 ARG A C 5
ATOM 28113 O O . ARG A 1 244 ? 13.441 -3.110 15.783 1.00 106.62 244 ARG A O 5
ATOM 28134 N N . LYS A 1 245 ? 13.470 -1.259 17.060 1.00 75.97 245 LYS A N 5
ATOM 28135 C CA . LYS A 1 245 ? 12.040 -1.153 17.124 1.00 75.97 245 LYS A CA 5
ATOM 28136 C C . LYS A 1 245 ? 11.487 -0.808 15.770 1.00 75.97 245 LYS A C 5
ATOM 28137 O O . LYS A 1 245 ? 10.449 -1.325 15.363 1.00 75.97 245 LYS A O 5
ATOM 28156 N N . VAL A 1 246 ? 12.164 0.104 15.046 1.00 65.27 246 VAL A N 5
ATOM 28157 C CA . VAL A 1 246 ? 11.731 0.549 13.753 1.00 65.27 246 VAL A CA 5
ATOM 28158 C C . VAL A 1 246 ? 11.792 -0.585 12.781 1.00 65.27 246 VAL A C 5
ATOM 28159 O O . VAL A 1 246 ? 10.900 -0.742 11.950 1.00 65.27 246 VAL A O 5
ATOM 28172 N N . VAL A 1 247 ? 12.857 -1.405 12.854 1.00 107.94 247 VAL A N 5
ATOM 28173 C CA . VAL A 1 247 ? 13.009 -2.480 11.919 1.00 107.94 247 VAL A CA 5
ATOM 28174 C C . VAL A 1 247 ? 11.894 -3.469 12.082 1.00 107.94 247 VAL A C 5
ATOM 28175 O O . VAL A 1 247 ? 11.350 -3.961 11.097 1.00 107.94 247 VAL A O 5
ATOM 28188 N N . LYS A 1 248 ? 11.513 -3.787 13.334 1.00 87.98 248 LYS A N 5
ATOM 28189 C CA . LYS A 1 248 ? 10.499 -4.776 13.556 1.00 87.98 248 LYS A CA 5
ATOM 28190 C C . LYS A 1 248 ? 9.195 -4.321 12.978 1.00 87.98 248 LYS A C 5
ATOM 28191 O O . LYS A 1 248 ? 8.472 -5.113 12.375 1.00 87.98 248 LYS A O 5
ATOM 28210 N N . MET A 1 249 ? 8.853 -3.030 13.132 1.00 65.50 249 MET A N 5
ATOM 28211 C CA . MET A 1 249 ? 7.612 -2.573 12.577 1.00 65.50 249 MET A CA 5
ATOM 28212 C C . MET A 1 249 ? 7.679 -2.717 11.093 1.00 65.50 249 MET A C 5
ATOM 28213 O O . MET A 1 249 ? 6.723 -3.136 10.446 1.00 65.50 249 MET A O 5
ATOM 28227 N N . MET A 1 250 ? 8.836 -2.394 10.504 1.00 85.05 250 MET A N 5
ATOM 28228 C CA . MET A 1 250 ? 8.933 -2.453 9.079 1.00 85.05 250 MET A CA 5
ATOM 28229 C C . MET A 1 250 ? 8.695 -3.864 8.655 1.00 85.05 250 MET A C 5
ATOM 28230 O O . MET A 1 250 ? 8.091 -4.111 7.613 1.00 85.05 250 MET A O 5
ATOM 28244 N N . ILE A 1 251 ? 9.172 -4.833 9.456 1.00 42.25 251 ILE A N 5
ATOM 28245 C CA . ILE A 1 251 ? 8.980 -6.210 9.117 1.00 42.25 251 ILE A CA 5
ATOM 28246 C C . ILE A 1 251 ? 7.511 -6.515 9.122 1.00 42.25 251 ILE A C 5
ATOM 28247 O O . ILE A 1 251 ? 7.000 -7.141 8.194 1.00 42.25 251 ILE A O 5
ATOM 28263 N N . VAL A 1 252 ? 6.781 -6.063 10.161 1.00 91.01 252 VAL A N 5
ATOM 28264 C CA . VAL A 1 252 ? 5.387 -6.398 10.246 1.00 91.01 252 VAL A CA 5
ATOM 28265 C C . VAL A 1 252 ? 4.657 -5.784 9.094 1.00 91.01 252 VAL A C 5
ATOM 28266 O O . VAL A 1 252 ? 3.758 -6.400 8.523 1.00 91.01 252 VAL A O 5
ATOM 28279 N N . VAL A 1 253 ? 5.040 -4.554 8.709 1.00 66.09 253 VAL A N 5
ATOM 28280 C CA . VAL A 1 253 ? 4.377 -3.861 7.639 1.00 66.09 253 VAL A CA 5
ATOM 28281 C C . VAL A 1 253 ? 4.486 -4.702 6.406 1.00 66.09 253 VAL A C 5
ATOM 28282 O O . VAL A 1 253 ? 3.539 -4.814 5.629 1.00 66.09 253 VAL A O 5
ATOM 28295 N N . VAL A 1 254 ? 5.668 -5.298 6.181 1.00 52.39 254 VAL A N 5
ATOM 28296 C CA . VAL A 1 254 ? 5.868 -6.113 5.021 1.00 52.39 254 VAL A CA 5
ATOM 28297 C C . VAL A 1 254 ? 5.007 -7.342 5.091 1.00 52.39 254 VAL A C 5
ATOM 28298 O O . VAL A 1 254 ? 4.386 -7.729 4.102 1.00 52.39 254 VAL A O 5
ATOM 28311 N N . CYS A 1 255 ? 4.936 -7.986 6.272 1.00 46.42 255 CYS A N 5
ATOM 28312 C CA . CYS A 1 255 ? 4.236 -9.236 6.412 1.00 46.42 255 CYS A CA 5
ATOM 28313 C C . CYS A 1 255 ? 2.795 -9.047 6.089 1.00 46.42 255 CYS A C 5
ATOM 28314 O O . CYS A 1 255 ? 2.211 -9.816 5.326 1.00 46.42 255 CYS A O 5
ATOM 28321 N N . THR A 1 256 ? 2.189 -7.989 6.649 1.00 116.51 256 THR A N 5
ATOM 28322 C CA . THR A 1 256 ? 0.795 -7.757 6.440 1.00 116.51 256 THR A CA 5
ATOM 28323 C C . THR A 1 256 ? 0.570 -7.530 4.979 1.00 116.51 256 THR A C 5
ATOM 28324 O O . THR A 1 256 ? -0.418 -7.990 4.413 1.00 116.51 256 THR A O 5
ATOM 28335 N N . PHE A 1 257 ? 1.508 -6.827 4.325 1.00 65.18 257 PHE A N 5
ATOM 28336 C CA . PHE A 1 257 ? 1.397 -6.505 2.932 1.00 65.18 257 PHE A CA 5
ATOM 28337 C C . PHE A 1 257 ? 1.324 -7.770 2.133 1.00 65.18 257 PHE A C 5
ATOM 28338 O O . PHE A 1 257 ? 0.452 -7.926 1.278 1.00 65.18 257 PHE A O 5
ATOM 28355 N N . ALA A 1 258 ? 2.236 -8.721 2.405 1.00 51.33 258 ALA A N 5
ATOM 28356 C CA . ALA A 1 258 ? 2.313 -9.931 1.638 1.00 51.33 258 ALA A CA 5
ATOM 28357 C C . ALA A 1 258 ? 1.065 -10.729 1.798 1.00 51.33 258 ALA A C 5
ATOM 28358 O O . ALA A 1 258 ? 0.531 -11.265 0.828 1.00 51.33 258 ALA A O 5
ATOM 28365 N N . ILE A 1 259 ? 0.558 -10.822 3.035 1.00 126.30 259 ILE A N 5
ATOM 28366 C CA . ILE A 1 259 ? -0.590 -11.643 3.251 1.00 126.30 259 ILE A CA 5
ATOM 28367 C C . ILE A 1 259 ? -1.742 -11.082 2.480 1.00 126.30 259 ILE A C 5
ATOM 28368 O O . ILE A 1 259 ? -2.488 -11.820 1.838 1.00 126.30 259 ILE A O 5
ATOM 28384 N N . CYS A 1 260 ? -1.918 -9.751 2.514 1.00 133.94 260 CYS A N 5
ATOM 28385 C CA . CYS A 1 260 ? -3.050 -9.171 1.856 1.00 133.94 260 CYS A CA 5
ATOM 28386 C C . CYS A 1 260 ? -2.998 -9.343 0.364 1.00 133.94 260 CYS A C 5
ATOM 28387 O O . CYS A 1 260 ? -3.996 -9.711 -0.250 1.00 133.94 260 CYS A O 5
ATOM 28394 N N . TRP A 1 261 ? -1.857 -9.009 -0.263 1.00 134.84 261 TRP A N 5
ATOM 28395 C CA . TRP A 1 261 ? -1.684 -9.045 -1.692 1.00 134.84 261 TRP A CA 5
ATOM 28396 C C . TRP A 1 261 ? -1.396 -10.379 -2.306 1.00 134.84 261 TRP A C 5
ATOM 28397 O O . TRP A 1 261 ? -1.812 -10.635 -3.433 1.00 134.84 261 TRP A O 5
ATOM 28418 N N . LEU A 1 262 ? -0.673 -11.266 -1.603 1.00 72.23 262 LEU A N 5
ATOM 28419 C CA . LEU A 1 262 ? -0.148 -12.443 -2.239 1.00 72.23 262 LEU A CA 5
ATOM 28420 C C . LEU A 1 262 ? -1.232 -13.276 -2.838 1.00 72.23 262 LEU A C 5
ATOM 28421 O O . LEU A 1 262 ? -1.064 -13.776 -3.950 1.00 72.23 262 LEU A O 5
ATOM 28437 N N . PRO A 1 263 ? -2.338 -13.457 -2.190 1.00 106.13 263 PRO A N 5
ATOM 28438 C CA . PRO A 1 263 ? -3.346 -14.282 -2.779 1.00 106.13 263 PRO A CA 5
ATOM 28439 C C . PRO A 1 263 ? -3.806 -13.728 -4.090 1.00 106.13 263 PRO A C 5
ATOM 28440 O O . PRO A 1 263 ? -4.081 -14.506 -5.000 1.00 106.13 263 PRO A O 5
ATOM 28451 N N . PHE A 1 264 ? -3.884 -12.394 -4.226 1.00 128.35 264 PHE A N 5
ATOM 28452 C CA . PHE A 1 264 ? -4.353 -11.831 -5.457 1.00 128.35 264 PHE A CA 5
ATOM 28453 C C . PHE A 1 264 ? -3.382 -12.121 -6.556 1.00 128.35 264 PHE A C 5
ATOM 28454 O O . PHE A 1 264 ? -3.778 -12.515 -7.651 1.00 128.35 264 PHE A O 5
ATOM 28471 N N . HIS A 1 265 ? -2.076 -11.941 -6.286 1.00 100.73 265 HIS A N 5
ATOM 28472 C CA . HIS A 1 265 ? -1.061 -12.133 -7.283 1.00 100.73 265 HIS A CA 5
ATOM 28473 C C . HIS A 1 265 ? -1.023 -13.565 -7.712 1.00 100.73 265 HIS A C 5
ATOM 28474 O O . HIS A 1 265 ? -0.783 -13.847 -8.886 1.00 100.73 265 HIS A O 5
ATOM 28489 N N . ILE A 1 266 ? -1.218 -14.514 -6.774 1.00 172.72 266 ILE A N 5
ATOM 28490 C CA . ILE A 1 266 ? -1.169 -15.898 -7.153 1.00 172.72 266 ILE A CA 5
ATOM 28491 C C . ILE A 1 266 ? -2.305 -16.194 -8.085 1.00 172.72 266 ILE A C 5
ATOM 28492 O O . ILE A 1 266 ? -2.119 -16.837 -9.116 1.00 172.72 266 ILE A O 5
ATOM 28508 N N . PHE A 1 267 ? -3.515 -15.700 -7.758 1.00 249.23 267 PHE A N 5
ATOM 28509 C CA . PHE A 1 267 ? -4.673 -15.911 -8.577 1.00 249.23 267 PHE A CA 5
ATOM 28510 C C . PHE A 1 267 ? -4.471 -15.186 -9.867 1.00 249.23 267 PHE A C 5
ATOM 28511 O O . PHE A 1 267 ? -5.021 -15.543 -10.900 1.00 249.23 267 PHE A O 5
ATOM 28528 N N . PHE A 1 268 ? -3.692 -14.107 -9.843 1.00 259.78 268 PHE A N 5
ATOM 28529 C CA . PHE A 1 268 ? -3.412 -13.357 -11.030 1.00 259.78 268 PHE A CA 5
ATOM 28530 C C . PHE A 1 268 ? -2.838 -14.328 -12.031 1.00 259.78 268 PHE A C 5
ATOM 28531 O O . PHE A 1 268 ? -3.351 -14.479 -13.138 1.00 259.78 268 PHE A O 5
ATOM 28548 N N . LEU A 1 269 ? -1.760 -15.037 -11.638 1.00 233.11 269 LEU A N 5
ATOM 28549 C CA . LEU A 1 269 ? -1.043 -15.944 -12.498 1.00 233.11 269 LEU A CA 5
ATOM 28550 C C . LEU A 1 269 ? -1.822 -17.182 -12.850 1.00 233.11 269 LEU A C 5
ATOM 28551 O O . LEU A 1 269 ? -1.838 -17.578 -14.014 1.00 233.11 269 LEU A O 5
ATOM 28567 N N . LEU A 1 270 ? -2.502 -17.823 -11.875 1.00 169.54 270 LEU A N 5
ATOM 28568 C CA . LEU A 1 270 ? -3.087 -19.108 -12.155 1.00 169.54 270 LEU A CA 5
ATOM 28569 C C . LEU A 1 270 ? -4.107 -18.996 -13.250 1.00 169.54 270 LEU A C 5
ATOM 28570 O O . LEU A 1 270 ? -4.064 -19.784 -14.194 1.00 169.54 270 LEU A O 5
ATOM 28586 N N . PRO A 1 271 ? -5.014 -18.063 -13.201 1.00 255.47 271 PRO A N 5
ATOM 28587 C CA . PRO A 1 271 ? -5.877 -17.945 -14.335 1.00 255.47 271 PRO A CA 5
ATOM 28588 C C . PRO A 1 271 ? -5.181 -17.627 -15.618 1.00 255.47 271 PRO A C 5
ATOM 28589 O O . PRO A 1 271 ? -5.732 -17.945 -16.670 1.00 255.47 271 PRO A O 5
ATOM 28600 N N . TYR A 1 272 ? -3.992 -17.004 -15.582 1.00 279.03 272 TYR A N 5
ATOM 28601 C CA . TYR A 1 272 ? -3.290 -16.740 -16.804 1.00 279.03 272 TYR A CA 5
ATOM 28602 C C . TYR A 1 272 ? -2.933 -18.045 -17.450 1.00 279.03 272 TYR A C 5
ATOM 28603 O O . TYR A 1 272 ? -3.080 -18.200 -18.662 1.00 279.03 272 TYR A O 5
ATOM 28621 N N . ILE A 1 273 ? -2.436 -19.014 -16.656 1.00 162.21 273 ILE A N 5
ATOM 28622 C CA . ILE A 1 273 ? -2.044 -20.283 -17.195 1.00 162.21 273 ILE A CA 5
ATOM 28623 C C . ILE A 1 273 ? -3.248 -21.036 -17.664 1.00 162.21 273 ILE A C 5
ATOM 28624 O O . ILE A 1 273 ? -3.240 -21.603 -18.756 1.00 162.21 273 ILE A O 5
ATOM 28640 N N . ASN A 1 274 ? -4.326 -21.056 -16.857 1.00 128.13 274 ASN A N 5
ATOM 28641 C CA . ASN A 1 274 ? -5.476 -21.803 -17.264 1.00 128.13 274 ASN A CA 5
ATOM 28642 C C . ASN A 1 274 ? -6.653 -20.890 -17.241 1.00 128.13 274 ASN A C 5
ATOM 28643 O O . ASN A 1 274 ? -7.405 -20.825 -16.269 1.00 128.13 274 ASN A O 5
ATOM 28654 N N . PRO A 1 275 ? -6.821 -20.184 -18.313 1.00 278.35 275 PRO A N 5
ATOM 28655 C CA . PRO A 1 275 ? -7.956 -19.316 -18.399 1.00 278.35 275 PRO A CA 5
ATOM 28656 C C . PRO A 1 275 ? -9.100 -20.127 -18.890 1.00 278.35 275 PRO A C 5
ATOM 28657 O O . PRO A 1 275 ? -8.876 -21.224 -19.396 1.00 278.35 275 PRO A O 5
ATOM 28668 N N . ASP A 1 276 ? -10.329 -19.612 -18.738 1.00 312.91 276 ASP A N 5
ATOM 28669 C CA . ASP A 1 276 ? -11.476 -20.276 -19.271 1.00 312.91 276 ASP A CA 5
ATOM 28670 C C . ASP A 1 276 ? -11.674 -21.569 -18.556 1.00 312.91 276 ASP A C 5
ATOM 28671 O O . ASP A 1 276 ? -12.442 -22.422 -18.997 1.00 312.91 276 ASP A O 5
ATOM 28680 N N . LEU A 1 277 ? -11.010 -21.746 -17.405 1.00 353.54 277 LEU A N 5
ATOM 28681 C CA . LEU A 1 277 ? -11.239 -22.956 -16.683 1.00 353.54 277 LEU A CA 5
ATOM 28682 C C . LEU A 1 277 ? -11.466 -22.569 -15.271 1.00 353.54 277 LEU A C 5
ATOM 28683 O O . LEU A 1 277 ? -11.646 -21.391 -14.973 1.00 353.54 277 LEU A O 5
ATOM 28699 N N . TYR A 1 278 ? -11.513 -23.561 -14.369 1.00 251.26 278 TYR A N 5
ATOM 28700 C CA . TYR A 1 278 ? -11.734 -23.240 -12.996 1.00 251.26 278 TYR A CA 5
ATOM 28701 C C . TYR A 1 278 ? -10.508 -23.634 -12.241 1.00 251.26 278 TYR A C 5
ATOM 28702 O O . TYR A 1 278 ? -9.872 -24.635 -12.556 1.00 251.26 278 TYR A O 5
ATOM 28720 N N . LEU A 1 279 ? -10.119 -22.826 -11.235 1.00 175.26 279 LEU A N 5
ATOM 28721 C CA . LEU A 1 279 ? -8.956 -23.143 -10.458 1.00 175.26 279 LEU A CA 5
ATOM 28722 C C . LEU A 1 279 ? -9.464 -24.222 -9.563 1.00 175.26 279 LEU A C 5
ATOM 28723 O O . LEU A 1 279 ? -9.856 -25.282 -10.051 1.00 175.26 279 LEU A O 5
ATOM 28739 N N . LYS A 1 280 ? -9.442 -24.010 -8.234 1.00 99.07 280 LYS A N 5
ATOM 28740 C CA . LYS A 1 280 ? -10.071 -24.982 -7.396 1.00 99.07 280 LYS A CA 5
ATOM 28741 C C . LYS A 1 280 ? -11.476 -24.903 -7.880 1.00 99.07 280 LYS A C 5
ATOM 28742 O O . LYS A 1 280 ? -12.141 -25.905 -8.135 1.00 99.07 280 LYS A O 5
ATOM 28761 N N . LYS A 1 281 ? -11.927 -23.647 -8.041 1.00 243.21 281 LYS A N 5
ATOM 28762 C CA . LYS A 1 281 ? -13.167 -23.301 -8.660 1.00 243.21 281 LYS A CA 5
ATOM 28763 C C . LYS A 1 281 ? -12.898 -21.959 -9.253 1.00 243.21 281 LYS A C 5
ATOM 28764 O O . LYS A 1 281 ? -12.471 -21.048 -8.544 1.00 243.21 281 LYS A O 5
ATOM 28783 N N . PHE A 1 282 ? -13.109 -21.786 -10.571 1.00 201.04 282 PHE A N 5
ATOM 28784 C CA . PHE A 1 282 ? -12.859 -20.475 -11.080 1.00 201.04 282 PHE A CA 5
ATOM 28785 C C . PHE A 1 282 ? -14.158 -19.782 -11.023 1.00 201.04 282 PHE A C 5
ATOM 28786 O O . PHE A 1 282 ? -15.101 -20.128 -11.735 1.00 201.04 282 PHE A O 5
ATOM 28803 N N . ILE A 1 283 ? -14.240 -18.769 -10.155 1.00 201.36 283 ILE A N 5
ATOM 28804 C CA . ILE A 1 283 ? -15.516 -18.168 -10.020 1.00 201.36 283 ILE A CA 5
ATOM 28805 C C . ILE A 1 283 ? -15.337 -16.729 -9.715 1.00 201.36 283 ILE A C 5
ATOM 28806 O O . ILE A 1 283 ? -14.233 -16.221 -9.523 1.00 201.36 283 ILE A O 5
ATOM 28822 N N . GLN A 1 284 ? -16.482 -16.048 -9.700 1.00 203.82 284 GLN A N 5
ATOM 28823 C CA . GLN A 1 284 ? -16.638 -14.690 -9.334 1.00 203.82 284 GLN A CA 5
ATOM 28824 C C . GLN A 1 284 ? -16.164 -14.537 -7.923 1.00 203.82 284 GLN A C 5
ATOM 28825 O O . GLN A 1 284 ? -15.495 -13.572 -7.564 1.00 203.82 284 GLN A O 5
ATOM 28839 N N . GLN A 1 285 ? -16.505 -15.501 -7.063 1.00 215.06 285 GLN A N 5
ATOM 28840 C CA . GLN A 1 285 ? -16.230 -15.296 -5.675 1.00 215.06 285 GLN A CA 5
ATOM 28841 C C . GLN A 1 285 ? -14.769 -15.203 -5.388 1.00 215.06 285 GLN A C 5
ATOM 28842 O O . GLN A 1 285 ? -14.332 -14.308 -4.667 1.00 215.06 285 GLN A O 5
ATOM 28856 N N . VAL A 1 286 ? -13.961 -16.111 -5.956 1.00 125.28 286 VAL A N 5
ATOM 28857 C CA . VAL A 1 286 ? -12.586 -16.156 -5.549 1.00 125.28 286 VAL A CA 5
ATOM 28858 C C . VAL A 1 286 ? -11.832 -14.931 -5.922 1.00 125.28 286 VAL A C 5
ATOM 28859 O O . VAL A 1 286 ? -11.118 -14.352 -5.101 1.00 125.28 286 VAL A O 5
ATOM 28872 N N . TYR A 1 287 ? -11.993 -14.478 -7.170 1.00 268.90 287 TYR A N 5
ATOM 28873 C CA . TYR A 1 287 ? -11.176 -13.414 -7.658 1.00 268.90 287 TYR A CA 5
ATOM 28874 C C . TYR A 1 287 ? -11.503 -12.200 -6.850 1.00 268.90 287 TYR A C 5
ATOM 28875 O O . TYR A 1 287 ? -10.647 -11.372 -6.543 1.00 268.90 287 TYR A O 5
ATOM 28893 N N . LEU A 1 288 ? -12.793 -12.077 -6.518 1.00 280.88 288 LEU A N 5
ATOM 28894 C CA . LEU A 1 288 ? -13.383 -10.945 -5.879 1.00 280.88 288 LEU A CA 5
ATOM 28895 C C . LEU A 1 288 ? -12.867 -10.856 -4.491 1.00 280.88 288 LEU A C 5
ATOM 28896 O O . LEU A 1 288 ? -12.481 -9.781 -4.034 1.00 280.88 288 LEU A O 5
ATOM 28912 N N . ALA A 1 289 ? -12.829 -12.003 -3.794 1.00 184.47 289 ALA A N 5
ATOM 28913 C CA . ALA A 1 289 ? -12.492 -11.959 -2.408 1.00 184.47 289 ALA A CA 5
ATOM 28914 C C . ALA A 1 289 ? -11.126 -11.394 -2.260 1.00 184.47 289 ALA A C 5
ATOM 28915 O O . ALA A 1 289 ? -10.907 -10.484 -1.463 1.00 184.47 289 ALA A O 5
ATOM 28922 N N . ILE A 1 290 ? -10.173 -11.896 -3.061 1.00 167.92 290 ILE A N 5
ATOM 28923 C CA . ILE A 1 290 ? -8.820 -11.462 -2.896 1.00 167.92 290 ILE A CA 5
ATOM 28924 C C . ILE A 1 290 ? -8.621 -10.026 -3.276 1.00 167.92 290 ILE A C 5
ATOM 28925 O O . ILE A 1 290 ? -7.894 -9.311 -2.589 1.00 167.92 290 ILE A O 5
ATOM 28941 N N . MET A 1 291 ? -9.221 -9.549 -4.386 1.00 367.18 291 MET A N 5
ATOM 28942 C CA . MET A 1 291 ? -8.930 -8.195 -4.777 1.00 367.18 291 MET A CA 5
ATOM 28943 C C . MET A 1 291 ? -9.450 -7.227 -3.763 1.00 367.18 291 MET A C 5
ATOM 28944 O O . MET A 1 291 ? -8.816 -6.211 -3.483 1.00 367.18 291 MET A O 5
ATOM 28958 N N . TRP A 1 292 ? -10.640 -7.498 -3.201 1.00 173.97 292 TRP A N 5
ATOM 28959 C CA . TRP A 1 292 ? -11.181 -6.637 -2.189 1.00 173.97 292 TRP A CA 5
ATOM 28960 C C . TRP A 1 292 ? -10.346 -6.704 -0.943 1.00 173.97 292 TRP A C 5
ATOM 28961 O O . TRP A 1 292 ? -10.243 -5.716 -0.217 1.00 173.97 292 TRP A O 5
ATOM 28982 N N . LEU A 1 293 ? -9.752 -7.879 -0.654 1.00 119.66 293 LEU A N 5
ATOM 28983 C CA . LEU A 1 293 ? -8.932 -8.092 0.512 1.00 119.66 293 LEU A CA 5
ATOM 28984 C C . LEU A 1 293 ? -7.707 -7.232 0.435 1.00 119.66 293 LEU A C 5
ATOM 28985 O O . LEU A 1 293 ? -7.225 -6.717 1.444 1.00 119.66 293 LEU A O 5
ATOM 29001 N N . ALA A 1 294 ? -7.165 -7.065 -0.783 1.00 112.30 294 ALA A N 5
ATOM 29002 C CA . ALA A 1 294 ? -5.989 -6.281 -1.013 1.00 112.30 294 ALA A CA 5
ATOM 29003 C C . ALA A 1 294 ? -6.288 -4.878 -0.594 1.00 112.30 294 ALA A C 5
ATOM 29004 O O . ALA A 1 294 ? -5.421 -4.156 -0.105 1.00 112.30 294 ALA A O 5
ATOM 29011 N N . MET A 1 295 ? -7.545 -4.456 -0.791 1.00 174.17 295 MET A N 5
ATOM 29012 C CA . MET A 1 295 ? -7.970 -3.125 -0.480 1.00 174.17 295 MET A CA 5
ATOM 29013 C C . MET A 1 295 ? -7.841 -2.869 1.002 1.00 174.17 295 MET A C 5
ATOM 29014 O O . MET A 1 295 ? -7.593 -1.736 1.407 1.00 174.17 295 MET A O 5
ATOM 29028 N N . SER A 1 296 ? -8.025 -3.905 1.849 1.00 145.27 296 SER A N 5
ATOM 29029 C CA . SER A 1 296 ? -8.027 -3.799 3.291 1.00 145.27 296 SER A CA 5
ATOM 29030 C C . SER A 1 296 ? -6.689 -3.385 3.787 1.00 145.27 296 SER A C 5
ATOM 29031 O O . SER A 1 296 ? -6.548 -2.831 4.879 1.00 145.27 296 SER A O 5
ATOM 29039 N N . SER A 1 297 ? -5.666 -3.639 2.974 1.00 170.15 297 SER A N 5
ATOM 29040 C CA . SER A 1 297 ? -4.327 -3.367 3.382 1.00 170.15 297 SER A CA 5
ATOM 29041 C C . SER A 1 297 ? -4.233 -1.915 3.730 1.00 170.15 297 SER A C 5
ATOM 29042 O O . SER A 1 297 ? -3.587 -1.535 4.704 1.00 170.15 297 SER A O 5
ATOM 29050 N N . THR A 1 298 ? -4.974 -1.077 2.989 1.00 214.57 298 THR A N 5
ATOM 29051 C CA . THR A 1 298 ? -4.851 0.346 3.077 1.00 214.57 298 THR A CA 5
ATOM 29052 C C . THR A 1 298 ? -5.043 0.806 4.490 1.00 214.57 298 THR A C 5
ATOM 29053 O O . THR A 1 298 ? -4.508 1.849 4.861 1.00 214.57 298 THR A O 5
ATOM 29064 N N . MET A 1 299 ? -5.919 0.126 5.254 1.00 168.29 299 MET A N 5
ATOM 29065 C CA . MET A 1 299 ? -6.214 0.383 6.645 1.00 168.29 299 MET A CA 5
ATOM 29066 C C . MET A 1 299 ? -5.185 -0.112 7.630 1.00 168.29 299 MET A C 5
ATOM 29067 O O . MET A 1 299 ? -5.005 0.488 8.687 1.00 168.29 299 MET A O 5
ATOM 29081 N N . TYR A 1 300 ? -4.508 -1.243 7.341 1.00 167.15 300 TYR A N 5
ATOM 29082 C CA . TYR A 1 300 ? -3.699 -1.880 8.352 1.00 167.15 300 TYR A CA 5
ATOM 29083 C C . TYR A 1 300 ? -2.536 -1.056 8.811 1.00 167.15 300 TYR A C 5
ATOM 29084 O O . TYR A 1 300 ? -2.151 -1.142 9.973 1.00 167.15 300 TYR A O 5
ATOM 29102 N N . ASN A 1 301 ? -1.895 -0.266 7.938 1.00 165.13 301 ASN A N 5
ATOM 29103 C CA . ASN A 1 301 ? -0.687 0.336 8.421 1.00 165.13 301 ASN A CA 5
ATOM 29104 C C . ASN A 1 301 ? -0.895 1.291 9.558 1.00 165.13 301 ASN A C 5
ATOM 29105 O O . ASN A 1 301 ? -0.070 1.289 10.469 1.00 165.13 301 ASN A O 5
ATOM 29116 N N . PRO A 1 302 ? -1.916 2.098 9.622 1.00 123.92 302 PRO A N 5
ATOM 29117 C CA . PRO A 1 302 ? -2.004 2.985 10.745 1.00 123.92 302 PRO A CA 5
ATOM 29118 C C . PRO A 1 302 ? -2.124 2.225 12.029 1.00 123.92 302 PRO A C 5
ATOM 29119 O O . PRO A 1 302 ? -1.647 2.711 13.053 1.00 123.92 302 PRO A O 5
ATOM 29130 N N . ILE A 1 303 ? -2.764 1.040 12.013 1.00 110.55 303 ILE A N 5
ATOM 29131 C CA . ILE A 1 303 ? -2.905 0.311 13.241 1.00 110.55 303 ILE A CA 5
ATOM 29132 C C . ILE A 1 303 ? -1.566 -0.189 13.690 1.00 110.55 303 ILE A C 5
ATOM 29133 O O . ILE A 1 303 ? -1.235 -0.106 14.871 1.00 110.55 303 ILE A O 5
ATOM 29149 N N . ILE A 1 304 ? -0.747 -0.710 12.754 1.00 145.31 304 ILE A N 5
ATOM 29150 C CA . ILE A 1 304 ? 0.527 -1.255 13.132 1.00 145.31 304 ILE A CA 5
ATOM 29151 C C . ILE A 1 304 ? 1.351 -0.173 13.752 1.00 145.31 304 ILE A C 5
ATOM 29152 O O . ILE A 1 304 ? 2.022 -0.404 14.753 1.00 145.31 304 ILE A O 5
ATOM 29168 N N . TYR A 1 305 ? 1.304 1.057 13.207 1.00 246.68 305 TYR A N 5
ATOM 29169 C CA . TYR A 1 305 ? 2.129 2.103 13.751 1.00 246.68 305 TYR A CA 5
ATOM 29170 C C . TYR A 1 305 ? 1.814 2.296 15.199 1.00 246.68 305 TYR A C 5
ATOM 29171 O O . TYR A 1 305 ? 2.713 2.339 16.035 1.00 246.68 305 TYR A O 5
ATOM 29189 N N . CYS A 1 306 ? 0.518 2.413 15.539 1.00 64.43 306 CYS A N 5
ATOM 29190 C CA . CYS A 1 306 ? 0.170 2.746 16.889 1.00 64.43 306 CYS A CA 5
ATOM 29191 C C . CYS A 1 306 ? 0.649 1.680 17.805 1.00 64.43 306 CYS A C 5
ATOM 29192 O O . CYS A 1 306 ? 1.259 1.961 18.835 1.00 64.43 306 CYS A O 5
ATOM 29199 N N . CYS A 1 307 ? 0.376 0.418 17.450 1.00 80.72 307 CYS A N 5
ATOM 29200 C CA . CYS A 1 307 ? 0.770 -0.645 18.318 1.00 80.72 307 CYS A CA 5
ATOM 29201 C C . CYS A 1 307 ? 2.259 -0.737 18.379 1.00 80.72 307 CYS A C 5
ATOM 29202 O O . CYS A 1 307 ? 2.848 -0.878 19.451 1.00 80.72 307 CYS A O 5
ATOM 29209 N N . LEU A 1 308 ? 2.903 -0.658 17.200 1.00 140.44 308 LEU A N 5
ATOM 29210 C CA . LEU A 1 308 ? 4.310 -0.859 17.021 1.00 140.44 308 LEU A CA 5
ATOM 29211 C C . LEU A 1 308 ? 5.199 0.195 17.591 1.00 140.44 308 LEU A C 5
ATOM 29212 O O . LEU A 1 308 ? 6.299 -0.145 18.022 1.00 140.44 308 LEU A O 5
ATOM 29228 N N . ASN A 1 309 ? 4.831 1.493 17.578 1.00 178.87 309 ASN A N 5
ATOM 29229 C CA . ASN A 1 309 ? 5.840 2.360 18.113 1.00 178.87 309 ASN A CA 5
ATOM 29230 C C . ASN A 1 309 ? 5.286 3.410 19.023 1.00 178.87 309 ASN A C 5
ATOM 29231 O O . ASN A 1 309 ? 4.323 4.117 18.732 1.00 178.87 309 ASN A O 5
ATOM 29242 N N . ASP A 1 310 ? 5.942 3.537 20.186 1.00 110.22 310 ASP A N 5
ATOM 29243 C CA . ASP A 1 310 ? 5.521 4.460 21.191 1.00 110.22 310 ASP A CA 5
ATOM 29244 C C . ASP A 1 310 ? 5.660 5.866 20.690 1.00 110.22 310 ASP A C 5
ATOM 29245 O O . ASP A 1 310 ? 4.810 6.710 20.963 1.00 110.22 310 ASP A O 5
ATOM 29254 N N . ARG A 1 311 ? 6.719 6.154 19.910 1.00 174.78 311 ARG A N 5
ATOM 29255 C CA . ARG A 1 311 ? 6.983 7.504 19.497 1.00 174.78 311 ARG A CA 5
ATOM 29256 C C . ARG A 1 311 ? 5.803 8.047 18.762 1.00 174.78 311 ARG A C 5
ATOM 29257 O O . ARG A 1 311 ? 5.318 9.128 19.093 1.00 174.78 311 ARG A O 5
ATOM 29278 N N . PHE A 1 312 ? 5.298 7.304 17.758 1.00 161.84 312 PHE A N 5
ATOM 29279 C CA . PHE A 1 312 ? 4.144 7.757 17.034 1.00 161.84 312 PHE A CA 5
ATOM 29280 C C . PHE A 1 312 ? 2.993 7.791 17.969 1.00 161.84 312 PHE A C 5
ATOM 29281 O O . PHE A 1 312 ? 2.211 8.734 17.944 1.00 161.84 312 PHE A O 5
ATOM 29298 N N . ARG A 1 313 ? 2.863 6.763 18.828 1.00 117.20 313 ARG A N 5
ATOM 29299 C CA . ARG A 1 313 ? 1.702 6.667 19.661 1.00 117.20 313 ARG A CA 5
ATOM 29300 C C . ARG A 1 313 ? 1.583 7.907 20.480 1.00 117.20 313 ARG A C 5
ATOM 29301 O O . ARG A 1 313 ? 0.522 8.529 20.504 1.00 117.20 313 ARG A O 5
ATOM 29322 N N . LEU A 1 314 ? 2.674 8.310 21.156 1.00 112.60 314 LEU A N 5
ATOM 29323 C CA . LEU A 1 314 ? 2.616 9.463 22.005 1.00 112.60 314 LEU A CA 5
ATOM 29324 C C . LEU A 1 314 ? 2.443 10.713 21.203 1.00 112.60 314 LEU A C 5
ATOM 29325 O O . LEU A 1 314 ? 1.639 11.575 21.553 1.00 112.60 314 LEU A O 5
ATOM 29341 N N . GLY A 1 315 ? 3.196 10.846 20.097 1.00 101.46 315 GLY A N 5
ATOM 29342 C CA . GLY A 1 315 ? 3.123 12.033 19.302 1.00 101.46 315 GLY A CA 5
ATOM 29343 C C . GLY A 1 315 ? 1.751 12.186 18.701 1.00 101.46 315 GLY A C 5
ATOM 29344 O O . GLY A 1 315 ? 1.269 13.308 18.567 1.00 101.46 315 GLY A O 5
ATOM 29348 N N . PHE A 1 316 ? 1.102 11.075 18.282 1.00 151.49 316 PHE A N 5
ATOM 29349 C CA . PHE A 1 316 ? -0.208 11.130 17.673 1.00 151.49 316 PHE A CA 5
ATOM 29350 C C . PHE A 1 316 ? -1.189 11.687 18.649 1.00 151.49 316 PHE A C 5
ATOM 29351 O O . PHE A 1 316 ? -1.995 12.554 18.313 1.00 151.49 316 PHE A O 5
ATOM 29368 N N . LYS A 1 317 ? -1.128 11.178 19.890 1.00 142.32 317 LYS A N 5
ATOM 29369 C CA . LYS A 1 317 ? -2.034 11.510 20.946 1.00 142.32 317 LYS A CA 5
ATOM 29370 C C . LYS A 1 317 ? -1.917 12.978 21.173 1.00 142.32 317 LYS A C 5
ATOM 29371 O O . LYS A 1 317 ? -2.906 13.653 21.461 1.00 142.32 317 LYS A O 5
ATOM 29390 N N . HIS A 1 318 ? -0.690 13.513 21.040 1.00 109.09 318 HIS A N 5
ATOM 29391 C CA . HIS A 1 318 ? -0.513 14.918 21.231 1.00 109.09 318 HIS A CA 5
ATOM 29392 C C . HIS A 1 318 ? -1.371 15.602 20.225 1.00 109.09 318 HIS A C 5
ATOM 29393 O O . HIS A 1 318 ? -1.970 16.628 20.522 1.00 109.09 318 HIS A O 5
ATOM 29408 N N . ALA A 1 319 ? -1.394 15.090 18.982 1.00 76.11 319 ALA A N 5
ATOM 29409 C CA . ALA A 1 319 ? -2.179 15.683 17.937 1.00 76.11 319 ALA A CA 5
ATOM 29410 C C . ALA A 1 319 ? -3.646 15.547 18.222 1.00 76.11 319 ALA A C 5
ATOM 29411 O O . ALA A 1 319 ? -4.405 16.495 18.019 1.00 76.11 319 ALA A O 5
ATOM 29418 N N . PHE A 1 320 ? -4.090 14.365 18.702 1.00 120.24 320 PHE A N 5
ATOM 29419 C CA . PHE A 1 320 ? -5.500 14.145 18.869 1.00 120.24 320 PHE A CA 5
ATOM 29420 C C . PHE A 1 320 ? -6.040 15.131 19.847 1.00 120.24 320 PHE A C 5
ATOM 29421 O O . PHE A 1 320 ? -6.964 15.878 19.529 1.00 120.24 320 PHE A O 5
ATOM 29438 N N . ARG A 1 321 ? -5.471 15.192 21.065 1.00 192.73 321 ARG A N 5
ATOM 29439 C CA . ARG A 1 321 ? -5.992 16.200 21.930 1.00 192.73 321 ARG A CA 5
ATOM 29440 C C . ARG A 1 321 ? -5.421 17.447 21.367 1.00 192.73 321 ARG A C 5
ATOM 29441 O O . ARG A 1 321 ? -4.228 17.507 21.116 1.00 192.73 321 ARG A O 5
ATOM 29462 N N . CYS A 1 322 ? -6.237 18.487 21.153 1.00 176.29 322 CYS A N 5
ATOM 29463 C CA . CYS A 1 322 ? -5.728 19.642 20.466 1.00 176.29 322 CYS A CA 5
ATOM 29464 C C . CYS A 1 322 ? -4.574 20.197 21.230 1.00 176.29 322 CYS A C 5
ATOM 29465 O O . CYS A 1 322 ? -3.529 20.502 20.656 1.00 176.29 322 CYS A O 5
ATOM 29472 N N . CYS A 1 323 ? -4.721 20.290 22.561 1.00 69.68 323 CYS A N 5
ATOM 29473 C CA . CYS A 1 323 ? -3.663 20.787 23.385 1.00 69.68 323 CYS A CA 5
ATOM 29474 C C . CYS A 1 323 ? -2.705 19.662 23.558 1.00 69.68 323 CYS A C 5
ATOM 29475 O O . CYS A 1 323 ? -2.833 18.623 22.914 1.00 69.68 323 CYS A O 5
ATOM 29482 N N . PRO A 1 324 ? -1.678 19.866 24.327 1.00 191.05 324 PRO A N 5
ATOM 29483 C CA . PRO A 1 324 ? -0.786 18.778 24.570 1.00 191.05 324 PRO A CA 5
ATOM 29484 C C . PRO A 1 324 ? -1.469 17.604 25.195 1.00 191.05 324 PRO A C 5
ATOM 29485 O O . PRO A 1 324 ? -1.772 16.649 24.483 1.00 191.05 324 PRO A O 5
ATOM 29496 N N . PHE A 1 325 ? -1.780 17.686 26.506 1.00 287.03 325 PHE A N 5
ATOM 29497 C CA . PHE A 1 325 ? -2.458 16.626 27.196 1.00 287.03 325 PHE A CA 5
ATOM 29498 C C . PHE A 1 325 ? -1.807 15.320 26.879 1.00 287.03 325 PHE A C 5
ATOM 29499 O O . PHE A 1 325 ? -2.496 14.336 26.617 1.00 287.03 325 PHE A O 5
ATOM 29516 N N . ILE A 1 326 ? -0.464 15.242 26.880 1.00 292.29 326 ILE A N 5
ATOM 29517 C CA . ILE A 1 326 ? 0.019 13.941 26.547 1.00 292.29 326 ILE A CA 5
ATOM 29518 C C . ILE A 1 326 ? 0.494 13.257 27.764 1.00 292.29 326 ILE A C 5
ATOM 29519 O O . ILE A 1 326 ? 1.693 13.115 27.977 1.00 292.29 326 ILE A O 5
ATOM 29535 N N . SER A 1 327 ? -0.455 12.731 28.553 1.00 184.57 327 SER A N 5
ATOM 29536 C CA . SER A 1 327 ? -0.108 12.022 29.739 1.00 184.57 327 SER A CA 5
ATOM 29537 C C . SER A 1 327 ? 0.341 10.684 29.248 1.00 184.57 327 SER A C 5
ATOM 29538 O O . SER A 1 327 ? 0.842 10.561 28.134 1.00 184.57 327 SER A O 5
ATOM 29546 N N . ALA A 1 328 ? 0.206 9.641 30.075 1.00 274.56 328 ALA A N 5
ATOM 29547 C CA . ALA A 1 328 ? 0.544 8.315 29.653 1.00 274.56 328 ALA A CA 5
ATOM 29548 C C . ALA A 1 328 ? 2.024 8.086 29.562 1.00 274.56 328 ALA A C 5
ATOM 29549 O O . ALA A 1 328 ? 2.439 7.029 29.093 1.00 274.56 328 ALA A O 5
ATOM 29556 N N . GLY A 1 329 ? 2.873 9.023 30.030 1.00 268.24 329 GLY A N 5
ATOM 29557 C CA . GLY A 1 329 ? 4.274 8.693 30.078 1.00 268.24 329 GLY A CA 5
ATOM 29558 C C . GLY A 1 329 ? 5.055 9.237 28.921 1.00 268.24 329 GLY A C 5
ATOM 29559 O O . GLY A 1 329 ? 6.264 9.015 28.851 1.00 268.24 329 GLY A O 5
ATOM 29563 N N . ASP A 1 330 ? 4.409 9.967 27.993 1.00 200.06 330 ASP A N 5
ATOM 29564 C CA . ASP A 1 330 ? 5.114 10.553 26.884 1.00 200.06 330 ASP A CA 5
ATOM 29565 C C . ASP A 1 330 ? 5.943 9.525 26.180 1.00 200.06 330 ASP A C 5
ATOM 29566 O O . ASP A 1 330 ? 5.844 8.328 26.444 1.00 200.06 330 ASP A O 5
ATOM 29575 N N . TYR A 1 331 ? 6.775 9.994 25.228 1.00 114.44 331 TYR A N 5
ATOM 29576 C CA . TYR A 1 331 ? 7.626 9.132 24.467 1.00 114.44 331 TYR A CA 5
ATOM 29577 C C . TYR A 1 331 ? 8.596 8.499 25.407 1.00 114.44 331 TYR A C 5
ATOM 29578 O O . TYR A 1 331 ? 9.019 7.366 25.185 1.00 114.44 331 TYR A O 5
ATOM 29596 N N . GLU A 1 332 ? 8.987 9.244 26.463 1.00 263.81 332 GLU A N 5
ATOM 29597 C CA . GLU A 1 332 ? 9.948 8.823 27.444 1.00 263.81 332 GLU A CA 5
ATOM 29598 C C . GLU A 1 332 ? 11.198 8.471 26.727 1.00 263.81 332 GLU A C 5
ATOM 29599 O O . GLU A 1 332 ? 11.833 7.448 26.975 1.00 263.81 332 GLU A O 5
ATOM 29611 N N . GLY A 1 333 ? 11.568 9.372 25.807 1.00 103.79 333 GLY A N 5
ATOM 29612 C CA . GLY A 1 333 ? 12.722 9.277 24.978 1.00 103.79 333 GLY A CA 5
ATOM 29613 C C . GLY A 1 333 ? 12.591 10.466 24.109 1.00 103.79 333 GLY A C 5
ATOM 29614 O O . GLY A 1 333 ? 12.241 11.550 24.575 1.00 103.79 333 GLY A O 5
ATOM 29618 N N . LEU A 1 334 ? 12.862 10.309 22.809 1.00 117.30 334 LEU A N 5
ATOM 29619 C CA . LEU A 1 334 ? 12.656 11.465 22.011 1.00 117.30 334 LEU A CA 5
ATOM 29620 C C . LEU A 1 334 ? 11.234 11.419 21.583 1.00 117.30 334 LEU A C 5
ATOM 29621 O O . LEU A 1 334 ? 10.880 10.715 20.641 1.00 117.30 334 LEU A O 5
ATOM 29637 N N . GLU A 1 335 ? 10.347 12.115 22.317 1.00 231.58 335 GLU A N 5
ATOM 29638 C CA . GLU A 1 335 ? 9.068 12.276 21.720 1.00 231.58 335 GLU A CA 5
ATOM 29639 C C . GLU A 1 335 ? 9.475 13.118 20.589 1.00 231.58 335 GLU A C 5
ATOM 29640 O O . GLU A 1 335 ? 9.062 12.895 19.456 1.00 231.58 335 GLU A O 5
ATOM 29652 N N . MET A 1 336 ? 10.403 14.036 20.934 1.00 303.24 336 MET A N 5
ATOM 29653 C CA . MET A 1 336 ? 11.201 14.887 20.107 1.00 303.24 336 MET A CA 5
ATOM 29654 C C . MET A 1 336 ? 12.560 14.708 20.695 1.00 303.24 336 MET A C 5
ATOM 29655 O O . MET A 1 336 ? 12.684 14.202 21.808 1.00 303.24 336 MET A O 5
ATOM 29669 N N . LYS A 1 337 ? 13.627 15.092 19.975 1.00 112.72 337 LYS A N 5
ATOM 29670 C CA . LYS A 1 337 ? 14.903 14.913 20.598 1.00 112.72 337 LYS A CA 5
ATOM 29671 C C . LYS A 1 337 ? 14.951 15.759 21.828 1.00 112.72 337 LYS A C 5
ATOM 29672 O O . LYS A 1 337 ? 15.308 15.285 22.906 1.00 112.72 337 LYS A O 5
ATOM 29691 N N . SER A 1 338 ? 14.565 17.042 21.697 1.00 83.22 338 SER A N 5
ATOM 29692 C CA . SER A 1 338 ? 14.662 17.940 22.809 1.00 83.22 338 SER A CA 5
ATOM 29693 C C . SER A 1 338 ? 13.806 17.435 23.920 1.00 83.22 338 SER A C 5
ATOM 29694 O O . SER A 1 338 ? 14.297 17.074 24.988 1.00 83.22 338 SER A O 5
ATOM 29702 N N . THR A 1 339 ? 12.484 17.381 23.679 1.00 174.36 339 THR A N 5
ATOM 29703 C CA . THR A 1 339 ? 11.561 16.946 24.680 1.00 174.36 339 THR A CA 5
ATOM 29704 C C . THR A 1 339 ? 10.382 16.473 23.896 1.00 174.36 339 THR A C 5
ATOM 29705 O O . THR A 1 339 ? 10.531 15.649 22.995 1.00 174.36 339 THR A O 5
ATOM 29716 N N . ARG A 1 340 ? 9.178 16.993 24.203 1.00 202.73 340 ARG A N 5
ATOM 29717 C CA . ARG A 1 340 ? 8.014 16.626 23.456 1.00 202.73 340 ARG A CA 5
ATOM 29718 C C . ARG A 1 340 ? 8.282 17.050 22.058 1.00 202.73 340 ARG A C 5
ATOM 29719 O O . ARG A 1 340 ? 9.215 17.811 21.822 1.00 202.73 340 ARG A O 5
ATOM 29740 N N . TYR A 1 341 ? 7.549 16.495 21.077 1.00 180.62 341 TYR A N 5
ATOM 29741 C CA . TYR A 1 341 ? 7.751 16.960 19.739 1.00 180.62 341 TYR A CA 5
ATOM 29742 C C . TYR A 1 341 ? 6.404 17.228 19.161 1.00 180.62 341 TYR A C 5
ATOM 29743 O O . TYR A 1 341 ? 5.421 16.600 19.542 1.00 180.62 341 TYR A O 5
ATOM 29761 N N . LEU A 1 342 ? 6.319 18.211 18.248 1.00 145.25 342 LEU A N 5
ATOM 29762 C CA . LEU A 1 342 ? 5.087 18.539 17.587 1.00 145.25 342 LEU A CA 5
ATOM 29763 C C . LEU A 1 342 ? 5.429 19.647 16.635 1.00 145.25 342 LEU A C 5
ATOM 29764 O O . LEU A 1 342 ? 6.602 19.920 16.396 1.00 145.25 342 LEU A O 5
ATOM 29780 N N . GLN A 1 343 ? 4.424 20.273 15.993 1.00 66.05 343 GLN A N 5
ATOM 29781 C CA . GLN A 1 343 ? 4.696 21.413 15.172 1.00 66.05 343 GLN A CA 5
ATOM 29782 C C . GLN A 1 343 ? 5.167 22.482 16.092 1.00 66.05 343 GLN A C 5
ATOM 29783 O O . GLN A 1 343 ? 6.142 23.183 15.825 1.00 66.05 343 GLN A O 5
ATOM 29797 N N . THR A 1 344 ? 4.467 22.596 17.233 1.00 266.49 344 THR A N 5
ATOM 29798 C CA . THR A 1 344 ? 4.759 23.543 18.262 1.00 266.49 344 THR A CA 5
ATOM 29799 C C . THR A 1 344 ? 4.721 22.727 19.506 1.00 266.49 344 THR A C 5
ATOM 29800 O O . THR A 1 344 ? 5.014 21.535 19.475 1.00 266.49 344 THR A O 5
ATOM 29811 N N . GLN A 1 345 ? 4.394 23.331 20.655 1.00 219.20 345 GLN A N 5
ATOM 29812 C CA . GLN A 1 345 ? 4.355 22.518 21.827 1.00 219.20 345 GLN A CA 5
ATOM 29813 C C . GLN A 1 345 ? 5.740 22.064 22.111 1.00 219.20 345 GLN A C 5
ATOM 29814 O O . GLN A 1 345 ? 6.663 22.862 22.271 1.00 219.20 345 GLN A O 5
ATOM 29828 N N . GLY A 1 346 ? 5.882 20.733 22.210 1.00 94.78 346 GLY A N 5
ATOM 29829 C CA . GLY A 1 346 ? 7.102 20.083 22.557 1.00 94.78 346 GLY A CA 5
ATOM 29830 C C . GLY A 1 346 ? 8.177 20.279 21.533 1.00 94.78 346 GLY A C 5
ATOM 29831 O O . GLY A 1 346 ? 9.348 20.361 21.896 1.00 94.78 346 GLY A O 5
ATOM 29835 N N . SER A 1 347 ? 7.879 20.293 20.225 1.00 121.41 347 SER A N 5
ATOM 29836 C CA . SER A 1 347 ? 9.052 20.286 19.398 1.00 121.41 347 SER A CA 5
ATOM 29837 C C . SER A 1 347 ? 9.596 21.663 19.300 1.00 121.41 347 SER A C 5
ATOM 29838 O O . SER A 1 347 ? 9.142 22.466 18.487 1.00 121.41 347 SER A O 5
ATOM 29846 N N . VAL A 1 348 ? 10.650 21.930 20.097 1.00 85.34 348 VAL A N 5
ATOM 29847 C CA . VAL A 1 348 ? 11.240 23.231 20.160 1.00 85.34 348 VAL A CA 5
ATOM 29848 C C . VAL A 1 348 ? 12.007 23.475 18.907 1.00 85.34 348 VAL A C 5
ATOM 29849 O O . VAL A 1 348 ? 12.598 22.566 18.325 1.00 85.34 348 VAL A O 5
ATOM 29862 N N . TYR A 1 349 ? 12.001 24.746 18.467 1.00 267.57 349 TYR A N 5
ATOM 29863 C CA . TYR A 1 349 ? 12.686 25.161 17.283 1.00 267.57 349 TYR A CA 5
ATOM 29864 C C . TYR A 1 349 ? 14.126 24.813 17.442 1.00 267.57 349 TYR A C 5
ATOM 29865 O O . TYR A 1 349 ? 14.676 24.894 18.540 1.00 267.57 349 TYR A O 5
ATOM 29883 N N . LYS A 1 350 ? 14.763 24.399 16.330 1.00 226.10 350 LYS A N 5
ATOM 29884 C CA . LYS A 1 350 ? 16.141 24.015 16.346 1.00 226.10 350 LYS A CA 5
ATOM 29885 C C . LYS A 1 350 ? 16.374 23.042 17.452 1.00 226.10 350 LYS A C 5
ATOM 29886 O O . LYS A 1 350 ? 17.014 23.362 18.452 1.00 226.10 350 LYS A O 5
ATOM 29905 N N . VAL A 1 351 ? 15.827 21.819 17.287 1.00 154.84 351 VAL A N 5
ATOM 29906 C CA . VAL A 1 351 ? 16.006 20.770 18.246 1.00 154.84 351 VAL A CA 5
ATOM 29907 C C . VAL A 1 351 ? 17.474 20.663 18.508 1.00 154.84 351 VAL A C 5
ATOM 29908 O O . VAL A 1 351 ? 18.294 21.087 17.695 1.00 154.84 351 VAL A O 5
ATOM 29921 N N . SER A 1 352 ? 17.835 20.111 19.679 1.00 180.01 352 SER A N 5
ATOM 29922 C CA . SER A 1 352 ? 19.205 20.070 20.104 1.00 180.01 352 SER A CA 5
ATOM 29923 C C . SER A 1 352 ? 20.034 19.283 19.143 1.00 180.01 352 SER A C 5
ATOM 29924 O O . SER A 1 352 ? 19.522 18.520 18.325 1.00 180.01 352 SER A O 5
ATOM 29932 N N . ARG A 1 353 ? 21.366 19.491 19.226 1.00 333.78 353 ARG A N 5
ATOM 29933 C CA . ARG A 1 353 ? 22.320 18.849 18.368 1.00 333.78 353 ARG A CA 5
ATOM 29934 C C . ARG A 1 353 ? 23.151 17.954 19.232 1.00 333.78 353 ARG A C 5
ATOM 29935 O O . ARG A 1 353 ? 23.240 18.152 20.443 1.00 333.78 353 ARG A O 5
ATOM 29956 N N . LEU A 1 354 ? 23.767 16.921 18.624 1.00 335.20 354 LEU A N 5
ATOM 29957 C CA . LEU A 1 354 ? 24.581 16.020 19.385 1.00 335.20 354 LEU A CA 5
ATOM 29958 C C . LEU A 1 354 ? 25.967 16.080 18.817 1.00 335.20 354 LEU A C 5
ATOM 29959 O O . LEU A 1 354 ? 26.142 16.222 17.608 1.00 335.20 354 LEU A O 5
ATOM 29975 N N . GLU A 1 355 ? 26.990 16.005 19.696 1.00 266.47 355 GLU A N 5
ATOM 29976 C CA . GLU A 1 355 ? 28.367 16.033 19.284 1.00 266.47 355 GLU A CA 5
ATOM 29977 C C . GLU A 1 355 ? 28.781 17.453 19.092 1.00 266.47 355 GLU A C 5
ATOM 29978 O O . GLU A 1 355 ? 27.946 18.339 18.919 1.00 266.47 355 GLU A O 5
ATOM 29990 N N . THR A 1 356 ? 30.104 17.703 19.141 1.00 59.34 356 THR A N 5
ATOM 29991 C CA . THR A 1 356 ? 30.587 19.037 18.949 1.00 59.34 356 THR A CA 5
ATOM 29992 C C . THR A 1 356 ? 30.147 19.431 17.584 1.00 59.34 356 THR A C 5
ATOM 29993 O O . THR A 1 356 ? 29.599 20.514 17.381 1.00 59.34 356 THR A O 5
ATOM 30004 N N . THR A 1 357 ? 30.363 18.533 16.608 1.00 201.26 357 THR A N 5
ATOM 30005 C CA . THR A 1 357 ? 29.895 18.803 15.287 1.00 201.26 357 THR A CA 5
ATOM 30006 C C . THR A 1 357 ? 28.458 18.424 15.318 1.00 201.26 357 THR A C 5
ATOM 30007 O O . THR A 1 357 ? 27.976 17.899 16.321 1.00 201.26 357 THR A O 5
ATOM 30018 N N . ILE A 1 358 ? 27.713 18.689 14.233 1.00 56.23 358 ILE A N 5
ATOM 30019 C CA . ILE A 1 358 ? 26.335 18.325 14.306 1.00 56.23 358 ILE A CA 5
ATOM 30020 C C . ILE A 1 358 ? 26.241 16.984 13.659 1.00 56.23 358 ILE A C 5
ATOM 30021 O O . ILE A 1 358 ? 26.351 16.853 12.441 1.00 56.23 358 ILE A O 5
ATOM 30037 N N . SER A 1 359 ? 26.050 15.942 14.491 1.00 87.58 359 SER A N 5
ATOM 30038 C CA . SER A 1 359 ? 26.027 14.592 14.012 1.00 87.58 359 SER A CA 5
ATOM 30039 C C . SER A 1 359 ? 24.908 14.434 13.041 1.00 87.58 359 SER A C 5
ATOM 30040 O O . SER A 1 359 ? 25.127 14.101 11.877 1.00 87.58 359 SER A O 5
ATOM 30048 N N . THR A 1 360 ? 23.668 14.691 13.492 1.00 219.95 360 THR A N 5
ATOM 30049 C CA . THR A 1 360 ? 22.555 14.506 12.614 1.00 219.95 360 THR A CA 5
ATOM 30050 C C . THR A 1 360 ? 22.389 15.750 11.819 1.00 219.95 360 THR A C 5
ATOM 30051 O O . THR A 1 360 ? 22.791 16.827 12.249 1.00 219.95 360 THR A O 5
ATOM 30062 N N . VAL A 1 361 ? 21.806 15.637 10.612 1.00 121.79 361 VAL A N 5
ATOM 30063 C CA . VAL A 1 361 ? 21.604 16.850 9.891 1.00 121.79 361 VAL A CA 5
ATOM 30064 C C . VAL A 1 361 ? 20.351 17.437 10.445 1.00 121.79 361 VAL A C 5
ATOM 30065 O O . VAL A 1 361 ? 19.253 17.267 9.917 1.00 121.79 361 VAL A O 5
ATOM 30078 N N . VAL A 1 362 ? 20.505 18.159 11.566 1.00 53.85 362 VAL A N 5
ATOM 30079 C CA . VAL A 1 362 ? 19.387 18.765 12.215 1.00 53.85 362 VAL A CA 5
ATOM 30080 C C . VAL A 1 362 ? 19.933 19.934 12.959 1.00 53.85 362 VAL A C 5
ATOM 30081 O O . VAL A 1 362 ? 21.134 20.005 13.220 1.00 53.85 362 VAL A O 5
ATOM 30094 N N . GLY A 1 363 ? 19.068 20.901 13.306 1.00 196.55 363 GLY A N 5
ATOM 30095 C CA . GLY A 1 363 ? 19.551 22.035 14.026 1.00 196.55 363 GLY A CA 5
ATOM 30096 C C . GLY A 1 363 ? 20.341 22.838 13.050 1.00 196.55 363 GLY A C 5
ATOM 30097 O O . GLY A 1 363 ? 21.131 23.702 13.428 1.00 196.55 363 GLY A O 5
ATOM 30101 N N . ALA A 1 364 ? 20.141 22.555 11.749 1.00 35.88 364 ALA A N 5
ATOM 30102 C CA . ALA A 1 364 ? 20.863 23.248 10.726 1.00 35.88 364 ALA A CA 5
ATOM 30103 C C . ALA A 1 364 ? 20.449 24.711 10.771 1.00 35.88 364 ALA A C 5
ATOM 30104 O O . ALA A 1 364 ? 19.585 25.059 11.621 1.00 35.88 364 ALA A O 5
ATOM 30112 N N . ARG B 2 1 ? -23.479 -6.407 -24.686 1.00 1.00 365 ARG B N 5
ATOM 30113 C CA . ARG B 2 1 ? -22.088 -6.847 -24.374 1.00 1.00 365 ARG B CA 5
ATOM 30114 C C . ARG B 2 1 ? -21.143 -5.649 -24.551 1.00 1.00 365 ARG B C 5
ATOM 30115 O O . ARG B 2 1 ? -21.493 -4.664 -25.201 1.00 1.00 365 ARG B O 5
ATOM 30138 N N . PRO B 2 2 ? -19.972 -5.714 -23.971 1.00 1.00 366 PRO B N 5
ATOM 30139 C CA . PRO B 2 2 ? -18.960 -4.612 -24.040 1.00 1.00 366 PRO B CA 5
ATOM 30140 C C . PRO B 2 2 ? -18.393 -4.380 -25.448 1.00 1.00 366 PRO B C 5
ATOM 30141 O O . PRO B 2 2 ? -17.850 -3.312 -25.730 1.00 1.00 366 PRO B O 5
ATOM 30152 N N . LYS B 2 3 ? -18.505 -5.377 -26.326 1.00 1.00 367 LYS B N 5
ATOM 30153 C CA . LYS B 2 3 ? -17.977 -5.249 -27.693 1.00 1.00 367 LYS B CA 5
ATOM 30154 C C . LYS B 2 3 ? -18.963 -4.512 -28.616 1.00 1.00 367 LYS B C 5
ATOM 30155 O O . LYS B 2 3 ? -18.589 -3.524 -29.245 1.00 1.00 367 LYS B O 5
ATOM 30174 N N . PRO B 2 4 ? -20.192 -4.967 -28.734 1.00 1.00 368 PRO B N 5
ATOM 30175 C CA . PRO B 2 4 ? -21.190 -4.313 -29.625 1.00 1.00 368 PRO B CA 5
ATOM 30176 C C . PRO B 2 4 ? -21.449 -2.862 -29.221 1.00 1.00 368 PRO B C 5
ATOM 30177 O O . PRO B 2 4 ? -21.799 -2.028 -30.056 1.00 1.00 368 PRO B O 5
ATOM 30188 N N . GLN B 2 5 ? -21.263 -2.565 -27.936 1.00 1.00 369 GLN B N 5
ATOM 30189 C CA . GLN B 2 5 ? -21.467 -1.210 -27.425 1.00 1.00 369 GLN B CA 5
ATOM 30190 C C . GLN B 2 5 ? -20.153 -0.452 -27.399 1.00 1.00 369 GLN B C 5
ATOM 30191 O O . GLN B 2 5 ? -19.791 0.152 -26.394 1.00 1.00 369 GLN B O 5
ATOM 30205 N N . GLN B 2 6 ? -19.460 -0.465 -28.528 1.00 1.00 370 GLN B N 5
ATOM 30206 C CA . GLN B 2 6 ? -18.202 0.251 -28.642 1.00 1.00 370 GLN B CA 5
ATOM 30207 C C . GLN B 2 6 ? -18.511 1.703 -28.962 1.00 1.00 370 GLN B C 5
ATOM 30208 O O . GLN B 2 6 ? -17.652 2.460 -29.414 1.00 1.00 370 GLN B O 5
ATOM 30222 N N . PHE B 2 7 ? -19.767 2.069 -28.721 1.00 1.00 371 PHE B N 5
ATOM 30223 C CA . PHE B 2 7 ? -20.230 3.418 -28.980 1.00 1.00 371 PHE B CA 5
ATOM 30224 C C . PHE B 2 7 ? -19.728 4.377 -27.906 1.00 1.00 371 PHE B C 5
ATOM 30225 O O . PHE B 2 7 ? -20.296 5.452 -27.707 1.00 1.00 371 PHE B O 5
ATOM 30242 N N . PHE B 2 8 ? -18.666 3.982 -27.211 1.00 1.00 372 PHE B N 5
ATOM 30243 C CA . PHE B 2 8 ? -18.105 4.819 -26.158 1.00 1.00 372 PHE B CA 5
ATOM 30244 C C . PHE B 2 8 ? -17.333 5.985 -26.765 1.00 1.00 372 PHE B C 5
ATOM 30245 O O . PHE B 2 8 ? -16.609 6.694 -26.068 1.00 1.00 372 PHE B O 5
ATOM 30262 N N . GLY B 2 9 ? -17.486 6.175 -28.070 1.00 1.00 373 GLY B N 5
ATOM 30263 C CA . GLY B 2 9 ? -16.795 7.255 -28.760 1.00 1.00 373 GLY B CA 5
ATOM 30264 C C . GLY B 2 9 ? -17.155 8.609 -28.155 1.00 1.00 373 GLY B C 5
ATOM 30265 O O . GLY B 2 9 ? -16.534 9.624 -28.472 1.00 1.00 373 GLY B O 5
ATOM 30269 N N . LEU B 2 10 ? -18.163 8.621 -27.286 1.00 1.00 374 LEU B N 5
ATOM 30270 C CA . LEU B 2 10 ? -18.592 9.862 -26.648 1.00 1.00 374 LEU B CA 5
ATOM 30271 C C . LEU B 2 10 ? -17.542 10.354 -25.659 1.00 1.00 374 LEU B C 5
ATOM 30272 O O . LEU B 2 10 ? -17.245 11.547 -25.596 1.00 1.00 374 LEU B O 5
ATOM 30288 N N . MET B 2 11 ? -16.979 9.428 -24.887 1.00 1.00 375 MET B N 5
ATOM 30289 C CA . MET B 2 11 ? -15.961 9.781 -23.901 1.00 1.00 375 MET B CA 5
ATOM 30290 C C . MET B 2 11 ? -14.584 9.839 -24.556 1.00 1.00 375 MET B C 5
ATOM 30291 O O . MET B 2 11 ? -14.506 9.591 -25.747 1.00 1.00 375 MET B O 5
#

Solvent-accessible surface area: 18796 Å² total; per-residue (Å²): 83,43,15,48,7,18,48,41,64,170,62,98,89,1,8,7,17,34,53,98,50,4,100,50,20,4,66,56,133,24,4,82,76,44,2,47,38,0,64,91,20,38,97,32,0,62,81,15,1,58,53,0,74,157,0,0,111,17,0,77,38,2,91,35,36,11,8,54,9,14,42,7,9,1,113,2,16,33,15,13,1,57,118,3,1,76,17,2,64,29,1,0,64,96,18,6,0,172,80,10,46,106,98,8,69,93,25,6,30,90,6,10,6,6,10,6,1,16,1,42,2,8,22,23,4,14,117,21,20,58,45,44,29,63,40,108,96,62,95,154,102,50,37,90,41,1,106,84,60,25,76,65,14,61,75,75,0,59,100,24,0,111,41,11,27,157,149,10,0,26,54,22,5,5,0,0,0,2,1,6,3,10,6,33,85,120,29,98,192,33,156,3,119,100,25,0,81,42,3,1,62,95,5,0,50,95,1,50,113,60,8,33,150,8,97,74,37,8,27,159,46,31,168,73,68,35,54,106,36,50,89,67,117,33,167,83,121,84,35,6,22,92,17,55,44,9,88,10,17,47,48,8,35,70,23,8,27,116,12,8,75,38,1,11,66,42,6,41,54,3,35,116,46,42,81,87,145,62,162,106,31,59,5,61,33,4,0,48,19,3,10,78,0,3,42,7,1,79,30,2,15,100,14,1,61,114,42,22,37,36,9,112,0,0,20,70,1,31,178,133,115,56,45,122,6,92,70,51,36,20,152,39,65,12,0,58,47,75,92,0,18,145,87,50,10,7,63,164,139,14,55,161,98,108,146,94,81,41,40,120,46,28,132,108,1,124,80,62,90,172,42,65,109,29

Sequence (374 aa):
DNVLPVDSDLSPNISTNTSEPNQFVQPAWQIVLWAAAYTVIVVTSVVGNVVVMWIILAHKRMRTVTNYFLVNLAFAEASMAAFNTVVNFTYAVHNEWYYGLFYCKFHNFFPIAAVFASIYSMTAVAFDRYMAIIHPLQPRLSATATKVVICVIWVLALLLAFPQGYYSTTETMPSRVVCMIEWPEHPNKIYEKVYHICVTVLIYFLPLLVIGYAYTVVGITLWASEIPGDSSDRYHEQVSAKRKVVKMMIVVVCTFAICWLPFHIFFLLPYINPDLYLKKFIQQVYLAIMWLAMSSTMYNPIIYCCLNDRFRLGFKHAFRCCPFISAGDYEGLEMKSTRYLQTQGSVYKVSRLETTISTVVGARPKPQQFFGLMDNVLPVDSDLSPNISTNTSEPNQFVQPAWQIVLWAAAYTVIVVTSVVGNVVVMWIILAHKRMRTVTNYFLVNLAFAEASMAAFNTVVNFTYAVHNEWYYGLFYCKFHNFFPIAAVFASIYSMTAVAFDRYMAIIHPLQPRLSATATKVVICVIWVLALLLAFPQGYYSTTETMPSRVVCMIEWPEHPNKIYEKVYHICVTVLIYFLPLLVIGYAYTVVGITLWASEIPGDSSDRYHEQVSAKRKVVKMMIVVVCTFAICWLPFHIFFLLPYINPDLYLKKFIQQVYLAIMWLAMSSTMYNPIIYCCLNDRFRLGFKHAFRCCPFISAGDYEGLEMKSTRYLQTQGSVYKVSRLETTISTVVGARPKPQQFFGLMDNVLPVDSDLSPNISTNTSEPNQFVQPAWQIVLWAAAYTVIVVTSVVGNVVVMWIILAHKRMRTVTNYFLVNLAFAEASMAAFNTVVNFTYAVHNEWYYGLFYCKFHNFFPIAAVFASIYSMTAVAFDRYMAIIHPLQPRLSATATKVVICVIWVLALLLAFPQGYYSTTETMPSRVVCMIEWPEHPNKIYEKVYHICVTVLIYFLPLLVIGYAYTVVGITLWASEIPGDSSDRYHEQVSAKRKVVKMMIVVVCTFAICWLPFHIFFLLPYINPDLYLKKFIQQVYLAIMWLAMSSTMYNPIIYCCLNDRFRLGFKHAFRCCPFISAGDYEGLEMKSTRYLQTQGSVYKVSRLETTISTVVGARPKPQQFFGLMDNVLPVDSDLSPNISTNTSEPNQFVQPAWQIVLWAAAYTVIVVTSVVGNVVVMWIILAHKRMRTVTNYFLVNLAFAEASMAAFNTVVNFTYAVHNEWYYGLFYCKFHNFFPIAAVFASIYSMTAVAFDRYMAIIHPLQPRLSATATKVVICVIWVLALLLAFPQGYYSTTETMPSRVVCMIEWPEHPNKIYEKVYHICVTVLIYFLPLLVIGYAYTVVGITLWASEIPGDSSDRYHEQVSAKRKVVKMMIVVVCTFAICWLPFHIFFLLPYINPDLYLKKFIQQVYLAIMWLAMSSTMYNPIIYCCLNDRFRLGFKHAFRCCPFISAGDYEGLEMKSTRYLQTQGSVYKVSRLETTISTVVGARPKPQQFFGLMDNVLPVDSDLSPNISTNTSEPNQFVQPAWQIVLWAAAYTVIVVTSVVGNVVVMWIILAHKRMRTVTNYFLVNLAFAEASMAAFNTVVNFTYAVHNEWYYGLFYCKFHNFFPIAAVFASIYSMTAVAFDRYMAIIHPLQPRLSATATKVVICVIWVLALLLAFPQGYYSTTETMPSRVVCMIEWPEHPNKIYEKVYHICVTVLIYFLPLLVIGYAYTVVGITLWASEIPGDSSDRYHEQVSAKRKVVKMMIVVVCTFAICWLPFHIFFLLPYINPDLYLKKFIQQVYLAIMWLAMSSTMYNPIIYCCLNDRFRLGFKHAFRCCPFISAGDYEGLEMKSTRYLQTQGSVYKVSRLETTISTVVGARPKPQQFFGLM

InterPro domains:
  IPR000046 Neurokinin NK1 receptor [PR01024] (2-13)
  IPR000046 Neurokinin NK1 receptor [PR01024] (13-25)
  IPR000046 Neurokinin NK1 receptor [PR01024] (165-179)
  IPR000046 Neurokinin NK1 receptor [PR01024] (181-196)
  IPR000046 Neurokinin NK1 receptor [PR01024] (270-280)
  IPR000046 Neurokinin NK1 receptor [PR01024] (343-360)
  IPR000046 Neurokinin NK1 receptor [PR01024] (360-377)
  IPR000046 Neurokinin NK1 receptor [PR01024] (377-390)
  IPR000046 Neurokinin NK1 receptor [PR01024] (390-406)
  IPR000276 G protein-coupled receptor, rhodopsin-like [PF00001] (49-305)
  IPR000276 G protein-coupled receptor, rhodopsin-like [PR00237] (34-58)
  IPR000276 G protein-coupled receptor, rhodopsin-like [PR00237] (67-88)
  IPR000276 G protein-coupled receptor, rhodopsin-like [PR00237] (112-134)
  IPR000276 G protein-coupled receptor, rhodopsin-like [PR00237] (146-167)
  IPR000276 G protein-coupled receptor, rhodopsin-like [PR00237] (197-220)
  IPR000276 G protein-coupled receptor, rhodopsin-like [PR00237] (246-270)
  IPR000276 G protein-coupled receptor, rhodopsin-like [PR00237] (287-313)
  IPR000276 G protein-coupled receptor, rhodopsin-like [PS00237] (118-134)
  IPR001681 Neurokinin receptor [PR00244] (28-39)
  IPR001681 Neurokinin receptor [PR00244] (54-63)

Foldseek 3Di:
DDDVALDDPPDVPDDDLQPAALCVQDPLVVLVVLLVVLVVLLVLLQVLLCLLLCLCVFWVQNDDLLSVLSNLLSVLLNCCSPPQSVQQNVSSNRNGNPVHDVVLLVNALSNQLSLLLNLLSLLVSLVVLLCCQPPVQQPVDDSVVSVVVSVVSSVVSCVLSVCVVVQAAWAFAHSDDHIYGDLADCPPVRNRLVSLVCCLCVRPVVSLVSSVVSVVSCCVTQHLDADCQCPDPHDDVVRSQSSLVVVLSVVLSVLLCVLQVQLSVVSVVCNVPHPAADVGRGSVRNVVNVSSNSSSSNPSSVSPCVRAQLSVQSSVCVVPVHRPRPPCHNVDPVHNQANTGSDDPNDPLRDADDPDRSHPTSD/DCVVVPVVVVD

Nearest PDB structures (foldseek):
  2ksb-assembly1_B  TM=1.100E+00  e=1.544E+00  unclassified
  2ks9-assembly1_A  TM=1.003E+00  e=6.672E-51  Homo sapiens
  7p00-assembly1_R  TM=8.144E-01  e=4.227E-28  Homo sapiens
  7p02-assembly1_R  TM=8.223E-01  e=2.338E-27  Homo sapiens
  7rmi-assembly1_R  TM=8.199E-01  e=1.878E-27  Homo sapiens

Radius of gyration: 23.25 Å; Cα contacts (8 Å, |Δi|>4): 538; chains: 2; bounding box: 59×50×61 Å

Secondary structure (DSSP, 8-state):
--SSSSS--SSTT---TTTS--TTTS-HHHHHHHHHHHHHHHHHHHHHHHHHHHHHHH-TT---HHHHHHHHHHHHHHHIIIIIHHHHHHHHHHTS-SS-HHHHHHHHHHHHHHHHHHHHHHHHHHHHHHHHHH---TTS--HHHHHHHHHHHHHHHHHHHTTTTTTS---B-TT-SSB----S---TTTTHHHHHHHIIIIIIIHHHHHHHHHHHHHHHSS-S---SSSSSS-SSHHHHHHHHHHHHHHHHHHHHHHHHHHHHHHHHHHHHSTTS-SSS--HHHHHHHHHHHHHHHHHHHHHHHHH-HHHHHHHHHHHSSS----TT--SS-SSSSSS-SSSTTS-SS----TTTTSSS---/-TTTT--GGG-